Protein AF-0000000068198936 (afdb_homodimer)

Sequence (2042 aa):
MASSPSRKRSCDDSLEQAQIKRPRRLDATLGLTPETPPPLVLLDVPHLQHIWDDMSHGTLFELARLAIMHQIDLSRIPEGRLKPLIGSNSATVNNIWDVLGINPSRVLCATAAQVLDWEAAAHIQGDGSTLETSDEIDPPRAKSGRVAFTASLPMSAITTRGSTHPVEAPITLHLPKVGPSCLFTRVFGSHRFLRVKVVDRIKLRDRDCEALWEMALRPISLLGRVYLPLVEKNDTIWYYMEGLDRLGKHAETLHRGRRGSYGLGRIIPNSVALIGWWTPFSFNKEQPICKLATRLHLGVSDTSPGPLVEMIYVEDDIKRDGYVFTDGSGEVSGPLLRRFRAKCPQARNEASAYQIRISTAKGIVQVAESPDVHRPPQWMKVTRSMIKAKHGEGKLPRDGPLLLNGFRILDAAHFVVCIVQDASWRYPAQLSKQLIPILHHQGVPVEMLATFLEKDISETMLSLKLQPPPRAGESPAAVLGLAKAVQRHGNLIHRALMDDPYGRRPSHRMKSIESDEPWTLEDILPSEDEEGEGTVYSYANSVLYEVQQLYLAIIVGFNISSSNYFLQCWKRLLKRALRKSSIDFRISFSSSAYCMLVPDFSGQLPEGYISFTPPEIVYDGDNRAVDFTKGEVLIGRHPALLPTDIQKVRLANITSLKQKRGLIICSTQGSRPLADLLSGGDYDGDEAIIIWDRNVVNAFQNADTQLSFKPAEVDASFVKDSQTIQDLCHKIESMSEDQERATIAEHFLESLKMPLIHGIYNSYYLKAIDKFGFDSLDARILAHKSNMLLDAPKTSMRLLEEVKSADEKKYGILPRPYWKRRLDSYKKSGEHWDDGHLPTAQNNPLDILHDRGHAFAEEEHRRVYGHSDQLQIDTVQHKKLLQPWQKAEQWARGDPDRERELDVIRNVVNEYTAEFTKLPSMKTDYKAYQAKLFDLARRFATSPTESEVPQLMGITDDGVQKAKASLAYKQDCQYIRGGSTSGFPWKVASLILLSILAEGSSVKISFPRLARLTPHSSFVSMASSPSRKRSCDDSLEQAQIKRPRRLDATLGLTPETPPPLVLLDVPHLQHIWDDMSHGTLFELARLAIMHQIDLSRIPEGRLKPLIGSNSATVNNIWDVLGINPSRVLCATAAQVLDWEAAAHIQGDGSTLETSDEIDPPRAKSGRVAFTASLPMSAITTRGSTHPVEAPITLHLPKVGPSCLFTRVFGSHRFLRVKVVDRIKLRDRDCEALWEMALRPISLLGRVYLPLVEKNDTIWYYMEGLDRLGKHAETLHRGRRGSYGLGRIIPNSVALIGWWTPFSFNKEQPICKLATRLHLGVSDTSPGPLVEMIYVEDDIKRDGYVFTDGSGEVSGPLLRRFRAKCPQARNEASAYQIRISTAKGIVQVAESPDVHRPPQWMKVTRSMIKAKHGEGKLPRDGPLLLNGFRILDAAHFVVCIVQDASWRYPAQLSKQLIPILHHQGVPVEMLATFLEKDISETMLSLKLQPPPRAGESPAAVLGLAKAVQRHGNLIHRALMDDPYGRRPSHRMKSIESDEPWTLEDILPSEDEEGEGTVYSYANSVLYEVQQLYLAIIVGFNISSSNYFLQCWKRLLKRALRKSSIDFRISFSSSAYCMLVPDFSGQLPEGYISFTPPEIVYDGDNRAVDFTKGEVLIGRHPALLPTDIQKVRLANITSLKQKRGLIICSTQGSRPLADLLSGGDYDGDEAIIIWDRNVVNAFQNADTQLSFKPAEVDASFVKDSQTIQDLCHKIESMSEDQERATIAEHFLESLKMPLIHGIYNSYYLKAIDKFGFDSLDARILAHKSNMLLDAPKTSMRLLEEVKSADEKKYGILPRPYWKRRLDSYKKSGEHWDDGHLPTAQNNPLDILHDRGHAFAEEEHRRVYGHSDQLQIDTVQHKKLLQPWQKAEQWARGDPDRERELDVIRNVVNEYTAEFTKLPSMKTDYKAYQAKLFDLARRFATSPTESEVPQLMGITDDGVQKAKASLAYKQDCQYIRGGSTSGFPWKVASLILLSILAEGSSVKISFPRLARLTPHSSFVS

Organism: Serendipita indica (strain DSM 11827) (NCBI:txid1109443)

Foldseek 3Di:
DPDDPPDPPPPPDPPPPPPPDQPPPVCVVVVFPPVAPAAQEQDEDPVCLVLLLQAALQLQLQLSQVCSVVVPDCNPQDPVLSVQRGAQQLRRNQCSCVSRVHPDDDAADNLLSVLLLVLLLCLQQQPLCLLVQDLPCPPLDRRFQFKAWEKEFELVQQPPPPDPDNPRNRIRTDHIAGHFGFLVCSQPNNSFKYKYAYPPLQPDDLVSLVSVLSNLQHWYDRHHWIWGWAFDDPRITITGTFFFDRRHNHSCVVNVDHRPLQHAPRGHDDRVRVLCLLFNLVQFFQFALLQSLVLVCNRGDGFFWFHFAQAEAEAAFQDFQHDTQFAQEWEWEPVRLVRVCSSVVPQPFSFQKFFKDARSFTFMYGYDLDPPPVDDRTYIYDYPNRHSHDPDPADLSRPDQPCPPSRSSSSSSNRIITTQFGFAKFFPAWDFPQVLQLLVVQFAPLVVLLVLLLVQLLVLCVQQFADFQPDPPDQCQSLQSNLQSLCLLLVLLLLLLSLPSSRPNCRVCNVCHSNVQPPPPQQNQPGVQNPDDSCPQDPFQAGFDLSLLLSLCSVLRHRQLQAQSSVVSSVVSSVSSLCCCLQRVGGGDNQKMKGAEGEDPVQPAEAQEKEAAASDFRADPVRHTDDQQWDKKKKAFPPRQFSQLIDIGIYHHDPSCNVNHRYIYWHSDDRHTSQCSNLHGHRRGTMIMIGDHPSSSVRGDHDDSVLSDADPVLVVQKDADSHTSNNLCVVCVPPDPSVNSSSSSSSSSCVSSDHLCLVVLVQLLQLCCQPVNRSDPSNSSSSVNSSCSVCCSSGVMDGDPVVVVVSCVVRVVGDGDPSVVQVVVCVVVVHDRPPPPPPPDDDRSSSVSSVSSVVSSVVSCCVSVNPPPPSPNNNPDDPLLQVLQVVLCVVCPPPPLSVQLVVQLVVLLVVLVVVLVVADDCVVRVPSNVVVLSVSLNVSSCPDDCVSRVPQCDPHNLSSLSNSLSVNSVVQSVDQDPNHGPCSSNSRNSNSSSVSSNDDPDDDDDSSVVSVDGPDPVSHD/DPDDDDPPPDDPPPPPPPPPDQPP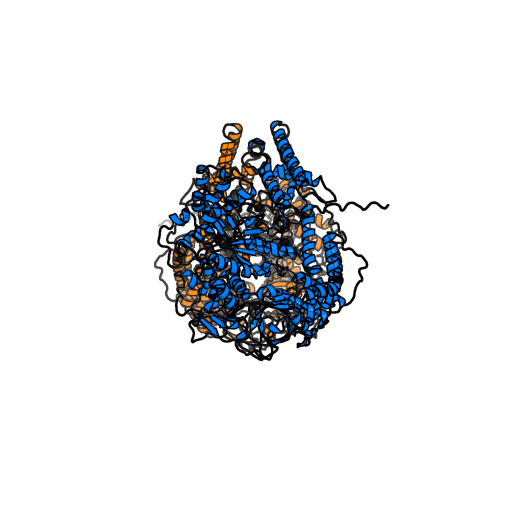PVCVVVVFPPVAPAAQEQDEDPVCLVLLLQAALQLQLQLSQVCSVVVPDCNPQDPVLSVQRGAQQLRRNQSSCVSRVHPDDDAADNLNSVLLLVLLLCLQQQPLCLLVQDLPCPPLPRRFQFKAWEKEFELVQQPPPPDPDNPRNRIRTAHIAGHFGFLVCSQPNNSFKYKYAYPPLQPDDLVSLVSVLSNLQHWYDRHHWIWGWAFDDPRITITGTFFFDRRHNHSCVVRVDDRPLQHAPRGHDDRVRVLCLLFNLVQFFQFALLQSLVLVCNRGDGFFWFHFALAEAEDAFQDFQHDTQFAQEWEWEPVRLVRVCSSVVPQPFSFQKFFKDARSFTFMYGYDLDPPPVDDRTYIYDYPNRHSHDPDPADLSGPDQPCPPSRSSSSSSNRIITTQFTFAKQAPAWDFPQVLQLLVVQFAPLVVLLVLLLVQLLVLCQQQFADFQPDPPDQCQSLQSNLQSLCQLLVLLLLLLSLPSSRDNCRVCHVCHSNVQPPPPAQNQPGVQNPDDSLPQDFFQAGFDLSLLLSLCSVLRHRQLQAQSSVVSSVVSSVSSLCCCLQRVGGGDNQKMKGAEGEDPVQPAEAQEKEAAASDFRADPVRHTDDQQWDKKKKAFPPRQFSQLIDIGIYHHDPSCNVNHRYIYWHSDDRHTSQCSNLHGH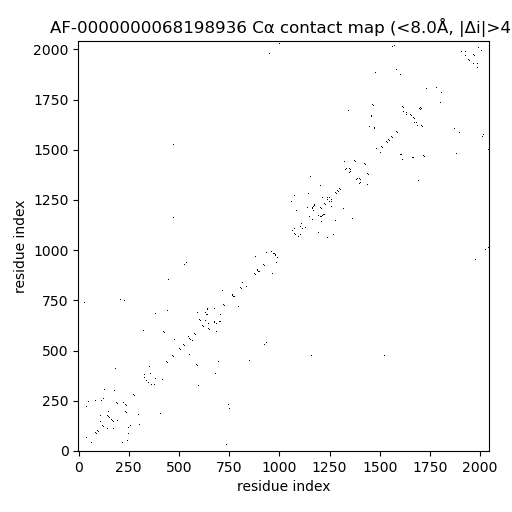RRGTMIMIGDHPSSSVRGDHDDSVLSDADPVLVVQKDADSHTSNNLCVVCVPPDPSVNSSVSSSSSSVVSSDHLCLVVLVQLLQLCCLVVNRSDPSNSSSSVNSSCSVCCSSGRMDGDPVVVVVSCVVRVVGDGDPSVVQVVVCVVVVHDRPPPPDPLSPPRSSSVSSVSSVVSSVVSCCVSVNPPPPSPNNNPDDPLLQVLQVVLCVVCPPPPLSVQLVVQLVVLLVVLVVVLVVADDCVVRVPSRVVVLSVSLNVSSCPDDCVSRVPQCDPHNLSSLSNSLSVNSVVQSVDDDPNHGPCSSNSRRSNSSSVSSNDDPDDDDDSSVVSVDGDDPVSHD

Structure (mmCIF, N/CA/C/O backbone):
data_AF-0000000068198936-model_v1
#
loop_
_entity.id
_entity.type
_entity.pdbx_description
1 polymer 'RNA-dependent RNA polymerase'
#
loop_
_atom_site.group_PDB
_atom_site.id
_atom_site.type_symbol
_atom_site.label_atom_id
_atom_site.label_alt_id
_atom_site.label_comp_id
_atom_site.label_asym_id
_atom_site.label_entity_id
_atom_site.label_seq_id
_atom_site.pdbx_PDB_ins_code
_atom_site.Cartn_x
_atom_site.Cartn_y
_atom_site.Cartn_z
_atom_site.occupancy
_atom_site.B_iso_or_equiv
_atom_site.auth_seq_id
_atom_site.auth_comp_id
_atom_site.auth_asym_id
_atom_site.auth_atom_id
_atom_site.pdbx_PDB_model_num
ATOM 1 N N . MET A 1 1 ? 19.922 58.406 77.375 1 17.86 1 MET A N 1
ATOM 2 C CA . MET A 1 1 ? 19.859 59.5 76.438 1 17.86 1 MET A CA 1
ATOM 3 C C . MET A 1 1 ? 20.219 59.031 75 1 17.86 1 MET A C 1
ATOM 5 O O . MET A 1 1 ? 21.406 58.812 74.75 1 17.86 1 MET A O 1
ATOM 9 N N . ALA A 1 2 ? 19.469 58.125 74.625 1 20.03 2 ALA A N 1
ATOM 10 C CA . ALA A 1 2 ? 18.953 56.938 73.875 1 20.03 2 ALA A CA 1
ATOM 11 C C . ALA A 1 2 ? 18.766 57.219 72.438 1 20.03 2 ALA A C 1
ATOM 13 O O . ALA A 1 2 ? 17.891 58 72 1 20.03 2 ALA A O 1
ATOM 14 N N . SER A 1 3 ? 20.062 57.406 71.812 1 20.42 3 SER A N 1
ATOM 15 C CA . SER A 1 3 ? 20.562 58.094 70.625 1 20.42 3 SER A CA 1
ATOM 16 C C . SER A 1 3 ? 19.828 57.625 69.375 1 20.42 3 SER A C 1
ATOM 18 O O . SER A 1 3 ? 19.5 56.469 69.188 1 20.42 3 SER A O 1
ATOM 20 N N . SER A 1 4 ? 19.109 58.531 68.75 1 22.73 4 SER A N 1
ATOM 21 C CA . SER A 1 4 ? 18.031 58.656 67.812 1 22.73 4 SER A CA 1
ATOM 22 C C . SER A 1 4 ? 18.469 58.156 66.438 1 22.73 4 SER A C 1
ATOM 24 O O . SER A 1 4 ? 19.484 58.625 65.875 1 22.73 4 SER A O 1
ATOM 26 N N . PRO A 1 5 ? 18.297 56.812 66.188 1 25.31 5 PRO A N 1
ATOM 27 C CA . PRO A 1 5 ? 18.938 56.031 65.125 1 25.31 5 PRO A CA 1
ATOM 28 C C . PRO A 1 5 ? 18.719 56.625 63.75 1 25.31 5 PRO A C 1
ATOM 30 O O . PRO A 1 5 ? 17.672 57.219 63.469 1 25.31 5 PRO A O 1
ATOM 33 N N . SER A 1 6 ? 19.781 57.219 63.219 1 21.86 6 SER A N 1
ATOM 34 C CA . SER A 1 6 ? 19.969 58.031 62 1 21.86 6 SER A CA 1
ATOM 35 C C . SER A 1 6 ? 19.359 57.344 60.781 1 21.86 6 SER A C 1
ATOM 37 O O . SER A 1 6 ? 19.547 56.156 60.594 1 21.86 6 SER A O 1
ATOM 39 N N . ARG A 1 7 ? 18.25 57.906 60.281 1 19.97 7 ARG A N 1
ATOM 40 C CA . ARG A 1 7 ? 17.25 57.594 59.25 1 19.97 7 ARG A CA 1
ATOM 41 C C . ARG A 1 7 ? 17.906 57.375 57.875 1 19.97 7 ARG A C 1
ATOM 43 O O . ARG A 1 7 ? 18.5 58.281 57.344 1 19.97 7 ARG A O 1
ATOM 50 N N . LYS A 1 8 ? 18.547 56.125 57.781 1 22.02 8 LYS A N 1
ATOM 51 C CA . LYS A 1 8 ? 19.234 55.656 56.594 1 22.02 8 LYS A CA 1
ATOM 52 C C . LYS A 1 8 ? 18.469 56.031 55.344 1 22.02 8 LYS A C 1
ATOM 54 O O . LYS A 1 8 ? 17.266 55.719 55.219 1 22.02 8 LYS A O 1
ATOM 59 N N . ARG A 1 9 ? 18.844 57.094 54.688 1 19.31 9 ARG A N 1
ATOM 60 C CA . ARG A 1 9 ? 18.406 57.844 53.469 1 19.31 9 ARG A CA 1
ATOM 61 C C . ARG A 1 9 ? 18.141 56.875 52.344 1 19.31 9 ARG A C 1
ATOM 63 O O . ARG A 1 9 ? 18.984 56.031 52 1 19.31 9 ARG A O 1
ATOM 70 N N . SER A 1 10 ? 16.844 56.562 52.094 1 19.89 10 SER A N 1
ATOM 71 C CA . SER A 1 10 ? 16.141 55.656 51.188 1 19.89 10 SER A CA 1
ATOM 72 C C . SER A 1 10 ? 16.469 55.938 49.719 1 19.89 10 SER A C 1
ATOM 74 O O . SER A 1 10 ? 16.266 57.062 49.25 1 19.89 10 SER A O 1
ATOM 76 N N . CYS A 1 11 ? 17.656 55.5 49.188 1 21.59 11 CYS A N 1
ATOM 77 C CA . CYS A 1 11 ? 18.281 55.719 47.906 1 21.59 11 CYS A CA 1
ATOM 78 C C . CYS A 1 11 ? 17.281 55.406 46.781 1 21.59 11 CYS A C 1
ATOM 80 O O . CYS A 1 11 ? 17.375 54.375 46.125 1 21.59 11 CYS A O 1
ATOM 82 N N . ASP A 1 12 ? 15.961 55.531 46.969 1 21.12 12 ASP A N 1
ATOM 83 C CA . ASP A 1 12 ? 14.82 55.344 46.062 1 21.12 12 ASP A CA 1
ATOM 84 C C . ASP A 1 12 ? 15.016 56.062 44.75 1 21.12 12 ASP A C 1
ATOM 86 O O . ASP A 1 12 ? 14.531 55.625 43.688 1 21.12 12 ASP A O 1
ATOM 90 N N . ASP A 1 13 ? 15.297 57.406 44.719 1 20.75 13 ASP A N 1
ATOM 91 C CA . ASP A 1 13 ? 14.75 58.375 43.75 1 20.75 13 ASP A CA 1
ATOM 92 C C . ASP A 1 13 ? 15.438 58.219 42.406 1 20.75 13 ASP A C 1
ATOM 94 O O . ASP A 1 13 ? 14.859 58.594 41.375 1 20.75 13 ASP A O 1
ATOM 98 N N . SER A 1 14 ? 16.734 58.219 42.312 1 21.39 14 SER A N 1
ATOM 99 C CA . SER A 1 14 ? 17.484 58.812 41.219 1 21.39 14 SER A CA 1
ATOM 100 C C . SER A 1 14 ? 17.484 57.906 40 1 21.39 14 SER A C 1
ATOM 102 O O . SER A 1 14 ? 18.219 58.156 39.031 1 21.39 14 SER A O 1
ATOM 104 N N . LEU A 1 15 ? 17.156 56.688 40.094 1 21.28 15 LEU A N 1
ATOM 105 C CA . LEU A 1 15 ? 17.391 55.906 38.875 1 21.28 15 LEU A CA 1
ATOM 106 C C . LEU A 1 15 ? 16.594 56.469 37.719 1 21.28 15 LEU A C 1
ATOM 108 O O . LEU A 1 15 ? 15.383 56.281 37.625 1 21.28 15 LEU A O 1
ATOM 112 N N . GLU A 1 16 ? 16.844 57.719 37.281 1 21.8 16 GLU A N 1
ATOM 113 C CA . GLU A 1 16 ? 16.375 58.531 36.156 1 21.8 16 GLU A CA 1
ATOM 114 C C . GLU A 1 16 ? 16.344 57.719 34.844 1 21.8 16 GLU A C 1
ATOM 116 O O . GLU A 1 16 ? 17.328 57.094 34.5 1 21.8 16 GLU A O 1
ATOM 121 N N . GLN A 1 17 ? 15.219 57.281 34.312 1 23.22 17 GLN A N 1
ATOM 122 C CA . GLN A 1 17 ? 14.695 56.562 33.188 1 23.22 17 GLN A CA 1
ATOM 123 C C . GLN A 1 17 ? 15.344 57 31.875 1 23.22 17 GLN A C 1
ATOM 125 O O . GLN A 1 17 ? 15.172 58.156 31.453 1 23.22 17 GLN A O 1
ATOM 130 N N . ALA A 1 18 ? 16.578 56.75 31.531 1 24.47 18 ALA A N 1
ATOM 131 C CA . ALA A 1 18 ? 17.391 57.094 30.375 1 24.47 18 ALA A CA 1
ATOM 132 C C . ALA A 1 18 ? 16.594 56.906 29.078 1 24.47 18 ALA A C 1
ATOM 134 O O . ALA A 1 18 ? 16.094 55.812 28.781 1 24.47 18 ALA A O 1
ATOM 135 N N . GLN A 1 19 ? 15.992 57.938 28.562 1 24.81 19 GLN A N 1
ATOM 136 C CA . GLN A 1 19 ? 15.312 58.219 27.297 1 24.81 19 GLN A CA 1
ATOM 137 C C . GLN A 1 19 ? 16.125 57.75 26.109 1 24.81 19 GLN A C 1
ATOM 139 O O . GLN A 1 19 ? 17.203 58.281 25.828 1 24.81 19 GLN A O 1
ATOM 144 N N . ILE A 1 20 ? 16.328 56.5 25.953 1 26.98 20 ILE A N 1
ATOM 145 C CA . ILE A 1 20 ? 16.984 55.938 24.781 1 26.98 20 ILE A CA 1
ATOM 146 C C . ILE A 1 20 ? 16.594 56.719 23.547 1 26.98 20 ILE A C 1
ATOM 148 O O . ILE A 1 20 ? 15.414 56.844 23.203 1 26.98 20 ILE A O 1
ATOM 152 N N . LYS A 1 21 ? 17.422 57.594 23.062 1 31 21 LYS A N 1
ATOM 153 C CA . LYS A 1 21 ? 17.406 58.531 21.938 1 31 21 LYS A CA 1
ATOM 154 C C . LYS A 1 21 ? 17.062 57.781 20.641 1 31 21 LYS A C 1
ATOM 156 O O . LYS A 1 21 ? 17.719 56.812 20.281 1 31 21 LYS A O 1
ATOM 161 N N . ARG A 1 22 ? 15.859 57.938 20.109 1 32.03 22 ARG A N 1
ATOM 162 C CA . ARG A 1 22 ? 15.094 57.5 18.938 1 32.03 22 ARG A CA 1
ATOM 163 C C . ARG A 1 22 ? 15.852 57.812 17.641 1 32.03 22 ARG A C 1
ATOM 165 O O . ARG A 1 22 ? 16.203 58.969 17.391 1 32.03 22 ARG A O 1
ATOM 172 N N . PRO A 1 23 ? 16.656 56.938 17.172 1 30.41 23 PRO A N 1
ATOM 173 C CA . PRO A 1 23 ? 17.328 57.5 15.984 1 30.41 23 PRO A CA 1
ATOM 174 C C . PRO A 1 23 ? 16.344 58.062 14.961 1 30.41 23 PRO A C 1
ATOM 176 O O . PRO A 1 23 ? 15.336 57.438 14.648 1 30.41 23 PRO A O 1
ATOM 179 N N . ARG A 1 24 ? 16.25 59.312 14.594 1 32.78 24 ARG A N 1
ATOM 180 C CA . ARG A 1 24 ? 15.398 60.188 13.805 1 32.78 24 ARG A CA 1
ATOM 181 C C . ARG A 1 24 ? 15.242 59.688 12.383 1 32.78 24 ARG A C 1
ATOM 183 O O . ARG A 1 24 ? 14.188 59.844 11.766 1 32.78 24 ARG A O 1
ATOM 190 N N . ARG A 1 25 ? 16.266 59.062 11.781 1 32.88 25 ARG A N 1
ATOM 191 C CA . ARG A 1 25 ? 16.281 58.844 10.336 1 32.88 25 ARG A CA 1
ATOM 192 C C . ARG A 1 25 ? 15.414 57.656 9.953 1 32.88 25 ARG A C 1
ATOM 194 O O . ARG A 1 25 ? 14.883 57.594 8.844 1 32.88 25 ARG A O 1
ATOM 201 N N . LEU A 1 26 ? 15.469 56.625 10.586 1 31.66 26 LEU A N 1
ATOM 202 C CA . LEU A 1 26 ? 14.617 55.5 10.219 1 31.66 26 LEU A CA 1
ATOM 203 C C . LEU A 1 26 ? 13.148 55.906 10.258 1 31.66 26 LEU A C 1
ATOM 205 O O . LEU A 1 26 ? 12.328 55.344 9.516 1 31.66 26 LEU A O 1
ATOM 209 N N . ASP A 1 27 ? 12.664 56.75 11.117 1 35.5 27 ASP A N 1
ATOM 210 C CA . ASP A 1 27 ? 11.281 57.219 11.18 1 35.5 27 ASP A CA 1
ATOM 211 C C . ASP A 1 27 ? 10.875 57.906 9.875 1 35.5 27 ASP A C 1
ATOM 213 O O . ASP A 1 27 ? 9.758 57.719 9.398 1 35.5 27 ASP A O 1
ATOM 217 N N . ALA A 1 28 ? 11.734 58.75 9.375 1 39.34 28 ALA A N 1
ATOM 218 C CA . ALA A 1 28 ? 11.445 59.531 8.172 1 39.34 28 ALA A CA 1
ATOM 219 C C . ALA A 1 28 ? 11.281 58.625 6.957 1 39.34 28 ALA A C 1
ATOM 221 O O . ALA A 1 28 ? 10.414 58.844 6.109 1 39.34 28 ALA A O 1
ATOM 222 N N . THR A 1 29 ? 12.172 57.75 6.805 1 37.47 29 THR A N 1
ATOM 223 C CA . THR A 1 29 ? 12.141 56.938 5.602 1 37.47 29 THR A CA 1
ATOM 224 C C . THR A 1 29 ? 10.969 55.969 5.648 1 37.47 29 THR A C 1
ATOM 226 O O . THR A 1 29 ? 10.484 55.5 4.605 1 37.47 29 THR A O 1
ATOM 229 N N . LEU A 1 30 ? 10.719 55.438 6.805 1 41.62 30 LEU A N 1
ATOM 230 C CA . LEU A 1 30 ? 9.664 54.406 6.824 1 41.62 30 LEU A CA 1
ATOM 231 C C . LEU A 1 30 ? 8.289 55.062 6.992 1 41.62 30 LEU A C 1
ATOM 233 O O . LEU A 1 30 ? 7.281 54.375 7.102 1 41.62 30 LEU A O 1
ATOM 237 N N . GLY A 1 31 ? 8.148 56.406 6.82 1 43.22 31 GLY A N 1
ATOM 238 C CA . GLY A 1 31 ? 6.898 57.156 6.922 1 43.22 31 GLY A CA 1
ATOM 239 C C . GLY A 1 31 ? 6.148 56.875 8.211 1 43.22 31 GLY A C 1
ATOM 240 O O . GLY A 1 31 ? 4.918 56.969 8.242 1 43.22 31 GLY A O 1
ATOM 241 N N . LEU A 1 32 ? 6.754 56.219 9.195 1 44.88 32 LEU A N 1
ATOM 242 C CA . LEU A 1 32 ? 6 55.906 10.406 1 44.88 32 LEU A CA 1
ATOM 243 C C . LEU A 1 32 ? 5.809 57.156 11.25 1 44.88 32 LEU A C 1
ATOM 245 O O . LEU A 1 32 ? 6.711 58 11.344 1 44.88 32 LEU A O 1
ATOM 249 N N . THR A 1 33 ? 4.707 57.688 11.484 1 47.44 33 THR A N 1
ATOM 250 C CA . THR A 1 33 ? 4.355 58.844 12.297 1 47.44 33 THR A CA 1
ATOM 251 C C . THR A 1 33 ? 4.734 58.625 13.758 1 47.44 33 THR A C 1
ATOM 253 O O . THR A 1 33 ? 4.875 57.469 14.195 1 47.44 33 THR A O 1
ATOM 256 N N . PRO A 1 34 ? 5.141 59.594 14.57 1 45.03 34 PRO A N 1
ATOM 257 C CA . PRO A 1 34 ? 5.559 59.594 15.977 1 45.03 34 PRO A CA 1
ATOM 258 C C . PRO A 1 34 ? 4.668 58.719 16.859 1 45.03 34 PRO A C 1
ATOM 260 O O . PRO A 1 34 ? 5.09 58.281 17.922 1 45.03 34 PRO A O 1
ATOM 263 N N . GLU A 1 35 ? 3.461 58.469 16.547 1 53.31 35 GLU A N 1
ATOM 264 C CA . GLU A 1 35 ? 2.531 57.781 17.422 1 53.31 35 GLU A CA 1
ATOM 265 C C . GLU A 1 35 ? 2.656 56.25 17.25 1 53.31 35 GLU A C 1
ATOM 267 O O . GLU A 1 35 ? 2.049 55.5 17.984 1 53.31 35 GLU A O 1
ATOM 272 N N . THR A 1 36 ? 3.504 55.781 16.359 1 60.88 36 THR A N 1
ATOM 273 C CA . THR A 1 36 ? 3.68 54.344 16.156 1 60.88 36 THR A CA 1
ATOM 274 C C . THR A 1 36 ? 4.82 53.812 17.031 1 60.88 36 THR A C 1
ATOM 276 O O . THR A 1 36 ? 5.859 54.469 17.156 1 60.88 36 THR A O 1
ATOM 279 N N . PRO A 1 37 ? 4.5 52.781 17.797 1 74.12 37 PRO A N 1
ATOM 280 C CA . PRO A 1 37 ? 5.59 52.188 18.578 1 74.12 37 PRO A CA 1
ATOM 281 C C . PRO A 1 37 ? 6.859 51.969 17.75 1 74.12 37 PRO A C 1
ATOM 283 O O . PRO A 1 37 ? 6.785 51.781 16.547 1 74.12 37 PRO A O 1
ATOM 286 N N . PRO A 1 38 ? 7.934 52.281 18.328 1 79.69 38 PRO A N 1
ATOM 287 C CA . PRO A 1 38 ? 9.195 52.125 17.609 1 79.69 38 PRO A CA 1
ATOM 288 C C . PRO A 1 38 ? 9.383 50.688 17.062 1 79.69 38 PRO A C 1
ATOM 290 O O . PRO A 1 38 ? 9.078 49.719 17.75 1 79.69 38 PRO A O 1
ATOM 293 N N . PRO A 1 39 ? 9.742 50.625 15.867 1 85.88 39 PRO A N 1
ATOM 294 C CA . PRO A 1 39 ? 9.891 49.312 15.234 1 85.88 39 PRO A CA 1
ATOM 295 C C . PRO A 1 39 ? 10.992 48.469 15.867 1 85.88 39 PRO A C 1
ATOM 297 O O . PRO A 1 39 ? 11.953 49.031 16.422 1 85.88 39 PRO A O 1
ATOM 300 N N . LEU A 1 40 ? 10.828 47.188 15.883 1 87.38 40 LEU A N 1
ATOM 301 C CA . LEU A 1 40 ? 11.875 46.25 16.219 1 87.38 40 LEU A CA 1
ATOM 302 C C . LEU A 1 40 ? 12.789 46 15.023 1 87.38 40 LEU A C 1
ATOM 304 O O . LEU A 1 40 ? 12.422 45.281 14.094 1 87.38 40 LEU A O 1
ATOM 308 N N . VAL A 1 41 ? 13.961 46.562 15.078 1 88.5 41 VAL A N 1
ATOM 309 C CA . VAL A 1 41 ? 14.906 46.438 13.969 1 88.5 41 VAL A CA 1
ATOM 310 C C . VAL A 1 41 ? 15.773 45.188 14.164 1 88.5 41 VAL A C 1
ATOM 312 O O . VAL A 1 41 ? 16.625 45.156 15.055 1 88.5 41 VAL A O 1
ATOM 315 N N . LEU A 1 42 ? 15.586 44.219 13.352 1 89.81 42 LEU A N 1
ATOM 316 C CA . LEU A 1 42 ? 16.375 43 13.461 1 89.81 42 LEU A CA 1
ATOM 317 C C . LEU A 1 42 ? 17.719 43.156 12.773 1 89.81 42 LEU A C 1
ATOM 319 O O . LEU A 1 42 ? 18.75 42.688 13.281 1 89.81 42 LEU A O 1
ATOM 323 N N . LEU A 1 43 ? 17.672 43.656 11.586 1 90.19 43 LEU A N 1
ATOM 324 C CA . LEU A 1 43 ? 18.875 43.938 10.805 1 90.19 43 LEU A CA 1
ATOM 325 C C . LEU A 1 43 ? 18.641 45.094 9.836 1 90.19 43 LEU A C 1
ATOM 327 O O . LEU A 1 43 ? 17.594 45.156 9.18 1 90.19 43 LEU A O 1
ATOM 331 N N . ASP A 1 44 ? 19.562 46.062 9.898 1 88.94 44 ASP A N 1
ATOM 332 C CA . ASP A 1 44 ? 19.406 47.188 9 1 88.94 44 ASP A CA 1
ATOM 333 C C . ASP A 1 44 ? 20.766 47.75 8.562 1 88.94 44 ASP A C 1
ATOM 335 O O . ASP A 1 44 ? 21.688 47.812 9.375 1 88.94 44 ASP A O 1
ATOM 339 N N . VAL A 1 45 ? 20.891 47.906 7.297 1 91.5 45 VAL A N 1
ATOM 340 C CA . VAL A 1 45 ? 22.031 48.562 6.68 1 91.5 45 VAL A CA 1
ATOM 341 C C . VAL A 1 45 ? 21.562 49.594 5.656 1 91.5 45 VAL A C 1
ATOM 343 O O . VAL A 1 45 ? 21.547 49.312 4.453 1 91.5 45 VAL A O 1
ATOM 346 N N . PRO A 1 46 ? 21.344 50.812 6.059 1 87.19 46 PRO A N 1
ATOM 347 C CA . PRO A 1 46 ? 20.641 51.781 5.238 1 87.19 46 PRO A CA 1
ATOM 348 C C . PRO A 1 46 ? 21.422 52.188 3.98 1 87.19 46 PRO A C 1
ATOM 350 O O . PRO A 1 46 ? 20.812 52.438 2.936 1 87.19 46 PRO A O 1
ATOM 353 N N . HIS A 1 47 ? 22.75 52.281 4.098 1 87.06 47 HIS A N 1
ATOM 354 C CA . HIS A 1 47 ? 23.516 52.75 2.941 1 87.06 47 HIS A CA 1
ATOM 355 C C . HIS A 1 47 ? 23.469 51.719 1.809 1 87.06 47 HIS A C 1
ATOM 357 O O . HIS A 1 47 ? 23.766 52.062 0.658 1 87.06 47 HIS A O 1
ATOM 363 N N . LEU A 1 48 ? 23.078 50.531 2.064 1 90.88 48 LEU A N 1
ATOM 364 C CA . LEU A 1 48 ? 23 49.5 1.053 1 90.88 48 LEU A CA 1
ATOM 365 C C . LEU A 1 48 ? 21.547 49.219 0.689 1 90.88 48 LEU A C 1
ATOM 367 O O . LEU A 1 48 ? 21.234 48.156 0.125 1 90.88 48 LEU A O 1
ATOM 371 N N . GLN A 1 49 ? 20.641 50.094 0.914 1 88.56 49 GLN A N 1
ATOM 372 C CA . GLN A 1 49 ? 19.219 49.875 0.724 1 88.56 49 GLN A CA 1
ATOM 373 C C . GLN A 1 49 ? 18.891 49.531 -0.732 1 88.56 49 GLN A C 1
ATOM 375 O O . GLN A 1 49 ? 18 48.719 -1.014 1 88.56 49 GLN A O 1
ATOM 380 N N . HIS A 1 50 ? 19.547 50.125 -1.647 1 86.44 50 HIS A N 1
ATOM 381 C CA . HIS A 1 50 ? 19.297 49.875 -3.064 1 86.44 50 HIS A CA 1
ATOM 382 C C . HIS A 1 50 ? 19.578 48.438 -3.441 1 86.44 50 HIS A C 1
ATOM 384 O O . HIS A 1 50 ? 18.938 47.875 -4.328 1 86.44 50 HIS A O 1
ATOM 390 N N . ILE A 1 51 ? 20.484 47.812 -2.771 1 89.88 51 ILE A N 1
ATOM 391 C CA . ILE A 1 51 ? 20.812 46.406 -3.025 1 89.88 51 ILE A CA 1
ATOM 392 C C . ILE A 1 51 ? 19.719 45.5 -2.457 1 89.88 51 ILE A C 1
ATOM 394 O O . ILE A 1 51 ? 19.344 44.531 -3.088 1 89.88 51 ILE A O 1
ATOM 398 N N . TRP A 1 52 ? 19.234 45.875 -1.289 1 90.94 52 TRP A N 1
ATOM 399 C CA . TRP A 1 52 ? 18.172 45.094 -0.668 1 90.94 52 TRP A CA 1
ATOM 400 C C . TRP A 1 52 ? 16.922 45.094 -1.525 1 90.94 52 TRP A C 1
ATOM 402 O O . TRP A 1 52 ? 16.234 44.062 -1.648 1 90.94 52 TRP A O 1
ATOM 412 N N . ASP A 1 53 ? 16.625 46.219 -2.121 1 86.12 53 ASP A N 1
ATOM 413 C CA . ASP A 1 53 ? 15.422 46.375 -2.932 1 86.12 53 ASP A CA 1
ATOM 414 C C . ASP A 1 53 ? 15.484 45.5 -4.188 1 86.12 53 ASP A C 1
ATOM 416 O O . ASP A 1 53 ? 14.461 45.062 -4.688 1 86.12 53 ASP A O 1
ATOM 420 N N . ASP A 1 54 ? 16.656 45.25 -4.582 1 88.25 54 ASP A N 1
ATOM 421 C CA . ASP A 1 54 ? 16.844 44.469 -5.812 1 88.25 54 ASP A CA 1
ATOM 422 C C . ASP A 1 54 ? 16.828 42.969 -5.531 1 88.25 54 ASP A C 1
ATOM 424 O O . ASP A 1 54 ? 16.688 42.156 -6.449 1 88.25 54 ASP A O 1
ATOM 428 N N . MET A 1 55 ? 16.906 42.594 -4.359 1 91.62 55 MET A N 1
ATOM 429 C CA . MET A 1 55 ? 17 41.188 -4.004 1 91.62 55 MET A CA 1
ATOM 430 C C . MET A 1 55 ? 15.609 40.562 -3.916 1 91.62 55 MET A C 1
ATOM 432 O O . MET A 1 55 ? 14.656 41.188 -3.473 1 91.62 55 MET A O 1
ATOM 436 N N . SER A 1 56 ? 15.562 39.312 -4.379 1 91.88 56 SER A N 1
ATOM 437 C CA . SER A 1 56 ? 14.336 38.562 -4.168 1 91.88 56 SER A CA 1
ATOM 438 C C . SER A 1 56 ? 14.117 38.25 -2.688 1 91.88 56 SER A C 1
ATOM 440 O O . SER A 1 56 ? 15.078 38.125 -1.928 1 91.88 56 SER A O 1
ATOM 442 N N . HIS A 1 57 ? 12.93 38.188 -2.303 1 90.75 57 HIS A N 1
ATOM 443 C CA . HIS A 1 57 ? 12.586 38.156 -0.888 1 90.75 57 HIS A CA 1
ATOM 444 C C . HIS A 1 57 ? 13.156 36.938 -0.197 1 90.75 57 HIS A C 1
ATOM 446 O O . HIS A 1 57 ? 13.617 37 0.943 1 90.75 57 HIS A O 1
ATOM 452 N N . GLY A 1 58 ? 13.008 35.75 -0.821 1 92 58 GLY A N 1
ATOM 453 C CA . GLY A 1 58 ? 13.547 34.562 -0.212 1 92 58 GLY A CA 1
ATOM 454 C C . GLY A 1 58 ? 15.039 34.656 0.073 1 92 58 GLY A C 1
ATOM 455 O O . GLY A 1 58 ? 15.492 34.281 1.157 1 92 58 GLY A O 1
ATOM 456 N N . THR A 1 59 ? 15.773 35.125 -0.869 1 92.69 59 THR A N 1
ATOM 457 C CA . THR A 1 59 ? 17.219 35.312 -0.721 1 92.69 59 THR A CA 1
ATOM 458 C C . THR A 1 59 ? 17.516 36.344 0.361 1 92.69 59 THR A C 1
ATOM 460 O O . THR A 1 59 ? 18.422 36.156 1.178 1 92.69 59 THR A O 1
ATOM 463 N N . LEU A 1 60 ? 16.797 37.406 0.355 1 93.06 60 LEU A N 1
ATOM 464 C CA . LEU A 1 60 ? 16.984 38.438 1.343 1 93.06 60 LEU A CA 1
ATOM 465 C C . LEU A 1 60 ? 16.75 37.938 2.754 1 93.06 60 LEU A C 1
ATOM 467 O O . LEU A 1 60 ? 17.531 38.219 3.666 1 93.06 60 LEU A O 1
ATOM 471 N N . PHE A 1 61 ? 15.617 37.281 2.924 1 93.5 61 PHE A N 1
ATOM 472 C CA . PHE A 1 61 ? 15.266 36.719 4.23 1 93.5 61 PHE A CA 1
ATOM 473 C C . PHE A 1 61 ? 16.344 35.781 4.723 1 93.5 61 PHE A C 1
ATOM 475 O O . PHE A 1 61 ? 16.734 35.812 5.891 1 93.5 61 PHE A O 1
ATOM 482 N N . GLU A 1 62 ? 16.844 34.906 3.84 1 93 62 GLU A N 1
ATOM 483 C CA . GLU A 1 62 ? 17.875 33.969 4.203 1 93 62 GLU A CA 1
ATOM 484 C C . GLU A 1 62 ? 19.188 34.656 4.531 1 93 62 GLU A C 1
ATOM 486 O O . GLU A 1 62 ? 19.922 34.219 5.422 1 93 62 GLU A O 1
ATOM 491 N N . LEU A 1 63 ? 19.5 35.656 3.781 1 93.19 63 LEU A N 1
ATOM 492 C CA . LEU A 1 63 ? 20.688 36.438 4.074 1 93.19 63 LEU A CA 1
ATOM 493 C C . LEU A 1 63 ? 20.609 37.031 5.473 1 93.19 63 LEU A C 1
ATOM 495 O O . LEU A 1 63 ? 21.562 36.969 6.238 1 93.19 63 LEU A O 1
ATOM 499 N N . ALA A 1 64 ? 19.469 37.625 5.781 1 93.44 64 ALA A N 1
ATOM 500 C CA . ALA A 1 64 ? 19.266 38.219 7.098 1 93.44 64 ALA A CA 1
ATOM 501 C C . ALA A 1 64 ? 19.344 37.156 8.203 1 93.44 64 ALA A C 1
ATOM 503 O O . ALA A 1 64 ? 19.984 37.375 9.227 1 93.44 64 ALA A O 1
ATOM 504 N N . ARG A 1 65 ? 18.656 36.094 7.996 1 92.06 65 ARG A N 1
ATOM 505 C CA . ARG A 1 65 ? 18.625 35 8.984 1 92.06 65 ARG A CA 1
ATOM 506 C C . ARG A 1 65 ? 20.047 34.5 9.297 1 92.06 65 ARG A C 1
ATOM 508 O O . ARG A 1 65 ? 20.422 34.406 10.461 1 92.06 65 ARG A O 1
ATOM 515 N N . LEU A 1 66 ? 20.828 34.281 8.25 1 88.69 66 LEU A N 1
ATOM 516 C CA . LEU A 1 66 ? 22.172 33.75 8.43 1 88.69 66 LEU A CA 1
ATOM 517 C C . LEU A 1 66 ? 23.125 34.812 9 1 88.69 66 LEU A C 1
ATOM 519 O O . LEU A 1 66 ? 24 34.5 9.805 1 88.69 66 LEU A O 1
ATOM 523 N N . ALA A 1 67 ? 22.984 36.031 8.578 1 90.88 67 ALA A N 1
ATOM 524 C CA . ALA A 1 67 ? 23.797 37.125 9.109 1 90.88 67 ALA A CA 1
ATOM 525 C C . ALA A 1 67 ? 23.562 37.312 10.602 1 90.88 67 ALA A C 1
ATOM 527 O O . ALA A 1 67 ? 24.516 37.531 11.359 1 90.88 67 ALA A O 1
ATOM 528 N N . ILE A 1 68 ? 22.312 37.219 10.992 1 88.06 68 ILE A N 1
ATOM 529 C CA . ILE A 1 68 ? 21.969 37.375 12.406 1 88.06 68 ILE A CA 1
ATOM 530 C C . ILE A 1 68 ? 22.469 36.156 13.188 1 88.06 68 ILE A C 1
ATOM 532 O O . ILE A 1 68 ? 23.062 36.312 14.266 1 88.06 68 ILE A O 1
ATOM 536 N N . MET A 1 69 ? 22.266 35.062 12.648 1 83.62 69 MET A N 1
ATOM 537 C CA . MET A 1 69 ? 22.641 33.812 13.32 1 83.62 69 MET A CA 1
ATOM 538 C C . MET A 1 69 ? 24.156 33.75 13.539 1 83.62 69 MET A C 1
ATOM 540 O O . MET A 1 69 ? 24.609 33.312 14.586 1 83.62 69 MET A O 1
ATOM 544 N N . HIS A 1 70 ? 24.938 34.25 12.516 1 81.62 70 HIS A N 1
ATOM 545 C CA . HIS A 1 70 ? 26.391 34.156 12.594 1 81.62 70 HIS A CA 1
ATOM 546 C C . HIS A 1 70 ? 26.984 35.5 13.031 1 81.62 70 HIS A C 1
ATOM 548 O O . HIS A 1 70 ? 28.203 35.688 13.016 1 81.62 70 HIS A O 1
ATOM 554 N N . GLN A 1 71 ? 26.172 36.469 13.406 1 83.56 71 GLN A N 1
ATOM 555 C CA . GLN A 1 71 ? 26.578 37.781 13.891 1 83.56 71 GLN A CA 1
ATOM 556 C C . GLN A 1 71 ? 27.547 38.469 12.93 1 83.56 71 GLN A C 1
ATOM 558 O O . GLN A 1 71 ? 28.625 38.938 13.336 1 83.56 71 GLN A O 1
ATOM 563 N N . ILE A 1 72 ? 27.156 38.406 11.711 1 90.25 72 ILE A N 1
ATOM 564 C CA . ILE A 1 72 ? 27.953 39.031 10.664 1 90.25 72 ILE A CA 1
ATOM 565 C C . ILE A 1 72 ? 27.453 40.438 10.422 1 90.25 72 ILE A C 1
ATOM 567 O O . ILE A 1 72 ? 26.25 40.656 10.242 1 90.25 72 ILE A O 1
ATOM 571 N N . ASP A 1 73 ? 28.391 41.375 10.43 1 90.06 73 ASP A N 1
ATOM 572 C CA . ASP A 1 73 ? 28.047 42.781 10.133 1 90.06 73 ASP A CA 1
ATOM 573 C C . ASP A 1 73 ? 28.031 43.031 8.625 1 90.06 73 ASP A C 1
ATOM 575 O O . ASP A 1 73 ? 29.078 43.156 7.992 1 90.06 73 ASP A O 1
ATOM 579 N N . LEU A 1 74 ? 26.875 43.156 8.094 1 92.44 74 LEU A N 1
ATOM 580 C CA . LEU A 1 74 ? 26.688 43.312 6.656 1 92.44 74 LEU A CA 1
ATOM 581 C C . LEU A 1 74 ? 27.219 44.656 6.164 1 92.44 74 LEU A C 1
ATOM 583 O O . LEU A 1 74 ? 27.469 44.812 4.969 1 92.44 74 LEU A O 1
ATOM 587 N N . SER A 1 75 ? 27.328 45.625 7.039 1 89.19 75 SER A N 1
ATOM 588 C CA . SER A 1 75 ? 27.812 46.938 6.656 1 89.19 75 SER A CA 1
ATOM 589 C C . SER A 1 75 ? 29.281 46.875 6.207 1 89.19 75 SER A C 1
ATOM 591 O O . SER A 1 75 ? 29.75 47.75 5.48 1 89.19 75 SER A O 1
ATOM 593 N N . ARG A 1 76 ? 29.891 45.812 6.586 1 89.62 76 ARG A N 1
ATOM 594 C CA . ARG A 1 76 ? 31.297 45.688 6.281 1 89.62 76 ARG A CA 1
ATOM 595 C C . ARG A 1 76 ? 31.516 44.938 4.969 1 89.62 76 ARG A C 1
ATOM 597 O O . ARG A 1 76 ? 32.625 44.844 4.469 1 89.62 76 ARG A O 1
ATOM 604 N N . ILE A 1 77 ? 30.5 44.469 4.465 1 91.56 77 ILE A N 1
ATOM 605 C CA . ILE A 1 77 ? 30.609 43.719 3.215 1 91.56 77 ILE A CA 1
ATOM 606 C C . ILE A 1 77 ? 30.531 44.688 2.031 1 91.56 77 ILE A C 1
ATOM 608 O O . ILE A 1 77 ? 29.578 45.438 1.924 1 91.56 77 ILE A O 1
ATOM 612 N N . PRO A 1 78 ? 31.594 44.656 1.134 1 89.5 78 PRO A N 1
ATOM 613 C CA . PRO A 1 78 ? 31.562 45.531 -0.035 1 89.5 78 PRO A CA 1
ATOM 614 C C . PRO A 1 78 ? 30.375 45.25 -0.958 1 89.5 78 PRO A C 1
ATOM 616 O O . PRO A 1 78 ? 29.969 44.094 -1.093 1 89.5 78 PRO A O 1
ATOM 619 N N . GLU A 1 79 ? 29.938 46.281 -1.576 1 88.88 79 GLU A N 1
ATOM 620 C CA . GLU A 1 79 ? 28.781 46.188 -2.457 1 88.88 79 GLU A CA 1
ATOM 621 C C . GLU A 1 79 ? 29.016 45.188 -3.584 1 88.88 79 GLU A C 1
ATOM 623 O O . GLU A 1 79 ? 28.094 44.469 -3.986 1 88.88 79 GLU A O 1
ATOM 628 N N . GLY A 1 80 ? 30.156 45.094 -4.105 1 88.06 80 GLY A N 1
ATOM 629 C CA . GLY A 1 80 ? 30.484 44.188 -5.188 1 88.06 80 GLY A CA 1
ATOM 630 C C . GLY A 1 80 ? 30.312 42.719 -4.812 1 88.06 80 GLY A C 1
ATOM 631 O O . GLY A 1 80 ? 29.953 41.906 -5.656 1 88.06 80 GLY A O 1
ATOM 632 N N . ARG A 1 81 ? 30.453 42.469 -3.586 1 91.75 81 ARG A N 1
ATOM 633 C CA . ARG A 1 81 ? 30.359 41.094 -3.107 1 91.75 81 ARG A CA 1
ATOM 634 C C . ARG A 1 81 ? 28.906 40.688 -2.93 1 91.75 81 ARG A C 1
ATOM 636 O O . ARG A 1 81 ? 28.594 39.5 -2.869 1 91.75 81 ARG A O 1
ATOM 643 N N . LEU A 1 82 ? 28.047 41.625 -2.926 1 93.44 82 LEU A N 1
ATOM 644 C CA . LEU A 1 82 ? 26.625 41.312 -2.717 1 93.44 82 LEU A CA 1
ATOM 645 C C . LEU A 1 82 ? 25.906 41.156 -4.047 1 93.44 82 LEU A C 1
ATOM 647 O O . LEU A 1 82 ? 24.781 40.625 -4.086 1 93.44 82 LEU A O 1
ATOM 651 N N . LYS A 1 83 ? 26.438 41.406 -5.148 1 89.94 83 LYS A N 1
ATOM 652 C CA . LYS A 1 83 ? 25.812 41.438 -6.469 1 89.94 83 LYS A CA 1
ATOM 653 C C . LYS A 1 83 ? 25.359 40.031 -6.891 1 89.94 83 LYS A C 1
ATOM 655 O O . LYS A 1 83 ? 24.344 39.906 -7.562 1 89.94 83 LYS A O 1
ATOM 660 N N . PRO A 1 84 ? 26.109 39.062 -6.438 1 91.5 84 PRO A N 1
ATOM 661 C CA . PRO A 1 84 ? 25.672 37.719 -6.82 1 91.5 84 PRO A CA 1
ATOM 662 C C . PRO A 1 84 ? 24.359 37.312 -6.16 1 91.5 84 PRO A C 1
ATOM 664 O O . PRO A 1 84 ? 23.766 36.312 -6.547 1 91.5 84 PRO A O 1
ATOM 667 N N . LEU A 1 85 ? 23.875 38.031 -5.27 1 93.38 85 LEU A N 1
ATOM 668 C CA . LEU A 1 85 ? 22.641 37.719 -4.562 1 93.38 85 LEU A CA 1
ATOM 669 C C . LEU A 1 85 ? 21.438 38.344 -5.23 1 93.38 85 LEU A C 1
ATOM 671 O O . LEU A 1 85 ? 20.297 38.188 -4.781 1 93.38 85 LEU A O 1
ATOM 675 N N . ILE A 1 86 ? 21.672 39.094 -6.305 1 91.12 86 ILE A N 1
ATOM 676 C CA . ILE A 1 86 ? 20.594 39.719 -7.051 1 91.12 86 ILE A CA 1
ATOM 677 C C . ILE A 1 86 ? 20.141 38.781 -8.188 1 91.12 86 ILE A C 1
ATOM 679 O O . ILE A 1 86 ? 20.938 38.438 -9.062 1 91.12 86 ILE A O 1
ATOM 683 N N . GLY A 1 87 ? 18.953 38.312 -8.141 1 88.94 87 GLY A N 1
ATOM 684 C CA . GLY A 1 87 ? 18.375 37.375 -9.078 1 88.94 87 GLY A CA 1
ATOM 685 C C . GLY A 1 87 ? 17.188 36.625 -8.508 1 88.94 87 GLY A C 1
ATOM 686 O O . GLY A 1 87 ? 16.547 37.094 -7.559 1 88.94 87 GLY A O 1
ATOM 687 N N . SER A 1 88 ? 16.859 35.562 -9.18 1 89 88 SER A N 1
ATOM 688 C CA . SER A 1 88 ? 15.781 34.719 -8.648 1 89 88 SER A CA 1
ATOM 689 C C . SER A 1 88 ? 16.219 34 -7.387 1 89 88 SER A C 1
ATOM 691 O O . SER A 1 88 ? 17.406 33.781 -7.156 1 89 88 SER A O 1
ATOM 693 N N . ASN A 1 89 ? 15.289 33.656 -6.477 1 89.5 89 ASN A N 1
ATOM 694 C CA . ASN A 1 89 ? 15.609 32.906 -5.262 1 89.5 89 ASN A CA 1
ATOM 695 C C . ASN A 1 89 ? 16.359 31.609 -5.578 1 89.5 89 ASN A C 1
ATOM 697 O O . ASN A 1 89 ? 17.344 31.281 -4.902 1 89.5 89 ASN A O 1
ATOM 701 N N . SER A 1 90 ? 15.914 30.859 -6.617 1 82.25 90 SER A N 1
ATOM 702 C CA . SER A 1 90 ? 16.484 29.562 -6.98 1 82.25 90 SER A CA 1
ATOM 703 C C . SER A 1 90 ? 17.938 29.703 -7.41 1 82.25 90 SER A C 1
ATOM 705 O O . SER A 1 90 ? 18.75 28.812 -7.152 1 82.25 90 SER A O 1
ATOM 707 N N . ALA A 1 91 ? 18.281 30.797 -7.961 1 84.69 91 ALA A N 1
ATOM 708 C CA . ALA A 1 91 ? 19.609 31 -8.508 1 84.69 91 ALA A CA 1
ATOM 709 C C . ALA A 1 91 ? 20.562 31.578 -7.465 1 84.69 91 ALA A C 1
ATOM 711 O O . ALA A 1 91 ? 21.781 31.391 -7.551 1 84.69 91 ALA A O 1
ATOM 712 N N . THR A 1 92 ? 20.047 32.25 -6.477 1 90.31 92 THR A N 1
ATOM 713 C CA . THR A 1 92 ? 20.906 33.094 -5.676 1 90.31 92 THR A CA 1
ATOM 714 C C . THR A 1 92 ? 21.031 32.562 -4.25 1 90.31 92 THR A C 1
ATOM 716 O O . THR A 1 92 ? 21.984 32.906 -3.535 1 90.31 92 THR A O 1
ATOM 719 N N . VAL A 1 93 ? 20.109 31.797 -3.773 1 88.31 93 VAL A N 1
ATOM 720 C CA . VAL A 1 93 ? 20.047 31.438 -2.363 1 88.31 93 VAL A CA 1
ATOM 721 C C . VAL A 1 93 ? 21.312 30.672 -1.965 1 88.31 93 VAL A C 1
ATOM 723 O O . VAL A 1 93 ? 21.812 30.844 -0.848 1 88.31 93 VAL A O 1
ATOM 726 N N . ASN A 1 94 ? 21.891 29.938 -2.854 1 81.19 94 ASN A N 1
ATOM 727 C CA . ASN A 1 94 ? 23.062 29.125 -2.535 1 81.19 94 ASN A CA 1
ATOM 728 C C . ASN A 1 94 ? 24.344 29.953 -2.547 1 81.19 94 ASN A C 1
ATOM 730 O O . ASN A 1 94 ? 25.391 29.5 -2.062 1 81.19 94 ASN A O 1
ATOM 734 N N . ASN A 1 95 ? 24.297 31.141 -3.027 1 87.88 95 ASN A N 1
ATOM 735 C CA . ASN A 1 95 ? 25.469 32 -3.074 1 87.88 95 ASN A CA 1
ATOM 736 C C . ASN A 1 95 ? 25.703 32.719 -1.734 1 87.88 95 ASN A C 1
ATOM 738 O O . ASN A 1 95 ? 26.734 33.344 -1.524 1 87.88 95 ASN A O 1
ATOM 742 N N . ILE A 1 96 ? 24.766 32.562 -0.828 1 90.75 96 ILE A N 1
ATOM 743 C CA . ILE A 1 96 ? 24.797 33.312 0.417 1 90.75 96 ILE A CA 1
ATOM 744 C C . ILE A 1 96 ? 26 32.875 1.254 1 90.75 96 ILE A C 1
ATOM 746 O O . ILE A 1 96 ? 26.641 33.688 1.901 1 90.75 96 ILE A O 1
ATOM 750 N N . TRP A 1 97 ? 26.375 31.672 1.152 1 84.62 97 TRP A N 1
ATOM 751 C CA . TRP A 1 97 ? 27.5 31.156 1.939 1 84.62 97 TRP A CA 1
ATOM 752 C C . TRP A 1 97 ? 28.812 31.828 1.521 1 84.62 97 TRP A C 1
ATOM 754 O O . TRP A 1 97 ? 29.609 32.219 2.369 1 84.62 97 TRP A O 1
ATOM 764 N N . ASP A 1 98 ? 28.953 31.859 0.294 1 84.81 98 ASP A N 1
ATOM 765 C CA . ASP A 1 98 ? 30.172 32.469 -0.254 1 84.81 98 ASP A CA 1
ATOM 766 C C . ASP A 1 98 ? 30.234 33.969 0.069 1 84.81 98 ASP A C 1
ATOM 768 O O . ASP A 1 98 ? 31.312 34.469 0.39 1 84.81 98 ASP A O 1
ATOM 772 N N . VAL A 1 99 ? 29.188 34.562 0.008 1 90.31 99 VAL A N 1
ATOM 773 C CA . VAL A 1 99 ? 29.125 36 0.234 1 90.31 99 VAL A CA 1
ATOM 774 C C . VAL A 1 99 ? 29.422 36.312 1.703 1 90.31 99 VAL A C 1
ATOM 776 O O . VAL A 1 99 ? 30.109 37.281 2.02 1 90.31 99 VAL A O 1
ATOM 779 N N . LEU A 1 100 ? 28.844 35.5 2.605 1 90.31 100 LEU A N 1
ATOM 780 C CA . LEU A 1 100 ? 29 35.719 4.039 1 90.31 100 LEU A CA 1
ATOM 781 C C . LEU A 1 100 ? 30.297 35.062 4.539 1 90.31 100 LEU A C 1
ATOM 783 O O . LEU A 1 100 ? 30.766 35.406 5.637 1 90.31 100 LEU A O 1
ATOM 787 N N . GLY A 1 101 ? 30.906 34.219 3.771 1 78.31 101 GLY A N 1
ATOM 788 C CA . GLY A 1 101 ? 32.125 33.531 4.18 1 78.31 101 GLY A CA 1
ATOM 789 C C . GLY A 1 101 ? 31.875 32.469 5.238 1 78.31 101 GLY A C 1
ATOM 790 O O . GLY A 1 101 ? 32.656 32.344 6.184 1 78.31 101 GLY A O 1
ATOM 791 N N . ILE A 1 102 ? 30.672 31.969 5.176 1 77.88 102 ILE A N 1
ATOM 792 C CA . ILE A 1 102 ? 30.328 30.938 6.156 1 77.88 102 ILE A CA 1
ATOM 793 C C . ILE A 1 102 ? 30.25 29.578 5.469 1 77.88 102 ILE A C 1
ATOM 795 O O . ILE A 1 102 ? 30.156 29.5 4.242 1 77.88 102 ILE A O 1
ATOM 799 N N . ASN A 1 103 ? 30.297 28.562 6.293 1 64.62 103 ASN A N 1
ATOM 800 C CA . ASN A 1 103 ? 30.141 27.203 5.773 1 64.62 103 ASN A CA 1
ATOM 801 C C . ASN A 1 103 ? 28.703 26.953 5.309 1 64.62 103 ASN A C 1
ATOM 803 O O . ASN A 1 103 ? 27.75 27.484 5.879 1 64.62 103 ASN A O 1
ATOM 807 N N . PRO A 1 104 ? 28.672 26.312 4.168 1 59.03 104 PRO A N 1
ATOM 808 C CA . PRO A 1 104 ? 27.328 26 3.664 1 59.03 104 PRO A CA 1
ATOM 809 C C . PRO A 1 104 ? 26.422 25.375 4.727 1 59.03 104 PRO A C 1
ATOM 811 O O . PRO A 1 104 ? 26.875 24.516 5.492 1 59.03 104 PRO A O 1
ATOM 814 N N . SER A 1 105 ? 25.281 26.094 4.992 1 59.84 105 SER A N 1
ATOM 815 C CA . SER A 1 105 ? 24.281 25.625 5.934 1 59.84 105 SER A CA 1
ATOM 816 C C . SER A 1 105 ? 22.906 25.484 5.262 1 59.84 105 SER A C 1
ATOM 818 O O . SER A 1 105 ? 22.766 25.766 4.07 1 59.84 105 SER A O 1
ATOM 820 N N . ARG A 1 106 ? 22 25.016 6.008 1 59.47 106 ARG A N 1
ATOM 821 C CA . ARG A 1 106 ? 20.641 24.844 5.473 1 59.47 106 ARG A CA 1
ATOM 822 C C . ARG A 1 106 ? 20.047 26.188 5.043 1 59.47 106 ARG A C 1
ATOM 824 O O . ARG A 1 106 ? 20.078 27.156 5.797 1 59.47 106 ARG A O 1
ATOM 831 N N . VAL A 1 107 ? 19.812 26.25 3.84 1 65.56 107 VAL A N 1
ATOM 832 C CA . VAL A 1 107 ? 19.109 27.406 3.301 1 65.56 107 VAL A CA 1
ATOM 833 C C . VAL A 1 107 ? 17.766 26.984 2.727 1 65.56 107 VAL A C 1
ATOM 835 O O . VAL A 1 107 ? 17.344 25.828 2.881 1 65.56 107 VAL A O 1
ATOM 838 N N . LEU A 1 108 ? 17.141 27.953 2.273 1 74 108 LEU A N 1
ATOM 839 C CA . LEU A 1 108 ? 15.867 27.75 1.606 1 74 108 LEU A CA 1
ATOM 840 C C . LEU A 1 108 ? 15.938 26.578 0.643 1 74 108 LEU A C 1
ATOM 842 O O . LEU A 1 108 ? 16.828 26.5 -0.199 1 74 108 LEU A O 1
ATOM 846 N N . CYS A 1 109 ? 15.008 25.609 0.898 1 62.72 109 CYS A N 1
ATOM 847 C CA . CYS A 1 109 ? 15.023 24.438 0.038 1 62.72 109 CYS A CA 1
ATOM 848 C C . CYS A 1 109 ? 14.656 24.797 -1.396 1 62.72 109 CYS A C 1
ATOM 850 O O . CYS A 1 109 ? 14.047 25.844 -1.64 1 62.72 109 CYS A O 1
ATOM 852 N N . ALA A 1 110 ? 15.062 24.062 -2.312 1 65.12 110 ALA A N 1
ATOM 853 C CA . ALA A 1 110 ? 14.867 24.312 -3.736 1 65.12 110 ALA A CA 1
ATOM 854 C C . ALA A 1 110 ? 13.383 24.484 -4.062 1 65.12 110 ALA A C 1
ATOM 856 O O . ALA A 1 110 ? 13.016 25.359 -4.859 1 65.12 110 ALA A O 1
ATOM 857 N N . THR A 1 111 ? 12.578 23.75 -3.387 1 67.44 111 THR A N 1
ATOM 858 C CA . THR A 1 111 ? 11.141 23.844 -3.646 1 67.44 111 THR A CA 1
ATOM 859 C C . THR A 1 111 ? 10.594 25.188 -3.193 1 67.44 111 THR A C 1
ATOM 861 O O . THR A 1 111 ? 9.805 25.812 -3.906 1 67.44 111 THR A O 1
ATOM 864 N N . ALA A 1 112 ? 11.008 25.578 -2.033 1 78.56 112 ALA A N 1
ATOM 865 C CA . ALA A 1 112 ? 10.555 26.875 -1.518 1 78.56 112 ALA A CA 1
ATOM 866 C C . ALA A 1 112 ? 11.008 28.016 -2.418 1 78.56 112 ALA A C 1
ATOM 868 O O . ALA A 1 112 ? 10.25 28.953 -2.678 1 78.56 112 ALA A O 1
ATOM 869 N N . ALA A 1 113 ? 12.227 27.859 -2.939 1 82.25 113 ALA A N 1
ATOM 870 C CA . ALA A 1 113 ? 12.766 28.906 -3.816 1 82.25 113 ALA A CA 1
ATOM 871 C C . ALA A 1 113 ? 11.984 28.969 -5.129 1 82.25 113 ALA A C 1
ATOM 873 O O . ALA A 1 113 ? 11.672 30.062 -5.613 1 82.25 113 ALA A O 1
ATOM 874 N N . GLN A 1 114 ? 11.648 27.891 -5.59 1 77.25 114 GLN A N 1
ATOM 875 C CA . GLN A 1 114 ? 10.914 27.844 -6.848 1 77.25 114 GLN A CA 1
ATOM 876 C C . GLN A 1 114 ? 9.5 28.375 -6.68 1 77.25 114 GLN A C 1
ATOM 878 O O . GLN A 1 114 ? 8.977 29.062 -7.562 1 77.25 114 GLN A O 1
ATOM 883 N N . VAL A 1 115 ? 8.906 28 -5.566 1 80.94 115 VAL A N 1
ATOM 884 C CA . VAL A 1 115 ? 7.555 28.469 -5.293 1 80.94 115 VAL A CA 1
ATOM 885 C C . VAL A 1 115 ? 7.551 30 -5.199 1 80.94 115 VAL A C 1
ATOM 887 O O . VAL A 1 115 ? 6.676 30.656 -5.766 1 80.94 115 VAL A O 1
ATOM 890 N N . LEU A 1 116 ? 8.5 30.5 -4.562 1 87.38 116 LEU A N 1
ATOM 891 C CA . LEU A 1 116 ? 8.578 31.953 -4.395 1 87.38 116 LEU A CA 1
ATOM 892 C C . LEU A 1 116 ? 8.812 32.625 -5.73 1 87.38 116 LEU A C 1
ATOM 894 O O . LEU A 1 116 ? 8.25 33.719 -5.992 1 87.38 116 LEU A O 1
ATOM 898 N N . ASP A 1 117 ? 9.656 32.031 -6.539 1 84.19 117 ASP A N 1
ATOM 899 C CA . ASP A 1 117 ? 9.914 32.594 -7.859 1 84.19 117 ASP A CA 1
ATOM 900 C C . ASP A 1 117 ? 8.656 32.562 -8.727 1 84.19 117 ASP A C 1
ATOM 902 O O . ASP A 1 117 ? 8.352 33.531 -9.438 1 84.19 117 ASP A O 1
ATOM 906 N N . TRP A 1 118 ? 8.023 31.5 -8.648 1 80.69 118 TRP A N 1
ATOM 907 C CA . TRP A 1 118 ? 6.793 31.375 -9.414 1 80.69 118 TRP A CA 1
ATOM 908 C C . TRP A 1 118 ? 5.738 32.375 -8.93 1 80.69 118 TRP A C 1
ATOM 910 O O . TRP A 1 118 ? 5.031 32.969 -9.734 1 80.69 118 TRP A O 1
ATOM 920 N N . GLU A 1 119 ? 5.535 32.438 -7.617 1 85.19 119 GLU A N 1
ATOM 921 C CA . GLU A 1 119 ? 4.57 33.375 -7.051 1 85.19 119 GLU A CA 1
ATOM 922 C C . GLU A 1 119 ? 4.836 34.812 -7.527 1 85.19 119 GLU A C 1
ATOM 924 O O . GLU A 1 119 ? 3.9 35.531 -7.859 1 85.19 119 GLU A O 1
ATOM 929 N N . ALA A 1 120 ? 6.078 35.156 -7.527 1 83.31 120 ALA A N 1
ATOM 930 C CA . ALA A 1 120 ? 6.449 36.469 -7.969 1 83.31 120 ALA A CA 1
ATOM 931 C C . ALA A 1 120 ? 6.07 36.688 -9.43 1 83.31 120 ALA A C 1
ATOM 933 O O . ALA A 1 120 ? 5.531 37.75 -9.789 1 83.31 120 ALA A O 1
ATOM 934 N N . ALA A 1 121 ? 6.312 35.688 -10.188 1 80.06 121 ALA A N 1
ATOM 935 C CA . ALA A 1 121 ? 5.977 35.781 -11.602 1 80.06 121 ALA A CA 1
ATOM 936 C C . ALA A 1 121 ? 4.465 35.844 -11.812 1 80.06 121 ALA A C 1
ATOM 938 O O . ALA A 1 121 ? 3.969 36.562 -12.656 1 80.06 121 ALA A O 1
ATOM 939 N N . ALA A 1 122 ? 3.773 35.031 -11.094 1 80.88 122 ALA A N 1
ATOM 940 C CA . ALA A 1 122 ? 2.32 34.938 -11.227 1 80.88 122 ALA A CA 1
ATOM 941 C C . ALA A 1 122 ? 1.653 36.25 -10.805 1 80.88 122 ALA A C 1
ATOM 943 O O . ALA A 1 122 ? 0.646 36.656 -11.383 1 80.88 122 ALA A O 1
ATOM 944 N N . HIS A 1 123 ? 2.146 36.875 -9.742 1 80.75 123 HIS A N 1
ATOM 945 C CA . HIS A 1 123 ? 1.59 38.125 -9.273 1 80.75 123 HIS A CA 1
ATOM 946 C C . HIS A 1 123 ? 1.803 39.25 -10.289 1 80.75 123 HIS A C 1
ATOM 948 O O . HIS A 1 123 ? 0.963 40.125 -10.43 1 80.75 123 HIS A O 1
ATOM 954 N N . ILE A 1 124 ? 2.844 39.156 -10.969 1 78.12 124 ILE A N 1
ATOM 955 C CA . ILE A 1 124 ? 3.123 40.156 -11.992 1 78.12 124 ILE A CA 1
ATOM 956 C C . ILE A 1 124 ? 2.256 39.875 -13.219 1 78.12 124 ILE A C 1
ATOM 958 O O . ILE A 1 124 ? 1.68 40.812 -13.789 1 78.12 124 ILE A O 1
ATOM 962 N N . GLN A 1 125 ? 2.189 38.625 -13.562 1 75.62 125 GLN A N 1
ATOM 963 C CA . GLN A 1 125 ? 1.343 38.281 -14.695 1 75.62 125 GLN A CA 1
ATOM 964 C C . GLN A 1 125 ? -0.12 38.594 -14.414 1 75.62 125 GLN A C 1
ATOM 966 O O . GLN A 1 125 ? -0.857 39 -15.312 1 75.62 125 GLN A O 1
ATOM 971 N N . GLY A 1 126 ? -0.501 38.375 -13.234 1 77.25 126 GLY A N 1
ATOM 972 C CA . GLY A 1 126 ? -1.831 38.75 -12.789 1 77.25 126 GLY A CA 1
ATOM 973 C C . GLY A 1 126 ? -2.938 37.969 -13.453 1 77.25 126 GLY A C 1
ATOM 974 O O . GLY A 1 126 ? -3.941 38.531 -13.891 1 77.25 126 GLY A O 1
ATOM 975 N N . ASP A 1 127 ? -2.846 36.719 -13.727 1 75.44 127 ASP A N 1
ATOM 976 C CA . ASP A 1 127 ? -3.857 35.875 -14.375 1 75.44 127 ASP A CA 1
ATOM 977 C C . ASP A 1 127 ? -4.703 35.156 -13.336 1 75.44 127 ASP A C 1
ATOM 979 O O . ASP A 1 127 ? -5.602 34.375 -13.695 1 75.44 127 ASP A O 1
ATOM 983 N N . GLY A 1 128 ? -4.445 35.375 -12.117 1 78.31 128 GLY A N 1
ATOM 984 C CA . GLY A 1 128 ? -5.242 34.75 -11.07 1 78.31 128 GLY A CA 1
ATOM 985 C C . GLY A 1 128 ? -4.82 33.344 -10.773 1 78.31 128 GLY A C 1
ATOM 986 O O . GLY A 1 128 ? -5.465 32.656 -9.977 1 78.31 128 GLY A O 1
ATOM 987 N N . SER A 1 129 ? -3.732 32.812 -11.312 1 79.31 129 SER A N 1
ATOM 988 C CA . SER A 1 129 ? -3.289 31.422 -11.164 1 79.31 129 SER A CA 1
ATOM 989 C C . SER A 1 129 ? -2.91 31.109 -9.719 1 79.31 129 SER A C 1
ATOM 991 O O . SER A 1 129 ? -2.932 29.953 -9.305 1 79.31 129 SER A O 1
ATOM 993 N N . THR A 1 130 ? -2.654 32.125 -8.961 1 86.38 130 THR A N 1
ATOM 994 C CA . THR A 1 130 ? -2.244 31.906 -7.578 1 86.38 130 THR A CA 1
ATOM 995 C C . THR A 1 130 ? -3.408 31.375 -6.746 1 86.38 130 THR A C 1
ATOM 997 O O . THR A 1 130 ? -3.201 30.797 -5.68 1 86.38 130 THR A O 1
ATOM 1000 N N . LEU A 1 131 ? -4.629 31.594 -7.238 1 86.44 131 LEU A N 1
ATOM 1001 C CA . LEU A 1 131 ? -5.805 31.094 -6.527 1 86.44 131 LEU A CA 1
ATOM 1002 C C . LEU A 1 131 ? -6.004 29.609 -6.785 1 86.44 131 LEU A C 1
ATOM 1004 O O . LEU A 1 131 ? -6.762 28.953 -6.066 1 86.44 131 LEU A O 1
ATOM 1008 N N . GLU A 1 132 ? -5.328 28.969 -7.691 1 77.44 132 GLU A N 1
ATOM 1009 C CA . GLU A 1 132 ? -5.289 27.547 -7.996 1 77.44 132 GLU A CA 1
ATOM 1010 C C . GLU A 1 132 ? -6.699 26.984 -8.188 1 77.44 132 GLU A C 1
ATOM 1012 O O . GLU A 1 132 ? -7.047 25.953 -7.594 1 77.44 132 GLU A O 1
ATOM 1017 N N . THR A 1 133 ? -7.57 27.594 -8.938 1 74.25 133 THR A N 1
ATOM 1018 C CA . THR A 1 133 ? -8.961 27.188 -9.109 1 74.25 133 THR A CA 1
ATOM 1019 C C . THR A 1 133 ? -9.109 26.219 -10.289 1 74.25 133 THR A C 1
ATOM 1021 O O . THR A 1 133 ? -10.172 25.641 -10.492 1 74.25 133 THR A O 1
ATOM 1024 N N . SER A 1 134 ? -8.055 26 -11.016 1 66.19 134 SER A N 1
ATOM 1025 C CA . SER A 1 134 ? -8.148 25.125 -12.188 1 66.19 134 SER A CA 1
ATOM 1026 C C . SER A 1 134 ? -8.219 23.656 -11.773 1 66.19 134 SER A C 1
ATOM 1028 O O . SER A 1 134 ? -7.582 23.25 -10.805 1 66.19 134 SER A O 1
ATOM 1030 N N . ASP A 1 135 ? -9.234 22.922 -12.445 1 59.31 135 ASP A N 1
ATOM 1031 C CA . ASP A 1 135 ? -9.43 21.5 -12.188 1 59.31 135 ASP A CA 1
ATOM 1032 C C . ASP A 1 135 ? -8.25 20.688 -12.711 1 59.31 135 ASP A C 1
ATOM 1034 O O . ASP A 1 135 ? -8.094 19.516 -12.352 1 59.31 135 ASP A O 1
ATOM 1038 N N . GLU A 1 136 ? -7.738 21.125 -13.867 1 50.16 136 GLU A N 1
ATOM 1039 C CA . GLU A 1 136 ? -6.672 20.359 -14.5 1 50.16 136 GLU A CA 1
ATOM 1040 C C . GLU A 1 136 ? -5.484 20.172 -13.555 1 50.16 136 GLU A C 1
ATOM 1042 O O . GLU A 1 136 ? -5.051 21.141 -12.906 1 50.16 136 GLU A O 1
ATOM 1047 N N . ILE A 1 137 ? -5.52 18.984 -13.102 1 45.56 137 ILE A N 1
ATOM 1048 C CA . ILE A 1 137 ? -4.355 18.625 -12.297 1 45.56 137 ILE A CA 1
ATOM 1049 C C . ILE A 1 137 ? -3.078 19.047 -13.016 1 45.56 137 ILE A C 1
ATOM 1051 O O . ILE A 1 137 ? -2.705 18.438 -14.023 1 45.56 137 ILE A O 1
ATOM 1055 N N . ASP A 1 138 ? -3.068 20.25 -13.516 1 41.41 138 ASP A N 1
ATOM 1056 C CA . ASP A 1 138 ? -1.813 20.547 -14.203 1 41.41 138 ASP A CA 1
ATOM 1057 C C . ASP A 1 138 ? -0.641 19.828 -13.539 1 41.41 138 ASP A C 1
ATOM 1059 O O . ASP A 1 138 ? -0.687 19.531 -12.344 1 41.41 138 ASP A O 1
ATOM 1063 N N . PRO A 1 139 ? 0.45 19.641 -14.344 1 44 139 PRO A N 1
ATOM 1064 C CA . PRO A 1 139 ? 1.65 19.172 -13.648 1 44 139 PRO A CA 1
ATOM 1065 C C . PRO A 1 139 ? 1.684 19.594 -12.18 1 44 139 PRO A C 1
ATOM 1067 O O . PRO A 1 139 ? 1.12 20.625 -11.82 1 44 139 PRO A O 1
ATOM 1070 N N . PRO A 1 140 ? 1.774 18.781 -11.352 1 42.31 140 PRO A N 1
ATOM 1071 C CA . PRO A 1 140 ? 1.856 19.172 -9.945 1 42.31 140 PRO A CA 1
ATOM 1072 C C . PRO A 1 140 ? 2.592 20.5 -9.742 1 42.31 140 PRO A C 1
ATOM 1074 O O . PRO A 1 140 ? 3.822 20.531 -9.805 1 42.31 140 PRO A O 1
ATOM 1077 N N . ARG A 1 141 ? 2.273 21.609 -10.5 1 43.38 141 ARG A N 1
ATOM 1078 C CA . ARG A 1 141 ? 2.877 22.938 -10.367 1 43.38 141 ARG A CA 1
ATOM 1079 C C . ARG A 1 141 ? 2.908 23.375 -8.906 1 43.38 141 ARG A C 1
ATOM 1081 O O . ARG A 1 141 ? 2.172 22.844 -8.078 1 43.38 141 ARG A O 1
ATOM 1088 N N . ALA A 1 142 ? 3.873 24.219 -8.688 1 49.31 142 ALA A N 1
ATOM 1089 C CA . ALA A 1 142 ? 4.137 24.969 -7.461 1 49.31 142 ALA A CA 1
ATOM 1090 C C . ALA A 1 142 ? 2.855 25.609 -6.926 1 49.31 142 ALA A C 1
ATOM 1092 O O . ALA A 1 142 ? 2.107 26.234 -7.676 1 49.31 142 ALA A O 1
ATOM 1093 N N . LYS A 1 143 ? 2.229 25.031 -5.777 1 66.44 143 LYS A N 1
ATOM 1094 C CA . LYS A 1 143 ? 1.059 25.562 -5.09 1 66.44 143 LYS A CA 1
ATOM 1095 C C . LYS A 1 143 ? 1.39 26.875 -4.387 1 66.44 143 LYS A C 1
ATOM 1097 O O . LYS A 1 143 ? 2.488 27.047 -3.854 1 66.44 143 LYS A O 1
ATOM 1102 N N . SER A 1 144 ? 0.616 27.875 -4.699 1 79.31 144 SER A N 1
ATOM 1103 C CA . SER A 1 144 ? 0.798 29.234 -4.215 1 79.31 144 SER A CA 1
ATOM 1104 C C . SER A 1 144 ? 0.594 29.312 -2.705 1 79.31 144 SER A C 1
ATOM 1106 O O . SER A 1 144 ? -0.129 28.5 -2.127 1 79.31 144 SER A O 1
ATOM 1108 N N . GLY A 1 145 ? 1.354 30.266 -2.115 1 87.5 145 GLY A N 1
ATOM 1109 C CA . GLY A 1 145 ? 1.142 30.609 -0.719 1 87.5 145 GLY A CA 1
ATOM 1110 C C . GLY A 1 145 ? 1.667 29.562 0.245 1 87.5 145 GLY A C 1
ATOM 1111 O O . GLY A 1 145 ? 1.285 29.547 1.417 1 87.5 145 GLY A O 1
ATOM 1112 N N . ARG A 1 146 ? 2.549 28.797 -0.158 1 84.88 146 ARG A N 1
ATOM 1113 C CA . ARG A 1 146 ? 2.9 27.625 0.634 1 84.88 146 ARG A CA 1
ATOM 1114 C C . ARG A 1 146 ? 4.191 27.859 1.41 1 84.88 146 ARG A C 1
ATOM 1116 O O . ARG A 1 146 ? 4.57 27.047 2.254 1 84.88 146 ARG A O 1
ATOM 1123 N N . VAL A 1 147 ? 4.91 28.953 1.145 1 88.75 147 VAL A N 1
ATOM 1124 C CA . VAL A 1 147 ? 6.156 29.203 1.863 1 88.75 147 VAL A CA 1
ATOM 1125 C C . VAL A 1 147 ? 5.879 30.016 3.125 1 88.75 147 VAL A C 1
ATOM 1127 O O . VAL A 1 147 ? 5.34 31.109 3.051 1 88.75 147 VAL A O 1
ATOM 1130 N N . ALA A 1 148 ? 6.137 29.406 4.281 1 89.62 148 ALA A N 1
ATOM 1131 C CA . ALA A 1 148 ? 5.898 30.078 5.559 1 89.62 148 ALA A CA 1
ATOM 1132 C C . ALA A 1 148 ? 7.176 30.719 6.09 1 89.62 148 ALA A C 1
ATOM 1134 O O . ALA A 1 148 ? 8.164 30.016 6.352 1 89.62 148 ALA A O 1
ATOM 1135 N N . PHE A 1 149 ? 7.211 32.031 6.109 1 93.25 149 PHE A N 1
ATOM 1136 C CA . PHE A 1 149 ? 8.266 32.75 6.809 1 93.25 149 PHE A CA 1
ATOM 1137 C C . PHE A 1 149 ? 7.949 32.875 8.297 1 93.25 149 PHE A C 1
ATOM 1139 O O . PHE A 1 149 ? 6.926 33.438 8.672 1 93.25 149 PHE A O 1
ATOM 1146 N N . THR A 1 150 ? 8.781 32.281 9.094 1 92.25 150 THR A N 1
ATOM 1147 C CA . THR A 1 150 ? 8.438 32.188 10.508 1 92.25 150 THR A CA 1
ATOM 1148 C C . THR A 1 150 ? 9.578 32.719 11.375 1 92.25 150 THR A C 1
ATOM 1150 O O . THR A 1 150 ? 10.727 32.781 10.93 1 92.25 150 THR A O 1
ATOM 1153 N N . ALA A 1 151 ? 9.211 33.188 12.523 1 91.88 151 ALA A N 1
ATOM 1154 C CA . ALA A 1 151 ? 10.117 33.625 13.586 1 91.88 151 ALA A CA 1
ATOM 1155 C C . ALA A 1 151 ? 9.562 33.281 14.961 1 91.88 151 ALA A C 1
ATOM 1157 O O . ALA A 1 151 ? 8.414 32.844 15.078 1 91.88 151 ALA A O 1
ATOM 1158 N N . SER A 1 152 ? 10.406 33.312 15.945 1 89.06 152 SER A N 1
ATOM 1159 C CA . SER A 1 152 ? 9.969 33 17.297 1 89.06 152 SER A CA 1
ATOM 1160 C C . SER A 1 152 ? 10.336 34.125 18.266 1 89.06 152 SER A C 1
ATOM 1162 O O . SER A 1 152 ? 11.359 34.781 18.078 1 89.06 152 SER A O 1
ATOM 1164 N N . LEU A 1 153 ? 9.438 34.344 19.141 1 85.25 153 LEU A N 1
ATOM 1165 C CA . LEU A 1 153 ? 9.633 35.281 20.234 1 85.25 153 LEU A CA 1
ATOM 1166 C C . LEU A 1 153 ? 9.758 34.531 21.562 1 85.25 153 LEU A C 1
ATOM 1168 O O . LEU A 1 153 ? 8.742 34.125 22.141 1 85.25 153 LEU A O 1
ATOM 1172 N N . PRO A 1 154 ? 11 34.312 22.016 1 75.62 154 PRO A N 1
ATOM 1173 C CA . PRO A 1 154 ? 11.18 33.594 23.266 1 75.62 154 PRO A CA 1
ATOM 1174 C C . PRO A 1 154 ? 10.688 34.375 24.484 1 75.62 154 PRO A C 1
ATOM 1176 O O . PRO A 1 154 ? 10.648 35.594 24.453 1 75.62 154 PRO A O 1
ATOM 1179 N N . MET A 1 155 ? 10.398 33.75 25.578 1 69.44 155 MET A N 1
ATOM 1180 C CA . MET A 1 155 ? 9.906 34.344 26.828 1 69.44 155 MET A CA 1
ATOM 1181 C C . MET A 1 155 ? 10.953 35.25 27.438 1 69.44 155 MET A C 1
ATOM 1183 O O . MET A 1 155 ? 10.617 36.25 28.078 1 69.44 155 MET A O 1
ATOM 1187 N N . SER A 1 156 ? 12.133 34.812 27.25 1 64.06 156 SER A N 1
ATOM 1188 C CA . SER A 1 156 ? 13.234 35.562 27.844 1 64.06 156 SER A CA 1
ATOM 1189 C C . SER A 1 156 ? 13.305 36.969 27.281 1 64.06 156 SER A C 1
ATOM 1191 O O . SER A 1 156 ? 13.828 37.875 27.938 1 64.06 156 SER A O 1
ATOM 1193 N N . ALA A 1 157 ? 12.719 37.031 26.125 1 62.12 157 ALA A N 1
ATOM 1194 C CA . ALA A 1 157 ? 12.734 38.344 25.516 1 62.12 157 ALA A CA 1
ATOM 1195 C C . ALA A 1 157 ? 11.711 39.281 26.188 1 62.12 157 ALA A C 1
ATOM 1197 O O . ALA A 1 157 ? 11.82 40.5 26.094 1 62.12 157 ALA A O 1
ATOM 1198 N N . ILE A 1 158 ? 10.727 38.562 26.828 1 61.97 158 ILE A N 1
ATOM 1199 C CA . ILE A 1 158 ? 9.609 39.344 27.391 1 61.97 158 ILE A CA 1
ATOM 1200 C C . ILE A 1 158 ? 9.859 39.562 28.875 1 61.97 158 ILE A C 1
ATOM 1202 O O . ILE A 1 158 ? 9.609 40.688 29.375 1 61.97 158 ILE A O 1
ATOM 1206 N N . THR A 1 159 ? 10.273 38.438 29.703 1 58.22 159 THR A N 1
ATOM 1207 C CA . THR A 1 159 ? 10.375 38.5 31.156 1 58.22 159 THR A CA 1
ATOM 1208 C C . THR A 1 159 ? 11.586 39.344 31.562 1 58.22 159 THR A C 1
ATOM 1210 O O . THR A 1 159 ? 12.703 39.094 31.109 1 58.22 159 THR A O 1
ATOM 1213 N N . THR A 1 160 ? 11.586 40.594 31.484 1 47.75 160 THR A N 1
ATOM 1214 C CA . THR A 1 160 ? 12.648 41.406 32.062 1 47.75 160 THR A CA 1
ATOM 1215 C C . THR A 1 160 ? 12.797 41.094 33.562 1 47.75 160 THR A C 1
ATOM 1217 O O . THR A 1 160 ? 12.297 41.844 34.406 1 47.75 160 THR A O 1
ATOM 1220 N N . ARG A 1 161 ? 12.531 40.062 34.156 1 39.38 161 ARG A N 1
ATOM 1221 C CA . ARG A 1 161 ? 12.945 40 35.531 1 39.38 161 ARG A CA 1
ATOM 1222 C C . ARG A 1 161 ? 14.445 40.25 35.688 1 39.38 161 ARG A C 1
ATOM 1224 O O . ARG A 1 161 ? 15.258 39.625 35 1 39.38 161 ARG A O 1
ATOM 1231 N N . GLY A 1 162 ? 15.148 41.312 36.375 1 37.34 162 GLY A N 1
ATOM 1232 C CA . GLY A 1 162 ? 16.281 42.031 36.938 1 37.34 162 GLY A CA 1
ATOM 1233 C C . GLY A 1 162 ? 17.156 42.656 35.875 1 37.34 162 GLY A C 1
ATOM 1234 O O . GLY A 1 162 ? 18.141 43.344 36.188 1 37.34 162 GLY A O 1
ATOM 1235 N N . SER A 1 163 ? 17.5 41.906 34.844 1 36.44 163 SER A N 1
ATOM 1236 C CA . SER A 1 163 ? 18.531 42.562 34.062 1 36.44 163 SER A CA 1
ATOM 1237 C C . SER A 1 163 ? 17.969 43.75 33.281 1 36.44 163 SER A C 1
ATOM 1239 O O . SER A 1 163 ? 16.812 43.719 32.844 1 36.44 163 SER A O 1
ATOM 1241 N N . THR A 1 164 ? 18.297 44.969 33.688 1 37.12 164 THR A N 1
ATOM 1242 C CA . THR A 1 164 ? 18.172 46.344 33.219 1 37.12 164 THR A CA 1
ATOM 1243 C C . THR A 1 164 ? 18.109 46.406 31.703 1 37.12 164 THR A C 1
ATOM 1245 O O . THR A 1 164 ? 17.828 47.469 31.125 1 37.12 164 THR A O 1
ATOM 1248 N N . HIS A 1 165 ? 18.891 45.594 30.953 1 36.16 165 HIS A N 1
ATOM 1249 C CA . HIS A 1 165 ? 19.094 45.875 29.531 1 36.16 165 HIS A CA 1
ATOM 1250 C C . HIS A 1 165 ? 18.094 45.094 28.672 1 36.16 165 HIS A C 1
ATOM 1252 O O . HIS A 1 165 ? 17.938 43.875 28.859 1 36.16 165 HIS A O 1
ATOM 1258 N N . PRO A 1 166 ? 17.031 45.75 28.203 1 39 166 PRO A N 1
ATOM 1259 C CA . PRO A 1 166 ? 16.203 45.094 27.188 1 39 166 PRO A CA 1
ATOM 1260 C C . PRO A 1 166 ? 17 44.156 26.281 1 39 166 PRO A C 1
ATOM 1262 O O . PRO A 1 166 ? 18.125 44.5 25.875 1 39 166 PRO A O 1
ATOM 1265 N N . VAL A 1 167 ? 16.953 42.969 26.375 1 42.56 167 VAL A N 1
ATOM 1266 C CA . VAL A 1 167 ? 17.656 42.094 25.469 1 42.56 167 VAL A CA 1
ATOM 1267 C C . VAL A 1 167 ? 17.453 42.562 24.031 1 42.56 167 VAL A C 1
ATOM 1269 O O . VAL A 1 167 ? 16.328 42.906 23.625 1 42.56 167 VAL A O 1
ATOM 1272 N N . GLU A 1 168 ? 18.438 43.094 23.266 1 44.62 168 GLU A N 1
ATOM 1273 C CA . GLU A 1 168 ? 18.547 43.625 21.891 1 44.62 168 GLU A CA 1
ATOM 1274 C C . GLU A 1 168 ? 17.688 42.812 20.922 1 44.62 168 GLU A C 1
ATOM 1276 O O . GLU A 1 168 ? 16.984 43.406 20.094 1 44.62 168 GLU A O 1
ATOM 1281 N N . ALA A 1 169 ? 18.094 41.719 20.344 1 52.09 169 ALA A N 1
ATOM 1282 C CA . ALA A 1 169 ? 17.453 41.062 19.219 1 52.09 169 ALA A CA 1
ATOM 1283 C C . ALA A 1 169 ? 16.578 39.906 19.688 1 52.09 169 ALA A C 1
ATOM 1285 O O . ALA A 1 169 ? 17.031 38.75 19.734 1 52.09 169 ALA A O 1
ATOM 1286 N N . PRO A 1 170 ? 15.203 40.219 20.031 1 68.44 170 PRO A N 1
ATOM 1287 C CA . PRO A 1 170 ? 14.352 39.281 20.781 1 68.44 170 PRO A CA 1
ATOM 1288 C C . PRO A 1 170 ? 13.672 38.25 19.875 1 68.44 170 PRO A C 1
ATOM 1290 O O . PRO A 1 170 ? 13.195 37.219 20.359 1 68.44 170 PRO A O 1
ATOM 1293 N N . ILE A 1 171 ? 13.711 38.5 18.594 1 84.44 171 ILE A N 1
ATOM 1294 C CA . ILE A 1 171 ? 13.008 37.625 17.688 1 84.44 171 ILE A CA 1
ATOM 1295 C C . ILE A 1 171 ? 14.016 36.75 16.906 1 84.44 171 ILE A C 1
ATOM 1297 O O . ILE A 1 171 ? 15.031 37.281 16.422 1 84.44 171 ILE A O 1
ATOM 1301 N N . THR A 1 172 ? 13.844 35.531 16.922 1 86.31 172 THR A N 1
ATOM 1302 C CA . THR A 1 172 ? 14.688 34.594 16.172 1 86.31 172 THR A CA 1
ATOM 1303 C C . THR A 1 172 ? 14.023 34.188 14.867 1 86.31 172 THR A C 1
ATOM 1305 O O . THR A 1 172 ? 12.906 33.656 14.875 1 86.31 172 THR A O 1
ATOM 1308 N N . LEU A 1 173 ? 14.75 34.469 13.734 1 90.44 173 LEU A N 1
ATOM 1309 C CA . LEU A 1 173 ? 14.234 34.062 12.43 1 90.44 173 LEU A CA 1
ATOM 1310 C C . LEU A 1 173 ? 14.492 32.594 12.172 1 90.44 173 LEU A C 1
ATOM 1312 O O . LEU A 1 173 ? 15.523 32.062 12.586 1 90.44 173 LEU A O 1
ATOM 1316 N N . HIS A 1 174 ? 13.523 31.969 11.484 1 87.75 174 HIS A N 1
ATOM 1317 C CA . HIS A 1 174 ? 13.648 30.547 11.18 1 87.75 174 HIS A CA 1
ATOM 1318 C C . HIS A 1 174 ? 13.727 30.312 9.68 1 87.75 174 HIS A C 1
ATOM 1320 O O . HIS A 1 174 ? 13.383 31.203 8.891 1 87.75 174 HIS A O 1
ATOM 1326 N N . LEU A 1 175 ? 14.289 29.125 9.352 1 84.44 175 LEU A N 1
ATOM 1327 C CA . LEU A 1 175 ? 14.305 28.719 7.957 1 84.44 175 LEU A CA 1
ATOM 1328 C C . LEU A 1 175 ? 12.891 28.609 7.406 1 84.44 175 LEU A C 1
ATOM 1330 O O . LEU A 1 175 ? 12.023 27.969 8.016 1 84.44 175 LEU A O 1
ATOM 1334 N N . PRO A 1 176 ? 12.617 29.375 6.293 1 86.19 176 PRO A N 1
ATOM 1335 C CA . PRO A 1 176 ? 11.281 29.234 5.711 1 86.19 176 PRO A CA 1
ATOM 1336 C C . PRO A 1 176 ? 10.945 27.812 5.301 1 86.19 176 PRO A C 1
ATOM 1338 O O . PRO A 1 176 ? 11.812 27.094 4.793 1 86.19 176 PRO A O 1
ATOM 1341 N N . LYS A 1 177 ? 9.742 27.375 5.555 1 77.31 177 LYS A N 1
ATOM 1342 C CA . LYS A 1 177 ? 9.305 26.016 5.266 1 77.31 177 LYS A CA 1
ATOM 1343 C C . LYS A 1 177 ? 8.109 26.016 4.316 1 77.31 177 LYS A C 1
ATOM 1345 O O . LYS A 1 177 ? 7.32 26.969 4.305 1 77.31 177 LYS A O 1
ATOM 1350 N N . VAL A 1 178 ? 8.125 24.984 3.479 1 75.25 178 VAL A N 1
ATOM 1351 C CA . VAL A 1 178 ? 6.949 24.797 2.639 1 75.25 178 VAL A CA 1
ATOM 1352 C C . VAL A 1 178 ? 5.859 24.078 3.428 1 75.25 178 VAL A C 1
ATOM 1354 O O . VAL A 1 178 ? 6.125 23.078 4.098 1 75.25 178 VAL A O 1
ATOM 1357 N N . GLY A 1 179 ? 4.766 24.625 3.559 1 72.06 179 GLY A N 1
ATOM 1358 C CA . GLY A 1 179 ? 3.639 24.078 4.293 1 72.06 179 GLY A CA 1
ATOM 1359 C C . GLY A 1 179 ? 2.299 24.391 3.658 1 72.06 179 GLY A C 1
ATOM 1360 O O . GLY A 1 179 ? 2.232 24.734 2.477 1 72.06 179 GLY A O 1
ATOM 1361 N N . PRO A 1 180 ? 1.25 24.266 4.438 1 75.31 180 PRO A N 1
ATOM 1362 C CA . PRO A 1 180 ? -0.078 24.594 3.914 1 75.31 180 PRO A CA 1
ATOM 1363 C C . PRO A 1 180 ? -0.233 26.078 3.59 1 75.31 180 PRO A C 1
ATOM 1365 O O . PRO A 1 180 ? 0.468 26.922 4.164 1 75.31 180 PRO A O 1
ATOM 1368 N N . SER A 1 181 ? -1.075 26.281 2.629 1 86.75 181 SER A N 1
ATOM 1369 C CA . SER A 1 181 ? -1.371 27.656 2.26 1 86.75 181 SER A CA 1
ATOM 1370 C C . SER A 1 181 ? -2.699 28.125 2.852 1 86.75 181 SER A C 1
ATOM 1372 O O . SER A 1 181 ? -3.461 27.312 3.383 1 86.75 181 SER A O 1
ATOM 1374 N N . CYS A 1 182 ? -2.9 29.391 2.859 1 92.19 182 CYS A N 1
ATOM 1375 C CA . CYS A 1 182 ? -4.176 30.016 3.223 1 92.19 182 CYS A CA 1
ATOM 1376 C C . CYS A 1 182 ? -4.609 31.016 2.172 1 92.19 182 CYS A C 1
ATOM 1378 O O . CYS A 1 182 ? -3.842 31.359 1.268 1 92.19 182 CYS A O 1
ATOM 1380 N N . LEU A 1 183 ? -5.816 31.391 2.236 1 93.5 183 LEU A N 1
ATOM 1381 C CA . LEU A 1 183 ? -6.352 32.281 1.203 1 93.5 183 LEU A CA 1
ATOM 1382 C C . LEU A 1 183 ? -5.539 33.562 1.106 1 93.5 183 LEU A C 1
ATOM 1384 O O . LEU A 1 183 ? -5.234 34.031 0.006 1 93.5 183 LEU A O 1
ATOM 1388 N N . PHE A 1 184 ? -5.164 34.156 2.191 1 94.38 184 PHE A N 1
ATOM 1389 C CA . PHE A 1 184 ? -4.438 35.406 2.182 1 94.38 184 PHE A CA 1
ATOM 1390 C C . PHE A 1 184 ? -3.074 35.25 1.524 1 94.38 184 PHE A C 1
ATOM 1392 O O . PHE A 1 184 ? -2.643 36.125 0.756 1 94.38 184 PHE A O 1
ATOM 1399 N N . THR A 1 185 ? -2.418 34.188 1.802 1 93.56 185 THR A N 1
ATOM 1400 C CA . THR A 1 185 ? -1.104 33.969 1.198 1 93.56 185 THR A CA 1
ATOM 1401 C C . THR A 1 185 ? -1.233 33.688 -0.291 1 93.56 185 THR A C 1
ATOM 1403 O O . THR A 1 185 ? -0.326 33.969 -1.071 1 93.56 185 THR A O 1
ATOM 1406 N N . ARG A 1 186 ? -2.293 33.156 -0.654 1 91.38 186 ARG A N 1
ATOM 1407 C CA . ARG A 1 186 ? -2.51 32.875 -2.072 1 91.38 186 ARG A CA 1
ATOM 1408 C C . ARG A 1 186 ? -2.834 34.156 -2.826 1 91.38 186 ARG A C 1
ATOM 1410 O O . ARG A 1 186 ? -2.48 34.312 -3.998 1 91.38 186 ARG A O 1
ATOM 1417 N N . VAL A 1 187 ? -3.498 35 -2.146 1 90.5 187 VAL A N 1
ATOM 1418 C CA . VAL A 1 187 ? -3.924 36.25 -2.77 1 90.5 187 VAL A CA 1
ATOM 1419 C C . VAL A 1 187 ? -2.764 37.25 -2.783 1 90.5 187 VAL A C 1
ATOM 1421 O O . VAL A 1 187 ? -2.496 37.906 -3.805 1 90.5 187 VAL A O 1
ATOM 1424 N N . PHE A 1 188 ? -2.045 37.375 -1.646 1 89.94 188 PHE A N 1
ATOM 1425 C CA . PHE A 1 188 ? -1.072 38.438 -1.486 1 89.94 188 PHE A CA 1
ATOM 1426 C C . PHE A 1 188 ? 0.347 37.906 -1.677 1 89.94 188 PHE A C 1
ATOM 1428 O O . PHE A 1 188 ? 1.272 38.688 -1.923 1 89.94 188 PHE A O 1
ATOM 1435 N N . GLY A 1 189 ? 0.505 36.656 -1.524 1 89.5 189 GLY A N 1
ATOM 1436 C CA . GLY A 1 189 ? 1.829 36.062 -1.628 1 89.5 189 GLY A CA 1
ATOM 1437 C C . GLY A 1 189 ? 2.393 35.625 -0.29 1 89.5 189 GLY A C 1
ATOM 1438 O O . GLY A 1 189 ? 2.15 36.281 0.734 1 89.5 189 GLY A O 1
ATOM 1439 N N . SER A 1 190 ? 3.236 34.656 -0.305 1 92 190 SER A N 1
ATOM 1440 C CA . SER A 1 190 ? 3.834 34.094 0.905 1 92 190 SER A CA 1
ATOM 1441 C C . SER A 1 190 ? 4.738 35.094 1.593 1 92 190 SER A C 1
ATOM 1443 O O . SER A 1 190 ? 4.754 35.188 2.822 1 92 190 SER A O 1
ATOM 1445 N N . HIS A 1 191 ? 5.488 35.906 0.816 1 90.62 191 HIS A N 1
ATOM 1446 C CA . HIS A 1 191 ? 6.523 36.781 1.339 1 90.62 191 HIS A CA 1
ATOM 1447 C C . HIS A 1 191 ? 5.914 37.969 2.092 1 90.62 191 HIS A C 1
ATOM 1449 O O . HIS A 1 191 ? 6.605 38.625 2.855 1 90.62 191 HIS A O 1
ATOM 1455 N N . ARG A 1 192 ? 4.703 38.125 1.981 1 92.25 192 ARG A N 1
ATOM 1456 C CA . ARG A 1 192 ? 4.062 39.312 2.578 1 92.25 192 ARG A CA 1
ATOM 1457 C C . ARG A 1 192 ? 3.76 39.062 4.055 1 92.25 192 ARG A C 1
ATOM 1459 O O . ARG A 1 192 ? 3.467 40 4.789 1 92.25 192 ARG A O 1
ATOM 1466 N N . PHE A 1 193 ? 3.877 37.938 4.422 1 94.5 193 PHE A N 1
ATOM 1467 C CA . PHE A 1 193 ? 3.486 37.625 5.793 1 94.5 193 PHE A CA 1
ATOM 1468 C C . PHE A 1 193 ? 4.652 37.031 6.566 1 94.5 193 PHE A C 1
ATOM 1470 O O . PHE A 1 193 ? 5.379 36.156 6.043 1 94.5 193 PHE A O 1
ATOM 1477 N N . LEU A 1 194 ? 4.848 37.531 7.703 1 95.69 194 LEU A N 1
ATOM 1478 C CA . LEU A 1 194 ? 5.777 36.969 8.68 1 95.69 194 LEU A CA 1
ATOM 1479 C C . LEU A 1 194 ? 5.031 36.438 9.898 1 95.69 194 LEU A C 1
ATOM 1481 O O . LEU A 1 194 ? 4.227 37.156 10.5 1 95.69 194 LEU A O 1
ATOM 1485 N N . ARG A 1 195 ? 5.254 35.25 10.219 1 95.31 195 ARG A N 1
ATOM 1486 C CA . ARG A 1 195 ? 4.586 34.594 11.344 1 95.31 195 ARG A CA 1
ATOM 1487 C C . ARG A 1 195 ? 5.531 34.469 12.531 1 95.31 195 ARG A C 1
ATOM 1489 O O . ARG A 1 195 ? 6.523 33.75 12.461 1 95.31 195 ARG A O 1
ATOM 1496 N N . VAL A 1 196 ? 5.195 35.125 13.594 1 94.25 196 VAL A N 1
ATOM 1497 C CA . VAL A 1 196 ? 6.039 35.094 14.781 1 94.25 196 VAL A CA 1
ATOM 1498 C C . VAL A 1 196 ? 5.359 34.281 15.875 1 94.25 196 VAL A C 1
ATOM 1500 O O . VAL A 1 196 ? 4.352 34.688 16.438 1 94.25 196 VAL A O 1
ATOM 1503 N N . LYS A 1 197 ? 5.918 33.188 16.188 1 90.19 197 LYS A N 1
ATOM 1504 C CA . LYS A 1 197 ? 5.363 32.312 17.203 1 90.19 197 LYS A CA 1
ATOM 1505 C C . LYS A 1 197 ? 5.84 32.719 18.594 1 90.19 197 LYS A C 1
ATOM 1507 O O . LYS A 1 197 ? 7.027 33 18.797 1 90.19 197 LYS A O 1
ATOM 1512 N N . VAL A 1 198 ? 4.891 32.844 19.484 1 87.06 198 VAL A N 1
ATOM 1513 C CA . VAL A 1 198 ? 5.219 33.125 20.891 1 87.06 198 VAL A CA 1
ATOM 1514 C C . VAL A 1 198 ? 5.508 31.797 21.609 1 87.06 198 VAL A C 1
ATOM 1516 O O . VAL A 1 198 ? 4.594 31.016 21.859 1 87.06 198 VAL A O 1
ATOM 1519 N N . VAL A 1 199 ? 6.738 31.625 21.906 1 78 199 VAL A N 1
ATOM 1520 C CA . VAL A 1 199 ? 7.156 30.359 22.5 1 78 199 VAL A CA 1
ATOM 1521 C C . VAL A 1 199 ? 6.785 30.344 23.984 1 78 199 VAL A C 1
ATOM 1523 O O . VAL A 1 199 ? 6.969 31.344 24.688 1 78 199 VAL A O 1
ATOM 1526 N N . ASP A 1 200 ? 6.277 29.266 24.547 1 71.25 200 ASP A N 1
ATOM 1527 C CA . ASP A 1 200 ? 5.953 28.984 25.953 1 71.25 200 ASP A CA 1
ATOM 1528 C C . ASP A 1 200 ? 5 30.031 26.516 1 71.25 200 ASP A C 1
ATOM 1530 O O . ASP A 1 200 ? 5.203 30.531 27.625 1 71.25 200 ASP A O 1
ATOM 1534 N N . ARG A 1 201 ? 4.109 30.375 25.75 1 75.12 201 ARG A N 1
ATOM 1535 C CA . ARG A 1 201 ? 3.109 31.344 26.188 1 75.12 201 ARG A CA 1
ATOM 1536 C C . ARG A 1 201 ? 2.422 30.891 27.469 1 75.12 201 ARG A C 1
ATOM 1538 O O . ARG A 1 201 ? 2.041 31.719 28.297 1 75.12 201 ARG A O 1
ATOM 1545 N N . ILE A 1 202 ? 2.326 29.609 27.609 1 65.75 202 ILE A N 1
ATOM 1546 C CA . ILE A 1 202 ? 1.609 29.031 28.75 1 65.75 202 ILE A CA 1
ATOM 1547 C C . ILE A 1 202 ? 2.316 29.406 30.047 1 65.75 202 ILE A C 1
ATOM 1549 O O . ILE A 1 202 ? 1.688 29.484 31.109 1 65.75 202 ILE A O 1
ATOM 1553 N N . LYS A 1 203 ? 3.553 29.734 29.984 1 65.94 203 LYS A N 1
ATOM 1554 C CA . LYS A 1 203 ? 4.336 30.016 31.188 1 65.94 203 LYS A CA 1
ATOM 1555 C C . LYS A 1 203 ? 4.293 31.484 31.547 1 65.94 203 LYS A C 1
ATOM 1557 O O . LYS A 1 203 ? 4.738 31.891 32.625 1 65.94 203 LYS A O 1
ATOM 1562 N N . LEU A 1 204 ? 3.633 32.25 30.734 1 68.94 204 LEU A N 1
ATOM 1563 C CA . LEU A 1 204 ? 3.637 33.688 30.953 1 68.94 204 LEU A CA 1
ATOM 1564 C C . LEU A 1 204 ? 2.611 34.062 32 1 68.94 204 LEU A C 1
ATOM 1566 O O . LEU A 1 204 ? 1.518 33.5 32.062 1 68.94 204 LEU A O 1
ATOM 1570 N N . ARG A 1 205 ? 3.016 34.906 32.969 1 69.94 205 ARG A N 1
ATOM 1571 C CA . ARG A 1 205 ? 2.156 35.438 34 1 69.94 205 ARG A CA 1
ATOM 1572 C C . ARG A 1 205 ? 1.498 36.75 33.562 1 69.94 205 ARG A C 1
ATOM 1574 O O . ARG A 1 205 ? 1.776 37.219 32.469 1 69.94 205 ARG A O 1
ATOM 1581 N N . ASP A 1 206 ? 0.593 37.281 34.281 1 69.81 206 ASP A N 1
ATOM 1582 C CA . ASP A 1 206 ? -0.213 38.438 33.906 1 69.81 206 ASP A CA 1
ATOM 1583 C C . ASP A 1 206 ? 0.671 39.625 33.5 1 69.81 206 ASP A C 1
ATOM 1585 O O . ASP A 1 206 ? 0.43 40.25 32.5 1 69.81 206 ASP A O 1
ATOM 1589 N N . ARG A 1 207 ? 1.671 39.938 34.281 1 69.94 207 ARG A N 1
ATOM 1590 C CA . ARG A 1 207 ? 2.537 41.062 34 1 69.94 207 ARG A CA 1
ATOM 1591 C C . ARG A 1 207 ? 3.295 40.875 32.688 1 69.94 207 ARG A C 1
ATOM 1593 O O . ARG A 1 207 ? 3.494 41.812 31.938 1 69.94 207 ARG A O 1
ATOM 1600 N N . ASP A 1 208 ? 3.621 39.688 32.469 1 79.44 208 ASP A N 1
ATOM 1601 C CA . ASP A 1 208 ? 4.375 39.344 31.25 1 79.44 208 ASP A CA 1
ATOM 1602 C C . ASP A 1 208 ? 3.502 39.469 30.016 1 79.44 208 ASP A C 1
ATOM 1604 O O . ASP A 1 208 ? 4 39.781 28.922 1 79.44 208 ASP A O 1
ATOM 1608 N N . CYS A 1 209 ? 2.238 39.375 30.219 1 83.06 209 CYS A N 1
ATOM 1609 C CA . CYS A 1 209 ? 1.334 39.406 29.078 1 83.06 209 CYS A CA 1
ATOM 1610 C C . CYS A 1 209 ? 1.179 40.812 28.531 1 83.06 209 CYS A C 1
ATOM 1612 O O . CYS A 1 209 ? 1.065 41 27.328 1 83.06 209 CYS A O 1
ATOM 1614 N N . GLU A 1 210 ? 1.182 41.75 29.328 1 82.88 210 GLU A N 1
ATOM 1615 C CA . GLU A 1 210 ? 1.109 43.125 28.891 1 82.88 210 GLU A CA 1
ATOM 1616 C C . GLU A 1 210 ? 2.359 43.531 28.094 1 82.88 210 GLU A C 1
ATOM 1618 O O . GLU A 1 210 ? 2.271 44.219 27.094 1 82.88 210 GLU A O 1
ATOM 1623 N N . ALA A 1 211 ? 3.463 43.094 28.656 1 83 211 ALA A N 1
ATOM 1624 C CA . ALA A 1 211 ? 4.719 43.375 27.953 1 83 211 ALA A CA 1
ATOM 1625 C C . ALA A 1 211 ? 4.742 42.688 26.594 1 83 211 ALA A C 1
ATOM 1627 O O . ALA A 1 211 ? 5.273 43.25 25.625 1 83 211 ALA A O 1
ATOM 1628 N N . LEU A 1 212 ? 4.281 41.562 26.594 1 87.62 212 LEU A N 1
ATOM 1629 C CA . LEU A 1 212 ? 4.195 40.812 25.328 1 87.62 212 LEU A CA 1
ATOM 1630 C C . LEU A 1 212 ? 3.316 41.562 24.328 1 87.62 212 LEU A C 1
ATOM 1632 O O . LEU A 1 212 ? 3.664 41.688 23.156 1 87.62 212 LEU A O 1
ATOM 1636 N N . TRP A 1 213 ? 2.17 42.062 24.828 1 88.12 213 TRP A N 1
ATOM 1637 C CA . TRP A 1 213 ? 1.235 42.812 23.984 1 88.12 213 TRP A CA 1
ATOM 1638 C C . TRP A 1 213 ? 1.886 44.062 23.422 1 88.12 213 TRP A C 1
ATOM 1640 O O . TRP A 1 213 ? 1.756 44.375 22.234 1 88.12 213 TRP A O 1
ATOM 1650 N N . GLU A 1 214 ? 2.654 44.75 24.188 1 85.94 214 GLU A N 1
ATOM 1651 C CA . GLU A 1 214 ? 3.334 45.969 23.75 1 85.94 214 GLU A CA 1
ATOM 1652 C C . GLU A 1 214 ? 4.406 45.656 22.703 1 85.94 214 GLU A C 1
ATOM 1654 O O . GLU A 1 214 ? 4.566 46.406 21.734 1 85.94 214 GLU A O 1
ATOM 1659 N N . MET A 1 215 ? 5.016 44.625 22.938 1 86.44 215 MET A N 1
ATOM 1660 C CA . MET A 1 215 ? 6.055 44.25 22 1 86.44 215 MET A CA 1
ATOM 1661 C C . MET A 1 215 ? 5.441 43.812 20.656 1 86.44 215 MET A C 1
ATOM 1663 O O . MET A 1 215 ? 5.992 44.125 19.609 1 86.44 215 MET A O 1
ATOM 1667 N N . ALA A 1 216 ? 4.379 43.125 20.766 1 90.62 216 ALA A N 1
ATOM 1668 C CA . ALA A 1 216 ? 3.717 42.625 19.562 1 90.62 216 ALA A CA 1
ATOM 1669 C C . ALA A 1 216 ? 3.199 43.75 18.688 1 90.62 216 ALA A C 1
ATOM 1671 O O . ALA A 1 216 ? 3.041 43.594 17.484 1 90.62 216 ALA A O 1
ATOM 1672 N N . LEU A 1 217 ? 2.959 44.906 19.266 1 91 217 LEU A N 1
ATOM 1673 C CA . LEU A 1 217 ? 2.418 46.062 18.531 1 91 217 LEU A CA 1
ATOM 1674 C C . LEU A 1 217 ? 3.51 46.75 17.734 1 91 217 LEU A C 1
ATOM 1676 O O . LEU A 1 217 ? 3.213 47.562 16.844 1 91 217 LEU A O 1
ATOM 1680 N N . ARG A 1 218 ? 4.691 46.406 17.953 1 88.5 218 ARG A N 1
ATOM 1681 C CA . ARG A 1 218 ? 5.797 47.062 17.266 1 88.5 218 ARG A CA 1
ATOM 1682 C C . ARG A 1 218 ? 6.023 46.438 15.891 1 88.5 218 ARG A C 1
ATOM 1684 O O . ARG A 1 218 ? 5.996 45.219 15.734 1 88.5 218 ARG A O 1
ATOM 1691 N N . PRO A 1 219 ? 6.191 47.312 14.844 1 89.94 219 PRO A N 1
ATOM 1692 C CA . PRO A 1 219 ? 6.566 46.75 13.531 1 89.94 219 PRO A CA 1
ATOM 1693 C C . PRO A 1 219 ? 7.934 46.094 13.547 1 89.94 219 PRO A C 1
ATOM 1695 O O . PRO A 1 219 ? 8.781 46.406 14.383 1 89.94 219 PRO A O 1
ATOM 1698 N N . ILE A 1 220 ? 8.148 45.188 12.648 1 91.25 220 ILE A N 1
ATOM 1699 C CA . ILE A 1 220 ? 9.422 44.469 12.5 1 91.25 220 ILE A CA 1
ATOM 1700 C C . ILE A 1 220 ? 10.109 44.906 11.211 1 91.25 220 ILE A C 1
ATOM 1702 O O . ILE A 1 220 ? 9.492 44.906 10.141 1 91.25 220 ILE A O 1
ATOM 1706 N N . SER A 1 221 ? 11.297 45.375 11.352 1 89.56 221 SER A N 1
ATOM 1707 C CA . SER A 1 221 ? 12.062 45.812 10.188 1 89.56 221 SER A CA 1
ATOM 1708 C C . SER A 1 221 ? 13.203 44.844 9.891 1 89.56 221 SER A C 1
ATOM 1710 O O . SER A 1 221 ? 13.961 44.469 10.789 1 89.56 221 SER A O 1
ATOM 1712 N N . LEU A 1 222 ? 13.289 44.406 8.703 1 91.44 222 LEU A N 1
ATOM 1713 C CA . LEU A 1 222 ? 14.305 43.469 8.242 1 91.44 222 LEU A CA 1
ATOM 1714 C C . LEU A 1 222 ? 14.891 43.906 6.906 1 91.44 222 LEU A C 1
ATOM 1716 O O . LEU A 1 222 ? 14.312 43.625 5.852 1 91.44 222 LEU A O 1
ATOM 1720 N N . LEU A 1 223 ? 16.078 44.5 6.863 1 90.88 223 LEU A N 1
ATOM 1721 C CA . LEU A 1 223 ? 16.812 44.938 5.684 1 90.88 223 LEU A CA 1
ATOM 1722 C C . LEU A 1 223 ? 15.906 45.75 4.77 1 90.88 223 LEU A C 1
ATOM 1724 O O . LEU A 1 223 ? 15.789 45.469 3.578 1 90.88 223 LEU A O 1
ATOM 1728 N N . GLY A 1 224 ? 15.188 46.656 5.324 1 84.75 224 GLY A N 1
ATOM 1729 C CA . GLY A 1 224 ? 14.367 47.594 4.566 1 84.75 224 GLY A CA 1
ATOM 1730 C C . GLY A 1 224 ? 12.93 47.125 4.406 1 84.75 224 GLY A C 1
ATOM 1731 O O . GLY A 1 224 ? 12.086 47.875 3.932 1 84.75 224 GLY A O 1
ATOM 1732 N N . ARG A 1 225 ? 12.641 45.938 4.711 1 89.38 225 ARG A N 1
ATOM 1733 C CA . ARG A 1 225 ? 11.266 45.438 4.688 1 89.38 225 ARG A CA 1
ATOM 1734 C C . ARG A 1 225 ? 10.602 45.594 6.055 1 89.38 225 ARG A C 1
ATOM 1736 O O . ARG A 1 225 ? 11.188 45.219 7.078 1 89.38 225 ARG A O 1
ATOM 1743 N N . VAL A 1 226 ? 9.438 46.156 6.07 1 87.94 226 VAL A N 1
ATOM 1744 C CA . VAL A 1 226 ? 8.758 46.469 7.332 1 87.94 226 VAL A CA 1
ATOM 1745 C C . VAL A 1 226 ? 7.469 45.656 7.418 1 87.94 226 VAL A C 1
ATOM 1747 O O . VAL A 1 226 ? 6.625 45.719 6.523 1 87.94 226 VAL A O 1
ATOM 1750 N N . TYR A 1 227 ? 7.398 44.906 8.453 1 92.56 227 TYR A N 1
ATOM 1751 C CA . TYR A 1 227 ? 6.219 44.094 8.734 1 92.56 227 TYR A CA 1
ATOM 1752 C C . TYR A 1 227 ? 5.406 44.719 9.875 1 92.56 227 TYR A C 1
ATOM 1754 O O . TYR A 1 227 ? 5.949 45 10.938 1 92.56 227 TYR A O 1
ATOM 1762 N N . LEU A 1 228 ? 4.184 44.875 9.656 1 92.56 228 LEU A N 1
ATOM 1763 C CA . LEU A 1 228 ? 3.279 45.438 10.656 1 92.56 228 LEU A CA 1
ATOM 1764 C C . LEU A 1 228 ? 2.379 44.375 11.242 1 92.56 228 LEU A C 1
ATOM 1766 O O . LEU A 1 228 ? 1.988 43.438 10.539 1 92.56 228 LEU A O 1
ATOM 1770 N N . PRO A 1 229 ? 2.076 44.5 12.547 1 93.69 229 PRO A N 1
ATOM 1771 C CA . PRO A 1 229 ? 1.21 43.5 13.156 1 93.69 229 PRO A CA 1
ATOM 1772 C C . PRO A 1 229 ? -0.2 43.5 12.57 1 93.69 229 PRO A C 1
ATOM 1774 O O . PRO A 1 229 ? -0.773 44.562 12.336 1 93.69 229 PRO A O 1
ATOM 1777 N N . LEU A 1 230 ? -0.725 42.344 12.336 1 94.19 230 LEU A N 1
ATOM 1778 C CA . LEU A 1 230 ? -2.047 42.188 11.734 1 94.19 230 LEU A CA 1
ATOM 1779 C C . LEU A 1 230 ? -3.012 41.531 12.703 1 94.19 230 LEU A C 1
ATOM 1781 O O . LEU A 1 230 ? -3.992 42.125 13.133 1 94.19 230 LEU A O 1
ATOM 1785 N N . VAL A 1 231 ? -2.672 40.25 13.039 1 93.38 231 VAL A N 1
ATOM 1786 C CA . VAL A 1 231 ? -3.586 39.531 13.898 1 93.38 231 VAL A CA 1
ATOM 1787 C C . VAL A 1 231 ? -2.83 38.375 14.594 1 93.38 231 VAL A C 1
ATOM 1789 O O . VAL A 1 231 ? -1.759 37.969 14.141 1 93.38 231 VAL A O 1
ATOM 1792 N N . GLU A 1 232 ? -3.35 38.031 15.719 1 91.94 232 GLU A N 1
ATOM 1793 C CA . GLU A 1 232 ? -2.801 36.875 16.438 1 91.94 232 GLU A CA 1
ATOM 1794 C C . GLU A 1 232 ? -3.723 35.656 16.344 1 91.94 232 GLU A C 1
ATOM 1796 O O . GLU A 1 232 ? -4.938 35.781 16.516 1 91.94 232 GLU A O 1
ATOM 1801 N N . LYS A 1 233 ? -3.166 34.5 15.945 1 87.75 233 LYS A N 1
ATOM 1802 C CA . LYS A 1 233 ? -3.893 33.25 15.906 1 87.75 233 LYS A CA 1
ATOM 1803 C C . LYS A 1 233 ? -3.039 32.094 16.453 1 87.75 233 LYS A C 1
ATOM 1805 O O . LYS A 1 233 ? -1.952 31.828 15.945 1 87.75 233 LYS A O 1
ATOM 1810 N N . ASN A 1 234 ? -3.51 31.406 17.453 1 81.62 234 ASN A N 1
ATOM 1811 C CA . ASN A 1 234 ? -2.85 30.234 18.031 1 81.62 234 ASN A CA 1
ATOM 1812 C C . ASN A 1 234 ? -1.422 30.562 18.453 1 81.62 234 ASN A C 1
ATOM 1814 O O . ASN A 1 234 ? -0.48 29.859 18.062 1 81.62 234 ASN A O 1
ATOM 1818 N N . ASP A 1 235 ? -1.231 31.641 19.109 1 83.69 235 ASP A N 1
ATOM 1819 C CA . ASP A 1 235 ? 0.037 32.062 19.688 1 83.69 235 ASP A CA 1
ATOM 1820 C C . ASP A 1 235 ? 1.03 32.469 18.594 1 83.69 235 ASP A C 1
ATOM 1822 O O . ASP A 1 235 ? 2.244 32.406 18.812 1 83.69 235 ASP A O 1
ATOM 1826 N N . THR A 1 236 ? 0.494 32.688 17.484 1 90.88 236 THR A N 1
ATOM 1827 C CA . THR A 1 236 ? 1.299 33.188 16.359 1 90.88 236 THR A CA 1
ATOM 1828 C C . THR A 1 236 ? 0.816 34.531 15.898 1 90.88 236 THR A C 1
ATOM 1830 O O . THR A 1 236 ? -0.36 34.719 15.57 1 90.88 236 THR A O 1
ATOM 1833 N N . ILE A 1 237 ? 1.697 35.438 15.938 1 94.44 237 ILE A N 1
ATOM 1834 C CA . ILE A 1 237 ? 1.37 36.781 15.484 1 94.44 237 ILE A CA 1
ATOM 1835 C C . ILE A 1 237 ? 1.688 36.906 13.992 1 94.44 237 ILE A C 1
ATOM 1837 O O . ILE A 1 237 ? 2.824 36.688 13.57 1 94.44 237 ILE A O 1
ATOM 1841 N N . TRP A 1 238 ? 0.707 37.281 13.25 1 96.06 238 TRP A N 1
ATOM 1842 C CA . TRP A 1 238 ? 0.875 37.5 11.82 1 96.06 238 TRP A CA 1
ATOM 1843 C C . TRP A 1 238 ? 1.232 38.969 11.539 1 96.06 238 TRP A C 1
ATOM 1845 O O . TRP A 1 238 ? 0.509 39.875 11.945 1 96.06 238 TRP A O 1
ATOM 1855 N N . TYR A 1 239 ? 2.361 39.156 10.953 1 95.75 239 TYR A N 1
ATOM 1856 C CA . TYR A 1 239 ? 2.775 40.469 10.492 1 95.75 239 TYR A CA 1
ATOM 1857 C C . TYR A 1 239 ? 2.6 40.594 8.984 1 95.75 239 TYR A C 1
ATOM 1859 O O . TYR A 1 239 ? 2.82 39.656 8.242 1 95.75 239 TYR A O 1
ATOM 1867 N N . TYR A 1 240 ? 2.15 41.719 8.555 1 94.62 240 TYR A N 1
ATOM 1868 C CA . TYR A 1 240 ? 1.847 41.969 7.152 1 94.62 240 TYR A CA 1
ATOM 1869 C C . TYR A 1 240 ? 2.738 43.094 6.605 1 94.62 240 TYR A C 1
ATOM 1871 O O . TYR A 1 240 ? 2.893 44.125 7.238 1 94.62 240 TYR A O 1
ATOM 1879 N N . MET A 1 241 ? 3.354 42.812 5.438 1 91.25 241 MET A N 1
ATOM 1880 C CA . MET A 1 241 ? 4.203 43.812 4.789 1 91.25 241 MET A CA 1
ATOM 1881 C C . MET A 1 241 ? 3.383 44.719 3.883 1 91.25 241 MET A C 1
ATOM 1883 O O . MET A 1 241 ? 2.773 44.25 2.918 1 91.25 241 MET A O 1
ATOM 1887 N N . GLU A 1 242 ? 3.406 45.938 4.234 1 82.06 242 GLU A N 1
ATOM 1888 C CA . GLU A 1 242 ? 2.68 46.938 3.436 1 82.06 242 GLU A CA 1
ATOM 1889 C C . GLU A 1 242 ? 3.621 47.688 2.514 1 82.06 242 GLU A C 1
ATOM 1891 O O . GLU A 1 242 ? 4.844 47.594 2.633 1 82.06 242 GLU A O 1
ATOM 1896 N N . GLY A 1 243 ? 2.99 48.375 1.595 1 71.19 243 GLY A N 1
ATOM 1897 C CA . GLY A 1 243 ? 3.744 49.312 0.784 1 71.19 243 GLY A CA 1
ATOM 1898 C C . GLY A 1 243 ? 4.031 48.812 -0.615 1 71.19 243 GLY A C 1
ATOM 1899 O O . GLY A 1 243 ? 3.166 48.219 -1.25 1 71.19 243 GLY A O 1
ATOM 1900 N N . LEU A 1 244 ? 5.25 49.062 -0.984 1 64.62 244 LEU A N 1
ATOM 1901 C CA . LEU A 1 244 ? 5.664 48.75 -2.35 1 64.62 244 LEU A CA 1
ATOM 1902 C C . LEU A 1 244 ? 5.938 47.281 -2.512 1 64.62 244 LEU A C 1
ATOM 1904 O O . LEU A 1 244 ? 6.527 46.656 -1.628 1 64.62 244 LEU A O 1
ATOM 1908 N N . ASP A 1 245 ? 5.344 46.781 -3.584 1 66.19 245 ASP A N 1
ATOM 1909 C CA . ASP A 1 245 ? 5.574 45.375 -3.895 1 66.19 245 ASP A CA 1
ATOM 1910 C C . ASP A 1 245 ? 7.051 45.125 -4.191 1 66.19 245 ASP A C 1
ATOM 1912 O O . ASP A 1 245 ? 7.59 45.625 -5.18 1 66.19 245 ASP A O 1
ATOM 1916 N N . ARG A 1 246 ? 7.758 44.625 -3.299 1 66.5 246 ARG A N 1
ATOM 1917 C CA . ARG A 1 246 ? 9.188 44.375 -3.451 1 66.5 246 ARG A CA 1
ATOM 1918 C C . ARG A 1 246 ? 9.453 42.906 -3.807 1 66.5 246 ARG A C 1
ATOM 1920 O O . ARG A 1 246 ? 9.711 42.094 -2.926 1 66.5 246 ARG A O 1
ATOM 1927 N N . LEU A 1 247 ? 9.344 42.594 -5.102 1 68.31 247 LEU A N 1
ATOM 1928 C CA . LEU A 1 247 ? 9.5 41.219 -5.586 1 68.31 247 LEU A CA 1
ATOM 1929 C C . LEU A 1 247 ? 10.914 41 -6.098 1 68.31 247 LEU A C 1
ATOM 1931 O O . LEU A 1 247 ? 11.266 39.875 -6.48 1 68.31 247 LEU A O 1
ATOM 1935 N N . GLY A 1 248 ? 11.789 42.031 -5.969 1 68 248 GLY A N 1
ATOM 1936 C CA . GLY A 1 248 ? 13.148 41.875 -6.469 1 68 248 GLY A CA 1
ATOM 1937 C C . GLY A 1 248 ? 13.289 42.25 -7.938 1 68 248 GLY A C 1
ATOM 1938 O O . GLY A 1 248 ? 12.312 42.219 -8.688 1 68 248 GLY A O 1
ATOM 1939 N N . LYS A 1 249 ? 14.43 42.625 -8.258 1 66.88 249 LYS A N 1
ATOM 1940 C CA . LYS A 1 249 ? 14.711 43.094 -9.609 1 66.88 249 LYS A CA 1
ATOM 1941 C C . LYS A 1 249 ? 14.453 41.969 -10.633 1 66.88 249 LYS A C 1
ATOM 1943 O O . LYS A 1 249 ? 13.938 42.25 -11.727 1 66.88 249 LYS A O 1
ATOM 1948 N N . HIS A 1 250 ? 14.758 40.844 -10.242 1 64.88 250 HIS A N 1
ATOM 1949 C CA . HIS A 1 250 ? 14.609 39.719 -11.164 1 64.88 250 HIS A CA 1
ATOM 1950 C C . HIS A 1 250 ? 13.148 39.531 -11.578 1 64.88 250 HIS A C 1
ATOM 1952 O O . HIS A 1 250 ? 12.852 39.438 -12.773 1 64.88 250 HIS A O 1
ATOM 1958 N N . ALA A 1 251 ? 12.328 39.438 -10.625 1 61.06 251 ALA A N 1
ATOM 1959 C CA . ALA A 1 251 ? 10.914 39.219 -10.922 1 61.06 251 ALA A CA 1
ATOM 1960 C C . ALA A 1 251 ? 10.344 40.375 -11.734 1 61.06 251 ALA A C 1
ATOM 1962 O O . ALA A 1 251 ? 9.555 40.188 -12.656 1 61.06 251 ALA A O 1
ATOM 1963 N N . GLU A 1 252 ? 10.883 41.531 -11.492 1 61.16 252 GLU A N 1
ATOM 1964 C CA . GLU A 1 252 ? 10.391 42.719 -12.156 1 61.16 252 GLU A CA 1
ATOM 1965 C C . GLU A 1 252 ? 10.867 42.812 -13.602 1 61.16 252 GLU A C 1
ATOM 1967 O O . GLU A 1 252 ? 10.172 43.344 -14.461 1 61.16 252 GLU A O 1
ATOM 1972 N N . THR A 1 253 ? 12.07 42.281 -13.719 1 55.44 253 THR A N 1
ATOM 1973 C CA . THR A 1 253 ? 12.633 42.344 -15.062 1 55.44 253 THR A CA 1
ATOM 1974 C C . THR A 1 253 ? 11.984 41.312 -15.969 1 55.44 253 THR A C 1
ATOM 1976 O O . THR A 1 253 ? 11.82 41.531 -17.172 1 55.44 253 THR A O 1
ATOM 1979 N N . LEU A 1 254 ? 11.812 40.188 -15.406 1 54.53 254 LEU A N 1
ATOM 1980 C CA . LEU A 1 254 ? 11.266 39.094 -16.219 1 54.53 254 LEU A CA 1
ATOM 1981 C C . LEU A 1 254 ? 9.891 39.438 -16.75 1 54.53 254 LEU A C 1
ATOM 1983 O O . LEU A 1 254 ? 9.523 39.031 -17.859 1 54.53 254 LEU A O 1
ATOM 1987 N N . HIS A 1 255 ? 9.109 40.25 -15.891 1 55.31 255 HIS A N 1
ATOM 1988 C CA . HIS A 1 255 ? 7.742 40.438 -16.375 1 55.31 255 HIS A CA 1
ATOM 1989 C C . HIS A 1 255 ? 7.434 41.906 -16.594 1 55.31 255 HIS A C 1
ATOM 1991 O O . HIS A 1 255 ? 6.941 42.594 -15.68 1 55.31 255 HIS A O 1
ATOM 1997 N N . ARG A 1 256 ? 8.273 42.656 -17.453 1 49.91 256 ARG A N 1
ATOM 1998 C CA . ARG A 1 256 ? 8.141 44.062 -17.844 1 49.91 256 ARG A CA 1
ATOM 1999 C C . ARG A 1 256 ? 6.707 44.375 -18.266 1 49.91 256 ARG A C 1
ATOM 2001 O O . ARG A 1 256 ? 6.387 45.531 -18.578 1 49.91 256 ARG A O 1
ATOM 2008 N N . GLY A 1 257 ? 5.879 43.5 -18.328 1 50 257 GLY A N 1
ATOM 2009 C CA . GLY A 1 257 ? 4.605 43.812 -18.953 1 50 257 GLY A CA 1
ATOM 2010 C C . GLY A 1 257 ? 3.537 44.25 -17.969 1 50 257 GLY A C 1
ATOM 2011 O O . GLY A 1 257 ? 3.811 44.375 -16.781 1 50 257 GLY A O 1
ATOM 2012 N N . ARG A 1 258 ? 2.461 44.688 -18.5 1 53.88 258 ARG A N 1
ATOM 2013 C CA . ARG A 1 258 ? 1.237 45.094 -17.812 1 53.88 258 ARG A CA 1
ATOM 2014 C C . ARG A 1 258 ? 0.733 44 -16.891 1 53.88 258 ARG A C 1
ATOM 2016 O O . ARG A 1 258 ? 0.69 42.844 -17.281 1 53.88 258 ARG A O 1
ATOM 2023 N N . ARG A 1 259 ? 0.856 44.25 -15.555 1 63.66 259 ARG A N 1
ATOM 2024 C CA . ARG A 1 259 ? 0.264 43.312 -14.602 1 63.66 259 ARG A CA 1
ATOM 2025 C C . ARG A 1 259 ? -1.148 42.938 -15.023 1 63.66 259 ARG A C 1
ATOM 2027 O O . ARG A 1 259 ? -1.914 43.781 -15.5 1 63.66 259 ARG A O 1
ATOM 2034 N N . GLY A 1 260 ? -1.367 41.688 -15.195 1 62.31 260 GLY A N 1
ATOM 2035 C CA . GLY A 1 260 ? -2.682 41.188 -15.57 1 62.31 260 GLY A CA 1
ATOM 2036 C C . GLY A 1 260 ? -3.787 41.688 -14.648 1 62.31 260 GLY A C 1
ATOM 2037 O O . GLY A 1 260 ? -3.52 42.312 -13.633 1 62.31 260 GLY A O 1
ATOM 2038 N N . SER A 1 261 ? -4.996 41.531 -15.023 1 62.66 261 SER A N 1
ATOM 2039 C CA . SER A 1 261 ? -6.191 42 -14.336 1 62.66 261 SER A CA 1
ATOM 2040 C C . SER A 1 261 ? -6.27 41.469 -12.914 1 62.66 261 SER A C 1
ATOM 2042 O O . SER A 1 261 ? -6.836 42.125 -12.031 1 62.66 261 SER A O 1
ATOM 2044 N N . TYR A 1 262 ? -5.59 40.344 -12.664 1 66.56 262 TYR A N 1
ATOM 2045 C CA . TYR A 1 262 ? -5.641 39.75 -11.336 1 66.56 262 TYR A CA 1
ATOM 2046 C C . TYR A 1 262 ? -4.406 40.094 -10.523 1 66.56 262 TYR A C 1
ATOM 2048 O O . TYR A 1 262 ? -4.219 39.625 -9.406 1 66.56 262 TYR A O 1
ATOM 2056 N N . GLY A 1 263 ? -3.576 40.844 -11.055 1 69.94 263 GLY A N 1
ATOM 2057 C CA . GLY A 1 263 ? -2.385 41.281 -10.336 1 69.94 263 GLY A CA 1
ATOM 2058 C C . GLY A 1 263 ? -2.656 42.375 -9.328 1 69.94 263 GLY A C 1
ATOM 2059 O O . GLY A 1 263 ? -3.58 43.188 -9.508 1 69.94 263 GLY A O 1
ATOM 2060 N N . LEU A 1 264 ? -1.866 42.25 -8.172 1 73.06 264 LEU A N 1
ATOM 2061 C CA . LEU A 1 264 ? -1.948 43.344 -7.199 1 73.06 264 LEU A CA 1
ATOM 2062 C C . LEU A 1 264 ? -1.105 44.531 -7.637 1 73.06 264 LEU A C 1
ATOM 2064 O O . LEU A 1 264 ? -0.142 44.375 -8.391 1 73.06 264 LEU A O 1
ATOM 2068 N N . GLY A 1 265 ? -1.665 45.688 -7.852 1 65.75 265 GLY A N 1
ATOM 2069 C CA . GLY A 1 265 ? -0.949 46.906 -8.25 1 65.75 265 GLY A CA 1
ATOM 2070 C C . GLY A 1 265 ? 0.427 47 -7.621 1 65.75 265 GLY A C 1
ATOM 2071 O O . GLY A 1 265 ? 0.872 46.094 -6.922 1 65.75 265 GLY A O 1
ATOM 2072 N N . ARG A 1 266 ? 1.247 47.875 -7.973 1 65.56 266 ARG A N 1
ATOM 2073 C CA . ARG A 1 266 ? 2.57 48.156 -7.422 1 65.56 266 ARG A CA 1
ATOM 2074 C C . ARG A 1 266 ? 2.482 48.5 -5.938 1 65.56 266 ARG A C 1
ATOM 2076 O O . ARG A 1 266 ? 3.4 48.219 -5.172 1 65.56 266 ARG A O 1
ATOM 2083 N N . ILE A 1 267 ? 1.42 49.156 -5.66 1 67.31 267 ILE A N 1
ATOM 2084 C CA . ILE A 1 267 ? 1.16 49.438 -4.254 1 67.31 267 ILE A CA 1
ATOM 2085 C C . ILE A 1 267 ? 0.083 48.5 -3.723 1 67.31 267 ILE A C 1
ATOM 2087 O O . ILE A 1 267 ? -1.044 48.5 -4.223 1 67.31 267 ILE A O 1
ATOM 2091 N N . ILE A 1 268 ? 0.45 47.812 -2.775 1 78.56 268 ILE A N 1
ATOM 2092 C CA . ILE A 1 268 ? -0.434 46.781 -2.23 1 78.56 268 ILE A CA 1
ATOM 2093 C C . ILE A 1 268 ? -1.357 47.406 -1.184 1 78.56 268 ILE A C 1
ATOM 2095 O O . ILE A 1 268 ? -1.007 48.406 -0.549 1 78.56 268 ILE A O 1
ATOM 2099 N N . PRO A 1 269 ? -2.512 46.812 -1.049 1 78.88 269 PRO A N 1
ATOM 2100 C CA . PRO A 1 269 ? -3.408 47.312 -0.001 1 78.88 269 PRO A CA 1
ATOM 2101 C C . PRO A 1 269 ? -2.783 47.25 1.391 1 78.88 269 PRO A C 1
ATOM 2103 O O . PRO A 1 269 ? -2.104 46.25 1.718 1 78.88 269 PRO A O 1
ATOM 2106 N N . ASN A 1 270 ? -2.986 48.312 2.115 1 84.25 270 ASN A N 1
ATOM 2107 C CA . ASN A 1 270 ? -2.492 48.312 3.486 1 84.25 270 ASN A CA 1
ATOM 2108 C C . ASN A 1 270 ? -3.363 47.438 4.383 1 84.25 270 ASN A C 1
ATOM 2110 O O . ASN A 1 270 ? -4.336 46.812 3.92 1 84.25 270 ASN A O 1
ATOM 2114 N N . SER A 1 271 ? -3.035 47.344 5.637 1 88.75 271 SER A N 1
ATOM 2115 C CA . SER A 1 271 ? -3.719 46.438 6.555 1 88.75 271 SER A CA 1
ATOM 2116 C C . SER A 1 271 ? -5.184 46.812 6.73 1 88.75 271 SER A C 1
ATOM 2118 O O . SER A 1 271 ? -6.055 45.969 6.816 1 88.75 271 SER A O 1
ATOM 2120 N N . VAL A 1 272 ? -5.484 48.062 6.797 1 85.5 272 VAL A N 1
ATOM 2121 C CA . VAL A 1 272 ? -6.852 48.531 6.977 1 85.5 272 VAL A CA 1
ATOM 2122 C C . VAL A 1 272 ? -7.688 48.188 5.75 1 85.5 272 VAL A C 1
ATOM 2124 O O . VAL A 1 272 ? -8.844 47.781 5.875 1 85.5 272 VAL A O 1
ATOM 2127 N N . ALA A 1 273 ? -7.039 48.406 4.617 1 84.12 273 ALA A N 1
ATOM 2128 C CA . ALA A 1 273 ? -7.719 48.062 3.375 1 84.12 273 ALA A CA 1
ATOM 2129 C C . ALA A 1 273 ? -7.961 46.562 3.295 1 84.12 273 ALA A C 1
ATOM 2131 O O . ALA A 1 273 ? -9 46.094 2.797 1 84.12 273 ALA A O 1
ATOM 2132 N N . LEU A 1 274 ? -7.016 45.812 3.666 1 89 274 LEU A N 1
ATOM 2133 C CA . LEU A 1 274 ? -7.168 44.344 3.691 1 89 274 LEU A CA 1
ATOM 2134 C C . LEU A 1 274 ? -8.32 43.938 4.602 1 89 274 LEU A C 1
ATOM 2136 O O . LEU A 1 274 ? -9.164 43.125 4.215 1 89 274 LEU A O 1
ATOM 2140 N N . ILE A 1 275 ? -8.391 44.531 5.781 1 90.62 275 ILE A N 1
ATOM 2141 C CA . ILE A 1 275 ? -9.43 44.219 6.75 1 90.62 275 ILE A CA 1
ATOM 2142 C C . ILE A 1 275 ? -10.789 44.625 6.207 1 90.62 275 ILE A C 1
ATOM 2144 O O . ILE A 1 275 ? -11.773 43.906 6.324 1 90.62 275 ILE A O 1
ATOM 2148 N N . GLY A 1 276 ? -10.82 45.812 5.641 1 85.75 276 GLY A N 1
ATOM 2149 C CA . GLY A 1 276 ? -12.055 46.312 5.066 1 85.75 276 GLY A CA 1
ATOM 2150 C C . GLY A 1 276 ? -12.547 45.5 3.889 1 85.75 276 GLY A C 1
ATOM 2151 O O . GLY A 1 276 ? -13.758 45.375 3.686 1 85.75 276 GLY A O 1
ATOM 2152 N N . TRP A 1 277 ? -11.617 45.062 3.119 1 85.69 277 TRP A N 1
ATOM 2153 C CA . TRP A 1 277 ? -11.969 44.156 2.01 1 85.69 277 TRP A CA 1
ATOM 2154 C C . TRP A 1 277 ? -12.578 42.875 2.52 1 85.69 277 TRP A C 1
ATOM 2156 O O . TRP A 1 277 ? -13.57 42.375 1.976 1 85.69 277 TRP A O 1
ATOM 2166 N N . TRP A 1 278 ? -12.016 42.344 3.504 1 90.25 278 TRP A N 1
ATOM 2167 C CA . TRP A 1 278 ? -12.43 41.062 4.023 1 90.25 278 TRP A CA 1
ATOM 2168 C C . TRP A 1 278 ? -13.711 41.188 4.832 1 90.25 278 TRP A C 1
ATOM 2170 O O . TRP A 1 278 ? -14.617 40.344 4.703 1 90.25 278 TRP A O 1
ATOM 2180 N N . THR A 1 279 ? -13.758 42.156 5.703 1 90.25 279 THR A N 1
ATOM 2181 C CA . THR A 1 279 ? -14.93 42.469 6.52 1 90.25 279 THR A CA 1
ATOM 2182 C C . THR A 1 279 ? -15.266 43.969 6.457 1 90.25 279 THR A C 1
ATOM 2184 O O . THR A 1 279 ? -14.82 44.75 7.301 1 90.25 279 THR A O 1
ATOM 2187 N N . PRO A 1 280 ? -16.125 44.281 5.543 1 87.62 280 PRO A N 1
ATOM 2188 C CA . PRO A 1 280 ? -16.469 45.688 5.414 1 87.62 280 PRO A CA 1
ATOM 2189 C C . PRO A 1 280 ? -17.141 46.25 6.668 1 87.62 280 PRO A C 1
ATOM 2191 O O . PRO A 1 280 ? -18.188 45.75 7.098 1 87.62 280 PRO A O 1
ATOM 2194 N N . PHE A 1 281 ? -16.594 47.344 7.203 1 87.69 281 PHE A N 1
ATOM 2195 C CA . PHE A 1 281 ? -17.047 47.906 8.461 1 87.69 281 PHE A CA 1
ATOM 2196 C C . PHE A 1 281 ? -18.484 48.406 8.336 1 87.69 281 PHE A C 1
ATOM 2198 O O . PHE A 1 281 ? -19.281 48.25 9.273 1 87.69 281 PHE A O 1
ATOM 2205 N N . SER A 1 282 ? -18.828 48.906 7.195 1 84.69 282 SER A N 1
ATOM 2206 C CA . SER A 1 282 ? -20.125 49.562 6.992 1 84.69 282 SER A CA 1
ATOM 2207 C C . SER A 1 282 ? -21.266 48.562 7.098 1 84.69 282 SER A C 1
ATOM 2209 O O . SER A 1 282 ? -22.375 48.906 7.52 1 84.69 282 SER A O 1
ATOM 2211 N N . PHE A 1 283 ? -20.984 47.375 6.77 1 87.62 283 PHE A N 1
ATOM 2212 C CA . PHE A 1 283 ? -22.047 46.375 6.738 1 87.62 283 PHE A CA 1
ATOM 2213 C C . PHE A 1 283 ? -22.047 45.531 8.016 1 87.62 283 PHE A C 1
ATOM 2215 O O . PHE A 1 283 ? -22.938 44.719 8.227 1 87.62 283 PHE A O 1
ATOM 2222 N N . ASN A 1 284 ? -21.125 45.75 8.93 1 91.19 284 ASN A N 1
ATOM 2223 C CA . ASN A 1 284 ? -20.984 44.938 10.125 1 91.19 284 ASN A CA 1
ATOM 22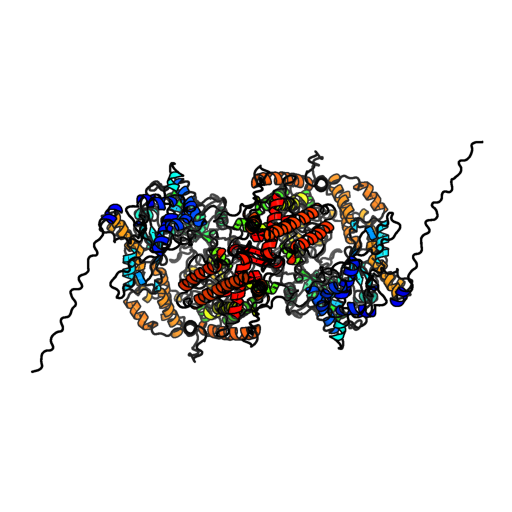24 C C . ASN A 1 284 ? -20.844 45.781 11.383 1 91.19 284 ASN A C 1
ATOM 2226 O O . ASN A 1 284 ? -20.141 45.406 12.32 1 91.19 284 ASN A O 1
ATOM 2230 N N . LYS A 1 285 ? -21.531 46.812 11.492 1 89.25 285 LYS A N 1
ATOM 2231 C CA . LYS A 1 285 ? -21.391 47.844 12.523 1 89.25 285 LYS A CA 1
ATOM 2232 C C . LYS A 1 285 ? -21.812 47.312 13.891 1 89.25 285 LYS A C 1
ATOM 2234 O O . LYS A 1 285 ? -21.234 47.688 14.914 1 89.25 285 LYS A O 1
ATOM 2239 N N . GLU A 1 286 ? -22.703 46.438 13.867 1 88.12 286 GLU A N 1
ATOM 2240 C CA . GLU A 1 286 ? -23.281 46 15.125 1 88.12 286 GLU A CA 1
ATOM 2241 C C . GLU A 1 286 ? -22.453 44.875 15.742 1 88.12 286 GLU A C 1
ATOM 2243 O O . GLU A 1 286 ? -22.609 44.562 16.922 1 88.12 286 GLU A O 1
ATOM 2248 N N . GLN A 1 287 ? -21.531 44.344 15.086 1 88.5 287 GLN A N 1
ATOM 2249 C CA . GLN A 1 287 ? -20.734 43.219 15.594 1 88.5 287 GLN A CA 1
ATOM 2250 C C . GLN A 1 287 ? -19.672 43.719 16.578 1 88.5 287 GLN A C 1
ATOM 2252 O O . GLN A 1 287 ? -19.172 44.844 16.453 1 88.5 287 GLN A O 1
ATOM 2257 N N . PRO A 1 288 ? -19.391 42.844 17.547 1 86.75 288 PRO A N 1
ATOM 2258 C CA . PRO A 1 288 ? -18.281 43.188 18.438 1 86.75 288 PRO A CA 1
ATOM 2259 C C . PRO A 1 288 ? -16.938 43.25 17.719 1 86.75 288 PRO A C 1
ATOM 2261 O O . PRO A 1 288 ? -16.734 42.531 16.75 1 86.75 288 PRO A O 1
ATOM 2264 N N . ILE A 1 289 ? -16.016 44.062 18.219 1 84.81 289 ILE A N 1
ATOM 2265 C CA . ILE A 1 289 ? -14.711 44.25 17.609 1 84.81 289 ILE A CA 1
ATOM 2266 C C . ILE A 1 289 ? -13.938 42.906 17.625 1 84.81 289 ILE A C 1
ATOM 2268 O O . ILE A 1 289 ? -13.172 42.625 16.688 1 84.81 289 ILE A O 1
ATOM 2272 N N . CYS A 1 290 ? -14.102 42.156 18.688 1 82.69 290 CYS A N 1
ATOM 2273 C CA . CYS A 1 290 ? -13.391 40.875 18.781 1 82.69 290 CYS A CA 1
ATOM 2274 C C . CYS A 1 290 ? -13.758 39.938 17.625 1 82.69 290 CYS A C 1
ATOM 2276 O O . CYS A 1 290 ? -12.938 39.156 17.188 1 82.69 290 CYS A O 1
ATOM 2278 N N . LYS A 1 291 ? -14.898 40.062 17.172 1 87.38 291 LYS A N 1
ATOM 2279 C CA . LYS A 1 291 ? -15.344 39.25 16.062 1 87.38 291 LYS A CA 1
ATOM 2280 C C . LYS A 1 291 ? -14.648 39.656 14.758 1 87.38 291 LYS A C 1
ATOM 2282 O O . LYS A 1 291 ? -14.477 38.844 13.852 1 87.38 291 LYS A O 1
ATOM 2287 N N . LEU A 1 292 ? -14.328 40.906 14.695 1 86.94 292 LEU A N 1
ATOM 2288 C CA . LEU A 1 292 ? -13.578 41.344 13.531 1 86.94 292 LEU A CA 1
ATOM 2289 C C . LEU A 1 292 ? -12.242 40.625 13.422 1 86.94 292 LEU A C 1
ATOM 2291 O O . LEU A 1 292 ? -11.82 40.25 12.328 1 86.94 292 LEU A O 1
ATOM 2295 N N . ALA A 1 293 ? -11.617 40.469 14.492 1 86.62 293 ALA A N 1
ATOM 2296 C CA . ALA A 1 293 ? -10.352 39.719 14.523 1 86.62 293 ALA A CA 1
ATOM 2297 C C . ALA A 1 293 ? -10.57 38.25 14.148 1 86.62 293 ALA A C 1
ATOM 2299 O O . ALA A 1 293 ? -9.773 37.688 13.414 1 86.62 293 ALA A O 1
ATOM 2300 N N . THR A 1 294 ? -11.594 37.75 14.656 1 89.31 294 THR A N 1
ATOM 2301 C CA . THR A 1 294 ? -11.883 36.344 14.391 1 89.31 294 THR A CA 1
ATOM 2302 C C . THR A 1 294 ? -12.195 36.125 12.914 1 89.31 294 THR A C 1
ATOM 2304 O O . THR A 1 294 ? -11.898 35.062 12.359 1 89.31 294 THR A O 1
ATOM 2307 N N . ARG A 1 295 ? -12.766 37.094 12.305 1 91.62 295 ARG A N 1
ATOM 2308 C CA . ARG A 1 295 ? -13.039 37 10.875 1 91.62 295 ARG A CA 1
ATOM 2309 C C . ARG A 1 295 ? -11.742 36.938 10.078 1 91.62 295 ARG A C 1
ATOM 2311 O O . ARG A 1 295 ? -11.688 36.312 9.023 1 91.62 295 ARG A O 1
ATOM 2318 N N . LEU A 1 296 ? -10.773 37.625 10.516 1 91.81 296 LEU A N 1
ATOM 2319 C CA . LEU A 1 296 ? -9.484 37.562 9.836 1 91.81 296 LEU A CA 1
ATOM 2320 C C . LEU A 1 296 ? -8.859 36.188 9.945 1 91.81 296 LEU A C 1
ATOM 2322 O O . LEU A 1 296 ? -8.102 35.781 9.07 1 91.81 296 LEU A O 1
ATOM 2326 N N . HIS A 1 297 ? -9.195 35.562 11.023 1 92.5 297 HIS A N 1
ATOM 2327 C CA . HIS A 1 297 ? -8.68 34.188 11.211 1 92.5 297 HIS A CA 1
ATOM 2328 C C . HIS A 1 297 ? -9.086 33.281 10.055 1 92.5 297 HIS A C 1
ATOM 2330 O O . HIS A 1 297 ? -8.344 32.375 9.688 1 92.5 297 HIS A O 1
ATOM 2336 N N . LEU A 1 298 ? -10.156 33.531 9.477 1 92.56 298 LEU A N 1
ATOM 2337 C CA . LEU A 1 298 ? -10.641 32.719 8.375 1 92.56 298 LEU A CA 1
ATOM 2338 C C . LEU A 1 298 ? -9.727 32.844 7.16 1 92.56 298 LEU A C 1
ATOM 2340 O O . LEU A 1 298 ? -9.57 31.891 6.395 1 92.56 298 LEU A O 1
ATOM 2344 N N . GLY A 1 299 ? -9.148 33.938 7.051 1 93 299 GLY A N 1
ATOM 2345 C CA . GLY A 1 299 ? -8.273 34.156 5.918 1 93 299 GLY A CA 1
ATOM 2346 C C . GLY A 1 299 ? -6.875 33.625 6.113 1 93 299 GLY A C 1
ATOM 2347 O O . GLY A 1 299 ? -6.203 33.25 5.148 1 93 299 GLY A O 1
ATOM 2348 N N . VAL A 1 300 ? -6.496 33.5 7.328 1 93.69 300 VAL A N 1
ATOM 2349 C CA . VAL A 1 300 ? -5.121 33.094 7.594 1 93.69 300 VAL A CA 1
ATOM 2350 C C . VAL A 1 300 ? -5.09 31.609 8.008 1 93.69 300 VAL A C 1
ATOM 2352 O O . VAL A 1 300 ? -4.023 31.062 8.273 1 93.69 300 VAL A O 1
ATOM 2355 N N . SER A 1 301 ? -6.219 30.969 8.008 1 90.75 301 SER A N 1
ATOM 2356 C CA . SER A 1 301 ? -6.277 29.562 8.359 1 90.75 301 SER A CA 1
ATOM 2357 C C . SER A 1 301 ? -5.809 28.688 7.203 1 90.75 301 SER A C 1
ATOM 2359 O O . SER A 1 301 ? -6.07 28.984 6.039 1 90.75 301 SER A O 1
ATOM 2361 N N . ASP A 1 302 ? -5.176 27.609 7.57 1 85.62 302 ASP A N 1
ATOM 2362 C CA . ASP A 1 302 ? -4.68 26.656 6.574 1 85.62 302 ASP A CA 1
ATOM 2363 C C . ASP A 1 302 ? -5.832 26 5.828 1 85.62 302 ASP A C 1
ATOM 2365 O O . ASP A 1 302 ? -6.754 25.453 6.449 1 85.62 302 ASP A O 1
ATOM 2369 N N . THR A 1 303 ? -5.855 26.109 4.535 1 88.25 303 THR A N 1
ATOM 2370 C CA . THR A 1 303 ? -6.871 25.484 3.688 1 88.25 303 THR A CA 1
ATOM 2371 C C . THR A 1 303 ? -6.266 25.016 2.369 1 88.25 303 THR A C 1
ATOM 2373 O O . THR A 1 303 ? -5.156 25.422 2.012 1 88.25 303 THR A O 1
ATOM 2376 N N . SER A 1 304 ? -6.914 24.141 1.691 1 83.62 304 SER A N 1
ATOM 2377 C CA . SER A 1 304 ? -6.582 23.766 0.323 1 83.62 304 SER A CA 1
ATOM 2378 C C . SER A 1 304 ? -7.484 24.469 -0.683 1 83.62 304 SER A C 1
ATOM 2380 O O . SER A 1 304 ? -8.68 24.641 -0.439 1 83.62 304 SER A O 1
ATOM 2382 N N . PRO A 1 305 ? -6.844 24.906 -1.752 1 86 305 PRO A N 1
ATOM 2383 C CA . PRO A 1 305 ? -7.668 25.594 -2.744 1 86 305 PRO A CA 1
ATOM 2384 C C . PRO A 1 305 ? -8.695 24.672 -3.404 1 86 305 PRO A C 1
ATOM 2386 O O . PRO A 1 305 ? -8.344 23.562 -3.838 1 86 305 PRO A O 1
ATOM 2389 N N . GLY A 1 306 ? -9.898 25.078 -3.396 1 87 306 GLY A N 1
ATOM 2390 C CA . GLY A 1 306 ? -10.984 24.391 -4.09 1 87 306 GLY A CA 1
ATOM 2391 C C . GLY A 1 306 ? -11.391 25.094 -5.375 1 87 306 GLY A C 1
ATOM 2392 O O . GLY A 1 306 ? -10.695 25.984 -5.855 1 87 306 GLY A O 1
ATOM 2393 N N . PRO A 1 307 ? -12.492 24.719 -5.961 1 86.94 307 PRO A N 1
ATOM 2394 C CA . PRO A 1 307 ? -12.961 25.312 -7.219 1 86.94 307 PRO A CA 1
ATOM 2395 C C . PRO A 1 307 ? -13.609 26.672 -7.02 1 86.94 307 PRO A C 1
ATOM 2397 O O . PRO A 1 307 ? -14 27.031 -5.898 1 86.94 307 PRO A O 1
ATOM 2400 N N . LEU A 1 308 ? -13.625 27.422 -8.102 1 86.19 308 LEU A N 1
ATOM 2401 C CA . LEU A 1 308 ? -14.406 28.641 -8.148 1 86.19 308 LEU A CA 1
ATOM 2402 C C . LEU A 1 308 ? -15.898 28.328 -8.281 1 86.19 308 LEU A C 1
ATOM 2404 O O . LEU A 1 308 ? -16.281 27.516 -9.117 1 86.19 308 LEU A O 1
ATOM 2408 N N . VAL A 1 309 ? -16.703 28.844 -7.387 1 87.44 309 VAL A N 1
ATOM 2409 C CA . VAL A 1 309 ? -18.141 28.594 -7.426 1 87.44 309 VAL A CA 1
ATOM 2410 C C . VAL A 1 309 ? -18.891 29.891 -7.734 1 87.44 309 VAL A C 1
ATOM 2412 O O . VAL A 1 309 ? -18.797 30.859 -6.973 1 87.44 309 VAL A O 1
ATOM 2415 N N . GLU A 1 310 ? -19.625 29.812 -8.75 1 78.5 310 GLU A N 1
ATOM 2416 C CA . GLU A 1 310 ? -20.312 31.031 -9.195 1 78.5 310 GLU A CA 1
ATOM 2417 C C . GLU A 1 310 ? -21.734 31.078 -8.664 1 78.5 310 GLU A C 1
ATOM 2419 O O . GLU A 1 310 ? -22.281 32.156 -8.422 1 78.5 310 GLU A O 1
ATOM 2424 N N . MET A 1 311 ? -22.344 29.906 -8.492 1 85.25 311 MET A N 1
ATOM 2425 C CA . MET A 1 311 ? -23.75 29.875 -8.07 1 85.25 311 MET A CA 1
ATOM 2426 C C . MET A 1 311 ? -23.875 29.469 -6.609 1 85.25 311 MET A C 1
ATOM 2428 O O . MET A 1 311 ? -23.938 28.281 -6.289 1 85.25 311 MET A O 1
ATOM 2432 N N . ILE A 1 312 ? -24.016 30.469 -5.734 1 88.94 312 ILE A N 1
ATOM 2433 C CA . ILE A 1 312 ? -24.172 30.25 -4.301 1 88.94 312 ILE A CA 1
ATOM 2434 C C . ILE A 1 312 ? -25.547 30.75 -3.852 1 88.94 312 ILE A C 1
ATOM 2436 O O . ILE A 1 312 ? -25.875 31.922 -4.055 1 88.94 312 ILE A O 1
ATOM 2440 N N . TYR A 1 313 ? -26.344 29.859 -3.328 1 88.19 313 TYR A N 1
ATOM 2441 C CA . TYR A 1 313 ? -27.672 30.219 -2.816 1 88.19 313 TYR A CA 1
ATOM 2442 C C . TYR A 1 313 ? -27.656 30.297 -1.296 1 88.19 313 TYR A C 1
ATOM 2444 O O . TYR A 1 313 ? -27.156 29.406 -0.62 1 88.19 313 TYR A O 1
ATOM 2452 N N . VAL A 1 314 ? -28.172 31.375 -0.754 1 90.44 314 VAL A N 1
ATOM 2453 C CA . VAL A 1 314 ? -28.266 31.531 0.692 1 90.44 314 VAL A CA 1
ATOM 2454 C C . VAL A 1 314 ? -29.672 31.141 1.158 1 90.44 314 VAL A C 1
ATOM 2456 O O . VAL A 1 314 ? -30.672 31.656 0.665 1 90.44 314 VAL A O 1
ATOM 2459 N N . GLU A 1 315 ? -29.719 30.219 2.066 1 90.81 315 GLU A N 1
ATOM 2460 C CA . GLU A 1 315 ? -30.984 29.75 2.598 1 90.81 315 GLU A CA 1
ATOM 2461 C C . GLU A 1 315 ? -31.094 30 4.102 1 90.81 315 GLU A C 1
ATOM 2463 O O . GLU A 1 315 ? -30.062 30.156 4.777 1 90.81 315 GLU A O 1
ATOM 2468 N N . ASP A 1 316 ? -32.312 30.062 4.574 1 93.44 316 ASP A N 1
ATOM 2469 C CA . ASP A 1 316 ? -32.531 30.234 6.008 1 93.44 316 ASP A CA 1
ATOM 2470 C C . ASP A 1 316 ? -32.281 28.938 6.766 1 93.44 316 ASP A C 1
ATOM 2472 O O . ASP A 1 316 ? -32.531 27.844 6.234 1 93.44 316 ASP A O 1
ATOM 2476 N N . ASP A 1 317 ? -31.922 29.062 7.941 1 95.75 317 ASP A N 1
ATOM 2477 C CA . ASP A 1 317 ? -31.719 27.906 8.812 1 95.75 317 ASP A CA 1
ATOM 2478 C C . ASP A 1 317 ? -33.062 27.344 9.289 1 95.75 317 ASP A C 1
ATOM 2480 O O . ASP A 1 317 ? -34.062 28.047 9.305 1 95.75 317 ASP A O 1
ATOM 2484 N N . ILE A 1 318 ? -33.031 26.078 9.594 1 95.62 318 ILE A N 1
ATOM 2485 C CA . ILE A 1 318 ? -34.156 25.453 10.266 1 95.62 318 ILE A CA 1
ATOM 2486 C C . ILE A 1 318 ? -34.125 25.766 11.758 1 95.62 318 ILE A C 1
ATOM 2488 O O . ILE A 1 318 ? -33.188 25.344 12.461 1 95.62 318 ILE A O 1
ATOM 2492 N N . LYS A 1 319 ? -35.062 26.562 12.219 1 94.44 319 LYS A N 1
ATOM 2493 C CA . LYS A 1 319 ? -35.125 26.984 13.609 1 94.44 319 LYS A CA 1
ATOM 2494 C C . LYS A 1 319 ? -36.344 26.453 14.32 1 94.44 319 LYS A C 1
ATOM 2496 O O . LYS A 1 319 ? -37.438 26.406 13.727 1 94.44 319 LYS A O 1
ATOM 2501 N N . ARG A 1 320 ? -36.062 25.922 15.555 1 91.69 320 ARG A N 1
ATOM 2502 C CA . ARG A 1 320 ? -37.156 25.469 16.406 1 91.69 320 ARG A CA 1
ATOM 2503 C C . ARG A 1 320 ? -36.844 25.734 17.875 1 91.69 320 ARG A C 1
ATOM 2505 O O . ARG A 1 320 ? -35.75 25.453 18.344 1 91.69 320 ARG A O 1
ATOM 2512 N N . ASP A 1 321 ? -37.844 26.328 18.672 1 90.25 321 ASP A N 1
ATOM 2513 C CA . ASP A 1 321 ? -37.781 26.5 20.125 1 90.25 321 ASP A CA 1
ATOM 2514 C C . ASP A 1 321 ? -36.5 27.234 20.531 1 90.25 321 ASP A C 1
ATOM 2516 O O . ASP A 1 321 ? -35.812 26.812 21.469 1 90.25 321 ASP A O 1
ATOM 2520 N N . GLY A 1 322 ? -36.062 28.062 19.625 1 89.25 322 GLY A N 1
ATOM 2521 C CA . GLY A 1 322 ? -34.938 28.891 19.969 1 89.25 322 GLY A CA 1
ATOM 2522 C C . GLY A 1 322 ? -33.594 28.281 19.547 1 89.25 322 GLY A C 1
ATOM 2523 O O . GLY A 1 322 ? -32.531 28.875 19.734 1 89.25 322 GLY A O 1
ATOM 2524 N N . TYR A 1 323 ? -33.656 27.109 18.969 1 93.69 323 TYR A N 1
ATOM 2525 C CA . TYR A 1 323 ? -32.438 26.438 18.531 1 93.69 323 TYR A CA 1
ATOM 2526 C C . TYR A 1 323 ? -32.344 26.422 17 1 93.69 323 TYR A C 1
ATOM 2528 O O . TYR A 1 323 ? -33.375 26.469 16.312 1 93.69 323 TYR A O 1
ATOM 2536 N N . VAL A 1 324 ? -31.203 26.422 16.516 1 95.69 324 VAL A N 1
ATOM 2537 C CA . VAL A 1 324 ? -30.938 26.297 15.094 1 95.69 324 VAL A CA 1
ATOM 2538 C C . VAL A 1 324 ? -30.5 24.875 14.766 1 95.69 324 VAL A C 1
ATOM 2540 O O . VAL A 1 324 ? -29.406 24.469 15.141 1 95.69 324 VAL A O 1
ATOM 2543 N N . PHE A 1 325 ? -31.25 24.172 13.945 1 96.38 325 PHE A N 1
ATOM 2544 C CA . PHE A 1 325 ? -31.047 22.75 13.703 1 96.38 325 PHE A CA 1
ATOM 2545 C C . PHE A 1 325 ? -30.062 22.547 12.555 1 96.38 325 PHE A C 1
ATOM 2547 O O . PHE A 1 325 ? -29.562 21.438 12.352 1 96.38 325 PHE A O 1
ATOM 2554 N N . THR A 1 326 ? -29.703 23.578 11.805 1 96.12 326 THR A N 1
ATOM 2555 C CA . THR A 1 326 ? -28.797 23.438 10.672 1 96.12 326 THR A CA 1
ATOM 2556 C C . THR A 1 326 ? -27.609 24.391 10.805 1 96.12 326 THR A C 1
ATOM 2558 O O . THR A 1 326 ? -27.031 24.812 9.805 1 96.12 326 THR A O 1
ATOM 2561 N N . ASP A 1 327 ? -27.266 24.688 11.953 1 94.62 327 ASP A N 1
ATOM 2562 C CA . ASP A 1 327 ? -26.203 25.656 12.242 1 94.62 327 ASP A CA 1
ATOM 2563 C C . ASP A 1 327 ? -24.875 25.203 11.641 1 94.62 327 ASP A C 1
ATOM 2565 O O . ASP A 1 327 ? -24.312 24.188 12.062 1 94.62 327 ASP A O 1
ATOM 2569 N N . GLY A 1 328 ? -24.438 25.969 10.68 1 95.25 328 GLY A N 1
ATOM 2570 C CA . GLY A 1 328 ? -23.109 25.766 10.141 1 95.25 328 GLY A CA 1
ATOM 2571 C C . GLY A 1 328 ? -23.078 24.766 9 1 95.25 328 GLY A C 1
ATOM 2572 O O . GLY A 1 328 ? -22 24.312 8.594 1 95.25 328 GLY A O 1
ATOM 2573 N N . SER A 1 329 ? -24.203 24.375 8.453 1 96.44 329 SER A N 1
ATOM 2574 C CA . SER A 1 329 ? -24.203 23.328 7.426 1 96.44 329 SER A CA 1
ATOM 2575 C C . SER A 1 329 ? -24.984 23.766 6.191 1 96.44 329 SER A C 1
ATOM 2577 O O . SER A 1 329 ? -25.953 24.516 6.301 1 96.44 329 SER A O 1
ATOM 2579 N N . GLY A 1 330 ? -24.438 23.406 5.055 1 95.69 330 GLY A N 1
ATOM 2580 C CA . GLY A 1 330 ? -25.094 23.625 3.773 1 95.69 330 GLY A CA 1
ATOM 2581 C C . GLY A 1 330 ? -25.047 22.406 2.865 1 95.69 330 GLY A C 1
ATOM 2582 O O . GLY A 1 330 ? -24.859 21.281 3.332 1 95.69 330 GLY A O 1
ATOM 2583 N N . GLU A 1 331 ? -25.391 22.625 1.542 1 94 331 GLU A N 1
ATOM 2584 C CA . GLU A 1 331 ? -25.438 21.516 0.584 1 94 331 GLU A CA 1
ATOM 2585 C C . GLU A 1 331 ? -24.719 21.891 -0.711 1 94 331 GLU A C 1
ATOM 2587 O O . GLU A 1 331 ? -24.562 23.062 -1.028 1 94 331 GLU A O 1
ATOM 2592 N N . VAL A 1 332 ? -24.266 20.891 -1.373 1 92.5 332 VAL A N 1
ATOM 2593 C CA . VAL A 1 332 ? -23.625 21.062 -2.674 1 92.5 332 VAL A CA 1
ATOM 2594 C C . VAL A 1 332 ? -24.188 20.047 -3.664 1 92.5 332 VAL A C 1
ATOM 2596 O O . VAL A 1 332 ? -24.625 18.969 -3.27 1 92.5 332 VAL A O 1
ATOM 2599 N N . SER A 1 333 ? -24.141 20.453 -4.895 1 87.94 333 SER A N 1
ATOM 2600 C CA . SER A 1 333 ? -24.594 19.547 -5.945 1 87.94 333 SER A CA 1
ATOM 2601 C C . SER A 1 333 ? -23.594 18.438 -6.199 1 87.94 333 SER A C 1
ATOM 2603 O O . SER A 1 333 ? -22.406 18.578 -5.867 1 87.94 333 SER A O 1
ATOM 2605 N N . GLY A 1 334 ? -24.047 17.359 -6.754 1 82.25 334 GLY A N 1
ATOM 2606 C CA . GLY A 1 334 ? -23.188 16.219 -7.082 1 82.25 334 GLY A CA 1
ATOM 2607 C C . GLY A 1 334 ? -22 16.594 -7.953 1 82.25 334 GLY A C 1
ATOM 2608 O O . GLY A 1 334 ? -20.859 16.297 -7.617 1 82.25 334 GLY A O 1
ATOM 2609 N N . PRO A 1 335 ? -22.25 17.297 -9.031 1 78.44 335 PRO A N 1
ATOM 2610 C CA . PRO A 1 335 ? -21.156 17.672 -9.922 1 78.44 335 PRO A CA 1
ATOM 2611 C C . PRO A 1 335 ? -20.109 18.547 -9.219 1 78.44 335 PRO A C 1
ATOM 2613 O O . PRO A 1 335 ? -18.906 18.406 -9.469 1 78.44 335 PRO A O 1
ATOM 2616 N N . LEU A 1 336 ? -20.594 19.484 -8.406 1 86.12 336 LEU A N 1
ATOM 2617 C CA . LEU A 1 336 ? -19.641 20.328 -7.691 1 86.12 336 LEU A CA 1
ATOM 2618 C C . LEU A 1 336 ? -18.844 19.5 -6.688 1 86.12 336 LEU A C 1
ATOM 2620 O O . LEU A 1 336 ? -17.656 19.766 -6.473 1 86.12 336 LEU A O 1
ATOM 2624 N N . LEU A 1 337 ? -19.453 18.594 -6.027 1 85.62 337 LEU A N 1
ATOM 2625 C CA . LEU A 1 337 ? -18.766 17.719 -5.09 1 85.62 337 LEU A CA 1
ATOM 2626 C C . LEU A 1 337 ? -17.641 16.953 -5.793 1 85.62 337 LEU A C 1
ATOM 2628 O O . LEU A 1 337 ? -16.594 16.703 -5.203 1 85.62 337 LEU A O 1
ATOM 2632 N N . ARG A 1 338 ? -17.891 16.562 -7.012 1 78.69 338 ARG A N 1
ATOM 2633 C CA . ARG A 1 338 ? -16.859 15.867 -7.793 1 78.69 338 ARG A CA 1
ATOM 2634 C C . ARG A 1 338 ? -15.633 16.75 -7.98 1 78.69 338 ARG A C 1
ATOM 2636 O O . ARG A 1 338 ? -14.5 16.25 -8.016 1 78.69 338 ARG A O 1
ATOM 2643 N N . ARG A 1 339 ? -15.859 17.984 -8.125 1 82.62 339 ARG A N 1
ATOM 2644 C CA . ARG A 1 339 ? -14.742 18.906 -8.266 1 82.62 339 ARG A CA 1
ATOM 2645 C C . ARG A 1 339 ? -13.961 19.031 -6.965 1 82.62 339 ARG A C 1
ATOM 2647 O O . ARG A 1 339 ? -12.734 19.172 -6.98 1 82.62 339 ARG A O 1
ATOM 2654 N N . PHE A 1 340 ? -14.727 19 -5.812 1 83.69 340 PHE A N 1
ATOM 2655 C CA . PHE A 1 340 ? -14.047 18.984 -4.523 1 83.69 340 PHE A CA 1
ATOM 2656 C C . PHE A 1 340 ? -13.125 17.766 -4.406 1 83.69 340 PHE A C 1
ATOM 2658 O O . PHE A 1 340 ? -11.977 17.906 -3.998 1 83.69 340 PHE A O 1
ATOM 2665 N N . ARG A 1 341 ? -13.633 16.641 -4.836 1 76.12 341 ARG A N 1
ATOM 2666 C CA . ARG A 1 341 ? -12.906 15.375 -4.738 1 76.12 341 ARG A CA 1
ATOM 2667 C C . ARG A 1 341 ? -11.648 15.398 -5.602 1 76.12 341 ARG A C 1
ATOM 2669 O O . ARG A 1 341 ? -10.625 14.836 -5.227 1 76.12 341 ARG A O 1
ATOM 2676 N N . ALA A 1 342 ? -11.766 15.961 -6.719 1 71.25 342 ALA A N 1
ATOM 2677 C CA . ALA A 1 342 ? -10.641 16.047 -7.645 1 71.25 342 ALA A CA 1
ATOM 2678 C C . ALA A 1 342 ? -9.5 16.875 -7.055 1 71.25 342 ALA A C 1
ATOM 2680 O O . ALA A 1 342 ? -8.328 16.625 -7.352 1 71.25 342 ALA A O 1
ATOM 2681 N N . LYS A 1 343 ? -9.875 17.812 -6.23 1 72.88 343 LYS A N 1
ATOM 2682 C CA . LYS A 1 343 ? -8.883 18.703 -5.621 1 72.88 343 LYS A CA 1
ATOM 2683 C C . LYS A 1 343 ? -8.234 18.047 -4.406 1 72.88 343 LYS A C 1
ATOM 2685 O O . LYS A 1 343 ? -7.176 18.484 -3.953 1 72.88 343 LYS A O 1
ATOM 2690 N N . CYS A 1 344 ? -8.938 16.938 -3.85 1 66.38 344 CYS A N 1
ATOM 2691 C CA . CYS A 1 344 ? -8.422 16.219 -2.686 1 66.38 344 CYS A CA 1
ATOM 2692 C C . CYS A 1 344 ? -8.164 14.758 -3.012 1 66.38 344 CYS A C 1
ATOM 2694 O O . CYS A 1 344 ? -8.883 13.875 -2.547 1 66.38 344 CYS A O 1
ATOM 2696 N N . PRO A 1 345 ? -7.137 14.312 -3.869 1 53.91 345 PRO A N 1
ATOM 2697 C CA . PRO A 1 345 ? -7.027 12.953 -4.387 1 53.91 345 PRO A CA 1
ATOM 2698 C C . PRO A 1 345 ? -6.793 11.922 -3.287 1 53.91 345 PRO A C 1
ATOM 2700 O O . PRO A 1 345 ? -6.953 10.719 -3.518 1 53.91 345 PRO A O 1
ATOM 2703 N N . GLN A 1 346 ? -6.367 12.281 -2.076 1 51.41 346 GLN A N 1
ATOM 2704 C CA . GLN A 1 346 ? -5.977 11.281 -1.09 1 51.41 346 GLN A CA 1
ATOM 2705 C C . GLN A 1 346 ? -7.199 10.586 -0.496 1 51.41 346 GLN A C 1
ATOM 2707 O O . GLN A 1 346 ? -7.066 9.641 0.287 1 51.41 346 GLN A O 1
ATOM 2712 N N . ALA A 1 347 ? -8.312 11.109 -0.807 1 49.31 347 ALA A N 1
ATOM 2713 C CA . ALA A 1 347 ? -9.43 10.531 -0.065 1 49.31 347 ALA A CA 1
ATOM 2714 C C . ALA A 1 347 ? -9.711 9.102 -0.524 1 49.31 347 ALA A C 1
ATOM 2716 O O . ALA A 1 347 ? -9.906 8.852 -1.716 1 49.31 347 ALA A O 1
ATOM 2717 N N . ARG A 1 348 ? -9.078 8.133 0.181 1 48.84 348 ARG A N 1
ATOM 2718 C CA . ARG A 1 348 ? -9.312 6.715 -0.075 1 48.84 348 ARG A CA 1
ATOM 2719 C C . ARG A 1 348 ? -10.75 6.461 -0.512 1 48.84 348 ARG A C 1
ATOM 2721 O O . ARG A 1 348 ? -10.992 5.699 -1.448 1 48.84 348 ARG A O 1
ATOM 2728 N N . ASN A 1 349 ? -11.703 7.023 0.434 1 53.97 349 ASN A N 1
ATOM 2729 C CA . ASN A 1 349 ? -13.133 6.852 0.225 1 53.97 349 ASN A CA 1
ATOM 2730 C C . ASN A 1 349 ? -13.797 8.156 -0.226 1 53.97 349 ASN A C 1
ATOM 2732 O O . ASN A 1 349 ? -13.312 9.242 0.094 1 53.97 349 ASN A O 1
ATOM 2736 N N . GLU A 1 350 ? -14.523 8.125 -1.302 1 65.25 350 GLU A N 1
ATOM 2737 C CA . GLU A 1 350 ? -15.242 9.289 -1.822 1 65.25 350 GLU A CA 1
ATOM 2738 C C . GLU A 1 350 ? -16.031 9.992 -0.72 1 65.25 350 GLU A C 1
ATOM 2740 O O . GLU A 1 350 ? -17.031 9.469 -0.231 1 65.25 350 GLU A O 1
ATOM 2745 N N . ALA A 1 351 ? -15.508 11.148 -0.158 1 78.81 351 ALA A N 1
ATOM 2746 C CA . ALA A 1 351 ? -16.141 11.945 0.889 1 78.81 351 ALA A CA 1
ATOM 2747 C C . ALA A 1 351 ? -17.484 12.516 0.41 1 78.81 351 ALA A C 1
ATOM 2749 O O . ALA A 1 351 ? -17.609 12.93 -0.744 1 78.81 351 ALA A O 1
ATOM 2750 N N . SER A 1 352 ? -18.469 12.359 1.255 1 87.5 352 SER A N 1
ATOM 2751 C CA . SER A 1 352 ? -19.797 12.852 0.939 1 87.5 352 SER A CA 1
ATOM 2752 C C . SER A 1 352 ? -20 14.281 1.424 1 87.5 352 SER A C 1
ATOM 2754 O O . SER A 1 352 ? -21.047 14.891 1.178 1 87.5 352 SER A O 1
ATOM 2756 N N . ALA A 1 353 ? -19.031 14.844 2.102 1 92.06 353 ALA A N 1
ATOM 2757 C CA . ALA A 1 353 ? -19.094 16.203 2.639 1 92.06 353 ALA A CA 1
ATOM 2758 C C . ALA A 1 353 ? -17.703 16.781 2.818 1 92.06 353 ALA A C 1
ATOM 2760 O O . ALA A 1 353 ? -16.719 16.047 2.865 1 92.06 353 ALA A O 1
ATOM 2761 N N . TYR A 1 354 ? -17.672 18.172 2.898 1 92.19 354 TYR A N 1
ATOM 2762 C CA . TYR A 1 354 ? -16.422 18.891 3.09 1 92.19 354 TYR A CA 1
ATOM 2763 C C . TYR A 1 354 ? -16.609 20.078 4.016 1 92.19 354 TYR A C 1
ATOM 2765 O O . TYR A 1 354 ? -17.641 20.766 3.943 1 92.19 354 TYR A O 1
ATOM 2773 N N . GLN A 1 355 ? -15.727 20.234 4.93 1 93.12 355 GLN A N 1
ATOM 2774 C CA . GLN A 1 355 ? -15.656 21.516 5.648 1 93.12 355 GLN A CA 1
ATOM 2775 C C . GLN A 1 355 ? -14.977 22.578 4.805 1 93.12 355 GLN A C 1
ATOM 2777 O O . GLN A 1 355 ? -13.867 22.375 4.301 1 93.12 355 GLN A O 1
ATOM 2782 N N . ILE A 1 356 ? -15.68 23.688 4.656 1 94.69 356 ILE A N 1
ATOM 2783 C CA . ILE A 1 356 ? -15.18 24.656 3.688 1 94.69 356 ILE A CA 1
ATOM 2784 C C . ILE A 1 356 ? -15.227 26.062 4.293 1 94.69 356 ILE A C 1
ATOM 2786 O O . ILE A 1 356 ? -15.812 26.266 5.355 1 94.69 356 ILE A O 1
ATOM 2790 N N . ARG A 1 357 ? -14.539 26.922 3.654 1 94.5 357 ARG A N 1
ATOM 2791 C CA . ARG A 1 357 ? -14.656 28.359 3.791 1 94.5 357 ARG A CA 1
ATOM 2792 C C . ARG A 1 357 ? -14.852 29.031 2.434 1 94.5 357 ARG A C 1
ATOM 2794 O O . ARG A 1 357 ? -14.258 28.609 1.438 1 94.5 357 ARG A O 1
ATOM 2801 N N . ILE A 1 358 ? -15.727 29.859 2.41 1 92.69 358 ILE A N 1
ATOM 2802 C CA . ILE A 1 358 ? -15.93 30.672 1.22 1 92.69 358 ILE A CA 1
ATOM 2803 C C . ILE A 1 358 ? -16.234 32.125 1.63 1 92.69 358 ILE A C 1
ATOM 2805 O O . ILE A 1 358 ? -17.266 32.375 2.273 1 92.69 358 ILE A O 1
ATOM 2809 N N . SER A 1 359 ? -15.336 32.875 1.272 1 89.19 359 SER A N 1
ATOM 2810 C CA . SER A 1 359 ? -15.375 34.219 1.854 1 89.19 359 SER A CA 1
ATOM 2811 C C . SER A 1 359 ? -15.352 34.156 3.377 1 89.19 359 SER A C 1
ATOM 2813 O O . SER A 1 359 ? -14.516 33.469 3.965 1 89.19 359 SER A O 1
ATOM 2815 N N . THR A 1 360 ? -16.344 34.781 4.047 1 89.75 360 THR A N 1
ATOM 2816 C CA . THR A 1 360 ? -16.344 34.75 5.504 1 89.75 360 THR A CA 1
ATOM 2817 C C . THR A 1 360 ? -17.312 33.688 6.016 1 89.75 360 THR A C 1
ATOM 2819 O O . THR A 1 360 ? -17.531 33.562 7.223 1 89.75 360 THR A O 1
ATOM 2822 N N . ALA A 1 361 ? -17.875 33 5.066 1 92.69 361 ALA A N 1
ATOM 2823 C CA . ALA A 1 361 ? -18.734 31.891 5.473 1 92.69 361 ALA A CA 1
ATOM 2824 C C . ALA A 1 361 ? -17.906 30.641 5.801 1 92.69 361 ALA A C 1
ATOM 2826 O O . ALA A 1 361 ? -16.875 30.391 5.164 1 92.69 361 ALA A O 1
ATOM 2827 N N . LYS A 1 362 ? -18.328 29.953 6.793 1 95.12 362 LYS A N 1
ATOM 2828 C CA . LYS A 1 362 ? -17.641 28.719 7.184 1 95.12 362 LYS A CA 1
ATOM 2829 C C . LYS A 1 362 ? -18.625 27.641 7.594 1 95.12 362 LYS A C 1
ATOM 2831 O O . LYS A 1 362 ? -19.75 27.953 8.016 1 95.12 362 LYS A O 1
ATOM 2836 N N . GLY A 1 363 ? -18.234 26.422 7.375 1 96 363 GLY A N 1
ATOM 2837 C CA . GLY A 1 363 ? -19.078 25.297 7.777 1 96 363 GLY A CA 1
ATOM 2838 C C . GLY A 1 363 ? -18.859 24.062 6.918 1 96 363 GLY A C 1
ATOM 2839 O O . GLY A 1 363 ? -17.781 23.875 6.336 1 96 363 GLY A O 1
ATOM 2840 N N . ILE A 1 364 ? -19.859 23.156 6.926 1 96.12 364 ILE A N 1
ATOM 2841 C CA . ILE A 1 364 ? -19.797 21.922 6.156 1 96.12 364 ILE A CA 1
ATOM 2842 C C . ILE A 1 364 ? -20.828 21.953 5.031 1 96.12 364 ILE A C 1
ATOM 2844 O O . ILE A 1 364 ? -21.953 22.438 5.223 1 96.12 364 ILE A O 1
ATOM 2848 N N . VAL A 1 365 ? -20.406 21.5 3.93 1 95.94 365 VAL A N 1
ATOM 2849 C CA . VAL A 1 365 ? -21.359 21.281 2.838 1 95.94 365 VAL A CA 1
ATOM 2850 C C . VAL A 1 365 ? -21.453 19.797 2.506 1 95.94 365 VAL A C 1
ATOM 2852 O O . VAL A 1 365 ? -20.422 19.141 2.309 1 95.94 365 VAL A O 1
ATOM 2855 N N . GLN A 1 366 ? -22.625 19.297 2.541 1 94.81 366 GLN A N 1
ATOM 2856 C CA . GLN A 1 366 ? -22.875 17.891 2.24 1 94.81 366 GLN A CA 1
ATOM 2857 C C . GLN A 1 366 ? -23.547 17.719 0.884 1 94.81 366 GLN A C 1
ATOM 2859 O O . GLN A 1 366 ? -24.203 18.641 0.397 1 94.81 366 GLN A O 1
ATOM 2864 N N . VAL A 1 367 ? -23.453 16.594 0.268 1 90.25 367 VAL A N 1
ATOM 2865 C CA . VAL A 1 367 ? -24.031 16.344 -1.044 1 90.25 367 VAL A CA 1
ATOM 2866 C C . VAL A 1 367 ? -25.562 16.375 -0.942 1 90.25 367 VAL A C 1
ATOM 2868 O O . VAL A 1 367 ? -26.125 15.859 0.024 1 90.25 367 VAL A O 1
ATOM 2871 N N . ALA A 1 368 ? -26.141 17 -1.912 1 88.62 368 ALA A N 1
ATOM 2872 C CA . ALA A 1 368 ? -27.594 17.062 -1.957 1 88.62 368 ALA A CA 1
ATOM 2873 C C . ALA A 1 368 ? -28.188 15.719 -2.381 1 88.62 368 ALA A C 1
ATOM 2875 O O . ALA A 1 368 ? -27.578 14.984 -3.158 1 88.62 368 ALA A O 1
ATOM 2876 N N . GLU A 1 369 ? -29.312 15.266 -1.817 1 76.44 369 GLU A N 1
ATOM 2877 C CA . GLU A 1 369 ? -29.969 13.984 -2.1 1 76.44 369 GLU A CA 1
ATOM 2878 C C . GLU A 1 369 ? -30.484 13.938 -3.531 1 76.44 369 GLU A C 1
ATOM 2880 O O . GLU A 1 369 ? -30.422 12.891 -4.188 1 76.44 369 GLU A O 1
ATOM 2885 N N . SER A 1 370 ? -31.156 14.984 -3.953 1 66.25 370 SER A N 1
ATOM 2886 C CA . SER A 1 370 ? -31.766 15 -5.281 1 66.25 370 SER A CA 1
ATOM 2887 C C . SER A 1 370 ? -31.219 16.125 -6.133 1 66.25 370 SER A C 1
ATOM 2889 O O . SER A 1 370 ? -30.875 17.203 -5.617 1 66.25 370 SER A O 1
ATOM 2891 N N . PRO A 1 371 ? -30.875 15.602 -7.445 1 61.38 371 PRO A N 1
ATOM 2892 C CA . PRO A 1 371 ? -30.5 16.719 -8.32 1 61.38 371 PRO A CA 1
ATOM 2893 C C . PRO A 1 371 ? -31.594 17.766 -8.438 1 61.38 371 PRO A C 1
ATOM 2895 O O . PRO A 1 371 ? -32.781 17.438 -8.398 1 61.38 371 PRO A O 1
ATOM 2898 N N . ASP A 1 372 ? -31.25 18.922 -8.102 1 56.16 372 ASP A N 1
ATOM 2899 C CA . ASP A 1 372 ? -32.188 20.016 -8.297 1 56.16 372 ASP A CA 1
ATOM 2900 C C . ASP A 1 372 ? -32.344 20.359 -9.781 1 56.16 372 ASP A C 1
ATOM 2902 O O . ASP A 1 372 ? -31.438 20.906 -10.391 1 56.16 372 ASP A O 1
ATOM 2906 N N . VAL A 1 373 ? -33.375 19.812 -10.406 1 54.47 373 VAL A N 1
ATOM 2907 C CA . VAL A 1 373 ? -33.625 19.953 -11.836 1 54.47 373 VAL A CA 1
ATOM 2908 C C . VAL A 1 373 ? -33.688 21.422 -12.211 1 54.47 373 VAL A C 1
ATOM 2910 O O . VAL A 1 373 ? -33.438 21.781 -13.367 1 54.47 373 VAL A O 1
ATOM 2913 N N . HIS A 1 374 ? -33.938 22.297 -11.281 1 58.75 374 HIS A N 1
ATOM 2914 C CA . HIS A 1 374 ? -34.125 23.719 -11.602 1 58.75 374 HIS A CA 1
ATOM 2915 C C . HIS A 1 374 ? -32.812 24.484 -11.469 1 58.75 374 HIS A C 1
ATOM 2917 O O . HIS A 1 374 ? -32.75 25.688 -11.758 1 58.75 374 HIS A O 1
ATOM 2923 N N . ARG A 1 375 ? -31.812 23.844 -11.07 1 65.25 375 ARG A N 1
ATOM 2924 C CA . ARG A 1 375 ? -30.531 24.516 -10.859 1 65.25 375 ARG A CA 1
ATOM 2925 C C . ARG A 1 375 ? -29.484 24 -11.828 1 65.25 375 ARG A C 1
ATOM 2927 O O . ARG A 1 375 ? -29.594 22.891 -12.344 1 65.25 375 ARG A O 1
ATOM 2934 N N . PRO A 1 376 ? -28.641 25.062 -12.109 1 72.5 376 PRO A N 1
ATOM 2935 C CA . PRO A 1 376 ? -27.516 24.578 -12.898 1 72.5 376 PRO A CA 1
ATOM 2936 C C . PRO A 1 376 ? -26.781 23.406 -12.234 1 72.5 376 PRO A C 1
ATOM 2938 O O . PRO A 1 376 ? -26.922 23.203 -11.023 1 72.5 376 PRO A O 1
ATOM 2941 N N . PRO A 1 377 ? -26.141 22.781 -12.93 1 76.31 377 PRO A N 1
ATOM 2942 C CA . PRO A 1 377 ? -25.547 21.531 -12.461 1 76.31 377 PRO A CA 1
ATOM 2943 C C . PRO A 1 377 ? -24.578 21.734 -11.297 1 76.31 377 PRO A C 1
ATOM 2945 O O . PRO A 1 377 ? -24.453 20.875 -10.43 1 76.31 377 PRO A O 1
ATOM 2948 N N . GLN A 1 378 ? -24.031 22.984 -11.25 1 85 378 GLN A N 1
ATOM 2949 C CA . GLN A 1 378 ? -23.094 23.219 -10.164 1 85 378 GLN A CA 1
ATOM 2950 C C . GLN A 1 378 ? -23.578 24.344 -9.25 1 85 378 GLN A C 1
ATOM 2952 O O . GLN A 1 378 ? -23.641 25.5 -9.664 1 85 378 GLN A O 1
ATOM 2957 N N . TRP A 1 379 ? -23.938 23.984 -8.156 1 87.75 379 TRP A N 1
ATOM 2958 C CA . TRP A 1 379 ? -24.422 24.984 -7.207 1 87.75 379 TRP A CA 1
ATOM 2959 C C . TRP A 1 379 ? -24.047 24.609 -5.777 1 87.75 379 TRP A C 1
ATOM 2961 O O . TRP A 1 379 ? -23.734 23.453 -5.5 1 87.75 379 TRP A O 1
ATOM 2971 N N . MET A 1 380 ? -24.047 25.578 -4.938 1 91.94 380 MET A N 1
ATOM 2972 C CA . MET A 1 380 ? -23.828 25.422 -3.502 1 91.94 380 MET A CA 1
ATOM 2973 C C . MET A 1 380 ? -24.875 26.188 -2.697 1 91.94 380 MET A C 1
ATOM 2975 O O . MET A 1 380 ? -25.266 27.297 -3.078 1 91.94 380 MET A O 1
ATOM 2979 N N . LYS A 1 381 ? -25.359 25.562 -1.715 1 92.06 381 LYS A N 1
ATOM 2980 C CA . LYS A 1 381 ? -26.297 26.188 -0.779 1 92.06 381 LYS A CA 1
ATOM 2981 C C . LYS A 1 381 ? -25.625 26.453 0.566 1 92.06 381 LYS A C 1
ATOM 2983 O O . LYS A 1 381 ? -25.031 25.547 1.162 1 92.06 381 LYS A O 1
ATOM 2988 N N . VAL A 1 382 ? -25.641 27.688 0.999 1 93.44 382 VAL A N 1
ATOM 2989 C CA . VAL A 1 382 ? -25.125 28.062 2.314 1 93.44 382 VAL A CA 1
ATOM 2990 C C . VAL A 1 382 ? -26.281 28.594 3.176 1 93.44 382 VAL A C 1
ATOM 2992 O O . VAL A 1 382 ? -27.172 29.297 2.678 1 93.44 382 VAL A O 1
ATOM 2995 N N . THR A 1 383 ? -26.281 28.203 4.414 1 95.06 383 THR A N 1
ATOM 2996 C CA . THR A 1 383 ? -27.297 28.719 5.336 1 95.06 383 THR A CA 1
ATOM 2997 C C . THR A 1 383 ? -26.844 30.031 5.969 1 95.06 383 THR A C 1
ATOM 2999 O O . THR A 1 383 ? -25.656 30.359 5.953 1 95.06 383 THR A O 1
ATOM 3002 N N . ARG A 1 384 ? -27.734 30.766 6.516 1 92.69 384 ARG A N 1
ATOM 3003 C CA . ARG A 1 384 ? -27.438 32.094 7.078 1 92.69 384 ARG A CA 1
ATOM 3004 C C . ARG A 1 384 ? -26.469 31.969 8.25 1 92.69 384 ARG A C 1
ATOM 3006 O O . ARG A 1 384 ? -25.672 32.875 8.5 1 92.69 384 ARG A O 1
ATOM 3013 N N . SER A 1 385 ? -26.594 30.938 9.008 1 93.94 385 SER A N 1
ATOM 3014 C CA . SER A 1 385 ? -25.719 30.766 10.156 1 93.94 385 SER A CA 1
ATOM 3015 C C . SER A 1 385 ? -24.266 30.578 9.727 1 93.94 385 SER A C 1
ATOM 3017 O O . SER A 1 385 ? -23.344 30.797 10.516 1 93.94 385 SER A O 1
ATOM 3019 N N . MET A 1 386 ? -24.031 30.188 8.484 1 95.06 386 MET A N 1
ATOM 3020 C CA . MET A 1 386 ? -22.672 29.984 7.984 1 95.06 386 MET A CA 1
ATOM 3021 C C . MET A 1 386 ? -22 31.328 7.684 1 95.06 386 MET A C 1
ATOM 3023 O O . MET A 1 386 ? -20.781 31.422 7.711 1 95.06 386 MET A O 1
ATOM 3027 N N . ILE A 1 387 ? -22.781 32.312 7.375 1 92.88 387 ILE A N 1
ATOM 3028 C CA . ILE A 1 387 ? -22.25 33.594 6.973 1 92.88 387 ILE A CA 1
ATOM 3029 C C . ILE A 1 387 ? -21.859 34.406 8.211 1 92.88 387 ILE A C 1
ATOM 3031 O O . ILE A 1 387 ? -22.703 34.719 9.055 1 92.88 387 ILE A O 1
ATOM 3035 N N . LYS A 1 388 ? -20.688 34.781 8.328 1 91.56 388 LYS A N 1
ATOM 3036 C CA . LYS A 1 388 ? -20.188 35.438 9.539 1 91.56 388 LYS A CA 1
ATOM 3037 C C . LYS A 1 388 ? -20.078 36.938 9.359 1 91.56 388 LYS A C 1
ATOM 3039 O O . LYS A 1 388 ? -20.125 37.688 10.336 1 91.56 388 LYS A O 1
ATOM 3044 N N . ALA A 1 389 ? -19.812 37.406 8.18 1 90.38 389 ALA A N 1
ATOM 3045 C CA . ALA A 1 389 ? -19.781 38.844 7.891 1 90.38 389 ALA A CA 1
ATOM 3046 C C . ALA A 1 389 ? -20.578 39.156 6.633 1 90.38 389 ALA A C 1
ATOM 3048 O O . ALA A 1 389 ? -20.625 38.375 5.691 1 90.38 389 ALA A O 1
ATOM 3049 N N . LYS A 1 390 ? -21.125 40.312 6.707 1 85.88 390 LYS A N 1
ATOM 3050 C CA . LYS A 1 390 ? -21.938 40.781 5.57 1 85.88 390 LYS A CA 1
ATOM 3051 C C . LYS A 1 390 ? -21.094 41.562 4.582 1 85.88 390 LYS A C 1
ATOM 3053 O O . LYS A 1 390 ? -20.219 42.344 4.988 1 85.88 390 LYS A O 1
ATOM 3058 N N . HIS A 1 391 ? -21.094 41.344 3.318 1 78.19 391 HIS A N 1
ATOM 3059 C CA . HIS A 1 391 ? -20.344 42.062 2.285 1 78.19 391 HIS A CA 1
ATOM 3060 C C . HIS A 1 391 ? -21.281 42.875 1.383 1 78.19 391 HIS A C 1
ATOM 3062 O O . HIS A 1 391 ? -20.875 43.312 0.307 1 78.19 391 HIS A O 1
ATOM 3068 N N . GLY A 1 392 ? -22.594 43.469 1.84 1 60.47 392 GLY A N 1
ATOM 3069 C CA . GLY A 1 392 ? -23.547 44.25 1.071 1 60.47 392 GLY A CA 1
ATOM 3070 C C . GLY A 1 392 ? -24.75 43.438 0.624 1 60.47 392 GLY A C 1
ATOM 3071 O O . GLY A 1 392 ? -24.828 42.219 0.865 1 60.47 392 GLY A O 1
ATOM 3072 N N . GLU A 1 393 ? -25.984 44.188 0.493 1 48.84 393 GLU A N 1
ATOM 3073 C CA . GLU A 1 393 ? -27.266 43.594 0.14 1 48.84 393 GLU A CA 1
ATOM 3074 C C . GLU A 1 393 ? -27.109 42.469 -0.89 1 48.84 393 GLU A C 1
ATOM 3076 O O . GLU A 1 393 ? -28.031 41.688 -1.124 1 48.84 393 GLU A O 1
ATOM 3081 N N . GLY A 1 394 ? -26.25 42.719 -1.876 1 41.47 394 GLY A N 1
ATOM 3082 C CA . GLY A 1 394 ? -26.297 41.719 -2.924 1 41.47 394 GLY A CA 1
ATOM 3083 C C . GLY A 1 394 ? -25.797 40.375 -2.473 1 41.47 394 GLY A C 1
ATOM 3084 O O . GLY A 1 394 ? -25.25 40.219 -1.374 1 41.47 394 GLY A O 1
ATOM 3085 N N . LYS A 1 395 ? -26.109 39.312 -3.238 1 40.97 395 LYS A N 1
ATOM 3086 C CA . LYS A 1 395 ? -25.891 37.844 -3.223 1 40.97 395 LYS A CA 1
ATOM 3087 C C . LYS A 1 395 ? -24.484 37.531 -2.717 1 40.97 395 LYS A C 1
ATOM 3089 O O . LYS A 1 395 ? -23.531 38.219 -3.031 1 40.97 395 LYS A O 1
ATOM 3094 N N . LEU A 1 396 ? -24.188 37.125 -1.413 1 40.47 396 LEU A N 1
ATOM 3095 C CA . LEU A 1 396 ? -23.016 36.281 -1.558 1 40.47 396 LEU A CA 1
ATOM 3096 C C . LEU A 1 396 ? -22.812 35.875 -3.014 1 40.47 396 LEU A C 1
ATOM 3098 O O . LEU A 1 396 ? -23.766 35.562 -3.719 1 40.47 396 LEU A O 1
ATOM 3102 N N . PRO A 1 397 ? -22.578 35.156 -3.941 1 36.81 397 PRO A N 1
ATOM 3103 C CA . PRO A 1 397 ? -21.969 35.469 -5.246 1 36.81 397 PRO A CA 1
ATOM 3104 C C . PRO A 1 397 ? -22.391 36.812 -5.793 1 36.81 397 PRO A C 1
ATOM 3106 O O . PRO A 1 397 ? -23.578 37.156 -5.84 1 36.81 397 PRO A O 1
ATOM 3109 N N . ARG A 1 398 ? -21.828 37.906 -5.367 1 34.94 398 ARG A N 1
ATOM 3110 C CA . ARG A 1 398 ? -22.078 39.25 -5.891 1 34.94 398 ARG A CA 1
ATOM 3111 C C . ARG A 1 398 ? -22.5 39.188 -7.352 1 34.94 398 ARG A C 1
ATOM 3113 O O . ARG A 1 398 ? -21.984 38.375 -8.125 1 34.94 398 ARG A O 1
ATOM 3120 N N . ASP A 1 399 ? -23.703 39.438 -7.652 1 31.53 399 ASP A N 1
ATOM 3121 C CA . ASP A 1 399 ? -24.25 39.844 -8.938 1 31.53 399 ASP A CA 1
ATOM 3122 C C . ASP A 1 399 ? -23.328 40.844 -9.625 1 31.53 399 ASP A C 1
ATOM 3124 O O . ASP A 1 399 ? -23.719 41.5 -10.602 1 31.53 399 ASP A O 1
ATOM 3128 N N . GLY A 1 400 ? -22.109 40.875 -9.57 1 31.03 400 GLY A N 1
ATOM 3129 C CA . GLY A 1 400 ? -21.016 41.469 -10.328 1 31.03 400 GLY A CA 1
ATOM 3130 C C . GLY A 1 400 ? -19.75 41.656 -9.492 1 31.03 400 GLY A C 1
ATOM 3131 O O . GLY A 1 400 ? -19.797 41.531 -8.266 1 31.03 400 GLY A O 1
ATOM 3132 N N . PRO A 1 401 ? -18.672 41.5 -10.055 1 33.41 401 PRO A N 1
ATOM 3133 C CA . PRO A 1 401 ? -17.344 41.719 -9.453 1 33.41 401 PRO A CA 1
ATOM 3134 C C . PRO A 1 401 ? -17.297 42.938 -8.547 1 33.41 401 PRO A C 1
ATOM 3136 O O . PRO A 1 401 ? -17.641 44.031 -8.969 1 33.41 401 PRO A O 1
ATOM 3139 N N . LEU A 1 402 ? -17.812 42.938 -7.434 1 32.78 402 LEU A N 1
ATOM 3140 C CA . LEU A 1 402 ? -17.453 44.156 -6.703 1 32.78 402 LEU A CA 1
ATOM 3141 C C . LEU A 1 402 ? -16.016 44.562 -7 1 32.78 402 LEU A C 1
ATOM 3143 O O . LEU A 1 402 ? -15.094 43.781 -6.762 1 32.78 402 LEU A O 1
ATOM 3147 N N . LEU A 1 403 ? -15.781 45.062 -8.031 1 34.66 403 LEU A N 1
ATOM 3148 C CA . LEU A 1 403 ? -14.508 45.719 -8.266 1 34.66 403 LEU A CA 1
ATOM 3149 C C . LEU A 1 403 ? -14.055 46.469 -7.016 1 34.66 403 LEU A C 1
ATOM 3151 O O . LEU A 1 403 ? -14.57 47.531 -6.707 1 34.66 403 LEU A O 1
ATOM 3155 N N . LEU A 1 404 ? -14.172 45.875 -5.879 1 35.75 404 LEU A N 1
ATOM 3156 C CA . LEU A 1 404 ? -13.539 46.844 -4.98 1 35.75 404 LEU A CA 1
ATOM 3157 C C . LEU A 1 404 ? -12.469 47.656 -5.711 1 35.75 404 LEU A C 1
ATOM 3159 O O . LEU A 1 404 ? -12.266 47.469 -6.914 1 35.75 404 LEU A O 1
ATOM 3163 N N . ASN A 1 405 ? -11.125 47.938 -4.859 1 41.59 405 ASN A N 1
ATOM 3164 C CA . ASN A 1 405 ? -10.07 48.875 -5.18 1 41.59 405 ASN A CA 1
ATOM 3165 C C . ASN A 1 405 ? -9.375 48.531 -6.492 1 41.59 405 ASN A C 1
ATOM 3167 O O . ASN A 1 405 ? -8.18 48.75 -6.648 1 41.59 405 ASN A O 1
ATOM 3171 N N . GLY A 1 406 ? -10.133 47.938 -7.484 1 51.72 406 GLY A N 1
ATOM 3172 C CA . GLY A 1 406 ? -9.539 47.781 -8.805 1 51.72 406 GLY A CA 1
ATOM 3173 C C . GLY A 1 406 ? -8.805 46.469 -8.977 1 51.72 406 GLY A C 1
ATOM 3174 O O . GLY A 1 406 ? -8.203 46.219 -10.023 1 51.72 406 GLY A O 1
ATOM 3175 N N . PHE A 1 407 ? -8.836 45.594 -7.828 1 63.22 407 PHE A N 1
ATOM 3176 C CA . PHE A 1 407 ? -8.07 44.344 -8.023 1 63.22 407 PHE A CA 1
ATOM 3177 C C . PHE A 1 407 ? -9.008 43.156 -8.234 1 63.22 407 PHE A C 1
ATOM 3179 O O . PHE A 1 407 ? -9.672 42.719 -7.297 1 63.22 407 PHE A O 1
ATOM 3186 N N . ARG A 1 408 ? -9.078 42.531 -9.352 1 72.81 408 ARG A N 1
ATOM 3187 C CA . ARG A 1 408 ? -9.953 41.406 -9.719 1 72.81 408 ARG A CA 1
ATOM 3188 C C . ARG A 1 408 ? -9.672 40.188 -8.867 1 72.81 408 ARG A C 1
ATOM 3190 O O . ARG A 1 408 ? -10.57 39.375 -8.602 1 72.81 408 ARG A O 1
ATOM 3197 N N . ILE A 1 409 ? -8.477 40.094 -8.406 1 81.31 409 ILE A N 1
ATOM 3198 C CA . ILE A 1 409 ? -8.109 38.906 -7.617 1 81.31 409 ILE A CA 1
ATOM 3199 C C . ILE A 1 409 ? -8.812 38.938 -6.266 1 81.31 409 ILE A C 1
ATOM 3201 O O . ILE A 1 409 ? -9.18 37.906 -5.715 1 81.31 409 ILE A O 1
ATOM 3205 N N . LEU A 1 410 ? -9.023 40.125 -5.762 1 82.31 410 LEU A N 1
ATOM 3206 C CA . LEU A 1 410 ? -9.695 40.281 -4.473 1 82.31 410 LEU A CA 1
ATOM 3207 C C . LEU A 1 410 ? -11.172 39.906 -4.578 1 82.31 410 LEU A C 1
ATOM 3209 O O . LEU A 1 410 ? -11.727 39.312 -3.658 1 82.31 410 LEU A O 1
ATOM 3213 N N . ASP A 1 411 ? -11.711 40.125 -5.656 1 80.25 411 ASP A N 1
ATOM 3214 C CA . ASP A 1 411 ? -13.102 39.75 -5.891 1 80.25 411 ASP A CA 1
ATOM 3215 C C . ASP A 1 411 ? -13.219 38.219 -6.09 1 80.25 411 ASP A C 1
ATOM 3217 O O . ASP A 1 411 ? -14.109 37.594 -5.531 1 80.25 411 ASP A O 1
ATOM 3221 N N . ALA A 1 412 ? -12.375 37.75 -6.906 1 83.44 412 ALA A N 1
ATOM 3222 C CA . ALA A 1 412 ? -12.383 36.312 -7.203 1 83.44 412 ALA A CA 1
ATOM 3223 C C . ALA A 1 412 ? -12.141 35.5 -5.941 1 83.44 412 ALA A C 1
ATOM 3225 O O . ALA A 1 412 ? -12.688 34.375 -5.793 1 83.44 412 ALA A O 1
ATOM 3226 N N . ALA A 1 413 ? -11.328 36 -5.074 1 88.75 413 ALA A N 1
ATOM 3227 C CA . ALA A 1 413 ? -10.953 35.312 -3.854 1 88.75 413 ALA A CA 1
ATOM 3228 C C . ALA A 1 413 ? -12.18 35 -2.994 1 88.75 413 ALA A C 1
ATOM 3230 O O . ALA A 1 413 ? -12.219 34 -2.293 1 88.75 413 ALA A O 1
ATOM 3231 N N . HIS A 1 414 ? -13.18 35.844 -3.078 1 87.94 414 HIS A N 1
ATOM 3232 C CA . HIS A 1 414 ? -14.391 35.656 -2.283 1 87.94 414 HIS A CA 1
ATOM 3233 C C . HIS A 1 414 ? -15.227 34.5 -2.801 1 87.94 414 HIS A C 1
ATOM 3235 O O . HIS A 1 414 ? -16.125 34.031 -2.111 1 87.94 414 HIS A O 1
ATOM 3241 N N . PHE A 1 415 ? -14.859 34 -3.992 1 87 415 PHE A N 1
ATOM 3242 C CA . PHE A 1 415 ? -15.664 32.938 -4.598 1 87 415 PHE A CA 1
ATOM 3243 C C . PHE A 1 415 ? -14.867 31.641 -4.723 1 87 415 PHE A C 1
ATOM 3245 O O . PHE A 1 415 ? -15.336 30.688 -5.34 1 87 415 PHE A O 1
ATOM 3252 N N . VAL A 1 416 ? -13.75 31.703 -4.211 1 90.06 416 VAL A N 1
ATOM 3253 C CA . VAL A 1 416 ? -12.945 30.484 -4.188 1 90.06 416 VAL A CA 1
ATOM 3254 C C . VAL A 1 416 ? -13.289 29.672 -2.939 1 90.06 416 VAL A C 1
ATOM 3256 O O . VAL A 1 416 ? -13.273 30.188 -1.824 1 90.06 416 VAL A O 1
ATOM 3259 N N . VAL A 1 417 ? -13.641 28.438 -3.158 1 92.25 417 VAL A N 1
ATOM 3260 C CA . VAL A 1 417 ? -13.883 27.547 -2.029 1 92.25 417 VAL A CA 1
ATOM 3261 C C . VAL A 1 417 ? -12.555 27.109 -1.409 1 92.25 417 VAL A C 1
ATOM 3263 O O . VAL A 1 417 ? -11.656 26.641 -2.111 1 92.25 417 VAL A O 1
ATOM 3266 N N . CYS A 1 418 ? -12.422 27.391 -0.161 1 92.5 418 CYS A N 1
ATOM 3267 C CA . CYS A 1 418 ? -11.266 26.922 0.599 1 92.5 418 CYS A CA 1
ATOM 3268 C C . CYS A 1 418 ? -11.617 25.672 1.397 1 92.5 418 CYS A C 1
ATOM 3270 O O . CYS A 1 418 ? -12.422 25.734 2.328 1 92.5 418 CYS A O 1
ATOM 3272 N N . ILE A 1 419 ? -10.992 24.578 1.048 1 89.75 419 ILE A N 1
ATOM 3273 C CA . ILE A 1 419 ? -11.305 23.312 1.687 1 89.75 419 ILE A CA 1
ATOM 3274 C C . ILE A 1 419 ? -10.453 23.141 2.943 1 89.75 419 ILE A C 1
ATOM 3276 O O . ILE A 1 419 ? -9.219 23.219 2.881 1 89.75 419 ILE A O 1
ATOM 3280 N N . VAL A 1 420 ? -11.117 22.984 4.027 1 89.56 420 VAL A N 1
ATOM 3281 C CA . VAL A 1 420 ? -10.43 22.797 5.297 1 89.56 420 VAL A CA 1
ATOM 3282 C C . VAL A 1 420 ? -10.141 21.328 5.527 1 89.56 420 VAL A C 1
ATOM 3284 O O . VAL A 1 420 ? -9.023 20.938 5.871 1 89.56 420 VAL A O 1
ATOM 3287 N N . GLN A 1 421 ? -11.18 20.469 5.352 1 84.88 421 GLN A N 1
ATOM 3288 C CA . GLN A 1 421 ? -11.031 19.031 5.531 1 84.88 421 GLN A CA 1
ATOM 3289 C C . GLN A 1 421 ? -12.156 18.266 4.844 1 84.88 421 GLN A C 1
ATOM 3291 O O . GLN A 1 421 ? -13.25 18.797 4.652 1 84.88 421 GLN A O 1
ATOM 3296 N N . ASP A 1 422 ? -11.852 17.047 4.465 1 84.31 422 ASP A N 1
ATOM 3297 C CA . ASP A 1 422 ? -12.883 16.156 3.926 1 84.31 422 ASP A CA 1
ATOM 3298 C C . ASP A 1 422 ? -13.547 15.352 5.035 1 84.31 422 ASP A C 1
ATOM 3300 O O . ASP A 1 422 ? -12.961 15.156 6.105 1 84.31 422 ASP A O 1
ATOM 3304 N N . ALA A 1 423 ? -14.742 14.984 4.848 1 84.06 423 ALA A N 1
ATOM 3305 C CA . ALA A 1 423 ? -15.484 14.227 5.852 1 84.06 423 ALA A CA 1
ATOM 3306 C C . ALA A 1 423 ? -15.117 12.75 5.816 1 84.06 423 ALA A C 1
ATOM 3308 O O . ALA A 1 423 ? -15.984 11.883 5.684 1 84.06 423 ALA A O 1
ATOM 3309 N N . SER A 1 424 ? -13.875 12.422 5.891 1 76.69 424 SER A N 1
ATOM 3310 C CA . SER A 1 424 ? -13.453 11.023 5.984 1 76.69 424 SER A CA 1
ATOM 3311 C C . SER A 1 424 ? -13.586 10.5 7.41 1 76.69 424 SER A C 1
ATOM 3313 O O . SER A 1 424 ? -13.289 11.227 8.367 1 76.69 424 SER A O 1
ATOM 3315 N N . TRP A 1 425 ? -14.164 9.336 7.602 1 82.69 425 TRP A N 1
ATOM 3316 C CA . TRP A 1 425 ? -14.312 8.797 8.945 1 82.69 425 TRP A CA 1
ATOM 3317 C C . TRP A 1 425 ? -13.008 8.18 9.43 1 82.69 425 TRP A C 1
ATOM 3319 O O . TRP A 1 425 ? -12.141 7.824 8.625 1 82.69 425 TRP A O 1
ATOM 3329 N N . ARG A 1 426 ? -12.766 8.156 10.578 1 83.06 426 ARG A N 1
ATOM 3330 C CA . ARG A 1 426 ? -11.617 7.527 11.219 1 83.06 426 ARG A CA 1
ATOM 3331 C C . ARG A 1 426 ? -12.031 6.258 11.961 1 83.06 426 ARG A C 1
ATOM 3333 O O . ARG A 1 426 ? -12.742 6.324 12.961 1 83.06 426 ARG A O 1
ATOM 3340 N N . TYR A 1 427 ? -11.672 5.203 11.43 1 81.5 427 TYR A N 1
ATOM 3341 C CA . TYR A 1 427 ? -12.031 3.889 11.945 1 81.5 427 TYR A CA 1
ATOM 3342 C C . TYR A 1 427 ? -10.797 3.02 12.141 1 81.5 427 TYR A C 1
ATOM 3344 O O . TYR A 1 427 ? -9.969 2.895 11.234 1 81.5 427 TYR A O 1
ATOM 3352 N N . PRO A 1 428 ? -10.438 2.428 13.367 1 82.81 428 PRO A N 1
ATOM 3353 C CA . PRO A 1 428 ? -11.266 2.518 14.57 1 82.81 428 PRO A CA 1
ATOM 3354 C C . PRO A 1 428 ? -11 3.789 15.375 1 82.81 428 PRO A C 1
ATOM 3356 O O . PRO A 1 428 ? -9.945 4.41 15.227 1 82.81 428 PRO A O 1
ATOM 3359 N N . ALA A 1 429 ? -11.984 4.211 16.109 1 88.25 429 ALA A N 1
ATOM 3360 C CA . ALA A 1 429 ? -11.812 5.367 16.984 1 88.25 429 ALA A CA 1
ATOM 3361 C C . ALA A 1 429 ? -11.094 4.977 18.266 1 88.25 429 ALA A C 1
ATOM 3363 O O . ALA A 1 429 ? -10.844 3.795 18.516 1 88.25 429 ALA A O 1
ATOM 3364 N N . GLN A 1 430 ? -10.688 5.949 19.078 1 86.38 430 GLN A N 1
ATOM 3365 C CA . GLN A 1 430 ? -10.031 5.75 20.375 1 86.38 430 GLN A CA 1
ATOM 3366 C C . GLN A 1 430 ? -10.859 6.355 21.5 1 86.38 430 GLN A C 1
ATOM 3368 O O . GLN A 1 430 ? -11.422 7.441 21.359 1 86.38 430 GLN A O 1
ATOM 3373 N N . LEU A 1 431 ? -10.953 5.633 22.5 1 87.88 431 LEU A N 1
ATOM 3374 C CA . LEU A 1 431 ? -11.531 6.199 23.719 1 87.88 431 LEU A CA 1
ATOM 3375 C C . LEU A 1 431 ? -10.594 7.227 24.328 1 87.88 431 LEU A C 1
ATOM 3377 O O . LEU A 1 431 ? -9.391 7.211 24.062 1 87.88 431 LEU A O 1
ATOM 3381 N N . SER A 1 432 ? -11.141 8.117 25.062 1 87.81 432 SER A N 1
ATOM 3382 C CA . SER A 1 432 ? -10.336 9.18 25.672 1 87.81 432 SER A CA 1
ATOM 3383 C C . SER A 1 432 ? -10.625 9.32 27.156 1 87.81 432 SER A C 1
ATOM 3385 O O . SER A 1 432 ? -11.602 8.758 27.656 1 87.81 432 SER A O 1
ATOM 3387 N N . LYS A 1 433 ? -9.844 10.109 27.828 1 88.12 433 LYS A N 1
ATOM 3388 C CA . LYS A 1 433 ? -9.992 10.367 29.266 1 88.12 433 LYS A CA 1
ATOM 3389 C C . LYS A 1 433 ? -11.273 11.133 29.562 1 88.12 433 LYS A C 1
ATOM 3391 O O . LYS A 1 433 ? -11.766 11.117 30.688 1 88.12 433 LYS A O 1
ATOM 3396 N N . GLN A 1 434 ? -11.82 11.711 28.484 1 90.75 434 GLN A N 1
ATOM 3397 C CA . GLN A 1 434 ? -13.047 12.469 28.703 1 90.75 434 GLN A CA 1
ATOM 3398 C C . GLN A 1 434 ? -14.281 11.586 28.516 1 90.75 434 GLN A C 1
ATOM 3400 O O . GLN A 1 434 ? -15.297 11.781 29.172 1 90.75 434 GLN A O 1
ATOM 3405 N N . LEU A 1 435 ? -14.211 10.609 27.719 1 92.81 435 LEU A N 1
ATOM 3406 C CA . LEU A 1 435 ? -15.359 9.766 27.391 1 92.81 435 LEU A CA 1
ATOM 3407 C C . LEU A 1 435 ? -15.531 8.664 28.438 1 92.81 435 LEU A C 1
ATOM 3409 O O . LEU A 1 435 ? -16.656 8.289 28.766 1 92.81 435 LEU A O 1
ATOM 3413 N N . ILE A 1 436 ? -14.461 8.195 29 1 93.38 436 ILE A N 1
ATOM 3414 C CA . ILE A 1 436 ? -14.453 7.02 29.875 1 93.38 436 ILE A CA 1
ATOM 3415 C C . ILE A 1 436 ? -15.258 7.309 31.141 1 93.38 436 ILE A C 1
ATOM 3417 O O . ILE A 1 436 ? -16.125 6.527 31.531 1 93.38 436 ILE A O 1
ATOM 3421 N N . PRO A 1 437 ? -15.047 8.453 31.828 1 92.69 437 PRO A N 1
ATOM 3422 C CA . PRO A 1 437 ? -15.836 8.734 33.031 1 92.69 437 PRO A CA 1
ATOM 3423 C C . PRO A 1 437 ? -17.328 8.828 32.75 1 92.69 437 PRO A C 1
ATOM 3425 O O . PRO A 1 437 ? -18.141 8.422 33.562 1 92.69 437 PRO A O 1
ATOM 3428 N N . ILE A 1 438 ? -17.688 9.352 31.609 1 94.75 438 ILE A N 1
ATOM 3429 C CA . ILE A 1 438 ? -19.094 9.492 31.25 1 94.75 438 ILE A CA 1
ATOM 3430 C C . ILE A 1 438 ? -19.703 8.109 31.031 1 94.75 438 ILE A C 1
ATOM 3432 O O . ILE A 1 438 ? -20.797 7.816 31.531 1 94.75 438 ILE A O 1
ATOM 3436 N N . LEU A 1 439 ? -19.062 7.258 30.312 1 95.69 439 LEU A N 1
ATOM 3437 C CA . LEU A 1 439 ? -19.531 5.906 30.047 1 95.69 439 LEU A CA 1
ATOM 3438 C C . LEU A 1 439 ? -19.75 5.141 31.344 1 95.69 439 LEU A C 1
ATOM 3440 O O . LEU A 1 439 ? -20.797 4.504 31.531 1 95.69 439 LEU A O 1
ATOM 3444 N N . HIS A 1 440 ? -18.812 5.254 32.219 1 94.06 440 HIS A N 1
ATOM 3445 C CA . HIS A 1 440 ? -18.891 4.555 33.5 1 94.06 440 HIS A CA 1
ATOM 3446 C C . HIS A 1 440 ? -20.031 5.109 34.344 1 94.06 440 HIS A C 1
ATOM 3448 O O . HIS A 1 440 ? -20.812 4.344 34.906 1 94.06 440 HIS A O 1
ATOM 3454 N N . HIS A 1 441 ? -20.094 6.418 34.438 1 93.88 441 HIS A N 1
ATOM 3455 C CA . HIS A 1 441 ? -21.109 7.062 35.25 1 93.88 441 HIS A CA 1
ATOM 3456 C C . HIS A 1 441 ? -22.516 6.727 34.75 1 93.88 441 HIS A C 1
ATOM 3458 O O . HIS A 1 441 ? -23.438 6.602 35.562 1 93.88 441 HIS A O 1
ATOM 3464 N N . GLN A 1 442 ? -22.641 6.535 33.469 1 95.69 442 GLN A N 1
ATOM 3465 C CA . GLN A 1 442 ? -23.938 6.297 32.875 1 95.69 442 GLN A CA 1
ATOM 3466 C C . GLN A 1 442 ? -24.25 4.805 32.812 1 95.69 442 GLN A C 1
ATOM 3468 O O . GLN A 1 442 ? -25.172 4.391 32.094 1 95.69 442 GLN A O 1
ATOM 3473 N N . GLY A 1 443 ? -23.406 4.008 33.344 1 94.62 443 GLY A N 1
ATOM 3474 C CA . GLY A 1 443 ? -23.844 2.641 33.562 1 94.62 443 GLY A CA 1
ATOM 3475 C C . GLY A 1 443 ? -22.891 1.608 33 1 94.62 443 GLY A C 1
ATOM 3476 O O . GLY A 1 443 ? -23 0.416 33.312 1 94.62 443 GLY A O 1
ATOM 3477 N N . VAL A 1 444 ? -21.922 1.895 32.219 1 95.5 444 VAL A N 1
ATOM 3478 C CA . VAL A 1 444 ? -20.984 0.931 31.641 1 95.5 444 VAL A CA 1
ATOM 3479 C C . VAL A 1 444 ? -20 0.467 32.719 1 95.5 444 VAL A C 1
ATOM 3481 O O . VAL A 1 444 ? -19.266 1.28 33.281 1 95.5 444 VAL A O 1
ATOM 3484 N N . PRO A 1 445 ? -19.953 -0.752 32.906 1 94.56 445 PRO A N 1
ATOM 3485 C CA . PRO A 1 445 ? -19.016 -1.244 33.938 1 94.56 445 PRO A CA 1
ATOM 3486 C C . PRO A 1 445 ? -17.547 -0.996 33.562 1 94.56 445 PRO A C 1
ATOM 3488 O O . PRO A 1 445 ? -17.188 -1.122 32.375 1 94.56 445 PRO A O 1
ATOM 3491 N N . VAL A 1 446 ? -16.766 -0.656 34.5 1 91.81 446 VAL A N 1
ATOM 3492 C CA . VAL A 1 446 ? -15.359 -0.361 34.281 1 91.81 446 VAL A CA 1
ATOM 3493 C C . VAL A 1 446 ? -14.641 -1.606 33.781 1 91.81 446 VAL A C 1
ATOM 3495 O O . VAL A 1 446 ? -13.688 -1.505 33 1 91.81 446 VAL A O 1
ATOM 3498 N N . GLU A 1 447 ? -15.133 -2.793 34.125 1 91.12 447 GLU A N 1
ATOM 3499 C CA . GLU A 1 447 ? -14.539 -4.055 33.688 1 91.12 447 GLU A CA 1
ATOM 3500 C C . GLU A 1 447 ? -14.602 -4.195 32.156 1 91.12 447 GLU A C 1
ATOM 3502 O O . GLU A 1 447 ? -13.688 -4.754 31.547 1 91.12 447 GLU A O 1
ATOM 3507 N N . MET A 1 448 ? -15.617 -3.721 31.656 1 90.94 448 MET A N 1
ATOM 3508 C CA . MET A 1 448 ? -15.758 -3.766 30.203 1 90.94 448 MET A CA 1
ATOM 3509 C C . MET A 1 448 ? -14.727 -2.869 29.531 1 90.94 448 MET A C 1
ATOM 3511 O O . MET A 1 448 ? -14.141 -3.242 28.516 1 90.94 448 MET A O 1
ATOM 3515 N N . LEU A 1 449 ? -14.57 -1.75 30.062 1 91.5 449 LEU A N 1
ATOM 3516 C CA . LEU A 1 449 ? -13.578 -0.813 29.531 1 91.5 449 LEU A CA 1
ATOM 3517 C C . LEU A 1 449 ? -12.164 -1.35 29.719 1 91.5 449 LEU A C 1
ATOM 3519 O O . LEU A 1 449 ? -11.305 -1.154 28.859 1 91.5 449 LEU A O 1
ATOM 3523 N N . ALA A 1 450 ? -11.961 -2.047 30.828 1 91.38 450 ALA A N 1
ATOM 3524 C CA . ALA A 1 450 ? -10.664 -2.664 31.109 1 91.38 450 ALA A CA 1
ATOM 3525 C C . ALA A 1 450 ? -10.336 -3.742 30.094 1 91.38 450 ALA A C 1
ATOM 3527 O O . ALA A 1 450 ? -9.172 -3.916 29.719 1 91.38 450 ALA A O 1
ATOM 3528 N N . THR A 1 451 ? -11.305 -4.43 29.656 1 89.69 451 THR A N 1
ATOM 3529 C CA . THR A 1 451 ? -11.102 -5.48 28.656 1 89.69 451 THR A CA 1
ATOM 3530 C C . THR A 1 451 ? -10.609 -4.887 27.344 1 89.69 451 THR A C 1
ATOM 3532 O O . THR A 1 451 ? -9.773 -5.484 26.656 1 89.69 451 THR A O 1
ATOM 3535 N N . PHE A 1 452 ? -11.172 -3.773 27 1 88.94 452 PHE A N 1
ATOM 3536 C CA . PHE A 1 452 ? -10.719 -3.104 25.781 1 88.94 452 PHE A CA 1
ATOM 3537 C C . PHE A 1 452 ? -9.273 -2.66 25.922 1 88.94 452 PHE A C 1
ATOM 3539 O O . PHE A 1 452 ? -8.492 -2.766 24.969 1 88.94 452 PHE A O 1
ATOM 3546 N N . LEU A 1 453 ? -8.93 -2.15 27.078 1 91.44 453 LEU A N 1
ATOM 3547 C CA . LEU A 1 453 ? -7.566 -1.712 27.344 1 91.44 453 LEU A CA 1
ATOM 3548 C C . LEU A 1 453 ? -6.594 -2.881 27.266 1 91.44 453 LEU A C 1
ATOM 3550 O O . LEU A 1 453 ? -5.531 -2.768 26.641 1 91.44 453 LEU A O 1
ATOM 3554 N N . GLU A 1 454 ? -6.914 -3.969 27.875 1 91 454 GLU A N 1
ATOM 3555 C CA . GLU A 1 454 ? -6.066 -5.156 27.875 1 91 454 GLU A CA 1
ATOM 3556 C C . GLU A 1 454 ? -5.871 -5.703 26.469 1 91 454 GLU A C 1
ATOM 3558 O O . GLU A 1 454 ? -4.77 -6.125 26.109 1 91 454 GLU A O 1
ATOM 3563 N N . LYS A 1 455 ? -6.898 -5.734 25.734 1 86.5 455 LYS A N 1
ATOM 3564 C CA . LYS A 1 455 ? -6.797 -6.184 24.344 1 86.5 455 LYS A CA 1
ATOM 3565 C C . LYS A 1 455 ? -5.859 -5.285 23.547 1 86.5 455 LYS A C 1
ATOM 3567 O O . LYS A 1 455 ? -5.066 -5.77 22.734 1 86.5 455 LYS A O 1
ATOM 3572 N N . ASP A 1 456 ? -6.012 -4.012 23.703 1 88.31 456 ASP A N 1
ATOM 3573 C CA . ASP A 1 456 ? -5.16 -3.049 23.016 1 88.31 456 ASP A CA 1
ATOM 3574 C C . ASP A 1 456 ? -3.691 -3.26 23.375 1 88.31 456 ASP A C 1
ATOM 3576 O O . ASP A 1 456 ? -2.822 -3.209 22.5 1 88.31 456 ASP A O 1
ATOM 3580 N N . ILE A 1 457 ? -3.438 -3.471 24.656 1 89.81 457 ILE A N 1
ATOM 3581 C CA . ILE A 1 457 ? -2.08 -3.699 25.141 1 89.81 457 ILE A CA 1
ATOM 3582 C C . ILE A 1 457 ? -1.527 -4.988 24.531 1 89.81 457 ILE A C 1
ATOM 3584 O O . ILE A 1 457 ? -0.388 -5.023 24.062 1 89.81 457 ILE A O 1
ATOM 3588 N N . SER A 1 458 ? -2.295 -6.043 24.531 1 87.81 458 SER A N 1
ATOM 3589 C CA . SER A 1 458 ? -1.876 -7.332 23.984 1 87.81 458 SER A CA 1
ATOM 3590 C C . SER A 1 458 ? -1.563 -7.227 22.5 1 87.81 458 SER A C 1
ATOM 3592 O O . SER A 1 458 ? -0.568 -7.781 22.031 1 87.81 458 SER A O 1
ATOM 3594 N N . GLU A 1 459 ? -2.396 -6.586 21.766 1 83.88 459 GLU A N 1
ATOM 3595 C CA . GLU A 1 459 ? -2.184 -6.414 20.344 1 83.88 459 GLU A CA 1
ATOM 3596 C C . GLU A 1 459 ? -0.909 -5.621 20.062 1 83.88 459 GLU A C 1
ATOM 3598 O O . GLU A 1 459 ? -0.175 -5.926 19.125 1 83.88 459 GLU A O 1
ATOM 3603 N N . THR A 1 460 ? -0.707 -4.57 20.812 1 87.06 460 THR A N 1
ATOM 3604 C CA . THR A 1 460 ? 0.497 -3.764 20.656 1 87.06 460 THR A CA 1
ATOM 3605 C C . THR A 1 460 ? 1.747 -4.598 20.922 1 87.06 460 THR A C 1
ATOM 3607 O O . THR A 1 460 ? 2.713 -4.543 20.156 1 87.06 460 THR A O 1
ATOM 3610 N N . MET A 1 461 ? 1.728 -5.352 21.984 1 86.38 461 MET A N 1
ATOM 3611 C CA . MET A 1 461 ? 2.869 -6.18 22.359 1 86.38 461 MET A CA 1
ATOM 3612 C C . MET A 1 461 ? 3.143 -7.25 21.312 1 86.38 461 MET A C 1
ATOM 3614 O O . MET A 1 461 ? 4.297 -7.508 20.969 1 86.38 461 MET A O 1
ATOM 3618 N N . LEU A 1 462 ? 2.154 -7.824 20.797 1 83.38 462 LEU A N 1
ATOM 3619 C CA . LEU A 1 462 ? 2.305 -8.875 19.781 1 83.38 462 LEU A CA 1
ATOM 3620 C C . LEU A 1 462 ? 2.818 -8.297 18.469 1 83.38 462 LEU A C 1
ATOM 3622 O O . LEU A 1 462 ? 3.619 -8.93 17.781 1 83.38 462 LEU A O 1
ATOM 3626 N N . SER A 1 463 ? 2.344 -7.199 18.078 1 85.19 463 SER A N 1
ATOM 3627 C CA . SER A 1 463 ? 2.76 -6.59 16.828 1 85.19 463 SER A CA 1
ATOM 3628 C C . SER A 1 463 ? 4.238 -6.215 16.844 1 85.19 463 SER A C 1
ATOM 3630 O O . SER A 1 463 ? 4.91 -6.242 15.82 1 85.19 463 SER A O 1
ATOM 3632 N N . LEU A 1 464 ? 4.754 -5.859 18.078 1 88.44 464 LEU A N 1
ATOM 3633 C CA . LEU A 1 464 ? 6.137 -5.406 18.188 1 88.44 464 LEU A CA 1
ATOM 3634 C C . LEU A 1 464 ? 7.035 -6.516 18.719 1 88.44 464 LEU A C 1
ATOM 3636 O O . LEU A 1 464 ? 8.18 -6.262 19.109 1 88.44 464 LEU A O 1
ATOM 3640 N N . LYS A 1 465 ? 6.598 -7.688 18.75 1 85.56 465 LYS A N 1
ATOM 3641 C CA . LYS A 1 465 ? 7.391 -8.812 19.25 1 85.56 465 LYS A CA 1
ATOM 3642 C C . LYS A 1 465 ? 8.609 -9.055 18.359 1 85.56 465 LYS A C 1
ATOM 3644 O O . LYS A 1 465 ? 8.5 -9.086 17.141 1 85.56 465 LYS A O 1
ATOM 3649 N N . LEU A 1 466 ? 9.711 -9.125 19.031 1 82.19 466 LEU A N 1
ATOM 3650 C CA . LEU A 1 466 ? 10.938 -9.383 18.297 1 82.19 466 LEU A CA 1
ATOM 3651 C C . LEU A 1 466 ? 10.992 -10.828 17.812 1 82.19 466 LEU A C 1
ATOM 3653 O O . LEU A 1 466 ? 10.586 -11.742 18.531 1 82.19 466 LEU A O 1
ATOM 3657 N N . GLN A 1 467 ? 11.133 -10.867 16.5 1 65.31 467 GLN A N 1
ATOM 3658 C CA . GLN A 1 467 ? 11.289 -12.188 15.906 1 65.31 467 GLN A CA 1
ATOM 3659 C C . GLN A 1 467 ? 12.742 -12.453 15.531 1 65.31 467 GLN A C 1
ATOM 3661 O O . GLN A 1 467 ? 13.461 -11.547 15.117 1 65.31 467 GLN A O 1
ATOM 3666 N N . PRO A 1 468 ? 13.258 -13.516 15.984 1 58.09 468 PRO A N 1
ATOM 3667 C CA . PRO A 1 468 ? 14.609 -13.781 15.469 1 58.09 468 PRO A CA 1
ATOM 3668 C C . PRO A 1 468 ? 14.664 -13.773 13.945 1 58.09 468 PRO A C 1
ATOM 3670 O O . PRO A 1 468 ? 13.656 -14.016 13.281 1 58.09 468 PRO A O 1
ATOM 3673 N N . PRO A 1 469 ? 15.734 -12.992 13.445 1 55.25 469 PRO A N 1
ATOM 3674 C CA . PRO A 1 469 ? 15.844 -13.062 11.992 1 55.25 469 PRO A CA 1
ATOM 3675 C C . PRO A 1 469 ? 15.492 -14.438 11.43 1 55.25 469 PRO A C 1
ATOM 3677 O O . PRO A 1 469 ? 15.805 -15.453 12.055 1 55.25 469 PRO A O 1
ATOM 3680 N N . PRO A 1 470 ? 14.555 -14.266 10.531 1 50.12 470 PRO A N 1
ATOM 3681 C CA . PRO A 1 470 ? 14.188 -15.57 9.992 1 50.12 470 PRO A CA 1
ATOM 3682 C C . PRO A 1 470 ? 15.398 -16.422 9.609 1 50.12 470 PRO A C 1
ATOM 3684 O O . PRO A 1 470 ? 16.391 -15.891 9.125 1 50.12 470 PRO A O 1
ATOM 3687 N N . ARG A 1 471 ? 15.461 -17.484 10.383 1 46.69 471 ARG A N 1
ATOM 3688 C CA . ARG A 1 471 ? 16.484 -18.422 9.953 1 46.69 471 ARG A CA 1
ATOM 3689 C C . ARG A 1 471 ? 16.406 -18.656 8.445 1 46.69 471 ARG A C 1
ATOM 3691 O O . ARG A 1 471 ? 15.383 -18.391 7.82 1 46.69 471 ARG A O 1
ATOM 3698 N N . ALA A 1 472 ? 17.594 -18.797 7.957 1 40.88 472 ALA A N 1
ATOM 3699 C CA . ALA A 1 472 ? 17.625 -19.109 6.531 1 40.88 472 ALA A CA 1
ATOM 3700 C C . ALA A 1 472 ? 16.438 -19.984 6.141 1 40.88 472 ALA A C 1
ATOM 3702 O O . ALA A 1 472 ? 16.188 -21.016 6.77 1 40.88 472 ALA A O 1
ATOM 3703 N N . GLY A 1 473 ? 15.289 -19.672 5.375 1 41.03 473 GLY A N 1
ATOM 3704 C CA . GLY A 1 473 ? 14.148 -20.453 4.941 1 41.03 473 GLY A CA 1
ATOM 3705 C C . GLY A 1 473 ? 12.836 -19.969 5.523 1 41.03 473 GLY A C 1
ATOM 3706 O O . GLY A 1 473 ? 11.766 -20.469 5.148 1 41.03 473 GLY A O 1
ATOM 3707 N N . GLU A 1 474 ? 13.031 -19.141 6.684 1 50.31 474 GLU A N 1
ATOM 3708 C CA . GLU A 1 474 ? 11.805 -18.672 7.316 1 50.31 474 GLU A CA 1
ATOM 3709 C C . GLU A 1 474 ? 11.211 -17.484 6.566 1 50.31 474 GLU A C 1
ATOM 3711 O O . GLU A 1 474 ? 11.945 -16.734 5.922 1 50.31 474 GLU A O 1
ATOM 3716 N N . SER A 1 475 ? 9.891 -17.594 6.539 1 55.59 475 SER A N 1
ATOM 3717 C CA . SER A 1 475 ? 9.18 -16.484 5.922 1 55.59 475 SER A CA 1
ATOM 3718 C C . SER A 1 475 ? 9.555 -15.156 6.562 1 55.59 475 SER A C 1
ATOM 3720 O O . SER A 1 475 ? 9.641 -15.055 7.785 1 55.59 475 SER A O 1
ATOM 3722 N N . PRO A 1 476 ? 10.062 -14.312 5.641 1 65.62 476 PRO A N 1
ATOM 3723 C CA . PRO A 1 476 ? 10.367 -12.992 6.195 1 65.62 476 PRO A CA 1
ATOM 3724 C C . PRO A 1 476 ? 9.117 -12.242 6.652 1 65.62 476 PRO A C 1
ATOM 3726 O O . PRO A 1 476 ? 9.195 -11.062 6.992 1 65.62 476 PRO A O 1
ATOM 3729 N N . ALA A 1 477 ? 7.965 -13.008 6.699 1 69.06 477 ALA A N 1
ATOM 3730 C CA . ALA A 1 477 ? 6.703 -12.328 6.98 1 69.06 477 ALA A CA 1
ATOM 3731 C C . ALA A 1 477 ? 6.719 -11.68 8.367 1 69.06 477 ALA A C 1
ATOM 3733 O O . ALA A 1 477 ? 6.242 -10.562 8.539 1 69.06 477 ALA A O 1
ATOM 3734 N N . ALA A 1 478 ? 7.348 -12.438 9.297 1 71.81 478 ALA A N 1
ATOM 3735 C CA . ALA A 1 478 ? 7.375 -11.906 10.656 1 71.81 478 ALA A CA 1
ATOM 3736 C C . ALA A 1 478 ? 8.234 -10.656 10.742 1 71.81 478 ALA A C 1
ATOM 3738 O O . ALA A 1 478 ? 7.871 -9.688 11.406 1 71.81 478 ALA A O 1
ATOM 3739 N N . VAL A 1 479 ? 9.305 -10.797 10.016 1 79.81 479 VAL A N 1
ATOM 3740 C CA . VAL A 1 479 ? 10.227 -9.664 10.039 1 79.81 479 VAL A CA 1
ATOM 3741 C C . VAL A 1 479 ? 9.594 -8.469 9.336 1 79.81 479 VAL A C 1
ATOM 3743 O O . VAL A 1 479 ? 9.703 -7.332 9.812 1 79.81 479 VAL A O 1
ATOM 3746 N N . LEU A 1 480 ? 8.945 -8.719 8.273 1 83.62 480 LEU A N 1
ATOM 3747 C CA . LEU A 1 480 ? 8.297 -7.633 7.543 1 83.62 480 LEU A CA 1
ATOM 3748 C C . LEU A 1 480 ? 7.09 -7.105 8.305 1 83.62 480 LEU A C 1
ATOM 3750 O O . LEU A 1 480 ? 6.766 -5.918 8.227 1 83.62 480 LEU A O 1
ATOM 3754 N N . GLY A 1 481 ? 6.41 -8.023 9.047 1 84.44 481 GLY A N 1
ATOM 3755 C CA . GLY A 1 481 ? 5.344 -7.578 9.93 1 84.44 481 GLY A CA 1
ATOM 3756 C C . GLY A 1 481 ? 5.828 -6.648 11.023 1 84.44 481 GLY A C 1
ATOM 3757 O O . GLY A 1 481 ? 5.172 -5.652 11.336 1 84.44 481 GLY A O 1
ATOM 3758 N N . LEU A 1 482 ? 6.973 -6.973 11.578 1 88.25 482 LEU A N 1
ATOM 3759 C CA . LEU A 1 482 ? 7.578 -6.117 12.594 1 88.25 482 LEU A CA 1
ATOM 3760 C C . LEU A 1 482 ? 7.961 -4.762 12.008 1 88.25 482 LEU A C 1
ATOM 3762 O O . LEU A 1 482 ? 7.773 -3.729 12.656 1 88.25 482 LEU A O 1
ATOM 3766 N N . ALA A 1 483 ? 8.5 -4.797 10.797 1 90.44 483 ALA A N 1
ATOM 3767 C CA . ALA A 1 483 ? 8.859 -3.543 10.141 1 90.44 483 ALA A CA 1
ATOM 3768 C C . ALA A 1 483 ? 7.645 -2.641 9.969 1 90.44 483 ALA A C 1
ATOM 3770 O O . ALA A 1 483 ? 7.715 -1.437 10.227 1 90.44 483 ALA A O 1
ATOM 3771 N N . LYS A 1 484 ? 6.582 -3.193 9.547 1 89.38 484 LYS A N 1
ATOM 3772 C CA . LYS A 1 484 ? 5.348 -2.428 9.375 1 89.38 484 LYS A CA 1
ATOM 3773 C C . LYS A 1 484 ? 4.844 -1.883 10.703 1 89.38 484 LYS A C 1
ATOM 3775 O O . LYS A 1 484 ? 4.348 -0.756 10.773 1 89.38 484 LYS A O 1
ATOM 3780 N N . ALA A 1 485 ? 4.918 -2.689 11.805 1 89.75 485 ALA A N 1
ATOM 3781 C CA . ALA A 1 485 ? 4.512 -2.256 13.141 1 89.75 485 ALA A CA 1
ATOM 3782 C C . ALA A 1 485 ? 5.367 -1.087 13.617 1 89.75 485 ALA A C 1
ATOM 3784 O O . ALA A 1 485 ? 4.852 -0.14 14.219 1 89.75 485 ALA A O 1
ATOM 3785 N N . VAL A 1 486 ? 6.613 -1.193 13.352 1 92.25 486 VAL A N 1
ATOM 3786 C CA . VAL A 1 486 ? 7.531 -0.13 13.75 1 92.25 486 VAL A CA 1
ATOM 3787 C C . VAL A 1 486 ? 7.195 1.15 12.984 1 92.25 486 VAL A C 1
ATOM 3789 O O . VAL A 1 486 ? 7.223 2.244 13.555 1 92.25 486 VAL A O 1
ATOM 3792 N N . GLN A 1 487 ? 6.906 1.024 11.734 1 89.38 487 GLN A N 1
ATOM 3793 C CA . GLN A 1 487 ? 6.508 2.174 10.93 1 89.38 487 GLN A CA 1
ATOM 3794 C C . GLN A 1 487 ? 5.246 2.824 11.484 1 89.38 487 GLN A C 1
ATOM 3796 O O . GLN A 1 487 ? 5.145 4.051 11.539 1 89.38 487 GLN A O 1
ATOM 3801 N N . ARG A 1 488 ? 4.383 2.045 11.922 1 85.25 488 ARG A N 1
ATOM 3802 C CA . ARG A 1 488 ? 3.1 2.531 12.422 1 85.25 488 ARG A CA 1
ATOM 3803 C C . ARG A 1 488 ? 3.264 3.201 13.781 1 85.25 488 ARG A C 1
ATOM 3805 O O . ARG A 1 488 ? 2.84 4.344 13.969 1 85.25 488 ARG A O 1
ATOM 3812 N N . HIS A 1 489 ? 3.914 2.477 14.695 1 85.19 489 HIS A N 1
ATOM 3813 C CA . HIS A 1 489 ? 4.047 2.971 16.062 1 85.19 489 HIS A CA 1
ATOM 3814 C C . HIS A 1 489 ? 5.047 4.117 16.141 1 85.19 489 HIS A C 1
ATOM 3816 O O . HIS A 1 489 ? 4.992 4.934 17.062 1 85.19 489 HIS A O 1
ATOM 3822 N N . GLY A 1 490 ? 5.938 4.141 15.086 1 84.06 490 GLY A N 1
ATOM 3823 C CA . GLY A 1 490 ? 6.898 5.227 15.016 1 84.06 490 GLY A CA 1
ATOM 3824 C C . GLY A 1 490 ? 6.422 6.402 14.188 1 84.06 490 GLY A C 1
ATOM 3825 O O . GLY A 1 490 ? 7.094 7.43 14.109 1 84.06 490 GLY A O 1
ATOM 3826 N N . ASN A 1 491 ? 5.238 6.266 13.5 1 80.5 491 ASN A N 1
ATOM 3827 C CA . ASN A 1 491 ? 4.66 7.293 12.641 1 80.5 491 ASN A CA 1
ATOM 3828 C C . ASN A 1 491 ? 5.633 7.715 11.547 1 80.5 491 ASN A C 1
ATOM 3830 O O . ASN A 1 491 ? 5.812 8.906 11.297 1 80.5 491 ASN A O 1
ATOM 3834 N N . LEU A 1 492 ? 6.277 6.809 11.039 1 85.62 492 LEU A N 1
ATOM 3835 C CA . LEU A 1 492 ? 7.348 7.094 10.094 1 85.62 492 LEU A CA 1
ATOM 3836 C C . LEU A 1 492 ? 6.781 7.637 8.781 1 85.62 492 LEU A C 1
ATOM 3838 O O . LEU A 1 492 ? 7.387 8.508 8.148 1 85.62 492 LEU A O 1
ATOM 3842 N N . ILE A 1 493 ? 5.695 7.105 8.234 1 78.88 493 ILE A N 1
ATOM 3843 C CA . ILE A 1 493 ? 5.105 7.559 6.984 1 78.88 493 ILE A CA 1
ATOM 3844 C C . ILE A 1 493 ? 4.641 9.008 7.125 1 78.88 493 ILE A C 1
ATOM 3846 O O . ILE A 1 493 ? 4.84 9.82 6.219 1 78.88 493 ILE A O 1
ATOM 3850 N N . HIS A 1 494 ? 4.07 9.305 8.281 1 69.75 494 HIS A N 1
ATOM 3851 C CA . HIS A 1 494 ? 3.648 10.672 8.547 1 69.75 494 HIS A CA 1
ATOM 3852 C C . HIS A 1 494 ? 4.84 11.625 8.539 1 69.75 494 HIS A C 1
ATOM 3854 O O . HIS A 1 494 ? 4.754 12.734 8.008 1 69.75 494 HIS A O 1
ATOM 3860 N N . ARG A 1 495 ? 5.875 11.18 9.078 1 71.69 495 ARG A N 1
ATOM 3861 C CA . ARG A 1 495 ? 7.09 11.984 9.109 1 71.69 495 ARG A CA 1
ATOM 3862 C C . ARG A 1 495 ? 7.633 12.219 7.707 1 71.69 495 ARG A C 1
ATOM 3864 O O . ARG A 1 495 ? 8.094 13.312 7.383 1 71.69 495 ARG A O 1
ATOM 3871 N N . ALA A 1 496 ? 7.531 11.195 6.934 1 75.69 496 ALA A N 1
ATOM 3872 C CA . ALA A 1 496 ? 7.992 11.312 5.555 1 75.69 496 ALA A CA 1
ATOM 3873 C C . ALA A 1 496 ? 7.109 12.266 4.754 1 75.69 496 ALA A C 1
ATOM 3875 O O . ALA A 1 496 ? 7.594 12.992 3.887 1 75.69 496 ALA A O 1
ATOM 3876 N N . LEU A 1 497 ? 5.855 12.273 5.023 1 66.25 497 LEU A N 1
ATOM 3877 C CA . LEU A 1 497 ? 4.91 13.156 4.344 1 66.25 497 LEU A CA 1
ATOM 3878 C C . LEU A 1 497 ? 5.172 14.617 4.707 1 66.25 497 LEU A C 1
ATOM 3880 O O . LEU A 1 497 ? 5.074 15.5 3.852 1 66.25 497 LEU A O 1
ATOM 3884 N N . MET A 1 498 ? 5.461 14.758 6.016 1 58.44 498 MET A N 1
ATOM 3885 C CA . MET A 1 498 ? 5.73 16.109 6.488 1 58.44 498 MET A CA 1
ATOM 3886 C C . MET A 1 498 ? 7 16.672 5.848 1 58.44 498 MET A C 1
ATOM 3888 O O . MET A 1 498 ? 7.121 17.875 5.656 1 58.44 498 MET A O 1
ATOM 3892 N N . ASP A 1 499 ? 7.852 15.625 5.488 1 56.53 499 ASP A N 1
ATOM 3893 C CA . ASP A 1 499 ? 9.117 16.031 4.887 1 56.53 499 ASP A CA 1
ATOM 3894 C C . ASP A 1 499 ? 8.969 16.266 3.383 1 56.53 499 ASP A C 1
ATOM 3896 O O . ASP A 1 499 ? 9.859 16.828 2.74 1 56.53 499 ASP A O 1
ATOM 3900 N N . ASP A 1 500 ? 7.793 15.719 2.938 1 54.31 500 ASP A N 1
ATOM 3901 C CA . ASP A 1 500 ? 7.551 15.883 1.507 1 54.31 500 ASP A CA 1
ATOM 3902 C C . ASP A 1 500 ? 7.152 17.312 1.182 1 54.31 500 ASP A C 1
ATOM 3904 O O . ASP A 1 500 ? 6.137 17.812 1.677 1 54.31 500 ASP A O 1
ATOM 3908 N N . PRO A 1 501 ? 8.234 18.078 0.722 1 46.19 501 PRO A N 1
ATOM 3909 C CA . PRO A 1 501 ? 7.914 19.469 0.428 1 46.19 501 PRO A CA 1
ATOM 3910 C C . PRO A 1 501 ? 6.613 19.625 -0.355 1 46.19 501 PRO A C 1
ATOM 3912 O O . PRO A 1 501 ? 6 20.703 -0.334 1 46.19 501 PRO A O 1
ATOM 3915 N N . TYR A 1 502 ? 6.367 18.484 -1.2 1 45.81 502 TYR A N 1
ATOM 3916 C CA . TYR A 1 502 ? 5.172 18.547 -2.035 1 45.81 502 TYR A CA 1
ATOM 3917 C C . TYR A 1 502 ? 4 17.828 -1.364 1 45.81 502 TYR A C 1
ATOM 3919 O O . TYR A 1 502 ? 2.908 17.75 -1.933 1 45.81 502 TYR A O 1
ATOM 3927 N N . GLY A 1 503 ? 4.516 17.125 -0.323 1 44.78 503 GLY A N 1
ATOM 3928 C CA . GLY A 1 503 ? 3.578 16.141 0.188 1 44.78 503 GLY A CA 1
ATOM 3929 C C . GLY A 1 503 ? 2.275 16.75 0.672 1 44.78 503 GLY A C 1
ATOM 3930 O O . GLY A 1 503 ? 2.234 17.922 1.04 1 44.78 503 GLY A O 1
ATOM 3931 N N . ARG A 1 504 ? 1.175 16.438 0.014 1 44.19 504 ARG A N 1
ATOM 3932 C CA . ARG A 1 504 ? -0.205 16.672 0.426 1 44.19 504 ARG A CA 1
ATOM 3933 C C . ARG A 1 504 ? -0.352 16.562 1.939 1 44.19 504 ARG A C 1
ATOM 3935 O O . ARG A 1 504 ? 0.127 15.594 2.545 1 44.19 504 ARG A O 1
ATOM 3942 N N . ARG A 1 505 ? -0.147 17.672 2.617 1 42.75 505 ARG A N 1
ATOM 3943 C CA . ARG A 1 505 ? -0.467 17.5 4.031 1 42.75 505 ARG A CA 1
ATOM 3944 C C . ARG A 1 505 ? -1.591 16.484 4.215 1 42.75 505 ARG A C 1
ATOM 3946 O O . ARG A 1 505 ? -2.555 16.469 3.447 1 42.75 505 ARG A O 1
ATOM 3953 N N . PRO A 1 506 ? -1.262 15.32 4.727 1 40.53 506 PRO A N 1
ATOM 3954 C CA . PRO A 1 506 ? -2.457 14.531 5.039 1 40.53 506 PRO A CA 1
ATOM 3955 C C . PRO A 1 506 ? -3.641 15.391 5.465 1 40.53 506 PRO A C 1
ATOM 3957 O O . PRO A 1 506 ? -3.455 16.406 6.148 1 40.53 506 PRO A O 1
ATOM 3960 N N . SER A 1 507 ? -4.551 15.711 4.52 1 37.22 507 SER A N 1
ATOM 3961 C CA . SER A 1 507 ? -5.715 16.375 5.094 1 37.22 507 SER A CA 1
ATOM 3962 C C . SER A 1 507 ? -5.773 16.188 6.605 1 37.22 507 SER A C 1
ATOM 3964 O O . SER A 1 507 ? -5.148 15.281 7.148 1 37.22 507 SER A O 1
ATOM 3966 N N . HIS A 1 508 ? -6.105 17.234 7.27 1 35.5 508 HIS A N 1
ATOM 3967 C CA . HIS A 1 508 ? -6.277 17.109 8.711 1 35.5 508 HIS A CA 1
ATOM 3968 C C . HIS A 1 508 ? -6.523 15.664 9.117 1 35.5 508 HIS A C 1
ATOM 3970 O O . HIS A 1 508 ? -6.207 15.266 10.234 1 35.5 508 HIS A O 1
ATOM 3976 N N . ARG A 1 509 ? -7.137 14.961 8.117 1 34.59 509 ARG A N 1
ATOM 3977 C CA . ARG A 1 509 ? -7.582 13.602 8.406 1 34.59 509 ARG A CA 1
ATOM 3978 C C . ARG A 1 509 ? -6.418 12.617 8.359 1 34.59 509 ARG A C 1
ATOM 3980 O O . ARG A 1 509 ? -6.496 11.531 8.922 1 34.59 509 ARG A O 1
ATOM 3987 N N . MET A 1 510 ? -5.656 12.781 7.281 1 34.69 510 MET A N 1
ATOM 3988 C CA . MET A 1 510 ? -4.543 11.844 7.137 1 34.69 510 MET A CA 1
ATOM 3989 C C . MET A 1 510 ? -3.678 11.836 8.391 1 34.69 510 MET A C 1
ATOM 3991 O O . MET A 1 510 ? -2.881 10.914 8.594 1 34.69 510 MET A O 1
ATOM 3995 N N . LYS A 1 511 ? -3.734 12.984 8.914 1 34.78 511 LYS A N 1
ATOM 3996 C CA . LYS A 1 511 ? -3.174 12.992 10.266 1 34.78 511 LYS A CA 1
ATOM 3997 C C . LYS A 1 511 ? -3.676 11.805 11.078 1 34.78 511 LYS A C 1
ATOM 3999 O O . LYS A 1 511 ? -2.943 11.258 11.906 1 34.78 511 LYS A O 1
ATOM 4004 N N . SER A 1 512 ? -5.094 11.516 10.906 1 31.8 512 SER A N 1
ATOM 4005 C CA . SER A 1 512 ? -5.75 10.477 11.695 1 31.8 512 SER A CA 1
ATOM 4006 C C . SER A 1 512 ? -5.473 9.094 11.117 1 31.8 512 SER A C 1
ATOM 4008 O O . SER A 1 512 ? -5.707 8.078 11.781 1 31.8 512 SER A O 1
ATOM 4010 N N . ILE A 1 513 ? -5.613 8.852 9.836 1 29.55 513 ILE A N 1
ATOM 4011 C CA . ILE A 1 513 ? -5.73 7.477 9.359 1 29.55 513 ILE A CA 1
ATOM 4012 C C . ILE A 1 513 ? -4.543 6.656 9.859 1 29.55 513 ILE A C 1
ATOM 4014 O O . ILE A 1 513 ? -4.711 5.523 10.32 1 29.55 513 ILE A O 1
ATOM 4018 N N . GLU A 1 514 ? -3.424 6.77 9.188 1 29.31 514 GLU A N 1
ATOM 4019 C CA . GLU A 1 514 ? -2.475 5.77 9.672 1 29.31 514 GLU A CA 1
ATOM 4020 C C . GLU A 1 514 ? -2.266 5.887 11.18 1 29.31 514 GLU A C 1
ATOM 4022 O O . GLU A 1 514 ? -1.813 4.938 11.82 1 29.31 514 GLU A O 1
ATOM 4027 N N . SER A 1 515 ? -1.815 7.129 11.727 1 28.23 515 SER A N 1
ATOM 4028 C CA . SER A 1 515 ? -1.882 7.098 13.188 1 28.23 515 SER A CA 1
ATOM 4029 C C . SER A 1 515 ? -3.326 7.043 13.672 1 28.23 515 SER A C 1
ATOM 4031 O O . SER A 1 515 ? -4.125 7.934 13.367 1 28.23 515 SER A O 1
ATOM 4033 N N . ASP A 1 516 ? -4.242 6.113 13.664 1 26.97 516 ASP A N 1
ATOM 4034 C CA . ASP A 1 516 ? -5.398 5.965 14.547 1 26.97 516 ASP A CA 1
ATOM 4035 C C . ASP A 1 516 ? -5.41 7.047 15.625 1 26.97 516 ASP A C 1
ATOM 4037 O O . ASP A 1 516 ? -6.414 7.223 16.328 1 26.97 516 ASP A O 1
ATOM 4041 N N . GLU A 1 517 ? -4.434 7.039 16.641 1 26.23 517 GLU A N 1
ATOM 4042 C CA . GLU A 1 517 ? -4.566 7.836 17.859 1 26.23 517 GLU A CA 1
ATOM 4043 C C . GLU A 1 517 ? -4.676 9.32 17.547 1 26.23 517 GLU A C 1
ATOM 4045 O O . GLU A 1 517 ? -3.945 9.836 16.688 1 26.23 517 GLU A O 1
ATOM 4050 N N . PRO A 1 518 ? -5.902 9.867 17.625 1 27.16 518 PRO A N 1
ATOM 4051 C CA . PRO A 1 518 ? -5.992 11.328 17.766 1 27.16 518 PRO A CA 1
ATOM 4052 C C . PRO A 1 518 ? -4.695 11.953 18.266 1 27.16 518 PRO A C 1
ATOM 4054 O O . PRO A 1 518 ? -4.324 11.758 19.438 1 27.16 518 PRO A O 1
ATOM 4057 N N . TRP A 1 519 ? -3.621 11.867 17.734 1 26.33 519 TRP A N 1
ATOM 4058 C CA . TRP A 1 519 ? -2.443 12.523 18.297 1 26.33 519 TRP A CA 1
ATOM 4059 C C . TRP A 1 519 ? -2.74 13.984 18.625 1 26.33 519 TRP A C 1
ATOM 4061 O O . TRP A 1 519 ? -3.281 14.719 17.781 1 26.33 519 TRP A O 1
ATOM 4071 N N . THR A 1 520 ? -3.393 14.406 19.656 1 25.09 520 THR A N 1
ATOM 4072 C CA . THR A 1 520 ? -3.137 15.773 20.094 1 25.09 520 THR A CA 1
ATOM 4073 C C . THR A 1 520 ? -1.81 16.281 19.531 1 25.09 520 THR A C 1
ATOM 4075 O O . THR A 1 520 ? -0.878 15.5 19.328 1 25.09 520 THR A O 1
ATOM 4078 N N . LEU A 1 521 ? -1.728 17.406 18.766 1 25.86 521 LEU A N 1
ATOM 4079 C CA . LEU A 1 521 ? -0.53 18.141 18.359 1 25.86 521 LEU A CA 1
ATOM 4080 C C . LEU A 1 521 ? 0.645 17.797 19.281 1 25.86 521 LEU A C 1
ATOM 4082 O O . LEU A 1 521 ? 1.801 18.031 18.922 1 25.86 521 LEU A O 1
ATOM 4086 N N . GLU A 1 522 ? 0.458 17.672 20.578 1 25.45 522 GLU A N 1
ATOM 4087 C CA . GLU A 1 522 ? 1.479 17.484 21.609 1 25.45 522 GLU A CA 1
ATOM 4088 C C . GLU A 1 522 ? 2.238 16.172 21.406 1 25.45 522 GLU A C 1
ATOM 4090 O O . GLU A 1 522 ? 3.424 16.078 21.719 1 25.45 522 GLU A O 1
ATOM 4095 N N . ASP A 1 523 ? 1.521 14.953 21.281 1 25.42 523 ASP A N 1
ATOM 4096 C CA . ASP A 1 523 ? 2.188 13.672 21.484 1 25.42 523 ASP A CA 1
ATOM 4097 C C . ASP A 1 523 ? 2.902 13.211 20.219 1 25.42 523 ASP A C 1
ATOM 4099 O O . ASP A 1 523 ? 3.674 12.25 20.25 1 25.42 523 ASP A O 1
ATOM 4103 N N . ILE A 1 524 ? 2.357 13.141 19.062 1 28.84 524 ILE A N 1
ATOM 4104 C CA . ILE A 1 524 ? 3.002 12.648 17.859 1 28.84 524 ILE A CA 1
ATOM 4105 C C . ILE A 1 524 ? 4.133 13.594 17.453 1 28.84 524 ILE A C 1
ATOM 4107 O O . ILE A 1 524 ? 5.008 13.227 16.672 1 28.84 524 ILE A O 1
ATOM 4111 N N . LEU A 1 525 ? 3.791 14.914 17.281 1 28.14 525 LEU A N 1
ATOM 4112 C CA . LEU A 1 525 ? 4.949 15.789 17.156 1 28.14 525 LEU A CA 1
ATOM 4113 C C . LEU A 1 525 ? 5.918 15.586 18.312 1 28.14 525 LEU A C 1
ATOM 4115 O O . LEU A 1 525 ? 5.496 15.312 19.438 1 28.14 525 LEU A O 1
ATOM 4119 N N . PRO A 1 526 ? 7.18 15.156 18.281 1 28.02 526 PRO A N 1
ATOM 4120 C CA . PRO A 1 526 ? 7.949 15.477 19.484 1 28.02 526 PRO A CA 1
ATOM 4121 C C . PRO A 1 526 ? 7.309 16.594 20.312 1 28.02 526 PRO A C 1
ATOM 4123 O O . PRO A 1 526 ? 6.527 17.375 19.797 1 28.02 526 PRO A O 1
ATOM 4126 N N . SER A 1 527 ? 7.062 16.609 21.656 1 26.47 527 SER A N 1
ATOM 4127 C CA . SER A 1 527 ? 6.738 17.828 22.391 1 26.47 527 SER A CA 1
ATOM 4128 C C . SER A 1 527 ? 6.871 19.062 21.516 1 26.47 527 SER A C 1
ATOM 4130 O O . SER A 1 527 ? 7.605 19.062 20.516 1 26.47 527 SER A O 1
ATOM 4132 N N . GLU A 1 528 ? 6.008 20.25 21.625 1 28.66 528 GLU A N 1
ATOM 4133 C CA . GLU A 1 528 ? 6.199 21.609 21.125 1 28.66 528 GLU A CA 1
ATOM 4134 C C . GLU A 1 528 ? 7.637 21.828 20.672 1 28.66 528 GLU A C 1
ATOM 4136 O O . GLU A 1 528 ? 7.91 22.719 19.859 1 28.66 528 GLU A O 1
ATOM 4141 N N . ASP A 1 529 ? 8.625 21.469 21.484 1 27.59 529 ASP A N 1
ATOM 4142 C CA . ASP A 1 529 ? 10.039 21.766 21.281 1 27.59 529 ASP A CA 1
ATOM 4143 C C . ASP A 1 529 ? 10.578 21.031 20.062 1 27.59 529 ASP A C 1
ATOM 4145 O O . ASP A 1 529 ? 11.727 21.219 19.656 1 27.59 529 ASP A O 1
ATOM 4149 N N . GLU A 1 530 ? 10.102 19.891 19.797 1 29.45 530 GLU A N 1
ATOM 4150 C CA . GLU A 1 530 ? 10.766 19.219 18.688 1 29.45 530 GLU A CA 1
ATOM 4151 C C . GLU A 1 530 ? 10.188 19.656 17.344 1 29.45 530 GLU A C 1
ATOM 4153 O O . GLU A 1 530 ? 10.336 18.953 16.344 1 29.45 530 GLU A O 1
ATOM 4158 N N . GLU A 1 531 ? 9.156 20.375 17.156 1 30.8 531 GLU A N 1
ATOM 4159 C CA . GLU A 1 531 ? 8.703 21.016 15.93 1 30.8 531 GLU A CA 1
ATOM 4160 C C . GLU A 1 531 ? 9.875 21.469 15.07 1 30.8 531 GLU A C 1
ATOM 4162 O O . GLU A 1 531 ? 9.758 22.406 14.289 1 30.8 531 GLU A O 1
ATOM 4167 N N . GLY A 1 532 ? 11.102 21.391 15.703 1 29.05 532 GLY A N 1
ATOM 4168 C CA . GLY A 1 532 ? 12.125 21.938 14.836 1 29.05 532 GLY A CA 1
ATOM 4169 C C . GLY A 1 532 ? 11.914 21.594 13.375 1 29.05 532 GLY A C 1
ATOM 4170 O O . GLY A 1 532 ? 10.961 20.891 13.023 1 29.05 532 GLY A O 1
ATOM 4171 N N . GLU A 1 533 ? 12.984 21.766 12.773 1 30.14 533 GLU A N 1
ATOM 4172 C CA . GLU A 1 533 ? 13.453 21.812 11.391 1 30.14 533 GLU A CA 1
ATOM 4173 C C . GLU A 1 533 ? 12.977 20.578 10.617 1 30.14 533 GLU A C 1
ATOM 4175 O O . GLU A 1 533 ? 12.742 19.516 11.203 1 30.14 533 GLU A O 1
ATOM 4180 N N . GLY A 1 534 ? 12.242 20.703 9.625 1 33.59 534 GLY A N 1
ATOM 4181 C CA . GLY A 1 534 ? 12.156 19.656 8.609 1 33.59 534 GLY A CA 1
ATOM 4182 C C . GLY A 1 534 ? 13.156 18.531 8.828 1 33.59 534 GLY A C 1
ATOM 4183 O O . GLY A 1 534 ? 14.367 18.766 8.859 1 33.59 534 GLY A O 1
ATOM 4184 N N . THR A 1 535 ? 12.922 17.703 9.812 1 36.03 535 THR A N 1
ATOM 4185 C CA . THR A 1 535 ? 13.797 16.594 10.18 1 36.03 535 THR A CA 1
ATOM 4186 C C . THR A 1 535 ? 14.539 16.078 8.945 1 36.03 535 THR A C 1
ATOM 4188 O O . THR A 1 535 ? 13.938 15.43 8.086 1 36.03 535 THR A O 1
ATOM 4191 N N . VAL A 1 536 ? 15.172 16.922 8.281 1 40.47 536 VAL A N 1
ATOM 4192 C CA . VAL A 1 536 ? 16.109 16.375 7.312 1 40.47 536 VAL A CA 1
ATOM 4193 C C . VAL A 1 536 ? 16.875 15.195 7.934 1 40.47 536 VAL A C 1
ATOM 4195 O O . VAL A 1 536 ? 17.688 15.383 8.836 1 40.47 536 VAL A O 1
ATOM 4198 N N . TYR A 1 537 ? 16.203 14.086 8.273 1 42.97 537 TYR A N 1
ATOM 4199 C CA . TYR A 1 537 ? 16.719 12.883 8.922 1 42.97 537 TYR A CA 1
ATOM 4200 C C . TYR A 1 537 ? 18.078 12.5 8.367 1 42.97 537 TYR A C 1
ATOM 4202 O O . TYR A 1 537 ? 18.969 12.078 9.117 1 42.97 537 TYR A O 1
ATOM 4210 N N . SER A 1 538 ? 18.188 12.25 7.152 1 49.22 538 SER A N 1
ATOM 4211 C CA . SER A 1 538 ? 19.453 11.594 6.805 1 49.22 538 SER A CA 1
ATOM 4212 C C . SER A 1 538 ? 20.516 12.609 6.43 1 49.22 538 SER A C 1
ATOM 4214 O O . SER A 1 538 ? 20.25 13.555 5.691 1 49.22 538 SER A O 1
ATOM 4216 N N . TYR A 1 539 ? 21.391 13.172 7.523 1 54.75 539 TYR A N 1
ATOM 4217 C CA . TYR A 1 539 ? 22.547 13.984 7.129 1 54.75 539 TYR A CA 1
ATOM 4218 C C . TYR A 1 539 ? 23.812 13.148 7.066 1 54.75 539 TYR A C 1
ATOM 4220 O O . TYR A 1 539 ? 24.094 12.375 7.984 1 54.75 539 TYR A O 1
ATOM 4228 N N . ALA A 1 540 ? 24.359 13.281 6.133 1 66.62 540 ALA A N 1
ATOM 4229 C CA . ALA A 1 540 ? 25.641 12.648 5.848 1 66.62 540 ALA A CA 1
ATOM 4230 C C . ALA A 1 540 ? 25.5 11.125 5.797 1 66.62 540 ALA A C 1
ATOM 4232 O O . ALA A 1 540 ? 24.797 10.594 4.941 1 66.62 540 ALA A O 1
ATOM 4233 N N . ASN A 1 541 ? 26.016 10.445 6.781 1 82 541 ASN A N 1
ATOM 4234 C CA . ASN A 1 541 ? 26.047 8.992 6.742 1 82 541 ASN A CA 1
ATOM 4235 C C . ASN A 1 541 ? 25.234 8.383 7.887 1 82 541 ASN A C 1
ATOM 4237 O O . ASN A 1 541 ? 25.531 7.277 8.344 1 82 541 ASN A O 1
ATOM 4241 N N . SER A 1 542 ? 24.141 9.297 8.398 1 84.56 542 SER A N 1
ATOM 4242 C CA . SER A 1 542 ? 23.375 8.742 9.5 1 84.56 542 SER A CA 1
ATOM 4243 C C . SER A 1 542 ? 21.938 9.281 9.5 1 84.56 542 SER A C 1
ATOM 4245 O O . SER A 1 542 ? 21.672 10.352 8.953 1 84.56 542 SER A O 1
ATOM 4247 N N . VAL A 1 543 ? 21.062 8.477 10.023 1 82.81 543 VAL A N 1
ATOM 4248 C CA . VAL A 1 543 ? 19.703 8.875 10.344 1 82.81 543 VAL A CA 1
ATOM 4249 C C . VAL A 1 543 ? 19.578 9.164 11.844 1 82.81 543 VAL A C 1
ATOM 4251 O O . VAL A 1 543 ? 20.031 8.367 12.672 1 82.81 543 VAL A O 1
ATOM 4254 N N . LEU A 1 544 ? 19.062 10.25 12.164 1 74.12 544 LEU A N 1
ATOM 4255 C CA . LEU A 1 544 ? 19.141 10.695 13.547 1 74.12 544 LEU A CA 1
ATOM 4256 C C . LEU A 1 544 ? 17.969 10.141 14.359 1 74.12 544 LEU A C 1
ATOM 4258 O O . LEU A 1 544 ? 18.109 9.898 15.562 1 74.12 544 LEU A O 1
ATOM 4262 N N . TYR A 1 545 ? 16.828 9.93 13.75 1 79.81 545 TYR A N 1
ATOM 4263 C CA . TYR A 1 545 ? 15.664 9.414 14.469 1 79.81 545 TYR A CA 1
ATOM 4264 C C . TYR A 1 545 ? 15.82 7.918 14.75 1 79.81 545 TYR A C 1
ATOM 4266 O O . TYR A 1 545 ? 15.914 7.117 13.812 1 79.81 545 TYR A O 1
ATOM 4274 N N . GLU A 1 546 ? 15.852 7.535 15.984 1 85.56 546 GLU A N 1
ATOM 4275 C CA . GLU A 1 546 ? 16.172 6.18 16.422 1 85.56 546 GLU A CA 1
ATOM 4276 C C . GLU A 1 546 ? 15.195 5.164 15.852 1 85.56 546 GLU A C 1
ATOM 4278 O O . GLU A 1 546 ? 15.586 4.043 15.516 1 85.56 546 GLU A O 1
ATOM 4283 N N . VAL A 1 547 ? 13.906 5.547 15.797 1 89 547 VAL A N 1
ATOM 4284 C CA . VAL A 1 547 ? 12.914 4.59 15.32 1 89 547 VAL A CA 1
ATOM 4285 C C . VAL A 1 547 ? 13.133 4.324 13.828 1 89 547 VAL A C 1
ATOM 4287 O O . VAL A 1 547 ? 12.891 3.215 13.344 1 89 547 VAL A O 1
ATOM 4290 N N . GLN A 1 548 ? 13.602 5.32 13.148 1 89.25 548 GLN A N 1
ATOM 4291 C CA . GLN A 1 548 ? 13.938 5.133 11.734 1 89.25 548 GLN A CA 1
ATOM 4292 C C . GLN A 1 548 ? 15.133 4.195 11.578 1 89.25 548 GLN A C 1
ATOM 4294 O O . GLN A 1 548 ? 15.172 3.387 10.648 1 89.25 548 GLN A O 1
ATOM 4299 N N . GLN A 1 549 ? 16.125 4.41 12.438 1 91 549 GLN A N 1
ATOM 4300 C CA . GLN A 1 549 ? 17.281 3.51 12.422 1 91 549 GLN A CA 1
ATOM 4301 C C . GLN A 1 549 ? 16.844 2.066 12.664 1 91 549 GLN A C 1
ATOM 4303 O O . GLN A 1 549 ? 17.344 1.146 12.008 1 91 549 GLN A O 1
ATOM 4308 N N . LEU A 1 550 ? 15.93 1.961 13.633 1 92.31 550 LEU A N 1
ATOM 4309 C CA . LEU A 1 550 ? 15.414 0.636 13.961 1 92.31 550 LEU A CA 1
ATOM 4310 C C . LEU A 1 550 ? 14.703 0.019 12.758 1 92.31 550 LEU A C 1
ATOM 4312 O O . LEU A 1 550 ? 14.906 -1.158 12.453 1 92.31 550 LEU A O 1
ATOM 4316 N N . TYR A 1 551 ? 13.797 0.79 12.062 1 92.88 551 TYR A N 1
ATOM 4317 C CA . TYR A 1 551 ? 13.094 0.332 10.875 1 92.88 551 TYR A CA 1
ATOM 4318 C C . TYR A 1 551 ? 14.07 -0.125 9.797 1 92.88 551 TYR A C 1
ATOM 4320 O O . TYR A 1 551 ? 13.906 -1.201 9.219 1 92.88 551 TYR A O 1
ATOM 4328 N N . LEU A 1 552 ? 15.133 0.669 9.562 1 92.5 552 LEU A N 1
ATOM 4329 C CA . LEU A 1 552 ? 16.125 0.35 8.547 1 92.5 552 LEU A CA 1
ATOM 4330 C C . LEU A 1 552 ? 16.875 -0.926 8.906 1 92.5 552 LEU A C 1
ATOM 4332 O O . LEU A 1 552 ? 17.172 -1.749 8.039 1 92.5 552 LEU A O 1
ATOM 4336 N N . ALA A 1 553 ? 17.234 -1.029 10.188 1 92.12 553 ALA A N 1
ATOM 4337 C CA . ALA A 1 553 ? 17.953 -2.219 10.641 1 92.12 553 ALA A CA 1
ATOM 4338 C C . ALA A 1 553 ? 17.141 -3.482 10.367 1 92.12 553 ALA A C 1
ATOM 4340 O O . ALA A 1 553 ? 17.703 -4.504 9.945 1 92.12 553 ALA A O 1
ATOM 4341 N N . ILE A 1 554 ? 15.844 -3.418 10.547 1 90.25 554 ILE A N 1
ATOM 4342 C CA . ILE A 1 554 ? 14.977 -4.57 10.328 1 90.25 554 ILE A CA 1
ATOM 4343 C C . ILE A 1 554 ? 14.906 -4.887 8.836 1 90.25 554 ILE A C 1
ATOM 4345 O O . ILE A 1 554 ? 15.031 -6.043 8.43 1 90.25 554 ILE A O 1
ATOM 4349 N N . ILE A 1 555 ? 14.781 -3.881 8 1 89.12 555 ILE A N 1
ATOM 4350 C CA . ILE A 1 555 ? 14.633 -4.055 6.562 1 89.12 555 ILE A CA 1
ATOM 4351 C C . ILE A 1 555 ? 15.914 -4.637 5.977 1 89.12 555 ILE A C 1
ATOM 4353 O O . ILE A 1 555 ? 15.875 -5.438 5.039 1 89.12 555 ILE A O 1
ATOM 4357 N N . VAL A 1 556 ? 17.078 -4.188 6.559 1 89.06 556 VAL A N 1
ATOM 4358 C CA . VAL A 1 556 ? 18.359 -4.668 6.066 1 89.06 556 VAL A CA 1
ATOM 4359 C C . VAL A 1 556 ? 18.594 -6.098 6.543 1 89.06 556 VAL A C 1
ATOM 4361 O O . VAL A 1 556 ? 19.422 -6.824 5.977 1 89.06 556 VAL A O 1
ATOM 4364 N N . GLY A 1 557 ? 17.906 -6.559 7.531 1 81.44 557 GLY A N 1
ATOM 4365 C CA . GLY A 1 557 ? 18 -7.934 7.992 1 81.44 557 GLY A CA 1
ATOM 4366 C C . GLY A 1 557 ? 18.828 -8.086 9.25 1 81.44 557 GLY A C 1
ATOM 4367 O O . GLY A 1 557 ? 19.312 -9.18 9.555 1 81.44 557 GLY A O 1
ATOM 4368 N N . PHE A 1 558 ? 18.984 -6.953 9.977 1 84.81 558 PHE A N 1
ATOM 4369 C CA . PHE A 1 558 ? 19.75 -6.988 11.219 1 84.81 558 PHE A CA 1
ATOM 4370 C C . PHE A 1 558 ? 18.938 -7.66 12.328 1 84.81 558 PHE A C 1
ATOM 4372 O O . PHE A 1 558 ? 17.734 -7.445 12.438 1 84.81 558 PHE A O 1
ATOM 4379 N N . ASN A 1 559 ? 19.547 -8.5 13.008 1 82.31 559 ASN A N 1
ATOM 4380 C CA . ASN A 1 559 ? 18.922 -9.086 14.188 1 82.31 559 ASN A CA 1
ATOM 4381 C C . ASN A 1 559 ? 18.922 -8.109 15.359 1 82.31 559 ASN A C 1
ATOM 4383 O O . ASN A 1 559 ? 19.938 -7.926 16.016 1 82.31 559 ASN A O 1
ATOM 4387 N N . ILE A 1 560 ? 17.859 -7.602 15.727 1 85.94 560 ILE A N 1
ATOM 4388 C CA . ILE A 1 560 ? 17.719 -6.535 16.703 1 85.94 560 ILE A CA 1
ATOM 4389 C C . ILE A 1 560 ? 18.109 -7.059 18.094 1 85.94 560 ILE A C 1
ATOM 4391 O O . ILE A 1 560 ? 18.703 -6.328 18.891 1 85.94 560 ILE A O 1
ATOM 4395 N N . SER A 1 561 ? 17.875 -8.328 18.328 1 78.5 561 SER A N 1
ATOM 4396 C CA . SER A 1 561 ? 18.141 -8.906 19.641 1 78.5 561 SER A CA 1
ATOM 4397 C C . SER A 1 561 ? 19.641 -9.047 19.891 1 78.5 561 SER A C 1
ATOM 4399 O O . SER A 1 561 ? 20.078 -9.148 21.031 1 78.5 561 SER A O 1
ATOM 4401 N N . SER A 1 562 ? 20.438 -8.938 18.797 1 78.81 562 SER A N 1
ATOM 4402 C CA . SER A 1 562 ? 21.875 -9.125 18.922 1 78.81 562 SER A CA 1
ATOM 4403 C C . SER A 1 562 ? 22.594 -7.789 19.078 1 78.81 562 SER A C 1
ATOM 4405 O O . SER A 1 562 ? 23.812 -7.754 19.297 1 78.81 562 SER A O 1
ATOM 4407 N N . SER A 1 563 ? 21.906 -6.727 19.016 1 83.44 563 SER A N 1
ATOM 4408 C CA . SER A 1 563 ? 22.484 -5.395 19.156 1 83.44 563 SER A CA 1
ATOM 4409 C C . SER A 1 563 ? 21.953 -4.688 20.391 1 83.44 563 SER A C 1
ATOM 4411 O O . SER A 1 563 ? 20.75 -4.492 20.531 1 83.44 563 SER A O 1
ATOM 4413 N N . ASN A 1 564 ? 22.875 -4.34 21.281 1 82.62 564 ASN A N 1
ATOM 4414 C CA . ASN A 1 564 ? 22.469 -3.611 22.484 1 82.62 564 ASN A CA 1
ATOM 4415 C C . ASN A 1 564 ? 21.797 -2.291 22.141 1 82.62 564 ASN A C 1
ATOM 4417 O O . ASN A 1 564 ? 20.781 -1.932 22.75 1 82.62 564 ASN A O 1
ATOM 4421 N N . TYR A 1 565 ? 22.328 -1.631 21.188 1 86.75 565 TYR A N 1
ATOM 4422 C CA . TYR A 1 565 ? 21.797 -0.332 20.812 1 86.75 565 TYR A CA 1
ATOM 4423 C C . TYR A 1 565 ? 20.359 -0.467 20.297 1 86.75 565 TYR A C 1
ATOM 4425 O O . TYR A 1 565 ? 19.469 0.242 20.75 1 86.75 565 TYR A O 1
ATOM 4433 N N . PHE A 1 566 ? 20.125 -1.341 19.375 1 89.5 566 PHE A N 1
ATOM 4434 C CA . PHE A 1 566 ? 18.812 -1.448 18.75 1 89.5 566 PHE A CA 1
ATOM 4435 C C . PHE A 1 566 ? 17.812 -2.094 19.688 1 89.5 566 PHE A C 1
ATOM 4437 O O . PHE A 1 566 ? 16.609 -1.831 19.609 1 89.5 566 PHE A O 1
ATOM 4444 N N . LEU A 1 567 ? 18.297 -2.912 20.562 1 86.06 567 LEU A N 1
ATOM 4445 C CA . LEU A 1 567 ? 17.406 -3.461 21.578 1 86.06 567 LEU A CA 1
ATOM 4446 C C . LEU A 1 567 ? 16.875 -2.357 22.484 1 86.06 567 LEU A C 1
ATOM 4448 O O . LEU A 1 567 ? 15.695 -2.373 22.859 1 86.06 567 LEU A O 1
ATOM 4452 N N . GLN A 1 568 ? 17.719 -1.438 22.797 1 84.44 568 GLN A N 1
ATOM 4453 C CA . GLN A 1 568 ? 17.297 -0.312 23.609 1 84.44 568 GLN A CA 1
ATOM 4454 C C . GLN A 1 568 ? 16.297 0.568 22.859 1 84.44 568 GLN A C 1
ATOM 4456 O O . GLN A 1 568 ? 15.328 1.057 23.438 1 84.44 568 GLN A O 1
ATOM 4461 N N . CYS A 1 569 ? 16.625 0.832 21.594 1 88.06 569 CYS A N 1
ATOM 4462 C CA . CYS A 1 569 ? 15.688 1.591 20.766 1 88.06 569 CYS A CA 1
ATOM 4463 C C . CYS A 1 569 ? 14.32 0.919 20.719 1 88.06 569 CYS A C 1
ATOM 4465 O O . CYS A 1 569 ? 13.289 1.589 20.844 1 88.06 569 CYS A O 1
ATOM 4467 N N . TRP A 1 570 ? 14.328 -0.397 20.562 1 89.12 570 TRP A N 1
ATOM 4468 C CA . TRP A 1 570 ? 13.102 -1.182 20.5 1 89.12 570 TRP A CA 1
ATOM 4469 C C . TRP A 1 570 ? 12.344 -1.107 21.812 1 89.12 570 TRP A C 1
ATOM 4471 O O . TRP A 1 570 ? 11.117 -0.942 21.828 1 89.12 570 TRP A O 1
ATOM 4481 N N . LYS A 1 571 ? 13.039 -1.208 22.938 1 84.31 571 LYS A N 1
ATOM 4482 C CA . LYS A 1 571 ? 12.414 -1.126 24.25 1 84.31 571 LYS A CA 1
ATOM 4483 C C . LYS A 1 571 ? 11.742 0.229 24.453 1 84.31 571 LYS A C 1
ATOM 4485 O O . LYS A 1 571 ? 10.641 0.306 25 1 84.31 571 LYS A O 1
ATOM 4490 N N . ARG A 1 572 ? 12.398 1.263 24.031 1 84 572 ARG A N 1
ATOM 4491 C CA . ARG A 1 572 ? 11.836 2.604 24.172 1 84 572 ARG A CA 1
ATOM 4492 C C . ARG A 1 572 ? 10.586 2.758 23.312 1 84 572 ARG A C 1
ATOM 4494 O O . ARG A 1 572 ? 9.609 3.381 23.734 1 84 572 ARG A O 1
ATOM 4501 N N . LEU A 1 573 ? 10.625 2.221 22.094 1 87.44 573 LEU A N 1
ATOM 4502 C CA . LEU A 1 573 ? 9.445 2.27 21.234 1 87.44 573 LEU A CA 1
ATOM 4503 C C . LEU A 1 573 ? 8.289 1.501 21.859 1 87.44 573 LEU A C 1
ATOM 4505 O O . LEU A 1 573 ? 7.145 1.961 21.828 1 87.44 573 LEU A O 1
ATOM 4509 N N . LEU A 1 574 ? 8.609 0.313 22.406 1 86.06 574 LEU A N 1
ATOM 4510 C CA . LEU A 1 574 ? 7.582 -0.508 23.031 1 86.06 574 LEU A CA 1
ATOM 4511 C C . LEU A 1 574 ? 6.961 0.219 24.219 1 86.06 574 LEU A C 1
ATOM 4513 O O . LEU A 1 574 ? 5.738 0.236 24.375 1 86.06 574 LEU A O 1
ATOM 4517 N N . LYS A 1 575 ? 7.762 0.824 24.984 1 80.88 575 LYS A N 1
ATOM 4518 C CA . LYS A 1 575 ? 7.289 1.58 26.141 1 80.88 575 LYS A CA 1
ATOM 4519 C C . LYS A 1 575 ? 6.402 2.746 25.703 1 80.88 575 LYS A C 1
ATOM 4521 O O . LYS A 1 575 ? 5.363 3.002 26.312 1 80.88 575 LYS A O 1
ATOM 4526 N N . ARG A 1 576 ? 6.84 3.398 24.703 1 81.25 576 ARG A N 1
ATOM 4527 C CA . ARG A 1 576 ? 6.062 4.52 24.188 1 81.25 576 ARG A CA 1
ATOM 4528 C C . ARG A 1 576 ? 4.711 4.055 23.656 1 81.25 576 ARG A C 1
ATOM 4530 O O . ARG A 1 576 ? 3.689 4.703 23.891 1 81.25 576 ARG A O 1
ATOM 4537 N N . ALA A 1 577 ? 4.695 3.004 22.953 1 83.25 577 ALA A N 1
ATOM 4538 C CA . ALA A 1 577 ? 3.465 2.463 22.375 1 83.25 577 ALA A CA 1
ATOM 4539 C C . ALA A 1 577 ? 2.498 2.025 23.469 1 83.25 577 ALA A C 1
ATOM 4541 O O . ALA A 1 577 ? 1.285 2.223 23.359 1 83.25 577 ALA A O 1
ATOM 4542 N N . LEU A 1 578 ? 3.041 1.535 24.578 1 82.44 578 LEU A N 1
ATOM 4543 C CA . LEU A 1 578 ? 2.207 1.056 25.672 1 82.44 578 LEU A CA 1
ATOM 4544 C C . LEU A 1 578 ? 1.707 2.217 26.516 1 82.44 578 LEU A C 1
ATOM 4546 O O . LEU A 1 578 ? 0.616 2.15 27.094 1 82.44 578 LEU A O 1
ATOM 4550 N N . ARG A 1 579 ? 2.471 3.262 26.578 1 76.19 579 ARG A N 1
ATOM 4551 C CA . ARG A 1 579 ? 2.074 4.449 27.328 1 76.19 579 ARG A CA 1
ATOM 4552 C C . ARG A 1 579 ? 0.856 5.113 26.688 1 76.19 579 ARG A C 1
ATOM 4554 O O . ARG A 1 579 ? 0.016 5.68 27.391 1 76.19 579 ARG A O 1
ATOM 4561 N N . LYS A 1 580 ? 0.791 5.023 25.484 1 75.88 580 LYS A N 1
ATOM 4562 C CA . LYS A 1 580 ? -0.352 5.617 24.812 1 75.88 580 LYS A CA 1
ATOM 4563 C C . LYS A 1 580 ? -1.663 5 25.281 1 75.88 580 LYS A C 1
ATOM 4565 O O . LYS A 1 580 ? -2.654 5.707 25.469 1 75.88 580 LYS A O 1
ATOM 4570 N N . SER A 1 581 ? -1.656 3.785 25.5 1 76.19 581 SER A N 1
ATOM 4571 C CA . SER A 1 581 ? -2.857 3.08 25.938 1 76.19 581 SER A CA 1
ATOM 4572 C C . SER A 1 581 ? -3.029 3.166 27.438 1 76.19 581 SER A C 1
ATOM 4574 O O . SER A 1 581 ? -4.117 3.484 27.938 1 76.19 581 SER A O 1
ATOM 4576 N N . SER A 1 582 ? -1.968 2.988 28.188 1 71.75 582 SER A N 1
ATOM 4577 C CA . SER A 1 582 ? -2.092 2.805 29.625 1 71.75 582 SER A CA 1
ATOM 4578 C C . SER A 1 582 ? -2.07 4.141 30.359 1 71.75 582 SER A C 1
ATOM 4580 O O . SER A 1 582 ? -2.6 4.262 31.469 1 71.75 582 SER A O 1
ATOM 4582 N N . ILE A 1 583 ? -1.515 5.172 29.703 1 68 583 ILE A N 1
ATOM 4583 C CA . ILE A 1 583 ? -1.381 6.438 30.406 1 68 583 ILE A CA 1
ATOM 4584 C C . ILE A 1 583 ? -2.287 7.488 29.766 1 68 583 ILE A C 1
ATOM 4586 O O . ILE A 1 583 ? -3.053 8.164 30.469 1 68 583 ILE A O 1
ATOM 4590 N N . ASP A 1 584 ? -2.324 7.453 28.516 1 73.94 584 ASP A N 1
ATOM 4591 C CA . ASP A 1 584 ? -3.105 8.484 27.844 1 73.94 584 ASP A CA 1
ATOM 4592 C C . ASP A 1 584 ? -4.531 8 27.562 1 73.94 584 ASP A C 1
ATOM 4594 O O . ASP A 1 584 ? -5.398 8.797 27.203 1 73.94 584 ASP A O 1
ATOM 4598 N N . PHE A 1 585 ? -4.793 6.789 27.922 1 80.88 585 PHE A N 1
ATOM 4599 C CA . PHE A 1 585 ? -6.098 6.145 27.781 1 80.88 585 PHE A CA 1
ATOM 4600 C C . PHE A 1 585 ? -6.621 6.266 26.359 1 80.88 585 PHE A C 1
ATOM 4602 O O . PHE A 1 585 ? -7.816 6.48 26.156 1 80.88 585 PHE A O 1
ATOM 4609 N N . ARG A 1 586 ? -5.742 6.309 25.484 1 82.5 586 ARG A N 1
ATOM 4610 C CA . ARG A 1 586 ? -6.141 6.211 24.078 1 82.5 586 ARG A CA 1
ATOM 4611 C C . ARG A 1 586 ? -6.328 4.758 23.656 1 82.5 586 ARG A C 1
ATOM 4613 O O . ARG A 1 586 ? -5.457 4.176 23.016 1 82.5 586 ARG A O 1
ATOM 4620 N N . ILE A 1 587 ? -7.449 4.297 24.016 1 86.25 587 ILE A N 1
ATOM 4621 C CA . ILE A 1 587 ? -7.723 2.875 23.844 1 86.25 587 ILE A CA 1
ATOM 4622 C C . ILE A 1 587 ? -8.43 2.652 22.5 1 86.25 587 ILE A C 1
ATOM 4624 O O . ILE A 1 587 ? -9.5 3.209 22.25 1 86.25 587 ILE A O 1
ATOM 4628 N N . SER A 1 588 ? -7.789 1.87 21.672 1 81.44 588 SER A N 1
ATOM 4629 C CA . SER A 1 588 ? -8.422 1.529 20.406 1 81.44 588 SER A CA 1
ATOM 4630 C C . SER A 1 588 ? -9.734 0.794 20.625 1 81.44 588 SER A C 1
ATOM 4632 O O . SER A 1 588 ? -9.789 -0.184 21.375 1 81.44 588 SER A O 1
ATOM 4634 N N . PHE A 1 589 ? -10.742 1.366 20.062 1 84.75 589 PHE A N 1
ATOM 4635 C CA . PHE A 1 589 ? -12.094 0.816 20.172 1 84.75 589 PHE A CA 1
ATOM 4636 C C . PHE A 1 589 ? -12.617 0.387 18.797 1 84.75 589 PHE A C 1
ATOM 4638 O O . PHE A 1 589 ? -13.242 1.18 18.094 1 84.75 589 PHE A O 1
ATOM 4645 N N . SER A 1 590 ? -12.508 -0.914 18.406 1 81.5 590 SER A N 1
ATOM 4646 C CA . SER A 1 590 ? -12.75 -1.44 17.062 1 81.5 590 SER A CA 1
ATOM 4647 C C . SER A 1 590 ? -14.219 -1.278 16.672 1 81.5 590 SER A C 1
ATOM 4649 O O . SER A 1 590 ? -14.547 -1.254 15.477 1 81.5 590 SER A O 1
ATOM 4651 N N . SER A 1 591 ? -15.117 -1.156 17.625 1 89.75 591 SER A N 1
ATOM 4652 C CA . SER A 1 591 ? -16.531 -0.987 17.344 1 89.75 591 SER A CA 1
ATOM 4653 C C . SER A 1 591 ? -16.953 0.475 17.453 1 89.75 591 SER A C 1
ATOM 4655 O O . SER A 1 591 ? -17.953 0.792 18.109 1 89.75 591 SER A O 1
ATOM 4657 N N . SER A 1 592 ? -16.156 1.3 16.891 1 91.62 592 SER A N 1
ATOM 4658 C CA . SER A 1 592 ? -16.422 2.732 16.938 1 91.62 592 SER A CA 1
ATOM 4659 C C . SER A 1 592 ? -15.719 3.469 15.805 1 91.62 592 SER A C 1
ATOM 4661 O O . SER A 1 592 ? -14.828 2.916 15.164 1 91.62 592 SER A O 1
ATOM 4663 N N . ALA A 1 593 ? -16.141 4.695 15.539 1 92.06 593 ALA A N 1
ATOM 4664 C CA . ALA A 1 593 ? -15.531 5.555 14.523 1 92.06 593 ALA A CA 1
ATOM 4665 C C . ALA A 1 593 ? -15.789 7.027 14.82 1 92.06 593 ALA A C 1
ATOM 4667 O O . ALA A 1 593 ? -16.75 7.367 15.508 1 92.06 593 ALA A O 1
ATOM 4668 N N . TYR A 1 594 ? -14.922 7.867 14.43 1 92.31 594 TYR A N 1
ATOM 4669 C CA . TYR A 1 594 ? -15.172 9.305 14.43 1 92.31 594 TYR A CA 1
ATOM 4670 C C . TYR A 1 594 ? -15.703 9.766 13.078 1 92.31 594 TYR A C 1
ATOM 4672 O O . TYR A 1 594 ? -15.156 9.406 12.039 1 92.31 594 TYR A O 1
ATOM 4680 N N . CYS A 1 595 ? -16.766 10.461 13.102 1 93.56 595 CYS A N 1
ATOM 4681 C CA . CYS A 1 595 ? -17.406 10.984 11.898 1 93.56 595 CYS A CA 1
ATOM 4682 C C . CYS A 1 595 ? -17.891 12.406 12.117 1 93.56 595 CYS A C 1
ATOM 4684 O O . CYS A 1 595 ? -18.141 12.82 13.25 1 93.56 595 CYS A O 1
ATOM 4686 N N . MET A 1 596 ? -18.047 13.141 11.047 1 94.56 596 MET A N 1
ATOM 4687 C CA . MET A 1 596 ? -18.594 14.492 11.141 1 94.56 596 MET A CA 1
ATOM 4688 C C . MET A 1 596 ? -20.109 14.445 11.328 1 94.56 596 MET A C 1
ATOM 4690 O O . MET A 1 596 ? -20.781 13.562 10.797 1 94.56 596 MET A O 1
ATOM 4694 N N . LEU A 1 597 ? -20.594 15.398 12.094 1 96.5 597 LEU A N 1
ATOM 4695 C CA . LEU A 1 597 ? -22.031 15.562 12.289 1 96.5 597 LEU A CA 1
ATOM 4696 C C . LEU A 1 597 ? -22.625 16.438 11.195 1 96.5 597 LEU A C 1
ATOM 4698 O O . LEU A 1 597 ? -22.062 17.484 10.859 1 96.5 597 LEU A O 1
ATOM 4702 N N . VAL A 1 598 ? -23.734 16 10.633 1 96.88 598 VAL A N 1
ATOM 4703 C CA . VAL A 1 598 ? -24.453 16.828 9.656 1 96.88 598 VAL A CA 1
ATOM 4704 C C . VAL A 1 598 ? -25.953 16.734 9.906 1 96.88 598 VAL A C 1
ATOM 4706 O O . VAL A 1 598 ? -26.438 15.727 10.438 1 96.88 598 VAL A O 1
ATOM 4709 N N . PRO A 1 599 ? -26.703 17.797 9.617 1 97.12 599 PRO A N 1
ATOM 4710 C CA . PRO A 1 599 ? -28.156 17.766 9.797 1 97.12 599 PRO A CA 1
ATOM 4711 C C . PRO A 1 599 ? -28.891 17.125 8.617 1 97.12 599 PRO A C 1
ATOM 4713 O O . PRO A 1 599 ? -28.391 17.156 7.492 1 97.12 599 PRO A O 1
ATOM 4716 N N . ASP A 1 600 ? -30.031 16.562 8.883 1 96.12 600 ASP A N 1
ATOM 4717 C CA . ASP A 1 600 ? -30.922 16.031 7.848 1 96.12 600 ASP A CA 1
ATOM 4718 C C . ASP A 1 600 ? -31.75 17.141 7.219 1 96.12 600 ASP A C 1
ATOM 4720 O O . ASP A 1 600 ? -32.781 17.531 7.758 1 96.12 600 ASP A O 1
ATOM 4724 N N . PHE A 1 601 ? -31.438 17.578 6.082 1 93.38 601 PHE A N 1
ATOM 4725 C CA . PHE A 1 601 ? -32.156 18.656 5.41 1 93.38 601 PHE A CA 1
ATOM 4726 C C . PHE A 1 601 ? -33.5 18.156 4.852 1 93.38 601 PHE A C 1
ATOM 4728 O O . PHE A 1 601 ? -34.375 18.938 4.586 1 93.38 601 PHE A O 1
ATOM 4735 N N . SER A 1 602 ? -33.594 16.797 4.672 1 90.69 602 SER A N 1
ATOM 4736 C CA . SER A 1 602 ? -34.812 16.234 4.121 1 90.69 602 SER A CA 1
ATOM 4737 C C . SER A 1 602 ? -35.938 16.234 5.156 1 90.69 602 SER A C 1
ATOM 4739 O O . SER A 1 602 ? -37.125 16.188 4.801 1 90.69 602 SER A O 1
ATOM 4741 N N . GLY A 1 603 ? -35.562 16.188 6.43 1 92.12 603 GLY A N 1
ATOM 4742 C CA . GLY A 1 603 ? -36.531 16.219 7.508 1 92.12 603 GLY A CA 1
ATOM 4743 C C . GLY A 1 603 ? -37.188 14.867 7.738 1 92.12 603 GLY A C 1
ATOM 4744 O O . GLY A 1 603 ? -38.25 14.789 8.391 1 92.12 603 GLY A O 1
ATOM 4745 N N . GLN A 1 604 ? -36.594 13.805 7.262 1 93.38 604 GLN A N 1
ATOM 4746 C CA . GLN A 1 604 ? -37.219 12.484 7.344 1 93.38 604 GLN A CA 1
ATOM 4747 C C . GLN A 1 604 ? -36.844 11.789 8.648 1 93.38 604 GLN A C 1
ATOM 4749 O O . GLN A 1 604 ? -37.531 10.852 9.078 1 93.38 604 GLN A O 1
ATOM 4754 N N . LEU A 1 605 ? -35.812 12.188 9.281 1 95.69 605 LEU A N 1
ATOM 4755 C CA . LEU A 1 605 ? -35.344 11.539 10.5 1 95.69 605 LEU A CA 1
ATOM 4756 C C . LEU A 1 605 ? -36.156 12.031 11.711 1 95.69 605 LEU A C 1
ATOM 4758 O O . LEU A 1 605 ? -36.219 13.234 11.969 1 95.69 605 LEU A O 1
ATOM 4762 N N . PRO A 1 606 ? -36.781 11.109 12.445 1 95 606 PRO A N 1
ATOM 4763 C CA . PRO A 1 606 ? -37.469 11.531 13.656 1 95 606 PRO A CA 1
ATOM 4764 C C . PRO A 1 606 ? -36.5 11.961 14.773 1 95 606 PRO A C 1
ATOM 4766 O O . PRO A 1 606 ? -35.312 11.656 14.719 1 95 606 PRO A O 1
ATOM 4769 N N . GLU A 1 607 ? -37.094 12.68 15.734 1 94 607 GLU A N 1
ATOM 4770 C CA . GLU A 1 607 ? -36.281 13.062 16.906 1 94 607 GLU A CA 1
ATOM 4771 C C . GLU A 1 607 ? -35.719 11.836 17.625 1 94 607 GLU A C 1
ATOM 4773 O O . GLU A 1 607 ? -36.438 10.836 17.781 1 94 607 GLU A O 1
ATOM 4778 N N . GLY A 1 608 ? -34.5 11.883 17.969 1 94.31 608 GLY A N 1
ATOM 4779 C CA . GLY A 1 608 ? -33.844 10.781 18.688 1 94.31 608 GLY A CA 1
ATOM 4780 C C . GLY A 1 608 ? -33.25 9.75 17.766 1 94.31 608 GLY A C 1
ATOM 4781 O O . GLY A 1 608 ? -32.594 8.797 18.219 1 94.31 608 GLY A O 1
ATOM 4782 N N . TYR A 1 609 ? -33.438 9.984 16.469 1 96.44 609 TYR A N 1
ATOM 4783 C CA . TYR A 1 609 ? -32.906 9.055 15.484 1 96.44 609 TYR A CA 1
ATOM 4784 C C . TYR A 1 609 ? -31.75 9.688 14.711 1 96.44 609 TYR A C 1
ATOM 4786 O O . TYR A 1 609 ? -31.688 10.906 14.578 1 96.44 609 TYR A O 1
ATOM 4794 N N . ILE A 1 610 ? -30.828 8.844 14.273 1 97.56 610 ILE A N 1
ATOM 4795 C CA . ILE A 1 610 ? -29.766 9.242 13.352 1 97.56 610 ILE A CA 1
ATOM 4796 C C . ILE A 1 610 ? -29.703 8.25 12.195 1 97.56 610 ILE A C 1
ATOM 4798 O O . ILE A 1 610 ? -30.281 7.164 12.258 1 97.56 610 ILE A O 1
ATOM 4802 N N . SER A 1 611 ? -29.141 8.688 11.117 1 96.06 611 SER A N 1
ATOM 4803 C CA . SER A 1 611 ? -28.781 7.793 10.016 1 96.06 611 SER A CA 1
ATOM 4804 C C . SER A 1 611 ? -27.266 7.703 9.844 1 96.06 611 SER A C 1
ATOM 4806 O O . SER A 1 611 ? -26.562 8.719 9.922 1 96.06 611 SER A O 1
ATOM 4808 N N . PHE A 1 612 ? -26.797 6.434 9.719 1 94.62 612 PHE A N 1
ATOM 4809 C CA . PHE A 1 612 ? -25.359 6.219 9.57 1 94.62 612 PHE A CA 1
ATOM 4810 C C . PHE A 1 612 ? -25.078 5.074 8.602 1 94.62 612 PHE A C 1
ATOM 4812 O O . PHE A 1 612 ? -25.625 3.98 8.75 1 94.62 612 PHE A O 1
ATOM 4819 N N . THR A 1 613 ? -24.219 5.387 7.613 1 89.62 613 THR A N 1
ATOM 4820 C CA . THR A 1 613 ? -23.734 4.379 6.676 1 89.62 613 THR A CA 1
ATOM 4821 C C . THR A 1 613 ? -22.203 4.41 6.602 1 89.62 613 THR A C 1
ATOM 4823 O O . THR A 1 613 ? -21.625 5.395 6.137 1 89.62 613 THR A O 1
ATOM 4826 N N . PRO A 1 614 ? -21.578 3.342 7.09 1 87.31 614 PRO A N 1
ATOM 4827 C CA . PRO A 1 614 ? -20.125 3.336 7.027 1 87.31 614 PRO A CA 1
ATOM 4828 C C . PRO A 1 614 ? -19.594 3.273 5.598 1 87.31 614 PRO A C 1
ATOM 4830 O O . PRO A 1 614 ? -20.234 2.709 4.715 1 87.31 614 PRO A O 1
ATOM 4833 N N . PRO A 1 615 ? -18.422 3.895 5.359 1 80.38 615 PRO A N 1
ATOM 4834 C CA . PRO A 1 615 ? -17.828 3.861 4.016 1 80.38 615 PRO A CA 1
ATOM 4835 C C . PRO A 1 615 ? -17.266 2.488 3.652 1 80.38 615 PRO A C 1
ATOM 4837 O O . PRO A 1 615 ? -17 2.217 2.479 1 80.38 615 PRO A O 1
ATOM 4840 N N . GLU A 1 616 ? -17.016 1.596 4.641 1 76 616 GLU A N 1
ATOM 4841 C CA . GLU A 1 616 ? -16.547 0.23 4.438 1 76 616 GLU A CA 1
ATOM 4842 C C . GLU A 1 616 ? -17.312 -0.758 5.305 1 76 616 GLU A C 1
ATOM 4844 O O . GLU A 1 616 ? -18.031 -0.356 6.223 1 76 616 GLU A O 1
ATOM 4849 N N . ILE A 1 617 ? -17.156 -1.982 4.957 1 73.5 617 ILE A N 1
ATOM 4850 C CA . ILE A 1 617 ? -17.844 -3.006 5.734 1 73.5 617 ILE A CA 1
ATOM 4851 C C . ILE A 1 617 ? -17.141 -3.193 7.078 1 73.5 617 ILE A C 1
ATOM 4853 O O . ILE A 1 617 ? -15.914 -3.326 7.129 1 73.5 617 ILE A O 1
ATOM 4857 N N . VAL A 1 618 ? -17.875 -3.016 8.078 1 80.25 618 VAL A N 1
ATOM 4858 C CA . VAL A 1 618 ? -17.344 -3.17 9.43 1 80.25 618 VAL A CA 1
ATOM 4859 C C . VAL A 1 618 ? -17.828 -4.484 10.031 1 80.25 618 VAL A C 1
ATOM 4861 O O . VAL A 1 618 ? -18.984 -4.879 9.836 1 80.25 618 VAL A O 1
ATOM 4864 N N . TYR A 1 619 ? -17 -5.203 10.695 1 68.12 619 TYR A N 1
ATOM 4865 C CA . TYR A 1 619 ? -17.328 -6.508 11.266 1 68.12 619 TYR A CA 1
ATOM 4866 C C . TYR A 1 619 ? -17.359 -6.445 12.781 1 68.12 619 TYR A C 1
ATOM 4868 O O . TYR A 1 619 ? -16.656 -5.637 13.398 1 68.12 619 TYR A O 1
ATOM 4876 N N . ASP A 1 620 ? -18.25 -7.148 13.375 1 69.5 620 ASP A N 1
ATOM 4877 C CA . ASP A 1 620 ? -18.328 -7.238 14.828 1 69.5 620 ASP A CA 1
ATOM 4878 C C . ASP A 1 620 ? -17.328 -8.25 15.375 1 69.5 620 ASP A C 1
ATOM 4880 O O . ASP A 1 620 ? -16.453 -8.719 14.641 1 69.5 620 ASP A O 1
ATOM 4884 N N . GLY A 1 621 ? -17.266 -8.375 16.75 1 58.94 621 GLY A N 1
ATOM 4885 C CA . GLY A 1 621 ? -16.328 -9.273 17.406 1 58.94 621 GLY A CA 1
ATOM 4886 C C . GLY A 1 621 ? -16.406 -10.695 16.891 1 58.94 621 GLY A C 1
ATOM 4887 O O . GLY A 1 621 ? -15.453 -11.469 17.016 1 58.94 621 GLY A O 1
ATOM 4888 N N . ASP A 1 622 ? -17.609 -11.047 16.219 1 55.97 622 ASP A N 1
ATOM 4889 C CA . ASP A 1 622 ? -17.812 -12.391 15.688 1 55.97 622 ASP A CA 1
ATOM 4890 C C . ASP A 1 622 ? -17.531 -12.43 14.18 1 55.97 622 ASP A C 1
ATOM 4892 O O . ASP A 1 622 ? -17.984 -13.344 13.492 1 55.97 622 ASP A O 1
ATOM 4896 N N . ASN A 1 623 ? -16.953 -11.289 13.711 1 54.91 623 ASN A N 1
ATOM 4897 C CA . ASN A 1 623 ? -16.578 -11.141 12.305 1 54.91 623 ASN A CA 1
ATOM 4898 C C . ASN A 1 623 ? -17.797 -11.133 11.391 1 54.91 623 ASN A C 1
ATOM 4900 O O . ASN A 1 623 ? -17.75 -11.68 10.289 1 54.91 623 ASN A O 1
ATOM 4904 N N . ARG A 1 624 ? -18.969 -10.891 11.836 1 65.19 624 ARG A N 1
ATOM 4905 C CA . ARG A 1 624 ? -20.172 -10.633 11.055 1 65.19 624 ARG A CA 1
ATOM 4906 C C . ARG A 1 624 ? -20.297 -9.148 10.703 1 65.19 624 ARG A C 1
ATOM 4908 O O . ARG A 1 624 ? -19.938 -8.289 11.516 1 65.19 624 ARG A O 1
ATOM 4915 N N . ALA A 1 625 ? -20.641 -8.922 9.414 1 71 625 ALA A N 1
ATOM 4916 C CA . ALA A 1 625 ? -20.844 -7.543 9 1 71 625 ALA A CA 1
ATOM 4917 C C . ALA A 1 625 ? -21.906 -6.867 9.859 1 71 625 ALA A C 1
ATOM 4919 O O . ALA A 1 625 ? -22.984 -7.438 10.109 1 71 625 ALA A O 1
ATOM 4920 N N . VAL A 1 626 ? -21.688 -5.707 10.406 1 81.62 626 VAL A N 1
ATOM 4921 C CA . VAL A 1 626 ? -22.609 -4.953 11.266 1 81.62 626 VAL A CA 1
ATOM 4922 C C . VAL A 1 626 ? -23.688 -4.289 10.414 1 81.62 626 VAL A C 1
ATOM 4924 O O . VAL A 1 626 ? -23.391 -3.752 9.344 1 81.62 626 VAL A O 1
ATOM 4927 N N . ASP A 1 627 ? -24.891 -4.395 10.859 1 80.81 627 ASP A N 1
ATOM 4928 C CA . ASP A 1 627 ? -26.016 -3.762 10.188 1 80.81 627 ASP A CA 1
ATOM 4929 C C . ASP A 1 627 ? -26.375 -2.432 10.852 1 80.81 627 ASP A C 1
ATOM 4931 O O . ASP A 1 627 ? -26.75 -2.398 12.023 1 80.81 627 ASP A O 1
ATOM 4935 N N . PHE A 1 628 ? -26.359 -1.354 10.133 1 88.38 628 PHE A N 1
ATOM 4936 C CA . PHE A 1 628 ? -26.609 -0.033 10.695 1 88.38 628 PHE A CA 1
ATOM 4937 C C . PHE A 1 628 ? -28 0.469 10.297 1 88.38 628 PHE A C 1
ATOM 4939 O O . PHE A 1 628 ? -28.25 1.674 10.312 1 88.38 628 PHE A O 1
ATOM 4946 N N . THR A 1 629 ? -28.875 -0.396 9.875 1 86.38 629 THR A N 1
ATOM 4947 C CA . THR A 1 629 ? -30.219 0.013 9.461 1 86.38 629 THR A CA 1
ATOM 4948 C C . THR A 1 629 ? -31.172 0.058 10.648 1 86.38 629 THR A C 1
ATOM 4950 O O . THR A 1 629 ? -32.25 0.664 10.578 1 86.38 629 THR A O 1
ATOM 4953 N N . LYS A 1 630 ? -30.781 -0.563 11.758 1 89.06 630 LYS A N 1
ATOM 4954 C CA . LYS A 1 630 ? -31.609 -0.589 12.961 1 89.06 630 LYS A CA 1
ATOM 4955 C C . LYS A 1 630 ? -30.75 -0.754 14.211 1 89.06 630 LYS A C 1
ATOM 4957 O O . LYS A 1 630 ? -29.547 -1.041 14.117 1 89.06 630 LYS A O 1
ATOM 4962 N N . GLY A 1 631 ? -31.391 -0.437 15.352 1 92.75 631 GLY A N 1
ATOM 4963 C CA . GLY A 1 631 ? -30.672 -0.604 16.609 1 92.75 631 GLY A CA 1
ATOM 4964 C C . GLY A 1 631 ? -30.281 0.712 17.266 1 92.75 631 GLY A C 1
ATOM 4965 O O . GLY A 1 631 ? -30.797 1.769 16.891 1 92.75 631 GLY A O 1
ATOM 4966 N N . GLU A 1 632 ? -29.484 0.578 18.328 1 96.19 632 GLU A N 1
ATOM 4967 C CA . GLU A 1 632 ? -29.047 1.747 19.078 1 96.19 632 GLU A CA 1
ATOM 4968 C C . GLU A 1 632 ? -27.531 1.903 19.031 1 96.19 632 GLU A C 1
ATOM 4970 O O . GLU A 1 632 ? -26.812 0.916 18.891 1 96.19 632 GLU A O 1
ATOM 4975 N N . VAL A 1 633 ? -27.156 3.092 19.047 1 96.94 633 VAL A N 1
ATOM 4976 C CA . VAL A 1 633 ? -25.734 3.416 19.078 1 96.94 633 VAL A CA 1
ATOM 4977 C C . VAL A 1 633 ? -25.484 4.582 20.031 1 96.94 633 VAL A C 1
ATOM 4979 O O . VAL A 1 633 ? -26.438 5.242 20.469 1 96.94 633 VAL A O 1
ATOM 4982 N N . LEU A 1 634 ? -24.312 4.805 20.422 1 97.75 634 LEU A N 1
ATOM 4983 C CA . LEU A 1 634 ? -23.922 5.953 21.234 1 97.75 634 LEU A CA 1
ATOM 4984 C C . LEU A 1 634 ? -23.188 6.992 20.391 1 97.75 634 LEU A C 1
ATOM 4986 O O . LEU A 1 634 ? -22.391 6.641 19.516 1 97.75 634 LEU A O 1
ATOM 4990 N N . ILE A 1 635 ? -23.484 8.211 20.609 1 97.88 635 ILE A N 1
ATOM 4991 C CA . ILE A 1 635 ? -22.812 9.328 19.969 1 97.88 635 ILE A CA 1
ATOM 4992 C C . ILE A 1 635 ? -22.188 10.242 21.031 1 97.88 635 ILE A C 1
ATOM 4994 O O . ILE A 1 635 ? -22.859 10.641 21.984 1 97.88 635 ILE A O 1
ATOM 4998 N N . GLY A 1 636 ? -20.906 10.539 20.906 1 96.5 636 GLY A N 1
ATOM 4999 C CA . GLY A 1 636 ? -20.219 11.438 21.828 1 96.5 636 GLY A CA 1
ATOM 5000 C C . GLY A 1 636 ? -19.375 12.469 21.109 1 96.5 636 GLY A C 1
ATOM 5001 O O . GLY A 1 636 ? -18.891 12.234 20 1 96.5 636 GLY A O 1
ATOM 5002 N N . ARG A 1 637 ? -19.203 13.555 21.719 1 94.56 637 ARG A N 1
ATOM 5003 C CA . ARG A 1 637 ? -18.406 14.625 21.109 1 94.56 637 ARG A CA 1
ATOM 5004 C C . ARG A 1 637 ? -17.453 15.234 22.125 1 94.56 637 ARG A C 1
ATOM 5006 O O . ARG A 1 637 ? -17.812 15.422 23.297 1 94.56 637 ARG A O 1
ATOM 5013 N N . HIS A 1 638 ? -16.266 15.562 21.734 1 89.5 638 HIS A N 1
ATOM 5014 C CA . HIS A 1 638 ? -15.305 16.297 22.547 1 89.5 638 HIS A CA 1
ATOM 5015 C C . HIS A 1 638 ? -15.516 17.797 22.422 1 89.5 638 HIS A C 1
ATOM 5017 O O . HIS A 1 638 ? -15.891 18.297 21.359 1 89.5 638 HIS A O 1
ATOM 5023 N N . PRO A 1 639 ? -15.227 18.547 23.312 1 89.56 639 PRO A N 1
ATOM 5024 C CA . PRO A 1 639 ? -14.883 18.141 24.672 1 89.56 639 PRO A CA 1
ATOM 5025 C C . PRO A 1 639 ? -16.047 17.469 25.406 1 89.56 639 PRO A C 1
ATOM 5027 O O . PRO A 1 639 ? -17.188 17.922 25.281 1 89.56 639 PRO A O 1
ATOM 5030 N N . ALA A 1 640 ? -15.852 16.422 26.031 1 93.19 640 ALA A N 1
ATOM 5031 C CA . ALA A 1 640 ? -16.859 15.664 26.75 1 93.19 640 ALA A CA 1
ATOM 5032 C C . ALA A 1 640 ? -16.641 15.758 28.266 1 93.19 640 ALA A C 1
ATOM 5034 O O . ALA A 1 640 ? -15.891 14.969 28.828 1 93.19 640 ALA A O 1
ATOM 5035 N N . LEU A 1 641 ? -17.422 16.703 28.906 1 93.38 641 LEU A N 1
ATOM 5036 C CA . LEU A 1 641 ? -17.188 16.953 30.328 1 93.38 641 LEU A CA 1
ATOM 5037 C C . LEU A 1 641 ? -18.484 16.781 31.125 1 93.38 641 LEU A C 1
ATOM 5039 O O . LEU A 1 641 ? -18.438 16.578 32.344 1 93.38 641 LEU A O 1
ATOM 5043 N N . LEU A 1 642 ? -19.609 16.812 30.422 1 94.44 642 LEU A N 1
ATOM 5044 C CA . LEU A 1 642 ? -20.906 16.672 31.078 1 94.44 642 LEU A CA 1
ATOM 5045 C C . LEU A 1 642 ? -21.5 15.297 30.844 1 94.44 642 LEU A C 1
ATOM 5047 O O . LEU A 1 642 ? -21.203 14.641 29.844 1 94.44 642 LEU A O 1
ATOM 5051 N N . PRO A 1 643 ? -22.328 14.828 31.734 1 93.75 643 PRO A N 1
ATOM 5052 C CA . PRO A 1 643 ? -22.953 13.516 31.562 1 93.75 643 PRO A CA 1
ATOM 5053 C C . PRO A 1 643 ? -23.766 13.406 30.266 1 93.75 643 PRO A C 1
ATOM 5055 O O . PRO A 1 643 ? -23.953 12.305 29.75 1 93.75 643 PRO A O 1
ATOM 5058 N N . THR A 1 644 ? -24.156 14.539 29.734 1 94.38 644 THR A N 1
ATOM 5059 C CA . THR A 1 644 ? -25.016 14.539 28.547 1 94.38 644 THR A CA 1
ATOM 5060 C C . THR A 1 644 ? -24.172 14.531 27.281 1 94.38 644 THR A C 1
ATOM 5062 O O . THR A 1 644 ? -24.703 14.422 26.172 1 94.38 644 THR A O 1
ATOM 5065 N N . ASP A 1 645 ? -22.891 14.578 27.422 1 95.81 645 ASP A N 1
ATOM 5066 C CA . ASP A 1 645 ? -22.016 14.727 26.25 1 95.81 645 ASP A CA 1
ATOM 5067 C C . ASP A 1 645 ? -21.922 13.422 25.469 1 95.81 645 ASP A C 1
ATOM 5069 O O . ASP A 1 645 ? -21.25 13.359 24.438 1 95.81 645 ASP A O 1
ATOM 5073 N N . ILE A 1 646 ? -22.5 12.367 25.938 1 97.06 646 ILE A N 1
ATOM 5074 C CA . ILE A 1 646 ? -22.766 11.141 25.188 1 97.06 646 ILE A CA 1
ATOM 5075 C C . ILE A 1 646 ? -24.266 10.844 25.203 1 97.06 646 ILE A C 1
ATOM 5077 O O . ILE A 1 646 ? -24.938 11.008 26.234 1 97.06 646 ILE A O 1
ATOM 5081 N N . GLN A 1 647 ? -24.781 10.469 24.078 1 97.44 647 GLN A N 1
ATOM 5082 C CA . GLN A 1 647 ? -26.203 10.195 23.953 1 97.44 647 GLN A CA 1
ATOM 5083 C C . GLN A 1 647 ? -26.453 8.836 23.297 1 97.44 647 GLN A C 1
ATOM 5085 O O . GLN A 1 647 ? -25.75 8.461 22.359 1 97.44 647 GLN A O 1
ATOM 5090 N N . LYS A 1 648 ? -27.328 8.133 23.875 1 97.75 648 LYS A N 1
ATOM 5091 C CA . LYS A 1 648 ? -27.859 6.938 23.219 1 97.75 648 LYS A CA 1
ATOM 5092 C C . LYS A 1 648 ? -28.984 7.293 22.25 1 97.75 648 LYS A C 1
ATOM 5094 O O . LYS A 1 648 ? -29.969 7.918 22.656 1 97.75 648 LYS A O 1
ATOM 5099 N N . VAL A 1 649 ? -28.797 6.922 20.984 1 97.5 649 VAL A N 1
ATOM 5100 C CA . VAL A 1 649 ? -29.766 7.262 19.953 1 97.5 649 VAL A CA 1
ATOM 5101 C C . VAL A 1 649 ? -30.125 6.012 19.141 1 97.5 649 VAL A C 1
ATOM 5103 O O . VAL A 1 649 ? -29.469 4.973 19.281 1 97.5 649 VAL A O 1
ATOM 5106 N N . ARG A 1 650 ? -31.172 6.152 18.344 1 97.06 650 ARG A N 1
ATOM 5107 C CA . ARG A 1 650 ? -31.625 5.035 17.531 1 97.06 650 ARG A CA 1
ATOM 5108 C C . ARG A 1 650 ? -31.266 5.246 16.062 1 97.06 650 ARG A C 1
ATOM 5110 O O . ARG A 1 650 ? -31.203 6.383 15.594 1 97.06 650 ARG A O 1
ATOM 5117 N N . LEU A 1 651 ? -31.016 4.152 15.383 1 96.19 651 LEU A N 1
ATOM 5118 C CA . LEU A 1 651 ? -30.703 4.176 13.961 1 96.19 651 LEU A CA 1
ATOM 5119 C C . LEU A 1 651 ? -31.969 4.039 13.125 1 96.19 651 LEU A C 1
ATOM 5121 O O . LEU A 1 651 ? -32.875 3.287 13.492 1 96.19 651 LEU A O 1
ATOM 5125 N N . ALA A 1 652 ? -32.031 4.84 12.062 1 94.5 652 ALA A N 1
ATOM 5126 C CA . ALA A 1 652 ? -33.125 4.746 11.117 1 94.5 652 ALA A CA 1
ATOM 5127 C C . ALA A 1 652 ? -32.656 4.316 9.734 1 94.5 652 ALA A C 1
ATOM 5129 O O . ALA A 1 652 ? -31.531 4.648 9.336 1 94.5 652 ALA A O 1
ATOM 5130 N N . ASN A 1 653 ? -33.5 3.562 9.078 1 88.81 653 ASN A N 1
ATOM 5131 C CA . ASN A 1 653 ? -33.188 3.117 7.723 1 88.81 653 ASN A CA 1
ATOM 5132 C C . ASN A 1 653 ? -33.875 3.99 6.684 1 88.81 653 ASN A C 1
ATOM 5134 O O . ASN A 1 653 ? -35 3.682 6.25 1 88.81 653 ASN A O 1
ATOM 5138 N N . ILE A 1 654 ? -33.156 5.02 6.328 1 88.12 654 ILE A N 1
ATOM 5139 C CA . ILE A 1 654 ? -33.688 5.91 5.297 1 88.12 654 ILE A CA 1
ATOM 5140 C C . ILE A 1 654 ? -32.844 5.785 4.027 1 88.12 654 ILE A C 1
ATOM 5142 O O . ILE A 1 654 ? -31.672 6.18 4.008 1 88.12 654 ILE A O 1
ATOM 5146 N N . THR A 1 655 ? -33.375 5.398 2.924 1 80 655 THR A N 1
ATOM 5147 C CA . THR A 1 655 ? -32.688 5.039 1.685 1 80 655 THR A CA 1
ATOM 5148 C C . THR A 1 655 ? -32 6.262 1.072 1 80 655 THR A C 1
ATOM 5150 O O . THR A 1 655 ? -30.891 6.164 0.564 1 80 655 THR A O 1
ATOM 5153 N N . SER A 1 656 ? -32.656 7.406 1.117 1 80.19 656 SER A N 1
ATOM 5154 C CA . SER A 1 656 ? -32.156 8.602 0.471 1 80.19 656 SER A CA 1
ATOM 5155 C C . SER A 1 656 ? -30.891 9.102 1.174 1 80.19 656 SER A C 1
ATOM 5157 O O . SER A 1 656 ? -30.078 9.812 0.577 1 80.19 656 SER A O 1
ATOM 5159 N N . LEU A 1 657 ? -30.703 8.727 2.479 1 90.06 657 LEU A N 1
ATOM 5160 C CA . LEU A 1 657 ? -29.578 9.219 3.268 1 90.06 657 LEU A CA 1
ATOM 5161 C C . LEU A 1 657 ? -28.391 8.258 3.188 1 90.06 657 LEU A C 1
ATOM 5163 O O . LEU A 1 657 ? -27.281 8.609 3.562 1 90.06 657 LEU A O 1
ATOM 5167 N N . LYS A 1 658 ? -28.609 7.168 2.582 1 82.75 658 LYS A N 1
ATOM 5168 C CA . LYS A 1 658 ? -27.578 6.117 2.568 1 82.75 658 LYS A CA 1
ATOM 5169 C C . LYS A 1 658 ? -26.422 6.492 1.654 1 82.75 658 LYS A C 1
ATOM 5171 O O . LYS A 1 658 ? -25.328 5.934 1.772 1 82.75 658 LYS A O 1
ATOM 5176 N N . GLN A 1 659 ? -26.594 7.422 0.794 1 77.75 659 GLN A N 1
ATOM 5177 C CA . GLN A 1 659 ? -25.516 7.848 -0.097 1 77.75 659 GLN A CA 1
ATOM 5178 C C . GLN A 1 659 ? -24.469 8.672 0.654 1 77.75 659 GLN A C 1
ATOM 5180 O O . GLN A 1 659 ? -23.328 8.781 0.208 1 77.75 659 GLN A O 1
ATOM 5185 N N . LYS A 1 660 ? -24.922 9.242 1.739 1 89.5 660 LYS A N 1
ATOM 5186 C CA . LYS A 1 660 ? -24.016 10.031 2.561 1 89.5 660 LYS A CA 1
ATOM 5187 C C . LYS A 1 660 ? -23.234 9.141 3.521 1 89.5 660 LYS A C 1
ATOM 5189 O O . LYS A 1 660 ? -23.531 9.094 4.715 1 89.5 660 LYS A O 1
ATOM 5194 N N . ARG A 1 661 ? -22.219 8.641 2.996 1 85.19 661 ARG A N 1
ATOM 5195 C CA . ARG A 1 661 ? -21.469 7.656 3.764 1 85.19 661 ARG A CA 1
ATOM 5196 C C . ARG A 1 661 ? -20.422 8.336 4.645 1 85.19 661 ARG A C 1
ATOM 5198 O O . ARG A 1 661 ? -19.828 9.352 4.25 1 85.19 661 ARG A O 1
ATOM 5205 N N . GLY A 1 662 ? -20.141 7.766 5.832 1 88.75 662 GLY A N 1
ATOM 5206 C CA . GLY A 1 662 ? -19.125 8.258 6.738 1 88.75 662 GLY A CA 1
ATOM 5207 C C . GLY A 1 662 ? -19.547 9.484 7.516 1 88.75 662 GLY A C 1
ATOM 5208 O O . GLY A 1 662 ? -18.703 10.219 8.047 1 88.75 662 GLY A O 1
ATOM 5209 N N . LEU A 1 663 ? -20.859 9.789 7.48 1 94.56 663 LEU A N 1
ATOM 5210 C CA . LEU A 1 663 ? -21.406 10.938 8.188 1 94.56 663 LEU A CA 1
ATOM 5211 C C . LEU A 1 663 ? -22.453 10.492 9.211 1 94.56 663 LEU A C 1
ATOM 5213 O O . LEU A 1 663 ? -23.156 9.508 8.992 1 94.56 663 LEU A O 1
ATOM 5217 N N . ILE A 1 664 ? -22.453 11.164 10.312 1 97 664 ILE A N 1
ATOM 5218 C CA . ILE A 1 664 ? -23.562 11.016 11.258 1 97 664 ILE A CA 1
ATOM 5219 C C . ILE A 1 664 ? -24.641 12.047 10.953 1 97 664 ILE A C 1
ATOM 5221 O O . ILE A 1 664 ? -24.484 13.234 11.266 1 97 664 ILE A O 1
ATOM 5225 N N . ILE A 1 665 ? -25.75 11.594 10.414 1 97.38 665 ILE A N 1
ATOM 5226 C CA . ILE A 1 665 ? -26.828 12.492 10.016 1 97.38 665 ILE A CA 1
ATOM 5227 C C . ILE A 1 665 ? -27.828 12.625 11.164 1 97.38 665 ILE A C 1
ATOM 5229 O O . ILE A 1 665 ? -28.422 11.633 11.594 1 97.38 665 ILE A O 1
ATOM 5233 N N . CYS A 1 666 ? -28.078 13.82 11.625 1 97.62 666 CYS A N 1
ATOM 5234 C CA . CYS A 1 666 ? -28.906 14.086 12.789 1 97.62 666 CYS A CA 1
ATOM 5235 C C . CYS A 1 666 ? -30.266 14.633 12.375 1 97.62 666 CYS A C 1
ATOM 5237 O O . CYS A 1 666 ? -30.375 15.32 11.359 1 97.62 666 CYS A O 1
ATOM 5239 N N . SER A 1 667 ? -31.203 14.375 13.18 1 96.81 667 SER A N 1
ATOM 5240 C CA . SER A 1 667 ? -32.562 14.82 12.938 1 96.81 667 SER A CA 1
ATOM 5241 C C . SER A 1 667 ? -32.688 16.328 13.055 1 96.81 667 SER A C 1
ATOM 5243 O O . SER A 1 667 ? -32 16.953 13.875 1 96.81 667 SER A O 1
ATOM 5245 N N . THR A 1 668 ? -33.531 16.922 12.234 1 96.31 668 THR A N 1
ATOM 5246 C CA . THR A 1 668 ? -33.844 18.328 12.344 1 96.31 668 THR A CA 1
ATOM 5247 C C . THR A 1 668 ? -35.25 18.531 12.914 1 96.31 668 THR A C 1
ATOM 5249 O O . THR A 1 668 ? -35.875 19.562 12.711 1 96.31 668 THR A O 1
ATOM 5252 N N . GLN A 1 669 ? -35.656 17.422 13.547 1 94 669 GLN A N 1
ATOM 5253 C CA . GLN A 1 669 ? -36.938 17.469 14.227 1 94 669 GLN A CA 1
ATOM 5254 C C . GLN A 1 669 ? -36.781 17.438 15.742 1 94 669 GLN A C 1
ATOM 5256 O O . GLN A 1 669 ? -35.688 17.109 16.234 1 94 669 GLN A O 1
ATOM 5261 N N . GLY A 1 670 ? -37.875 17.938 16.484 1 91.38 670 GLY A N 1
ATOM 5262 C CA . GLY A 1 670 ? -37.812 17.891 17.938 1 91.38 670 GLY A CA 1
ATOM 5263 C C . GLY A 1 670 ? -37.562 19.25 18.562 1 91.38 670 GLY A C 1
ATOM 5264 O O . GLY A 1 670 ? -37.75 20.281 17.906 1 91.38 670 GLY A O 1
ATOM 5265 N N . SER A 1 671 ? -37.125 19.203 19.812 1 89.12 671 SER A N 1
ATOM 5266 C CA . SER A 1 671 ? -37.062 20.438 20.578 1 89.12 671 SER A CA 1
ATOM 5267 C C . SER A 1 671 ? -35.625 20.953 20.656 1 89.12 671 SER A C 1
ATOM 5269 O O . SER A 1 671 ? -35.375 22.156 20.859 1 89.12 671 SER A O 1
ATOM 5271 N N . ARG A 1 672 ? -34.688 20.062 20.484 1 92.81 672 ARG A N 1
ATOM 5272 C CA . ARG A 1 672 ? -33.281 20.438 20.625 1 92.81 672 ARG A CA 1
ATOM 5273 C C . ARG A 1 672 ? -32.375 19.625 19.703 1 92.81 672 ARG A C 1
ATOM 5275 O O . ARG A 1 672 ? -32.531 18.406 19.594 1 92.81 672 ARG A O 1
ATOM 5282 N N . PRO A 1 673 ? -31.5 20.312 18.984 1 94.75 673 PRO A N 1
ATOM 5283 C CA . PRO A 1 673 ? -30.594 19.547 18.125 1 94.75 673 PRO A CA 1
ATOM 5284 C C . PRO A 1 673 ? -29.672 18.625 18.906 1 94.75 673 PRO A C 1
ATOM 5286 O O . PRO A 1 673 ? -29.188 18.984 19.984 1 94.75 673 PRO A O 1
ATOM 5289 N N . LEU A 1 674 ? -29.391 17.5 18.359 1 95.12 674 LEU A N 1
ATOM 5290 C CA . LEU A 1 674 ? -28.5 16.531 18.984 1 95.12 674 LEU A CA 1
ATOM 5291 C C . LEU A 1 674 ? -27.125 17.125 19.219 1 95.12 674 LEU A C 1
ATOM 5293 O O . LEU A 1 674 ? -26.5 16.891 20.266 1 95.12 674 LEU A O 1
ATOM 5297 N N . ALA A 1 675 ? -26.578 17.875 18.219 1 94.94 675 ALA A N 1
ATOM 5298 C CA . ALA A 1 675 ? -25.25 18.469 18.344 1 94.94 675 ALA A CA 1
ATOM 5299 C C . ALA A 1 675 ? -25.172 19.391 19.562 1 94.94 675 ALA A C 1
ATOM 5301 O O . ALA A 1 675 ? -24.156 19.422 20.25 1 94.94 675 ALA A O 1
ATOM 5302 N N . ASP A 1 676 ? -26.188 20.125 19.828 1 93.31 676 ASP A N 1
ATOM 5303 C CA . ASP A 1 676 ? -26.234 21.031 20.969 1 93.31 676 ASP A CA 1
ATOM 5304 C C . ASP A 1 676 ? -26.219 20.25 22.281 1 93.31 676 ASP A C 1
ATOM 5306 O O . ASP A 1 676 ? -25.609 20.703 23.25 1 93.31 676 ASP A O 1
ATOM 5310 N N . LEU A 1 677 ? -26.922 19.172 22.266 1 92.69 677 LEU A N 1
ATOM 5311 C CA . LEU A 1 677 ? -26.938 18.312 23.453 1 92.69 677 LEU A CA 1
ATOM 5312 C C . LEU A 1 677 ? -25.547 17.766 23.734 1 92.69 677 LEU A C 1
ATOM 5314 O O . LEU A 1 677 ? -25.219 17.453 24.891 1 92.69 677 LEU A O 1
ATOM 5318 N N . LEU A 1 678 ? -24.828 17.594 22.672 1 94.19 678 LEU A N 1
ATOM 5319 C CA . LEU A 1 678 ? -23.469 17.094 22.781 1 94.19 678 LEU A CA 1
ATOM 5320 C C . LEU A 1 678 ? -22.484 18.234 23 1 94.19 678 LEU A C 1
ATOM 5322 O O . LEU A 1 678 ? -21.812 18.656 22.062 1 94.19 678 LEU A O 1
ATOM 5326 N N . SER A 1 679 ? -22.312 18.672 24.188 1 88.75 679 SER A N 1
ATOM 5327 C CA . SER A 1 679 ? -21.312 19.656 24.594 1 88.75 679 SER A CA 1
ATOM 5328 C C . SER A 1 679 ? -21.516 20.984 23.875 1 88.75 679 SER A C 1
ATOM 5330 O O . SER A 1 679 ? -20.547 21.672 23.547 1 88.75 679 SER A O 1
ATOM 5332 N N . GLY A 1 680 ? -22.734 21.25 23.422 1 88.19 680 GLY A N 1
ATOM 5333 C CA . GLY A 1 680 ? -23.016 22.531 22.766 1 88.19 680 GLY A CA 1
ATOM 5334 C C . GLY A 1 680 ? -22.453 22.609 21.359 1 88.19 680 GLY A C 1
ATOM 5335 O O . GLY A 1 680 ? -22.109 23.688 20.875 1 88.19 680 GLY A O 1
ATOM 5336 N N . GLY A 1 681 ? -22.359 21.5 20.734 1 90.62 681 GLY A N 1
ATOM 5337 C CA . GLY A 1 681 ? -21.781 21.453 19.391 1 90.62 681 GLY A CA 1
ATOM 5338 C C . GLY A 1 681 ? -22.719 21.969 18.312 1 90.62 681 GLY A C 1
ATOM 5339 O O . GLY A 1 681 ? -23.812 22.438 18.625 1 90.62 681 GLY A O 1
ATOM 5340 N N . ASP A 1 682 ? -22.156 22.062 17.094 1 92.88 682 ASP A N 1
ATOM 5341 C CA . ASP A 1 682 ? -22.906 22.438 15.906 1 92.88 682 ASP A CA 1
ATOM 5342 C C . ASP A 1 682 ? -22.469 21.625 14.695 1 92.88 682 ASP A C 1
ATOM 5344 O O . ASP A 1 682 ? -21.906 20.531 14.844 1 92.88 682 ASP A O 1
ATOM 5348 N N . TYR A 1 683 ? -22.938 22.031 13.516 1 95.56 683 TYR A N 1
ATOM 5349 C CA . TYR A 1 683 ? -22.672 21.25 12.32 1 95.56 683 TYR A CA 1
ATOM 5350 C C . TYR A 1 683 ? -21.672 21.953 11.414 1 95.56 683 TYR A C 1
ATOM 5352 O O . TYR A 1 683 ? -21.859 22.016 10.195 1 95.56 683 TYR A O 1
ATOM 5360 N N . ASP A 1 684 ? -20.672 22.547 11.977 1 93.38 684 ASP A N 1
ATOM 5361 C CA . ASP A 1 684 ? -19.688 23.297 11.18 1 93.38 684 ASP A CA 1
ATOM 5362 C C . ASP A 1 684 ? -18.375 22.516 11.055 1 93.38 684 ASP A C 1
ATOM 5364 O O . ASP A 1 684 ? -17.312 23.125 10.859 1 93.38 684 ASP A O 1
ATOM 5368 N N . GLY A 1 685 ? -18.422 21.297 11.273 1 91.75 685 GLY A N 1
ATOM 5369 C CA . GLY A 1 685 ? -17.219 20.469 11.148 1 91.75 685 GLY A CA 1
ATOM 5370 C C . GLY A 1 685 ? -16.938 19.641 12.383 1 91.75 685 GLY A C 1
ATOM 5371 O O . GLY A 1 685 ? -15.93 18.938 12.445 1 91.75 685 GLY A O 1
ATOM 5372 N N . ASP A 1 686 ? -17.781 19.625 13.281 1 92.12 686 ASP A N 1
ATOM 5373 C CA . ASP A 1 686 ? -17.609 18.859 14.516 1 92.12 686 ASP A CA 1
ATOM 5374 C C . ASP A 1 686 ? -17.609 17.359 14.227 1 92.12 686 ASP A C 1
ATOM 5376 O O . ASP A 1 686 ? -18.406 16.875 13.422 1 92.12 686 ASP A O 1
ATOM 5380 N N . GLU A 1 687 ? -16.719 16.75 14.852 1 92.75 687 GLU A N 1
ATOM 5381 C CA . GLU A 1 687 ? -16.656 15.305 14.766 1 92.75 687 GLU A CA 1
ATOM 5382 C C . GLU A 1 687 ? -17.172 14.648 16.047 1 92.75 687 GLU A C 1
ATOM 5384 O O . GLU A 1 687 ? -17 15.203 17.141 1 92.75 687 GLU A O 1
ATOM 5389 N N . ALA A 1 688 ? -17.828 13.602 15.875 1 95.62 688 ALA A N 1
ATOM 5390 C CA . ALA A 1 688 ? -18.328 12.828 17.016 1 95.62 688 ALA A CA 1
ATOM 5391 C C . ALA A 1 688 ? -17.922 11.359 16.891 1 95.62 688 ALA A C 1
ATOM 5393 O O . ALA A 1 688 ? -17.688 10.859 15.789 1 95.62 688 ALA A O 1
ATOM 5394 N N . ILE A 1 689 ? -17.797 10.75 18.016 1 94.94 689 ILE A N 1
ATOM 5395 C CA . ILE A 1 689 ? -17.547 9.312 18.047 1 94.94 689 ILE A CA 1
ATOM 5396 C C . ILE A 1 689 ? -18.875 8.555 17.984 1 94.94 689 ILE A C 1
ATOM 5398 O O . ILE A 1 689 ? -19.859 8.953 18.609 1 94.94 689 ILE A O 1
ATOM 5402 N N . ILE A 1 690 ? -18.984 7.602 17.156 1 96 690 ILE A N 1
ATOM 5403 C CA . ILE A 1 690 ? -20.109 6.668 17.125 1 96 690 ILE A CA 1
ATOM 5404 C C . ILE A 1 690 ? -19.656 5.305 17.641 1 96 690 ILE A C 1
ATOM 5406 O O . ILE A 1 690 ? -18.656 4.758 17.188 1 96 690 ILE A O 1
ATOM 5410 N N . ILE A 1 691 ? -20.328 4.773 18.641 1 95 691 ILE A N 1
ATOM 5411 C CA . ILE A 1 691 ? -20.016 3.488 19.266 1 95 691 ILE A CA 1
ATOM 5412 C C . ILE A 1 691 ? -21.172 2.508 19.016 1 95 691 ILE A C 1
ATOM 5414 O O . ILE A 1 691 ? -22.312 2.803 19.344 1 95 691 ILE A O 1
ATOM 5418 N N . TRP A 1 692 ? -20.891 1.296 18.484 1 93.81 692 TRP A N 1
ATOM 5419 C CA . TRP A 1 692 ? -21.953 0.344 18.203 1 93.81 692 TRP A CA 1
ATOM 5420 C C . TRP A 1 692 ? -21.703 -0.991 18.891 1 93.81 692 TRP A C 1
ATOM 5422 O O . TRP A 1 692 ? -22.344 -1.995 18.578 1 93.81 692 TRP A O 1
ATOM 5432 N N . ASP A 1 693 ? -20.719 -1.028 19.828 1 90.56 693 ASP A N 1
ATOM 5433 C CA . ASP A 1 693 ? -20.531 -2.24 20.609 1 90.56 693 ASP A CA 1
ATOM 5434 C C . ASP A 1 693 ? -21.797 -2.58 21.406 1 90.56 693 ASP A C 1
ATOM 5436 O O . ASP A 1 693 ? -22.25 -1.799 22.25 1 90.56 693 ASP A O 1
ATOM 5440 N N . ARG A 1 694 ? -22.328 -3.695 21.219 1 88.44 694 ARG A N 1
ATOM 5441 C CA . ARG A 1 694 ? -23.625 -4.062 21.75 1 88.44 694 ARG A CA 1
ATOM 5442 C C . ARG A 1 694 ? -23.625 -4.035 23.281 1 88.44 694 ARG A C 1
ATOM 5444 O O . ARG A 1 694 ? -24.578 -3.582 23.906 1 88.44 694 ARG A O 1
ATOM 5451 N N . ASN A 1 695 ? -22.594 -4.484 23.875 1 89.5 695 ASN A N 1
ATOM 5452 C CA . ASN A 1 695 ? -22.516 -4.547 25.328 1 89.5 695 ASN A CA 1
ATOM 5453 C C . ASN A 1 695 ? -22.438 -3.152 25.953 1 89.5 695 ASN A C 1
ATOM 5455 O O . ASN A 1 695 ? -23.109 -2.873 26.953 1 89.5 695 ASN A O 1
ATOM 5459 N N . VAL A 1 696 ? -21.656 -2.293 25.359 1 93.38 696 VAL A N 1
ATOM 5460 C CA . VAL A 1 696 ? -21.516 -0.931 25.859 1 93.38 696 VAL A CA 1
ATOM 5461 C C . VAL A 1 696 ? -22.812 -0.166 25.672 1 93.38 696 VAL A C 1
ATOM 5463 O O . VAL A 1 696 ? -23.281 0.531 26.578 1 93.38 696 VAL A O 1
ATOM 5466 N N . VAL A 1 697 ? -23.453 -0.342 24.531 1 94.94 697 VAL A N 1
ATOM 5467 C CA . VAL A 1 697 ? -24.688 0.368 24.203 1 94.94 697 VAL A CA 1
ATOM 5468 C C . VAL A 1 697 ? -25.812 -0.078 25.125 1 94.94 697 VAL A C 1
ATOM 5470 O O . VAL A 1 697 ? -26.578 0.749 25.625 1 94.94 697 VAL A O 1
ATOM 5473 N N . ASN A 1 698 ? -25.891 -1.367 25.375 1 94.56 698 ASN A N 1
ATOM 5474 C CA . ASN A 1 698 ? -26.953 -1.898 26.234 1 94.56 698 ASN A CA 1
ATOM 5475 C C . ASN A 1 698 ? -26.797 -1.445 27.672 1 94.56 698 ASN A C 1
ATOM 5477 O O . ASN A 1 698 ? -27.781 -1.213 28.375 1 94.56 698 ASN A O 1
ATOM 5481 N N . ALA A 1 699 ? -25.609 -1.272 28.109 1 96.25 699 ALA A N 1
ATOM 5482 C CA . ALA A 1 699 ? -25.344 -0.897 29.5 1 96.25 699 ALA A CA 1
ATOM 5483 C C . ALA A 1 699 ? -25.531 0.601 29.719 1 96.25 699 ALA A C 1
ATOM 5485 O O . ALA A 1 699 ? -25.875 1.04 30.812 1 96.25 699 ALA A O 1
ATOM 5486 N N . PHE A 1 700 ? -25.422 1.391 28.766 1 97.38 700 PHE A N 1
ATOM 5487 C CA . PHE A 1 700 ? -25.422 2.846 28.859 1 97.38 700 PHE A CA 1
ATOM 5488 C C . PHE A 1 700 ? -26.844 3.379 28.938 1 97.38 700 PHE A C 1
ATOM 5490 O O . PHE A 1 700 ? -27.75 2.881 28.266 1 97.38 700 PHE A O 1
ATOM 5497 N N . GLN A 1 701 ? -27 4.414 29.797 1 97.06 701 GLN A N 1
ATOM 5498 C CA . GLN A 1 701 ? -28.281 5.121 29.906 1 97.06 701 GLN A CA 1
ATOM 5499 C C . GLN A 1 701 ? -28.078 6.629 29.781 1 97.06 701 GLN A C 1
ATOM 5501 O O . GLN A 1 701 ? -27.141 7.188 30.344 1 97.06 701 GLN A O 1
ATOM 5506 N N . ASN A 1 702 ? -28.969 7.242 29.031 1 96.62 702 ASN A N 1
ATOM 5507 C CA . ASN A 1 702 ? -28.859 8.688 28.844 1 96.62 702 ASN A CA 1
ATOM 5508 C C . ASN A 1 702 ? -29.078 9.43 30.172 1 96.62 702 ASN A C 1
ATOM 5510 O O . ASN A 1 702 ? -29.922 9.039 30.969 1 96.62 702 ASN A O 1
ATOM 5514 N N . ALA A 1 703 ? -28.312 10.461 30.359 1 95.06 703 ALA A N 1
ATOM 5515 C CA . ALA A 1 703 ? -28.5 11.336 31.516 1 95.06 703 ALA A CA 1
ATOM 5516 C C . ALA A 1 703 ? -29.688 12.281 31.281 1 95.06 703 ALA A C 1
ATOM 5518 O O . ALA A 1 703 ? -30.141 12.445 30.156 1 95.06 703 ALA A O 1
ATOM 5519 N N . ASP A 1 704 ? -30.109 12.875 32.438 1 92.56 704 ASP A N 1
ATOM 5520 C CA . ASP A 1 704 ? -31.141 13.914 32.344 1 92.56 704 ASP A CA 1
ATOM 5521 C C . ASP A 1 704 ? -30.625 15.117 31.531 1 92.56 704 ASP A C 1
ATOM 5523 O O . ASP A 1 704 ? -29.562 15.664 31.844 1 92.56 704 ASP A O 1
ATOM 5527 N N . THR A 1 705 ? -31.359 15.516 30.516 1 91.38 705 THR A N 1
ATOM 5528 C CA . THR A 1 705 ? -30.953 16.578 29.594 1 91.38 705 THR A CA 1
ATOM 5529 C C . THR A 1 705 ? -30.797 17.906 30.344 1 91.38 705 THR A C 1
ATOM 5531 O O . THR A 1 705 ? -30.109 18.812 29.875 1 91.38 705 THR A O 1
ATOM 5534 N N . GLN A 1 706 ? -31.359 18.031 31.5 1 89.06 706 GLN A N 1
ATOM 5535 C CA . GLN A 1 706 ? -31.281 19.25 32.312 1 89.06 706 GLN A CA 1
ATOM 5536 C C . GLN A 1 706 ? -29.859 19.516 32.781 1 89.06 706 GLN A C 1
ATOM 5538 O O . GLN A 1 706 ? -29.484 20.656 33.031 1 89.06 706 GLN A O 1
ATOM 5543 N N . LEU A 1 707 ? -29.172 18.5 32.875 1 91.31 707 LEU A N 1
ATOM 5544 C CA . LEU A 1 707 ? -27.797 18.594 33.344 1 91.31 707 LEU A CA 1
ATOM 5545 C C . LEU A 1 707 ? -26.922 19.312 32.344 1 91.31 707 LEU A C 1
ATOM 5547 O O . LEU A 1 707 ? -25.812 19.75 32.656 1 91.31 707 LEU A O 1
ATOM 5551 N N . SER A 1 708 ? -27.406 19.516 31.109 1 90.81 708 SER A N 1
ATOM 5552 C CA . SER A 1 708 ? -26.641 20.188 30.078 1 90.81 708 SER A CA 1
ATOM 5553 C C . SER A 1 708 ? -26.734 21.703 30.203 1 90.81 708 SER A C 1
ATOM 5555 O O . SER A 1 708 ? -25.922 22.438 29.625 1 90.81 708 SER A O 1
ATOM 5557 N N . PHE A 1 709 ? -27.688 22.203 30.938 1 90.5 709 PHE A N 1
ATOM 5558 C CA . PHE A 1 709 ? -27.891 23.641 31.047 1 90.5 709 PHE A CA 1
ATOM 5559 C C . PHE A 1 709 ? -26.859 24.266 31.969 1 90.5 709 PHE A C 1
ATOM 5561 O O . PHE A 1 709 ? -26.5 23.688 33 1 90.5 709 PHE A O 1
ATOM 5568 N N . LYS A 1 710 ? -26.453 25.391 31.594 1 91.38 710 LYS A N 1
ATOM 5569 C CA . LYS A 1 710 ? -25.438 26.141 32.344 1 91.38 710 LYS A CA 1
ATOM 5570 C C . LYS A 1 710 ? -26.016 26.703 33.625 1 91.38 710 LYS A C 1
ATOM 5572 O O . LYS A 1 710 ? -27.031 27.391 33.625 1 91.38 710 LYS A O 1
ATOM 5577 N N . PRO A 1 711 ? -25.312 26.469 34.719 1 91.38 711 PRO A N 1
ATOM 5578 C CA . PRO A 1 711 ? -25.734 27.094 35.969 1 91.38 711 PRO A CA 1
ATOM 5579 C C . PRO A 1 711 ? -25.578 28.609 35.969 1 91.38 711 PRO A C 1
ATOM 5581 O O . PRO A 1 711 ? -24.672 29.141 35.312 1 91.38 711 PRO A O 1
ATOM 5584 N N . ALA A 1 712 ? -26.344 29.344 36.656 1 88.81 712 ALA A N 1
ATOM 5585 C CA . ALA A 1 712 ? -26.375 30.797 36.656 1 88.81 712 ALA A CA 1
ATOM 5586 C C . ALA A 1 712 ? -25.047 31.375 37.156 1 88.81 712 ALA A C 1
ATOM 5588 O O . ALA A 1 712 ? -24.625 32.438 36.719 1 88.81 712 ALA A O 1
ATOM 5589 N N . GLU A 1 713 ? -24.438 30.641 37.969 1 88.88 713 GLU A N 1
ATOM 5590 C CA . GLU A 1 713 ? -23.172 31.062 38.531 1 88.88 713 GLU A CA 1
ATOM 5591 C C . GLU A 1 713 ? -22.094 31.25 37.469 1 88.88 713 GLU A C 1
ATOM 5593 O O . GLU A 1 713 ? -21.188 32.062 37.625 1 88.88 713 GLU A O 1
ATOM 5598 N N . VAL A 1 714 ? -22.188 30.547 36.469 1 92.62 714 VAL A N 1
ATOM 5599 C CA . VAL A 1 714 ? -21.172 30.578 35.438 1 92.62 714 VAL A CA 1
ATOM 5600 C C . VAL A 1 714 ? -21.234 31.906 34.688 1 92.62 714 VAL A C 1
ATOM 5602 O O . VAL A 1 714 ? -20.203 32.531 34.438 1 92.62 714 VAL A O 1
ATOM 5605 N N . ASP A 1 715 ? -22.375 32.375 34.375 1 88.62 715 ASP A N 1
ATOM 5606 C CA . ASP A 1 715 ? -22.516 33.625 33.625 1 88.62 715 ASP A CA 1
ATOM 5607 C C . ASP A 1 715 ? -22.016 34.812 34.438 1 88.62 715 ASP A C 1
ATOM 5609 O O . ASP A 1 715 ? -21.469 35.75 33.906 1 88.62 715 ASP A O 1
ATOM 5613 N N . ALA A 1 716 ? -22.203 34.656 35.688 1 89.81 716 ALA A N 1
ATOM 5614 C CA . ALA A 1 716 ? -21.797 35.719 36.594 1 89.81 716 ALA A CA 1
ATOM 5615 C C . ALA A 1 716 ? -20.266 35.781 36.719 1 89.81 716 ALA A C 1
ATOM 5617 O O . ALA A 1 716 ? -19.719 36.781 37.156 1 89.81 716 ALA A O 1
ATOM 5618 N N . SER A 1 717 ? -19.703 34.781 36.312 1 92.31 717 SER A N 1
ATOM 5619 C CA . SER A 1 717 ? -18.25 34.656 36.5 1 92.31 717 SER A CA 1
ATOM 5620 C C . SER A 1 717 ? -17.5 35.344 35.375 1 92.31 717 SER A C 1
ATOM 5622 O O . SER A 1 717 ? -16.281 35.5 35.438 1 92.31 717 SER A O 1
ATOM 5624 N N . PHE A 1 718 ? -18.141 35.781 34.281 1 90.56 718 PHE A N 1
ATOM 5625 C CA . PHE A 1 718 ? -17.469 36.312 33.125 1 90.56 718 PHE A CA 1
ATOM 5626 C C . PHE A 1 718 ? -17.969 37.719 32.812 1 90.56 718 PHE A C 1
ATOM 5628 O O . PHE A 1 718 ? -19.094 38.094 33.188 1 90.56 718 PHE A O 1
ATOM 5635 N N . VAL A 1 719 ? -17.078 38.5 32.281 1 87.25 719 VAL A N 1
ATOM 5636 C CA . VAL A 1 719 ? -17.422 39.844 31.797 1 87.25 719 VAL A CA 1
ATOM 5637 C C . VAL A 1 719 ? -17.188 39.938 30.297 1 87.25 719 VAL A C 1
ATOM 5639 O O . VAL A 1 719 ? -16.219 39.406 29.781 1 87.25 719 VAL A O 1
ATOM 5642 N N . LYS A 1 720 ? -18.109 40.5 29.594 1 83.12 720 LYS A N 1
ATOM 5643 C CA . LYS A 1 720 ? -18.016 40.656 28.141 1 83.12 720 LYS A CA 1
ATOM 5644 C C . LYS A 1 720 ? -17.688 42.094 27.75 1 83.12 720 LYS A C 1
ATOM 5646 O O . LYS A 1 720 ? -18.219 43.031 28.328 1 83.12 720 LYS A O 1
ATOM 5651 N N . ASP A 1 721 ? -16.688 42.219 26.875 1 77.25 721 ASP A N 1
ATOM 5652 C CA . ASP A 1 721 ? -16.391 43.5 26.281 1 77.25 721 ASP A CA 1
ATOM 5653 C C . ASP A 1 721 ? -17.438 43.906 25.25 1 77.25 721 ASP A C 1
ATOM 5655 O O . ASP A 1 721 ? -17.688 43.156 24.297 1 77.25 721 ASP A O 1
ATOM 5659 N N . SER A 1 722 ? -18.109 45.062 25.375 1 74.62 722 SER A N 1
ATOM 5660 C CA . SER A 1 722 ? -19.297 45.438 24.594 1 74.62 722 SER A CA 1
ATOM 5661 C C . SER A 1 722 ? -18.938 46.406 23.484 1 74.62 722 SER A C 1
ATOM 5663 O O . SER A 1 722 ? -19.812 46.906 22.766 1 74.62 722 SER A O 1
ATOM 5665 N N . GLN A 1 723 ? -17.672 46.594 23.203 1 85.69 723 GLN A N 1
ATOM 5666 C CA . GLN A 1 723 ? -17.344 47.531 22.141 1 85.69 723 GLN A CA 1
ATOM 5667 C C . GLN A 1 723 ? -17.656 46.969 20.766 1 85.69 723 GLN A C 1
ATOM 5669 O O . GLN A 1 723 ? -17.312 45.812 20.484 1 85.69 723 GLN A O 1
ATOM 5674 N N . THR A 1 724 ? -18.359 47.781 19.969 1 89.81 724 THR A N 1
ATOM 5675 C CA . THR A 1 724 ? -18.781 47.312 18.641 1 89.81 724 THR A CA 1
ATOM 5676 C C . THR A 1 724 ? -17.891 47.938 17.562 1 89.81 724 THR A C 1
ATOM 5678 O O . THR A 1 724 ? -17.078 48.812 17.844 1 89.81 724 THR A O 1
ATOM 5681 N N . ILE A 1 725 ? -18.047 47.5 16.359 1 90.69 725 ILE A N 1
ATOM 5682 C CA . ILE A 1 725 ? -17.312 48 15.211 1 90.69 725 ILE A CA 1
ATOM 5683 C C . ILE A 1 725 ? -17.688 49.469 14.977 1 90.69 725 ILE A C 1
ATOM 5685 O O . ILE A 1 725 ? -16.828 50.281 14.578 1 90.69 725 ILE A O 1
ATOM 5689 N N . GLN A 1 726 ? -18.891 49.781 15.266 1 91.12 726 GLN A N 1
ATOM 5690 C CA . GLN A 1 726 ? -19.328 51.156 15.148 1 91.12 726 GLN A CA 1
ATOM 5691 C C . GLN A 1 726 ? -18.531 52.062 16.094 1 91.12 726 GLN A C 1
ATOM 5693 O O . GLN A 1 726 ? -18.109 53.156 15.711 1 91.12 726 GLN A O 1
ATOM 5698 N N . ASP A 1 727 ? -18.344 51.562 17.25 1 90.38 727 ASP A N 1
ATOM 5699 C CA . ASP A 1 727 ? -17.547 52.312 18.219 1 90.38 727 ASP A CA 1
ATOM 5700 C C . ASP A 1 727 ? -16.109 52.5 17.719 1 90.38 727 ASP A C 1
ATOM 5702 O O . ASP A 1 727 ? -15.523 53.594 17.906 1 90.38 727 ASP A O 1
ATOM 5706 N N . LEU A 1 728 ? -15.633 51.531 17.172 1 89.56 728 LEU A N 1
ATOM 5707 C CA . LEU A 1 728 ? -14.289 51.594 16.609 1 89.56 728 LEU A CA 1
ATOM 5708 C C . LEU A 1 728 ? -14.227 52.625 15.477 1 89.56 728 LEU A C 1
ATOM 5710 O O . LEU A 1 728 ? -13.289 53.406 15.398 1 89.56 728 LEU A O 1
ATOM 5714 N N . CYS A 1 729 ? -15.195 52.562 14.602 1 90.31 729 CYS A N 1
ATOM 5715 C CA . CYS A 1 729 ? -15.234 53.5 13.477 1 90.31 729 CYS A CA 1
ATOM 5716 C C . CYS A 1 729 ? -15.281 54.938 13.961 1 90.31 729 CYS A C 1
ATOM 5718 O O . CYS A 1 729 ? -14.609 55.812 13.398 1 90.31 729 CYS A O 1
ATOM 5720 N N . HIS A 1 730 ? -16.016 55.125 15.016 1 90.5 730 HIS A N 1
ATOM 5721 C CA . HIS A 1 730 ? -16.094 56.469 15.586 1 90.5 730 HIS A CA 1
ATOM 5722 C C . HIS A 1 730 ? -14.758 56.906 16.172 1 90.5 730 HIS A C 1
ATOM 5724 O O . HIS A 1 730 ? -14.367 58.062 16.047 1 90.5 730 HIS A O 1
ATOM 5730 N N . LYS A 1 731 ? -14.18 55.969 16.719 1 88.06 731 LYS A N 1
ATOM 5731 C CA . LYS A 1 731 ? -12.891 56.25 17.359 1 88.06 731 LYS A CA 1
ATOM 5732 C C . LYS A 1 731 ? -11.828 56.562 16.312 1 88.06 731 LYS A C 1
ATOM 5734 O O . LYS A 1 731 ? -10.961 57.438 16.531 1 88.06 731 LYS A O 1
ATOM 5739 N N . ILE A 1 732 ? -11.859 55.938 15.18 1 87.12 732 ILE A N 1
ATOM 5740 C CA . ILE A 1 732 ? -10.758 56.031 14.227 1 87.12 732 ILE A CA 1
ATOM 5741 C C . ILE A 1 732 ? -11.078 57.094 13.18 1 87.12 732 ILE A C 1
ATOM 5743 O O . ILE A 1 732 ? -10.211 57.5 12.391 1 87.12 732 ILE A O 1
ATOM 5747 N N . GLU A 1 733 ? -12.266 57.625 13.008 1 83.75 733 GLU A N 1
ATOM 5748 C CA . GLU A 1 733 ? -12.703 58.562 11.969 1 83.75 733 GLU A CA 1
ATOM 5749 C C . GLU A 1 733 ? -11.797 59.781 11.906 1 83.75 733 GLU A C 1
ATOM 5751 O O . GLU A 1 733 ? -11.484 60.281 10.82 1 83.75 733 GLU A O 1
ATOM 5756 N N . SER A 1 734 ? -11.32 60.25 12.984 1 85.75 734 SER A N 1
ATOM 5757 C CA . SER A 1 734 ? -10.547 61.469 13.008 1 85.75 734 SER A CA 1
ATOM 5758 C C . SER A 1 734 ? -9.055 61.219 13.094 1 85.75 734 SER A C 1
ATOM 5760 O O . SER A 1 734 ? -8.242 62.125 13.172 1 85.75 734 SER A O 1
ATOM 5762 N N . MET A 1 735 ? -8.734 59.938 12.867 1 86.5 735 MET A N 1
ATOM 5763 C CA . MET A 1 735 ? -7.332 59.562 13.062 1 86.5 735 MET A CA 1
ATOM 5764 C C . MET A 1 735 ? -6.605 59.469 11.719 1 86.5 735 MET A C 1
ATOM 5766 O O . MET A 1 735 ? -7.242 59.375 10.672 1 86.5 735 MET A O 1
ATOM 5770 N N . SER A 1 736 ? -5.305 59.656 11.859 1 83.31 736 SER A N 1
ATOM 5771 C CA . SER A 1 736 ? -4.469 59.406 10.688 1 83.31 736 SER A CA 1
ATOM 5772 C C . SER A 1 736 ? -4.438 57.938 10.336 1 83.31 736 SER A C 1
ATOM 5774 O O . SER A 1 736 ? -4.789 57.094 11.164 1 83.31 736 SER A O 1
ATOM 5776 N N . GLU A 1 737 ? -4.07 57.625 9.18 1 80.12 737 GLU A N 1
ATOM 5777 C CA . GLU A 1 737 ? -4.004 56.25 8.711 1 80.12 737 GLU A CA 1
ATOM 5778 C C . GLU A 1 737 ? -3.135 55.406 9.633 1 80.12 737 GLU A C 1
ATOM 5780 O O . GLU A 1 737 ? -3.465 54.25 9.906 1 80.12 737 GLU A O 1
ATOM 5785 N N . ASP A 1 738 ? -2.066 55.906 10.008 1 81.12 738 ASP A N 1
ATOM 5786 C CA . ASP A 1 738 ? -1.148 55.156 10.875 1 81.12 738 ASP A CA 1
ATOM 5787 C C . ASP A 1 738 ? -1.772 54.906 12.25 1 81.12 738 ASP A C 1
ATOM 5789 O O . ASP A 1 738 ? -1.603 53.844 12.828 1 81.12 738 ASP A O 1
ATOM 5793 N N . GLN A 1 739 ? -2.432 55.969 12.688 1 85.12 739 GLN A N 1
ATOM 5794 C CA . GLN A 1 739 ? -3.092 55.812 13.984 1 85.12 739 GLN A CA 1
ATOM 5795 C C . GLN A 1 739 ? -4.25 54.844 13.914 1 85.12 739 GLN A C 1
ATOM 5797 O O . GLN A 1 739 ? -4.496 54.094 14.867 1 85.12 739 GLN A O 1
ATOM 5802 N N . GLU A 1 740 ? -4.879 54.969 12.805 1 87.31 740 GLU A N 1
ATOM 5803 C CA . GLU A 1 740 ? -5.961 54.031 12.586 1 87.31 740 GLU A CA 1
ATOM 5804 C C . GLU A 1 740 ? -5.445 52.594 12.641 1 87.31 740 GLU A C 1
ATOM 5806 O O . GLU A 1 740 ? -6.031 51.75 13.305 1 87.31 740 GLU A O 1
ATOM 5811 N N . ARG A 1 741 ? -4.41 52.375 12.008 1 87.5 741 ARG A N 1
ATOM 5812 C CA . ARG A 1 741 ? -3.799 51.031 11.953 1 87.5 741 ARG A CA 1
ATOM 5813 C C . ARG A 1 741 ? -3.379 50.562 13.336 1 87.5 741 ARG A C 1
ATOM 5815 O O . ARG A 1 741 ? -3.592 49.406 13.695 1 87.5 741 ARG A O 1
ATOM 5822 N N . ALA A 1 742 ? -2.781 51.375 14.008 1 86.75 742 ALA A N 1
ATOM 5823 C CA . ALA A 1 742 ? -2.287 51.062 15.344 1 86.75 742 ALA A CA 1
ATOM 5824 C C . ALA A 1 742 ? -3.439 50.719 16.281 1 86.75 742 ALA A C 1
ATOM 5826 O O . ALA A 1 742 ? -3.34 49.781 17.094 1 86.75 742 ALA A O 1
ATOM 5827 N N . THR A 1 743 ? -4.457 51.5 16.188 1 88.38 743 THR A N 1
ATOM 5828 C CA . THR A 1 743 ? -5.617 51.312 17.047 1 88.38 743 THR A CA 1
ATOM 5829 C C . THR A 1 743 ? -6.273 49.938 16.75 1 88.38 743 THR A C 1
ATOM 5831 O O . THR A 1 743 ? -6.656 49.219 17.672 1 88.38 743 THR A O 1
ATOM 5834 N N . ILE A 1 744 ? -6.398 49.688 15.516 1 90.19 744 ILE A N 1
ATOM 5835 C CA . ILE A 1 744 ? -6.992 48.406 15.117 1 90.19 744 ILE A CA 1
ATOM 5836 C C . ILE A 1 744 ? -6.113 47.25 15.602 1 90.19 744 ILE A C 1
ATOM 5838 O O . ILE A 1 744 ? -6.609 46.281 16.141 1 90.19 744 ILE A O 1
ATOM 5842 N N . ALA A 1 745 ? -4.832 47.375 15.43 1 90.69 745 ALA A N 1
ATOM 5843 C CA . ALA A 1 745 ? -3.889 46.312 15.844 1 90.69 745 ALA A CA 1
ATOM 5844 C C . ALA A 1 745 ? -3.959 46.094 17.344 1 90.69 745 ALA A C 1
ATOM 5846 O O . ALA A 1 745 ? -3.803 44.969 17.812 1 90.69 745 ALA A O 1
ATOM 5847 N N . GLU A 1 746 ? -4.176 47.125 18.062 1 89.81 746 GLU A N 1
ATOM 5848 C CA . GLU A 1 746 ? -4.293 47 19.516 1 89.81 746 GLU A CA 1
ATOM 5849 C C . GLU A 1 746 ? -5.438 46.062 19.906 1 89.81 746 GLU A C 1
ATOM 5851 O O . GLU A 1 746 ? -5.297 45.25 20.812 1 89.81 746 GLU A O 1
ATOM 5856 N N . HIS A 1 747 ? -6.438 46.281 19.203 1 86.75 747 HIS A N 1
ATOM 5857 C CA . HIS A 1 747 ? -7.605 45.469 19.516 1 86.75 747 HIS A CA 1
ATOM 5858 C C . HIS A 1 747 ? -7.426 44.031 19.016 1 86.75 747 HIS A C 1
ATOM 5860 O O . HIS A 1 747 ? -7.895 43.062 19.641 1 86.75 747 HIS A O 1
ATOM 5866 N N . PHE A 1 748 ? -6.812 43.875 17.859 1 90.5 748 PHE A N 1
ATOM 5867 C CA . PHE A 1 748 ? -6.672 42.594 17.234 1 90.5 748 PHE A CA 1
ATOM 5868 C C . PHE A 1 748 ? -5.66 41.719 18 1 90.5 748 PHE A C 1
ATOM 5870 O O . PHE A 1 748 ? -5.668 40.5 17.875 1 90.5 748 PHE A O 1
ATOM 5877 N N . LEU A 1 749 ? -4.801 42.312 18.812 1 90.62 749 LEU A N 1
ATOM 5878 C CA . LEU A 1 749 ? -3.764 41.562 19.531 1 90.62 749 LEU A CA 1
ATOM 5879 C C . LEU A 1 749 ? -4.062 41.531 21.031 1 90.62 749 LEU A C 1
ATOM 5881 O O . LEU A 1 749 ? -3.209 41.156 21.828 1 90.62 749 LEU A O 1
ATOM 5885 N N . GLU A 1 750 ? -5.215 41.906 21.391 1 83.44 750 GLU A N 1
ATOM 5886 C CA . GLU A 1 750 ? -5.598 41.969 22.797 1 83.44 750 GLU A CA 1
ATOM 5887 C C . GLU A 1 750 ? -5.562 40.594 23.438 1 83.44 750 GLU A C 1
ATOM 5889 O O . GLU A 1 750 ? -5.375 40.469 24.656 1 83.44 750 GLU A O 1
ATOM 5894 N N . SER A 1 751 ? -5.777 39.594 22.672 1 81.62 751 SER A N 1
ATOM 5895 C CA . SER A 1 751 ? -5.742 38.219 23.188 1 81.62 751 SER A CA 1
ATOM 5896 C C . SER A 1 751 ? -4.398 37.938 23.844 1 81.62 751 SER A C 1
ATOM 5898 O O . SER A 1 751 ? -4.312 37.062 24.734 1 81.62 751 SER A O 1
ATOM 5900 N N . LEU A 1 752 ? -3.381 38.625 23.469 1 84.94 752 LEU A N 1
ATOM 5901 C CA . LEU A 1 752 ? -2.035 38.406 23.984 1 84.94 752 LEU A CA 1
ATOM 5902 C C . LEU A 1 752 ? -1.906 38.938 25.406 1 84.94 752 LEU A C 1
ATOM 5904 O O . LEU A 1 752 ? -0.984 38.562 26.125 1 84.94 752 LEU A O 1
ATOM 5908 N N . LYS A 1 753 ? -2.854 39.719 25.797 1 79.38 753 LYS A N 1
ATOM 5909 C CA . LYS A 1 753 ? -2.848 40.281 27.141 1 79.38 753 LYS A CA 1
ATOM 5910 C C . LYS A 1 753 ? -3.379 39.281 28.156 1 79.38 753 LYS A C 1
ATOM 5912 O O . LYS A 1 753 ? -3.143 39.406 29.359 1 79.38 753 LYS A O 1
ATOM 5917 N N . MET A 1 754 ? -4.027 38.312 27.609 1 75.56 754 MET A N 1
ATOM 5918 C CA . MET A 1 754 ? -4.684 37.375 28.5 1 75.56 754 MET A CA 1
ATOM 5919 C C . MET A 1 754 ? -3.834 36.125 28.672 1 75.56 754 MET A C 1
ATOM 5921 O O . MET A 1 754 ? -3.34 35.562 27.688 1 75.56 754 MET A O 1
ATOM 5925 N N . PRO A 1 755 ? -3.637 35.719 29.938 1 74.44 755 PRO A N 1
ATOM 5926 C CA . PRO A 1 755 ? -2.939 34.469 30.141 1 74.44 755 PRO A CA 1
ATOM 5927 C C . PRO A 1 755 ? -3.775 33.25 29.734 1 74.44 755 PRO A C 1
ATOM 5929 O O . PRO A 1 755 ? -5.008 33.312 29.719 1 74.44 755 PRO A O 1
ATOM 5932 N N . LEU A 1 756 ? -3.096 32.188 29.359 1 75.75 756 LEU A N 1
ATOM 5933 C CA . LEU A 1 756 ? -3.775 30.953 28.984 1 75.75 756 LEU A CA 1
ATOM 5934 C C . LEU A 1 756 ? -4.168 30.156 30.219 1 75.75 756 LEU A C 1
ATOM 5936 O O . LEU A 1 756 ? -3.34 29.438 30.797 1 75.75 756 LEU A O 1
ATOM 5940 N N . ILE A 1 757 ? -5.391 30.297 30.656 1 78.81 757 ILE A N 1
ATOM 5941 C CA . ILE A 1 757 ? -5.789 29.719 31.938 1 78.81 757 ILE A CA 1
ATOM 5942 C C . ILE A 1 757 ? -6.684 28.5 31.703 1 78.81 757 ILE A C 1
ATOM 5944 O O . ILE A 1 757 ? -7.086 27.828 32.656 1 78.81 757 ILE A O 1
ATOM 5948 N N . HIS A 1 758 ? -7.051 28.203 30.453 1 80.44 758 HIS A N 1
ATOM 5949 C CA . HIS A 1 758 ? -7.902 27.062 30.141 1 80.44 758 HIS A CA 1
ATOM 5950 C C . HIS A 1 758 ? -7.32 25.766 30.719 1 80.44 758 HIS A C 1
ATOM 5952 O O . HIS A 1 758 ? -8.055 24.938 31.25 1 80.44 758 HIS A O 1
ATOM 5958 N N . GLY A 1 759 ? -6.051 25.531 30.641 1 79.88 759 GLY A N 1
ATOM 5959 C CA . GLY A 1 759 ? -5.402 24.344 31.188 1 79.88 759 GLY A CA 1
ATOM 5960 C C . GLY A 1 759 ? -5.578 24.203 32.688 1 79.88 759 GLY A C 1
ATOM 5961 O O . GLY A 1 759 ? -5.766 23.094 33.188 1 79.88 759 GLY A O 1
ATOM 5962 N N . ILE A 1 760 ? -5.57 25.312 33.312 1 84.88 760 ILE A N 1
ATOM 5963 C CA . ILE A 1 760 ? -5.727 25.312 34.75 1 84.88 760 ILE A CA 1
ATOM 5964 C C . ILE A 1 760 ? -7.145 24.875 35.125 1 84.88 760 ILE A C 1
ATOM 5966 O O . ILE A 1 760 ? -7.34 24.078 36.031 1 84.88 760 ILE A O 1
ATOM 5970 N N . TYR A 1 761 ? -8.047 25.406 34.438 1 89.25 761 TYR A N 1
ATOM 5971 C CA . TYR A 1 761 ? -9.43 25.078 34.75 1 89.25 761 TYR A CA 1
ATOM 5972 C C . TYR A 1 761 ? -9.766 23.641 34.375 1 89.25 761 TYR A C 1
ATOM 5974 O O . TYR A 1 761 ? -10.609 23 35.031 1 89.25 761 TYR A O 1
ATOM 5982 N N . ASN A 1 762 ? -9.102 23.141 33.375 1 87.88 762 ASN A N 1
ATOM 5983 C CA . ASN A 1 762 ? -9.234 21.719 33.094 1 87.88 762 ASN A CA 1
ATOM 5984 C C . ASN A 1 762 ? -8.695 20.859 34.219 1 87.88 762 ASN A C 1
ATOM 5986 O O . ASN A 1 762 ? -9.266 19.828 34.562 1 87.88 762 ASN A O 1
ATOM 5990 N N . SER A 1 763 ? -7.645 21.297 34.812 1 87.75 763 SER A N 1
ATOM 5991 C CA . SER A 1 763 ? -7.09 20.609 35.969 1 87.75 763 SER A CA 1
ATOM 5992 C C . SER A 1 763 ? -8.039 20.688 37.156 1 87.75 763 SER A C 1
ATOM 5994 O O . SER A 1 763 ? -8.211 19.703 37.906 1 87.75 763 SER A O 1
ATOM 5996 N N . TYR A 1 764 ? -8.656 21.891 37.344 1 93.06 764 TYR A N 1
ATOM 5997 C CA . TYR A 1 764 ? -9.633 22.047 38.438 1 93.06 764 TYR A CA 1
ATOM 5998 C C . TYR A 1 764 ? -10.805 21.094 38.25 1 93.06 764 TYR A C 1
ATOM 6000 O O . TYR A 1 764 ? -11.297 20.5 39.219 1 93.06 764 TYR A O 1
ATOM 6008 N N . TYR A 1 765 ? -11.195 20.984 37.062 1 92.38 765 TYR A N 1
ATOM 6009 C CA . TYR A 1 765 ? -12.297 20.078 36.75 1 92.38 765 TYR A CA 1
ATOM 6010 C C . TYR A 1 765 ? -11.953 18.641 37.094 1 92.38 765 TYR A C 1
ATOM 6012 O O . TYR A 1 765 ? -12.742 17.969 37.781 1 92.38 765 TYR A O 1
ATOM 6020 N N . LEU A 1 766 ? -10.773 18.172 36.75 1 89.38 766 LEU A N 1
ATOM 6021 C CA . LEU A 1 766 ? -10.352 16.797 37.031 1 89.38 766 LEU A CA 1
ATOM 6022 C C . LEU A 1 766 ? -10.266 16.562 38.531 1 89.38 766 LEU A C 1
ATOM 6024 O O . LEU A 1 766 ? -10.633 15.484 39 1 89.38 766 LEU A O 1
ATOM 6028 N N . LYS A 1 767 ? -9.812 17.547 39.188 1 90.12 767 LYS A N 1
ATOM 6029 C CA . LYS A 1 767 ? -9.727 17.453 40.625 1 90.12 767 LYS A CA 1
ATOM 6030 C C . LYS A 1 767 ? -11.109 17.391 41.281 1 90.12 767 LYS A C 1
ATOM 6032 O O . LYS A 1 767 ? -11.344 16.641 42.219 1 90.12 767 LYS A O 1
ATOM 6037 N N . ALA A 1 768 ? -11.953 18.188 40.719 1 91.75 768 ALA A N 1
ATOM 6038 C CA . ALA A 1 768 ? -13.305 18.266 41.281 1 91.75 768 ALA A CA 1
ATOM 6039 C C . ALA A 1 768 ? -14.055 16.953 41.062 1 91.75 768 ALA A C 1
ATOM 6041 O O . ALA A 1 768 ? -14.789 16.5 41.938 1 91.75 768 ALA A O 1
ATOM 6042 N N . ILE A 1 769 ? -13.898 16.359 39.875 1 90.62 769 ILE A N 1
ATOM 6043 C CA . ILE A 1 769 ? -14.586 15.102 39.594 1 90.62 769 ILE A CA 1
ATOM 6044 C C . ILE A 1 769 ? -14.062 14.008 40.531 1 90.62 769 ILE A C 1
ATOM 6046 O O . ILE A 1 769 ? -14.812 13.117 40.938 1 90.62 769 ILE A O 1
ATOM 6050 N N . ASP A 1 770 ? -12.852 14.016 40.781 1 88.44 770 ASP A N 1
ATOM 6051 C CA . ASP A 1 770 ? -12.242 13.023 41.656 1 88.44 770 ASP A CA 1
ATOM 6052 C C . ASP A 1 770 ? -12.695 13.203 43.094 1 88.44 770 ASP A C 1
ATOM 6054 O O . ASP A 1 770 ? -12.961 12.227 43.812 1 88.44 770 ASP A O 1
ATOM 6058 N N . LYS A 1 771 ? -12.805 14.398 43.594 1 88.44 771 LYS A N 1
ATOM 6059 C CA . LYS A 1 771 ? -13.102 14.703 44.969 1 88.44 771 LYS A CA 1
ATOM 6060 C C . LYS A 1 771 ? -14.602 14.672 45.25 1 88.44 771 LYS A C 1
ATOM 6062 O O . LYS A 1 771 ? -15.055 14.117 46.25 1 88.44 771 LYS A O 1
ATOM 6067 N N . PHE A 1 772 ? -15.383 15.359 44.344 1 90.25 772 PHE A N 1
ATOM 6068 C CA . PHE A 1 772 ? -16.797 15.602 44.656 1 90.25 772 PHE A CA 1
ATOM 6069 C C . PHE A 1 772 ? -17.688 14.68 43.812 1 90.25 772 PHE A C 1
ATOM 6071 O O . PHE A 1 772 ? -18.875 14.562 44.094 1 90.25 772 PHE A O 1
ATOM 6078 N N . GLY A 1 773 ? -17.125 14.008 42.844 1 87.06 773 GLY A N 1
ATOM 6079 C CA . GLY A 1 773 ? -17.922 13.148 41.969 1 87.06 773 GLY A CA 1
ATOM 6080 C C . GLY A 1 773 ? -18.188 13.758 40.594 1 87.06 773 GLY A C 1
ATOM 6081 O O . GLY A 1 773 ? -18.219 14.977 40.469 1 87.06 773 GLY A O 1
ATOM 6082 N N . PHE A 1 774 ? -18.531 12.969 39.688 1 87.44 774 PHE A N 1
ATOM 6083 C CA . PHE A 1 774 ? -18.672 13.375 38.281 1 87.44 774 PHE A CA 1
ATOM 6084 C C . PHE A 1 774 ? -19.891 14.258 38.094 1 87.44 774 PHE A C 1
ATOM 6086 O O . PHE A 1 774 ? -19.859 15.203 37.312 1 87.44 774 PHE A O 1
ATOM 6093 N N . ASP A 1 775 ? -20.969 14.023 38.688 1 82.88 775 ASP A N 1
ATOM 6094 C CA . ASP A 1 775 ? -22.203 14.773 38.469 1 82.88 775 ASP A CA 1
ATOM 6095 C C . ASP A 1 775 ? -22.391 15.859 39.531 1 82.88 775 ASP A C 1
ATOM 6097 O O . ASP A 1 775 ? -23.5 16.391 39.688 1 82.88 775 ASP A O 1
ATOM 6101 N N . SER A 1 776 ? -21.344 16.203 40.219 1 90.06 776 SER A N 1
ATOM 6102 C CA . SER A 1 776 ? -21.422 17.234 41.25 1 90.06 776 SER A CA 1
ATOM 6103 C C . SER A 1 776 ? -21.641 18.609 40.656 1 90.06 776 SER A C 1
ATOM 6105 O O . SER A 1 776 ? -21.297 18.828 39.469 1 90.06 776 SER A O 1
ATOM 6107 N N . LEU A 1 777 ? -22.203 19.453 41.406 1 91.56 777 LEU A N 1
ATOM 6108 C CA . LEU A 1 777 ? -22.438 20.812 40.938 1 91.56 777 LEU A CA 1
ATOM 6109 C C . LEU A 1 777 ? -21.109 21.516 40.625 1 91.56 777 LEU A C 1
ATOM 6111 O O . LEU A 1 777 ? -21 22.25 39.656 1 91.56 777 LEU A O 1
ATOM 6115 N N . ASP A 1 778 ? -20.125 21.281 41.469 1 92.94 778 ASP A N 1
ATOM 6116 C CA . ASP A 1 778 ? -18.812 21.891 41.25 1 92.94 778 ASP A CA 1
ATOM 6117 C C . ASP A 1 778 ? -18.219 21.438 39.906 1 92.94 778 ASP A C 1
ATOM 6119 O O . ASP A 1 778 ? -17.672 22.266 39.156 1 92.94 778 ASP A O 1
ATOM 6123 N N . ALA A 1 779 ? -18.359 20.172 39.688 1 92.25 779 ALA A N 1
ATOM 6124 C CA . ALA A 1 779 ? -17.844 19.625 38.438 1 92.25 779 ALA A CA 1
ATOM 6125 C C . ALA A 1 779 ? -18.562 20.25 37.25 1 92.25 779 ALA A C 1
ATOM 6127 O O . ALA A 1 779 ? -17.938 20.578 36.219 1 92.25 779 ALA A O 1
ATOM 6128 N N . ARG A 1 780 ? -19.797 20.406 37.344 1 93.81 780 ARG A N 1
ATOM 6129 C CA . ARG A 1 780 ? -20.594 20.969 36.25 1 93.81 780 ARG A CA 1
ATOM 6130 C C . ARG A 1 780 ? -20.234 22.438 36.031 1 93.81 780 ARG A C 1
ATOM 6132 O O . ARG A 1 780 ? -20.125 22.875 34.875 1 93.81 780 ARG A O 1
ATOM 6139 N N . ILE A 1 781 ? -20.109 23.172 37.062 1 94.81 781 ILE A N 1
ATOM 6140 C CA . ILE A 1 781 ? -19.734 24.578 36.969 1 94.81 781 ILE A CA 1
ATOM 6141 C C . ILE A 1 781 ? -18.359 24.703 36.312 1 94.81 781 ILE A C 1
ATOM 6143 O O . ILE A 1 781 ? -18.188 25.516 35.375 1 94.81 781 ILE A O 1
ATOM 6147 N N . LEU A 1 782 ? -17.469 23.906 36.719 1 94.31 782 LEU A N 1
ATOM 6148 C CA . LEU A 1 782 ? -16.109 23.953 36.156 1 94.31 782 LEU A CA 1
ATOM 6149 C C . LEU A 1 782 ? -16.109 23.516 34.719 1 94.31 782 LEU A C 1
ATOM 6151 O O . LEU A 1 782 ? -15.328 24.016 33.906 1 94.31 782 LEU A O 1
ATOM 6155 N N . ALA A 1 783 ? -16.953 22.516 34.406 1 93.31 783 ALA A N 1
ATOM 6156 C CA . ALA A 1 783 ? -17.062 22.062 33 1 93.31 783 ALA A CA 1
ATOM 6157 C C . ALA A 1 783 ? -17.5 23.219 32.094 1 93.31 783 ALA A C 1
ATOM 6159 O O . ALA A 1 783 ? -16.906 23.438 31.047 1 93.31 783 ALA A O 1
ATOM 6160 N N . HIS A 1 784 ? -18.484 23.922 32.531 1 93.12 784 HIS A N 1
ATOM 6161 C CA . HIS A 1 784 ? -18.984 25.047 31.75 1 93.12 784 HIS A CA 1
ATOM 6162 C C . HIS A 1 784 ? -17.953 26.172 31.688 1 93.12 784 HIS A C 1
ATOM 6164 O O . HIS A 1 784 ? -17.797 26.828 30.641 1 93.12 784 HIS A O 1
ATOM 6170 N N . LYS A 1 785 ? -17.297 26.469 32.781 1 92.38 785 LYS A N 1
ATOM 6171 C CA . LYS A 1 785 ? -16.25 27.484 32.781 1 92.38 785 LYS A CA 1
ATOM 6172 C C . LYS A 1 785 ? -15.125 27.125 31.828 1 92.38 785 LYS A C 1
ATOM 6174 O O . LYS A 1 785 ? -14.633 27.984 31.094 1 92.38 785 LYS A O 1
ATOM 6179 N N . SER A 1 786 ? -14.758 25.891 31.922 1 89.38 786 SER A N 1
ATOM 6180 C CA . SER A 1 786 ? -13.695 25.406 31.047 1 89.38 786 SER A CA 1
ATOM 6181 C C . SER A 1 786 ? -14.086 25.562 29.578 1 89.38 786 SER A C 1
ATOM 6183 O O . SER A 1 786 ? -13.273 26 28.766 1 89.38 786 SER A O 1
ATOM 6185 N N . ASN A 1 787 ? -15.242 25.172 29.188 1 87.5 787 ASN A N 1
ATOM 6186 C CA . ASN A 1 787 ? -15.711 25.281 27.812 1 87.5 787 ASN A CA 1
ATOM 6187 C C . ASN A 1 787 ? -15.773 26.75 27.359 1 87.5 787 ASN A C 1
ATOM 6189 O O . ASN A 1 787 ? -15.43 27.062 26.219 1 87.5 787 ASN A O 1
ATOM 6193 N N . MET A 1 788 ? -16.188 27.578 28.219 1 87.44 788 MET A N 1
ATOM 6194 C CA . MET A 1 788 ? -16.281 29 27.906 1 87.44 788 MET A CA 1
ATOM 6195 C C . MET A 1 788 ? -14.898 29.625 27.734 1 87.44 788 MET A C 1
ATOM 6197 O O . MET A 1 788 ? -14.703 30.5 26.906 1 87.44 788 MET A O 1
ATOM 6201 N N . LEU A 1 789 ? -14 29.188 28.547 1 84.5 789 LEU A N 1
ATOM 6202 C CA . LEU A 1 789 ? -12.633 29.688 28.453 1 84.5 789 LEU A CA 1
ATOM 6203 C C . LEU A 1 789 ? -11.969 29.25 27.156 1 84.5 789 LEU A C 1
ATOM 6205 O O . LEU A 1 789 ? -11.125 29.953 26.609 1 84.5 789 LEU A O 1
ATOM 6209 N N . LEU A 1 790 ? -12.328 28.125 26.734 1 80.5 790 LEU A N 1
ATOM 6210 C CA . LEU A 1 790 ? -11.812 27.656 25.453 1 80.5 790 LEU A CA 1
ATOM 6211 C C . LEU A 1 790 ? -12.273 28.562 24.312 1 80.5 790 LEU A C 1
ATOM 6213 O O . LEU A 1 790 ? -11.531 28.797 23.344 1 80.5 790 LEU A O 1
ATOM 6217 N N . ASP A 1 791 ? -13.406 29.156 24.422 1 76.31 791 ASP A N 1
ATOM 6218 C CA . ASP A 1 791 ? -13.977 30 23.375 1 76.31 791 ASP A CA 1
ATOM 6219 C C . ASP A 1 791 ? -13.75 31.484 23.656 1 76.31 791 ASP A C 1
ATOM 6221 O O . ASP A 1 791 ? -14.07 32.344 22.844 1 76.31 791 ASP A O 1
ATOM 6225 N N . ALA A 1 792 ? -13.25 31.797 24.781 1 76.62 792 ALA A N 1
ATOM 6226 C CA . ALA A 1 792 ? -13.141 33.188 25.281 1 76.62 792 ALA A CA 1
ATOM 6227 C C . ALA A 1 792 ? -12.375 34.062 24.297 1 76.62 792 ALA A C 1
ATOM 6229 O O . ALA A 1 792 ? -12.773 35.188 24.031 1 76.62 792 ALA A O 1
ATOM 6230 N N . PRO A 1 793 ? -11.336 33.5 23.75 1 69.75 793 PRO A N 1
ATOM 6231 C CA . PRO A 1 793 ? -10.617 34.406 22.828 1 69.75 793 PRO A CA 1
ATOM 6232 C C . PRO A 1 793 ? -11.477 34.844 21.656 1 69.75 793 PRO A C 1
ATOM 6234 O O . PRO A 1 793 ? -11.266 35.906 21.094 1 69.75 793 PRO A O 1
ATOM 6237 N N . LYS A 1 794 ? -12.492 34.125 21.344 1 73.31 794 LYS A N 1
ATOM 6238 C CA . LYS A 1 794 ? -13.352 34.406 20.203 1 73.31 794 LYS A CA 1
ATOM 6239 C C . LYS A 1 794 ? -14.539 35.281 20.609 1 73.31 794 LYS A C 1
ATOM 6241 O O . LYS A 1 794 ? -15.141 35.938 19.766 1 73.31 794 LYS A O 1
ATOM 6246 N N . THR A 1 795 ? -14.93 35.281 21.859 1 72.44 795 THR A N 1
ATOM 6247 C CA . THR A 1 795 ? -16.172 35.906 22.281 1 72.44 795 THR A CA 1
ATOM 6248 C C . THR A 1 795 ? -15.883 37.125 23.156 1 72.44 795 THR A C 1
ATOM 6250 O O . THR A 1 795 ? -16.812 37.75 23.656 1 72.44 795 THR A O 1
ATOM 6253 N N . SER A 1 796 ? -14.719 37.5 23.344 1 73.44 796 SER A N 1
ATOM 6254 C CA . SER A 1 796 ? -14.32 38.625 24.172 1 73.44 796 SER A CA 1
ATOM 6255 C C . SER A 1 796 ? -14.781 38.438 25.609 1 73.44 796 SER A C 1
ATOM 6257 O O . SER A 1 796 ? -15.211 39.406 26.266 1 73.44 796 SER A O 1
ATOM 6259 N N . MET A 1 797 ? -14.898 37.219 26 1 81.25 797 MET A N 1
ATOM 6260 C CA . MET A 1 797 ? -15.258 36.938 27.391 1 81.25 797 MET A CA 1
ATOM 6261 C C . MET A 1 797 ? -14.008 36.781 28.25 1 81.25 797 MET A C 1
ATOM 6263 O O . MET A 1 797 ? -13 36.25 27.812 1 81.25 797 MET A O 1
ATOM 6267 N N . ARG A 1 798 ? -14.117 37.375 29.406 1 83.06 798 ARG A N 1
ATOM 6268 C CA . ARG A 1 798 ? -13 37.281 30.344 1 83.06 798 ARG A CA 1
ATOM 6269 C C . ARG A 1 798 ? -13.484 36.844 31.734 1 83.06 798 ARG A C 1
ATOM 6271 O O . ARG A 1 798 ? -14.539 37.281 32.188 1 83.06 798 ARG A O 1
ATOM 6278 N N . LEU A 1 799 ? -12.695 36.031 32.281 1 89.12 799 LEU A N 1
ATOM 6279 C CA . LEU A 1 799 ? -13 35.562 33.625 1 89.12 799 LEU A CA 1
ATOM 6280 C C . LEU A 1 799 ? -12.672 36.656 34.656 1 89.12 799 LEU A C 1
ATOM 6282 O O . LEU A 1 799 ? -11.617 37.281 34.562 1 89.12 799 LEU A O 1
ATOM 6286 N N . LEU A 1 800 ? -13.594 36.875 35.562 1 89.81 800 LEU A N 1
ATOM 6287 C CA . LEU A 1 800 ? -13.375 37.875 36.625 1 89.81 800 LEU A CA 1
ATOM 6288 C C . LEU A 1 800 ? -12.234 37.469 37.531 1 89.81 800 LEU A C 1
ATOM 6290 O O . LEU A 1 800 ? -12.117 36.281 37.875 1 89.81 800 LEU A O 1
ATOM 6294 N N . GLU A 1 801 ? -11.422 38.406 37.906 1 87.12 801 GLU A N 1
ATOM 6295 C CA . GLU A 1 801 ? -10.258 38.125 38.75 1 87.12 801 GLU A CA 1
ATOM 6296 C C . GLU A 1 801 ? -10.672 37.594 40.094 1 87.12 801 GLU A C 1
ATOM 6298 O O . GLU A 1 801 ? -9.938 36.844 40.719 1 87.12 801 GLU A O 1
ATOM 6303 N N . GLU A 1 802 ? -11.711 38.125 40.594 1 91.31 802 GLU A N 1
ATOM 6304 C CA . GLU A 1 802 ? -12.195 37.688 41.875 1 91.31 802 GLU A CA 1
ATOM 6305 C C . GLU A 1 802 ? -12.609 36.219 41.844 1 91.31 802 GLU A C 1
ATOM 6307 O O . GLU A 1 802 ? -12.367 35.469 42.781 1 91.31 802 GLU A O 1
ATOM 6312 N N . VAL A 1 803 ? -13.25 35.875 40.75 1 93.06 803 VAL A N 1
ATOM 6313 C CA . VAL A 1 803 ? -13.68 34.469 40.562 1 93.06 803 VAL A CA 1
ATOM 6314 C C . VAL A 1 803 ? -12.461 33.594 40.406 1 93.06 803 VAL A C 1
ATOM 6316 O O . VAL A 1 803 ? -12.422 32.469 40.969 1 93.06 803 VAL A O 1
ATOM 6319 N N . LYS A 1 804 ? -11.539 34 39.688 1 90.75 804 LYS A N 1
ATOM 6320 C CA . LYS A 1 804 ? -10.312 33.219 39.5 1 90.75 804 LYS A CA 1
ATOM 6321 C C . LYS A 1 804 ? -9.633 32.938 40.812 1 90.75 804 LYS A C 1
ATOM 6323 O O . LYS A 1 804 ? -9.203 31.797 41.062 1 90.75 804 LYS A O 1
ATOM 6328 N N . SER A 1 805 ? -9.562 33.969 41.656 1 91 805 SER A N 1
ATOM 6329 C CA . SER A 1 805 ? -8.938 33.812 42.969 1 91 805 SER A CA 1
ATOM 6330 C C . SER A 1 805 ? -9.742 32.875 43.844 1 91 805 SER A C 1
ATOM 6332 O O . SER A 1 805 ? -9.172 32.062 44.594 1 91 805 SER A O 1
ATOM 6334 N N . ALA A 1 806 ? -10.969 33.031 43.781 1 93.62 806 ALA A N 1
ATOM 6335 C CA . ALA A 1 806 ? -11.836 32.156 44.562 1 93.62 806 ALA A CA 1
ATOM 6336 C C . ALA A 1 806 ? -11.727 30.719 44.125 1 93.62 806 ALA A C 1
ATOM 6338 O O . ALA A 1 806 ? -11.688 29.812 44.969 1 93.62 806 ALA A O 1
ATOM 6339 N N . ASP A 1 807 ? -11.734 30.469 42.844 1 93.88 807 ASP A N 1
ATOM 6340 C CA . ASP A 1 807 ? -11.609 29.125 42.281 1 93.88 807 ASP A CA 1
ATOM 6341 C C . ASP A 1 807 ? -10.258 28.516 42.656 1 93.88 807 ASP A C 1
ATOM 6343 O O . ASP A 1 807 ? -10.172 27.312 42.906 1 93.88 807 ASP A O 1
ATOM 6347 N N . GLU A 1 808 ? -9.227 29.266 42.594 1 92.44 808 GLU A N 1
ATOM 6348 C CA . GLU A 1 808 ? -7.898 28.781 42.969 1 92.44 808 GLU A CA 1
ATOM 6349 C C . GLU A 1 808 ? -7.855 28.312 44.406 1 92.44 808 GLU A C 1
ATOM 6351 O O . GLU A 1 808 ? -7.238 27.297 44.719 1 92.44 808 GLU A O 1
ATOM 6356 N N . LYS A 1 809 ? -8.508 29.062 45.281 1 93.06 809 LYS A N 1
ATOM 6357 C CA . LYS A 1 809 ? -8.539 28.703 46.688 1 93.06 809 LYS A CA 1
ATOM 6358 C C . LYS A 1 809 ? -9.367 27.438 46.938 1 93.06 809 LYS A C 1
ATOM 6360 O O . LYS A 1 809 ? -9.031 26.625 47.812 1 93.06 809 LYS A O 1
ATOM 6365 N N . LYS A 1 810 ? -10.352 27.344 46.188 1 93.44 810 LYS A N 1
ATOM 6366 C CA . LYS A 1 810 ? -11.273 26.234 46.406 1 93.44 810 LYS A CA 1
ATOM 6367 C C . LYS A 1 810 ? -10.773 24.953 45.719 1 93.44 810 LYS A C 1
ATOM 6369 O O . LYS A 1 810 ? -10.828 23.875 46.312 1 93.44 810 LYS A O 1
ATOM 6374 N N . TYR A 1 811 ? -10.383 25.062 44.531 1 93.31 811 TYR A N 1
ATOM 6375 C CA . TYR A 1 811 ? -10.078 23.875 43.719 1 93.31 811 TYR A CA 1
ATOM 6376 C C . TYR A 1 811 ? -8.578 23.672 43.594 1 93.31 811 TYR A C 1
ATOM 6378 O O . TYR A 1 811 ? -8.109 22.562 43.344 1 93.31 811 TYR A O 1
ATOM 6386 N N . GLY A 1 812 ? -7.777 24.719 43.625 1 90 812 GLY A N 1
ATOM 6387 C CA . GLY A 1 812 ? -6.328 24.656 43.469 1 90 812 GLY A CA 1
ATOM 6388 C C . GLY A 1 812 ? -5.668 23.797 44.531 1 90 812 GLY A C 1
ATOM 6389 O O . GLY A 1 812 ? -4.637 23.172 44.281 1 90 812 GLY A O 1
ATOM 6390 N N . ILE A 1 813 ? -6.258 23.734 45.656 1 88.31 813 ILE A N 1
ATOM 6391 C CA . ILE A 1 813 ? -5.656 23.047 46.812 1 88.31 813 ILE A CA 1
ATOM 6392 C C . ILE A 1 813 ? -5.992 21.562 46.75 1 88.31 813 ILE A C 1
ATOM 6394 O O . ILE A 1 813 ? -5.371 20.75 47.438 1 88.31 813 ILE A O 1
ATOM 6398 N N . LEU A 1 814 ? -6.957 21.188 45.969 1 89.81 814 LEU A N 1
ATOM 6399 C CA . LEU A 1 814 ? -7.348 19.781 45.875 1 89.81 814 LEU A CA 1
ATOM 6400 C C . LEU A 1 814 ? -6.242 18.953 45.25 1 89.81 814 LEU A C 1
ATOM 6402 O O . LEU A 1 814 ? -5.527 19.438 44.375 1 89.81 814 LEU A O 1
ATOM 6406 N N . PRO A 1 815 ? -6.066 17.734 45.656 1 85.81 815 PRO A N 1
ATOM 6407 C CA . PRO A 1 815 ? -5.062 16.875 45.062 1 85.81 815 PRO A CA 1
ATOM 6408 C C . PRO A 1 815 ? -5.461 16.406 43.656 1 85.81 815 PRO A C 1
ATOM 6410 O O . PRO A 1 815 ? -6.645 16.219 43.375 1 85.81 815 PRO A O 1
ATOM 6413 N N . ARG A 1 816 ? -4.461 16.25 42.875 1 85.88 816 ARG A N 1
ATOM 6414 C CA . ARG A 1 816 ? -4.695 15.664 41.562 1 85.88 816 ARG A CA 1
ATOM 6415 C C . ARG A 1 816 ? -5.102 14.203 41.688 1 85.88 816 ARG A C 1
ATOM 6417 O O . ARG A 1 816 ? -4.742 13.531 42.656 1 85.88 816 ARG A O 1
ATOM 6424 N N . PRO A 1 817 ? -5.926 13.719 40.688 1 84.81 817 PRO A N 1
ATOM 6425 C CA . PRO A 1 817 ? -6.277 12.297 40.688 1 84.81 817 PRO A CA 1
ATOM 6426 C C . PRO A 1 817 ? -5.055 11.383 40.75 1 84.81 817 PRO A C 1
ATOM 6428 O O . PRO A 1 817 ? -3.975 11.773 40.281 1 84.81 817 PRO A O 1
ATOM 6431 N N . TYR A 1 818 ? -5.27 10.195 41.156 1 80.62 818 TYR A N 1
ATOM 6432 C CA . TYR A 1 818 ? -4.203 9.234 41.406 1 80.62 818 TYR A CA 1
ATOM 6433 C C . TYR A 1 818 ? -3.436 8.938 40.125 1 80.62 818 TYR A C 1
ATOM 6435 O O . TYR A 1 818 ? -2.203 8.906 40.125 1 80.62 818 TYR A O 1
ATOM 6443 N N . TRP A 1 819 ? -4.086 8.664 39.031 1 80.12 819 TRP A N 1
ATOM 6444 C CA . TRP A 1 819 ? -3.449 8.297 37.781 1 80.12 819 TRP A CA 1
ATOM 6445 C C . TRP A 1 819 ? -2.523 9.406 37.281 1 80.12 819 TRP A C 1
ATOM 6447 O O . TRP A 1 819 ? -1.46 9.133 36.719 1 80.12 819 TRP A O 1
ATOM 6457 N N . LYS A 1 820 ? -2.861 10.641 37.438 1 80.38 820 LYS A N 1
ATOM 6458 C CA . LYS A 1 820 ? -2.047 11.781 37 1 80.38 820 LYS A CA 1
ATOM 6459 C C . LYS A 1 820 ? -0.823 11.938 37.906 1 80.38 820 LYS A C 1
ATOM 6461 O O . LYS A 1 820 ? 0.252 12.312 37.438 1 80.38 820 LYS A O 1
ATOM 6466 N N . ARG A 1 821 ? -0.985 11.758 39.188 1 77 821 ARG A N 1
ATOM 6467 C CA . ARG A 1 821 ? 0.133 11.844 40.125 1 77 821 ARG A CA 1
ATOM 6468 C C . ARG A 1 821 ? 1.188 10.789 39.812 1 77 821 ARG A C 1
ATOM 6470 O O . ARG A 1 821 ? 2.389 11.062 39.875 1 77 821 ARG A O 1
ATOM 6477 N N . ARG A 1 822 ? 0.73 9.68 39.5 1 72 822 ARG A N 1
ATOM 6478 C CA . ARG A 1 822 ? 1.642 8.602 39.125 1 72 822 ARG A CA 1
ATOM 6479 C C . ARG A 1 822 ? 2.404 8.945 37.844 1 72 822 ARG A C 1
ATOM 6481 O O . ARG A 1 822 ? 3.59 8.633 37.719 1 72 822 ARG A O 1
ATOM 6488 N N . LEU A 1 823 ? 1.712 9.516 36.969 1 70.31 823 LEU A N 1
ATOM 6489 C CA . LEU A 1 823 ? 2.332 9.93 35.719 1 70.31 823 LEU A CA 1
ATOM 6490 C C . LEU A 1 823 ? 3.414 10.977 35.969 1 70.31 823 LEU A C 1
ATOM 6492 O O . LEU A 1 823 ? 4.484 10.922 35.375 1 70.31 823 LEU A O 1
ATOM 6496 N N . ASP A 1 824 ? 3.068 11.898 36.812 1 67.62 824 ASP A N 1
ATOM 6497 C CA . ASP A 1 824 ? 4.023 12.961 37.125 1 67.62 824 ASP A CA 1
ATOM 6498 C C . ASP A 1 824 ? 5.27 12.383 37.812 1 67.62 824 ASP A C 1
ATOM 6500 O O . ASP A 1 824 ? 6.387 12.836 37.531 1 67.62 824 ASP A O 1
ATOM 6504 N N . SER A 1 825 ? 5.008 11.445 38.594 1 63.84 825 SER A N 1
ATOM 6505 C CA . SER A 1 825 ? 6.121 10.789 39.281 1 63.84 825 SER A CA 1
ATOM 6506 C C . SER A 1 825 ? 6.996 10.023 38.312 1 63.84 825 SER A C 1
ATOM 6508 O O . SER A 1 825 ? 8.227 10.031 38.406 1 63.84 825 SER A O 1
ATOM 6510 N N . TYR A 1 826 ? 6.312 9.391 37.469 1 61.88 826 TYR A N 1
ATOM 6511 C CA . TYR A 1 826 ? 7.023 8.648 36.406 1 61.88 826 TYR A CA 1
ATOM 6512 C C . TYR A 1 826 ? 7.863 9.586 35.562 1 61.88 826 TYR A C 1
ATOM 6514 O O . TYR A 1 826 ? 9.008 9.273 35.219 1 61.88 826 TYR A O 1
ATOM 6522 N N . LYS A 1 827 ? 7.301 10.656 35.094 1 58.03 827 LYS A N 1
ATOM 6523 C CA . LYS A 1 827 ? 8 11.617 34.25 1 58.03 827 LYS A CA 1
ATOM 6524 C C . LYS A 1 827 ? 9.211 12.211 34.969 1 58.03 827 LYS A C 1
ATOM 6526 O O . LYS A 1 827 ? 10.242 12.461 34.344 1 58.03 827 LYS A O 1
ATOM 6531 N N . LYS A 1 828 ? 9.031 12.477 36.25 1 56.34 828 LYS A N 1
ATOM 6532 C CA . LYS A 1 828 ? 10.109 13.055 37.031 1 56.34 828 LYS A CA 1
ATOM 6533 C C . LYS A 1 828 ? 11.219 12.039 37.281 1 56.34 828 LYS A C 1
ATOM 6535 O O . LYS A 1 828 ? 12.398 12.367 37.219 1 56.34 828 LYS A O 1
ATOM 6540 N N . SER A 1 829 ? 10.727 10.797 37.625 1 53.59 829 SER A N 1
ATOM 6541 C CA . SER A 1 829 ? 11.734 9.812 38 1 53.59 829 SER A CA 1
ATOM 6542 C C . SER A 1 829 ? 12.242 9.039 36.781 1 53.59 829 SER A C 1
ATOM 6544 O O . SER A 1 829 ? 13.297 8.406 36.844 1 53.59 829 SER A O 1
ATOM 6546 N N . GLY A 1 830 ? 11.703 9.414 35.5 1 50.09 830 GLY A N 1
ATOM 6547 C CA . GLY A 1 830 ? 12.086 8.742 34.25 1 50.09 830 GLY A CA 1
ATOM 6548 C C . GLY A 1 830 ? 11.766 7.262 34.25 1 50.09 830 GLY A C 1
ATOM 6549 O O . GLY A 1 830 ? 11.805 6.613 33.219 1 50.09 830 GLY A O 1
ATOM 6550 N N . GLU A 1 831 ? 11.992 6.336 35.375 1 49.75 831 GLU A N 1
ATOM 6551 C CA . GLU A 1 831 ? 11.969 4.875 35.312 1 49.75 831 GLU A CA 1
ATOM 6552 C C . GLU A 1 831 ? 10.906 4.309 36.25 1 49.75 831 GLU A C 1
ATOM 6554 O O . GLU A 1 831 ? 10.375 3.221 36 1 49.75 831 GLU A O 1
ATOM 6559 N N . HIS A 1 832 ? 10.945 4.684 37.594 1 44.97 832 HIS A N 1
ATOM 6560 C CA . HIS A 1 832 ? 10.312 3.92 38.656 1 44.97 832 HIS A CA 1
ATOM 6561 C C . HIS A 1 832 ? 8.945 4.504 39.031 1 44.97 832 HIS A C 1
ATOM 6563 O O . HIS A 1 832 ? 8.797 5.719 39.125 1 44.97 832 HIS A O 1
ATOM 6569 N N . TRP A 1 833 ? 7.941 3.732 38.688 1 45.12 833 TRP A N 1
ATOM 6570 C CA . TRP A 1 833 ? 6.605 4.055 39.188 1 45.12 833 TRP A CA 1
ATOM 6571 C C . TRP A 1 833 ? 6.605 4.211 40.719 1 45.12 833 TRP A C 1
ATOM 6573 O O . TRP A 1 833 ? 7.188 3.391 41.406 1 45.12 833 TRP A O 1
ATOM 6583 N N . ASP A 1 834 ? 6.777 5.238 41.375 1 41.84 834 ASP A N 1
ATOM 6584 C CA . ASP A 1 834 ? 6.625 5.324 42.812 1 41.84 834 ASP A CA 1
ATOM 6585 C C . ASP A 1 834 ? 5.441 4.484 43.281 1 41.84 834 ASP A C 1
ATOM 6587 O O . ASP A 1 834 ? 4.297 4.738 42.906 1 41.84 834 ASP A O 1
ATOM 6591 N N . ASP A 1 835 ? 5.672 3.236 43.656 1 40.31 835 ASP A N 1
ATOM 6592 C CA . ASP A 1 835 ? 4.727 2.305 44.25 1 40.31 835 ASP A CA 1
ATOM 6593 C C . ASP A 1 835 ? 4.113 2.891 45.531 1 40.31 835 ASP A C 1
ATOM 6595 O O . ASP A 1 835 ? 3.566 2.158 46.344 1 40.31 835 ASP A O 1
ATOM 6599 N N . GLY A 1 836 ? 4.586 4.031 46.156 1 39.09 836 GLY A N 1
ATOM 6600 C CA . GLY A 1 836 ? 4.012 4.277 47.469 1 39.09 836 GLY A CA 1
ATOM 6601 C C . GLY A 1 836 ? 2.502 4.121 47.5 1 39.09 836 GLY A C 1
ATOM 6602 O O . GLY A 1 836 ? 1.858 4.062 46.438 1 39.09 836 GLY A O 1
ATOM 6603 N N . HIS A 1 837 ? 2.014 3.633 48.812 1 39 837 HIS A N 1
ATOM 6604 C CA . HIS A 1 837 ? 0.661 3.332 49.25 1 39 837 HIS A CA 1
ATOM 6605 C C . HIS A 1 837 ? -0.319 4.418 48.812 1 39 837 HIS A C 1
ATOM 6607 O O . HIS A 1 837 ? -0.54 5.387 49.562 1 39 837 HIS A O 1
ATOM 6613 N N . LEU A 1 838 ? -0.07 4.91 47.719 1 43.34 838 LEU A N 1
ATOM 6614 C CA . LEU A 1 838 ? -1.028 5.977 47.469 1 43.34 838 LEU A CA 1
ATOM 6615 C C . LEU A 1 838 ? -2.459 5.484 47.656 1 43.34 838 LEU A C 1
ATOM 6617 O O . LEU A 1 838 ? -2.748 4.305 47.469 1 43.34 838 LEU A O 1
ATOM 6621 N N . PRO A 1 839 ? -3.176 6.168 48.406 1 40.47 839 PRO A N 1
ATOM 6622 C CA . PRO A 1 839 ? -4.52 5.691 48.719 1 40.47 839 PRO A CA 1
ATOM 6623 C C . PRO A 1 839 ? -5.242 5.09 47.531 1 40.47 839 PRO A C 1
ATOM 6625 O O . PRO A 1 839 ? -5.16 5.629 46.406 1 40.47 839 PRO A O 1
ATOM 6628 N N . THR A 1 840 ? -4.957 3.779 47.219 1 42.44 840 THR A N 1
ATOM 6629 C CA . THR A 1 840 ? -5.879 3.029 46.375 1 42.44 840 THR A CA 1
ATOM 6630 C C . THR A 1 840 ? -7.25 3.699 46.344 1 42.44 840 THR A C 1
ATOM 6632 O O . THR A 1 840 ? -8.031 3.562 47.281 1 42.44 840 THR A O 1
ATOM 6635 N N . ALA A 1 841 ? -7.195 4.887 46.219 1 40.94 841 ALA A N 1
ATOM 6636 C CA . ALA A 1 841 ? -8.461 5.609 46.344 1 40.94 841 ALA A CA 1
ATOM 6637 C C . ALA A 1 841 ? -9.594 4.863 45.625 1 40.94 841 ALA A C 1
ATOM 6639 O O . ALA A 1 841 ? -9.344 4.027 44.781 1 40.94 841 ALA A O 1
ATOM 6640 N N . GLN A 1 842 ? -10.859 5.516 45.812 1 49.81 842 GLN A N 1
ATOM 6641 C CA . GLN A 1 842 ? -12.297 5.387 45.562 1 49.81 842 GLN A CA 1
ATOM 6642 C C . GLN A 1 842 ? -12.594 5.145 44.094 1 49.81 842 GLN A C 1
ATOM 6644 O O . GLN A 1 842 ? -11.695 5.184 43.25 1 49.81 842 GLN A O 1
ATOM 6649 N N . ASN A 1 843 ? -13.914 5.441 43.531 1 64.44 843 ASN A N 1
ATOM 6650 C CA . ASN A 1 843 ? -14.906 5.18 42.469 1 64.44 843 ASN A CA 1
ATOM 6651 C C . ASN A 1 843 ? -14.547 5.855 41.156 1 64.44 843 ASN A C 1
ATOM 6653 O O . ASN A 1 843 ? -15.398 6.039 40.312 1 64.44 843 ASN A O 1
ATOM 6657 N N . ASN A 1 844 ? -13.125 6.234 40.906 1 83.25 844 ASN A N 1
ATOM 6658 C CA . ASN A 1 844 ? -12.781 6.855 39.656 1 83.25 844 ASN A CA 1
ATOM 6659 C C . ASN A 1 844 ? -12.367 5.816 38.625 1 83.25 844 ASN A C 1
ATOM 6661 O O . ASN A 1 844 ? -11.375 5.109 38.812 1 83.25 844 ASN A O 1
ATOM 6665 N N . PRO A 1 845 ? -13.023 5.738 37.5 1 89.62 845 PRO A N 1
ATOM 6666 C CA . PRO A 1 845 ? -12.734 4.707 36.5 1 89.62 845 PRO A CA 1
ATOM 6667 C C . PRO A 1 845 ? -11.352 4.859 35.875 1 89.62 845 PRO A C 1
ATOM 6669 O O . PRO A 1 845 ? -10.734 3.865 35.469 1 89.62 845 PRO A O 1
ATOM 6672 N N . LEU A 1 846 ? -10.766 6.059 35.781 1 89.12 846 LEU A N 1
ATOM 6673 C CA . LEU A 1 846 ? -9.453 6.277 35.188 1 89.12 846 LEU A CA 1
ATOM 6674 C C . LEU A 1 846 ? -8.352 5.703 36.062 1 89.12 846 LEU A C 1
ATOM 6676 O O . LEU A 1 846 ? -7.363 5.16 35.562 1 89.12 846 LEU A O 1
ATOM 6680 N N . ASP A 1 847 ? -8.508 5.812 37.375 1 87.06 847 ASP A N 1
ATOM 6681 C CA . ASP A 1 847 ? -7.547 5.238 38.312 1 87.06 847 ASP A CA 1
ATOM 6682 C C . ASP A 1 847 ? -7.551 3.713 38.25 1 87.06 847 ASP A C 1
ATOM 6684 O O . ASP A 1 847 ? -6.496 3.08 38.281 1 87.06 847 ASP A O 1
ATOM 6688 N N . ILE A 1 848 ? -8.734 3.188 38.156 1 87.44 848 ILE A N 1
ATOM 6689 C CA . ILE A 1 848 ? -8.883 1.738 38.094 1 87.44 848 ILE A CA 1
ATOM 6690 C C . ILE A 1 848 ? -8.242 1.229 36.781 1 87.44 848 ILE A C 1
ATOM 6692 O O . ILE A 1 848 ? -7.504 0.24 36.812 1 87.44 848 ILE A O 1
ATOM 6696 N N . LEU A 1 849 ? -8.531 1.876 35.688 1 89.62 849 LEU A N 1
ATOM 6697 C CA . LEU A 1 849 ? -8 1.462 34.406 1 89.62 849 LEU A CA 1
ATOM 6698 C C . LEU A 1 849 ? -6.48 1.606 34.375 1 89.62 849 LEU A C 1
ATOM 6700 O O . LEU A 1 849 ? -5.789 0.79 33.75 1 89.62 849 LEU A O 1
ATOM 6704 N N . HIS A 1 850 ? -6.008 2.697 34.938 1 85.88 850 HIS A N 1
ATOM 6705 C CA . HIS A 1 850 ? -4.562 2.904 35 1 85.88 850 HIS A CA 1
ATOM 6706 C C . HIS A 1 850 ? -3.869 1.748 35.719 1 85.88 850 HIS A C 1
ATOM 6708 O O . HIS A 1 850 ? -2.879 1.211 35.219 1 85.88 850 HIS A O 1
ATOM 6714 N N . ASP A 1 851 ? -4.348 1.321 36.844 1 83.75 851 ASP A N 1
ATOM 6715 C CA . ASP A 1 851 ? -3.768 0.238 37.625 1 83.75 851 ASP A CA 1
ATOM 6716 C C . ASP A 1 851 ? -3.877 -1.096 36.875 1 83.75 851 ASP A C 1
ATOM 6718 O O . ASP A 1 851 ? -2.92 -1.871 36.844 1 83.75 851 ASP A O 1
ATOM 6722 N N . ARG A 1 852 ? -4.965 -1.285 36.406 1 86.44 852 ARG A N 1
ATOM 6723 C CA . ARG A 1 852 ? -5.199 -2.535 35.688 1 86.44 852 ARG A CA 1
ATOM 6724 C C . ARG A 1 852 ? -4.344 -2.609 34.438 1 86.44 852 ARG A C 1
ATOM 6726 O O . ARG A 1 852 ? -3.834 -3.674 34.094 1 86.44 852 ARG A O 1
ATOM 6733 N N . GLY A 1 853 ? -4.32 -1.515 33.719 1 86.75 853 GLY A N 1
ATOM 6734 C CA . GLY A 1 853 ? -3.506 -1.474 32.5 1 86.75 853 GLY A CA 1
ATOM 6735 C C . GLY A 1 853 ? -2.037 -1.742 32.781 1 86.75 853 GLY A C 1
ATOM 6736 O O . GLY A 1 853 ? -1.392 -2.482 32.031 1 86.75 853 GLY A O 1
ATOM 6737 N N . HIS A 1 854 ? -1.491 -1.217 33.812 1 82.38 854 HIS A N 1
ATOM 6738 C CA . HIS A 1 854 ? -0.089 -1.41 34.156 1 82.38 854 HIS A CA 1
ATOM 6739 C C . HIS A 1 854 ? 0.176 -2.848 34.594 1 82.38 854 HIS A C 1
ATOM 6741 O O . HIS A 1 854 ? 1.19 -3.438 34.219 1 82.38 854 HIS A O 1
ATOM 6747 N N . ALA A 1 855 ? -0.671 -3.34 35.406 1 83.81 855 ALA A N 1
ATOM 6748 C CA . ALA A 1 855 ? -0.533 -4.723 35.844 1 83.81 855 ALA A CA 1
ATOM 6749 C C . ALA A 1 855 ? -0.59 -5.695 34.688 1 83.81 855 ALA A C 1
ATOM 6751 O O . ALA A 1 855 ? 0.205 -6.637 34.594 1 83.81 855 ALA A O 1
ATOM 6752 N N . PHE A 1 856 ? -1.443 -5.438 33.844 1 88.19 856 PHE A N 1
ATOM 6753 C CA . PHE A 1 856 ? -1.607 -6.324 32.688 1 88.19 856 PHE A CA 1
ATOM 6754 C C . PHE A 1 856 ? -0.419 -6.211 31.75 1 88.19 856 PHE A C 1
ATOM 6756 O O . PHE A 1 856 ? 0.014 -7.203 31.172 1 88.19 856 PHE A O 1
ATOM 6763 N N . ALA A 1 857 ? -0.01 -5.02 31.484 1 84.44 857 ALA A N 1
ATOM 6764 C CA . ALA A 1 857 ? 1.146 -4.812 30.609 1 84.44 857 ALA A CA 1
ATOM 6765 C C . ALA A 1 857 ? 2.359 -5.586 31.125 1 84.44 857 ALA A C 1
ATOM 6767 O O . ALA A 1 857 ? 3.117 -6.156 30.328 1 84.44 857 ALA A O 1
ATOM 6768 N N . GLU A 1 858 ? 2.572 -5.625 32.406 1 79.75 858 GLU A N 1
ATOM 6769 C CA . GLU A 1 858 ? 3.678 -6.359 33 1 79.75 858 GLU A CA 1
ATOM 6770 C C . GLU A 1 858 ? 3.502 -7.867 32.812 1 79.75 858 GLU A C 1
ATOM 6772 O O . GLU A 1 858 ? 4.461 -8.578 32.5 1 79.75 858 GLU A O 1
ATOM 6777 N N . GLU A 1 859 ? 2.363 -8.258 33.031 1 83.12 859 GLU A N 1
ATOM 6778 C CA . GLU A 1 859 ? 2.062 -9.68 32.844 1 83.12 859 GLU A CA 1
ATOM 6779 C C . GLU A 1 859 ? 2.252 -10.109 31.406 1 83.12 859 GLU A C 1
ATOM 6781 O O . GLU A 1 859 ? 2.824 -11.164 31.141 1 83.12 859 GLU A O 1
ATOM 6786 N N . GLU A 1 860 ? 1.716 -9.328 30.547 1 81.31 860 GLU A N 1
ATOM 6787 C CA . GLU A 1 860 ? 1.81 -9.633 29.109 1 81.31 860 GLU A CA 1
ATOM 6788 C C . GLU A 1 860 ? 3.258 -9.602 28.641 1 81.31 860 GLU A C 1
ATOM 6790 O O . GLU A 1 860 ? 3.646 -10.375 27.766 1 81.31 860 GLU A O 1
ATOM 6795 N N . HIS A 1 861 ? 3.977 -8.68 29.141 1 77.69 861 HIS A N 1
ATOM 6796 C CA . HIS A 1 861 ? 5.398 -8.609 28.828 1 77.69 861 HIS A CA 1
ATOM 6797 C C . HIS A 1 861 ? 6.125 -9.883 29.234 1 77.69 861 HIS A C 1
ATOM 6799 O O . HIS A 1 861 ? 6.949 -10.398 28.469 1 77.69 861 HIS A O 1
ATOM 6805 N N . ARG A 1 862 ? 5.805 -10.43 30.359 1 75.75 862 ARG A N 1
ATOM 6806 C CA . ARG A 1 862 ? 6.383 -11.68 30.844 1 75.75 862 ARG A CA 1
ATOM 6807 C C . ARG A 1 862 ? 5.969 -12.852 29.969 1 75.75 862 ARG A C 1
ATOM 6809 O O . ARG A 1 862 ? 6.762 -13.766 29.734 1 75.75 862 ARG A O 1
ATOM 6816 N N . ARG A 1 863 ? 4.844 -12.797 29.594 1 76.69 863 ARG A N 1
ATOM 6817 C CA . ARG A 1 863 ? 4.305 -13.875 28.781 1 76.69 863 ARG A CA 1
ATOM 6818 C C . ARG A 1 863 ? 4.984 -13.914 27.406 1 76.69 863 ARG A C 1
ATOM 6820 O O . ARG A 1 863 ? 5.348 -14.984 26.922 1 76.69 863 ARG A O 1
ATOM 6827 N N . VAL A 1 864 ? 5.098 -12.812 26.812 1 71 864 VAL A N 1
ATOM 6828 C CA . VAL A 1 864 ? 5.613 -12.719 25.453 1 71 864 VAL A CA 1
ATOM 6829 C C . VAL A 1 864 ? 7.133 -12.867 25.469 1 71 864 VAL A C 1
ATOM 6831 O O . VAL A 1 864 ? 7.707 -13.516 24.578 1 71 864 VAL A O 1
ATOM 6834 N N . TYR A 1 865 ? 7.844 -12.281 26.422 1 67.38 865 TYR A N 1
ATOM 6835 C CA . TYR A 1 865 ? 9.297 -12.227 26.375 1 67.38 865 TYR A CA 1
ATOM 6836 C C . TYR A 1 865 ? 9.914 -13.062 27.484 1 67.38 865 TYR A C 1
ATOM 6838 O O . TYR A 1 865 ? 11.133 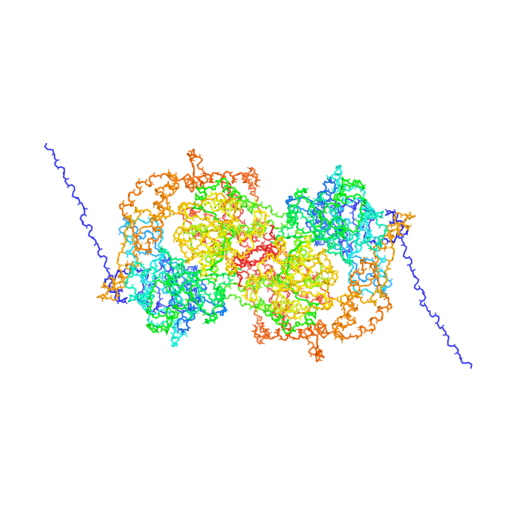-13.234 27.547 1 67.38 865 TYR A O 1
ATOM 6846 N N . GLY A 1 866 ? 9.07 -13.945 28.125 1 60.28 866 GLY A N 1
ATOM 6847 C CA . GLY A 1 866 ? 9.562 -14.711 29.25 1 60.28 866 GLY A CA 1
ATOM 6848 C C . GLY A 1 866 ? 9.977 -13.852 30.422 1 60.28 866 GLY A C 1
ATOM 6849 O O . GLY A 1 866 ? 9.742 -12.641 30.422 1 60.28 866 GLY A O 1
ATOM 6850 N N . HIS A 1 867 ? 10.125 -14.484 31.562 1 50.97 867 HIS A N 1
ATOM 6851 C CA . HIS A 1 867 ? 10.492 -13.82 32.812 1 50.97 867 HIS A CA 1
ATOM 6852 C C . HIS A 1 867 ? 11.75 -12.977 32.625 1 50.97 867 HIS A C 1
ATOM 6854 O O . HIS A 1 867 ? 12.133 -12.227 33.531 1 50.97 867 HIS A O 1
ATOM 6860 N N . SER A 1 868 ? 12.531 -13.352 31.734 1 43.09 868 SER A N 1
ATOM 6861 C CA . SER A 1 868 ? 13.82 -12.656 31.688 1 43.09 868 SER A CA 1
ATOM 6862 C C . SER A 1 868 ? 13.664 -11.234 31.172 1 43.09 868 SER A C 1
ATOM 6864 O O . SER A 1 868 ? 13.188 -11.023 30.047 1 43.09 868 SER A O 1
ATOM 6866 N N . ASP A 1 869 ? 13.227 -10.469 31.984 1 45.62 869 ASP A N 1
ATOM 6867 C CA . ASP A 1 869 ? 13.516 -9.078 31.656 1 45.62 869 ASP A CA 1
ATOM 6868 C C . ASP A 1 869 ? 14.664 -8.969 30.656 1 45.62 869 ASP A C 1
ATOM 6870 O O . ASP A 1 869 ? 14.961 -7.879 30.156 1 45.62 869 ASP A O 1
ATOM 6874 N N . GLN A 1 870 ? 15.68 -9.938 30.75 1 45.84 870 GLN A N 1
ATOM 6875 C CA . GLN A 1 870 ? 17.016 -9.828 30.172 1 45.84 870 GLN A CA 1
ATOM 6876 C C . GLN A 1 870 ? 17.016 -10.305 28.719 1 45.84 870 GLN A C 1
ATOM 6878 O O . GLN A 1 870 ? 17.188 -11.5 28.453 1 45.84 870 GLN A O 1
ATOM 6883 N N . LEU A 1 871 ? 15.992 -10.023 27.953 1 49.78 871 LEU A N 1
ATOM 6884 C CA . LEU A 1 871 ? 16.484 -10.195 26.594 1 49.78 871 LEU A CA 1
ATOM 6885 C C . LEU A 1 871 ? 18.016 -10.047 26.547 1 49.78 871 LEU A C 1
ATOM 6887 O O . LEU A 1 871 ? 18.531 -8.961 26.797 1 49.78 871 LEU A O 1
ATOM 6891 N N . GLN A 1 872 ? 18.688 -11.023 27.266 1 47 872 GLN A N 1
ATOM 6892 C CA . GLN A 1 872 ? 20.141 -11.047 27.359 1 47 872 GLN A CA 1
ATOM 6893 C C . GLN A 1 872 ? 20.781 -10.477 26.094 1 47 872 GLN A C 1
ATOM 6895 O O . GLN A 1 872 ? 20.469 -10.922 24.984 1 47 872 GLN A O 1
ATOM 6900 N N . ILE A 1 873 ? 21.094 -9.266 26.234 1 50.03 873 ILE A N 1
ATOM 6901 C CA . ILE A 1 873 ? 21.953 -8.5 25.344 1 50.03 873 ILE A CA 1
ATOM 6902 C C . ILE A 1 873 ? 23.203 -9.312 25 1 50.03 873 ILE A C 1
ATOM 6904 O O . ILE A 1 873 ? 24.109 -9.438 25.844 1 50.03 873 ILE A O 1
ATOM 6908 N N . ASP A 1 874 ? 23.062 -10.516 24.641 1 48.94 874 ASP A N 1
ATOM 6909 C CA . ASP A 1 874 ? 24.375 -10.969 24.219 1 48.94 874 ASP A CA 1
ATOM 6910 C C . ASP A 1 874 ? 24.984 -10.008 23.203 1 48.94 874 ASP A C 1
ATOM 6912 O O . ASP A 1 874 ? 24.5 -9.906 22.078 1 48.94 874 ASP A O 1
ATOM 6916 N N . THR A 1 875 ? 25.453 -8.883 23.859 1 55.34 875 THR A N 1
ATOM 6917 C CA . THR A 1 875 ? 26.172 -7.953 23 1 55.34 875 THR A CA 1
ATOM 6918 C C . THR A 1 875 ? 27.219 -8.688 22.156 1 55.34 875 THR A C 1
ATOM 6920 O O . THR A 1 875 ? 28.312 -8.984 22.641 1 55.34 875 THR A O 1
ATOM 6923 N N . VAL A 1 876 ? 26.688 -9.578 21.266 1 63.25 876 VAL A N 1
ATOM 6924 C CA . VAL A 1 876 ? 27.609 -10.266 20.359 1 63.25 876 VAL A CA 1
ATOM 6925 C C . VAL A 1 876 ? 28.078 -9.312 19.266 1 63.25 876 VAL A C 1
ATOM 6927 O O . VAL A 1 876 ? 27.281 -8.547 18.719 1 63.25 876 VAL A O 1
ATOM 6930 N N . GLN A 1 877 ? 29.453 -8.938 19.516 1 78.5 877 GLN A N 1
ATOM 6931 C CA . GLN A 1 877 ? 30.047 -8.195 18.406 1 78.5 877 GLN A CA 1
ATOM 6932 C C . GLN A 1 877 ? 29.734 -8.859 17.062 1 78.5 877 GLN A C 1
ATOM 6934 O O . GLN A 1 877 ? 29.922 -10.07 16.906 1 78.5 877 GLN A O 1
ATOM 6939 N N . HIS A 1 878 ? 29.078 -8.125 16.297 1 84.94 878 HIS A N 1
ATOM 6940 C CA . HIS A 1 878 ? 28.734 -8.641 14.969 1 84.94 878 HIS A CA 1
ATOM 6941 C C . HIS A 1 878 ? 29.969 -8.758 14.086 1 84.94 878 HIS A C 1
ATOM 6943 O O . HIS A 1 878 ? 30.609 -7.754 13.758 1 84.94 878 HIS A O 1
ATOM 6949 N N . LYS A 1 879 ? 30.312 -9.797 13.68 1 86.19 879 LYS A N 1
ATOM 6950 C CA . LYS A 1 879 ? 31.547 -10.086 12.945 1 86.19 879 LYS A CA 1
ATOM 6951 C C . LYS A 1 879 ? 31.609 -9.289 11.648 1 86.19 879 LYS A C 1
ATOM 6953 O O . LYS A 1 879 ? 32.688 -8.789 11.273 1 86.19 879 LYS A O 1
ATOM 6958 N N . LYS A 1 880 ? 30.547 -9.109 10.992 1 89.06 880 LYS A N 1
ATOM 6959 C CA . LYS A 1 880 ? 30.531 -8.406 9.711 1 89.06 880 LYS A CA 1
ATOM 6960 C C . LYS A 1 880 ? 30.844 -6.922 9.898 1 89.06 880 LYS A C 1
ATOM 6962 O O . LYS A 1 880 ? 31.453 -6.297 9.016 1 89.06 880 LYS A O 1
ATOM 6967 N N . LEU A 1 881 ? 30.469 -6.344 11.016 1 93.06 881 LEU A N 1
ATOM 6968 C CA . LEU A 1 881 ? 30.672 -4.922 11.266 1 93.06 881 LEU A CA 1
ATOM 6969 C C . LEU A 1 881 ? 32.125 -4.648 11.664 1 93.06 881 LEU A C 1
ATOM 6971 O O . LEU A 1 881 ? 32.594 -3.518 11.555 1 93.06 881 LEU A O 1
ATOM 6975 N N . LEU A 1 882 ? 32.844 -5.742 12.086 1 94.06 882 LEU A N 1
ATOM 6976 C CA . LEU A 1 882 ? 34.219 -5.594 12.5 1 94.06 882 LEU A CA 1
ATOM 6977 C C . LEU A 1 882 ? 35.156 -5.828 11.32 1 94.06 882 LEU A C 1
ATOM 6979 O O . LEU A 1 882 ? 36.344 -5.426 11.367 1 94.06 882 LEU A O 1
ATOM 6983 N N . GLN A 1 883 ? 34.625 -6.352 10.273 1 92.44 883 GLN A N 1
ATOM 6984 C CA . GLN A 1 883 ? 35.469 -6.852 9.172 1 92.44 883 GLN A CA 1
ATOM 6985 C C . GLN A 1 883 ? 36.188 -5.715 8.461 1 92.44 883 GLN A C 1
ATOM 6987 O O . GLN A 1 883 ? 37.344 -5.824 8.133 1 92.44 883 GLN A O 1
ATOM 6992 N N . PRO A 1 884 ? 35.531 -4.551 8.219 1 94.25 884 PRO A N 1
ATOM 6993 C CA . PRO A 1 884 ? 36.25 -3.5 7.473 1 94.25 884 PRO A CA 1
ATOM 6994 C C . PRO A 1 884 ? 37.469 -2.994 8.203 1 94.25 884 PRO A C 1
ATOM 6996 O O . PRO A 1 884 ? 38.5 -2.74 7.57 1 94.25 884 PRO A O 1
ATOM 6999 N N . TRP A 1 885 ? 37.438 -2.898 9.461 1 95.5 885 TRP A N 1
ATOM 7000 C CA . TRP A 1 885 ? 38.594 -2.438 10.219 1 95.5 885 TRP A CA 1
ATOM 7001 C C . TRP A 1 885 ? 39.656 -3.52 10.281 1 95.5 885 TRP A C 1
ATOM 7003 O O . TRP A 1 885 ? 40.875 -3.227 10.188 1 95.5 885 TRP A O 1
ATOM 7013 N N . GLN A 1 886 ? 39.281 -4.738 10.406 1 94.56 886 GLN A N 1
ATOM 7014 C CA . GLN A 1 886 ? 40.219 -5.852 10.398 1 94.56 886 GLN A CA 1
ATOM 7015 C C . GLN A 1 886 ? 40.969 -5.934 9.07 1 94.56 886 GLN A C 1
ATOM 7017 O O . GLN A 1 886 ? 42.156 -6.16 9.047 1 94.56 886 GLN A O 1
ATOM 7022 N N . LYS A 1 887 ? 40.25 -5.711 8.07 1 93.12 887 LYS A N 1
ATOM 7023 C CA . LYS A 1 887 ? 40.844 -5.711 6.746 1 93.12 887 LYS A CA 1
ATOM 7024 C C . LYS A 1 887 ? 41.812 -4.523 6.578 1 93.12 887 LYS A C 1
ATOM 7026 O O . LYS A 1 887 ? 42.812 -4.629 5.906 1 93.12 887 LYS A O 1
ATOM 7031 N N . ALA A 1 888 ? 41.406 -3.416 7.176 1 94.75 888 ALA A N 1
ATOM 7032 C CA . ALA A 1 888 ? 42.281 -2.236 7.125 1 94.75 888 ALA A CA 1
ATOM 7033 C C . ALA A 1 888 ? 43.594 -2.482 7.863 1 94.75 888 ALA A C 1
ATOM 7035 O O . ALA A 1 888 ? 44.656 -2.07 7.402 1 94.75 888 ALA A O 1
ATOM 7036 N N . GLU A 1 889 ? 43.5 -3.16 8.953 1 95.06 889 GLU A N 1
ATOM 7037 C CA . GLU A 1 889 ? 44.688 -3.498 9.719 1 95.06 889 GLU A CA 1
ATOM 7038 C C . GLU A 1 889 ? 45.594 -4.465 8.945 1 95.06 889 GLU A C 1
ATOM 7040 O O . GLU A 1 889 ? 46.812 -4.316 8.945 1 95.06 889 GLU A O 1
ATOM 7045 N N . GLN A 1 890 ? 44.938 -5.402 8.281 1 92.12 890 GLN A N 1
ATOM 7046 C CA . GLN A 1 890 ? 45.688 -6.355 7.473 1 92.12 890 GLN A CA 1
ATOM 7047 C C . GLN A 1 890 ? 46.344 -5.664 6.273 1 92.12 890 GLN A C 1
ATOM 7049 O O . GLN A 1 890 ? 47.469 -5.973 5.914 1 92.12 890 GLN A O 1
ATOM 7054 N N . TRP A 1 891 ? 45.594 -4.766 5.738 1 90.5 891 TRP A N 1
ATOM 7055 C CA . TRP A 1 891 ? 46.062 -4 4.578 1 90.5 891 TRP A CA 1
ATOM 7056 C C . TRP A 1 891 ? 47.281 -3.143 4.934 1 90.5 891 TRP A C 1
ATOM 7058 O O . TRP A 1 891 ? 48.188 -2.982 4.121 1 90.5 891 TRP A O 1
ATOM 7068 N N . ALA A 1 892 ? 47.344 -2.658 6.133 1 92.62 892 ALA A N 1
ATOM 7069 C CA . ALA A 1 892 ? 48.375 -1.729 6.535 1 92.62 892 ALA A CA 1
ATOM 7070 C C . ALA A 1 892 ? 49.594 -2.479 7.082 1 92.62 892 ALA A C 1
ATOM 7072 O O . ALA A 1 892 ? 50.688 -1.91 7.191 1 92.62 892 ALA A O 1
ATOM 7073 N N . ARG A 1 893 ? 49.469 -3.713 7.289 1 90.88 893 ARG A N 1
ATOM 7074 C CA . ARG A 1 893 ? 50.531 -4.473 7.93 1 90.88 893 ARG A CA 1
ATOM 7075 C C . ARG A 1 893 ? 51.812 -4.43 7.098 1 90.88 893 ARG A C 1
ATOM 7077 O O . ARG A 1 893 ? 51.781 -4.742 5.906 1 90.88 893 ARG A O 1
ATOM 7084 N N . GLY A 1 894 ? 52.938 -4.082 7.66 1 87.38 894 GLY A N 1
ATOM 7085 C CA . GLY A 1 894 ? 54.25 -4.125 7.035 1 87.38 894 GLY A CA 1
ATOM 7086 C C . GLY A 1 894 ? 54.594 -2.861 6.27 1 87.38 894 GLY A C 1
ATOM 7087 O O . GLY A 1 894 ? 55.688 -2.711 5.77 1 87.38 894 GLY A O 1
ATOM 7088 N N . ASP A 1 895 ? 53.688 -1.851 6.055 1 91.12 895 ASP A N 1
ATOM 7089 C CA . ASP A 1 895 ? 53.906 -0.599 5.34 1 91.12 895 ASP A CA 1
ATOM 7090 C C . ASP A 1 895 ? 53.719 0.604 6.262 1 91.12 895 ASP A C 1
ATOM 7092 O O . ASP A 1 895 ? 52.594 0.928 6.637 1 91.12 895 ASP A O 1
ATOM 7096 N N . PRO A 1 896 ? 54.75 1.207 6.578 1 92.44 896 PRO A N 1
ATOM 7097 C CA . PRO A 1 896 ? 54.688 2.307 7.543 1 92.44 896 PRO A CA 1
ATOM 7098 C C . PRO A 1 896 ? 53.75 3.434 7.086 1 92.44 896 PRO A C 1
ATOM 7100 O O . PRO A 1 896 ? 53.094 4.078 7.918 1 92.44 896 PRO A O 1
ATOM 7103 N N . ASP A 1 897 ? 53.688 3.711 5.766 1 90.25 897 ASP A N 1
ATOM 7104 C CA . ASP A 1 897 ? 52.812 4.77 5.27 1 90.25 897 ASP A CA 1
ATOM 7105 C C . ASP A 1 897 ? 51.344 4.41 5.48 1 90.25 897 ASP A C 1
ATOM 7107 O O . ASP A 1 897 ? 50.531 5.266 5.848 1 90.25 897 ASP A O 1
ATOM 7111 N N . ARG A 1 898 ? 51.062 3.152 5.285 1 92.19 898 ARG A N 1
ATOM 7112 C CA . ARG A 1 898 ? 49.688 2.682 5.484 1 92.19 898 ARG A CA 1
ATOM 7113 C C . ARG A 1 898 ? 49.344 2.668 6.965 1 92.19 898 ARG A C 1
ATOM 7115 O O . ARG A 1 898 ? 48.188 2.941 7.332 1 92.19 898 ARG A O 1
ATOM 7122 N N . GLU A 1 899 ? 50.281 2.438 7.746 1 94.88 899 GLU A N 1
ATOM 7123 C CA . GLU A 1 899 ? 50.031 2.443 9.188 1 94.88 899 GLU A CA 1
ATOM 7124 C C . GLU A 1 899 ? 49.781 3.857 9.695 1 94.88 899 GLU A C 1
ATOM 7126 O O . GLU A 1 899 ? 48.969 4.055 10.617 1 94.88 899 GLU A O 1
ATOM 7131 N N . ARG A 1 900 ? 50.5 4.75 9.094 1 94.62 900 ARG A N 1
ATOM 7132 C CA . ARG A 1 900 ? 50.25 6.145 9.461 1 94.62 900 ARG A CA 1
ATOM 7133 C C . ARG A 1 900 ? 48.844 6.57 9.117 1 94.62 900 ARG A C 1
ATOM 7135 O O . ARG A 1 900 ? 48.219 7.336 9.859 1 94.62 900 ARG A O 1
ATOM 7142 N N . GLU A 1 901 ? 48.344 6.148 7.977 1 94.62 901 GLU A N 1
ATOM 7143 C CA . GLU A 1 901 ? 47 6.48 7.582 1 94.62 901 GLU A CA 1
ATOM 7144 C C . GLU A 1 901 ? 45.969 5.871 8.539 1 94.62 901 GLU A C 1
ATOM 7146 O O . GLU A 1 901 ? 44.938 6.484 8.836 1 94.62 901 GLU A O 1
ATOM 7151 N N . LEU A 1 902 ? 46.219 4.707 9.062 1 95.88 902 LEU A N 1
ATOM 7152 C CA . LEU A 1 902 ? 45.312 4.078 10.023 1 95.88 902 LEU A CA 1
ATOM 7153 C C . LEU A 1 902 ? 45.312 4.852 11.344 1 95.88 902 LEU A C 1
ATOM 7155 O O . LEU A 1 902 ? 44.312 4.91 12.023 1 95.88 902 LEU A O 1
ATOM 7159 N N . ASP A 1 903 ? 46.531 5.402 11.594 1 95.94 903 ASP A N 1
ATOM 7160 C CA . ASP A 1 903 ? 46.594 6.215 12.797 1 95.94 903 ASP A CA 1
ATOM 7161 C C . ASP A 1 903 ? 45.75 7.477 12.672 1 95.94 903 ASP A C 1
ATOM 7163 O O . ASP A 1 903 ? 45.156 7.945 13.656 1 95.94 903 ASP A O 1
ATOM 7167 N N . VAL A 1 904 ? 45.719 7.977 11.469 1 96.56 904 VAL A N 1
ATOM 7168 C CA . VAL A 1 904 ? 44.875 9.133 11.227 1 96.56 904 VAL A CA 1
ATOM 7169 C C . VAL A 1 904 ? 43.406 8.758 11.477 1 96.56 904 VAL A C 1
ATOM 7171 O O . VAL A 1 904 ? 42.656 9.523 12.094 1 96.56 904 VAL A O 1
ATOM 7174 N N . ILE A 1 905 ? 42.969 7.594 11.008 1 96.69 905 ILE A N 1
ATOM 7175 C CA . ILE A 1 905 ? 41.594 7.121 11.195 1 96.69 905 ILE A CA 1
ATOM 7176 C C . ILE A 1 905 ? 41.312 6.934 12.68 1 96.69 905 ILE A C 1
ATOM 7178 O O . ILE A 1 905 ? 40.25 7.324 13.164 1 96.69 905 ILE A O 1
ATOM 7182 N N . ARG A 1 906 ? 42.25 6.359 13.406 1 97.12 906 ARG A N 1
ATOM 7183 C CA . ARG A 1 906 ? 42.125 6.16 14.844 1 97.12 906 ARG A CA 1
ATOM 7184 C C . ARG A 1 906 ? 41.938 7.488 15.57 1 97.12 906 ARG A C 1
ATOM 7186 O O . ARG A 1 906 ? 41.094 7.609 16.469 1 97.12 906 ARG A O 1
ATOM 7193 N N . ASN A 1 907 ? 42.688 8.445 15.109 1 96.56 907 ASN A N 1
ATOM 7194 C CA . ASN A 1 907 ? 42.625 9.75 15.742 1 96.56 907 ASN A CA 1
ATOM 7195 C C . ASN A 1 907 ? 41.281 10.43 15.492 1 96.56 907 ASN A C 1
ATOM 7197 O O . ASN A 1 907 ? 40.719 11.07 16.391 1 96.56 907 ASN A O 1
ATOM 7201 N N . VAL A 1 908 ? 40.844 10.336 14.289 1 96.5 908 VAL A N 1
ATOM 7202 C CA . VAL A 1 908 ? 39.562 10.922 13.938 1 96.5 908 VAL A CA 1
ATOM 7203 C C . VAL A 1 908 ? 38.469 10.305 14.789 1 96.5 908 VAL A C 1
ATOM 7205 O O . VAL A 1 908 ? 37.625 11.016 15.367 1 96.5 908 VAL A O 1
ATOM 7208 N N . VAL A 1 909 ? 38.406 8.969 14.891 1 97.19 909 VAL A N 1
ATOM 7209 C CA . VAL A 1 909 ? 37.344 8.266 15.625 1 97.19 909 VAL A CA 1
ATOM 7210 C C . VAL A 1 909 ? 37.438 8.625 17.109 1 97.19 909 VAL A C 1
ATOM 7212 O O . VAL A 1 909 ? 36.406 8.875 17.75 1 97.19 909 VAL A O 1
ATOM 7215 N N . ASN A 1 910 ? 38.656 8.734 17.609 1 95.94 910 ASN A N 1
ATOM 7216 C CA . ASN A 1 910 ? 38.844 9.062 19.016 1 95.94 910 ASN A CA 1
ATOM 7217 C C . ASN A 1 910 ? 38.438 10.5 19.312 1 95.94 910 ASN A C 1
ATOM 7219 O O . ASN A 1 910 ? 37.781 10.758 20.328 1 95.94 910 ASN A O 1
ATOM 7223 N N . GLU A 1 911 ? 38.812 11.344 18.422 1 95.88 911 GLU A N 1
ATOM 7224 C CA . GLU A 1 911 ? 38.469 12.75 18.609 1 95.88 911 GLU A CA 1
ATOM 7225 C C . GLU A 1 911 ? 36.969 12.961 18.625 1 95.88 911 GLU A C 1
ATOM 7227 O O . GLU A 1 911 ? 36.438 13.633 19.5 1 95.88 911 GLU A O 1
ATOM 7232 N N . TYR A 1 912 ? 36.344 12.43 17.672 1 95.06 912 TYR A N 1
ATOM 7233 C CA . TYR A 1 912 ? 34.906 12.656 17.547 1 95.06 912 TYR A CA 1
ATOM 7234 C C . TYR A 1 912 ? 34.125 11.898 18.609 1 95.06 912 TYR A C 1
ATOM 7236 O O . TYR A 1 912 ? 33.062 12.336 19.031 1 95.06 912 TYR A O 1
ATOM 7244 N N . THR A 1 913 ? 34.625 10.703 19.062 1 94.31 913 THR A N 1
ATOM 7245 C CA . THR A 1 913 ? 34 9.992 20.172 1 94.31 913 THR A CA 1
ATOM 7246 C C . THR A 1 913 ? 34.094 10.82 21.453 1 94.31 913 THR A C 1
ATOM 7248 O O . THR A 1 913 ? 33.125 10.867 22.234 1 94.31 913 THR A O 1
ATOM 7251 N N . ALA A 1 914 ? 35.219 11.492 21.609 1 93.38 914 ALA A N 1
ATOM 7252 C CA . ALA A 1 914 ? 35.406 12.352 22.781 1 93.38 914 ALA A CA 1
ATOM 7253 C C . ALA A 1 914 ? 34.438 13.539 22.75 1 93.38 914 ALA A C 1
ATOM 7255 O O . ALA A 1 914 ? 33.875 13.938 23.781 1 93.38 914 ALA A O 1
ATOM 7256 N N . GLU A 1 915 ? 34.281 14.062 21.625 1 93.44 915 GLU A N 1
ATOM 7257 C CA . GLU A 1 915 ? 33.344 15.188 21.484 1 93.44 915 GLU A CA 1
ATOM 7258 C C . GLU A 1 915 ? 31.906 14.75 21.734 1 93.44 915 GLU A C 1
ATOM 7260 O O . GLU A 1 915 ? 31.109 15.516 22.281 1 93.44 915 GLU A O 1
ATOM 7265 N N . PHE A 1 916 ? 31.578 13.609 21.281 1 91.69 916 PHE A N 1
ATOM 7266 C CA . PHE A 1 916 ? 30.234 13.055 21.469 1 91.69 916 PHE A CA 1
ATOM 7267 C C . PHE A 1 916 ? 29.891 12.93 22.938 1 91.69 916 PHE A C 1
ATOM 7269 O O . PHE A 1 916 ? 28.75 13.188 23.344 1 91.69 916 PHE A O 1
ATOM 7276 N N . THR A 1 917 ? 30.812 12.531 23.734 1 87 917 THR A N 1
ATOM 7277 C CA . THR A 1 917 ? 30.578 12.328 25.156 1 87 917 THR A CA 1
ATOM 7278 C C . THR A 1 917 ? 30.375 13.664 25.859 1 87 917 THR A C 1
ATOM 7280 O O . THR A 1 917 ? 29.812 13.711 26.953 1 87 917 THR A O 1
ATOM 7283 N N . LYS A 1 918 ? 30.703 14.789 25.188 1 86.88 918 LYS A N 1
ATOM 7284 C CA . LYS A 1 918 ? 30.594 16.109 25.797 1 86.88 918 LYS A CA 1
ATOM 7285 C C . LYS A 1 918 ? 29.312 16.828 25.344 1 86.88 918 LYS A C 1
ATOM 7287 O O . LYS A 1 918 ? 29.062 17.953 25.734 1 86.88 918 LYS A O 1
ATOM 7292 N N . LEU A 1 919 ? 28.609 16.203 24.516 1 86.25 919 LEU A N 1
ATOM 7293 C CA . LEU A 1 919 ? 27.359 16.812 24.078 1 86.25 919 LEU A CA 1
ATOM 7294 C C . LEU A 1 919 ? 26.422 17.062 25.25 1 86.25 919 LEU A C 1
ATOM 7296 O O . LEU A 1 919 ? 26.469 16.328 26.25 1 86.25 919 LEU A O 1
ATOM 7300 N N . PRO A 1 920 ? 25.578 18.125 25.109 1 77.25 920 PRO A N 1
ATOM 7301 C CA . PRO A 1 920 ? 24.609 18.375 26.188 1 77.25 920 PRO A CA 1
ATOM 7302 C C . PRO A 1 920 ? 23.578 17.25 26.328 1 77.25 920 PRO A C 1
ATOM 7304 O O . PRO A 1 920 ? 23.375 16.484 25.391 1 77.25 920 PRO A O 1
ATOM 7307 N N . SER A 1 921 ? 23.094 17.125 27.5 1 69.88 921 SER A N 1
ATOM 7308 C CA . SER A 1 921 ? 22.094 16.094 27.734 1 69.88 921 SER A CA 1
ATOM 7309 C C . SER A 1 921 ? 20.828 16.344 26.938 1 69.88 921 SER A C 1
ATOM 7311 O O . SER A 1 921 ? 20.375 17.484 26.828 1 69.88 921 SER A O 1
ATOM 7313 N N . MET A 1 922 ? 20.328 15.352 26.281 1 65.75 922 MET A N 1
ATOM 7314 C CA . MET A 1 922 ? 19.078 15.398 25.516 1 65.75 922 MET A CA 1
ATOM 7315 C C . MET A 1 922 ? 17.922 15.859 26.375 1 65.75 922 MET A C 1
ATOM 7317 O O . MET A 1 922 ? 16.984 16.484 25.891 1 65.75 922 MET A O 1
ATOM 7321 N N . LYS A 1 923 ? 18.031 15.602 27.656 1 60.41 923 LYS A N 1
ATOM 7322 C CA . LYS A 1 923 ? 16.953 15.891 28.594 1 60.41 923 LYS A CA 1
ATOM 7323 C C . LYS A 1 923 ? 16.844 17.391 28.875 1 60.41 923 LYS A C 1
ATOM 7325 O O . LYS A 1 923 ? 15.742 17.906 29.062 1 60.41 923 LYS A O 1
ATOM 7330 N N . THR A 1 924 ? 18 18.062 28.766 1 57.72 924 THR A N 1
ATOM 7331 C CA . THR A 1 924 ? 18.016 19.469 29.141 1 57.72 924 THR A CA 1
ATOM 7332 C C . THR A 1 924 ? 17.641 20.344 27.953 1 57.72 924 THR A C 1
ATOM 7334 O O . THR A 1 924 ? 16.859 21.297 28.094 1 57.72 924 THR A O 1
ATOM 7337 N N . ASP A 1 925 ? 18.266 20.016 26.875 1 61 925 ASP A N 1
ATOM 7338 C CA . ASP A 1 925 ? 18.016 20.797 25.656 1 61 925 ASP A CA 1
ATOM 7339 C C . ASP A 1 925 ? 18.078 19.906 24.422 1 61 925 ASP A C 1
ATOM 7341 O O . ASP A 1 925 ? 19.141 19.75 23.828 1 61 925 ASP A O 1
ATOM 7345 N N . TYR A 1 926 ? 17.047 19.406 24.031 1 63.44 926 TYR A N 1
ATOM 7346 C CA . TYR A 1 926 ? 16.969 18.453 22.922 1 63.44 926 TYR A CA 1
ATOM 7347 C C . TYR A 1 926 ? 17.359 19.109 21.609 1 63.44 926 TYR A C 1
ATOM 7349 O O . TYR A 1 926 ? 18.062 18.5 20.797 1 63.44 926 TYR A O 1
ATOM 7357 N N . LYS A 1 927 ? 17 20.344 21.469 1 60.16 927 LYS A N 1
ATOM 7358 C CA . LYS A 1 927 ? 17.281 21.047 20.219 1 60.16 927 LYS A CA 1
ATOM 7359 C C . LYS A 1 927 ? 18.781 21.297 20.047 1 60.16 927 LYS A C 1
ATOM 7361 O O . LYS A 1 927 ? 19.328 21.094 18.969 1 60.16 927 LYS A O 1
ATOM 7366 N N . ALA A 1 928 ? 19.297 21.75 21.203 1 65.31 928 ALA A N 1
ATOM 7367 C CA . ALA A 1 928 ? 20.734 21.984 21.172 1 65.31 928 ALA A CA 1
ATOM 7368 C C . ALA A 1 928 ? 21.5 20.672 20.938 1 65.31 928 ALA A C 1
ATOM 7370 O O . ALA A 1 928 ? 22.484 20.656 20.203 1 65.31 928 ALA A O 1
ATOM 7371 N N . TYR A 1 929 ? 21.031 19.641 21.531 1 75.88 929 TYR A N 1
ATOM 7372 C CA . TYR A 1 929 ? 21.641 18.328 21.344 1 75.88 929 TYR A CA 1
ATOM 7373 C C . TYR A 1 929 ? 21.578 17.891 19.891 1 75.88 929 TYR A C 1
ATOM 7375 O O . TYR A 1 929 ? 22.578 17.453 19.328 1 75.88 929 TYR A O 1
ATOM 7383 N N . GLN A 1 930 ? 20.469 18.094 19.266 1 70.81 930 GLN A N 1
ATOM 7384 C CA . GLN A 1 930 ? 20.281 17.656 17.891 1 70.81 930 GLN A CA 1
ATOM 7385 C C . GLN A 1 930 ? 21.141 18.453 16.938 1 70.81 930 GLN A C 1
ATOM 7387 O O . GLN A 1 930 ? 21.734 17.891 15.992 1 70.81 930 GLN A O 1
ATOM 7392 N N . ALA A 1 931 ? 21.188 19.703 17.203 1 66.88 931 ALA A N 1
ATOM 7393 C CA . ALA A 1 931 ? 22 20.562 16.344 1 66.88 931 ALA A CA 1
ATOM 7394 C C . ALA A 1 931 ? 23.484 20.188 16.422 1 66.88 931 ALA A C 1
ATOM 7396 O O . ALA A 1 931 ? 24.172 20.125 15.398 1 66.88 931 ALA A O 1
ATOM 7397 N N . LYS A 1 932 ? 23.891 19.984 17.625 1 77.88 932 LYS A N 1
ATOM 7398 C CA . LYS A 1 932 ? 25.297 19.625 17.828 1 77.88 932 LYS A CA 1
ATOM 7399 C C . LYS A 1 932 ? 25.594 18.25 17.266 1 77.88 932 LYS A C 1
ATOM 7401 O O . LYS A 1 932 ? 26.672 18 16.719 1 77.88 932 LYS A O 1
ATOM 7406 N N . LEU A 1 933 ? 24.672 17.375 17.469 1 82.5 933 LEU A N 1
ATOM 7407 C CA . LEU A 1 933 ? 24.828 16.016 16.938 1 82.5 933 LEU A CA 1
ATOM 7408 C C . LEU A 1 933 ? 24.875 16.047 15.414 1 82.5 933 LEU A C 1
ATOM 7410 O O . LEU A 1 933 ? 25.656 15.312 14.797 1 82.5 933 LEU A O 1
ATOM 7414 N N . PHE A 1 934 ? 24.109 16.875 14.867 1 75.5 934 PHE A N 1
ATOM 7415 C CA . PHE A 1 934 ? 24.094 17.031 13.414 1 75.5 934 PHE A CA 1
ATOM 7416 C C . PHE A 1 934 ? 25.438 17.531 12.898 1 75.5 934 PHE A C 1
ATOM 7418 O O . PHE A 1 934 ? 25.953 17.016 11.898 1 75.5 934 PHE A O 1
ATOM 7425 N N . ASP A 1 935 ? 25.859 18.453 13.578 1 78.25 935 ASP A N 1
ATOM 7426 C CA . ASP A 1 935 ? 27.156 19.016 13.188 1 78.25 935 ASP A CA 1
ATOM 7427 C C . ASP A 1 935 ? 28.266 17.984 13.352 1 78.25 935 ASP A C 1
ATOM 7429 O O . ASP A 1 935 ? 29.141 17.859 12.484 1 78.25 935 ASP A O 1
ATOM 7433 N N . LEU A 1 936 ? 28.172 17.344 14.422 1 87.31 936 LEU A N 1
ATOM 7434 C CA . LEU A 1 936 ? 29.156 16.312 14.688 1 87.31 936 LEU A CA 1
ATOM 7435 C C . LEU A 1 936 ? 29.125 15.234 13.609 1 87.31 936 LEU A C 1
ATOM 7437 O O . LEU A 1 936 ? 30.156 14.805 13.117 1 87.31 936 LEU A O 1
ATOM 7441 N N . ALA A 1 937 ? 27.969 14.734 13.227 1 86.62 937 ALA A N 1
ATOM 7442 C CA . ALA A 1 937 ? 27.797 13.688 12.227 1 86.62 937 ALA A CA 1
ATOM 7443 C C . ALA A 1 937 ? 28.297 14.156 10.859 1 86.62 937 ALA A C 1
ATOM 7445 O O . ALA A 1 937 ? 28.906 13.383 10.117 1 86.62 937 ALA A O 1
ATOM 7446 N N . ARG A 1 938 ? 28.047 15.352 10.547 1 82.81 938 ARG A N 1
ATOM 7447 C CA . ARG A 1 938 ? 28.5 15.914 9.273 1 82.81 938 ARG A CA 1
ATOM 7448 C C . ARG A 1 938 ? 30.016 15.977 9.203 1 82.81 938 ARG A C 1
ATOM 7450 O O . ARG A 1 938 ? 30.609 15.594 8.195 1 82.81 938 ARG A O 1
ATOM 7457 N N . ARG A 1 939 ? 30.641 16.484 10.258 1 87.5 939 ARG A N 1
ATOM 7458 C CA . ARG A 1 939 ? 32.094 16.609 10.305 1 87.5 939 ARG A CA 1
ATOM 7459 C C . ARG A 1 939 ? 32.75 15.227 10.305 1 87.5 939 ARG A C 1
ATOM 7461 O O . ARG A 1 939 ? 33.812 15.031 9.703 1 87.5 939 ARG A O 1
ATOM 7468 N N . PHE A 1 940 ? 32.156 14.336 11.016 1 92.56 940 PHE A N 1
ATOM 7469 C CA . PHE A 1 940 ? 32.688 12.969 11.031 1 92.56 940 PHE A CA 1
ATOM 7470 C C . PHE A 1 940 ? 32.656 12.367 9.633 1 92.56 940 PHE A C 1
ATOM 7472 O O . PHE A 1 940 ? 33.594 11.648 9.258 1 92.56 940 PHE A O 1
ATOM 7479 N N . ALA A 1 941 ? 31.594 12.664 8.859 1 89.19 941 ALA A N 1
ATOM 7480 C CA . ALA A 1 941 ? 31.438 12.109 7.516 1 89.19 941 ALA A CA 1
ATOM 7481 C C . ALA A 1 941 ? 32.469 12.68 6.562 1 89.19 941 ALA A C 1
ATOM 7483 O O . ALA A 1 941 ? 32.906 12 5.625 1 89.19 941 ALA A O 1
ATOM 7484 N N . THR A 1 942 ? 32.969 13.867 6.828 1 87.56 942 THR A N 1
ATOM 7485 C CA . THR A 1 942 ? 33.844 14.531 5.891 1 87.56 942 THR A CA 1
ATOM 7486 C C . THR A 1 942 ? 35.281 14.445 6.371 1 87.56 942 THR A C 1
ATOM 7488 O O . THR A 1 942 ? 36.219 14.906 5.684 1 87.56 942 THR A O 1
ATOM 7491 N N . SER A 1 943 ? 35.438 13.883 7.555 1 90.5 943 SER A N 1
ATOM 7492 C CA . SER A 1 943 ? 36.781 13.703 8.086 1 90.5 943 SER A CA 1
ATOM 7493 C C . SER A 1 943 ? 37.219 12.25 7.98 1 90.5 943 SER A C 1
ATOM 7495 O O . SER A 1 943 ? 36.438 11.336 8.188 1 90.5 943 SER A O 1
ATOM 7497 N N . PRO A 1 944 ? 38.5 11.922 7.68 1 91.81 944 PRO A N 1
ATOM 7498 C CA . PRO A 1 944 ? 39.625 12.773 7.281 1 91.81 944 PRO A CA 1
ATOM 7499 C C . PRO A 1 944 ? 39.562 13.211 5.82 1 91.81 944 PRO A C 1
ATOM 7501 O O . PRO A 1 944 ? 38.719 12.688 5.062 1 91.81 944 PRO A O 1
ATOM 7504 N N . THR A 1 945 ? 40.344 14.117 5.504 1 88.56 945 THR A N 1
ATOM 7505 C CA . THR A 1 945 ? 40.375 14.609 4.133 1 88.56 945 THR A CA 1
ATOM 7506 C C . THR A 1 945 ? 41.156 13.68 3.236 1 88.56 945 THR A C 1
ATOM 7508 O O . THR A 1 945 ? 41.906 12.812 3.727 1 88.56 945 THR A O 1
ATOM 7511 N N . GLU A 1 946 ? 41 13.852 2.018 1 86.44 946 GLU A N 1
ATOM 7512 C CA . GLU A 1 946 ? 41.688 13.023 1.029 1 86.44 946 GLU A CA 1
ATOM 7513 C C . GLU A 1 946 ? 43.219 13.172 1.147 1 86.44 946 GLU A C 1
ATOM 7515 O O . GLU A 1 946 ? 43.938 12.203 0.949 1 86.44 946 GLU A O 1
ATOM 7520 N N . SER A 1 947 ? 43.719 14.258 1.545 1 87.5 947 SER A N 1
ATOM 7521 C CA . SER A 1 947 ? 45.156 14.523 1.65 1 87.5 947 SER A CA 1
ATOM 7522 C C . SER A 1 947 ? 45.75 13.789 2.844 1 87.5 947 SER A C 1
ATOM 7524 O O . SER A 1 947 ? 46.938 13.445 2.828 1 87.5 947 SER A O 1
ATOM 7526 N N . GLU A 1 948 ? 44.938 13.484 3.842 1 91.31 948 GLU A N 1
ATOM 7527 C CA . GLU A 1 948 ? 45.406 12.852 5.066 1 91.31 948 GLU A CA 1
ATOM 7528 C C . GLU A 1 948 ? 45.531 11.336 4.898 1 91.31 948 GLU A C 1
ATOM 7530 O O . GLU A 1 948 ? 46.375 10.695 5.543 1 91.31 948 GLU A O 1
ATOM 7535 N N . VAL A 1 949 ? 44.656 10.773 4.059 1 92.38 949 VAL A N 1
ATOM 7536 C CA . VAL A 1 949 ? 44.656 9.328 3.857 1 92.38 949 VAL A CA 1
ATOM 7537 C C . VAL A 1 949 ? 44.531 9.016 2.367 1 92.38 949 VAL A C 1
ATOM 7539 O O . VAL A 1 949 ? 43.625 8.312 1.94 1 92.38 949 VAL A O 1
ATOM 7542 N N . PRO A 1 950 ? 45.531 9.383 1.569 1 85.94 950 PRO A N 1
ATOM 7543 C CA . PRO A 1 950 ? 45.438 9.25 0.113 1 85.94 950 PRO A CA 1
ATOM 7544 C C . PRO A 1 950 ? 45.406 7.793 -0.347 1 85.94 950 PRO A C 1
ATOM 7546 O O . PRO A 1 950 ? 44.719 7.469 -1.323 1 85.94 950 PRO A O 1
ATOM 7549 N N . GLN A 1 951 ? 46.094 6.895 0.292 1 85.62 951 GLN A N 1
ATOM 7550 C CA . GLN A 1 951 ? 46.156 5.504 -0.14 1 85.62 951 GLN A CA 1
ATOM 7551 C C . GLN A 1 951 ? 44.844 4.781 0.189 1 85.62 951 GLN A C 1
ATOM 7553 O O . GLN A 1 951 ? 44.344 3.977 -0.608 1 85.62 951 GLN A O 1
ATOM 7558 N N . LEU A 1 952 ? 44.312 5.098 1.352 1 88.31 952 LEU A N 1
ATOM 7559 C CA . LEU A 1 952 ? 43.094 4.445 1.78 1 88.31 952 LEU A CA 1
ATOM 7560 C C . LEU A 1 952 ? 41.875 4.98 1.001 1 88.31 952 LEU A C 1
ATOM 7562 O O . LEU A 1 952 ? 40.906 4.254 0.768 1 88.31 952 LEU A O 1
ATOM 7566 N N . MET A 1 953 ? 41.875 6.184 0.645 1 86.38 953 MET A N 1
ATOM 7567 C CA . MET A 1 953 ? 40.812 6.824 -0.093 1 86.38 953 MET A CA 1
ATOM 7568 C C . MET A 1 953 ? 40.656 6.203 -1.477 1 86.38 953 MET A C 1
ATOM 7570 O O . MET A 1 953 ? 39.531 5.945 -1.92 1 86.38 953 MET A O 1
ATOM 7574 N N . GLY A 1 954 ? 41.75 5.941 -2.16 1 81 954 GLY A N 1
ATOM 7575 C CA . GLY A 1 954 ? 41.719 5.383 -3.502 1 81 954 GLY A CA 1
ATOM 7576 C C . GLY A 1 954 ? 40.875 6.211 -4.461 1 81 954 GLY A C 1
ATOM 7577 O O . GLY A 1 954 ? 41.062 7.422 -4.582 1 81 954 GLY A O 1
ATOM 7578 N N . ILE A 1 955 ? 39.812 5.582 -5.09 1 84.12 955 ILE A N 1
ATOM 7579 C CA . ILE A 1 955 ? 39 6.266 -6.094 1 84.12 955 ILE A CA 1
ATOM 7580 C C . ILE A 1 955 ? 37.688 6.699 -5.48 1 84.12 955 ILE A C 1
ATOM 7582 O O . ILE A 1 955 ? 37 7.566 -6.023 1 84.12 955 ILE A O 1
ATOM 7586 N N . THR A 1 956 ? 37.281 6.02 -4.422 1 84.38 956 THR A N 1
ATOM 7587 C CA . THR A 1 956 ? 36.094 6.367 -3.686 1 84.38 956 THR A CA 1
ATOM 7588 C C . THR A 1 956 ? 36.375 6.43 -2.186 1 84.38 956 THR A C 1
ATOM 7590 O O . THR A 1 956 ? 37.344 5.871 -1.709 1 84.38 956 THR A O 1
ATOM 7593 N N . ASP A 1 957 ? 35.531 7.066 -1.454 1 86.5 957 ASP A N 1
ATOM 7594 C CA . ASP A 1 957 ? 35.719 7.211 -0.017 1 86.5 957 ASP A CA 1
ATOM 7595 C C . ASP A 1 957 ? 35.062 6.074 0.753 1 86.5 957 ASP A C 1
ATOM 7597 O O . ASP A 1 957 ? 34.906 6.148 1.976 1 86.5 957 ASP A O 1
ATOM 7601 N N . ASP A 1 958 ? 34.625 5.051 0.043 1 88.75 958 ASP A N 1
ATOM 7602 C CA . ASP A 1 958 ? 33.906 3.951 0.671 1 88.75 958 ASP A CA 1
ATOM 7603 C C . ASP A 1 958 ? 34.75 3.24 1.708 1 88.75 958 ASP A C 1
ATOM 7605 O O . ASP A 1 958 ? 34.281 2.902 2.795 1 88.75 958 ASP A O 1
ATOM 7609 N N . GLY A 1 959 ? 36.062 3 1.34 1 89.81 959 GLY A N 1
ATOM 7610 C CA . GLY A 1 959 ? 36.938 2.318 2.258 1 89.81 959 GLY A CA 1
ATOM 7611 C C . GLY A 1 959 ? 37.188 3.08 3.551 1 89.81 959 GLY A C 1
ATOM 7612 O O . GLY A 1 959 ? 37.188 2.488 4.633 1 89.81 959 GLY A O 1
ATOM 7613 N N . VAL A 1 960 ? 37.344 4.375 3.441 1 92.81 960 VAL A N 1
ATOM 7614 C CA . VAL A 1 960 ? 37.594 5.227 4.598 1 92.81 960 VAL A CA 1
ATOM 7615 C C . VAL A 1 960 ? 36.344 5.246 5.5 1 92.81 960 VAL A C 1
ATOM 7617 O O . VAL A 1 960 ? 36.469 5.105 6.719 1 92.81 960 VAL A O 1
ATOM 7620 N N . GLN A 1 961 ? 35.156 5.422 4.887 1 92.88 961 GLN A N 1
ATOM 7621 C CA . GLN A 1 961 ? 33.906 5.504 5.645 1 92.88 961 GLN A CA 1
ATOM 7622 C C . GLN A 1 961 ? 33.656 4.199 6.387 1 92.88 961 GLN A C 1
ATOM 7624 O O . GLN A 1 961 ? 33.25 4.215 7.559 1 92.88 961 GLN A O 1
ATOM 7629 N N . LYS A 1 962 ? 33.875 3.07 5.727 1 94.19 962 LYS A N 1
ATOM 7630 C CA . LYS A 1 962 ? 33.625 1.769 6.34 1 94.19 962 LYS A CA 1
ATOM 7631 C C . LYS A 1 962 ? 34.625 1.483 7.457 1 94.19 962 LYS A C 1
ATOM 7633 O O . LYS A 1 962 ? 34.25 0.936 8.5 1 94.19 962 LYS A O 1
ATOM 7638 N N . ALA A 1 963 ? 35.875 1.874 7.246 1 95.94 963 ALA A N 1
ATOM 7639 C CA . ALA A 1 963 ? 36.906 1.668 8.266 1 95.94 963 ALA A CA 1
ATOM 7640 C C . ALA A 1 963 ? 36.594 2.508 9.508 1 95.94 963 ALA A C 1
ATOM 7642 O O . ALA A 1 963 ? 36.719 2.018 10.633 1 95.94 963 ALA A O 1
ATOM 7643 N N . LYS A 1 964 ? 36.25 3.754 9.281 1 95.94 964 LYS A N 1
ATOM 7644 C CA . LYS A 1 964 ? 35.938 4.648 10.383 1 95.94 964 LYS A CA 1
ATOM 7645 C C . LYS A 1 964 ? 34.75 4.125 11.188 1 95.94 964 LYS A C 1
ATOM 7647 O O . LYS A 1 964 ? 34.812 4.066 12.414 1 95.94 964 LYS A O 1
ATOM 7652 N N . ALA A 1 965 ? 33.688 3.795 10.469 1 96.06 965 ALA A N 1
ATOM 7653 C CA . ALA A 1 965 ? 32.469 3.314 11.109 1 96.06 965 ALA A CA 1
ATOM 7654 C C . ALA A 1 965 ? 32.719 2.014 11.867 1 96.06 965 ALA A C 1
ATOM 7656 O O . ALA A 1 965 ? 32.219 1.827 12.977 1 96.06 965 ALA A O 1
ATOM 7657 N N . SER A 1 966 ? 33.469 1.104 11.258 1 96.25 966 SER A N 1
ATOM 7658 C CA . SER A 1 966 ? 33.812 -0.186 11.852 1 96.25 966 SER A CA 1
ATOM 7659 C C . SER A 1 966 ? 34.625 -0.013 13.125 1 96.25 966 SER A C 1
ATOM 7661 O O . SER A 1 966 ? 34.406 -0.706 14.117 1 96.25 966 SER A O 1
ATOM 7663 N N . LEU A 1 967 ? 35.625 0.885 13.109 1 97 967 LEU A N 1
ATOM 7664 C CA . LEU A 1 967 ? 36.438 1.147 14.289 1 97 967 LEU A CA 1
ATOM 7665 C C . LEU A 1 967 ? 35.594 1.748 15.406 1 97 967 LEU A C 1
ATOM 7667 O O . LEU A 1 967 ? 35.75 1.362 16.562 1 97 967 LEU A O 1
ATOM 7671 N N . ALA A 1 968 ? 34.781 2.719 15.016 1 96 968 ALA A N 1
ATOM 7672 C CA . ALA A 1 968 ? 33.875 3.318 16.016 1 96 968 ALA A CA 1
ATOM 7673 C C . ALA A 1 968 ? 33 2.26 16.672 1 96 968 ALA A C 1
ATOM 7675 O O . ALA A 1 968 ? 32.781 2.295 17.891 1 96 968 ALA A O 1
ATOM 7676 N N . TYR A 1 969 ? 32.469 1.365 15.875 1 94.56 969 TYR A N 1
ATOM 7677 C CA . TYR A 1 969 ? 31.656 0.278 16.375 1 94.56 969 TYR A CA 1
ATOM 7678 C C . TYR A 1 969 ? 32.438 -0.619 17.328 1 94.56 969 TYR A C 1
ATOM 7680 O O . TYR A 1 969 ? 31.953 -0.964 18.406 1 94.56 969 TYR A O 1
ATOM 7688 N N . LYS A 1 970 ? 33.625 -1.014 16.891 1 93.31 970 LYS A N 1
ATOM 7689 C CA . LYS A 1 970 ? 34.5 -1.857 17.703 1 93.31 970 LYS A CA 1
ATOM 7690 C C . LYS A 1 970 ? 34.75 -1.22 19.062 1 93.31 970 LYS A C 1
ATOM 7692 O O . LYS A 1 970 ? 34.625 -1.879 20.094 1 93.31 970 LYS A O 1
ATOM 7697 N N . GLN A 1 971 ? 35.062 0.065 19.078 1 92.62 971 GLN A N 1
ATOM 7698 C CA . GLN A 1 971 ? 35.375 0.787 20.312 1 92.62 971 GLN A CA 1
ATOM 7699 C C . GLN A 1 971 ? 34.156 0.926 21.188 1 92.62 971 GLN A C 1
ATOM 7701 O O . GLN A 1 971 ? 34.25 0.847 22.406 1 92.62 971 GLN A O 1
ATOM 7706 N N . ASP A 1 972 ? 33.031 1.166 20.547 1 91.44 972 ASP A N 1
ATOM 7707 C CA . ASP A 1 972 ? 31.797 1.329 21.297 1 91.44 972 ASP A CA 1
ATOM 7708 C C . ASP A 1 972 ? 31.406 0.031 22 1 91.44 972 ASP A C 1
ATOM 7710 O O . ASP A 1 972 ? 30.859 0.058 23.109 1 91.44 972 ASP A O 1
ATOM 7714 N N . CYS A 1 973 ? 31.641 -1.113 21.328 1 86.56 973 CYS A N 1
ATOM 7715 C CA . CYS A 1 973 ? 31.297 -2.412 21.891 1 86.56 973 CYS A CA 1
ATOM 7716 C C . CYS A 1 973 ? 32.188 -2.723 23.094 1 86.56 973 CYS A C 1
ATOM 7718 O O . CYS A 1 973 ? 31.797 -3.504 23.969 1 86.56 973 CYS A O 1
ATOM 7720 N N . GLN A 1 974 ? 33.312 -2.127 23.094 1 81.94 974 GLN A N 1
ATOM 7721 C CA . GLN A 1 974 ? 34.25 -2.387 24.172 1 81.94 974 GLN A CA 1
ATOM 7722 C C . GLN A 1 974 ? 33.969 -1.507 25.391 1 81.94 974 GLN A C 1
ATOM 7724 O O . GLN A 1 974 ? 34.344 -1.843 26.5 1 81.94 974 GLN A O 1
ATOM 7729 N N . TYR A 1 975 ? 33.281 -0.422 25.094 1 77.19 975 TYR A N 1
ATOM 7730 C CA . TYR A 1 975 ? 33 0.507 26.188 1 77.19 975 TYR A CA 1
ATOM 7731 C C . TYR A 1 975 ? 31.562 0.39 26.641 1 77.19 975 TYR A C 1
ATOM 7733 O O . TYR A 1 975 ? 30.688 1.138 26.172 1 77.19 975 TYR A O 1
ATOM 7741 N N . ILE A 1 976 ? 31.203 -0.55 27.359 1 70.38 976 ILE A N 1
ATOM 7742 C CA . ILE A 1 976 ? 29.844 -0.724 27.844 1 70.38 976 ILE A CA 1
ATOM 7743 C C . ILE A 1 976 ? 29.719 -0.1 29.234 1 70.38 976 ILE A C 1
ATOM 7745 O O . ILE A 1 976 ? 30.484 -0.427 30.141 1 70.38 976 ILE A O 1
ATOM 7749 N N . ARG A 1 977 ? 29.078 0.972 29.312 1 63.75 977 ARG A N 1
ATOM 7750 C CA . ARG A 1 977 ? 28.766 1.582 30.594 1 63.75 977 ARG A CA 1
ATOM 7751 C C . ARG A 1 977 ? 27.328 1.28 31.016 1 63.75 977 ARG A C 1
ATOM 7753 O O . ARG A 1 977 ? 26.375 1.612 30.297 1 63.75 977 ARG A O 1
ATOM 7760 N N . GLY A 1 978 ? 27.062 0.801 32.219 1 60.62 978 GLY A N 1
ATOM 7761 C CA . GLY A 1 978 ? 25.734 0.529 32.75 1 60.62 978 GLY A CA 1
ATOM 7762 C C . GLY A 1 978 ? 24.938 -0.422 31.875 1 60.62 978 GLY A C 1
ATOM 7763 O O . GLY A 1 978 ? 23.719 -0.27 31.75 1 60.62 978 GLY A O 1
ATOM 7764 N N . GLY A 1 979 ? 25.656 -1.283 31.047 1 62.12 979 GLY A N 1
ATOM 7765 C CA . GLY A 1 979 ? 24.969 -2.309 30.266 1 62.12 979 GLY A CA 1
ATOM 7766 C C . GLY A 1 979 ? 24.609 -1.853 28.875 1 62.12 979 GLY A C 1
ATOM 7767 O O . GLY A 1 979 ? 24.094 -2.635 28.078 1 62.12 979 GLY A O 1
ATOM 7768 N N . SER A 1 980 ? 24.875 -0.504 28.578 1 72 980 SER A N 1
ATOM 7769 C CA . SER A 1 980 ? 24.484 -0.017 27.25 1 72 980 SER A CA 1
ATOM 7770 C C . SER A 1 980 ? 25.672 0.628 26.531 1 72 980 SER A C 1
ATOM 7772 O O . SER A 1 980 ? 26.578 1.161 27.188 1 72 980 SER A O 1
ATOM 7774 N N . THR A 1 981 ? 25.781 0.479 25.344 1 79.5 981 THR A N 1
ATOM 7775 C CA . THR A 1 981 ? 26.75 1.18 24.516 1 79.5 981 THR A CA 1
ATOM 7776 C C . THR A 1 981 ? 26.391 2.652 24.375 1 79.5 981 THR A C 1
ATOM 7778 O O . THR A 1 981 ? 25.266 3.053 24.719 1 79.5 981 THR A O 1
ATOM 7781 N N . SER A 1 982 ? 27.328 3.492 24.094 1 83.19 982 SER A N 1
ATOM 7782 C CA . SER A 1 982 ? 27.078 4.918 23.922 1 83.19 982 SER A CA 1
ATOM 7783 C C . SER A 1 982 ? 26.188 5.176 22.703 1 83.19 982 SER A C 1
ATOM 7785 O O . SER A 1 982 ? 25.453 6.16 22.656 1 83.19 982 SER A O 1
ATOM 7787 N N . GLY A 1 983 ? 26.281 4.277 21.781 1 88.38 983 GLY A N 1
ATOM 7788 C CA . GLY A 1 983 ? 25.5 4.43 20.562 1 88.38 983 GLY A CA 1
ATOM 7789 C C . GLY A 1 983 ? 26.125 5.391 19.562 1 88.38 983 GLY A C 1
ATOM 7790 O O . GLY A 1 983 ? 25.547 5.664 18.516 1 88.38 983 GLY A O 1
ATOM 7791 N N . PHE A 1 984 ? 27.469 5.82 19.812 1 91.88 984 PHE A N 1
ATOM 7792 C CA . PHE A 1 984 ? 28.172 6.816 19 1 91.88 984 PHE A CA 1
ATOM 7793 C C . PHE A 1 984 ? 28.203 6.391 17.531 1 91.88 984 PHE A C 1
ATOM 7795 O O . PHE A 1 984 ? 27.828 7.164 16.656 1 91.88 984 PHE A O 1
ATOM 7802 N N . PRO A 1 985 ? 28.594 5.172 17.203 1 93.62 985 PRO A N 1
ATOM 7803 C CA . PRO A 1 985 ? 28.703 4.793 15.789 1 93.62 985 PRO A CA 1
ATOM 7804 C C . PRO A 1 985 ? 27.375 4.875 15.055 1 93.62 985 PRO A C 1
ATOM 7806 O O . PRO A 1 985 ? 27.344 5.227 13.867 1 93.62 985 PRO A O 1
ATOM 7809 N N . TRP A 1 986 ? 26.297 4.562 15.75 1 92.06 986 TRP A N 1
ATOM 7810 C CA . TRP A 1 986 ? 24.969 4.539 15.133 1 92.06 986 TRP A CA 1
ATOM 7811 C C . TRP A 1 986 ? 24.422 5.953 14.969 1 92.06 986 TRP A C 1
ATOM 7813 O O . TRP A 1 986 ? 23.578 6.199 14.109 1 92.06 986 TRP A O 1
ATOM 7823 N N . LYS A 1 987 ? 24.875 6.902 15.75 1 90.25 987 LYS A N 1
ATOM 7824 C CA . LYS A 1 987 ? 24.422 8.289 15.664 1 90.25 987 LYS A CA 1
ATOM 7825 C C . LYS A 1 987 ? 25.156 9.039 14.555 1 90.25 987 LYS A C 1
ATOM 7827 O O . LYS A 1 987 ? 24.641 10.008 14 1 90.25 987 LYS A O 1
ATOM 7832 N N . VAL A 1 988 ? 26.375 8.547 14.195 1 91.81 988 VAL A N 1
ATOM 7833 C CA . VAL A 1 988 ? 27.172 9.328 13.25 1 91.81 988 VAL A CA 1
ATOM 7834 C C . VAL A 1 988 ? 27.328 8.562 11.938 1 91.81 988 VAL A C 1
ATOM 7836 O O . VAL A 1 988 ? 27.609 9.148 10.898 1 91.81 988 VAL A O 1
ATOM 7839 N N . ALA A 1 989 ? 27.094 7.219 11.93 1 94.25 989 ALA A N 1
ATOM 7840 C CA . ALA A 1 989 ? 27.391 6.434 10.734 1 94.25 989 ALA A CA 1
ATOM 7841 C C . ALA A 1 989 ? 26.406 5.266 10.594 1 94.25 989 ALA A C 1
ATOM 7843 O O . ALA A 1 989 ? 26.797 4.176 10.172 1 94.25 989 ALA A O 1
ATOM 7844 N N . SER A 1 990 ? 25.188 5.406 10.961 1 93.25 990 SER A N 1
ATOM 7845 C CA . SER A 1 990 ? 24.219 4.312 10.945 1 93.25 990 SER A CA 1
ATOM 7846 C C . SER A 1 990 ? 24.031 3.766 9.531 1 93.25 990 SER A C 1
ATOM 7848 O O . SER A 1 990 ? 23.938 2.553 9.336 1 93.25 990 SER A O 1
ATOM 7850 N N . LEU A 1 991 ? 24 4.586 8.523 1 93.19 991 LEU A N 1
ATOM 7851 C CA . LEU A 1 991 ? 23.75 4.148 7.152 1 93.19 991 LEU A CA 1
ATOM 7852 C C . LEU A 1 991 ? 24.922 3.312 6.633 1 93.19 991 LEU A C 1
ATOM 7854 O O . LEU A 1 991 ? 24.719 2.338 5.902 1 93.19 991 LEU A O 1
ATOM 7858 N N . ILE A 1 992 ? 26.172 3.717 7.004 1 93.5 992 ILE A N 1
ATOM 7859 C CA . ILE A 1 992 ? 27.359 2.98 6.586 1 93.5 992 ILE A CA 1
ATOM 7860 C C . ILE A 1 992 ? 27.375 1.612 7.266 1 93.5 992 ILE A C 1
ATOM 7862 O O . ILE A 1 992 ? 27.641 0.594 6.617 1 93.5 992 ILE A O 1
ATOM 7866 N N . LEU A 1 993 ? 27.109 1.58 8.57 1 94.38 993 LEU A N 1
ATOM 7867 C CA . LEU A 1 993 ? 27.109 0.334 9.328 1 94.38 993 LEU A CA 1
ATOM 7868 C C . LEU A 1 993 ? 26.062 -0.631 8.797 1 94.38 993 LEU A C 1
ATOM 7870 O O . LEU A 1 993 ? 26.328 -1.824 8.641 1 94.38 993 LEU A O 1
ATOM 7874 N N . LEU A 1 994 ? 24.891 -0.118 8.516 1 93.12 994 LEU A N 1
ATOM 7875 C CA . LEU A 1 994 ? 23.828 -0.96 7.992 1 93.12 994 LEU A CA 1
ATOM 7876 C C . LEU A 1 994 ? 24.156 -1.451 6.586 1 93.12 994 LEU A C 1
ATOM 7878 O O . LEU A 1 994 ? 23.766 -2.559 6.207 1 93.12 994 LEU A O 1
ATOM 7882 N N . SER A 1 995 ? 24.828 -0.613 5.805 1 92.44 995 SER A N 1
ATOM 7883 C CA . SER A 1 995 ? 25.25 -1.02 4.465 1 92.44 995 SER A CA 1
ATOM 7884 C C . SER A 1 995 ? 26.25 -2.174 4.527 1 92.44 995 SER A C 1
ATOM 7886 O O . SER A 1 995 ? 26.266 -3.027 3.639 1 92.44 995 SER A O 1
ATOM 7888 N N . ILE A 1 996 ? 27.094 -2.172 5.551 1 92.75 996 ILE A N 1
ATOM 7889 C CA . ILE A 1 996 ? 28.078 -3.238 5.727 1 92.75 996 ILE A CA 1
ATOM 7890 C C . ILE A 1 996 ? 27.359 -4.566 5.949 1 92.75 996 ILE A C 1
ATOM 7892 O O . ILE A 1 996 ? 27.812 -5.617 5.492 1 92.75 996 ILE A O 1
ATOM 7896 N N . LEU A 1 997 ? 26.172 -4.496 6.531 1 89.44 997 LEU A N 1
ATOM 7897 C CA . LEU A 1 997 ? 25.422 -5.699 6.871 1 89.44 997 LEU A CA 1
ATOM 7898 C C . LEU A 1 997 ? 24.703 -6.258 5.645 1 89.44 997 LEU A C 1
ATOM 7900 O O . LEU A 1 997 ? 24.312 -7.426 5.629 1 89.44 997 LEU A O 1
ATOM 7904 N N . ALA A 1 998 ? 24.453 -5.391 4.637 1 83.25 998 ALA A N 1
ATOM 7905 C CA . ALA A 1 998 ? 23.688 -5.82 3.471 1 83.25 998 ALA A CA 1
ATOM 7906 C C . ALA A 1 998 ? 24.484 -6.785 2.605 1 83.25 998 ALA A C 1
ATOM 7908 O O . ALA A 1 998 ? 25.609 -6.477 2.191 1 83.25 998 ALA A O 1
ATOM 7909 N N . GLU A 1 999 ? 24.203 -8.078 2.68 1 65.88 999 GLU A N 1
ATOM 7910 C CA . GLU A 1 999 ? 24.953 -9.125 1.992 1 65.88 999 GLU A CA 1
ATOM 7911 C C . GLU A 1 999 ? 24.406 -9.359 0.586 1 65.88 999 GLU A C 1
ATOM 7913 O O . GLU A 1 999 ? 23.25 -9.07 0.31 1 65.88 999 GLU A O 1
ATOM 7918 N N . GLY A 1 1000 ? 25.234 -9.75 -0.379 1 65.94 1000 GLY A N 1
ATOM 7919 C CA . GLY A 1 1000 ? 24.781 -10.305 -1.651 1 65.94 1000 GLY A CA 1
ATOM 7920 C C . GLY A 1 1000 ? 24.5 -9.242 -2.695 1 65.94 1000 GLY A C 1
ATOM 7921 O O . GLY A 1 1000 ? 25.25 -8.273 -2.832 1 65.94 1000 GLY A O 1
ATOM 7922 N N . SER A 1 1001 ? 23.5 -9.43 -3.545 1 79.44 1001 SER A N 1
ATOM 7923 C CA . SER A 1 1001 ? 23 -8.539 -4.586 1 79.44 1001 SER A CA 1
ATOM 7924 C C . SER A 1 1001 ? 22.219 -7.367 -3.984 1 79.44 1001 SER A C 1
ATOM 7926 O O . SER A 1 1001 ? 21.016 -7.473 -3.744 1 79.44 1001 SER A O 1
ATOM 7928 N N . SER A 1 1002 ? 23.078 -6.242 -3.674 1 89.5 1002 SER A N 1
ATOM 7929 C CA . SER A 1 1002 ? 22.484 -5.117 -2.961 1 89.5 1002 SER A CA 1
ATOM 7930 C C . SER A 1 1002 ? 22.547 -3.836 -3.785 1 89.5 1002 SER A C 1
ATOM 7932 O O . SER A 1 1002 ? 23.344 -3.744 -4.73 1 89.5 1002 SER A O 1
ATOM 7934 N N . VAL A 1 1003 ? 21.703 -2.938 -3.547 1 91.19 1003 VAL A N 1
ATOM 7935 C CA . VAL A 1 1003 ? 21.672 -1.639 -4.211 1 91.19 1003 VAL A CA 1
ATOM 7936 C C . VAL A 1 1003 ? 21.547 -0.528 -3.168 1 91.19 1003 VAL A C 1
ATOM 7938 O O . VAL A 1 1003 ? 20.938 -0.718 -2.115 1 91.19 1003 VAL A O 1
ATOM 7941 N N . LYS A 1 1004 ? 22.266 0.5 -3.434 1 91.75 1004 LYS A N 1
ATOM 7942 C CA . LYS A 1 1004 ? 22.156 1.666 -2.562 1 91.75 1004 LYS A CA 1
ATOM 7943 C C . LYS A 1 1004 ? 20.922 2.504 -2.906 1 91.75 1004 LYS A C 1
ATOM 7945 O O . LYS A 1 1004 ? 20.625 2.725 -4.082 1 91.75 1004 LYS A O 1
ATOM 7950 N N . ILE A 1 1005 ? 20.203 2.895 -1.905 1 90.44 1005 ILE A N 1
ATOM 7951 C CA . ILE A 1 1005 ? 19.031 3.76 -2.068 1 90.44 1005 ILE A CA 1
ATOM 7952 C C . ILE A 1 1005 ? 19.109 4.914 -1.071 1 90.44 1005 ILE A C 1
ATOM 7954 O O . ILE A 1 1005 ? 19.484 4.723 0.085 1 90.44 1005 ILE A O 1
ATOM 7958 N N . SER A 1 1006 ? 18.781 6.102 -1.598 1 86.75 1006 SER A N 1
ATOM 7959 C CA . SER A 1 1006 ? 18.766 7.254 -0.706 1 86.75 1006 SER A CA 1
ATOM 7960 C C . SER A 1 1006 ? 17.672 7.117 0.346 1 86.75 1006 SER A C 1
ATOM 7962 O O . SER A 1 1006 ? 16.578 6.598 0.059 1 86.75 1006 SER A O 1
ATOM 7964 N N . PHE A 1 1007 ? 17.891 7.59 1.539 1 83.06 1007 PHE A N 1
ATOM 7965 C CA . PHE A 1 1007 ? 16.984 7.406 2.668 1 83.06 1007 PHE A CA 1
ATOM 7966 C C . PHE A 1 1007 ? 15.648 8.078 2.4 1 83.06 1007 PHE A C 1
ATOM 7968 O O . PHE A 1 1007 ? 14.594 7.488 2.662 1 83.06 1007 PHE A O 1
ATOM 7975 N N . PRO A 1 1008 ? 15.531 9.32 1.873 1 77.06 1008 PRO A N 1
ATOM 7976 C CA . PRO A 1 1008 ? 14.227 9.945 1.634 1 77.06 1008 PRO A CA 1
ATOM 7977 C C . PRO A 1 1008 ? 13.336 9.117 0.718 1 77.06 1008 PRO A C 1
ATOM 7979 O O . PRO A 1 1008 ? 12.109 9.125 0.87 1 77.06 1008 PRO A O 1
ATOM 7982 N N . ARG A 1 1009 ? 13.969 8.375 -0.181 1 82.94 1009 ARG A N 1
ATOM 7983 C CA . ARG A 1 1009 ? 13.203 7.531 -1.093 1 82.94 1009 ARG A CA 1
ATOM 7984 C C . ARG A 1 1009 ? 12.781 6.234 -0.414 1 82.94 1009 ARG A C 1
ATOM 7986 O O . ARG A 1 1009 ? 11.672 5.742 -0.634 1 82.94 1009 ARG A O 1
ATOM 7993 N N . LEU A 1 1010 ? 13.688 5.762 0.357 1 87.25 1010 LEU A N 1
ATOM 7994 C CA . LEU A 1 1010 ? 13.398 4.52 1.064 1 87.25 1010 LEU A CA 1
ATOM 7995 C C . LEU A 1 1010 ? 12.312 4.727 2.111 1 87.25 1010 LEU A C 1
ATOM 7997 O O . LEU A 1 1010 ? 11.516 3.824 2.371 1 87.25 1010 LEU A O 1
ATOM 8001 N N . ALA A 1 1011 ? 12.281 5.914 2.695 1 83.62 1011 ALA A N 1
ATOM 8002 C CA . ALA A 1 1011 ? 11.32 6.238 3.754 1 83.62 1011 ALA A CA 1
ATOM 8003 C C . ALA A 1 1011 ? 9.891 6.234 3.223 1 83.62 1011 ALA A C 1
ATOM 8005 O O . ALA A 1 1011 ? 8.938 6.172 3.998 1 83.62 1011 ALA A O 1
ATOM 8006 N N . ARG A 1 1012 ? 9.75 6.223 1.909 1 86.56 1012 ARG A N 1
ATOM 8007 C CA . ARG A 1 1012 ? 8.43 6.289 1.305 1 86.56 1012 ARG A CA 1
ATOM 8008 C C . ARG A 1 1012 ? 7.938 4.902 0.901 1 86.56 1012 ARG A C 1
ATOM 8010 O O . ARG A 1 1012 ? 6.824 4.754 0.395 1 86.56 1012 ARG A O 1
ATOM 8017 N N . LEU A 1 1013 ? 8.758 3.896 1.146 1 89.88 1013 LEU A N 1
ATOM 8018 C CA . LEU A 1 1013 ? 8.398 2.521 0.816 1 89.88 1013 LEU A CA 1
ATOM 8019 C C . LEU A 1 1013 ? 7.906 1.776 2.051 1 89.88 1013 LEU A C 1
ATOM 8021 O O . LEU A 1 1013 ? 8.258 2.131 3.178 1 89.88 1013 LEU A O 1
ATOM 8025 N N . THR A 1 1014 ? 7.051 0.801 1.896 1 90.75 1014 THR A N 1
ATOM 8026 C CA . THR A 1 1014 ? 6.5 -0.047 2.947 1 90.75 1014 THR A CA 1
ATOM 8027 C C . THR A 1 1014 ? 6.438 -1.502 2.49 1 90.75 1014 THR A C 1
ATOM 8029 O O . THR A 1 1014 ? 6.395 -1.78 1.291 1 90.75 1014 THR A O 1
ATOM 8032 N N . PRO A 1 1015 ? 6.598 -2.451 3.438 1 88.19 1015 PRO A N 1
ATOM 8033 C CA . PRO A 1 1015 ? 6.398 -3.846 3.033 1 88.19 1015 PRO A CA 1
ATOM 8034 C C . PRO A 1 1015 ? 5.023 -4.094 2.42 1 88.19 1015 PRO A C 1
ATOM 8036 O O . PRO A 1 1015 ? 4.016 -3.59 2.926 1 88.19 1015 PRO A O 1
ATOM 8039 N N . HIS A 1 1016 ? 5.016 -4.742 1.288 1 84.06 1016 HIS A N 1
ATOM 8040 C CA . HIS A 1 1016 ? 3.744 -5.062 0.648 1 84.06 1016 HIS A CA 1
ATOM 8041 C C . HIS A 1 1016 ? 2.904 -5.984 1.525 1 84.06 1016 HIS A C 1
ATOM 8043 O O . HIS A 1 1016 ? 3.438 -6.887 2.176 1 84.06 1016 HIS A O 1
ATOM 8049 N N . SER A 1 1017 ? 1.653 -5.832 1.562 1 75.56 1017 SER A N 1
ATOM 8050 C CA . SER A 1 1017 ? 0.725 -6.516 2.455 1 75.56 1017 SER A CA 1
ATOM 8051 C C . SER A 1 1017 ? 0.752 -8.023 2.23 1 75.56 1017 SER A C 1
ATOM 8053 O O . SER A 1 1017 ? 0.488 -8.797 3.15 1 75.56 1017 SER A O 1
ATOM 8055 N N . SER A 1 1018 ? 1.126 -8.453 1.029 1 69.25 1018 SER A N 1
ATOM 8056 C CA . SER A 1 1018 ? 1.122 -9.875 0.699 1 69.25 1018 SER A CA 1
ATOM 8057 C C . SER A 1 1018 ? 2.211 -10.625 1.462 1 69.25 1018 SER A C 1
ATOM 8059 O O . SER A 1 1018 ? 2.182 -11.852 1.549 1 69.25 1018 SER A O 1
ATOM 8061 N N . PHE A 1 1019 ? 3.154 -9.812 2.023 1 73.38 1019 PHE A N 1
ATOM 8062 C CA . PHE A 1 1019 ? 4.277 -10.453 2.695 1 73.38 1019 PHE A CA 1
ATOM 8063 C C . PHE A 1 1019 ? 4.129 -10.367 4.211 1 73.38 1019 PHE A C 1
ATOM 8065 O O . PHE A 1 1019 ? 5.016 -10.789 4.953 1 73.38 1019 PHE A O 1
ATOM 8072 N N . VAL A 1 1020 ? 3.047 -9.703 4.664 1 70.69 1020 VAL A N 1
ATOM 8073 C CA . VAL A 1 1020 ? 2.875 -9.469 6.094 1 70.69 1020 VAL A CA 1
ATOM 8074 C C . VAL A 1 1020 ? 1.777 -10.375 6.641 1 70.69 1020 VAL A C 1
ATOM 8076 O O . VAL A 1 1020 ? 0.771 -10.617 5.969 1 70.69 1020 VAL A O 1
ATOM 8079 N N . SER A 1 1021 ? 2.018 -11.352 7.574 1 59.12 1021 SER A N 1
ATOM 8080 C CA . SER A 1 1021 ? 1.031 -12.203 8.234 1 59.12 1021 SER A CA 1
ATOM 8081 C C . SER A 1 1021 ? 0.07 -11.383 9.086 1 59.12 1021 SER A C 1
ATOM 8083 O O . SER A 1 1021 ? 0.438 -10.32 9.594 1 59.12 1021 SER A O 1
ATOM 8085 N N . MET B 1 1 ? 14.109 -59.562 -78.875 1 16.78 1 MET B N 1
ATOM 8086 C CA . MET B 1 1 ? 14.344 -60.406 -77.688 1 16.78 1 MET B CA 1
ATOM 8087 C C . MET B 1 1 ? 14.984 -59.594 -76.562 1 16.78 1 MET B C 1
ATOM 8089 O O . MET B 1 1 ? 16.188 -59.281 -76.625 1 16.78 1 MET B O 1
ATOM 8093 N N . ALA B 1 2 ? 14.141 -58.562 -76.188 1 22.23 2 ALA B N 1
ATOM 8094 C CA . ALA B 1 2 ? 13.844 -57.25 -75.562 1 22.23 2 ALA B CA 1
ATOM 8095 C C . ALA B 1 2 ? 14.133 -57.281 -74.062 1 22.23 2 ALA B C 1
ATOM 8097 O O . ALA B 1 2 ? 13.445 -57.969 -73.312 1 22.23 2 ALA B O 1
ATOM 8098 N N . SER B 1 3 ? 15.477 -57.25 -73.625 1 20.34 3 SER B N 1
ATOM 8099 C CA . SER B 1 3 ? 16.375 -57.812 -72.625 1 20.34 3 SER B CA 1
ATOM 8100 C C . SER B 1 3 ? 16.078 -57.219 -71.25 1 20.34 3 SER B C 1
ATOM 8102 O O . SER B 1 3 ? 15.891 -56 -71.125 1 20.34 3 SER B O 1
ATOM 8104 N N . SER B 1 4 ? 15.438 -57.938 -70.312 1 23.56 4 SER B N 1
ATOM 8105 C CA . SER B 1 4 ? 14.688 -57.781 -69.062 1 23.56 4 SER B CA 1
ATOM 8106 C C . SER B 1 4 ? 15.578 -57.25 -67.938 1 23.56 4 SER B C 1
ATOM 8108 O O . SER B 1 4 ? 16.688 -57.75 -67.75 1 23.56 4 SER B O 1
ATOM 8110 N N . PRO B 1 5 ? 15.438 -55.969 -67.562 1 26.98 5 PRO B N 1
ATOM 8111 C CA . PRO B 1 5 ? 16.344 -55.094 -66.812 1 26.98 5 PRO B CA 1
ATOM 8112 C C . PRO B 1 5 ? 16.703 -55.656 -65.438 1 26.98 5 PRO B C 1
ATOM 8114 O O . PRO B 1 5 ? 15.867 -56.25 -64.75 1 26.98 5 PRO B O 1
ATOM 8117 N N . SER B 1 6 ? 17.922 -56.125 -65.188 1 22.52 6 SER B N 1
ATOM 8118 C CA . SER B 1 6 ? 18.531 -56.906 -64.125 1 22.52 6 SER B CA 1
ATOM 8119 C C . SER B 1 6 ? 18.438 -56.156 -62.781 1 22.52 6 SER B C 1
ATOM 8121 O O . SER B 1 6 ? 18.734 -54.969 -62.719 1 22.52 6 SER B O 1
ATOM 8123 N N . ARG B 1 7 ? 17.609 -56.562 -61.75 1 22.17 7 ARG B N 1
ATOM 8124 C CA . ARG B 1 7 ? 17.047 -56.188 -60.438 1 22.17 7 ARG B CA 1
ATOM 8125 C C . ARG B 1 7 ? 18.141 -56.031 -59.406 1 22.17 7 ARG B C 1
ATOM 8127 O O . ARG B 1 7 ? 18.703 -57 -58.906 1 22.17 7 ARG B O 1
ATOM 8134 N N . LYS B 1 8 ? 19.062 -55.062 -59.625 1 21.56 8 LYS B N 1
ATOM 8135 C CA . LYS B 1 8 ? 20.281 -54.969 -58.812 1 21.56 8 LYS B CA 1
ATOM 8136 C C . LYS B 1 8 ? 19.953 -54.969 -57.312 1 21.56 8 LYS B C 1
ATOM 8138 O O . LYS B 1 8 ? 19.156 -54.156 -56.875 1 21.56 8 LYS B O 1
ATOM 8143 N N . ARG B 1 9 ? 20.344 -56.031 -56.562 1 23.09 9 ARG B N 1
ATOM 8144 C CA . ARG B 1 9 ? 20.172 -56.656 -55.25 1 23.09 9 ARG B CA 1
ATOM 8145 C C . ARG B 1 9 ? 20.734 -55.75 -54.156 1 23.09 9 ARG B C 1
ATOM 8147 O O . ARG B 1 9 ? 21.406 -56.219 -53.25 1 23.09 9 ARG B O 1
ATOM 8154 N N . SER B 1 10 ? 20.812 -54.438 -54.344 1 20.48 10 SER B N 1
ATOM 8155 C CA . SER B 1 10 ? 21.859 -53.781 -53.562 1 20.48 10 SER B CA 1
ATOM 8156 C C . SER B 1 10 ? 21.734 -54.125 -52.094 1 20.48 10 SER B C 1
ATOM 8158 O O . SER B 1 10 ? 20.672 -54.531 -51.625 1 20.48 10 SER B O 1
ATOM 8160 N N . CYS B 1 11 ? 22.812 -53.656 -51.156 1 20.55 11 CYS B N 1
ATOM 8161 C CA . CYS B 1 11 ? 23.594 -53.938 -49.969 1 20.55 11 CYS B CA 1
ATOM 8162 C C . CYS B 1 11 ? 22.781 -53.656 -48.719 1 20.55 11 CYS B C 1
ATOM 8164 O O . CYS B 1 11 ? 23.25 -53.844 -47.594 1 20.55 11 CYS B O 1
ATOM 8166 N N . ASP B 1 12 ? 21.812 -52.75 -48.75 1 19.59 12 ASP B N 1
ATOM 8167 C CA . ASP B 1 12 ? 21.438 -51.969 -47.594 1 19.59 12 ASP B CA 1
ATOM 8168 C C . ASP B 1 12 ? 20.797 -52.875 -46.5 1 19.59 12 ASP B C 1
ATOM 8170 O O . ASP B 1 12 ? 20.156 -52.375 -45.594 1 19.59 12 ASP B O 1
ATOM 8174 N N . ASP B 1 13 ? 20.797 -54.125 -46.531 1 19.64 13 ASP B N 1
ATOM 8175 C CA . ASP B 1 13 ? 20.141 -55.094 -45.688 1 19.64 13 ASP B CA 1
ATOM 8176 C C . ASP B 1 13 ? 20.656 -55.031 -44.281 1 19.64 13 ASP B C 1
ATOM 8178 O O . ASP B 1 13 ? 20.047 -55.594 -43.344 1 19.64 13 ASP B O 1
ATOM 8182 N N . SER B 1 14 ? 21.969 -54.844 -44.031 1 21.02 14 SER B N 1
ATOM 8183 C CA . SER B 1 14 ? 22.641 -55.406 -42.875 1 21.02 14 SER B CA 1
ATOM 8184 C C . SER B 1 14 ? 22.312 -54.625 -41.594 1 21.02 14 SER B C 1
ATOM 8186 O O . SER B 1 14 ? 22.938 -54.812 -40.562 1 21.02 14 SER B O 1
ATOM 8188 N N . LEU B 1 15 ? 21.797 -53.438 -41.625 1 21.14 15 LEU B N 1
ATOM 8189 C CA . LEU B 1 15 ? 21.719 -52.688 -40.375 1 21.14 15 LEU B CA 1
ATOM 8190 C C . LEU B 1 15 ? 20.938 -53.469 -39.312 1 21.14 15 LEU B C 1
ATOM 8192 O O . LEU B 1 15 ? 19.703 -53.469 -39.344 1 21.14 15 LEU B O 1
ATOM 8196 N N . GLU B 1 16 ? 21.328 -54.656 -38.969 1 21.52 16 GLU B N 1
ATOM 8197 C CA . GLU B 1 16 ? 20.891 -55.625 -37.969 1 21.52 16 GLU B CA 1
ATOM 8198 C C . GLU B 1 16 ? 20.656 -55 -36.625 1 21.52 16 GLU B C 1
ATOM 8200 O O . GLU B 1 16 ? 21.484 -54.219 -36.125 1 21.52 16 GLU B O 1
ATOM 8205 N N . GLN B 1 17 ? 19.5 -54.906 -36.062 1 23.33 17 GLN B N 1
ATOM 8206 C CA . GLN B 1 17 ? 18.828 -54.438 -34.844 1 23.33 17 GLN B CA 1
ATOM 8207 C C . GLN B 1 17 ? 19.578 -54.875 -33.594 1 23.33 17 GLN B C 1
ATOM 8209 O O . GLN B 1 17 ? 19.625 -56.062 -33.281 1 23.33 17 GLN B O 1
ATOM 8214 N N . ALA B 1 18 ? 20.797 -54.469 -33.281 1 24.31 18 ALA B N 1
ATOM 8215 C CA . ALA B 1 18 ? 21.656 -54.812 -32.156 1 24.31 18 ALA B CA 1
ATOM 8216 C C . ALA B 1 18 ? 20.859 -54.844 -30.844 1 24.31 18 ALA B C 1
ATOM 8218 O O . ALA B 1 18 ? 20.25 -53.844 -30.469 1 24.31 18 ALA B O 1
ATOM 8219 N N . GLN B 1 19 ? 20.422 -55.938 -30.406 1 24.91 19 GLN B N 1
ATOM 8220 C CA . GLN B 1 19 ? 19.844 -56.406 -29.141 1 24.91 19 GLN B CA 1
ATOM 8221 C C . GLN B 1 19 ? 20.672 -55.906 -27.953 1 24.91 19 GLN B C 1
ATOM 8223 O O . GLN B 1 19 ? 21.812 -56.312 -27.766 1 24.91 19 GLN B O 1
ATOM 8228 N N . ILE B 1 20 ? 20.703 -54.656 -27.703 1 27.12 20 ILE B N 1
ATOM 8229 C CA . ILE B 1 20 ? 21.406 -54.094 -26.562 1 27.12 20 ILE B CA 1
ATOM 8230 C C . ILE B 1 20 ? 21.266 -55 -25.359 1 27.12 20 ILE B C 1
ATOM 8232 O O . ILE B 1 20 ? 20.141 -55.281 -24.922 1 27.12 20 ILE B O 1
ATOM 8236 N N . LYS B 1 21 ? 22.219 -55.812 -25.016 1 29.67 21 LYS B N 1
ATOM 8237 C CA . LYS B 1 21 ? 22.438 -56.781 -23.938 1 29.67 21 LYS B CA 1
ATOM 8238 C C . LYS B 1 21 ? 22.109 -56.156 -22.578 1 29.67 21 LYS B C 1
ATOM 8240 O O . LYS B 1 21 ? 22.641 -55.125 -22.234 1 29.67 21 LYS B O 1
ATOM 8245 N N . ARG B 1 22 ? 20.984 -56.469 -21.922 1 31.94 22 ARG B N 1
ATOM 8246 C CA . ARG B 1 22 ? 20.266 -56.188 -20.672 1 31.94 22 ARG B CA 1
ATOM 8247 C C . ARG B 1 22 ? 21.172 -56.469 -19.469 1 31.94 22 ARG B C 1
ATOM 8249 O O . ARG B 1 22 ? 21.688 -57.562 -19.312 1 31.94 22 ARG B O 1
ATOM 8256 N N . PRO B 1 23 ? 21.938 -55.531 -19 1 30.94 23 PRO B N 1
ATOM 8257 C CA . PRO B 1 23 ? 22.797 -56.031 -17.922 1 30.94 23 PRO B CA 1
ATOM 8258 C C . PRO B 1 23 ? 22 -56.781 -16.844 1 30.94 23 PRO B C 1
ATOM 8260 O O . PRO B 1 23 ? 20.969 -56.312 -16.391 1 30.94 23 PRO B O 1
ATOM 8263 N N . ARG B 1 24 ? 22.078 -58.062 -16.531 1 33.28 24 ARG B N 1
ATOM 8264 C CA . ARG B 1 24 ? 21.453 -59.062 -15.68 1 33.28 24 ARG B CA 1
ATOM 8265 C C . ARG B 1 24 ? 21.406 -58.594 -14.227 1 33.28 24 ARG B C 1
ATOM 8267 O O . ARG B 1 24 ? 20.469 -58.938 -13.492 1 33.28 24 ARG B O 1
ATOM 8274 N N . ARG B 1 25 ? 22.406 -57.875 -13.727 1 33.59 25 ARG B N 1
ATOM 8275 C CA . ARG B 1 25 ? 22.562 -57.688 -12.281 1 33.59 25 ARG B CA 1
ATOM 8276 C C . ARG B 1 25 ? 21.578 -56.656 -11.758 1 33.59 25 ARG B C 1
ATOM 8278 O O . ARG B 1 25 ? 21.172 -56.719 -10.594 1 33.59 25 ARG B O 1
ATOM 8285 N N . LEU B 1 26 ? 21.375 -55.625 -12.344 1 32.31 26 LEU B N 1
ATOM 8286 C CA . LEU B 1 26 ? 20.438 -54.656 -11.828 1 32.31 26 LEU B CA 1
ATOM 8287 C C . LEU B 1 26 ? 19.047 -55.25 -11.688 1 32.31 26 LEU B C 1
ATOM 8289 O O . LEU B 1 26 ? 18.281 -54.844 -10.797 1 32.31 26 LEU B O 1
ATOM 8293 N N . ASP B 1 27 ? 18.578 -56.156 -12.516 1 35.97 27 ASP B N 1
ATOM 8294 C CA . ASP B 1 27 ? 17.266 -56.812 -12.414 1 35.97 27 ASP B CA 1
ATOM 8295 C C . ASP B 1 27 ? 17.141 -57.562 -11.102 1 35.97 27 ASP B C 1
ATOM 8297 O O . ASP B 1 27 ? 16.094 -57.562 -10.461 1 35.97 27 ASP B O 1
ATOM 8301 N N . ALA B 1 28 ? 18.172 -58.312 -10.766 1 39.84 28 ALA B N 1
ATOM 8302 C CA . ALA B 1 28 ? 18.141 -59.156 -9.57 1 39.84 28 ALA B CA 1
ATOM 8303 C C . ALA B 1 28 ? 18.031 -58.312 -8.305 1 39.84 28 ALA B C 1
ATOM 8305 O O . ALA B 1 28 ? 17.328 -58.688 -7.367 1 39.84 28 ALA B O 1
ATOM 8306 N N . THR B 1 29 ? 18.828 -57.344 -8.227 1 37.91 29 THR B N 1
ATOM 8307 C CA . THR B 1 29 ? 18.844 -56.562 -6.992 1 37.91 29 THR B CA 1
ATOM 8308 C C . THR B 1 29 ? 17.562 -55.75 -6.832 1 37.91 29 THR B C 1
ATOM 8310 O O . THR B 1 29 ? 17.188 -55.406 -5.715 1 37.91 29 THR B O 1
ATOM 8313 N N . LEU B 1 30 ? 17.062 -55.25 -7.918 1 42.19 30 LEU B N 1
ATOM 8314 C CA . LEU B 1 30 ? 15.891 -54.406 -7.746 1 42.19 30 LEU B CA 1
ATOM 8315 C C . LEU B 1 30 ? 14.609 -55.25 -7.742 1 42.19 30 LEU B C 1
ATOM 8317 O O . LEU B 1 30 ? 13.508 -54.688 -7.668 1 42.19 30 LEU B O 1
ATOM 8321 N N . GLY B 1 31 ? 14.688 -56.594 -7.605 1 43.66 31 GLY B N 1
ATOM 8322 C CA . GLY B 1 31 ? 13.539 -57.5 -7.547 1 43.66 31 GLY B CA 1
ATOM 8323 C C . GLY B 1 31 ? 12.578 -57.281 -8.703 1 43.66 31 GLY B C 1
ATOM 8324 O O . GLY B 1 31 ? 11.375 -57.531 -8.562 1 43.66 31 GLY B O 1
ATOM 8325 N N . LEU B 1 32 ? 12.922 -56.531 -9.734 1 45.34 32 LEU B N 1
ATOM 8326 C CA . LEU B 1 32 ? 11.969 -56.312 -10.82 1 45.34 32 LEU B CA 1
ATOM 8327 C C . LEU B 1 32 ? 11.812 -57.562 -11.664 1 45.34 32 LEU B C 1
ATOM 8329 O O . LEU B 1 32 ? 12.789 -58.281 -11.906 1 45.34 32 LEU B O 1
ATOM 8333 N N . THR B 1 33 ? 10.766 -58.25 -11.75 1 47.75 33 THR B N 1
ATOM 8334 C CA . THR B 1 33 ? 10.453 -59.438 -12.539 1 47.75 33 THR B CA 1
ATOM 8335 C C . THR B 1 33 ? 10.602 -59.156 -14.031 1 47.75 33 THR B C 1
ATOM 8337 O O . THR B 1 33 ? 10.547 -58 -14.453 1 47.75 33 THR B O 1
ATOM 8340 N N . PRO B 1 34 ? 11 -60.062 -14.914 1 45.34 34 PRO B N 1
ATOM 8341 C CA . PRO B 1 34 ? 11.211 -60 -16.359 1 45.34 34 PRO B CA 1
ATOM 8342 C C . PRO B 1 34 ? 10.094 -59.25 -17.078 1 45.34 34 PRO B C 1
ATOM 8344 O O . PRO B 1 34 ? 10.297 -58.75 -18.203 1 45.34 34 PRO B O 1
ATOM 8347 N N . GLU B 1 35 ? 8.914 -59.188 -16.594 1 53.25 35 GLU B N 1
ATOM 8348 C CA . GLU B 1 35 ? 7.785 -58.594 -17.312 1 53.25 35 GLU B CA 1
ATOM 8349 C C . GLU B 1 35 ? 7.734 -57.094 -17.109 1 53.25 35 GLU B C 1
ATOM 8351 O O . GLU B 1 35 ? 6.934 -56.406 -17.734 1 53.25 35 GLU B O 1
ATOM 8356 N N . THR B 1 36 ? 8.617 -56.531 -16.312 1 60.62 36 THR B N 1
ATOM 8357 C CA . THR B 1 36 ? 8.641 -55.094 -16.094 1 60.62 36 THR B CA 1
ATOM 8358 C C . THR B 1 36 ? 9.57 -54.406 -17.109 1 60.62 36 THR B C 1
ATOM 8360 O O . THR B 1 36 ? 10.656 -54.906 -17.391 1 60.62 36 THR B O 1
ATOM 8363 N N . PRO B 1 37 ? 9.008 -53.438 -17.797 1 73.88 37 PRO B N 1
ATOM 8364 C CA . PRO B 1 37 ? 9.898 -52.688 -18.703 1 73.88 37 PRO B CA 1
ATOM 8365 C C . PRO B 1 37 ? 11.227 -52.344 -18.062 1 73.88 37 PRO B C 1
ATOM 8367 O O . PRO B 1 37 ? 11.297 -52.125 -16.844 1 73.88 37 PRO B O 1
ATOM 8370 N N . PRO B 1 38 ? 12.25 -52.5 -18.766 1 79.69 38 PRO B N 1
ATOM 8371 C CA . PRO B 1 38 ? 13.57 -52.188 -18.219 1 79.69 38 PRO B CA 1
ATOM 8372 C C . PRO B 1 38 ? 13.641 -50.75 -17.656 1 79.69 38 PRO B C 1
ATOM 8374 O O . PRO B 1 38 ? 13.133 -49.812 -18.281 1 79.69 38 PRO B O 1
ATOM 8377 N N . PRO B 1 39 ? 14.141 -50.656 -16.516 1 85.62 39 PRO B N 1
ATOM 8378 C CA . PRO B 1 39 ? 14.211 -49.344 -15.883 1 85.62 39 PRO B CA 1
ATOM 8379 C C . PRO B 1 39 ? 15.102 -48.375 -16.641 1 85.62 39 PRO B C 1
ATOM 8381 O O . PRO B 1 39 ? 16.031 -48.781 -17.328 1 85.62 39 PRO B O 1
ATOM 8384 N N . LEU B 1 40 ? 14.758 -47.125 -16.594 1 87.38 40 LEU B N 1
ATOM 8385 C CA . LEU B 1 40 ? 15.617 -46.031 -17.047 1 87.38 40 LEU B CA 1
ATOM 8386 C C . LEU B 1 40 ? 16.641 -45.656 -15.984 1 87.38 40 LEU B C 1
ATOM 8388 O O . LEU B 1 40 ? 16.312 -45 -15 1 87.38 40 LEU B O 1
ATOM 8392 N N . VAL B 1 41 ? 17.875 -46.094 -16.188 1 88.62 41 VAL B N 1
ATOM 8393 C CA . VAL B 1 41 ? 18.938 -45.844 -15.211 1 88.62 41 VAL B CA 1
ATOM 8394 C C . VAL B 1 41 ? 19.594 -44.5 -15.5 1 88.62 41 VAL B C 1
ATOM 8396 O O . VAL B 1 41 ? 20.328 -44.344 -16.484 1 88.62 41 VAL B O 1
ATOM 8399 N N . LEU B 1 42 ? 19.391 -43.531 -14.648 1 89.81 42 LEU B N 1
ATOM 8400 C CA . LEU B 1 42 ? 20 -42.219 -14.836 1 89.81 42 LEU B CA 1
ATOM 8401 C C . LEU B 1 42 ? 21.438 -42.219 -14.336 1 89.81 42 LEU B C 1
ATOM 8403 O O . LEU B 1 42 ? 22.312 -41.625 -14.977 1 89.81 42 LEU B O 1
ATOM 8407 N N . LEU B 1 43 ? 21.609 -42.75 -13.18 1 90.25 43 LEU B N 1
ATOM 8408 C CA . LEU B 1 43 ? 22.938 -42.844 -12.578 1 90.25 43 LEU B CA 1
ATOM 8409 C C . LEU B 1 43 ? 23 -44.031 -11.617 1 90.25 43 LEU B C 1
ATOM 8411 O O . LEU B 1 43 ? 22.078 -44.25 -10.82 1 90.25 43 LEU B O 1
ATOM 8415 N N . ASP B 1 44 ? 24 -44.875 -11.828 1 88.81 44 ASP B N 1
ATOM 8416 C CA . ASP B 1 44 ? 24.125 -46.031 -10.953 1 88.81 44 ASP B CA 1
ATOM 8417 C C . ASP B 1 44 ? 25.594 -46.375 -10.719 1 88.81 44 ASP B C 1
ATOM 8419 O O . ASP B 1 44 ? 26.406 -46.344 -11.648 1 88.81 44 ASP B O 1
ATOM 8423 N N . VAL B 1 45 ? 25.906 -46.531 -9.477 1 91.5 45 VAL B N 1
ATOM 8424 C CA . VAL B 1 45 ? 27.219 -47.031 -9.039 1 91.5 45 VAL B CA 1
ATOM 8425 C C . VAL B 1 45 ? 27.016 -48.125 -7.988 1 91.5 45 VAL B C 1
ATOM 8427 O O . VAL B 1 45 ? 27.156 -47.875 -6.789 1 91.5 45 VAL B O 1
ATOM 8430 N N . PRO B 1 46 ? 26.906 -49.375 -8.398 1 87.31 46 PRO B N 1
ATOM 8431 C CA . PRO B 1 46 ? 26.453 -50.438 -7.516 1 87.31 46 PRO B CA 1
ATOM 8432 C C . PRO B 1 46 ? 27.438 -50.719 -6.383 1 87.31 46 PRO B C 1
ATOM 8434 O O . PRO B 1 46 ? 27.031 -51.062 -5.273 1 87.31 46 PRO B O 1
ATOM 8437 N N . HIS B 1 47 ? 28.766 -50.625 -6.68 1 87 47 HIS B N 1
ATOM 8438 C CA . HIS B 1 47 ? 29.734 -51 -5.652 1 87 47 HIS B CA 1
ATOM 8439 C C . HIS B 1 47 ? 29.719 -50 -4.496 1 87 47 HIS B C 1
ATOM 8441 O O . HIS B 1 47 ? 30.219 -50.312 -3.406 1 87 47 HIS B O 1
ATOM 8447 N N . LEU B 1 48 ? 29.125 -48.906 -4.668 1 90.94 48 LEU B N 1
ATOM 8448 C CA . LEU B 1 48 ? 29.047 -47.875 -3.627 1 90.94 48 LEU B CA 1
ATOM 8449 C C . LEU B 1 48 ? 27.641 -47.781 -3.061 1 90.94 48 LEU B C 1
ATOM 8451 O O . LEU B 1 48 ? 27.281 -46.781 -2.434 1 90.94 48 LEU B O 1
ATOM 8455 N N . GLN B 1 49 ? 26.844 -48.75 -3.189 1 88.81 49 GLN B N 1
ATOM 8456 C CA . GLN B 1 49 ? 25.438 -48.75 -2.799 1 88.81 49 GLN B CA 1
ATOM 8457 C C . GLN B 1 49 ? 25.281 -48.469 -1.305 1 88.81 49 GLN B C 1
ATOM 8459 O O . GLN B 1 49 ? 24.344 -47.781 -0.883 1 88.81 49 GLN B O 1
ATOM 8464 N N . HIS B 1 50 ? 26.125 -48.969 -0.49 1 86.5 50 HIS B N 1
ATOM 8465 C CA . HIS B 1 50 ? 26.047 -48.781 0.954 1 86.5 50 HIS B CA 1
ATOM 8466 C C . HIS B 1 50 ? 26.203 -47.312 1.326 1 86.5 50 HIS B C 1
ATOM 8468 O O . HIS B 1 50 ? 25.625 -46.844 2.316 1 86.5 50 HIS B O 1
ATOM 8474 N N . ILE B 1 51 ? 26.906 -46.531 0.549 1 89.94 51 ILE B N 1
ATOM 8475 C CA . ILE B 1 51 ? 27.078 -45.125 0.79 1 89.94 51 ILE B CA 1
ATOM 8476 C C . ILE B 1 51 ? 25.812 -44.375 0.401 1 89.94 51 ILE B C 1
ATOM 8478 O O . ILE B 1 51 ? 25.391 -43.438 1.106 1 89.94 51 ILE B O 1
ATOM 8482 N N . TRP B 1 52 ? 25.219 -44.812 -0.693 1 91 52 TRP B N 1
ATOM 8483 C CA . TRP B 1 52 ? 24 -44.188 -1.145 1 91 52 TRP B CA 1
ATOM 8484 C C . TRP B 1 52 ? 22.875 -44.344 -0.124 1 91 52 TRP B C 1
ATOM 8486 O O . TRP B 1 52 ? 22.094 -43.438 0.127 1 91 52 TRP B O 1
ATOM 8496 N N . ASP B 1 53 ? 22.812 -45.5 0.475 1 86.31 53 ASP B N 1
ATOM 8497 C CA . ASP B 1 53 ? 21.766 -45.812 1.437 1 86.31 53 ASP B CA 1
ATOM 8498 C C . ASP B 1 53 ? 21.891 -44.969 2.689 1 86.31 53 ASP B C 1
ATOM 8500 O O . ASP B 1 53 ? 20.891 -44.656 3.342 1 86.31 53 ASP B O 1
ATOM 8504 N N . ASP B 1 54 ? 23.062 -44.531 2.939 1 88.25 54 ASP B N 1
ATOM 8505 C CA . ASP B 1 54 ? 23.297 -43.75 4.148 1 88.25 54 ASP B CA 1
ATOM 8506 C C . ASP B 1 54 ? 23.062 -42.281 3.906 1 88.25 54 ASP B C 1
ATOM 8508 O O . ASP B 1 54 ? 22.953 -41.5 4.852 1 88.25 54 ASP B O 1
ATOM 8512 N N . MET B 1 55 ? 22.938 -41.875 2.736 1 91.62 55 MET B N 1
ATOM 8513 C CA . MET B 1 55 ? 22.797 -40.469 2.398 1 91.62 55 MET B CA 1
ATOM 8514 C C . MET B 1 55 ? 21.344 -40 2.516 1 91.62 55 MET B C 1
ATOM 8516 O O . MET B 1 55 ? 20.422 -40.781 2.195 1 91.62 55 MET B O 1
ATOM 8520 N N . SER B 1 56 ? 21.203 -38.812 3.012 1 91.94 56 SER B N 1
ATOM 8521 C CA . SER B 1 56 ? 19.859 -38.219 2.986 1 91.94 56 SER B CA 1
ATOM 8522 C C . SER B 1 56 ? 19.406 -37.938 1.557 1 91.94 56 SER B C 1
ATOM 8524 O O . SER B 1 56 ? 20.219 -37.656 0.676 1 91.94 56 SER B O 1
ATOM 8526 N N . HIS B 1 57 ? 18.172 -38 1.353 1 90.75 57 HIS B N 1
ATOM 8527 C CA . HIS B 1 57 ? 17.625 -38.031 -0.001 1 90.75 57 HIS B CA 1
ATOM 8528 C C . HIS B 1 57 ? 17.938 -36.719 -0.735 1 90.75 57 HIS B C 1
ATOM 8530 O O . HIS B 1 57 ? 18.25 -36.75 -1.929 1 90.75 57 HIS B O 1
ATOM 8536 N N . GLY B 1 58 ? 17.734 -35.594 -0.076 1 92.12 58 GLY B N 1
ATOM 8537 C CA . GLY B 1 58 ? 18.016 -34.312 -0.724 1 92.12 58 GLY B CA 1
ATOM 8538 C C . GLY B 1 58 ? 19.453 -34.219 -1.208 1 92.12 58 GLY B C 1
ATOM 8539 O O . GLY B 1 58 ? 19.703 -33.781 -2.338 1 92.12 58 GLY B O 1
ATOM 8540 N N . THR B 1 59 ? 20.375 -34.594 -0.375 1 92.81 59 THR B N 1
ATOM 8541 C CA . THR B 1 59 ? 21.781 -34.594 -0.721 1 92.81 59 THR B CA 1
ATOM 8542 C C . THR B 1 59 ? 22.078 -35.562 -1.857 1 92.81 59 THR B C 1
ATOM 8544 O O . THR B 1 59 ? 22.812 -35.25 -2.787 1 92.81 59 THR B O 1
ATOM 8547 N N . LEU B 1 60 ? 21.5 -36.719 -1.775 1 93.19 60 LEU B N 1
ATOM 8548 C CA . LEU B 1 60 ? 21.672 -37.719 -2.803 1 93.19 60 LEU B CA 1
ATOM 8549 C C . LEU B 1 60 ? 21.188 -37.219 -4.156 1 93.19 60 LEU B C 1
ATOM 8551 O O . LEU B 1 60 ? 21.859 -37.406 -5.172 1 93.19 60 LEU B O 1
ATOM 8555 N N . PHE B 1 61 ? 19.969 -36.719 -4.168 1 93.75 61 PHE B N 1
ATOM 8556 C CA . PHE B 1 61 ? 19.375 -36.219 -5.398 1 93.75 61 PHE B CA 1
ATOM 8557 C C . PHE B 1 61 ? 20.25 -35.125 -6.012 1 93.75 61 PHE B C 1
ATOM 8559 O O . PHE B 1 61 ? 20.484 -35.125 -7.223 1 93.75 61 PHE B O 1
ATOM 8566 N N . GLU B 1 62 ? 20.75 -34.219 -5.18 1 93.06 62 GLU B N 1
ATOM 8567 C CA . GLU B 1 62 ? 21.594 -33.125 -5.66 1 93.06 62 GLU B CA 1
ATOM 8568 C C . GLU B 1 62 ? 22.938 -33.656 -6.172 1 93.06 62 GLU B C 1
ATOM 8570 O O . GLU B 1 62 ? 23.469 -33.125 -7.152 1 93.06 62 GLU B O 1
ATOM 8575 N N . LEU B 1 63 ? 23.453 -34.594 -5.496 1 93.19 63 LEU B N 1
ATOM 8576 C CA . LEU B 1 63 ? 24.672 -35.219 -5.965 1 93.19 63 LEU B CA 1
ATOM 8577 C C . LEU B 1 63 ? 24.484 -35.812 -7.355 1 93.19 63 LEU B C 1
ATOM 8579 O O . LEU B 1 63 ? 25.312 -35.625 -8.242 1 93.19 63 LEU B O 1
ATOM 8583 N N . ALA B 1 64 ? 23.391 -36.562 -7.516 1 93.44 64 ALA B N 1
ATOM 8584 C CA . ALA B 1 64 ? 23.094 -37.156 -8.805 1 93.44 64 ALA B CA 1
ATOM 8585 C C . ALA B 1 64 ? 22.875 -36.125 -9.883 1 93.44 64 ALA B C 1
ATOM 8587 O O . ALA B 1 64 ? 23.391 -36.25 -10.992 1 93.44 64 ALA B O 1
ATOM 8588 N N . ARG B 1 65 ? 22.094 -35.125 -9.57 1 92.31 65 ARG B N 1
ATOM 8589 C CA . ARG B 1 65 ? 21.781 -34.062 -10.523 1 92.31 65 ARG B CA 1
ATOM 8590 C C . ARG B 1 65 ? 23.062 -33.375 -11.008 1 92.31 65 ARG B C 1
ATOM 8592 O O . ARG B 1 65 ? 23.266 -33.219 -12.219 1 92.31 65 ARG B O 1
ATOM 8599 N N . LEU B 1 66 ? 23.969 -33.062 -10.07 1 88.88 66 LEU B N 1
ATOM 8600 C CA . LEU B 1 66 ? 25.203 -32.344 -10.422 1 88.88 66 LEU B CA 1
ATOM 8601 C C . LEU B 1 66 ? 26.172 -33.281 -11.133 1 88.88 66 LEU B C 1
ATOM 8603 O O . LEU B 1 66 ? 26.891 -32.844 -12.047 1 88.88 66 LEU B O 1
ATOM 8607 N N . ALA B 1 67 ? 26.25 -34.5 -10.734 1 91.19 67 ALA B N 1
ATOM 8608 C CA . ALA B 1 67 ? 27.125 -35.469 -11.398 1 91.19 67 ALA B CA 1
ATOM 8609 C C . ALA B 1 67 ? 26.719 -35.688 -12.852 1 91.19 67 ALA B C 1
ATOM 8611 O O . ALA B 1 67 ? 27.562 -35.781 -13.734 1 91.19 67 ALA B O 1
ATOM 8612 N N . ILE B 1 68 ? 25.406 -35.781 -13.062 1 88.06 68 ILE B N 1
ATOM 8613 C CA . ILE B 1 68 ? 24.891 -35.969 -14.414 1 88.06 68 ILE B CA 1
ATOM 8614 C C . ILE B 1 68 ? 25.141 -34.688 -15.234 1 88.06 68 ILE B C 1
ATOM 8616 O O . ILE B 1 68 ? 25.578 -34.75 -16.375 1 88.06 68 ILE B O 1
ATOM 8620 N N . MET B 1 69 ? 24.844 -33.594 -14.648 1 84.12 69 MET B N 1
ATOM 8621 C CA . MET B 1 69 ? 24.969 -32.312 -15.336 1 84.12 69 MET B CA 1
ATOM 8622 C C . MET B 1 69 ? 26.422 -32.062 -15.758 1 84.12 69 MET B C 1
ATOM 8624 O O . MET B 1 69 ? 26.672 -31.547 -16.844 1 84.12 69 MET B O 1
ATOM 8628 N N . HIS B 1 70 ? 27.391 -32.438 -14.852 1 81.88 70 HIS B N 1
ATOM 8629 C CA . HIS B 1 70 ? 28.797 -32.188 -15.125 1 81.88 70 HIS B CA 1
ATOM 8630 C C . HIS B 1 70 ? 29.5 -33.438 -15.672 1 81.88 70 HIS B C 1
ATOM 8632 O O . HIS B 1 70 ? 30.719 -33.438 -15.82 1 81.88 70 HIS B O 1
ATOM 8638 N N . GLN B 1 71 ? 28.781 -34.5 -15.961 1 83.62 71 GLN B N 1
ATOM 8639 C CA . GLN B 1 71 ? 29.281 -35.75 -16.531 1 83.62 71 GLN B CA 1
ATOM 8640 C C . GLN B 1 71 ? 30.453 -36.281 -15.727 1 83.62 71 GLN B C 1
ATOM 8642 O O . GLN B 1 71 ? 31.5 -36.594 -16.281 1 83.62 71 GLN B O 1
ATOM 8647 N N . ILE B 1 72 ? 30.219 -36.281 -14.461 1 90.38 72 ILE B N 1
ATOM 8648 C CA . ILE B 1 72 ? 31.234 -36.812 -13.555 1 90.38 72 ILE B CA 1
ATOM 8649 C C . ILE B 1 72 ? 30.953 -38.281 -13.273 1 90.38 72 ILE B C 1
ATOM 8651 O O . ILE B 1 72 ? 29.844 -38.656 -12.938 1 90.38 72 ILE B O 1
ATOM 8655 N N . ASP B 1 73 ? 32 -39.094 -13.422 1 90.12 73 ASP B N 1
ATOM 8656 C CA . ASP B 1 73 ? 31.906 -40.531 -13.117 1 90.12 73 ASP B CA 1
ATOM 8657 C C . ASP B 1 73 ? 32.125 -40.781 -11.625 1 90.12 73 ASP B C 1
ATOM 8659 O O . ASP B 1 73 ? 33.25 -40.781 -11.148 1 90.12 73 ASP B O 1
ATOM 8663 N N . LEU B 1 74 ? 31.062 -41.062 -10.961 1 92.38 74 LEU B N 1
ATOM 8664 C CA . LEU B 1 74 ? 31.094 -41.219 -9.516 1 92.38 74 LEU B CA 1
ATOM 8665 C C . LEU B 1 74 ? 31.859 -42.5 -9.133 1 92.38 74 LEU B C 1
ATOM 8667 O O . LEU B 1 74 ? 32.281 -42.656 -7.988 1 92.38 74 LEU B O 1
ATOM 8671 N N . SER B 1 75 ? 31.984 -43.438 -10.047 1 89.19 75 SER B N 1
ATOM 8672 C CA . SER B 1 75 ? 32.688 -44.656 -9.766 1 89.19 75 SER B CA 1
ATOM 8673 C C . SER B 1 75 ? 34.188 -44.406 -9.516 1 89.19 75 SER B C 1
ATOM 8675 O O . SER B 1 75 ? 34.844 -45.219 -8.883 1 89.19 75 SER B O 1
ATOM 8677 N N . ARG B 1 76 ? 34.562 -43.312 -9.93 1 89.5 76 ARG B N 1
ATOM 8678 C CA . ARG B 1 76 ? 36 -42.969 -9.812 1 89.5 76 ARG B CA 1
ATOM 8679 C C . ARG B 1 76 ? 36.281 -42.219 -8.523 1 89.5 76 ARG B C 1
ATOM 8681 O O . ARG B 1 76 ? 37.438 -41.969 -8.172 1 89.5 76 ARG B O 1
ATOM 8688 N N . ILE B 1 77 ? 35.312 -41.875 -7.875 1 91.56 77 ILE B N 1
ATOM 8689 C CA . ILE B 1 77 ? 35.5 -41.125 -6.633 1 91.56 77 ILE B CA 1
ATOM 8690 C C . ILE B 1 77 ? 35.688 -42.094 -5.477 1 91.56 77 ILE B C 1
ATOM 8692 O O . ILE B 1 77 ? 34.875 -43 -5.254 1 91.56 77 ILE B O 1
ATOM 8696 N N . PRO B 1 78 ? 36.844 -41.969 -4.719 1 89.56 78 PRO B N 1
ATOM 8697 C CA . PRO B 1 78 ? 37.094 -42.844 -3.578 1 89.56 78 PRO B CA 1
ATOM 8698 C C . PRO B 1 78 ? 36 -42.719 -2.496 1 89.56 78 PRO B C 1
ATOM 8700 O O . PRO B 1 78 ? 35.5 -41.625 -2.275 1 89.56 78 PRO B O 1
ATOM 8703 N N . GLU B 1 79 ? 35.812 -43.812 -1.863 1 88.75 79 GLU B N 1
ATOM 8704 C CA . GLU B 1 79 ? 34.781 -43.875 -0.833 1 88.75 79 GLU B CA 1
ATOM 8705 C C . GLU B 1 79 ? 35.031 -42.875 0.276 1 88.75 79 GLU B C 1
ATOM 8707 O O . GLU B 1 79 ? 34.094 -42.281 0.816 1 88.75 79 GLU B O 1
ATOM 8712 N N . GLY B 1 80 ? 36.219 -42.625 0.658 1 88.06 80 GLY B N 1
ATOM 8713 C CA . GLY B 1 80 ? 36.562 -41.656 1.705 1 88.06 80 GLY B CA 1
ATOM 8714 C C . GLY B 1 80 ? 36.156 -40.25 1.393 1 88.06 80 GLY B C 1
ATOM 8715 O O . GLY B 1 80 ? 35.812 -39.469 2.297 1 88.06 80 GLY B O 1
ATOM 8716 N N . ARG B 1 81 ? 36.062 -39.938 0.151 1 91.75 81 ARG B N 1
ATOM 8717 C CA . ARG B 1 81 ? 35.75 -38.594 -0.278 1 91.75 81 ARG B CA 1
ATOM 8718 C C . ARG B 1 81 ? 34.219 -38.344 -0.247 1 91.75 81 ARG B C 1
ATOM 8720 O O . ARG B 1 81 ? 33.75 -37.219 -0.239 1 91.75 81 ARG B O 1
ATOM 8727 N N . LEU B 1 82 ? 33.531 -39.438 -0.154 1 93.5 82 LEU B N 1
ATOM 8728 C CA . LEU B 1 82 ? 32.062 -39.344 -0.164 1 93.5 82 LEU B CA 1
ATOM 8729 C C . LEU B 1 82 ? 31.516 -39.25 1.257 1 93.5 82 LEU B C 1
ATOM 8731 O O . LEU B 1 82 ? 30.344 -38.906 1.461 1 93.5 82 LEU B O 1
ATOM 8735 N N . LYS B 1 83 ? 32.25 -39.438 2.271 1 89.94 83 LYS B N 1
ATOM 8736 C CA . LYS B 1 83 ? 31.812 -39.562 3.662 1 89.94 83 LYS B CA 1
ATOM 8737 C C . LYS B 1 83 ? 31.234 -38.25 4.176 1 89.94 83 LYS B C 1
ATOM 8739 O O . LYS B 1 83 ? 30.312 -38.219 4.992 1 89.94 83 LYS B O 1
ATOM 8744 N N . PRO B 1 84 ? 31.781 -37.156 3.648 1 91.5 84 PRO B N 1
ATOM 8745 C CA . PRO B 1 84 ? 31.234 -35.906 4.117 1 91.5 84 PRO B CA 1
ATOM 8746 C C . PRO B 1 84 ? 29.797 -35.656 3.65 1 91.5 84 PRO B C 1
ATOM 8748 O O . PRO B 1 84 ? 29.125 -34.75 4.137 1 91.5 84 PRO B O 1
ATOM 8751 N N . LEU B 1 85 ? 29.297 -36.469 2.809 1 93.5 85 LEU B N 1
ATOM 8752 C CA . LEU B 1 85 ? 27.938 -36.281 2.281 1 93.5 85 LEU B CA 1
ATOM 8753 C C . LEU B 1 85 ? 26.938 -37.094 3.094 1 93.5 85 LEU B C 1
ATOM 8755 O O . LEU B 1 85 ? 25.734 -37.062 2.801 1 93.5 85 LEU B O 1
ATOM 8759 N N . ILE B 1 86 ? 27.422 -37.781 4.125 1 91.12 86 ILE B N 1
ATOM 8760 C CA . ILE B 1 86 ? 26.547 -38.562 4.996 1 91.12 86 ILE B CA 1
ATOM 8761 C C . ILE B 1 86 ? 26.141 -37.719 6.203 1 91.12 86 ILE B C 1
ATOM 8763 O O . ILE B 1 86 ? 27 -37.281 6.98 1 91.12 86 ILE B O 1
ATOM 8767 N N . GLY B 1 87 ? 24.922 -37.375 6.328 1 88.88 87 GLY B N 1
ATOM 8768 C CA . GLY B 1 87 ? 24.344 -36.531 7.355 1 88.88 87 GLY B CA 1
ATOM 8769 C C . GLY B 1 87 ? 23 -35.938 6.965 1 88.88 87 GLY B C 1
ATOM 8770 O O . GLY B 1 87 ? 22.312 -36.469 6.105 1 88.88 87 GLY B O 1
ATOM 8771 N N . SER B 1 88 ? 22.625 -34.906 7.699 1 88.94 88 SER B N 1
ATOM 8772 C CA . SER B 1 88 ? 21.375 -34.219 7.336 1 88.94 88 SER B CA 1
ATOM 8773 C C . SER B 1 88 ? 21.547 -33.438 6.043 1 88.94 88 SER B C 1
ATOM 8775 O O . SER B 1 88 ? 22.656 -33.094 5.656 1 88.94 88 SER B O 1
ATOM 8777 N N . ASN B 1 89 ? 20.469 -33.219 5.273 1 89.62 89 ASN B N 1
ATOM 8778 C CA . ASN B 1 89 ? 20.516 -32.438 4.043 1 89.62 89 ASN B CA 1
ATOM 8779 C C . ASN B 1 89 ? 21.141 -31.062 4.281 1 89.62 89 ASN B C 1
ATOM 8781 O O . ASN B 1 89 ? 21.969 -30.609 3.496 1 89.62 89 ASN B O 1
ATOM 8785 N N . SER B 1 90 ? 20.734 -30.375 5.395 1 82.31 90 SER B N 1
ATOM 8786 C CA . SER B 1 90 ? 21.188 -29.016 5.703 1 82.31 90 SER B CA 1
ATOM 8787 C C . SER B 1 90 ? 22.688 -28.969 5.93 1 82.31 90 SER B C 1
ATOM 8789 O O . SER B 1 90 ? 23.344 -27.984 5.582 1 82.31 90 SER B O 1
ATOM 8791 N N . ALA B 1 91 ? 23.234 -30.016 6.418 1 84.62 91 ALA B N 1
ATOM 8792 C CA . ALA B 1 91 ? 24.656 -30.047 6.777 1 84.62 91 ALA B CA 1
ATOM 8793 C C . ALA B 1 91 ? 25.516 -30.484 5.602 1 84.62 91 ALA B C 1
ATOM 8795 O O . ALA B 1 91 ? 26.703 -30.156 5.527 1 84.62 91 ALA B O 1
ATOM 8796 N N . THR B 1 92 ? 24.953 -31.219 4.672 1 90.38 92 THR B N 1
ATOM 8797 C CA . THR B 1 92 ? 25.812 -31.938 3.738 1 90.38 92 THR B CA 1
ATOM 8798 C C . THR B 1 92 ? 25.672 -31.375 2.326 1 90.38 92 THR B C 1
ATOM 8800 O O . THR B 1 92 ? 26.547 -31.578 1.48 1 90.38 92 THR B O 1
ATOM 8803 N N . VAL B 1 93 ? 24.594 -30.75 1.994 1 88.38 93 VAL B N 1
ATOM 8804 C CA . VAL B 1 93 ? 24.281 -30.375 0.616 1 88.38 93 VAL B CA 1
ATOM 8805 C C . VAL B 1 93 ? 25.375 -29.469 0.065 1 88.38 93 VAL B C 1
ATOM 8807 O O . VAL B 1 93 ? 25.734 -29.562 -1.109 1 88.38 93 VAL B O 1
ATOM 8810 N N . ASN B 1 94 ? 25.969 -28.641 0.889 1 81.31 94 ASN B N 1
ATOM 8811 C CA . ASN B 1 94 ? 26.969 -27.688 0.431 1 81.31 94 ASN B CA 1
ATOM 8812 C C . ASN B 1 94 ? 28.344 -28.344 0.253 1 81.31 94 ASN B C 1
ATOM 8814 O O . ASN B 1 94 ? 29.234 -27.766 -0.353 1 81.31 94 ASN B O 1
ATOM 8818 N N . ASN B 1 95 ? 28.516 -29.531 0.701 1 88.06 95 ASN B N 1
ATOM 8819 C CA . ASN B 1 95 ? 29.766 -30.25 0.569 1 88.06 95 ASN B CA 1
ATOM 8820 C C . ASN B 1 95 ? 29.906 -30.906 -0.805 1 88.06 95 ASN B C 1
ATOM 8822 O O . ASN B 1 95 ? 30.984 -31.391 -1.168 1 88.06 95 ASN B O 1
ATOM 8826 N N . ILE B 1 96 ? 28.844 -30.875 -1.568 1 90.94 96 ILE B N 1
ATOM 8827 C CA . ILE B 1 96 ? 28.812 -31.609 -2.822 1 90.94 96 ILE B CA 1
ATOM 8828 C C . ILE B 1 96 ? 29.812 -31.016 -3.805 1 90.94 96 ILE B C 1
ATOM 8830 O O . ILE B 1 96 ? 30.469 -31.75 -4.551 1 90.94 96 ILE B O 1
ATOM 8834 N N . TRP B 1 97 ? 30.047 -29.781 -3.732 1 85 97 TRP B N 1
ATOM 8835 C CA . TRP B 1 97 ? 30.969 -29.125 -4.648 1 85 97 TRP B CA 1
ATOM 8836 C C . TRP B 1 97 ? 32.406 -29.609 -4.426 1 85 97 TRP B C 1
ATOM 8838 O O . TRP B 1 97 ? 33.125 -29.891 -5.383 1 85 97 TRP B O 1
ATOM 8848 N N . ASP B 1 98 ? 32.719 -29.625 -3.225 1 85 98 ASP B N 1
ATOM 8849 C CA . ASP B 1 98 ? 34.062 -30.062 -2.859 1 85 98 ASP B CA 1
ATOM 8850 C C . ASP B 1 98 ? 34.281 -31.531 -3.223 1 85 98 ASP B C 1
ATOM 8852 O O . ASP B 1 98 ? 35.344 -31.906 -3.699 1 85 98 ASP B O 1
ATOM 8856 N N . VAL B 1 99 ? 33.312 -32.281 -3.035 1 90.38 99 VAL B N 1
ATOM 8857 C CA . VAL B 1 99 ? 33.438 -33.719 -3.287 1 90.38 99 VAL B CA 1
ATOM 8858 C C . VAL B 1 99 ? 33.531 -33.969 -4.789 1 90.38 99 VAL B C 1
ATOM 8860 O O . VAL B 1 99 ? 34.312 -34.844 -5.219 1 90.38 99 VAL B O 1
ATOM 8863 N N . LEU B 1 100 ? 32.719 -33.25 -5.594 1 90.38 100 LEU B N 1
ATOM 8864 C CA . LEU B 1 100 ? 32.719 -33.438 -7.039 1 90.38 100 LEU B CA 1
ATOM 8865 C C . LEU B 1 100 ? 33.844 -32.625 -7.695 1 90.38 100 LEU B C 1
ATOM 8867 O O . LEU B 1 100 ? 34.188 -32.875 -8.852 1 90.38 100 LEU B O 1
ATOM 8871 N N . GLY B 1 101 ? 34.438 -31.703 -6.988 1 79.06 101 GLY B N 1
ATOM 8872 C CA . GLY B 1 101 ? 35.5 -30.859 -7.543 1 79.06 101 GLY B CA 1
ATOM 8873 C C . GLY B 1 101 ? 34.969 -29.828 -8.531 1 79.06 101 GLY B C 1
ATOM 8874 O O . GLY B 1 101 ? 35.594 -29.594 -9.57 1 79.06 101 GLY B O 1
ATOM 8875 N N . ILE B 1 102 ? 33.75 -29.484 -8.305 1 78.44 102 ILE B N 1
ATOM 8876 C CA . ILE B 1 102 ? 33.156 -28.5 -9.203 1 78.44 102 ILE B CA 1
ATOM 8877 C C . ILE B 1 102 ? 33 -27.172 -8.484 1 78.44 102 ILE B C 1
ATOM 8879 O O . ILE B 1 102 ? 33.062 -27.109 -7.254 1 78.44 102 ILE B O 1
ATOM 8883 N N . ASN B 1 103 ? 32.781 -26.141 -9.281 1 65.56 103 ASN B N 1
ATOM 8884 C CA . ASN B 1 103 ? 32.531 -24.828 -8.711 1 65.56 103 ASN B CA 1
ATOM 8885 C C . ASN B 1 103 ? 31.141 -24.75 -8.047 1 65.56 103 ASN B C 1
ATOM 8887 O O . ASN B 1 103 ? 30.203 -25.406 -8.5 1 65.56 103 ASN B O 1
ATOM 8891 N N . PRO B 1 104 ? 31.188 -24.125 -6.895 1 59.59 104 PRO B N 1
ATOM 8892 C CA . PRO B 1 104 ? 29.891 -24 -6.203 1 59.59 104 PRO B CA 1
ATOM 8893 C C . PRO B 1 104 ? 28.781 -23.484 -7.121 1 59.59 104 PRO B C 1
ATOM 8895 O O . PRO B 1 104 ? 29 -22.578 -7.922 1 59.59 104 PRO B O 1
ATOM 8898 N N . SER B 1 105 ? 27.719 -24.359 -7.234 1 60.69 105 SER B N 1
ATOM 8899 C CA . SER B 1 105 ? 26.531 -24.016 -8.016 1 60.69 105 SER B CA 1
ATOM 8900 C C . SER B 1 105 ? 25.281 -24.062 -7.164 1 60.69 105 SER B C 1
ATOM 8902 O O . SER B 1 105 ? 25.344 -24.359 -5.965 1 60.69 105 SER B O 1
ATOM 8904 N N . ARG B 1 106 ? 24.219 -23.75 -7.785 1 59.97 106 ARG B N 1
ATOM 8905 C CA . ARG B 1 106 ? 22.953 -23.75 -7.062 1 59.97 106 ARG B CA 1
ATOM 8906 C C . ARG B 1 106 ? 22.594 -25.156 -6.59 1 59.97 106 ARG B C 1
ATOM 8908 O O . ARG B 1 106 ? 22.641 -26.109 -7.367 1 59.97 106 ARG B O 1
ATOM 8915 N N . VAL B 1 107 ? 22.531 -25.25 -5.379 1 66.31 107 VAL B N 1
ATOM 8916 C CA . VAL B 1 107 ? 22.062 -26.5 -4.777 1 66.31 107 VAL B CA 1
ATOM 8917 C C . VAL B 1 107 ? 20.766 -26.25 -4.016 1 66.31 107 VAL B C 1
ATOM 8919 O O . VAL B 1 107 ? 20.188 -25.156 -4.094 1 66.31 107 VAL B O 1
ATOM 8922 N N . LEU B 1 108 ? 20.344 -27.312 -3.504 1 74.75 108 LEU B N 1
ATOM 8923 C CA . LEU B 1 108 ? 19.156 -27.281 -2.66 1 74.75 108 LEU B CA 1
ATOM 8924 C C . LEU B 1 108 ? 19.219 -26.109 -1.691 1 74.75 108 LEU B C 1
ATOM 8926 O O . LEU B 1 108 ? 20.203 -25.922 -0.982 1 74.75 108 LEU B O 1
ATOM 8930 N N . CYS B 1 109 ? 18.141 -25.266 -1.808 1 63.41 109 CYS B N 1
ATOM 8931 C CA . CYS B 1 109 ? 18.125 -24.094 -0.934 1 63.41 109 CYS B CA 1
ATOM 8932 C C . CYS B 1 109 ? 18.016 -24.5 0.528 1 63.41 109 CYS B C 1
ATOM 8934 O O . CYS B 1 109 ? 17.609 -25.625 0.831 1 63.41 109 CYS B O 1
ATOM 8936 N N . ALA B 1 110 ? 18.438 -23.719 1.403 1 65.44 110 ALA B N 1
ATOM 8937 C CA . ALA B 1 110 ? 18.484 -24.016 2.836 1 65.44 110 ALA B CA 1
ATOM 8938 C C . ALA B 1 110 ? 17.094 -24.375 3.359 1 65.44 110 ALA B C 1
ATOM 8940 O O . ALA B 1 110 ? 16.953 -25.297 4.168 1 65.44 110 ALA B O 1
ATOM 8941 N N . THR B 1 111 ? 16.109 -23.75 2.803 1 67.31 111 THR B N 1
ATOM 8942 C CA . THR B 1 111 ? 14.75 -24.031 3.254 1 67.31 111 THR B CA 1
ATOM 8943 C C . THR B 1 111 ? 14.32 -25.438 2.85 1 67.31 111 THR B C 1
ATOM 8945 O O . THR B 1 111 ? 13.727 -26.156 3.65 1 67.31 111 THR B O 1
ATOM 8948 N N . ALA B 1 112 ? 14.617 -25.75 1.649 1 78.62 112 ALA B N 1
ATOM 8949 C CA . ALA B 1 112 ? 14.266 -27.094 1.171 1 78.62 112 ALA B CA 1
ATOM 8950 C C . ALA B 1 112 ? 14.984 -28.172 1.978 1 78.62 112 ALA B C 1
ATOM 8952 O O . ALA B 1 112 ? 14.391 -29.188 2.322 1 78.62 112 ALA B O 1
ATOM 8953 N N . ALA B 1 113 ? 16.25 -27.875 2.32 1 82.31 113 ALA B N 1
ATOM 8954 C CA . ALA B 1 113 ? 17.031 -28.828 3.092 1 82.31 113 ALA B CA 1
ATOM 8955 C C . ALA B 1 113 ? 16.453 -29 4.496 1 82.31 113 ALA B C 1
ATOM 8957 O O . ALA B 1 113 ? 16.344 -30.125 4.996 1 82.31 113 ALA B O 1
ATOM 8958 N N . GLN B 1 114 ? 16.047 -27.984 5.023 1 77.31 114 GLN B N 1
ATOM 8959 C CA . GLN B 1 114 ? 15.484 -28.031 6.371 1 77.31 114 GLN B CA 1
ATOM 8960 C C . GLN B 1 114 ? 14.141 -28.734 6.383 1 77.31 114 GLN B C 1
ATOM 8962 O O . GLN B 1 114 ? 13.836 -29.5 7.312 1 77.31 114 GLN B O 1
ATOM 8967 N N . VAL B 1 115 ? 13.367 -28.438 5.355 1 81.06 115 VAL B N 1
ATOM 8968 C CA . VAL B 1 115 ? 12.062 -29.094 5.258 1 81.06 115 VAL B CA 1
ATOM 8969 C C . VAL B 1 115 ? 12.234 -30.594 5.129 1 81.06 115 VAL B C 1
ATOM 8971 O O . VAL B 1 115 ? 11.547 -31.375 5.797 1 81.06 115 VAL B O 1
ATOM 8974 N N . LEU B 1 116 ? 13.141 -30.969 4.371 1 87.38 116 LEU B N 1
ATOM 8975 C CA . LEU B 1 116 ? 13.383 -32.406 4.16 1 87.38 116 LEU B CA 1
ATOM 8976 C C . LEU B 1 116 ? 13.883 -33.062 5.441 1 87.38 116 LEU B C 1
ATOM 8978 O O . LEU B 1 116 ? 13.508 -34.188 5.754 1 87.38 116 LEU B O 1
ATOM 8982 N N . ASP B 1 117 ? 14.75 -32.344 6.137 1 84.38 117 ASP B N 1
ATOM 8983 C CA . ASP B 1 117 ? 15.258 -32.875 7.398 1 84.38 117 ASP B CA 1
ATOM 8984 C C . ASP B 1 117 ? 14.141 -33 8.43 1 84.38 117 ASP B C 1
ATOM 8986 O O . ASP B 1 117 ? 14.062 -34 9.141 1 84.38 117 ASP B O 1
ATOM 8990 N N . TRP B 1 118 ? 13.367 -32.031 8.453 1 80.69 118 TRP B N 1
ATOM 8991 C CA . TRP B 1 118 ? 12.242 -32.062 9.383 1 80.69 118 TRP B CA 1
ATOM 8992 C C . TRP B 1 118 ? 11.273 -33.188 9.023 1 80.69 118 TRP B C 1
ATOM 8994 O O . TRP B 1 118 ? 10.766 -33.875 9.906 1 80.69 118 TRP B O 1
ATOM 9004 N N . GLU B 1 119 ? 10.922 -33.312 7.75 1 85.31 119 GLU B N 1
ATOM 9005 C CA . GLU B 1 119 ? 10.016 -34.344 7.301 1 85.31 119 GLU B CA 1
ATOM 9006 C C . GLU B 1 119 ? 10.523 -35.75 7.703 1 85.31 119 GLU B C 1
ATOM 9008 O O . GLU B 1 119 ? 9.742 -36.594 8.148 1 85.31 119 GLU B O 1
ATOM 9013 N N . ALA B 1 120 ? 11.781 -35.906 7.527 1 83.31 120 ALA B N 1
ATOM 9014 C CA . ALA B 1 120 ? 12.375 -37.188 7.887 1 83.31 120 ALA B CA 1
ATOM 9015 C C . ALA B 1 120 ? 12.234 -37.438 9.383 1 83.31 120 ALA B C 1
ATOM 9017 O O . ALA B 1 120 ? 11.875 -38.562 9.789 1 83.31 120 ALA B O 1
ATOM 9018 N N . ALA B 1 121 ? 12.445 -36.438 10.125 1 80.12 121 ALA B N 1
ATOM 9019 C CA . ALA B 1 121 ? 12.32 -36.562 11.57 1 80.12 121 ALA B CA 1
ATOM 9020 C C . ALA B 1 121 ? 10.867 -36.812 11.984 1 80.12 121 ALA B C 1
ATOM 9022 O O . ALA B 1 121 ? 10.594 -37.625 12.859 1 80.12 121 ALA B O 1
ATOM 9023 N N . ALA B 1 122 ? 9.992 -36.094 11.375 1 81.06 122 ALA B N 1
ATOM 9024 C CA . ALA B 1 122 ? 8.57 -36.188 11.711 1 81.06 122 ALA B CA 1
ATOM 9025 C C . ALA B 1 122 ? 8.023 -37.562 11.352 1 81.06 122 ALA B C 1
ATOM 9027 O O . ALA B 1 122 ? 7.176 -38.125 12.062 1 81.06 122 ALA B O 1
ATOM 9028 N N . HIS B 1 123 ? 8.438 -38.125 10.227 1 80.62 123 HIS B N 1
ATOM 9029 C CA . HIS B 1 123 ? 7.992 -39.438 9.805 1 80.62 123 HIS B CA 1
ATOM 9030 C C . HIS B 1 123 ? 8.484 -40.531 10.766 1 80.62 123 HIS B C 1
ATOM 9032 O O . HIS B 1 123 ? 7.789 -41.531 10.992 1 80.62 123 HIS B O 1
ATOM 9038 N N . ILE B 1 124 ? 9.594 -40.312 11.273 1 78.38 124 ILE B N 1
ATOM 9039 C CA . ILE B 1 124 ? 10.141 -41.25 12.234 1 78.38 124 ILE B CA 1
ATOM 9040 C C . ILE B 1 124 ? 9.422 -41.125 13.57 1 78.38 124 ILE B C 1
ATOM 9042 O O . ILE B 1 124 ? 9.047 -42.125 14.195 1 78.38 124 ILE B O 1
ATOM 9046 N N . GLN B 1 125 ? 9.234 -39.875 13.969 1 76.06 125 GLN B N 1
ATOM 9047 C CA . GLN B 1 125 ? 8.508 -39.625 15.211 1 76.06 125 GLN B CA 1
ATOM 9048 C C . GLN B 1 125 ? 7.074 -40.156 15.125 1 76.06 125 GLN B C 1
ATOM 9050 O O . GLN B 1 125 ? 6.527 -40.656 16.109 1 76.06 125 GLN B O 1
ATOM 9055 N N . GLY B 1 126 ? 6.5 -40 13.992 1 77.88 126 GLY B N 1
ATOM 9056 C CA . GLY B 1 126 ? 5.184 -40.531 13.727 1 77.88 126 GLY B CA 1
ATOM 9057 C C . GLY B 1 126 ? 4.086 -39.906 14.555 1 77.88 126 GLY B C 1
ATOM 9058 O O . GLY B 1 126 ? 3.236 -40.594 15.109 1 77.88 126 GLY B O 1
ATOM 9059 N N . ASP B 1 127 ? 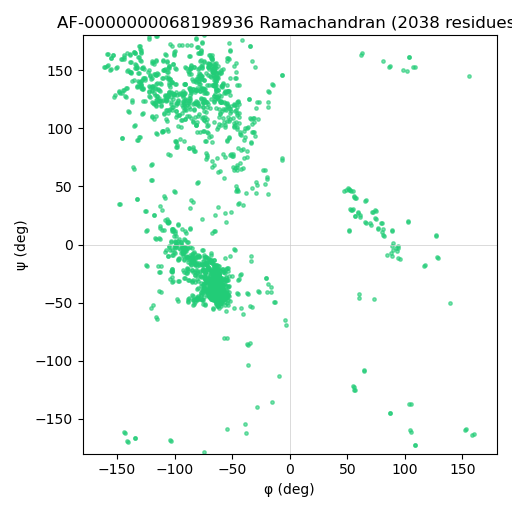4.07 -38.656 14.852 1 76.19 127 ASP B N 1
ATOM 9060 C CA . ASP B 1 127 ? 3.057 -37.969 15.641 1 76.19 127 ASP B CA 1
ATOM 9061 C C . ASP B 1 127 ? 1.99 -37.344 14.75 1 76.19 127 ASP B C 1
ATOM 9063 O O . ASP B 1 127 ? 1.062 -36.688 15.234 1 76.19 127 ASP B O 1
ATOM 9067 N N . GLY B 1 128 ? 2.105 -37.531 13.5 1 78.62 128 GLY B N 1
ATOM 9068 C CA . GLY B 1 128 ? 1.1 -37 12.586 1 78.62 128 GLY B CA 1
ATOM 9069 C C . GLY B 1 128 ? 1.288 -35.531 12.266 1 78.62 128 GLY B C 1
ATOM 9070 O O . GLY B 1 128 ? 0.457 -34.938 11.578 1 78.62 128 GLY B O 1
ATOM 9071 N N . SER B 1 129 ? 2.365 -34.844 12.656 1 79.69 129 SER B N 1
ATOM 9072 C CA . SER B 1 129 ? 2.602 -33.438 12.484 1 79.69 129 SER B CA 1
ATOM 9073 C C . SER B 1 129 ? 2.734 -33.062 11.008 1 79.69 129 SER B C 1
ATOM 9075 O O . SER B 1 129 ? 2.51 -31.906 10.625 1 79.69 129 SER B O 1
ATOM 9077 N N . THR B 1 130 ? 3.014 -34.031 10.195 1 86.69 130 THR B N 1
ATOM 9078 C CA . THR B 1 130 ? 3.195 -33.781 8.773 1 86.69 130 THR B CA 1
ATOM 9079 C C . THR B 1 130 ? 1.867 -33.375 8.125 1 86.69 130 THR B C 1
ATOM 9081 O O . THR B 1 130 ? 1.847 -32.781 7.047 1 86.69 130 THR B O 1
ATOM 9084 N N . LEU B 1 131 ? 0.753 -33.75 8.781 1 86.69 131 LEU B N 1
ATOM 9085 C CA . LEU B 1 131 ? -0.562 -33.406 8.25 1 86.69 131 LEU B CA 1
ATOM 9086 C C . LEU B 1 131 ? -0.914 -31.969 8.562 1 86.69 131 LEU B C 1
ATOM 9088 O O . LEU B 1 131 ? -1.846 -31.406 7.977 1 86.69 131 LEU B O 1
ATOM 9092 N N . GLU B 1 132 ? -0.197 -31.234 9.375 1 77.75 132 GLU B N 1
ATOM 9093 C CA . GLU B 1 132 ? -0.302 -29.828 9.703 1 77.75 132 GLU B CA 1
ATOM 9094 C C . GLU B 1 132 ? -1.73 -29.453 10.094 1 77.75 132 GLU B C 1
ATOM 9096 O O . GLU B 1 132 ? -2.281 -28.469 9.594 1 77.75 132 GLU B O 1
ATOM 9101 N N . THR B 1 133 ? -2.416 -30.172 10.969 1 74.69 133 THR B N 1
ATOM 9102 C CA . THR B 1 133 ? -3.811 -29.953 11.336 1 74.69 133 THR B CA 1
ATOM 9103 C C . THR B 1 133 ? -3.912 -29.016 12.539 1 74.69 133 THR B C 1
ATOM 9105 O O . THR B 1 133 ? -5.008 -28.578 12.898 1 74.69 133 THR B O 1
ATOM 9108 N N . SER B 1 134 ? -2.803 -28.641 13.125 1 66.69 134 SER B N 1
ATOM 9109 C CA . SER B 1 134 ? -2.844 -27.797 14.312 1 66.69 134 SER B CA 1
ATOM 9110 C C . SER B 1 134 ? -3.168 -26.344 13.938 1 66.69 134 SER B C 1
ATOM 9112 O O . SER B 1 134 ? -2.74 -25.859 12.891 1 66.69 134 SER B O 1
ATOM 9114 N N . ASP B 1 135 ? -4.168 -25.75 14.758 1 59.69 135 ASP B N 1
ATOM 9115 C CA . ASP B 1 135 ? -4.59 -24.375 14.555 1 59.69 135 ASP B CA 1
ATOM 9116 C C . ASP B 1 135 ? -3.467 -23.391 14.914 1 59.69 135 ASP B C 1
ATOM 9118 O O . ASP B 1 135 ? -3.516 -22.219 14.547 1 59.69 135 ASP B O 1
ATOM 9122 N N . GLU B 1 136 ? -2.74 -23.766 15.992 1 50.44 136 GLU B N 1
ATOM 9123 C CA . GLU B 1 136 ? -1.704 -22.844 16.469 1 50.44 136 GLU B CA 1
ATOM 9124 C C . GLU B 1 136 ? -0.702 -22.531 15.359 1 50.44 136 GLU B C 1
ATOM 9126 O O . GLU B 1 136 ? -0.257 -23.422 14.641 1 50.44 136 GLU B O 1
ATOM 9131 N N . ILE B 1 137 ? -0.956 -21.344 14.953 1 45.88 137 ILE B N 1
ATOM 9132 C CA . ILE B 1 137 ? 0.019 -20.844 13.984 1 45.88 137 ILE B CA 1
ATOM 9133 C C . ILE B 1 137 ? 1.433 -21.125 14.484 1 45.88 137 ILE B C 1
ATOM 9135 O O . ILE B 1 137 ? 1.883 -20.516 15.461 1 45.88 137 ILE B O 1
ATOM 9139 N N . ASP B 1 138 ? 1.713 -22.344 14.875 1 41.31 138 ASP B N 1
ATOM 9140 C CA . ASP B 1 138 ? 3.086 -22.516 15.336 1 41.31 138 ASP B CA 1
ATOM 9141 C C . ASP B 1 138 ? 4.035 -21.562 14.617 1 41.31 138 ASP B C 1
ATOM 9143 O O . ASP B 1 138 ? 3.75 -21.109 13.5 1 41.31 138 ASP B O 1
ATOM 9147 N N . PRO B 1 139 ? 5.117 -21.219 15.289 1 43.28 139 PRO B N 1
ATOM 9148 C CA . PRO B 1 139 ? 6.117 -20.562 14.453 1 43.28 139 PRO B CA 1
ATOM 9149 C C . PRO B 1 139 ? 6.051 -21 12.992 1 43.28 139 PRO B C 1
ATOM 9151 O O . PRO B 1 139 ? 5.637 -22.125 12.703 1 43.28 139 PRO B O 1
ATOM 9154 N N . PRO B 1 140 ? 5.891 -20.188 12.156 1 42.53 140 PRO B N 1
ATOM 9155 C CA . PRO B 1 140 ? 5.867 -20.562 10.742 1 42.53 140 PRO B CA 1
ATOM 9156 C C . PRO B 1 140 ? 6.723 -21.797 10.445 1 42.53 140 PRO B C 1
ATOM 9158 O O . PRO B 1 140 ? 7.945 -21.688 10.328 1 42.53 140 PRO B O 1
ATOM 9161 N N . ARG B 1 141 ? 6.672 -22.906 11.266 1 42.91 141 ARG B N 1
ATOM 9162 C CA . ARG B 1 141 ? 7.426 -24.141 11.023 1 42.91 141 ARG B CA 1
ATOM 9163 C C . ARG B 1 141 ? 7.289 -24.578 9.57 1 42.91 141 ARG B C 1
ATOM 9165 O O . ARG B 1 141 ? 6.363 -24.172 8.867 1 42.91 141 ARG B O 1
ATOM 9172 N N . ALA B 1 142 ? 8.305 -25.344 9.203 1 49.41 142 ALA B N 1
ATOM 9173 C CA . ALA B 1 142 ? 8.516 -26.062 7.957 1 49.41 142 ALA B CA 1
ATOM 9174 C C . ALA B 1 142 ? 7.277 -26.859 7.57 1 49.41 142 ALA B C 1
ATOM 9176 O O . ALA B 1 142 ? 6.762 -27.641 8.375 1 49.41 142 ALA B O 1
ATOM 9177 N N . LYS B 1 143 ? 6.406 -26.359 6.551 1 65.94 143 LYS B N 1
ATOM 9178 C CA . LYS B 1 143 ? 5.246 -27.047 5.988 1 65.94 143 LYS B CA 1
ATOM 9179 C C . LYS B 1 143 ? 5.664 -28.312 5.242 1 65.94 143 LYS B C 1
ATOM 9181 O O . LYS B 1 143 ? 6.703 -28.328 4.574 1 65.94 143 LYS B O 1
ATOM 9186 N N . SER B 1 144 ? 5.074 -29.391 5.621 1 79.44 144 SER B N 1
ATOM 9187 C CA . SER B 1 144 ? 5.367 -30.719 5.094 1 79.44 144 SER B CA 1
ATOM 9188 C C . SER B 1 144 ? 4.973 -30.828 3.625 1 79.44 144 SER B C 1
ATOM 9190 O O . SER B 1 144 ? 4.074 -30.125 3.162 1 79.44 144 SER B O 1
ATOM 9192 N N . GLY B 1 145 ? 5.766 -31.672 2.922 1 87.62 145 GLY B N 1
ATOM 9193 C CA . GLY B 1 145 ? 5.414 -32.031 1.562 1 87.62 145 GLY B CA 1
ATOM 9194 C C . GLY B 1 145 ? 5.664 -30.938 0.554 1 87.62 145 GLY B C 1
ATOM 9195 O O . GLY B 1 145 ? 5.129 -30.969 -0.557 1 87.62 145 GLY B O 1
ATOM 9196 N N . ARG B 1 146 ? 6.48 -30.062 0.85 1 84.75 146 ARG B N 1
ATOM 9197 C CA . ARG B 1 146 ? 6.562 -28.844 0.037 1 84.75 146 ARG B CA 1
ATOM 9198 C C . ARG B 1 146 ? 7.754 -28.906 -0.911 1 84.75 146 ARG B C 1
ATOM 9200 O O . ARG B 1 146 ? 7.902 -28.047 -1.786 1 84.75 146 ARG B O 1
ATOM 9207 N N . VAL B 1 147 ? 8.641 -29.906 -0.767 1 88.81 147 VAL B N 1
ATOM 9208 C CA . VAL B 1 147 ? 9.797 -29.969 -1.653 1 88.81 147 VAL B CA 1
ATOM 9209 C C . VAL B 1 147 ? 9.453 -30.812 -2.883 1 88.81 147 VAL B C 1
ATOM 9211 O O . VAL B 1 147 ? 9.086 -31.984 -2.762 1 88.81 147 VAL B O 1
ATOM 9214 N N . ALA B 1 148 ? 9.469 -30.172 -4.047 1 89.56 148 ALA B N 1
ATOM 9215 C CA . ALA B 1 148 ? 9.141 -30.859 -5.293 1 89.56 148 ALA B CA 1
ATOM 9216 C C . ALA B 1 148 ? 10.406 -31.328 -6.012 1 89.56 148 ALA B C 1
ATOM 9218 O O . ALA B 1 148 ? 11.242 -30.516 -6.395 1 89.56 148 ALA B O 1
ATOM 9219 N N . PHE B 1 149 ? 10.609 -32.625 -6.07 1 93.44 149 PHE B N 1
ATOM 9220 C CA . PHE B 1 149 ? 11.641 -33.219 -6.922 1 93.44 149 PHE B CA 1
ATOM 9221 C C . PHE B 1 149 ? 11.133 -33.375 -8.352 1 93.44 149 PHE B C 1
ATOM 9223 O O . PHE B 1 149 ? 10.156 -34.062 -8.602 1 93.44 149 PHE B O 1
ATOM 9230 N N . THR B 1 150 ? 11.766 -32.656 -9.242 1 92.38 150 THR B N 1
ATOM 9231 C CA . THR B 1 150 ? 11.219 -32.594 -10.594 1 92.38 150 THR B CA 1
ATOM 9232 C C . THR B 1 150 ? 12.289 -32.969 -11.625 1 92.38 150 THR B C 1
ATOM 9234 O O . THR B 1 150 ? 13.484 -32.906 -11.336 1 92.38 150 THR B O 1
ATOM 9237 N N . ALA B 1 151 ? 11.836 -33.5 -12.711 1 92.12 151 ALA B N 1
ATOM 9238 C CA . ALA B 1 151 ? 12.633 -33.812 -13.898 1 92.12 151 ALA B CA 1
ATOM 9239 C C . ALA B 1 151 ? 11.852 -33.5 -15.18 1 92.12 151 ALA B C 1
ATOM 9241 O O . ALA B 1 151 ? 10.656 -33.219 -15.125 1 92.12 151 ALA B O 1
ATOM 9242 N N . SER B 1 152 ? 12.547 -33.438 -16.281 1 89.19 152 SER B N 1
ATOM 9243 C CA . SER B 1 152 ? 11.883 -33.188 -17.562 1 89.19 152 SER B CA 1
ATOM 9244 C C . SER B 1 152 ? 12.258 -34.25 -18.578 1 89.19 152 SER B C 1
ATOM 9246 O O . SER B 1 152 ? 13.375 -34.781 -18.562 1 89.19 152 SER B O 1
ATOM 9248 N N . LEU B 1 153 ? 11.289 -34.562 -19.328 1 85.31 153 LEU B N 1
ATOM 9249 C CA . LEU B 1 153 ? 11.445 -35.469 -20.469 1 85.31 153 LEU B CA 1
ATOM 9250 C C . LEU B 1 153 ? 11.273 -34.719 -21.781 1 85.31 153 LEU B C 1
ATOM 9252 O O . LEU B 1 153 ? 10.156 -34.406 -22.188 1 85.31 153 LEU B O 1
ATOM 9256 N N . PRO B 1 154 ? 12.406 -34.312 -22.406 1 75.88 154 PRO B N 1
ATOM 9257 C CA . PRO B 1 154 ? 12.305 -33.562 -23.656 1 75.88 154 PRO B CA 1
ATOM 9258 C C . PRO B 1 154 ? 11.758 -34.406 -24.797 1 75.88 154 PRO B C 1
ATOM 9260 O O . PRO B 1 154 ? 11.891 -35.625 -24.797 1 75.88 154 PRO B O 1
ATOM 9263 N N . MET B 1 155 ? 11.242 -33.812 -25.828 1 70.06 155 MET B N 1
ATOM 9264 C CA . MET B 1 155 ? 10.664 -34.469 -27 1 70.06 155 MET B CA 1
ATOM 9265 C C . MET B 1 155 ? 11.727 -35.219 -27.766 1 70.06 155 MET B C 1
ATOM 9267 O O . MET B 1 155 ? 11.438 -36.25 -28.391 1 70.06 155 MET B O 1
ATOM 9271 N N . SER B 1 156 ? 12.859 -34.594 -27.734 1 64.62 156 SER B N 1
ATOM 9272 C CA . SER B 1 156 ? 13.953 -35.188 -28.5 1 64.62 156 SER B CA 1
ATOM 9273 C C . SER B 1 156 ? 14.281 -36.594 -28 1 64.62 156 SER B C 1
ATOM 9275 O O . SER B 1 156 ? 14.828 -37.406 -28.734 1 64.62 156 SER B O 1
ATOM 9277 N N . ALA B 1 157 ? 13.875 -36.75 -26.766 1 62.53 157 ALA B N 1
ATOM 9278 C CA . ALA B 1 157 ? 14.141 -38.062 -26.188 1 62.53 157 ALA B CA 1
ATOM 9279 C C . ALA B 1 157 ? 13.172 -39.094 -26.734 1 62.53 157 ALA B C 1
ATOM 9281 O O . ALA B 1 157 ? 13.445 -40.312 -26.703 1 62.53 157 ALA B O 1
ATOM 9282 N N . ILE B 1 158 ? 12.023 -38.531 -27.234 1 62.19 158 ILE B N 1
ATOM 9283 C CA . ILE B 1 158 ? 10.945 -39.406 -27.656 1 62.19 158 ILE B CA 1
ATOM 9284 C C . ILE B 1 158 ? 11.008 -39.625 -29.172 1 62.19 158 ILE B C 1
ATOM 9286 O O . ILE B 1 158 ? 10.828 -40.719 -29.656 1 62.19 158 ILE B O 1
ATOM 9290 N N . THR B 1 159 ? 11.156 -38.375 -29.984 1 58.62 159 THR B N 1
ATOM 9291 C CA . THR B 1 159 ? 11.055 -38.438 -31.438 1 58.62 159 THR B CA 1
ATOM 9292 C C . THR B 1 159 ? 12.281 -39.094 -32.062 1 58.62 159 THR B C 1
ATOM 9294 O O . THR B 1 159 ? 13.414 -38.75 -31.734 1 58.62 159 THR B O 1
ATOM 9297 N N . THR B 1 160 ? 12.43 -40.344 -32.062 1 48.16 160 THR B N 1
ATOM 9298 C CA . THR B 1 160 ? 13.477 -41 -32.812 1 48.16 160 THR B CA 1
ATOM 9299 C C . THR B 1 160 ? 13.414 -40.625 -34.281 1 48.16 160 THR B C 1
ATOM 9301 O O . THR B 1 160 ? 13.008 -41.406 -35.125 1 48.16 160 THR B O 1
ATOM 9304 N N . ARG B 1 161 ? 12.828 -39.625 -34.812 1 43.72 161 ARG B N 1
ATOM 9305 C CA . ARG B 1 161 ? 12.883 -39.531 -36.281 1 43.72 161 ARG B CA 1
ATOM 9306 C C . ARG B 1 161 ? 14.32 -39.531 -36.781 1 43.72 161 ARG B C 1
ATOM 9308 O O . ARG B 1 161 ? 15.188 -38.844 -36.219 1 43.72 161 ARG B O 1
ATOM 9315 N N . GLY B 1 162 ? 15.328 -40.062 -37.281 1 37.38 162 GLY B N 1
ATOM 9316 C CA . GLY B 1 162 ? 16.5 -40.5 -38 1 37.38 162 GLY B CA 1
ATOM 9317 C C . GLY B 1 162 ? 17.578 -41.094 -37.125 1 37.38 162 GLY B C 1
ATOM 9318 O O . GLY B 1 162 ? 18.594 -41.594 -37.594 1 37.38 162 GLY B O 1
ATOM 9319 N N . SER B 1 163 ? 17.922 -40.375 -36.094 1 36.62 163 SER B N 1
ATOM 9320 C CA . SER B 1 163 ? 19.141 -40.938 -35.5 1 36.62 163 SER B CA 1
ATOM 9321 C C . SER B 1 163 ? 18.859 -42.219 -34.75 1 36.62 163 SER B C 1
ATOM 9323 O O . SER B 1 163 ? 17.781 -42.375 -34.156 1 36.62 163 SER B O 1
ATOM 9325 N N . THR B 1 164 ? 19.312 -43.375 -35.281 1 37.25 164 THR B N 1
ATOM 9326 C CA . THR B 1 164 ? 19.453 -44.781 -34.875 1 37.25 164 THR B CA 1
ATOM 9327 C C . THR B 1 164 ? 19.578 -44.906 -33.375 1 37.25 164 THR B C 1
ATOM 9329 O O . THR B 1 164 ? 19.516 -46 -32.844 1 37.25 164 THR B O 1
ATOM 9332 N N . HIS B 1 165 ? 20.328 -44.031 -32.656 1 36.22 165 HIS B N 1
ATOM 9333 C CA . HIS B 1 165 ? 20.734 -44.344 -31.297 1 36.22 165 HIS B CA 1
ATOM 9334 C C . HIS B 1 165 ? 19.781 -43.688 -30.281 1 36.22 165 HIS B C 1
ATOM 9336 O O . HIS B 1 165 ? 19.469 -42.5 -30.375 1 36.22 165 HIS B O 1
ATOM 9342 N N . PRO B 1 166 ? 18.859 -44.5 -29.719 1 39.34 166 PRO B N 1
ATOM 9343 C CA . PRO B 1 166 ? 18.094 -43.969 -28.578 1 39.34 166 PRO B CA 1
ATOM 9344 C C . PRO B 1 166 ? 18.906 -43 -27.719 1 39.34 166 PRO B C 1
ATOM 9346 O O . PRO B 1 166 ? 20.094 -43.219 -27.484 1 39.34 166 PRO B O 1
ATOM 9349 N N . VAL B 1 167 ? 18.734 -41.844 -27.781 1 42.47 167 VAL B N 1
ATOM 9350 C CA . VAL B 1 167 ? 19.469 -40.906 -26.938 1 42.47 167 VAL B CA 1
ATOM 9351 C C . VAL B 1 167 ? 19.516 -41.438 -25.5 1 42.47 167 VAL B C 1
ATOM 9353 O O . VAL B 1 167 ? 18.5 -41.906 -24.969 1 42.47 167 VAL B O 1
ATOM 9356 N N . GLU B 1 168 ? 20.656 -41.906 -24.891 1 44.47 168 GLU B N 1
ATOM 9357 C CA . GLU B 1 168 ? 21.016 -42.438 -23.578 1 44.47 168 GLU B CA 1
ATOM 9358 C C . GLU B 1 168 ? 20.219 -41.781 -22.469 1 44.47 168 GLU B C 1
ATOM 9360 O O . GLU B 1 168 ? 19.719 -42.438 -21.562 1 44.47 168 GLU B O 1
ATOM 9365 N N . ALA B 1 169 ? 20.562 -40.656 -21.922 1 52.09 169 ALA B N 1
ATOM 9366 C CA . ALA B 1 169 ? 20.016 -40.094 -20.688 1 52.09 169 ALA B CA 1
ATOM 9367 C C . ALA B 1 169 ? 18.922 -39.062 -20.969 1 52.09 169 ALA B C 1
ATOM 9369 O O . ALA B 1 169 ? 19.219 -37.875 -21.047 1 52.09 169 ALA B O 1
ATOM 9370 N N . PRO B 1 170 ? 17.578 -39.562 -21.156 1 68.94 170 PRO B N 1
ATOM 9371 C CA . PRO B 1 170 ? 16.516 -38.75 -21.75 1 68.94 170 PRO B CA 1
ATOM 9372 C C . PRO B 1 170 ? 15.836 -37.844 -20.734 1 68.94 170 PRO B C 1
ATOM 9374 O O . PRO B 1 170 ? 15.18 -36.844 -21.125 1 68.94 170 PRO B O 1
ATOM 9377 N N . ILE B 1 171 ? 16.094 -38.125 -19.469 1 84.88 171 ILE B N 1
ATOM 9378 C CA . ILE B 1 171 ? 15.414 -37.344 -18.438 1 84.88 171 ILE B CA 1
ATOM 9379 C C . ILE B 1 171 ? 16.391 -36.375 -17.797 1 84.88 171 ILE B C 1
ATOM 9381 O O . ILE B 1 171 ? 17.516 -36.75 -17.469 1 84.88 171 ILE B O 1
ATOM 9385 N N . THR B 1 172 ? 16.078 -35.156 -17.75 1 86.88 172 THR B N 1
ATOM 9386 C CA . THR B 1 172 ? 16.891 -34.125 -17.109 1 86.88 172 THR B CA 1
ATOM 9387 C C . THR B 1 172 ? 16.359 -33.812 -15.711 1 86.88 172 THR B C 1
ATOM 9389 O O . THR B 1 172 ? 15.195 -33.438 -15.555 1 86.88 172 THR B O 1
ATOM 9392 N N . LEU B 1 173 ? 17.266 -34.031 -14.688 1 90.62 173 LEU B N 1
ATOM 9393 C CA . LEU B 1 173 ? 16.891 -33.719 -13.32 1 90.62 173 LEU B CA 1
ATOM 9394 C C . LEU B 1 173 ? 16.984 -32.219 -13.07 1 90.62 173 LEU B C 1
ATOM 9396 O O . LEU B 1 173 ? 17.875 -31.547 -13.602 1 90.62 173 LEU B O 1
ATOM 9400 N N . HIS B 1 174 ? 16.047 -31.719 -12.25 1 88 174 HIS B N 1
ATOM 9401 C CA . HIS B 1 174 ? 16.031 -30.297 -11.938 1 88 174 HIS B CA 1
ATOM 9402 C C . HIS B 1 174 ? 16.281 -30.047 -10.453 1 88 174 HIS B C 1
ATOM 9404 O O . HIS B 1 174 ? 16.172 -30.969 -9.641 1 88 174 HIS B O 1
ATOM 9410 N N . LEU B 1 175 ? 16.734 -28.812 -10.172 1 84.69 175 LEU B N 1
ATOM 9411 C CA . LEU B 1 175 ? 16.891 -28.406 -8.781 1 84.69 175 LEU B CA 1
ATOM 9412 C C . LEU B 1 175 ? 15.562 -28.484 -8.039 1 84.69 175 LEU B C 1
ATOM 9414 O O . LEU B 1 175 ? 14.547 -27.953 -8.508 1 84.69 175 LEU B O 1
ATOM 9418 N N . PRO B 1 176 ? 15.539 -29.281 -6.922 1 86.25 176 PRO B N 1
ATOM 9419 C CA . PRO B 1 176 ? 14.297 -29.328 -6.16 1 86.25 176 PRO B CA 1
ATOM 9420 C C . PRO B 1 176 ? 13.844 -27.953 -5.676 1 86.25 176 PRO B C 1
ATOM 9422 O O . PRO B 1 176 ? 14.672 -27.125 -5.281 1 86.25 176 PRO B O 1
ATOM 9425 N N . LYS B 1 177 ? 12.578 -27.688 -5.762 1 77.44 177 LYS B N 1
ATOM 9426 C CA . LYS B 1 177 ? 12.016 -26.406 -5.383 1 77.44 177 LYS B CA 1
ATOM 9427 C C . LYS B 1 177 ? 10.969 -26.562 -4.285 1 77.44 177 LYS B C 1
ATOM 9429 O O . LYS B 1 177 ? 10.312 -27.594 -4.188 1 77.44 177 LYS B O 1
ATOM 9434 N N . VAL B 1 178 ? 10.961 -25.516 -3.42 1 75.25 178 VAL B N 1
ATOM 9435 C CA . VAL B 1 178 ? 9.891 -25.5 -2.428 1 75.25 178 VAL B CA 1
ATOM 9436 C C . VAL B 1 178 ? 8.617 -24.922 -3.053 1 75.25 178 VAL B C 1
ATOM 9438 O O . VAL B 1 178 ? 8.656 -23.891 -3.73 1 75.25 178 VAL B O 1
ATOM 9441 N N . GLY B 1 179 ? 7.602 -25.625 -3.061 1 72.12 179 GLY B N 1
ATOM 9442 C CA . GLY B 1 179 ? 6.324 -25.234 -3.631 1 72.12 179 GLY B CA 1
ATOM 9443 C C . GLY B 1 179 ? 5.133 -25.734 -2.828 1 72.12 179 GLY B C 1
ATOM 9444 O O . GLY B 1 179 ? 5.27 -26.078 -1.651 1 72.12 179 GLY B O 1
ATOM 9445 N N . PRO B 1 180 ? 3.992 -25.734 -3.463 1 75.75 180 PRO B N 1
ATOM 9446 C CA . PRO B 1 180 ? 2.801 -26.234 -2.775 1 75.75 180 PRO B CA 1
ATOM 9447 C C . PRO B 1 180 ? 2.885 -27.719 -2.459 1 75.75 180 PRO B C 1
ATOM 9449 O O . PRO B 1 180 ? 3.602 -28.469 -3.139 1 75.75 180 PRO B O 1
ATOM 9452 N N . SER B 1 181 ? 2.223 -28.031 -1.385 1 86.81 181 SER B N 1
ATOM 9453 C CA . SER B 1 181 ? 2.16 -29.438 -1.005 1 86.81 181 SER B CA 1
ATOM 9454 C C . SER B 1 181 ? 0.831 -30.062 -1.415 1 86.81 181 SER B C 1
ATOM 9456 O O . SER B 1 181 ? -0.09 -29.344 -1.831 1 86.81 181 SER B O 1
ATOM 9458 N N . CYS B 1 182 ? 0.802 -31.359 -1.438 1 92.31 182 CYS B N 1
ATOM 9459 C CA . CYS B 1 182 ? -0.421 -32.125 -1.633 1 92.31 182 CYS B CA 1
ATOM 9460 C C . CYS B 1 182 ? -0.573 -33.188 -0.55 1 92.31 182 CYS B C 1
ATOM 9462 O O . CYS B 1 182 ? 0.348 -33.406 0.235 1 92.31 182 CYS B O 1
ATOM 9464 N N . LEU B 1 183 ? -1.721 -33.719 -0.449 1 93.62 183 LEU B N 1
ATOM 9465 C CA . LEU B 1 183 ? -1.993 -34.656 0.63 1 93.62 183 LEU B CA 1
ATOM 9466 C C . LEU B 1 183 ? -1.017 -35.812 0.589 1 93.62 183 LEU B C 1
ATOM 9468 O O . LEU B 1 183 ? -0.502 -36.25 1.628 1 93.62 183 LEU B O 1
ATOM 9472 N N . PHE B 1 184 ? -0.717 -36.344 -0.548 1 94.62 184 PHE B N 1
ATOM 9473 C CA . PHE B 1 184 ? 0.159 -37.5 -0.664 1 94.62 184 PHE B CA 1
ATOM 9474 C C . PHE B 1 184 ? 1.569 -37.188 -0.196 1 94.62 184 PHE B C 1
ATOM 9476 O O . PHE B 1 184 ? 2.209 -37.969 0.49 1 94.62 184 PHE B O 1
ATOM 9483 N N . THR B 1 185 ? 2.037 -36.031 -0.532 1 93.69 185 THR B N 1
ATOM 9484 C CA . THR B 1 185 ? 3.383 -35.656 -0.109 1 93.69 185 THR B CA 1
ATOM 9485 C C . THR B 1 185 ? 3.42 -35.375 1.391 1 93.69 185 THR B C 1
ATOM 9487 O O . THR B 1 185 ? 4.457 -35.531 2.033 1 93.69 185 THR B O 1
ATOM 9490 N N . ARG B 1 186 ? 2.365 -34.969 1.901 1 91.44 186 ARG B N 1
ATOM 9491 C CA . ARG B 1 186 ? 2.314 -34.75 3.342 1 91.44 186 ARG B CA 1
ATOM 9492 C C . ARG B 1 186 ? 2.262 -36.062 4.105 1 91.44 186 ARG B C 1
ATOM 9494 O O . ARG B 1 186 ? 2.785 -36.188 5.215 1 91.44 186 ARG B O 1
ATOM 9501 N N . VAL B 1 187 ? 1.632 -37 3.502 1 90.62 187 VAL B N 1
ATOM 9502 C CA . VAL B 1 187 ? 1.46 -38.312 4.148 1 90.62 187 VAL B CA 1
ATOM 9503 C C . VAL B 1 187 ? 2.729 -39.125 3.982 1 90.62 187 VAL B C 1
ATOM 9505 O O . VAL B 1 187 ? 3.219 -39.719 4.945 1 90.62 187 VAL B O 1
ATOM 9508 N N . PHE B 1 188 ? 3.279 -39.156 2.762 1 90.06 188 PHE B N 1
ATOM 9509 C CA . PHE B 1 188 ? 4.352 -40.094 2.447 1 90.06 188 PHE B CA 1
ATOM 9510 C C . PHE B 1 188 ? 5.703 -39.375 2.457 1 90.06 188 PHE B C 1
ATOM 9512 O O . PHE B 1 188 ? 6.746 -40.031 2.559 1 90.06 188 PHE B O 1
ATOM 9519 N N . GLY B 1 189 ? 5.672 -38.094 2.303 1 89.69 189 GLY B N 1
ATOM 9520 C CA . GLY B 1 189 ? 6.914 -37.344 2.238 1 89.69 189 GLY B CA 1
ATOM 9521 C C . GLY B 1 189 ? 7.223 -36.812 0.847 1 89.69 189 GLY B C 1
ATOM 9522 O O . GLY B 1 189 ? 6.922 -37.5 -0.149 1 89.69 189 GLY B O 1
ATOM 9523 N N . SER B 1 190 ? 7.934 -35.75 0.765 1 92.06 190 SER B N 1
ATOM 9524 C CA . SER B 1 190 ? 8.281 -35.125 -0.502 1 92.06 190 SER B CA 1
ATOM 9525 C C . SER B 1 190 ? 9.203 -36 -1.332 1 92.06 190 SER B C 1
ATOM 9527 O O . SER B 1 190 ? 9.055 -36.094 -2.553 1 92.06 190 SER B O 1
ATOM 9529 N N . HIS B 1 191 ? 10.141 -36.688 -0.673 1 90.69 191 HIS B N 1
ATOM 9530 C CA . HIS B 1 191 ? 11.195 -37.438 -1.358 1 90.69 191 HIS B CA 1
ATOM 9531 C C . HIS B 1 191 ? 10.648 -38.688 -2.039 1 90.69 191 HIS B C 1
ATOM 9533 O O . HIS B 1 191 ? 11.305 -39.281 -2.9 1 90.69 191 HIS B O 1
ATOM 9539 N N . ARG B 1 192 ? 9.484 -39.031 -1.76 1 92.31 192 ARG B N 1
ATOM 9540 C CA . ARG B 1 192 ? 8.922 -40.25 -2.289 1 92.31 192 ARG B CA 1
ATOM 9541 C C . ARG B 1 192 ? 8.398 -40.062 -3.705 1 92.31 192 ARG B C 1
ATOM 9543 O O . ARG B 1 192 ? 8.125 -41.031 -4.414 1 92.31 192 ARG B O 1
ATOM 9550 N N . PHE B 1 193 ? 8.32 -38.938 -4.082 1 94.81 193 PHE B N 1
ATOM 9551 C CA . PHE B 1 193 ? 7.707 -38.656 -5.379 1 94.81 193 PHE B CA 1
ATOM 9552 C C . PHE B 1 193 ? 8.672 -37.906 -6.289 1 94.81 193 PHE B C 1
ATOM 9554 O O . PHE B 1 193 ? 9.344 -36.969 -5.852 1 94.81 193 PHE B O 1
ATOM 9561 N N . LEU B 1 194 ? 8.773 -38.375 -7.445 1 95.75 194 LEU B N 1
ATOM 9562 C CA . LEU B 1 194 ? 9.477 -37.719 -8.523 1 95.75 194 LEU B CA 1
ATOM 9563 C C . LEU B 1 194 ? 8.508 -37.281 -9.625 1 95.75 194 LEU B C 1
ATOM 9565 O O . LEU B 1 194 ? 7.738 -38.094 -10.133 1 95.75 194 LEU B O 1
ATOM 9569 N N . ARG B 1 195 ? 8.523 -36.062 -9.938 1 95.62 195 ARG B N 1
ATOM 9570 C CA . ARG B 1 195 ? 7.633 -35.5 -10.953 1 95.62 195 ARG B CA 1
ATOM 9571 C C . ARG B 1 195 ? 8.383 -35.25 -12.25 1 95.62 195 ARG B C 1
ATOM 9573 O O . ARG B 1 195 ? 9.281 -34.406 -12.297 1 95.62 195 ARG B O 1
ATOM 9580 N N . VAL B 1 196 ? 7.984 -35.938 -13.273 1 94.38 196 VAL B N 1
ATOM 9581 C CA . VAL B 1 196 ? 8.648 -35.781 -14.57 1 94.38 196 VAL B CA 1
ATOM 9582 C C . VAL B 1 196 ? 7.719 -35.062 -15.539 1 94.38 196 VAL B C 1
ATOM 9584 O O . VAL B 1 196 ? 6.711 -35.625 -15.984 1 94.38 196 VAL B O 1
ATOM 9587 N N . LYS B 1 197 ? 8.094 -33.906 -15.898 1 90.38 197 LYS B N 1
ATOM 9588 C CA . LYS B 1 197 ? 7.293 -33.125 -16.828 1 90.38 197 LYS B CA 1
ATOM 9589 C C . LYS B 1 197 ? 7.617 -33.438 -18.266 1 90.38 197 LYS B C 1
ATOM 9591 O O . LYS B 1 197 ? 8.789 -33.562 -18.641 1 90.38 197 LYS B O 1
ATOM 9596 N N . VAL B 1 198 ? 6.582 -33.719 -19.016 1 87.12 198 VAL B N 1
ATOM 9597 C CA . VAL B 1 198 ? 6.738 -33.906 -20.453 1 87.12 198 VAL B CA 1
ATOM 9598 C C . VAL B 1 198 ? 6.754 -32.562 -21.172 1 87.12 198 VAL B C 1
ATOM 9600 O O . VAL B 1 198 ? 5.723 -31.906 -21.281 1 87.12 198 VAL B O 1
ATOM 9603 N N . VAL B 1 199 ? 7.902 -32.25 -21.641 1 78.31 199 VAL B N 1
ATOM 9604 C CA . VAL B 1 199 ? 8.07 -30.922 -22.25 1 78.31 199 VAL B CA 1
ATOM 9605 C C . VAL B 1 199 ? 7.492 -30.953 -23.672 1 78.31 199 VAL B C 1
ATOM 9607 O O . VAL B 1 199 ? 7.691 -31.906 -24.406 1 78.31 199 VAL B O 1
ATOM 9610 N N . ASP B 1 200 ? 6.77 -29.938 -24.141 1 71.69 200 ASP B N 1
ATOM 9611 C CA . ASP B 1 200 ? 6.219 -29.703 -25.469 1 71.69 200 ASP B CA 1
ATOM 9612 C C . ASP B 1 200 ? 5.34 -30.875 -25.906 1 71.69 200 ASP B C 1
ATOM 9614 O O . ASP B 1 200 ? 5.449 -31.328 -27.047 1 71.69 200 ASP B O 1
ATOM 9618 N N . ARG B 1 201 ? 4.617 -31.312 -25.031 1 75.31 201 ARG B N 1
ATOM 9619 C CA . ARG B 1 201 ? 3.701 -32.406 -25.344 1 75.31 201 ARG B CA 1
ATOM 9620 C C . ARG B 1 201 ? 2.793 -32.062 -26.516 1 75.31 201 ARG B C 1
ATOM 9622 O O . ARG B 1 201 ? 2.41 -32.938 -27.297 1 75.31 201 ARG B O 1
ATOM 9629 N N . ILE B 1 202 ? 2.512 -30.797 -26.625 1 66.12 202 ILE B N 1
ATOM 9630 C CA . ILE B 1 202 ? 1.578 -30.328 -27.641 1 66.12 202 ILE B CA 1
ATOM 9631 C C . ILE B 1 202 ? 2.145 -30.594 -29.031 1 66.12 202 ILE B C 1
ATOM 9633 O O . ILE B 1 202 ? 1.393 -30.75 -30 1 66.12 202 ILE B O 1
ATOM 9637 N N . LYS B 1 203 ? 3.402 -30.75 -29.141 1 66.75 203 LYS B N 1
ATOM 9638 C CA . LYS B 1 203 ? 4.043 -30.906 -30.453 1 66.75 203 LYS B CA 1
ATOM 9639 C C . LYS B 1 203 ? 4.145 -32.375 -30.828 1 66.75 203 LYS B C 1
ATOM 9641 O O . LYS B 1 203 ? 4.496 -32.719 -31.969 1 66.75 203 LYS B O 1
ATOM 9646 N N . LEU B 1 204 ? 3.705 -33.219 -29.953 1 69.94 204 LEU B N 1
ATOM 9647 C CA . LEU B 1 204 ? 3.871 -34.656 -30.203 1 69.94 204 LEU B CA 1
ATOM 9648 C C . LEU B 1 204 ? 2.77 -35.156 -31.125 1 69.94 204 LEU B C 1
ATOM 9650 O O . LEU B 1 204 ? 1.613 -34.75 -31.016 1 69.94 204 LEU B O 1
ATOM 9654 N N . ARG B 1 205 ? 3.174 -35.906 -32.188 1 70.88 205 ARG B N 1
ATOM 9655 C CA . ARG B 1 205 ? 2.258 -36.562 -33.094 1 70.88 205 ARG B CA 1
ATOM 9656 C C . ARG B 1 205 ? 1.845 -37.938 -32.562 1 70.88 205 ARG B C 1
ATOM 9658 O O . ARG B 1 205 ? 2.326 -38.375 -31.531 1 70.88 205 ARG B O 1
ATOM 9665 N N . ASP B 1 206 ? 0.896 -38.625 -33.156 1 70.19 206 ASP B N 1
ATOM 9666 C CA . ASP B 1 206 ? 0.307 -39.875 -32.719 1 70.19 206 ASP B CA 1
ATOM 9667 C C . ASP B 1 206 ? 1.386 -40.906 -32.438 1 70.19 206 ASP B C 1
ATOM 9669 O O . ASP B 1 206 ? 1.373 -41.594 -31.406 1 70.19 206 ASP B O 1
ATOM 9673 N N . ARG B 1 207 ? 2.314 -41.062 -33.375 1 70.19 207 ARG B N 1
ATOM 9674 C CA . ARG B 1 207 ? 3.355 -42.094 -33.219 1 70.19 207 ARG B CA 1
ATOM 9675 C C . ARG B 1 207 ? 4.25 -41.781 -32.031 1 70.19 207 ARG B C 1
ATOM 9677 O O . ARG B 1 207 ? 4.672 -42.688 -31.312 1 70.19 207 ARG B O 1
ATOM 9684 N N . ASP B 1 208 ? 4.441 -40.562 -31.828 1 79.5 208 ASP B N 1
ATOM 9685 C CA . ASP B 1 208 ? 5.301 -40.125 -30.734 1 79.5 208 ASP B CA 1
ATOM 9686 C C . ASP B 1 208 ? 4.629 -40.344 -29.375 1 79.5 208 ASP B C 1
ATOM 9688 O O . ASP B 1 208 ? 5.305 -40.594 -28.375 1 79.5 208 ASP B O 1
ATOM 9692 N N . CYS B 1 209 ? 3.342 -40.438 -29.438 1 82.94 209 CYS B N 1
ATOM 9693 C CA . CYS B 1 209 ? 2.613 -40.594 -28.172 1 82.94 209 CYS B CA 1
ATOM 9694 C C . CYS B 1 209 ? 2.721 -42 -27.656 1 82.94 209 CYS B C 1
ATOM 9696 O O . CYS B 1 209 ? 2.801 -42.219 -26.438 1 82.94 209 CYS B O 1
ATOM 9698 N N . GLU B 1 210 ? 2.732 -42.938 -28.469 1 82.94 210 GLU B N 1
ATOM 9699 C CA . GLU B 1 210 ? 2.904 -44.312 -28.047 1 82.94 210 GLU B CA 1
ATOM 9700 C C . GLU B 1 210 ? 4.289 -44.562 -27.453 1 82.94 210 GLU B C 1
ATOM 9702 O O . GLU B 1 210 ? 4.438 -45.281 -26.469 1 82.94 210 GLU B O 1
ATOM 9707 N N . ALA B 1 211 ? 5.246 -43.969 -28.141 1 83.19 211 ALA B N 1
ATOM 9708 C CA . ALA B 1 211 ? 6.613 -44.062 -27.625 1 83.19 211 ALA B CA 1
ATOM 9709 C C . ALA B 1 211 ? 6.738 -43.406 -26.266 1 83.19 211 ALA B C 1
ATOM 9711 O O . ALA B 1 211 ? 7.461 -43.906 -25.391 1 83.19 211 ALA B O 1
ATOM 9712 N N . LEU B 1 212 ? 6.133 -42.344 -26.172 1 87.75 212 LEU B N 1
ATOM 9713 C CA . LEU B 1 212 ? 6.125 -41.656 -24.891 1 87.75 212 LEU B CA 1
ATOM 9714 C C . LEU B 1 212 ? 5.5 -42.5 -23.797 1 87.75 212 LEU B C 1
ATOM 9716 O O . LEU B 1 212 ? 6.023 -42.562 -22.688 1 87.75 212 LEU B O 1
ATOM 9720 N N . TRP B 1 213 ? 4.371 -43.156 -24.141 1 88.12 213 TRP B N 1
ATOM 9721 C CA . TRP B 1 213 ? 3.664 -44 -23.203 1 88.12 213 TRP B CA 1
ATOM 9722 C C . TRP B 1 213 ? 4.543 -45.156 -22.766 1 88.12 213 TRP B C 1
ATOM 9724 O O . TRP B 1 213 ? 4.621 -45.5 -21.578 1 88.12 213 TRP B O 1
ATOM 9734 N N . GLU B 1 214 ? 5.281 -45.719 -23.641 1 85.94 214 GLU B N 1
ATOM 9735 C CA . GLU B 1 214 ? 6.168 -46.844 -23.328 1 85.94 214 GLU B CA 1
ATOM 9736 C C . GLU B 1 214 ? 7.324 -46.406 -22.438 1 85.94 214 GLU B C 1
ATOM 9738 O O . GLU B 1 214 ? 7.711 -47.125 -21.516 1 85.94 214 GLU B O 1
ATOM 9743 N N . MET B 1 215 ? 7.762 -45.344 -22.734 1 86.69 215 MET B N 1
ATOM 9744 C CA . MET B 1 215 ? 8.859 -44.812 -21.922 1 86.69 215 MET B CA 1
ATOM 9745 C C . MET B 1 215 ? 8.391 -44.469 -20.516 1 86.69 215 MET B C 1
ATOM 9747 O O . MET B 1 215 ? 9.109 -44.719 -19.547 1 86.69 215 MET B O 1
ATOM 9751 N N . ALA B 1 216 ? 7.238 -43.938 -20.453 1 90.69 216 ALA B N 1
ATOM 9752 C CA . ALA B 1 216 ? 6.688 -43.5 -19.156 1 90.69 216 ALA B CA 1
ATOM 9753 C C . ALA B 1 216 ? 6.445 -44.719 -18.25 1 90.69 216 ALA B C 1
ATOM 9755 O O . ALA B 1 216 ? 6.434 -44.562 -17.031 1 90.69 216 ALA B O 1
ATOM 9756 N N . LEU B 1 217 ? 6.285 -45.875 -18.828 1 91.06 217 LEU B N 1
ATOM 9757 C CA . LEU B 1 217 ? 6 -47.094 -18.047 1 91.06 217 LEU B CA 1
ATOM 9758 C C . LEU B 1 217 ? 7.273 -47.656 -17.422 1 91.06 217 LEU B C 1
ATOM 9760 O O . LEU B 1 217 ? 7.207 -48.5 -16.516 1 91.06 217 LEU B O 1
ATOM 9764 N N . ARG B 1 218 ? 8.359 -47.125 -17.797 1 88.5 218 ARG B N 1
ATOM 9765 C CA . ARG B 1 218 ? 9.625 -47.625 -17.281 1 88.5 218 ARG B CA 1
ATOM 9766 C C . ARG B 1 218 ? 9.953 -47 -15.93 1 88.5 218 ARG B C 1
ATOM 9768 O O . ARG B 1 218 ? 9.781 -45.812 -15.742 1 88.5 218 ARG B O 1
ATOM 9775 N N . PRO B 1 219 ? 10.375 -47.844 -14.93 1 90.12 219 PRO B N 1
ATOM 9776 C CA . PRO B 1 219 ? 10.852 -47.281 -13.672 1 90.12 219 PRO B CA 1
ATOM 9777 C C . PRO B 1 219 ? 12.102 -46.406 -13.852 1 90.12 219 PRO B C 1
ATOM 9779 O O . PRO B 1 219 ? 12.859 -46.625 -14.805 1 90.12 219 PRO B O 1
ATOM 9782 N N . ILE B 1 220 ? 12.328 -45.469 -12.984 1 91.38 220 ILE B N 1
ATOM 9783 C CA . ILE B 1 220 ? 13.508 -44.625 -13 1 91.38 220 ILE B CA 1
ATOM 9784 C C . ILE B 1 220 ? 14.414 -44.969 -11.82 1 91.38 220 ILE B C 1
ATOM 9786 O O . ILE B 1 220 ? 13.953 -45.031 -10.672 1 91.38 220 ILE B O 1
ATOM 9790 N N . SER B 1 221 ? 15.609 -45.281 -12.117 1 89.62 221 SER B N 1
ATOM 9791 C CA . SER B 1 221 ? 16.578 -45.625 -11.078 1 89.62 221 SER B CA 1
ATOM 9792 C C . SER B 1 221 ? 17.625 -44.5 -10.914 1 89.62 221 SER B C 1
ATOM 9794 O O . SER B 1 221 ? 18.188 -44.031 -11.898 1 89.62 221 SER B O 1
ATOM 9796 N N . LEU B 1 222 ? 17.812 -44.062 -9.734 1 91.44 222 LEU B N 1
ATOM 9797 C CA . LEU B 1 222 ? 18.75 -43 -9.391 1 91.44 222 LEU B CA 1
ATOM 9798 C C . LEU B 1 222 ? 19.562 -43.375 -8.164 1 91.44 222 LEU B C 1
ATOM 9800 O O . LEU B 1 222 ? 19.109 -43.188 -7.031 1 91.44 222 LEU B O 1
ATOM 9804 N N . LEU B 1 223 ? 20.812 -43.781 -8.297 1 90.88 223 LEU B N 1
ATOM 9805 C CA . LEU B 1 223 ? 21.75 -44.156 -7.238 1 90.88 223 LEU B CA 1
ATOM 9806 C C . LEU B 1 223 ? 21.094 -45.094 -6.23 1 90.88 223 LEU B C 1
ATOM 9808 O O . LEU B 1 223 ? 21.094 -44.812 -5.027 1 90.88 223 LEU B O 1
ATOM 9812 N N . GLY B 1 224 ? 20.422 -46.062 -6.691 1 84.88 224 GLY B N 1
ATOM 9813 C CA . GLY B 1 224 ? 19.844 -47.094 -5.855 1 84.88 224 GLY B CA 1
ATOM 9814 C C . GLY B 1 224 ? 18.391 -46.844 -5.492 1 84.88 224 GLY B C 1
ATOM 9815 O O . GLY B 1 224 ? 17.719 -47.688 -4.918 1 84.88 224 GLY B O 1
ATOM 9816 N N . ARG B 1 225 ? 17.906 -45.656 -5.73 1 89.56 225 ARG B N 1
ATOM 9817 C CA . ARG B 1 225 ? 16.5 -45.375 -5.512 1 89.56 225 ARG B CA 1
ATOM 9818 C C . ARG B 1 225 ? 15.68 -45.594 -6.773 1 89.56 225 ARG B C 1
ATOM 9820 O O . ARG B 1 225 ? 16.062 -45.156 -7.859 1 89.56 225 ARG B O 1
ATOM 9827 N N . VAL B 1 226 ? 14.617 -46.344 -6.648 1 88.12 226 VAL B N 1
ATOM 9828 C CA . VAL B 1 226 ? 13.82 -46.719 -7.809 1 88.12 226 VAL B CA 1
ATOM 9829 C C . VAL B 1 226 ? 12.43 -46.062 -7.703 1 88.12 226 VAL B C 1
ATOM 9831 O O . VAL B 1 226 ? 11.727 -46.25 -6.707 1 88.12 226 VAL B O 1
ATOM 9834 N N . TYR B 1 227 ? 12.125 -45.344 -8.703 1 92.62 227 TYR B N 1
ATOM 9835 C CA . TYR B 1 227 ? 10.82 -44.688 -8.805 1 92.62 227 TYR B CA 1
ATOM 9836 C C . TYR B 1 227 ? 9.945 -45.406 -9.836 1 92.62 227 TYR B C 1
ATOM 9838 O O . TYR B 1 227 ? 10.367 -45.625 -10.977 1 92.62 227 TYR B O 1
ATOM 9846 N N . LEU B 1 228 ? 8.797 -45.75 -9.461 1 92.5 228 LEU B N 1
ATOM 9847 C CA . LEU B 1 228 ? 7.848 -46.406 -10.336 1 92.5 228 LEU B CA 1
ATOM 9848 C C . LEU B 1 228 ? 6.738 -45.469 -10.773 1 92.5 228 LEU B C 1
ATOM 9850 O O . LEU B 1 228 ? 6.328 -44.594 -10 1 92.5 228 LEU B O 1
ATOM 9854 N N . PRO B 1 229 ? 6.281 -45.625 -12.031 1 93.69 229 PRO B N 1
ATOM 9855 C CA . PRO B 1 229 ? 5.219 -44.719 -12.492 1 93.69 229 PRO B CA 1
ATOM 9856 C C . PRO B 1 229 ? 3.912 -44.938 -11.727 1 93.69 229 PRO B C 1
ATOM 9858 O O . PRO B 1 229 ? 3.521 -46.062 -11.43 1 93.69 229 PRO B O 1
ATOM 9861 N N . LEU B 1 230 ? 3.289 -43.875 -11.383 1 94.19 230 LEU B N 1
ATOM 9862 C CA . LEU B 1 230 ? 2.055 -43.906 -10.609 1 94.19 230 LEU B CA 1
ATOM 9863 C C . LEU B 1 230 ? 0.887 -43.344 -11.422 1 94.19 230 LEU B C 1
ATOM 9865 O O . LEU B 1 230 ? -0.057 -44.062 -11.727 1 94.19 230 LEU B O 1
ATOM 9869 N N . VAL B 1 231 ? 1.004 -42.062 -11.781 1 93.5 231 VAL B N 1
ATOM 9870 C CA . VAL B 1 231 ? -0.108 -41.438 -12.492 1 93.5 231 VAL B CA 1
ATOM 9871 C C . VAL B 1 231 ? 0.39 -40.219 -13.266 1 93.5 231 VAL B C 1
ATOM 9873 O O . VAL B 1 231 ? 1.455 -39.656 -12.961 1 93.5 231 VAL B O 1
ATOM 9876 N N . GLU B 1 232 ? -0.314 -39.906 -14.281 1 92.06 232 GLU B N 1
ATOM 9877 C CA . GLU B 1 232 ? -0.024 -38.719 -15.047 1 92.06 232 GLU B CA 1
ATOM 9878 C C . GLU B 1 232 ? -1.072 -37.625 -14.789 1 92.06 232 GLU B C 1
ATOM 9880 O O . GLU B 1 232 ? -2.273 -37.906 -14.797 1 92.06 232 GLU B O 1
ATOM 9885 N N . LYS B 1 233 ? -0.632 -36.438 -14.469 1 88.06 233 LYS B N 1
ATOM 9886 C CA . LYS B 1 233 ? -1.506 -35.25 -14.297 1 88.06 233 LYS B CA 1
ATOM 9887 C C . LYS B 1 233 ? -0.895 -34.031 -14.93 1 88.06 233 LYS B C 1
ATOM 9889 O O . LYS B 1 233 ? 0.204 -33.594 -14.562 1 88.06 233 LYS B O 1
ATOM 9894 N N . ASN B 1 234 ? -1.576 -33.375 -15.812 1 81.75 234 ASN B N 1
ATOM 9895 C CA . ASN B 1 234 ? -1.162 -32.125 -16.453 1 81.75 234 ASN B CA 1
ATOM 9896 C C . ASN B 1 234 ? 0.223 -32.25 -17.078 1 81.75 234 ASN B C 1
ATOM 9898 O O . ASN B 1 234 ? 1.109 -31.438 -16.812 1 81.75 234 ASN B O 1
ATOM 9902 N N . ASP B 1 235 ? 0.455 -33.312 -17.781 1 83.94 235 ASP B N 1
ATOM 9903 C CA . ASP B 1 235 ? 1.678 -33.562 -18.531 1 83.94 235 ASP B CA 1
ATOM 9904 C C . ASP B 1 235 ? 2.855 -33.812 -17.594 1 83.94 235 ASP B C 1
ATOM 9906 O O . ASP B 1 235 ? 4.012 -33.625 -17.969 1 83.94 235 ASP B O 1
ATOM 9910 N N . THR B 1 236 ? 2.523 -34.125 -16.438 1 91.12 236 THR B N 1
ATOM 9911 C CA . THR B 1 236 ? 3.533 -34.5 -15.453 1 91.12 236 THR B CA 1
ATOM 9912 C C . THR B 1 236 ? 3.305 -35.938 -14.945 1 91.12 236 THR B C 1
ATOM 9914 O O . THR B 1 236 ? 2.219 -36.25 -14.461 1 91.12 236 THR B O 1
ATOM 9917 N N . ILE B 1 237 ? 4.27 -36.688 -15.117 1 94.5 237 ILE B N 1
ATOM 9918 C CA . ILE B 1 237 ? 4.188 -38.062 -14.656 1 94.5 237 ILE B CA 1
ATOM 9919 C C . ILE B 1 237 ? 4.723 -38.156 -13.227 1 94.5 237 ILE B C 1
ATOM 9921 O O . ILE B 1 237 ? 5.863 -37.781 -12.961 1 94.5 237 ILE B O 1
ATOM 9925 N N . TRP B 1 238 ? 3.908 -38.656 -12.375 1 96.06 238 TRP B N 1
ATOM 9926 C CA . TRP B 1 238 ? 4.301 -38.875 -10.984 1 96.06 238 TRP B CA 1
ATOM 9927 C C . TRP B 1 238 ? 4.875 -40.25 -10.781 1 96.06 238 TRP B C 1
ATOM 9929 O O . TRP B 1 238 ? 4.227 -41.25 -11.102 1 96.06 238 TRP B O 1
ATOM 9939 N N . TYR B 1 239 ? 6.094 -40.312 -10.367 1 95.81 239 TYR B N 1
ATOM 9940 C CA . TYR B 1 239 ? 6.734 -41.562 -9.992 1 95.81 239 TYR B CA 1
ATOM 9941 C C . TYR B 1 239 ? 6.785 -41.719 -8.477 1 95.81 239 TYR B C 1
ATOM 9943 O O . TYR B 1 239 ? 6.969 -40.75 -7.75 1 95.81 239 TYR B O 1
ATOM 9951 N N . TYR B 1 240 ? 6.551 -42.875 -7.996 1 94.69 240 TYR B N 1
ATOM 9952 C CA . TYR B 1 240 ? 6.48 -43.188 -6.574 1 94.69 240 TYR B CA 1
ATOM 9953 C C . TYR B 1 240 ? 7.578 -44.188 -6.18 1 94.69 240 TYR B C 1
ATOM 9955 O O . TYR B 1 240 ? 7.777 -45.188 -6.848 1 94.69 240 TYR B O 1
ATOM 9963 N N . MET B 1 241 ? 8.312 -43.812 -5.125 1 91.38 241 MET B N 1
ATOM 9964 C CA . MET B 1 241 ? 9.367 -44.688 -4.617 1 91.38 241 MET B CA 1
ATOM 9965 C C . MET B 1 241 ? 8.805 -45.688 -3.625 1 91.38 241 MET B C 1
ATOM 9967 O O . MET B 1 241 ? 8.273 -45.312 -2.578 1 91.38 241 MET B O 1
ATOM 9971 N N . GLU B 1 242 ? 8.914 -46.906 -4.016 1 82.25 242 GLU B N 1
ATOM 9972 C CA . GLU B 1 242 ? 8.438 -48 -3.145 1 82.25 242 GLU B CA 1
ATOM 9973 C C . GLU B 1 242 ? 9.594 -48.656 -2.398 1 82.25 242 GLU B C 1
ATOM 9975 O O . GLU B 1 242 ? 10.766 -48.375 -2.691 1 82.25 242 GLU B O 1
ATOM 9980 N N . GLY B 1 243 ? 9.203 -49.406 -1.428 1 71.94 243 GLY B N 1
ATOM 9981 C CA . GLY B 1 243 ? 10.188 -50.25 -0.764 1 71.94 243 GLY B CA 1
ATOM 9982 C C . GLY B 1 243 ? 10.594 -49.75 0.601 1 71.94 243 GLY B C 1
ATOM 9983 O O . GLY B 1 243 ? 9.758 -49.25 1.367 1 71.94 243 GLY B O 1
ATOM 9984 N N . LEU B 1 244 ? 11.883 -49.844 0.799 1 65.69 244 LEU B N 1
ATOM 9985 C CA . LEU B 1 244 ? 12.438 -49.5 2.104 1 65.69 244 LEU B CA 1
ATOM 9986 C C . LEU B 1 244 ? 12.539 -47.969 2.268 1 65.69 244 LEU B C 1
ATOM 9988 O O . LEU B 1 244 ? 12.914 -47.281 1.33 1 65.69 244 LEU B O 1
ATOM 9992 N N . ASP B 1 245 ? 12.031 -47.594 3.436 1 66.44 245 ASP B N 1
ATOM 9993 C CA . ASP B 1 245 ? 12.109 -46.188 3.752 1 66.44 245 ASP B CA 1
ATOM 9994 C C . ASP B 1 245 ? 13.562 -45.719 3.857 1 66.44 245 ASP B C 1
ATOM 9996 O O . ASP B 1 245 ? 14.289 -46.125 4.766 1 66.44 245 ASP B O 1
ATOM 10000 N N . ARG B 1 246 ? 14.094 -45.125 2.865 1 67.19 246 ARG B N 1
ATOM 10001 C CA . ARG B 1 246 ? 15.484 -44.688 2.838 1 67.19 246 ARG B CA 1
ATOM 10002 C C . ARG B 1 246 ? 15.594 -43.188 3.184 1 67.19 246 ARG B C 1
ATOM 10004 O O . ARG B 1 246 ? 15.602 -42.344 2.291 1 67.19 246 ARG B O 1
ATOM 10011 N N . LEU B 1 247 ? 15.609 -42.906 4.504 1 68.25 247 LEU B N 1
ATOM 10012 C CA . LEU B 1 247 ? 15.648 -41.5 4.984 1 68.25 247 LEU B CA 1
ATOM 10013 C C . LEU B 1 247 ? 17.078 -41.094 5.301 1 68.25 247 LEU B C 1
ATOM 10015 O O . LEU B 1 247 ? 17.312 -39.938 5.645 1 68.25 247 LEU B O 1
ATOM 10019 N N . GLY B 1 248 ? 18.062 -41.969 5.031 1 68.94 248 GLY B N 1
ATOM 10020 C CA . GLY B 1 248 ? 19.438 -41.656 5.344 1 68.94 248 GLY B CA 1
ATOM 10021 C C . GLY B 1 248 ? 19.828 -42 6.77 1 68.94 248 GLY B C 1
ATOM 10022 O O . GLY B 1 248 ? 18.969 -42.125 7.641 1 68.94 248 GLY B O 1
ATOM 10023 N N . LYS B 1 249 ? 21.047 -42.25 6.938 1 68.31 249 LYS B N 1
ATOM 10024 C CA . LYS B 1 249 ? 21.562 -42.656 8.234 1 68.31 249 LYS B CA 1
ATOM 10025 C C . LYS B 1 249 ? 21.312 -41.625 9.305 1 68.31 249 LYS B C 1
ATOM 10027 O O . LYS B 1 249 ? 20.984 -41.969 10.445 1 68.31 249 LYS B O 1
ATOM 10032 N N . HIS B 1 250 ? 21.406 -40.438 8.898 1 66 250 HIS B N 1
ATOM 10033 C CA . HIS B 1 250 ? 21.234 -39.344 9.852 1 66 250 HIS B CA 1
ATOM 10034 C C . HIS B 1 250 ? 19.844 -39.375 10.477 1 66 250 HIS B C 1
ATOM 10036 O O . HIS B 1 250 ? 19.703 -39.312 11.695 1 66 250 HIS B O 1
ATOM 10042 N N . ALA B 1 251 ? 18.891 -39.375 9.641 1 61.66 251 ALA B N 1
ATOM 10043 C CA . ALA B 1 251 ? 17.516 -39.344 10.133 1 61.66 251 ALA B CA 1
ATOM 10044 C C . ALA B 1 251 ? 17.219 -40.594 10.977 1 61.66 251 ALA B C 1
ATOM 10046 O O . ALA B 1 251 ? 16.531 -40.5 12 1 61.66 251 ALA B O 1
ATOM 10047 N N . GLU B 1 252 ? 17.844 -41.656 10.625 1 61.28 252 GLU B N 1
ATOM 10048 C CA . GLU B 1 252 ? 17.609 -42.938 11.305 1 61.28 252 GLU B CA 1
ATOM 10049 C C . GLU B 1 252 ? 18.281 -42.938 12.68 1 61.28 252 GLU B C 1
ATOM 10051 O O . GLU B 1 252 ? 17.797 -43.594 13.602 1 61.28 252 GLU B O 1
ATOM 10056 N N . THR B 1 253 ? 19.438 -42.281 12.664 1 56.22 253 THR B N 1
ATOM 10057 C CA . THR B 1 253 ? 20.188 -42.281 13.914 1 56.22 253 THR B CA 1
ATOM 10058 C C . THR B 1 253 ? 19.547 -41.344 14.93 1 56.22 253 THR B C 1
ATOM 10060 O O . THR B 1 253 ? 19.562 -41.625 16.141 1 56.22 253 THR B O 1
ATOM 10063 N N . LEU B 1 254 ? 19.141 -40.25 14.422 1 54.19 254 LEU B N 1
ATOM 10064 C CA . LEU B 1 254 ? 18.578 -39.25 15.328 1 54.19 254 LEU B CA 1
ATOM 10065 C C . LEU B 1 254 ? 17.328 -39.812 16.031 1 54.19 254 LEU B C 1
ATOM 10067 O O . LEU B 1 254 ? 17.062 -39.469 17.172 1 54.19 254 LEU B O 1
ATOM 10071 N N . HIS B 1 255 ? 16.562 -40.688 15.219 1 55.38 255 HIS B N 1
ATOM 10072 C CA . HIS B 1 255 ? 15.297 -41.062 15.852 1 55.38 255 HIS B CA 1
ATOM 10073 C C . HIS B 1 255 ? 15.188 -42.562 16.062 1 55.38 255 HIS B C 1
ATOM 10075 O O . HIS B 1 255 ? 14.656 -43.281 15.203 1 55.38 255 HIS B O 1
ATOM 10081 N N . ARG B 1 256 ? 16.234 -43.219 16.797 1 50.41 256 ARG B N 1
ATOM 10082 C CA . ARG B 1 256 ? 16.328 -44.625 17.156 1 50.41 256 ARG B CA 1
ATOM 10083 C C . ARG B 1 256 ? 15.023 -45.125 17.766 1 50.41 256 ARG B C 1
ATOM 10085 O O . ARG B 1 256 ? 14.898 -46.312 18.109 1 50.41 256 ARG B O 1
ATOM 10092 N N . GLY B 1 257 ? 14.094 -44.344 17.953 1 50.31 257 GLY B N 1
ATOM 10093 C CA . GLY B 1 257 ? 12.984 -44.844 18.766 1 50.31 257 GLY B CA 1
ATOM 10094 C C . GLY B 1 257 ? 11.844 -45.375 17.938 1 50.31 257 GLY B C 1
ATOM 10095 O O . GLY B 1 257 ? 11.945 -45.5 16.719 1 50.31 257 GLY B O 1
ATOM 10096 N N . ARG B 1 258 ? 10.93 -45.969 18.609 1 54.62 258 ARG B N 1
ATOM 10097 C CA . ARG B 1 258 ? 9.672 -46.531 18.109 1 54.62 258 ARG B CA 1
ATOM 10098 C C . ARG B 1 258 ? 8.906 -45.5 17.297 1 54.62 258 ARG B C 1
ATOM 10100 O O . ARG B 1 258 ? 8.773 -44.344 17.703 1 54.62 258 ARG B O 1
ATOM 10107 N N . ARG B 1 259 ? 8.867 -45.688 15.953 1 64.5 259 ARG B N 1
ATOM 10108 C CA . ARG B 1 259 ? 8.031 -44.844 15.109 1 64.5 259 ARG B CA 1
ATOM 10109 C C . ARG B 1 259 ? 6.652 -44.656 15.734 1 64.5 259 ARG B C 1
ATOM 10111 O O . ARG B 1 259 ? 6.074 -45.562 16.281 1 64.5 259 ARG B O 1
ATOM 10118 N N . GLY B 1 260 ? 6.324 -43.438 15.984 1 63.47 260 GLY B N 1
ATOM 10119 C CA . GLY B 1 260 ? 5.02 -43.125 16.547 1 63.47 260 GLY B CA 1
ATOM 10120 C C . GLY B 1 260 ? 3.869 -43.75 15.766 1 63.47 260 GLY B C 1
ATOM 10121 O O . GLY B 1 260 ? 4.078 -44.344 14.703 1 63.47 260 GLY B O 1
ATOM 10122 N N . SER B 1 261 ? 2.709 -43.75 16.297 1 64.25 261 SER B N 1
ATOM 10123 C CA . SER B 1 261 ? 1.508 -44.375 15.766 1 64.25 261 SER B CA 1
ATOM 10124 C C . SER B 1 261 ? 1.173 -43.844 14.375 1 64.25 261 SER B C 1
ATOM 10126 O O . SER B 1 261 ? 0.596 -44.562 13.555 1 64.25 261 SER B O 1
ATOM 10128 N N . TYR B 1 262 ? 1.668 -42.625 14.07 1 68.12 262 TYR B N 1
ATOM 10129 C CA . TYR B 1 262 ? 1.367 -42 12.781 1 68.12 262 TYR B CA 1
ATOM 10130 C C . TYR B 1 262 ? 2.52 -42.219 11.805 1 68.12 262 TYR B C 1
ATOM 10132 O O . TYR B 1 262 ? 2.494 -41.688 10.688 1 68.12 262 TYR B O 1
ATOM 10140 N N . GLY B 1 263 ? 3.504 -42.875 12.188 1 71.19 263 GLY B N 1
ATOM 10141 C CA . GLY B 1 263 ? 4.629 -43.125 11.305 1 71.19 263 GLY B CA 1
ATOM 10142 C C . GLY B 1 263 ? 4.363 -44.25 10.32 1 71.19 263 GLY B C 1
ATOM 10143 O O . GLY B 1 263 ? 3.566 -45.156 10.602 1 71.19 263 GLY B O 1
ATOM 10144 N N . LEU B 1 264 ? 4.98 -44 9.07 1 73.38 264 LEU B N 1
ATOM 10145 C CA . LEU B 1 264 ? 4.898 -45.094 8.086 1 73.38 264 LEU B CA 1
ATOM 10146 C C . LEU B 1 264 ? 5.934 -46.156 8.375 1 73.38 264 LEU B C 1
ATOM 10148 O O . LEU B 1 264 ? 6.965 -45.906 9 1 73.38 264 LEU B O 1
ATOM 10152 N N . GLY B 1 265 ? 5.566 -47.406 8.633 1 66.75 265 GLY B N 1
ATOM 10153 C CA . GLY B 1 265 ? 6.469 -48.531 8.906 1 66.75 265 GLY B CA 1
ATOM 10154 C C . GLY B 1 265 ? 7.758 -48.438 8.109 1 66.75 265 GLY B C 1
ATOM 10155 O O . GLY B 1 265 ? 7.996 -47.469 7.395 1 66.75 265 GLY B O 1
ATOM 10156 N N . ARG B 1 266 ? 8.758 -49.219 8.312 1 66.56 266 ARG B N 1
ATOM 10157 C CA . ARG B 1 266 ? 10.023 -49.312 7.59 1 66.56 266 ARG B CA 1
ATOM 10158 C C . ARG B 1 266 ? 9.789 -49.656 6.121 1 66.56 266 ARG B C 1
ATOM 10160 O O . ARG B 1 266 ? 10.562 -49.25 5.254 1 66.56 266 ARG B O 1
ATOM 10167 N N . ILE B 1 267 ? 8.789 -50.438 5.961 1 70.06 267 ILE B N 1
ATOM 10168 C CA . ILE B 1 267 ? 8.383 -50.719 4.594 1 70.06 267 ILE B CA 1
ATOM 10169 C C . ILE B 1 267 ? 7.133 -49.906 4.238 1 70.06 267 ILE B C 1
ATOM 10171 O O . ILE B 1 267 ? 6.094 -50.062 4.887 1 70.06 267 ILE B O 1
ATOM 10175 N N . ILE B 1 268 ? 7.281 -49.188 3.258 1 79.31 268 ILE B N 1
ATOM 10176 C CA . ILE B 1 268 ? 6.211 -48.281 2.859 1 79.31 268 ILE B CA 1
ATOM 10177 C C . ILE B 1 268 ? 5.227 -49 1.948 1 79.31 268 ILE B C 1
ATOM 10179 O O . ILE B 1 268 ? 5.605 -49.938 1.247 1 79.31 268 ILE B O 1
ATOM 10183 N N . PRO B 1 269 ? 3.992 -48.562 2.002 1 80 269 PRO B N 1
ATOM 10184 C CA . PRO B 1 269 ? 3.023 -49.188 1.082 1 80 269 PRO B CA 1
ATOM 10185 C C . PRO B 1 269 ? 3.428 -49.031 -0.383 1 80 269 PRO B C 1
ATOM 10187 O O . PRO B 1 269 ? 3.924 -47.969 -0.782 1 80 269 PRO B O 1
ATOM 10190 N N . ASN B 1 270 ? 3.266 -50.125 -1.105 1 84.75 270 ASN B N 1
ATOM 10191 C CA . ASN B 1 270 ? 3.555 -50.031 -2.533 1 84.75 270 ASN B CA 1
ATOM 10192 C C . ASN B 1 270 ? 2.463 -49.281 -3.281 1 84.75 270 ASN B C 1
ATOM 10194 O O . ASN B 1 270 ? 1.496 -48.812 -2.674 1 84.75 270 ASN B O 1
ATOM 10198 N N . SER B 1 271 ? 2.596 -49.156 -4.566 1 89 271 SER B N 1
ATOM 10199 C CA . SER B 1 271 ? 1.683 -48.344 -5.359 1 89 271 SER B CA 1
ATOM 10200 C C . SER B 1 271 ? 0.27 -48.906 -5.344 1 89 271 SER B C 1
ATOM 10202 O O . SER B 1 271 ? -0.709 -48.156 -5.281 1 89 271 SER B O 1
ATOM 10204 N N . VAL B 1 272 ? 0.125 -50.188 -5.391 1 85.75 272 VAL B N 1
ATOM 10205 C CA . VAL B 1 272 ? -1.182 -50.812 -5.387 1 85.75 272 VAL B CA 1
ATOM 10206 C C . VAL B 1 272 ? -1.878 -50.594 -4.051 1 85.75 272 VAL B C 1
ATOM 10208 O O . VAL B 1 272 ? -3.08 -50.312 -4.008 1 85.75 272 VAL B O 1
ATOM 10211 N N . ALA B 1 273 ? -1.051 -50.719 -3.016 1 84.44 273 ALA B N 1
ATOM 10212 C CA . ALA B 1 273 ? -1.591 -50.438 -1.685 1 84.44 273 ALA B CA 1
ATOM 10213 C C . ALA B 1 273 ? -2.016 -49 -1.543 1 84.44 273 ALA B C 1
ATOM 10215 O O . ALA B 1 273 ? -3.027 -48.688 -0.905 1 84.44 273 ALA B O 1
ATOM 10216 N N . LEU B 1 274 ? -1.226 -48.125 -2.02 1 89.31 274 LEU B N 1
ATOM 10217 C CA . LEU B 1 274 ? -1.565 -46.719 -1.995 1 89.31 274 LEU B CA 1
ATOM 10218 C C . LEU B 1 274 ? -2.875 -46.438 -2.732 1 89.31 274 LEU B C 1
ATOM 10220 O O . LEU B 1 274 ? -3.756 -45.75 -2.219 1 89.31 274 LEU B O 1
ATOM 10224 N N . ILE B 1 275 ? -3.041 -47.031 -3.895 1 90.88 275 ILE B N 1
ATOM 10225 C CA . ILE B 1 275 ? -4.238 -46.875 -4.707 1 90.88 275 ILE B CA 1
ATOM 10226 C C . ILE B 1 275 ? -5.445 -47.469 -3.99 1 90.88 275 ILE B C 1
ATOM 10228 O O . ILE B 1 275 ? -6.52 -46.875 -3.953 1 90.88 275 ILE B O 1
ATOM 10232 N N . GLY B 1 276 ? -5.238 -48.625 -3.453 1 86.12 276 GLY B N 1
ATOM 10233 C CA . GLY B 1 276 ? -6.305 -49.312 -2.73 1 86.12 276 GLY B CA 1
ATOM 10234 C C . GLY B 1 276 ? -6.734 -48.562 -1.478 1 86.12 276 GLY B C 1
ATOM 10235 O O . GLY B 1 276 ? -7.91 -48.594 -1.109 1 86.12 276 GLY B O 1
ATOM 10236 N N . TRP B 1 277 ? -5.777 -48 -0.831 1 86.25 277 TRP B N 1
ATOM 10237 C CA . TRP B 1 277 ? -6.078 -47.156 0.335 1 86.25 277 TRP B CA 1
ATOM 10238 C C . TRP B 1 277 ? -6.914 -45.969 -0.057 1 86.25 277 TRP B C 1
ATOM 10240 O O . TRP B 1 277 ? -7.879 -45.594 0.632 1 86.25 277 TRP B O 1
ATOM 10250 N N . TRP B 1 278 ? -6.57 -45.375 -1.107 1 90.56 278 TRP B N 1
ATOM 10251 C CA . TRP B 1 278 ? -7.219 -44.125 -1.54 1 90.56 278 TRP B CA 1
ATOM 10252 C C . TRP B 1 278 ? -8.578 -44.438 -2.164 1 90.56 278 TRP B C 1
ATOM 10254 O O . TRP B 1 278 ? -9.562 -43.719 -1.881 1 90.56 278 TRP B O 1
ATOM 10264 N N . THR B 1 279 ? -8.609 -45.406 -3.039 1 90.62 279 THR B N 1
ATOM 10265 C CA . THR B 1 279 ? -9.828 -45.875 -3.695 1 90.62 279 THR B CA 1
ATOM 10266 C C . THR B 1 279 ? -9.961 -47.375 -3.613 1 90.62 279 THR B C 1
ATOM 10268 O O . THR B 1 279 ? -9.531 -48.094 -4.523 1 90.62 279 THR B O 1
ATOM 10271 N N . PRO B 1 280 ? -10.641 -47.812 -2.598 1 88.06 280 PRO B N 1
ATOM 10272 C CA . PRO B 1 280 ? -10.781 -49.25 -2.451 1 88.06 280 PRO B CA 1
ATOM 10273 C C . PRO B 1 280 ? -11.531 -49.906 -3.613 1 88.06 280 PRO B C 1
ATOM 10275 O O . PRO B 1 280 ? -12.68 -49.531 -3.883 1 88.06 280 PRO B O 1
ATOM 10278 N N . PHE B 1 281 ? -10.938 -50.906 -4.242 1 87.94 281 PHE B N 1
ATOM 10279 C CA . PHE B 1 281 ? -11.484 -51.531 -5.438 1 87.94 281 PHE B CA 1
ATOM 10280 C C . PHE B 1 281 ? -12.812 -52.188 -5.129 1 87.94 281 PHE B C 1
ATOM 10282 O O . PHE B 1 281 ? -13.742 -52.156 -5.938 1 87.94 281 PHE B O 1
ATOM 10289 N N . SER B 1 282 ? -12.922 -52.75 -3.967 1 85.12 282 SER B N 1
ATOM 10290 C CA . SER B 1 282 ? -14.078 -53.562 -3.6 1 85.12 282 SER B CA 1
ATOM 10291 C C . SER B 1 282 ? -15.344 -52.719 -3.521 1 85.12 282 SER B C 1
ATOM 10293 O O . SER B 1 282 ? -16.438 -53.219 -3.791 1 85.12 282 SER B O 1
ATOM 10295 N N . PHE B 1 283 ? -15.172 -51.5 -3.211 1 87.88 283 PHE B N 1
ATOM 10296 C CA . PHE B 1 283 ? -16.344 -50.656 -3.018 1 87.88 283 PHE B CA 1
ATOM 10297 C C . PHE B 1 283 ? -16.625 -49.812 -4.266 1 87.88 283 PHE B C 1
ATOM 10299 O O . PHE B 1 283 ? -17.625 -49.125 -4.332 1 87.88 283 PHE B O 1
ATOM 10306 N N . ASN B 1 284 ? -15.828 -49.906 -5.305 1 91.44 284 ASN B N 1
ATOM 10307 C CA . ASN B 1 284 ? -15.953 -49.062 -6.496 1 91.44 284 ASN B CA 1
ATOM 10308 C C . ASN B 1 284 ? -15.883 -49.906 -7.773 1 91.44 284 ASN B C 1
ATOM 10310 O O . ASN B 1 284 ? -15.359 -49.438 -8.789 1 91.44 284 ASN B O 1
ATOM 10314 N N . LYS B 1 285 ? -16.438 -51 -7.812 1 89.5 285 LYS B N 1
ATOM 10315 C CA . LYS B 1 285 ? -16.297 -52 -8.867 1 89.5 285 LYS B CA 1
ATOM 10316 C C . LYS B 1 285 ? -16.969 -51.531 -10.156 1 89.5 285 LYS B C 1
ATOM 10318 O O . LYS B 1 285 ? -16.5 -51.844 -11.258 1 89.5 285 LYS B O 1
ATOM 10323 N N . GLU B 1 286 ? -17.953 -50.781 -10 1 88.38 286 GLU B N 1
ATOM 10324 C CA . GLU B 1 286 ? -18.766 -50.406 -11.156 1 88.38 286 GLU B CA 1
ATOM 10325 C C . GLU B 1 286 ? -18.172 -49.188 -11.859 1 88.38 286 GLU B C 1
ATOM 10327 O O . GLU B 1 286 ? -18.516 -48.875 -13 1 88.38 286 GLU B O 1
ATOM 10332 N N . GLN B 1 287 ? -17.25 -48.531 -11.32 1 88.69 287 GLN B N 1
ATOM 10333 C CA . GLN B 1 287 ? -16.672 -47.344 -11.914 1 88.69 287 GLN B CA 1
ATOM 10334 C C . GLN B 1 287 ? -15.695 -47.688 -13.031 1 88.69 287 GLN B C 1
ATOM 10336 O O . GLN B 1 287 ? -15.047 -48.719 -12.992 1 88.69 287 GLN B O 1
ATOM 10341 N N . PRO B 1 288 ? -15.68 -46.781 -14.016 1 86.88 288 PRO B N 1
ATOM 10342 C CA . PRO B 1 288 ? -14.672 -47 -15.055 1 86.88 288 PRO B CA 1
ATOM 10343 C C . PRO B 1 288 ? -13.242 -46.844 -14.531 1 86.88 288 PRO B C 1
ATOM 10345 O O . PRO B 1 288 ? -13 -46.094 -13.578 1 86.88 288 PRO B O 1
ATOM 10348 N N . ILE B 1 289 ? -12.305 -47.531 -15.164 1 85 289 ILE B N 1
ATOM 10349 C CA . ILE B 1 289 ? -10.906 -47.562 -14.734 1 85 289 ILE B CA 1
ATOM 10350 C C . ILE B 1 289 ? -10.328 -46.156 -14.828 1 85 289 ILE B C 1
ATOM 10352 O O . ILE B 1 289 ? -9.492 -45.75 -14.016 1 85 289 ILE B O 1
ATOM 10356 N N . CYS B 1 290 ? -10.742 -45.406 -15.852 1 82.88 290 CYS B N 1
ATOM 10357 C CA . CYS B 1 290 ? -10.219 -44.031 -16.016 1 82.88 290 CYS B CA 1
ATOM 10358 C C . CYS B 1 290 ? -10.539 -43.188 -14.805 1 82.88 290 CYS B C 1
ATOM 10360 O O . CYS B 1 290 ? -9.781 -42.281 -14.469 1 82.88 290 CYS B O 1
ATOM 10362 N N . LYS B 1 291 ? -11.594 -43.469 -14.203 1 87.44 291 LYS B N 1
ATOM 10363 C CA . LYS B 1 291 ? -11.984 -42.688 -13.023 1 87.44 291 LYS B CA 1
ATOM 10364 C C . LYS B 1 291 ? -11.078 -43 -11.836 1 87.44 291 LYS B C 1
ATOM 10366 O O . LYS B 1 291 ? -10.891 -42.188 -10.953 1 87.44 291 LYS B O 1
ATOM 10371 N N . LEU B 1 292 ? -10.594 -44.188 -11.836 1 87.12 292 LEU B N 1
ATOM 10372 C CA . LEU B 1 292 ? -9.641 -44.562 -10.797 1 87.12 292 LEU B CA 1
ATOM 10373 C C . LEU B 1 292 ? -8.398 -43.656 -10.859 1 87.12 292 LEU B C 1
ATOM 10375 O O . LEU B 1 292 ? -7.891 -43.219 -9.828 1 87.12 292 LEU B O 1
ATOM 10379 N N . ALA B 1 293 ? -7.945 -43.438 -12 1 86.88 293 ALA B N 1
ATOM 10380 C CA . ALA B 1 293 ? -6.809 -42.531 -12.188 1 86.88 293 ALA B CA 1
ATOM 10381 C C . ALA B 1 293 ? -7.156 -41.094 -11.758 1 86.88 293 ALA B C 1
ATOM 10383 O O . ALA B 1 293 ? -6.344 -40.438 -11.117 1 86.88 293 ALA B O 1
ATOM 10384 N N . THR B 1 294 ? -8.305 -40.719 -12.102 1 89.38 294 THR B N 1
ATOM 10385 C CA . THR B 1 294 ? -8.727 -39.375 -11.773 1 89.38 294 THR B CA 1
ATOM 10386 C C . THR B 1 294 ? -8.859 -39.188 -10.258 1 89.38 294 THR B C 1
ATOM 10388 O O . THR B 1 294 ? -8.633 -38.094 -9.727 1 89.38 294 THR B O 1
ATOM 10391 N N . ARG B 1 295 ? -9.203 -40.25 -9.602 1 91.81 295 ARG B N 1
ATOM 10392 C CA . ARG B 1 295 ? -9.289 -40.188 -8.148 1 91.81 295 ARG B CA 1
ATOM 10393 C C . ARG B 1 295 ? -7.918 -39.969 -7.523 1 91.81 295 ARG B C 1
ATOM 10395 O O . ARG B 1 295 ? -7.801 -39.312 -6.477 1 91.81 295 ARG B O 1
ATOM 10402 N N . LEU B 1 296 ? -6.941 -40.5 -8.109 1 91.94 296 LEU B N 1
ATOM 10403 C CA . LEU B 1 296 ? -5.586 -40.312 -7.605 1 91.94 296 LEU B CA 1
ATOM 10404 C C . LEU B 1 296 ? -5.16 -38.844 -7.773 1 91.94 296 LEU B C 1
ATOM 10406 O O . LEU B 1 296 ? -4.352 -38.344 -6.996 1 91.94 296 LEU B O 1
ATOM 10410 N N . HIS B 1 297 ? -5.734 -38.25 -8.781 1 92.56 297 HIS B N 1
ATOM 10411 C CA . HIS B 1 297 ? -5.422 -36.844 -9.008 1 92.56 297 HIS B CA 1
ATOM 10412 C C . HIS B 1 297 ? -5.781 -36 -7.797 1 92.56 297 HIS B C 1
ATOM 10414 O O . HIS B 1 297 ? -5.121 -35 -7.516 1 92.56 297 HIS B O 1
ATOM 10420 N N . LEU B 1 298 ? -6.723 -36.406 -7.078 1 92.69 298 LEU B N 1
ATOM 10421 C CA . LEU B 1 298 ? -7.156 -35.656 -5.902 1 92.69 298 LEU B CA 1
ATOM 10422 C C . LEU B 1 298 ? -6.07 -35.656 -4.828 1 92.69 298 LEU B C 1
ATOM 10424 O O . LEU B 1 298 ? -5.938 -34.688 -4.074 1 92.69 298 LEU B O 1
ATOM 10428 N N . GLY B 1 299 ? -5.352 -36.656 -4.812 1 93.25 299 GLY B N 1
ATOM 10429 C CA . GLY B 1 299 ? -4.305 -36.781 -3.811 1 93.25 299 GLY B CA 1
ATOM 10430 C C . GLY B 1 299 ? -3.031 -36.031 -4.188 1 93.25 299 GLY B C 1
ATOM 10431 O O . GLY B 1 299 ? -2.281 -35.594 -3.311 1 93.25 299 GLY B O 1
ATOM 10432 N N . VAL B 1 300 ? -2.846 -35.875 -5.441 1 93.69 300 VAL B N 1
ATOM 10433 C CA . VAL B 1 300 ? -1.583 -35.281 -5.879 1 93.69 300 VAL B CA 1
ATOM 10434 C C . VAL B 1 300 ? -1.8 -33.812 -6.273 1 93.69 300 VAL B C 1
ATOM 10436 O O . VAL B 1 300 ? -0.862 -33.125 -6.691 1 93.69 300 VAL B O 1
ATOM 10439 N N . SER B 1 301 ? -2.988 -33.344 -6.102 1 90.88 301 SER B N 1
ATOM 10440 C CA . SER B 1 301 ? -3.277 -31.938 -6.41 1 90.88 301 SER B CA 1
ATOM 10441 C C . SER B 1 301 ? -2.762 -31.016 -5.312 1 90.88 301 SER B C 1
ATOM 10443 O O . SER B 1 301 ? -2.814 -31.344 -4.129 1 90.88 301 SER B O 1
ATOM 10445 N N . ASP B 1 302 ? -2.328 -29.875 -5.738 1 86 302 ASP B N 1
ATOM 10446 C CA . ASP B 1 302 ? -1.823 -28.875 -4.805 1 86 302 ASP B CA 1
ATOM 10447 C C . ASP B 1 302 ? -2.936 -28.359 -3.896 1 86 302 ASP B C 1
ATOM 10449 O O . ASP B 1 302 ? -3.99 -27.938 -4.375 1 86 302 ASP B O 1
ATOM 10453 N N . THR B 1 303 ? -2.771 -28.469 -2.609 1 88.44 303 THR B N 1
ATOM 10454 C CA . THR B 1 303 ? -3.734 -28 -1.621 1 88.44 303 THR B CA 1
ATOM 10455 C C . THR B 1 303 ? -3.02 -27.453 -0.389 1 88.44 303 THR B C 1
ATOM 10457 O O . THR B 1 303 ? -1.828 -27.703 -0.195 1 88.44 303 THR B O 1
ATOM 10460 N N . SER B 1 304 ? -3.668 -26.656 0.37 1 83.75 304 SER B N 1
ATOM 10461 C CA . SER B 1 304 ? -3.203 -26.234 1.687 1 83.75 304 SER B CA 1
ATOM 10462 C C . SER B 1 304 ? -3.859 -27.047 2.793 1 83.75 304 SER B C 1
ATOM 10464 O O . SER B 1 304 ? -5.047 -27.375 2.713 1 83.75 304 SER B O 1
ATOM 10466 N N . PRO B 1 305 ? -3.029 -27.406 3.766 1 86 305 PRO B N 1
ATOM 10467 C CA . PRO B 1 305 ? -3.613 -28.203 4.848 1 86 305 PRO B CA 1
ATOM 10468 C C . PRO B 1 305 ? -4.645 -27.422 5.66 1 86 305 PRO B C 1
ATOM 10470 O O . PRO B 1 305 ? -4.391 -26.281 6.062 1 86 305 PRO B O 1
ATOM 10473 N N . GLY B 1 306 ? -5.777 -27.984 5.809 1 87.19 306 GLY B N 1
ATOM 10474 C CA . GLY B 1 306 ? -6.84 -27.453 6.652 1 87.19 306 GLY B CA 1
ATOM 10475 C C . GLY B 1 306 ? -6.973 -28.188 7.973 1 87.19 306 GLY B C 1
ATOM 10476 O O . GLY B 1 306 ? -6.105 -28.984 8.336 1 87.19 306 GLY B O 1
ATOM 10477 N N . PRO B 1 307 ? -8.016 -27.953 8.711 1 87.12 307 PRO B N 1
ATOM 10478 C CA . PRO B 1 307 ? -8.219 -28.609 10 1 87.12 307 PRO B CA 1
ATOM 10479 C C . PRO B 1 307 ? -8.711 -30.047 9.867 1 87.12 307 PRO B C 1
ATOM 10481 O O . PRO B 1 307 ? -9.203 -30.438 8.805 1 87.12 307 PRO B O 1
ATOM 10484 N N . LEU B 1 308 ? -8.477 -30.781 10.93 1 86.69 308 LEU B N 1
ATOM 10485 C CA . LEU B 1 308 ? -9.086 -32.094 11.055 1 86.69 308 LEU B CA 1
ATOM 10486 C C . LEU B 1 308 ? -10.562 -31.984 11.406 1 86.69 308 LEU B C 1
ATOM 10488 O O . LEU B 1 308 ? -10.938 -31.234 12.305 1 86.69 308 LEU B O 1
ATOM 10492 N N . VAL B 1 309 ? -11.414 -32.594 10.617 1 87.81 309 VAL B N 1
ATOM 10493 C CA . VAL B 1 309 ? -12.852 -32.531 10.852 1 87.81 309 VAL B CA 1
ATOM 10494 C C . VAL B 1 309 ? -13.367 -33.906 11.234 1 87.81 309 VAL B C 1
ATOM 10496 O O . VAL B 1 309 ? -13.266 -34.875 10.453 1 87.81 309 VAL B O 1
ATOM 10499 N N . GLU B 1 310 ? -13.969 -33.938 12.352 1 78.88 310 GLU B N 1
ATOM 10500 C CA . GLU B 1 310 ? -14.422 -35.219 12.875 1 78.88 310 GLU B CA 1
ATOM 10501 C C . GLU B 1 310 ? -15.891 -35.469 12.539 1 78.88 310 GLU B C 1
ATOM 10503 O O . GLU B 1 310 ? -16.312 -36.594 12.352 1 78.88 310 GLU B O 1
ATOM 10508 N N . MET B 1 311 ? -16.672 -34.375 12.461 1 85.38 311 MET B N 1
ATOM 10509 C CA . MET B 1 311 ? -18.109 -34.531 12.242 1 85.38 311 MET B CA 1
ATOM 10510 C C . MET B 1 311 ? -18.469 -34.125 10.812 1 85.38 311 MET B C 1
ATOM 10512 O O . MET B 1 311 ? -18.719 -32.969 10.523 1 85.38 311 MET B O 1
ATOM 10516 N N . ILE B 1 312 ? -18.609 -35.156 9.961 1 89.19 312 ILE B N 1
ATOM 10517 C CA . ILE B 1 312 ? -19 -34.938 8.57 1 89.19 312 ILE B CA 1
ATOM 10518 C C . ILE B 1 312 ? -20.344 -35.625 8.305 1 89.19 312 ILE B C 1
ATOM 10520 O O . ILE B 1 312 ? -20.484 -36.844 8.539 1 89.19 312 ILE B O 1
ATOM 10524 N N . TYR B 1 313 ? -21.312 -34.844 7.902 1 88.38 313 TYR B N 1
ATOM 10525 C CA . TYR B 1 313 ? -22.625 -35.375 7.566 1 88.38 313 TYR B CA 1
ATOM 10526 C C . TYR B 1 313 ? -22.812 -35.438 6.059 1 88.38 313 TYR B C 1
ATOM 10528 O O . TYR B 1 313 ? -22.531 -34.5 5.332 1 88.38 313 TYR B O 1
ATOM 10536 N N . VAL B 1 314 ? -23.266 -36.562 5.578 1 90.56 314 VAL B N 1
ATOM 10537 C CA . VAL B 1 314 ? -23.547 -36.75 4.156 1 90.56 314 VAL B CA 1
ATOM 10538 C C . VAL B 1 314 ? -25.031 -36.531 3.895 1 90.56 314 VAL B C 1
ATOM 10540 O O . VAL B 1 314 ? -25.875 -37.188 4.512 1 90.56 314 VAL B O 1
ATOM 10543 N N . GLU B 1 315 ? -25.297 -35.625 3.018 1 90.88 315 GLU B N 1
ATOM 10544 C CA . GLU B 1 315 ? -26.688 -35.344 2.676 1 90.88 315 GLU B CA 1
ATOM 10545 C C . GLU B 1 315 ? -26.969 -35.594 1.196 1 90.88 315 GLU B C 1
ATOM 10547 O O . GLU B 1 315 ? -26.031 -35.625 0.385 1 90.88 315 GLU B O 1
ATOM 10552 N N . ASP B 1 316 ? -28.234 -35.812 0.895 1 93.5 316 ASP B N 1
ATOM 10553 C CA . ASP B 1 316 ? -28.625 -36.031 -0.496 1 93.5 316 ASP B CA 1
ATOM 10554 C C . ASP B 1 316 ? -28.641 -34.688 -1.258 1 93.5 316 ASP B C 1
ATOM 10556 O O . ASP B 1 316 ? -28.922 -33.656 -0.678 1 93.5 316 ASP B O 1
ATOM 10560 N N . ASP B 1 317 ? -28.422 -34.781 -2.473 1 95.81 317 ASP B N 1
ATOM 10561 C CA . ASP B 1 317 ? -28.5 -33.594 -3.34 1 95.81 317 ASP B CA 1
ATOM 10562 C C . ASP B 1 317 ? -29.953 -33.219 -3.617 1 95.81 317 ASP B C 1
ATOM 10564 O O . ASP B 1 317 ? -30.844 -34.031 -3.502 1 95.81 317 ASP B O 1
ATOM 10568 N N . ILE B 1 318 ? -30.141 -31.953 -3.896 1 95.62 318 ILE B N 1
ATOM 10569 C CA . ILE B 1 318 ? -31.422 -31.484 -4.395 1 95.62 318 ILE B CA 1
ATOM 10570 C C . ILE B 1 318 ? -31.547 -31.797 -5.887 1 95.62 318 ILE B C 1
ATOM 10572 O O . ILE B 1 318 ? -30.797 -31.25 -6.699 1 95.62 318 ILE B O 1
ATOM 10576 N N . LYS B 1 319 ? -32.438 -32.688 -6.207 1 94.5 319 LYS B N 1
ATOM 10577 C CA . LYS B 1 319 ? -32.625 -33.125 -7.594 1 94.5 319 LYS B CA 1
ATOM 10578 C C . LYS B 1 319 ? -34 -32.75 -8.109 1 94.5 319 LYS B C 1
ATOM 10580 O O . LYS B 1 319 ? -35 -32.844 -7.371 1 94.5 319 LYS B O 1
ATOM 10585 N N . ARG B 1 320 ? -33.969 -32.188 -9.367 1 91.69 320 ARG B N 1
ATOM 10586 C CA . ARG B 1 320 ? -35.219 -31.891 -10.055 1 91.69 320 ARG B CA 1
ATOM 10587 C C . ARG B 1 320 ? -35.094 -32.125 -11.555 1 91.69 320 ARG B C 1
ATOM 10589 O O . ARG B 1 320 ? -34.125 -31.703 -12.172 1 91.69 320 ARG B O 1
ATOM 10596 N N . ASP B 1 321 ? -36.094 -32.844 -12.219 1 90.25 321 ASP B N 1
ATOM 10597 C CA . ASP B 1 321 ? -36.219 -33 -13.664 1 90.25 321 ASP B CA 1
ATOM 10598 C C . ASP B 1 321 ? -34.906 -33.562 -14.258 1 90.25 321 ASP B C 1
ATOM 10600 O O . ASP B 1 321 ? -34.438 -33.062 -15.266 1 90.25 321 ASP B O 1
ATOM 10604 N N . GLY B 1 322 ? -34.281 -34.312 -13.438 1 89.38 322 GLY B N 1
ATOM 10605 C CA . GLY B 1 322 ? -33.094 -34.969 -13.953 1 89.38 322 GLY B CA 1
ATOM 10606 C C . GLY B 1 322 ? -31.797 -34.219 -13.703 1 89.38 322 GLY B C 1
ATOM 10607 O O . GLY B 1 322 ? -30.719 -34.656 -14.055 1 89.38 322 GLY B O 1
ATOM 10608 N N . TYR B 1 323 ? -31.938 -33.062 -13.109 1 93.75 323 TYR B N 1
ATOM 10609 C CA . TYR B 1 323 ? -30.766 -32.25 -12.828 1 93.75 323 TYR B CA 1
ATOM 10610 C C . TYR B 1 323 ? -30.453 -32.219 -11.336 1 93.75 323 TYR B C 1
ATOM 10612 O O . TYR B 1 323 ? -31.359 -32.375 -10.508 1 93.75 323 TYR B O 1
ATOM 10620 N N . VAL B 1 324 ? -29.266 -32.062 -11.016 1 95.62 324 VAL B N 1
ATOM 10621 C CA . VAL B 1 324 ? -28.828 -31.906 -9.633 1 95.62 324 VAL B CA 1
ATOM 10622 C C . VAL B 1 324 ? -28.531 -30.438 -9.344 1 95.62 324 VAL B C 1
ATOM 10624 O O . VAL B 1 324 ? -27.562 -29.875 -9.883 1 95.62 324 VAL B O 1
ATOM 10627 N N . PHE B 1 325 ? -29.25 -29.844 -8.414 1 96.38 325 PHE B N 1
ATOM 10628 C CA . PHE B 1 325 ? -29.188 -28.406 -8.18 1 96.38 325 PHE B CA 1
ATOM 10629 C C . PHE B 1 325 ? -28.094 -28.062 -7.176 1 96.38 325 PHE B C 1
ATOM 10631 O O . PHE B 1 325 ? -27.719 -26.906 -7.027 1 96.38 325 PHE B O 1
ATOM 10638 N N . THR B 1 326 ? -27.516 -29.047 -6.504 1 96.19 326 THR B N 1
ATOM 10639 C CA . THR B 1 326 ? -26.484 -28.797 -5.5 1 96.19 326 THR B CA 1
ATOM 10640 C C . THR B 1 326 ? -25.219 -29.578 -5.812 1 96.19 326 THR B C 1
ATOM 10642 O O . THR B 1 326 ? -24.469 -29.922 -4.906 1 96.19 326 THR B O 1
ATOM 10645 N N . ASP B 1 327 ? -24.984 -29.828 -7.012 1 94.62 327 ASP B N 1
ATOM 10646 C CA . ASP B 1 327 ? -23.875 -30.641 -7.461 1 94.62 327 ASP B CA 1
ATOM 10647 C C . ASP B 1 327 ? -22.531 -30.031 -7.043 1 94.62 327 ASP B C 1
ATOM 10649 O O . ASP B 1 327 ? -22.172 -28.953 -7.512 1 94.62 327 ASP B O 1
ATOM 10653 N N . GLY B 1 328 ? -21.875 -30.734 -6.148 1 95.31 328 GLY B N 1
ATOM 10654 C CA . GLY B 1 328 ? -20.516 -30.359 -5.797 1 95.31 328 GLY B CA 1
ATOM 10655 C C . GLY B 1 328 ? -20.453 -29.359 -4.656 1 95.31 328 GLY B C 1
ATOM 10656 O O . GLY B 1 328 ? -19.406 -28.766 -4.395 1 95.31 328 GLY B O 1
ATOM 10657 N N . SER B 1 329 ? -21.547 -29.109 -3.947 1 96.56 329 SER B N 1
ATOM 10658 C CA . SER B 1 329 ? -21.531 -28.078 -2.912 1 96.56 329 SER B CA 1
ATOM 10659 C C . SER B 1 329 ? -22.062 -28.609 -1.592 1 96.56 329 SER B C 1
ATOM 10661 O O . SER B 1 329 ? -22.953 -29.484 -1.581 1 96.56 329 SER B O 1
ATOM 10663 N N . GLY B 1 330 ? -21.438 -28.188 -0.524 1 95.81 330 GLY B N 1
ATOM 10664 C CA . GLY B 1 330 ? -21.875 -28.5 0.829 1 95.81 330 GLY B CA 1
ATOM 10665 C C . GLY B 1 330 ? -21.859 -27.281 1.744 1 95.81 330 GLY B C 1
ATOM 10666 O O . GLY B 1 330 ? -21.891 -26.141 1.274 1 95.81 330 GLY B O 1
ATOM 10667 N N . GLU B 1 331 ? -21.969 -27.531 3.088 1 94.12 331 GLU B N 1
ATOM 10668 C CA . GLU B 1 331 ? -22.031 -26.438 4.062 1 94.12 331 GLU B CA 1
ATOM 10669 C C . GLU B 1 331 ? -21.094 -26.719 5.238 1 94.12 331 GLU B C 1
ATOM 10671 O O . GLU B 1 331 ? -20.75 -27.859 5.512 1 94.12 331 GLU B O 1
ATOM 10676 N N . VAL B 1 332 ? -20.703 -25.672 5.852 1 92.5 332 VAL B N 1
ATOM 10677 C CA . VAL B 1 332 ? -19.875 -25.75 7.047 1 92.5 332 VAL B CA 1
ATOM 10678 C C . VAL B 1 332 ? -20.406 -24.812 8.125 1 92.5 332 VAL B C 1
ATOM 10680 O O . VAL B 1 332 ? -21.031 -23.797 7.812 1 92.5 332 VAL B O 1
ATOM 10683 N N . SER B 1 333 ? -20.141 -25.203 9.344 1 88.12 333 SER B N 1
ATOM 10684 C CA . SER B 1 333 ? -20.562 -24.375 10.461 1 88.12 333 SER B CA 1
ATOM 10685 C C . SER B 1 333 ? -19.672 -23.141 10.594 1 88.12 333 SER B C 1
ATOM 10687 O O . SER B 1 333 ? -18.547 -23.125 10.094 1 88.12 333 SER B O 1
ATOM 10689 N N . GLY B 1 334 ? -20.188 -22.141 11.211 1 82.38 334 GLY B N 1
ATOM 10690 C CA . GLY B 1 334 ? -19.453 -20.906 11.438 1 82.38 334 GLY B CA 1
ATOM 10691 C C . GLY B 1 334 ? -18.109 -21.125 12.133 1 82.38 334 GLY B C 1
ATOM 10692 O O . GLY B 1 334 ? -17.078 -20.672 11.648 1 82.38 334 GLY B O 1
ATOM 10693 N N . PRO B 1 335 ? -18.125 -21.828 13.234 1 78.69 335 PRO B N 1
ATOM 10694 C CA . PRO B 1 335 ? -16.875 -22.078 13.953 1 78.69 335 PRO B CA 1
ATOM 10695 C C . PRO B 1 335 ? -15.836 -22.812 13.102 1 78.69 335 PRO B C 1
ATOM 10697 O O . PRO B 1 335 ? -14.641 -22.5 13.18 1 78.69 335 PRO B O 1
ATOM 10700 N N . LEU B 1 336 ? -16.297 -23.781 12.336 1 86.31 336 LEU B N 1
ATOM 10701 C CA . LEU B 1 336 ? -15.352 -24.5 11.484 1 86.31 336 LEU B CA 1
ATOM 10702 C C . LEU B 1 336 ? -14.805 -23.594 10.391 1 86.31 336 LEU B C 1
ATOM 10704 O O . LEU B 1 336 ? -13.633 -23.703 10.016 1 86.31 336 LEU B O 1
ATOM 10708 N N . LEU B 1 337 ? -15.633 -22.75 9.844 1 85.69 337 LEU B N 1
ATOM 10709 C CA . LEU B 1 337 ? -15.195 -21.797 8.836 1 85.69 337 LEU B CA 1
ATOM 10710 C C . LEU B 1 337 ? -14.094 -20.891 9.391 1 85.69 337 LEU B C 1
ATOM 10712 O O . LEU B 1 337 ? -13.18 -20.5 8.664 1 85.69 337 LEU B O 1
ATOM 10716 N N . ARG B 1 338 ? -14.219 -20.547 10.641 1 78.94 338 ARG B N 1
ATOM 10717 C CA . ARG B 1 338 ? -13.195 -19.719 11.281 1 78.94 338 ARG B CA 1
ATOM 10718 C C . ARG B 1 338 ? -11.844 -20.438 11.289 1 78.94 338 ARG B C 1
ATOM 10720 O O . ARG B 1 338 ? -10.797 -19.797 11.164 1 78.94 338 ARG B O 1
ATOM 10727 N N . ARG B 1 339 ? -11.891 -21.672 11.43 1 82.75 339 ARG B N 1
ATOM 10728 C CA . ARG B 1 339 ? -10.656 -22.453 11.398 1 82.75 339 ARG B CA 1
ATOM 10729 C C . ARG B 1 339 ? -10.047 -22.469 10 1 82.75 339 ARG B C 1
ATOM 10731 O O . ARG B 1 339 ? -8.828 -22.453 9.852 1 82.75 339 ARG B O 1
ATOM 10738 N N . PHE B 1 340 ? -10.969 -22.547 8.969 1 83.81 340 PHE B N 1
ATOM 10739 C CA . PHE B 1 340 ? -10.477 -22.453 7.598 1 83.81 340 PHE B CA 1
ATOM 10740 C C . PHE B 1 340 ? -9.742 -21.141 7.375 1 83.81 340 PHE B C 1
ATOM 10742 O O . PHE B 1 340 ? -8.648 -21.109 6.809 1 83.81 340 PHE B O 1
ATOM 10749 N N . ARG B 1 341 ? -10.336 -20.062 7.891 1 76.44 341 ARG B N 1
ATOM 10750 C CA . ARG B 1 341 ? -9.797 -18.703 7.719 1 76.44 341 ARG B CA 1
ATOM 10751 C C . ARG B 1 341 ? -8.445 -18.578 8.398 1 76.44 341 ARG B C 1
ATOM 10753 O O . ARG B 1 341 ? -7.551 -17.891 7.891 1 76.44 341 ARG B O 1
ATOM 10760 N N . ALA B 1 342 ? -8.336 -19.141 9.523 1 71.25 342 ALA B N 1
ATOM 10761 C CA . ALA B 1 342 ? -7.09 -19.062 10.281 1 71.25 342 ALA B CA 1
ATOM 10762 C C . ALA B 1 342 ? -5.945 -19.734 9.531 1 71.25 342 ALA B C 1
ATOM 10764 O O . ALA B 1 342 ? -4.785 -19.344 9.672 1 71.25 342 ALA B O 1
ATOM 10765 N N . LYS B 1 343 ? -6.305 -20.734 8.758 1 72.94 343 LYS B N 1
ATOM 10766 C CA . LYS B 1 343 ? -5.305 -21.484 8.008 1 72.94 343 LYS B CA 1
ATOM 10767 C C . LYS B 1 343 ? -4.914 -20.766 6.723 1 72.94 343 LYS B C 1
ATOM 10769 O O . LYS B 1 343 ? -3.879 -21.047 6.125 1 72.94 343 LYS B O 1
ATOM 10774 N N . CYS B 1 344 ? -5.828 -19.734 6.297 1 66.81 344 CYS B N 1
ATOM 10775 C CA . CYS B 1 344 ? -5.57 -18.969 5.082 1 66.81 344 CYS B CA 1
ATOM 10776 C C . CYS B 1 344 ? -5.461 -17.484 5.391 1 66.81 344 CYS B C 1
ATOM 10778 O O . CYS B 1 344 ? -6.355 -16.703 5.047 1 66.81 344 CYS B O 1
ATOM 10780 N N . PRO B 1 345 ? -4.41 -16.906 6.121 1 53.94 345 PRO B N 1
ATOM 10781 C CA . PRO B 1 345 ? -4.406 -15.539 6.637 1 53.94 345 PRO B CA 1
ATOM 10782 C C . PRO B 1 345 ? -4.453 -14.492 5.527 1 53.94 345 PRO B C 1
ATOM 10784 O O . PRO B 1 345 ? -4.742 -13.32 5.793 1 53.94 345 PRO B O 1
ATOM 10787 N N . GLN B 1 346 ? -4.145 -14.797 4.273 1 51.53 346 GLN B N 1
ATOM 10788 C CA . GLN B 1 346 ? -4.02 -13.766 3.254 1 51.53 346 GLN B CA 1
ATOM 10789 C C . GLN B 1 346 ? -5.391 -13.242 2.832 1 51.53 346 GLN B C 1
ATOM 10791 O O . GLN B 1 346 ? -5.488 -12.289 2.055 1 51.53 346 GLN B O 1
ATOM 10796 N N . ALA B 1 347 ? -6.383 -13.93 3.271 1 49.25 347 ALA B N 1
ATOM 10797 C CA . ALA B 1 347 ? -7.656 -13.508 2.693 1 49.25 347 ALA B CA 1
ATOM 10798 C C . ALA B 1 347 ? -8.047 -12.117 3.193 1 49.25 347 ALA B C 1
ATOM 10800 O O . ALA B 1 347 ? -8.109 -11.883 4.402 1 49.25 347 ALA B O 1
ATOM 10801 N N . ARG B 1 348 ? -7.66 -11.086 2.406 1 49.03 348 ARG B N 1
ATOM 10802 C CA . ARG B 1 348 ? -8.023 -9.703 2.695 1 49.03 348 ARG B CA 1
ATOM 10803 C C . ARG B 1 348 ? -9.414 -9.625 3.33 1 49.03 348 ARG B C 1
ATOM 10805 O O . ARG B 1 348 ? -9.617 -8.875 4.285 1 49.03 348 ARG B O 1
ATOM 10812 N N . ASN B 1 349 ? -10.406 -10.32 2.529 1 53.91 349 ASN B N 1
ATOM 10813 C CA . ASN B 1 349 ? -11.812 -10.32 2.934 1 53.91 349 ASN B CA 1
ATOM 10814 C C . ASN B 1 349 ? -12.242 -11.68 3.471 1 53.91 349 ASN B C 1
ATOM 10816 O O . ASN B 1 349 ? -11.688 -12.711 3.08 1 53.91 349 ASN B O 1
ATOM 10820 N N . GLU B 1 350 ? -12.789 -11.734 4.648 1 64.88 350 GLU B N 1
ATOM 10821 C CA . GLU B 1 350 ? -13.289 -12.961 5.258 1 64.88 350 GLU B CA 1
ATOM 10822 C C . GLU B 1 350 ? -14.117 -13.773 4.27 1 64.88 350 GLU B C 1
ATOM 10824 O O . GLU B 1 350 ? -15.242 -13.383 3.936 1 64.88 350 GLU B O 1
ATOM 10829 N N . ALA B 1 351 ? -13.539 -14.852 3.617 1 78.31 351 ALA B N 1
ATOM 10830 C CA . ALA B 1 351 ? -14.203 -15.727 2.658 1 78.31 351 ALA B CA 1
ATOM 10831 C C . ALA B 1 351 ? -15.367 -16.469 3.309 1 78.31 351 ALA B C 1
ATOM 10833 O O . ALA B 1 351 ? -15.273 -16.891 4.461 1 78.31 351 ALA B O 1
ATOM 10834 N N . SER B 1 352 ? -16.469 -16.453 2.609 1 87.5 352 SER B N 1
ATOM 10835 C CA . SER B 1 352 ? -17.672 -17.109 3.098 1 87.5 352 SER B CA 1
ATOM 10836 C C . SER B 1 352 ? -17.75 -18.547 2.617 1 87.5 352 SER B C 1
ATOM 10838 O O . SER B 1 352 ? -18.672 -19.297 2.988 1 87.5 352 SER B O 1
ATOM 10840 N N . ALA B 1 353 ? -16.828 -18.969 1.807 1 92.06 353 ALA B N 1
ATOM 10841 C CA . ALA B 1 353 ? -16.797 -20.328 1.258 1 92.06 353 ALA B CA 1
ATOM 10842 C C . ALA B 1 353 ? -15.367 -20.734 0.878 1 92.06 353 ALA B C 1
ATOM 10844 O O . ALA B 1 353 ? -14.5 -19.875 0.715 1 92.06 353 ALA B O 1
ATOM 10845 N N . TYR B 1 354 ? -15.164 -22.109 0.76 1 92.25 354 TYR B N 1
ATOM 10846 C CA . TYR B 1 354 ? -13.867 -22.672 0.387 1 92.25 354 TYR B CA 1
ATOM 10847 C C . TYR B 1 354 ? -14.039 -23.875 -0.525 1 92.25 354 TYR B C 1
ATOM 10849 O O . TYR B 1 354 ? -14.938 -24.688 -0.323 1 92.25 354 TYR B O 1
ATOM 10857 N N . GLN B 1 355 ? -13.266 -23.906 -1.553 1 93.12 355 GLN B N 1
ATOM 10858 C CA . GLN B 1 355 ? -13.125 -25.156 -2.303 1 93.12 355 GLN B CA 1
ATOM 10859 C C . GLN B 1 355 ? -12.203 -26.141 -1.581 1 93.12 355 GLN B C 1
ATOM 10861 O O . GLN B 1 355 ? -11.078 -25.781 -1.226 1 93.12 355 GLN B O 1
ATOM 10866 N N . ILE B 1 356 ? -12.742 -27.328 -1.364 1 94.81 356 ILE B N 1
ATOM 10867 C CA . ILE B 1 356 ? -11.992 -28.219 -0.492 1 94.81 356 ILE B CA 1
ATOM 10868 C C . ILE B 1 356 ? -11.945 -29.625 -1.107 1 94.81 356 ILE B C 1
ATOM 10870 O O . ILE B 1 356 ? -12.648 -29.906 -2.08 1 94.81 356 ILE B O 1
ATOM 10874 N N . ARG B 1 357 ? -11.07 -30.375 -0.578 1 94.62 357 ARG B N 1
ATOM 10875 C CA . ARG B 1 357 ? -11.023 -31.828 -0.723 1 94.62 357 ARG B CA 1
ATOM 10876 C C . ARG B 1 357 ? -10.945 -32.5 0.639 1 94.62 357 ARG B C 1
ATOM 10878 O O . ARG B 1 357 ? -10.273 -32.031 1.55 1 94.62 357 ARG B O 1
ATOM 10885 N N . ILE B 1 358 ? -11.68 -33.438 0.766 1 92.94 358 ILE B N 1
ATOM 10886 C CA . ILE B 1 358 ? -11.609 -34.281 1.958 1 92.94 358 ILE B CA 1
ATOM 10887 C C . ILE B 1 358 ? -11.789 -35.75 1.567 1 92.94 358 ILE B C 1
ATOM 10889 O O . ILE B 1 358 ? -12.844 -36.156 1.061 1 92.94 358 ILE B O 1
ATOM 10893 N N . SER B 1 359 ? -10.742 -36.438 1.785 1 89.38 359 SER B N 1
ATOM 10894 C CA . SER B 1 359 ? -10.688 -37.75 1.193 1 89.38 359 SER B CA 1
ATOM 10895 C C . SER B 1 359 ? -10.891 -37.688 -0.317 1 89.38 359 SER B C 1
ATOM 10897 O O . SER B 1 359 ? -10.234 -36.906 -1.006 1 89.38 359 SER B O 1
ATOM 10899 N N . THR B 1 360 ? -11.883 -38.438 -0.859 1 90.06 360 THR B N 1
ATOM 10900 C CA . THR B 1 360 ? -12.102 -38.406 -2.301 1 90.06 360 THR B CA 1
ATOM 10901 C C . THR B 1 360 ? -13.25 -37.469 -2.658 1 90.06 360 THR B C 1
ATOM 10903 O O . THR B 1 360 ? -13.648 -37.375 -3.82 1 90.06 360 THR B O 1
ATOM 10906 N N . ALA B 1 361 ? -13.773 -36.844 -1.633 1 92.88 361 ALA B N 1
ATOM 10907 C CA . ALA B 1 361 ? -14.805 -35.844 -1.899 1 92.88 361 ALA B CA 1
ATOM 10908 C C . ALA B 1 361 ? -14.195 -34.531 -2.316 1 92.88 361 ALA B C 1
ATOM 10910 O O . ALA B 1 361 ? -13.133 -34.156 -1.827 1 92.88 361 ALA B O 1
ATOM 10911 N N . LYS B 1 362 ? -14.828 -33.875 -3.229 1 95.25 362 LYS B N 1
ATOM 10912 C CA . LYS B 1 362 ? -14.359 -32.594 -3.689 1 95.25 362 LYS B CA 1
ATOM 10913 C C . LYS B 1 362 ? -15.539 -31.641 -3.939 1 95.25 362 LYS B C 1
ATOM 10915 O O . LYS B 1 362 ? -16.656 -32.094 -4.207 1 95.25 362 LYS B O 1
ATOM 10920 N N . GLY B 1 363 ? -15.297 -30.375 -3.75 1 96.06 363 GLY B N 1
ATOM 10921 C CA . GLY B 1 363 ? -16.312 -29.359 -4.012 1 96.06 363 GLY B CA 1
ATOM 10922 C C . GLY B 1 363 ? -16.141 -28.109 -3.174 1 96.06 363 GLY B C 1
ATOM 10923 O O . GLY B 1 363 ? -15.023 -27.781 -2.752 1 96.06 363 GLY B O 1
ATOM 10924 N N . ILE B 1 364 ? -17.25 -27.344 -3.023 1 96.25 364 ILE B N 1
ATOM 10925 C CA . ILE B 1 364 ? -17.234 -26.109 -2.248 1 96.25 364 ILE B CA 1
ATOM 10926 C C . ILE B 1 364 ? -18.078 -26.281 -0.992 1 96.25 364 ILE B C 1
ATOM 10928 O O . ILE B 1 364 ? -19.141 -26.906 -1.033 1 96.25 364 ILE B O 1
ATOM 10932 N N . VAL B 1 365 ? -17.578 -25.766 0.063 1 95.94 365 VAL B N 1
ATOM 10933 C CA . VAL B 1 365 ? -18.375 -25.688 1.277 1 95.94 365 VAL B CA 1
ATOM 10934 C C . VAL B 1 365 ? -18.609 -24.219 1.644 1 95.94 365 VAL B C 1
ATOM 10936 O O . VAL B 1 365 ? -17.672 -23.422 1.709 1 95.94 365 VAL B O 1
ATOM 10939 N N . GLN B 1 366 ? -19.844 -23.859 1.78 1 94.88 366 GLN B N 1
ATOM 10940 C CA . GLN B 1 366 ? -20.234 -22.5 2.135 1 94.88 366 GLN B CA 1
ATOM 10941 C C . GLN B 1 366 ? -20.719 -22.422 3.576 1 94.88 366 GLN B C 1
ATOM 10943 O O . GLN B 1 366 ? -21.188 -23.422 4.133 1 94.88 366 GLN B O 1
ATOM 10948 N N . VAL B 1 367 ? -20.672 -21.312 4.184 1 90.25 367 VAL B N 1
ATOM 10949 C CA . VAL B 1 367 ? -21.094 -21.125 5.57 1 90.25 367 VAL B CA 1
ATOM 10950 C C . VAL B 1 367 ? -22.609 -21.359 5.68 1 90.25 367 VAL B C 1
ATOM 10952 O O . VAL B 1 367 ? -23.375 -20.922 4.816 1 90.25 367 VAL B O 1
ATOM 10955 N N . ALA B 1 368 ? -22.969 -22.047 6.715 1 88.62 368 ALA B N 1
ATOM 10956 C CA . ALA B 1 368 ? -24.375 -22.297 6.961 1 88.62 368 ALA B CA 1
ATOM 10957 C C . ALA B 1 368 ? -25.078 -21.047 7.484 1 88.62 368 ALA B C 1
ATOM 10959 O O . ALA B 1 368 ? -24.469 -20.234 8.188 1 88.62 368 ALA B O 1
ATOM 10960 N N . GLU B 1 369 ? -26.312 -20.734 7.105 1 76.25 369 GLU B N 1
ATOM 10961 C CA . GLU B 1 369 ? -27.062 -19.547 7.496 1 76.25 369 GLU B CA 1
ATOM 10962 C C . GLU B 1 369 ? -27.391 -19.578 8.984 1 76.25 369 GLU B C 1
ATOM 10964 O O . GLU B 1 369 ? -27.375 -18.531 9.648 1 76.25 369 GLU B O 1
ATOM 10969 N N . SER B 1 370 ? -27.875 -20.703 9.484 1 65.81 370 SER B N 1
ATOM 10970 C CA . SER B 1 370 ? -28.297 -20.781 10.883 1 65.81 370 SER B CA 1
ATOM 10971 C C . SER B 1 370 ? -27.484 -21.828 11.641 1 65.81 370 SER B C 1
ATOM 10973 O O . SER B 1 370 ? -27.062 -22.844 11.062 1 65.81 370 SER B O 1
ATOM 10975 N N . PRO B 1 371 ? -27.016 -21.25 12.883 1 60.88 371 PRO B N 1
ATOM 10976 C CA . PRO B 1 371 ? -26.375 -22.297 13.68 1 60.88 371 PRO B CA 1
ATOM 10977 C C . PRO B 1 371 ? -27.297 -23.484 13.945 1 60.88 371 PRO B C 1
ATOM 10979 O O . PRO B 1 371 ? -28.5 -23.328 14.078 1 60.88 371 PRO B O 1
ATOM 10982 N N . ASP B 1 372 ? -26.875 -24.594 13.531 1 55.44 372 ASP B N 1
ATOM 10983 C CA . ASP B 1 372 ? -27.641 -25.797 13.844 1 55.44 372 ASP B CA 1
ATOM 10984 C C . ASP B 1 372 ? -27.531 -26.156 15.328 1 55.44 372 ASP B C 1
ATOM 10986 O O . ASP B 1 372 ? -26.484 -26.578 15.789 1 55.44 372 ASP B O 1
ATOM 10990 N N . VAL B 1 373 ? -28.531 -25.719 16.109 1 53.91 373 VAL B N 1
ATOM 10991 C CA . VAL B 1 373 ? -28.562 -25.891 17.562 1 53.91 373 VAL B CA 1
ATOM 10992 C C . VAL B 1 373 ? -28.359 -27.359 17.922 1 53.91 373 VAL B C 1
ATOM 10994 O O . VAL B 1 373 ? -27.906 -27.688 19.016 1 53.91 373 VAL B O 1
ATOM 10997 N N . HIS B 1 374 ? -28.641 -28.281 17.016 1 58.81 374 HIS B N 1
ATOM 10998 C CA . HIS B 1 374 ? -28.594 -29.703 17.344 1 58.81 374 HIS B CA 1
ATOM 10999 C C . HIS B 1 374 ? -27.234 -30.297 17.016 1 58.81 374 HIS B C 1
ATOM 11001 O O . HIS B 1 374 ? -26.984 -31.484 17.281 1 58.81 374 HIS B O 1
ATOM 11007 N N . ARG B 1 375 ? -26.391 -29.547 16.484 1 65.25 375 ARG B N 1
ATOM 11008 C CA . ARG B 1 375 ? -25.078 -30.047 16.078 1 65.25 375 ARG B CA 1
ATOM 11009 C C . ARG B 1 375 ? -23.969 -29.406 16.891 1 65.25 375 ARG B C 1
ATOM 11011 O O . ARG B 1 375 ? -24.156 -28.312 17.438 1 65.25 375 ARG B O 1
ATOM 11018 N N . PRO B 1 376 ? -22.984 -30.344 17.031 1 72.94 376 PRO B N 1
ATOM 11019 C CA . PRO B 1 376 ? -21.812 -29.719 17.672 1 72.94 376 PRO B CA 1
ATOM 11020 C C . PRO B 1 376 ? -21.344 -28.469 16.938 1 72.94 376 PRO B C 1
ATOM 11022 O O . PRO B 1 376 ? -21.672 -28.281 15.758 1 72.94 376 PRO B O 1
ATOM 11025 N N . PRO B 1 377 ? -20.703 -27.766 17.531 1 76.44 377 PRO B N 1
ATOM 11026 C CA . PRO B 1 377 ? -20.344 -26.453 17.016 1 76.44 377 PRO B CA 1
ATOM 11027 C C . PRO B 1 377 ? -19.531 -26.531 15.719 1 76.44 377 PRO B C 1
ATOM 11029 O O . PRO B 1 377 ? -19.625 -25.656 14.859 1 76.44 377 PRO B O 1
ATOM 11032 N N . GLN B 1 378 ? -18.828 -27.719 15.57 1 85.12 378 GLN B N 1
ATOM 11033 C CA . GLN B 1 378 ? -18.031 -27.828 14.352 1 85.12 378 GLN B CA 1
ATOM 11034 C C . GLN B 1 378 ? -18.484 -29.016 13.5 1 85.12 378 GLN B C 1
ATOM 11036 O O . GLN B 1 378 ? -18.359 -30.172 13.906 1 85.12 378 GLN B O 1
ATOM 11041 N N . TRP B 1 379 ? -19.031 -28.688 12.469 1 88.06 379 TRP B N 1
ATOM 11042 C CA . TRP B 1 379 ? -19.516 -29.75 11.586 1 88.06 379 TRP B CA 1
ATOM 11043 C C . TRP B 1 379 ? -19.391 -29.328 10.125 1 88.06 379 TRP B C 1
ATOM 11045 O O . TRP B 1 379 ? -19.266 -28.141 9.82 1 88.06 379 TRP B O 1
ATOM 11055 N N . MET B 1 380 ? -19.391 -30.312 9.266 1 92.19 380 MET B N 1
ATOM 11056 C CA . MET B 1 380 ? -19.375 -30.125 7.816 1 92.19 380 MET B CA 1
ATOM 11057 C C . MET B 1 380 ? -20.422 -31.016 7.152 1 92.19 380 MET B C 1
ATOM 11059 O O . MET B 1 380 ? -20.625 -32.156 7.566 1 92.19 380 MET B O 1
ATOM 11063 N N . LYS B 1 381 ? -21.125 -30.453 6.25 1 92 381 LYS B N 1
ATOM 11064 C CA . LYS B 1 381 ? -22.078 -31.203 5.441 1 92 381 LYS B CA 1
ATOM 11065 C C . LYS B 1 381 ? -21.578 -31.375 4.012 1 92 381 LYS B C 1
ATOM 11067 O O . LYS B 1 381 ? -21.203 -30.391 3.355 1 92 381 LYS B O 1
ATOM 11072 N N . VAL B 1 382 ? -21.5 -32.594 3.559 1 93.56 382 VAL B N 1
ATOM 11073 C CA . VAL B 1 382 ? -21.141 -32.906 2.18 1 93.56 382 VAL B CA 1
ATOM 11074 C C . VAL B 1 382 ? -22.312 -33.594 1.473 1 93.56 382 VAL B C 1
ATOM 11076 O O . VAL B 1 382 ? -23.031 -34.375 2.072 1 93.56 382 VAL B O 1
ATOM 11079 N N . THR B 1 383 ? -22.531 -33.188 0.25 1 95.19 383 THR B N 1
ATOM 11080 C CA . THR B 1 383 ? -23.578 -33.844 -0.535 1 95.19 383 THR B CA 1
ATOM 11081 C C . THR B 1 383 ? -23.062 -35.062 -1.243 1 95.19 383 THR B C 1
ATOM 11083 O O . THR B 1 383 ? -21.844 -35.25 -1.395 1 95.19 383 THR B O 1
ATOM 11086 N N . ARG B 1 384 ? -23.922 -35.938 -1.68 1 92.88 384 ARG B N 1
ATOM 11087 C CA . ARG B 1 384 ? -23.547 -37.188 -2.301 1 92.88 384 ARG B CA 1
ATOM 11088 C C . ARG B 1 384 ? -22.766 -36.969 -3.592 1 92.88 384 ARG B C 1
ATOM 11090 O O . ARG B 1 384 ? -21.891 -37.75 -3.951 1 92.88 384 ARG B O 1
ATOM 11097 N N . SER B 1 385 ? -23.125 -35.938 -4.293 1 94.06 385 SER B N 1
ATOM 11098 C CA . SER B 1 385 ? -22.453 -35.656 -5.551 1 94.06 385 SER B CA 1
ATOM 11099 C C . SER B 1 385 ? -20.984 -35.281 -5.32 1 94.06 385 SER B C 1
ATOM 11101 O O . SER B 1 385 ? -20.172 -35.375 -6.234 1 94.06 385 SER B O 1
ATOM 11103 N N . MET B 1 386 ? -20.625 -34.875 -4.133 1 95.19 386 MET B N 1
ATOM 11104 C CA . MET B 1 386 ? -19.25 -34.5 -3.818 1 95.19 386 MET B CA 1
ATOM 11105 C C . MET B 1 386 ? -18.375 -35.719 -3.641 1 95.19 386 MET B C 1
ATOM 11107 O O . MET B 1 386 ? -17.156 -35.656 -3.836 1 95.19 386 MET B O 1
ATOM 11111 N N . ILE B 1 387 ? -18.969 -36.781 -3.24 1 93.06 387 ILE B N 1
ATOM 11112 C CA . ILE B 1 387 ? -18.234 -38 -2.938 1 93.06 387 ILE B CA 1
ATOM 11113 C C . ILE B 1 387 ? -17.906 -38.75 -4.23 1 93.06 387 ILE B C 1
ATOM 11115 O O . ILE B 1 387 ? -18.812 -39.156 -4.965 1 93.06 387 ILE B O 1
ATOM 11119 N N . LYS B 1 388 ? -16.719 -39 -4.527 1 91.75 388 LYS B N 1
ATOM 11120 C CA . LYS B 1 388 ? -16.312 -39.594 -5.809 1 91.75 388 LYS B CA 1
ATOM 11121 C C . LYS B 1 388 ? -15.992 -41.062 -5.672 1 91.75 388 LYS B C 1
ATOM 11123 O O . LYS B 1 388 ? -16.109 -41.812 -6.641 1 91.75 388 LYS B O 1
ATOM 11128 N N . ALA B 1 389 ? -15.492 -41.469 -4.555 1 90.81 389 ALA B N 1
ATOM 11129 C CA . ALA B 1 389 ? -15.234 -42.906 -4.301 1 90.81 389 ALA B CA 1
ATOM 11130 C C . ALA B 1 389 ? -15.812 -43.312 -2.951 1 90.81 389 ALA B C 1
ATOM 11132 O O . ALA B 1 389 ? -15.812 -42.531 -1.996 1 90.81 389 ALA B O 1
ATOM 11133 N N . LYS B 1 390 ? -16.203 -44.531 -2.979 1 86.38 390 LYS B N 1
ATOM 11134 C CA . LYS B 1 390 ? -16.781 -45.094 -1.751 1 86.38 390 LYS B CA 1
ATOM 11135 C C . LYS B 1 390 ? -15.703 -45.781 -0.91 1 86.38 390 LYS B C 1
ATOM 11137 O O . LYS B 1 390 ? -14.82 -46.438 -1.449 1 86.38 390 LYS B O 1
ATOM 11142 N N . HIS B 1 391 ? -15.555 -45.594 0.337 1 78.44 391 HIS B N 1
ATOM 11143 C CA . HIS B 1 391 ? -14.586 -46.188 1.237 1 78.44 391 HIS B CA 1
ATOM 11144 C C . HIS B 1 391 ? -15.273 -47.125 2.24 1 78.44 391 HIS B C 1
ATOM 11146 O O . HIS B 1 391 ? -14.672 -47.5 3.25 1 78.44 391 HIS B O 1
ATOM 11152 N N . GLY B 1 392 ? -16.484 -47.938 1.902 1 60.56 392 GLY B N 1
ATOM 11153 C CA . GLY B 1 392 ? -17.203 -48.875 2.77 1 60.56 392 GLY B CA 1
ATOM 11154 C C . GLY B 1 392 ? -18.438 -48.281 3.406 1 60.56 392 GLY B C 1
ATOM 11155 O O . GLY B 1 392 ? -18.719 -47.094 3.229 1 60.56 392 GLY B O 1
ATOM 11156 N N . GLU B 1 393 ? -19.453 -49.219 3.652 1 48.75 393 GLU B N 1
ATOM 11157 C CA . GLU B 1 393 ? -20.734 -48.844 4.223 1 48.75 393 GLU B CA 1
ATOM 11158 C C . GLU B 1 393 ? -20.562 -47.75 5.258 1 48.75 393 GLU B C 1
ATOM 11160 O O . GLU B 1 393 ? -21.547 -47.094 5.66 1 48.75 393 GLU B O 1
ATOM 11165 N N . GLY B 1 394 ? -19.5 -47.938 6.082 1 41.38 394 GLY B N 1
ATOM 11166 C CA . GLY B 1 394 ? -19.5 -46.938 7.152 1 41.38 394 GLY B CA 1
ATOM 11167 C C . GLY B 1 394 ? -19.234 -45.531 6.672 1 41.38 394 GLY B C 1
ATOM 11168 O O . GLY B 1 394 ? -18.828 -45.344 5.527 1 41.38 394 GLY B O 1
ATOM 11169 N N . LYS B 1 395 ? -19.609 -44.531 7.5 1 39.59 395 LYS B N 1
ATOM 11170 C CA . LYS B 1 395 ? -19.641 -43.094 7.488 1 39.59 395 LYS B CA 1
ATOM 11171 C C . LYS B 1 395 ? -18.359 -42.5 6.891 1 39.59 395 LYS B C 1
ATOM 11173 O O . LYS B 1 395 ? -17.266 -43 7.176 1 39.59 395 LYS B O 1
ATOM 11178 N N . LEU B 1 396 ? -18.062 -42.094 5.594 1 38.69 396 LEU B N 1
ATOM 11179 C CA . LEU B 1 396 ? -17.156 -40.969 5.734 1 38.69 396 LEU B CA 1
ATOM 11180 C C . LEU B 1 396 ? -17.062 -40.531 7.191 1 38.69 396 LEU B C 1
ATOM 11182 O O . LEU B 1 396 ? -15.977 -40.188 7.668 1 38.69 396 LEU B O 1
ATOM 11186 N N . PRO B 1 397 ? -17.328 -39.625 7.945 1 36.44 397 PRO B N 1
ATOM 11187 C CA . PRO B 1 397 ? -16.781 -39.688 9.305 1 36.44 397 PRO B CA 1
ATOM 11188 C C . PRO B 1 397 ? -16.938 -41.031 9.953 1 36.44 397 PRO B C 1
ATOM 11190 O O . PRO B 1 397 ? -18.062 -41.562 10.047 1 36.44 397 PRO B O 1
ATOM 11193 N N . ARG B 1 398 ? -16.266 -42.062 9.523 1 34.25 398 ARG B N 1
ATOM 11194 C CA . ARG B 1 398 ? -16.281 -43.344 10.242 1 34.25 398 ARG B CA 1
ATOM 11195 C C . ARG B 1 398 ? -16.484 -43.125 11.734 1 34.25 398 ARG B C 1
ATOM 11197 O O . ARG B 1 398 ? -16 -42.125 12.289 1 34.25 398 ARG B O 1
ATOM 11204 N N . ASP B 1 399 ? -17.547 -43.625 12.242 1 30 399 ASP B N 1
ATOM 11205 C CA . ASP B 1 399 ? -17.484 -44.062 13.625 1 30 399 ASP B CA 1
ATOM 11206 C C . ASP B 1 399 ? -16.25 -44.906 13.883 1 30 399 ASP B C 1
ATOM 11208 O O . ASP B 1 399 ? -16.109 -46 13.32 1 30 399 ASP B O 1
ATOM 11212 N N . GLY B 1 400 ? -15.305 -44.438 14.438 1 31.42 400 GLY B N 1
ATOM 11213 C CA . GLY B 1 400 ? -14.008 -44.781 15 1 31.42 400 GLY B CA 1
ATOM 11214 C C . GLY B 1 400 ? -12.906 -44.875 13.961 1 31.42 400 GLY B C 1
ATOM 11215 O O . GLY B 1 400 ? -13.188 -44.875 12.758 1 31.42 400 GLY B O 1
ATOM 11216 N N . PRO B 1 401 ? -11.742 -44.75 14.312 1 34 401 PRO B N 1
ATOM 11217 C CA . PRO B 1 401 ? -10.5 -44.812 13.531 1 34 401 PRO B CA 1
ATOM 11218 C C . PRO B 1 401 ? -10.438 -46.031 12.633 1 34 401 PRO B C 1
ATOM 11220 O O . PRO B 1 401 ? -10.594 -47.156 13.109 1 34 401 PRO B O 1
ATOM 11223 N N . LEU B 1 402 ? -11.062 -46.156 11.578 1 33.44 402 LEU B N 1
ATOM 11224 C CA . LEU B 1 402 ? -10.773 -47.312 10.766 1 33.44 402 LEU B CA 1
ATOM 11225 C C . LEU B 1 402 ? -9.273 -47.594 10.703 1 33.44 402 LEU B C 1
ATOM 11227 O O . LEU B 1 402 ? -8.508 -46.719 10.281 1 33.44 402 LEU B O 1
ATOM 11231 N N . LEU B 1 403 ? -8.703 -48.156 11.547 1 35.75 403 LEU B N 1
ATOM 11232 C CA . LEU B 1 403 ? -7.348 -48.688 11.461 1 35.75 403 LEU B CA 1
ATOM 11233 C C . LEU B 1 403 ? -7.137 -49.438 10.156 1 35.75 403 LEU B C 1
ATOM 11235 O O . LEU B 1 403 ? -7.551 -50.594 10.023 1 35.75 403 LEU B O 1
ATOM 11239 N N . LEU B 1 404 ? -7.523 -48.906 9.039 1 36.38 404 LEU B N 1
ATOM 11240 C CA . LEU B 1 404 ? -7.328 -49.812 7.898 1 36.38 404 LEU B CA 1
ATOM 11241 C C . LEU B 1 404 ? -6.051 -50.625 8.055 1 36.38 404 LEU B C 1
ATOM 11243 O O . LEU B 1 404 ? -6.09 -51.844 8.047 1 36.38 404 LEU B O 1
ATOM 11247 N N . ASN B 1 405 ? -4.867 -50.188 7.211 1 43.66 405 ASN B N 1
ATOM 11248 C CA . ASN B 1 405 ? -3.674 -51 6.992 1 43.66 405 ASN B CA 1
ATOM 11249 C C . ASN B 1 405 ? -2.646 -50.781 8.102 1 43.66 405 ASN B C 1
ATOM 11251 O O . ASN B 1 405 ? -1.443 -50.906 7.875 1 43.66 405 ASN B O 1
ATOM 11255 N N . GLY B 1 406 ? -3.064 -50.5 9.32 1 53.91 406 GLY B N 1
ATOM 11256 C CA . GLY B 1 406 ? -2.168 -50.406 10.461 1 53.91 406 GLY B CA 1
ATOM 11257 C C . GLY B 1 406 ? -1.505 -49.062 10.617 1 53.91 406 GLY B C 1
ATOM 11258 O O . GLY B 1 406 ? -0.792 -48.812 11.594 1 53.91 406 GLY B O 1
ATOM 11259 N N . PHE B 1 407 ? -1.687 -48.188 9.539 1 65.5 407 PHE B N 1
ATOM 11260 C CA . PHE B 1 407 ? -1.032 -46.875 9.695 1 65.5 407 PHE B CA 1
ATOM 11261 C C . PHE B 1 407 ? -2.043 -45.812 10.07 1 65.5 407 PHE B C 1
ATOM 11263 O O . PHE B 1 407 ? -2.877 -45.406 9.25 1 65.5 407 PHE B O 1
ATOM 11270 N N . ARG B 1 408 ? -1.967 -45.219 11.203 1 74.25 408 ARG B N 1
ATOM 11271 C CA . ARG B 1 408 ? -2.898 -44.219 11.727 1 74.25 408 ARG B CA 1
ATOM 11272 C C . ARG B 1 408 ? -2.883 -42.938 10.867 1 74.25 408 ARG B C 1
ATOM 11274 O O . ARG B 1 408 ? -3.9 -42.281 10.742 1 74.25 408 ARG B O 1
ATOM 11281 N N . ILE B 1 409 ? -1.772 -42.688 10.258 1 82.5 409 ILE B N 1
ATOM 11282 C CA . ILE B 1 409 ? -1.657 -41.5 9.445 1 82.5 409 ILE B CA 1
ATOM 11283 C C . ILE B 1 409 ? -2.527 -41.625 8.195 1 82.5 409 ILE B C 1
ATOM 11285 O O . ILE B 1 409 ? -3.09 -40.625 7.719 1 82.5 409 ILE B O 1
ATOM 11289 N N . LEU B 1 410 ? -2.648 -42.812 7.715 1 83.5 410 LEU B N 1
ATOM 11290 C CA . LEU B 1 410 ? -3.465 -43.062 6.527 1 83.5 410 LEU B CA 1
ATOM 11291 C C . LEU B 1 410 ? -4.945 -42.875 6.84 1 83.5 410 LEU B C 1
ATOM 11293 O O . LEU B 1 410 ? -5.695 -42.344 6.016 1 83.5 410 LEU B O 1
ATOM 11297 N N . ASP B 1 411 ? -5.293 -43.156 7.973 1 81 411 ASP B N 1
ATOM 11298 C CA . ASP B 1 411 ? -6.676 -42.969 8.398 1 81 411 ASP B CA 1
ATOM 11299 C C . ASP B 1 411 ? -6.957 -41.469 8.648 1 81 411 ASP B C 1
ATOM 11301 O O . ASP B 1 411 ? -7.992 -40.969 8.219 1 81 411 ASP B O 1
ATOM 11305 N N . ALA B 1 412 ? -6.082 -40.875 9.359 1 83.94 412 ALA B N 1
ATOM 11306 C CA . ALA B 1 412 ? -6.238 -39.469 9.68 1 83.94 412 ALA B CA 1
ATOM 11307 C C . ALA B 1 412 ? -6.273 -38.594 8.414 1 83.94 412 ALA B C 1
ATOM 11309 O O . ALA B 1 412 ? -6.969 -37.594 8.367 1 83.94 412 ALA B O 1
ATOM 11310 N N . ALA B 1 413 ? -5.535 -39.031 7.43 1 89.19 413 ALA B N 1
ATOM 11311 C CA . ALA B 1 413 ? -5.426 -38.25 6.184 1 89.19 413 ALA B CA 1
ATOM 11312 C C . ALA B 1 413 ? -6.789 -38.125 5.512 1 89.19 413 ALA B C 1
ATOM 11314 O O . ALA B 1 413 ? -7.055 -37.125 4.836 1 89.19 413 ALA B O 1
ATOM 11315 N N . HIS B 1 414 ? -7.656 -39.062 5.719 1 88.38 414 HIS B N 1
ATOM 11316 C CA . HIS B 1 414 ? -8.977 -39.062 5.102 1 88.38 414 HIS B CA 1
ATOM 11317 C C . HIS B 1 414 ? -9.875 -38.031 5.758 1 88.38 414 HIS B C 1
ATOM 11319 O O . HIS B 1 414 ? -10.93 -37.656 5.211 1 88.38 414 HIS B O 1
ATOM 11325 N N . PHE B 1 415 ? -9.414 -37.469 6.895 1 87.38 415 PHE B N 1
ATOM 11326 C CA . PHE B 1 415 ? -10.258 -36.531 7.629 1 87.38 415 PHE B CA 1
ATOM 11327 C C . PHE B 1 415 ? -9.625 -35.156 7.672 1 87.38 415 PHE B C 1
ATOM 11329 O O . PHE B 1 415 ? -10.125 -34.25 8.367 1 87.38 415 PHE B O 1
ATOM 11336 N N . VAL B 1 416 ? -8.586 -35.031 7.008 1 90.44 416 VAL B N 1
ATOM 11337 C CA . VAL B 1 416 ? -7.961 -33.719 6.898 1 90.44 416 VAL B CA 1
ATOM 11338 C C . VAL B 1 416 ? -8.57 -32.969 5.723 1 90.44 416 VAL B C 1
ATOM 11340 O O . VAL B 1 416 ? -8.648 -33.5 4.609 1 90.44 416 VAL B O 1
ATOM 11343 N N . VAL B 1 417 ? -9.047 -31.797 6.012 1 92.56 417 VAL B N 1
ATOM 11344 C CA . VAL B 1 417 ? -9.562 -30.938 4.945 1 92.56 417 VAL B CA 1
ATOM 11345 C C . VAL B 1 417 ? -8.398 -30.344 4.156 1 92.56 417 VAL B C 1
ATOM 11347 O O . VAL B 1 417 ? -7.48 -29.75 4.738 1 92.56 417 VAL B O 1
ATOM 11350 N N . CYS B 1 418 ? -8.398 -30.594 2.91 1 92.62 418 CYS B N 1
ATOM 11351 C CA . CYS B 1 418 ? -7.43 -29.984 2.01 1 92.62 418 CYS B CA 1
ATOM 11352 C C . CYS B 1 418 ? -8.039 -28.781 1.29 1 92.62 418 CYS B C 1
ATOM 11354 O O . CYS B 1 418 ? -8.961 -28.938 0.483 1 92.62 418 CYS B O 1
ATOM 11356 N N . ILE B 1 419 ? -7.527 -27.625 1.55 1 89.88 419 ILE B N 1
ATOM 11357 C CA . ILE B 1 419 ? -8.086 -26.406 0.984 1 89.88 419 ILE B CA 1
ATOM 11358 C C . ILE B 1 419 ? -7.445 -26.125 -0.373 1 89.88 419 ILE B C 1
ATOM 11360 O O . ILE B 1 419 ? -6.219 -26.047 -0.483 1 89.88 419 ILE B O 1
ATOM 11364 N N . VAL B 1 420 ? -8.266 -26.047 -1.341 1 89.56 420 VAL B N 1
ATOM 11365 C CA . VAL B 1 420 ? -7.789 -25.766 -2.691 1 89.56 420 VAL B CA 1
ATOM 11366 C C . VAL B 1 420 ? -7.734 -24.266 -2.932 1 89.56 420 VAL B C 1
ATOM 11368 O O . VAL B 1 420 ? -6.73 -23.75 -3.422 1 89.56 420 VAL B O 1
ATOM 11371 N N . GLN B 1 421 ? -8.844 -23.547 -2.596 1 85 421 GLN B N 1
ATOM 11372 C CA . GLN B 1 421 ? -8.914 -22.109 -2.77 1 85 421 GLN B CA 1
ATOM 11373 C C . GLN B 1 421 ? -10.023 -21.5 -1.919 1 85 421 GLN B C 1
ATOM 11375 O O . GLN B 1 421 ? -11 -22.172 -1.591 1 85 421 GLN B O 1
ATOM 11380 N N . ASP B 1 422 ? -9.828 -20.234 -1.569 1 84.38 422 ASP B N 1
ATOM 11381 C CA . ASP B 1 422 ? -10.875 -19.5 -0.879 1 84.38 422 ASP B CA 1
ATOM 11382 C C . ASP B 1 422 ? -11.789 -18.781 -1.874 1 84.38 422 ASP B C 1
ATOM 11384 O O . ASP B 1 422 ? -11.391 -18.531 -3.014 1 84.38 422 ASP B O 1
ATOM 11388 N N . ALA B 1 423 ? -12.977 -18.562 -1.511 1 83.94 423 ALA B N 1
ATOM 11389 C CA . ALA B 1 423 ? -13.945 -17.906 -2.391 1 83.94 423 ALA B CA 1
ATOM 11390 C C . ALA B 1 423 ? -13.758 -16.406 -2.391 1 83.94 423 ALA B C 1
ATOM 11392 O O . ALA B 1 423 ? -14.703 -15.648 -2.115 1 83.94 423 ALA B O 1
ATOM 11393 N N . SER B 1 424 ? -12.609 -15.922 -2.65 1 76.62 424 SER B N 1
ATOM 11394 C CA . SER B 1 424 ? -12.383 -14.484 -2.783 1 76.62 424 SER B CA 1
ATOM 11395 C C . SER B 1 424 ? -12.781 -13.984 -4.172 1 76.62 424 SER B C 1
ATOM 11397 O O . SER B 1 424 ? -12.539 -14.672 -5.168 1 76.62 424 SER B O 1
ATOM 11399 N N . TRP B 1 425 ? -13.523 -12.891 -4.258 1 82.69 425 TRP B N 1
ATOM 11400 C CA . TRP B 1 425 ? -13.93 -12.383 -5.562 1 82.69 425 TRP B CA 1
ATOM 11401 C C . TRP B 1 425 ? -12.797 -11.609 -6.223 1 82.69 425 TRP B C 1
ATOM 11403 O O . TRP B 1 425 ? -11.867 -11.148 -5.547 1 82.69 425 TRP B O 1
ATOM 11413 N N . ARG B 1 426 ? -12.719 -11.57 -7.406 1 83.19 426 ARG B N 1
ATOM 11414 C CA . ARG B 1 426 ? -11.766 -10.805 -8.195 1 83.19 426 ARG B CA 1
ATOM 11415 C C . ARG B 1 426 ? -12.438 -9.602 -8.852 1 83.19 426 ARG B C 1
ATOM 11417 O O . ARG B 1 426 ? -13.266 -9.766 -9.75 1 83.19 426 ARG B O 1
ATOM 11424 N N . TYR B 1 427 ? -12.148 -8.5 -8.328 1 81.25 427 TYR B N 1
ATOM 11425 C CA . TYR B 1 427 ? -12.75 -7.246 -8.773 1 81.25 427 TYR B CA 1
ATOM 11426 C C . TYR B 1 427 ? -11.68 -6.227 -9.133 1 81.25 427 TYR B C 1
ATOM 11428 O O . TYR B 1 427 ? -10.766 -5.977 -8.352 1 81.25 427 TYR B O 1
ATOM 11436 N N . PRO B 1 428 ? -11.578 -5.605 -10.383 1 82.94 428 PRO B N 1
ATOM 11437 C CA . PRO B 1 428 ? -12.547 -5.809 -11.461 1 82.94 428 PRO B CA 1
ATOM 11438 C C . PRO B 1 428 ? -12.242 -7.039 -12.312 1 82.94 428 PRO B C 1
ATOM 11440 O O . PRO B 1 428 ? -11.102 -7.523 -12.312 1 82.94 428 PRO B O 1
ATOM 11443 N N . ALA B 1 429 ? -13.25 -7.582 -12.914 1 88.5 429 ALA B N 1
ATOM 11444 C CA . ALA B 1 429 ? -13.055 -8.711 -13.82 1 88.5 429 ALA B CA 1
ATOM 11445 C C . ALA B 1 429 ? -12.586 -8.242 -15.195 1 88.5 429 ALA B C 1
ATOM 11447 O O . ALA B 1 429 ? -12.523 -7.035 -15.453 1 88.5 429 ALA B O 1
ATOM 11448 N N . GLN B 1 430 ? -12.18 -9.156 -16.062 1 86.56 430 GLN B N 1
ATOM 11449 C CA . GLN B 1 430 ? -11.742 -8.875 -17.422 1 86.56 430 GLN B CA 1
ATOM 11450 C C . GLN B 1 430 ? -12.633 -9.594 -18.438 1 86.56 430 GLN B C 1
ATOM 11452 O O . GLN B 1 430 ? -13.031 -10.742 -18.234 1 86.56 430 GLN B O 1
ATOM 11457 N N . LEU B 1 431 ? -12.953 -8.867 -19.422 1 87.94 431 LEU B N 1
ATOM 11458 C CA . LEU B 1 431 ? -13.617 -9.523 -20.547 1 87.94 431 LEU B CA 1
ATOM 11459 C C . LEU B 1 431 ? -12.641 -10.422 -21.297 1 87.94 431 LEU B C 1
ATOM 11461 O O . LEU B 1 431 ? -11.422 -10.25 -21.188 1 87.94 431 LEU B O 1
ATOM 11465 N N . SER B 1 432 ? -13.156 -11.391 -21.953 1 87.88 432 SER B N 1
ATOM 11466 C CA . SER B 1 432 ? -12.32 -12.336 -22.672 1 87.88 432 SER B CA 1
ATOM 11467 C C . SER B 1 432 ? -12.789 -12.523 -24.109 1 87.88 432 SER B C 1
ATOM 11469 O O . SER B 1 432 ? -13.891 -12.086 -24.469 1 87.88 432 SER B O 1
ATOM 11471 N N . LYS B 1 433 ? -12.031 -13.195 -24.891 1 88.06 433 LYS B N 1
ATOM 11472 C CA . LYS B 1 433 ? -12.328 -13.477 -26.297 1 88.06 433 LYS B CA 1
ATOM 11473 C C . LYS B 1 433 ? -13.539 -14.398 -26.422 1 88.06 433 LYS B C 1
ATOM 11475 O O . LYS B 1 433 ? -14.172 -14.461 -27.484 1 88.06 433 LYS B O 1
ATOM 11480 N N . GLN B 1 434 ? -13.844 -15.016 -25.297 1 90.81 434 GLN B N 1
ATOM 11481 C CA . GLN B 1 434 ? -14.984 -15.93 -25.359 1 90.81 434 GLN B CA 1
ATOM 11482 C C . GLN B 1 434 ? -16.281 -15.211 -24.984 1 90.81 434 GLN B C 1
ATOM 11484 O O . GLN B 1 434 ? -17.344 -15.539 -25.484 1 90.81 434 GLN B O 1
ATOM 11489 N N . LEU B 1 435 ? -16.234 -14.227 -24.188 1 93.19 435 LEU B N 1
ATOM 11490 C CA . LEU B 1 435 ? -17.422 -13.539 -23.703 1 93.19 435 LEU B CA 1
ATOM 11491 C C . LEU B 1 435 ? -17.875 -12.469 -24.688 1 93.19 435 LEU B C 1
ATOM 11493 O O . LEU B 1 435 ? -19.078 -12.242 -24.859 1 93.19 435 LEU B O 1
ATOM 11497 N N . ILE B 1 436 ? -16.953 -11.867 -25.406 1 93.31 436 ILE B N 1
ATOM 11498 C CA . ILE B 1 436 ? -17.219 -10.711 -26.25 1 93.31 436 ILE B CA 1
ATOM 11499 C C . ILE B 1 436 ? -18.156 -11.109 -27.391 1 93.31 436 ILE B C 1
ATOM 11501 O O . ILE B 1 436 ? -19.156 -10.445 -27.641 1 93.31 436 ILE B O 1
ATOM 11505 N N . PRO B 1 437 ? -17.891 -12.211 -28.125 1 92.62 437 PRO B N 1
ATOM 11506 C CA . PRO B 1 437 ? -18.797 -12.594 -29.203 1 92.62 437 PRO B CA 1
ATOM 11507 C C . PRO B 1 437 ? -20.219 -12.883 -28.703 1 92.62 437 PRO B C 1
ATOM 11509 O O . PRO B 1 437 ? -21.188 -12.586 -29.406 1 92.62 437 PRO B O 1
ATOM 11512 N N . ILE B 1 438 ? -20.344 -13.445 -27.531 1 95.06 438 ILE B N 1
ATOM 11513 C CA . ILE B 1 438 ? -21.656 -13.758 -26.984 1 95.06 438 ILE B CA 1
ATOM 11514 C C . ILE B 1 438 ? -22.406 -12.469 -26.656 1 95.06 438 ILE B C 1
ATOM 11516 O O . ILE B 1 438 ? -23.578 -12.312 -27 1 95.06 438 ILE B O 1
ATOM 11520 N N . LEU B 1 439 ? -21.781 -11.531 -26.031 1 95.81 439 LEU B N 1
ATOM 11521 C CA . LEU B 1 439 ? -22.375 -10.25 -25.688 1 95.81 439 LEU B CA 1
ATOM 11522 C C . LEU B 1 439 ? -22.875 -9.523 -26.922 1 95.81 439 LEU B C 1
ATOM 11524 O O . LEU B 1 439 ? -24 -9.031 -26.953 1 95.81 439 LEU B O 1
ATOM 11528 N N . HIS B 1 440 ? -22.062 -9.531 -27.922 1 94 440 HIS B N 1
ATOM 11529 C CA . HIS B 1 440 ? -22.406 -8.852 -29.156 1 94 440 HIS B CA 1
ATOM 11530 C C . HIS B 1 440 ? -23.562 -9.547 -29.859 1 94 440 HIS B C 1
ATOM 11532 O O . HIS B 1 440 ? -24.516 -8.891 -30.312 1 94 440 HIS B O 1
ATOM 11538 N N . HIS B 1 441 ? -23.469 -10.844 -29.953 1 93.81 441 HIS B N 1
ATOM 11539 C CA . HIS B 1 441 ? -24.5 -11.617 -30.641 1 93.81 441 HIS B CA 1
ATOM 11540 C C . HIS B 1 441 ? -25.844 -11.461 -29.938 1 93.81 441 HIS B C 1
ATOM 11542 O O . HIS B 1 441 ? -26.891 -11.469 -30.594 1 93.81 441 HIS B O 1
ATOM 11548 N N . GLN B 1 442 ? -25.812 -11.289 -28.656 1 95.62 442 GLN B N 1
ATOM 11549 C CA . GLN B 1 442 ? -27.031 -11.219 -27.875 1 95.62 442 GLN B CA 1
ATOM 11550 C C . GLN B 1 442 ? -27.516 -9.781 -27.734 1 95.62 442 GLN B C 1
ATOM 11552 O O . GLN B 1 442 ? -28.375 -9.484 -26.891 1 95.62 442 GLN B O 1
ATOM 11557 N N . GLY B 1 443 ? -26.875 -8.875 -28.375 1 94.62 443 GLY B N 1
ATOM 11558 C CA . GLY B 1 443 ? -27.516 -7.578 -28.516 1 94.62 443 GLY B CA 1
ATOM 11559 C C . GLY B 1 443 ? -26.625 -6.43 -28.078 1 94.62 443 GLY B C 1
ATOM 11560 O O . GLY B 1 443 ? -26.938 -5.266 -28.328 1 94.62 443 GLY B O 1
ATOM 11561 N N . VAL B 1 444 ? -25.531 -6.605 -27.453 1 95.62 444 VAL B N 1
ATOM 11562 C CA . VAL B 1 444 ? -24.656 -5.527 -26.984 1 95.62 444 VAL B CA 1
ATOM 11563 C C . VAL B 1 444 ? -23.891 -4.945 -28.172 1 95.62 444 VAL B C 1
ATOM 11565 O O . VAL B 1 444 ? -23.156 -5.66 -28.859 1 95.62 444 VAL B O 1
ATOM 11568 N N . PRO B 1 445 ? -24.062 -3.713 -28.359 1 94.56 445 PRO B N 1
ATOM 11569 C CA . PRO B 1 445 ? -23.344 -3.109 -29.5 1 94.56 445 PRO B CA 1
ATOM 11570 C C . PRO B 1 445 ? -21.828 -3.164 -29.328 1 94.56 445 PRO B C 1
ATOM 11572 O O . PRO B 1 445 ? -21.312 -2.984 -28.219 1 94.56 445 PRO B O 1
ATOM 11575 N N . VAL B 1 446 ? -21.141 -3.438 -30.406 1 91.88 446 VAL B N 1
ATOM 11576 C CA . VAL B 1 446 ? -19.688 -3.549 -30.391 1 91.88 446 VAL B CA 1
ATOM 11577 C C . VAL B 1 446 ? -19.062 -2.219 -29.953 1 91.88 446 VAL B C 1
ATOM 11579 O O . VAL B 1 446 ? -18.016 -2.191 -29.328 1 91.88 446 VAL B O 1
ATOM 11582 N N . GLU B 1 447 ? -19.766 -1.094 -30.219 1 91.06 447 GLU B N 1
ATOM 11583 C CA . GLU B 1 447 ? -19.281 0.235 -29.859 1 91.06 447 GLU B CA 1
ATOM 11584 C C . GLU B 1 447 ? -19.141 0.374 -28.344 1 91.06 447 GLU B C 1
ATOM 11586 O O . GLU B 1 447 ? -18.234 1.047 -27.859 1 91.06 447 GLU B O 1
ATOM 11591 N N . MET B 1 448 ? -20.016 -0.245 -27.719 1 90.94 448 MET B N 1
ATOM 11592 C CA . MET B 1 448 ? -19.953 -0.21 -26.25 1 90.94 448 MET B CA 1
ATOM 11593 C C . MET B 1 448 ? -18.734 -0.963 -25.734 1 90.94 448 MET B C 1
ATOM 11595 O O . MET B 1 448 ? -18.062 -0.51 -24.812 1 90.94 448 MET B O 1
ATOM 11599 N N . LEU B 1 449 ? -18.5 -2.049 -26.312 1 91.5 449 LEU B N 1
ATOM 11600 C CA . LEU B 1 449 ? -17.344 -2.848 -25.922 1 91.5 449 LEU B CA 1
ATOM 11601 C C . LEU B 1 449 ? -16.047 -2.137 -26.312 1 91.5 449 LEU B C 1
ATOM 11603 O O . LEU B 1 449 ? -15.062 -2.215 -25.578 1 91.5 449 LEU B O 1
ATOM 11607 N N . ALA B 1 450 ? -16.109 -1.434 -27.438 1 91.38 450 ALA B N 1
ATOM 11608 C CA . ALA B 1 450 ? -14.953 -0.658 -27.875 1 91.38 450 ALA B CA 1
ATOM 11609 C C . ALA B 1 450 ? -14.625 0.458 -26.891 1 91.38 450 ALA B C 1
ATOM 11611 O O . ALA B 1 450 ? -13.453 0.782 -26.688 1 91.38 450 ALA B O 1
ATOM 11612 N N . THR B 1 451 ? -15.594 1.018 -26.328 1 89.75 451 THR B N 1
ATOM 11613 C CA . THR B 1 451 ? -15.391 2.09 -25.359 1 89.75 451 THR B CA 1
ATOM 11614 C C . THR B 1 451 ? -14.648 1.573 -24.125 1 89.75 451 THR B C 1
ATOM 11616 O O . THR B 1 451 ? -13.805 2.275 -23.562 1 89.75 451 THR B O 1
ATOM 11619 N N . PHE B 1 452 ? -15.008 0.387 -23.719 1 89.06 452 PHE B N 1
ATOM 11620 C CA . PHE B 1 452 ? -14.312 -0.21 -22.594 1 89.06 452 PHE B CA 1
ATOM 11621 C C . PHE B 1 452 ? -12.852 -0.467 -22.922 1 89.06 452 PHE B C 1
ATOM 11623 O O . PHE B 1 452 ? -11.961 -0.253 -22.094 1 89.06 452 PHE B O 1
ATOM 11630 N N . LEU B 1 453 ? -12.617 -0.948 -24.125 1 91.38 453 LEU B N 1
ATOM 11631 C CA . LEU B 1 453 ? -11.258 -1.21 -24.594 1 91.38 453 LEU B CA 1
ATOM 11632 C C . LEU B 1 453 ? -10.438 0.075 -24.625 1 91.38 453 LEU B C 1
ATOM 11634 O O . LEU B 1 453 ? -9.297 0.102 -24.172 1 91.38 453 LEU B O 1
ATOM 11638 N N . GLU B 1 454 ? -10.984 1.109 -25.172 1 91.06 454 GLU B N 1
ATOM 11639 C CA . GLU B 1 454 ? -10.305 2.396 -25.297 1 91.06 454 GLU B CA 1
ATOM 11640 C C . GLU B 1 454 ? -9.992 2.975 -23.922 1 91.06 454 GLU B C 1
ATOM 11642 O O . GLU B 1 454 ? -8.914 3.535 -23.703 1 91.06 454 GLU B O 1
ATOM 11647 N N . LYS B 1 455 ? -10.914 2.867 -23.047 1 86.62 455 LYS B N 1
ATOM 11648 C CA . LYS B 1 455 ? -10.68 3.33 -21.688 1 86.62 455 LYS B CA 1
ATOM 11649 C C . LYS B 1 455 ? -9.531 2.564 -21.031 1 86.62 455 LYS B C 1
ATOM 11651 O O . LYS B 1 455 ? -8.703 3.152 -20.328 1 86.62 455 LYS B O 1
ATOM 11656 N N . ASP B 1 456 ? -9.531 1.274 -21.203 1 88.31 456 ASP B N 1
ATOM 11657 C CA . ASP B 1 456 ? -8.477 0.434 -20.641 1 88.31 456 ASP B CA 1
ATOM 11658 C C . ASP B 1 456 ? -7.113 0.831 -21.188 1 88.31 456 ASP B C 1
ATOM 11660 O O . ASP B 1 456 ? -6.129 0.897 -20.453 1 88.31 456 ASP B O 1
ATOM 11664 N N . ILE B 1 457 ? -7.09 1.06 -22.484 1 89.81 457 ILE B N 1
ATOM 11665 C CA . ILE B 1 457 ? -5.852 1.459 -23.156 1 89.81 457 ILE B CA 1
ATOM 11666 C C . ILE B 1 457 ? -5.391 2.811 -22.609 1 89.81 457 ILE B C 1
ATOM 11668 O O . ILE B 1 457 ? -4.211 2.994 -22.297 1 89.81 457 ILE B O 1
ATOM 11672 N N . SER B 1 458 ? -6.266 3.764 -22.5 1 87.75 458 SER B N 1
ATOM 11673 C CA . SER B 1 458 ? -5.945 5.098 -22 1 87.75 458 SER B CA 1
ATOM 11674 C C . SER B 1 458 ? -5.418 5.039 -20.578 1 87.75 458 SER B C 1
ATOM 11676 O O . SER B 1 458 ? -4.449 5.723 -20.234 1 87.75 458 SER B O 1
ATOM 11678 N N . GLU B 1 459 ? -6.074 4.285 -19.75 1 83.94 459 GLU B N 1
ATOM 11679 C CA . GLU B 1 459 ? -5.641 4.152 -18.359 1 83.94 459 GLU B CA 1
ATOM 11680 C C . GLU B 1 459 ? -4.25 3.531 -18.266 1 83.94 459 GLU B C 1
ATOM 11682 O O . GLU B 1 459 ? -3.438 3.936 -17.438 1 83.94 459 GLU B O 1
ATOM 11687 N N . THR B 1 460 ? -4 2.506 -19.062 1 87.06 460 THR B N 1
ATOM 11688 C CA . THR B 1 460 ? -2.689 1.864 -19.094 1 87.06 460 THR B CA 1
ATOM 11689 C C . THR B 1 460 ? -1.609 2.85 -19.531 1 87.06 460 THR B C 1
ATOM 11691 O O . THR B 1 460 ? -0.547 2.93 -18.906 1 87.06 460 THR B O 1
ATOM 11694 N N . MET B 1 461 ? -1.908 3.592 -20.547 1 86.44 461 MET B N 1
ATOM 11695 C CA . MET B 1 461 ? -0.947 4.555 -21.078 1 86.44 461 MET B CA 1
ATOM 11696 C C . MET B 1 461 ? -0.67 5.66 -20.062 1 86.44 461 MET B C 1
ATOM 11698 O O . MET B 1 461 ? 0.479 6.07 -19.891 1 86.44 461 MET B O 1
ATOM 11702 N N . LEU B 1 462 ? -1.635 6.113 -19.406 1 83.5 462 LEU B N 1
ATOM 11703 C CA . LEU B 1 462 ? -1.482 7.176 -18.422 1 83.5 462 LEU B CA 1
ATOM 11704 C C . LEU B 1 462 ? -0.718 6.68 -17.203 1 83.5 462 LEU B C 1
ATOM 11706 O O . LEU B 1 462 ? 0.083 7.414 -16.625 1 83.5 462 LEU B O 1
ATOM 11710 N N . SER B 1 463 ? -0.993 5.508 -16.766 1 85.31 463 SER B N 1
ATOM 11711 C CA . SER B 1 463 ? -0.329 4.969 -15.586 1 85.31 463 SER B CA 1
ATOM 11712 C C . SER B 1 463 ? 1.167 4.789 -15.828 1 85.31 463 SER B C 1
ATOM 11714 O O . SER B 1 463 ? 1.969 4.906 -14.898 1 85.31 463 SER B O 1
ATOM 11716 N N . LEU B 1 464 ? 1.565 4.508 -17.094 1 88.44 464 LEU B N 1
ATOM 11717 C CA . LEU B 1 464 ? 2.965 4.238 -17.406 1 88.44 464 LEU B CA 1
ATOM 11718 C C . LEU B 1 464 ? 3.627 5.453 -18.047 1 88.44 464 LEU B C 1
ATOM 11720 O O . LEU B 1 464 ? 4.727 5.348 -18.594 1 88.44 464 LEU B O 1
ATOM 11724 N N . LYS B 1 465 ? 3.004 6.555 -18.016 1 85.5 465 LYS B N 1
ATOM 11725 C CA . LYS B 1 465 ? 3.568 7.77 -18.594 1 85.5 465 LYS B CA 1
ATOM 11726 C C . LYS B 1 465 ? 4.855 8.172 -17.891 1 85.5 465 LYS B C 1
ATOM 11728 O O . LYS B 1 465 ? 4.914 8.195 -16.656 1 85.5 465 LYS B O 1
ATOM 11733 N N . LEU B 1 466 ? 5.863 8.359 -18.703 1 81.94 466 LEU B N 1
ATOM 11734 C CA . LEU B 1 466 ? 7.141 8.789 -18.141 1 81.94 466 LEU B CA 1
ATOM 11735 C C . LEU B 1 466 ? 7.07 10.234 -17.672 1 81.94 466 LEU B C 1
ATOM 11737 O O . LEU B 1 466 ? 6.469 11.078 -18.328 1 81.94 466 LEU B O 1
ATOM 11741 N N . GLN B 1 467 ? 7.34 10.297 -16.391 1 65.31 467 GLN B N 1
ATOM 11742 C CA . GLN B 1 467 ? 7.41 11.633 -15.82 1 65.31 467 GLN B CA 1
ATOM 11743 C C . GLN B 1 467 ? 8.859 12.086 -15.641 1 65.31 467 GLN B C 1
ATOM 11745 O O . GLN B 1 467 ? 9.727 11.266 -15.32 1 65.31 467 GLN B O 1
ATOM 11750 N N . PRO B 1 468 ? 9.18 13.188 -16.172 1 58.09 468 PRO B N 1
ATOM 11751 C CA . PRO B 1 468 ? 10.539 13.625 -15.828 1 58.09 468 PRO B CA 1
ATOM 11752 C C . PRO B 1 468 ? 10.797 13.648 -14.328 1 58.09 468 PRO B C 1
ATOM 11754 O O . PRO B 1 468 ? 9.852 13.766 -13.539 1 58.09 468 PRO B O 1
ATOM 11757 N N . PRO B 1 469 ? 12.008 13.016 -13.984 1 55.06 469 PRO B N 1
ATOM 11758 C CA . PRO B 1 469 ? 12.297 13.117 -12.555 1 55.06 469 PRO B CA 1
ATOM 11759 C C . PRO B 1 469 ? 11.844 14.445 -11.953 1 55.06 469 PRO B C 1
ATOM 11761 O O . PRO B 1 469 ? 11.93 15.484 -12.609 1 55.06 469 PRO B O 1
ATOM 11764 N N . PRO B 1 470 ? 11.078 14.18 -10.953 1 50.03 470 PRO B N 1
ATOM 11765 C CA . PRO B 1 470 ? 10.609 15.445 -10.375 1 50.03 470 PRO B CA 1
ATOM 11766 C C . PRO B 1 470 ? 11.734 16.453 -10.172 1 50.03 470 PRO B C 1
ATOM 11768 O O . PRO B 1 470 ? 12.859 16.078 -9.828 1 50.03 470 PRO B O 1
ATOM 11771 N N . ARG B 1 471 ? 11.547 17.5 -10.93 1 46.44 471 ARG B N 1
ATOM 11772 C CA . ARG B 1 471 ? 12.484 18.578 -10.648 1 46.44 471 ARG B CA 1
ATOM 11773 C C . ARG B 1 471 ? 12.586 18.844 -9.148 1 46.44 471 ARG B C 1
ATOM 11775 O O . ARG B 1 471 ? 11.703 18.453 -8.383 1 46.44 471 ARG B O 1
ATOM 11782 N N . ALA B 1 472 ? 13.781 19.141 -8.867 1 40.75 472 ALA B N 1
ATOM 11783 C CA . ALA B 1 472 ? 13.961 19.5 -7.461 1 40.75 472 ALA B CA 1
ATOM 11784 C C . ALA B 1 472 ? 12.734 20.219 -6.91 1 40.75 472 ALA B C 1
ATOM 11786 O O . ALA B 1 472 ? 12.258 21.188 -7.508 1 40.75 472 ALA B O 1
ATOM 11787 N N . GLY B 1 473 ? 11.758 19.75 -6.008 1 40.88 473 GLY B N 1
ATOM 11788 C CA . GLY B 1 473 ? 10.586 20.375 -5.418 1 40.88 473 GLY B CA 1
ATOM 11789 C C . GLY B 1 473 ? 9.289 19.703 -5.812 1 40.88 473 GLY B C 1
ATOM 11790 O O . GLY B 1 473 ? 8.219 20.047 -5.301 1 40.88 473 GLY B O 1
ATOM 11791 N N . GLU B 1 474 ? 9.445 18.875 -6.969 1 50.34 474 GLU B N 1
ATOM 11792 C CA . GLU B 1 474 ? 8.219 18.234 -7.422 1 50.34 474 GLU B CA 1
ATOM 11793 C C . GLU B 1 474 ? 7.918 16.984 -6.598 1 50.34 474 GLU B C 1
ATOM 11795 O O . GLU B 1 474 ? 8.828 16.344 -6.066 1 50.34 474 GLU B O 1
ATOM 11800 N N . SER B 1 475 ? 6.598 16.922 -6.355 1 55.59 475 SER B N 1
ATOM 11801 C CA . SER B 1 475 ? 6.141 15.734 -5.637 1 55.59 475 SER B CA 1
ATOM 11802 C C . SER B 1 475 ? 6.586 14.453 -6.34 1 55.59 475 SER B C 1
ATOM 11804 O O . SER B 1 475 ? 6.488 14.344 -7.562 1 55.59 475 SER B O 1
ATOM 11806 N N . PRO B 1 476 ? 7.367 13.688 -5.504 1 65.19 476 PRO B N 1
ATOM 11807 C CA . PRO B 1 476 ? 7.766 12.414 -6.105 1 65.19 476 PRO B CA 1
ATOM 11808 C C . PRO B 1 476 ? 6.578 11.492 -6.375 1 65.19 476 PRO B C 1
ATOM 11810 O O . PRO B 1 476 ? 6.766 10.328 -6.719 1 65.19 476 PRO B O 1
ATOM 11813 N N . ALA B 1 477 ? 5.336 12.102 -6.242 1 68.81 477 ALA B N 1
ATOM 11814 C CA . ALA B 1 477 ? 4.148 11.25 -6.336 1 68.81 477 ALA B CA 1
ATOM 11815 C C . ALA B 1 477 ? 4.051 10.594 -7.711 1 68.81 477 ALA B C 1
ATOM 11817 O O . ALA B 1 477 ? 3.707 9.414 -7.816 1 68.81 477 ALA B O 1
ATOM 11818 N N . ALA B 1 478 ? 4.43 11.414 -8.711 1 71.69 478 ALA B N 1
ATOM 11819 C CA . ALA B 1 478 ? 4.328 10.867 -10.062 1 71.69 478 ALA B CA 1
ATOM 11820 C C . ALA B 1 478 ? 5.328 9.734 -10.273 1 71.69 478 ALA B C 1
ATOM 11822 O O . ALA B 1 478 ? 5.004 8.727 -10.898 1 71.69 478 ALA B O 1
ATOM 11823 N N . VAL B 1 479 ? 6.484 10.023 -9.727 1 79.81 479 VAL B N 1
ATOM 11824 C CA . VAL B 1 479 ? 7.535 9.023 -9.891 1 79.81 479 VAL B CA 1
ATOM 11825 C C . VAL B 1 479 ? 7.168 7.758 -9.117 1 79.81 479 VAL B C 1
ATOM 11827 O O . VAL B 1 479 ? 7.363 6.645 -9.609 1 79.81 479 VAL B O 1
ATOM 11830 N N . LEU B 1 480 ? 6.648 7.941 -7.961 1 83.5 480 LEU B N 1
ATOM 11831 C CA . LEU B 1 480 ? 6.262 6.789 -7.152 1 83.5 480 LEU B CA 1
ATOM 11832 C C . LEU B 1 480 ? 5.035 6.098 -7.746 1 83.5 480 LEU B C 1
ATOM 11834 O O . LEU B 1 480 ? 4.887 4.879 -7.629 1 83.5 480 LEU B O 1
ATOM 11838 N N . GLY B 1 481 ? 4.152 6.91 -8.375 1 84.5 481 GLY B N 1
ATOM 11839 C CA . GLY B 1 481 ? 3.041 6.316 -9.094 1 84.5 481 GLY B CA 1
ATOM 11840 C C . GLY B 1 481 ? 3.48 5.449 -10.266 1 84.5 481 GLY B C 1
ATOM 11841 O O . GLY B 1 481 ? 2.922 4.375 -10.492 1 84.5 481 GLY B O 1
ATOM 11842 N N . LEU B 1 482 ? 4.473 5.93 -10.969 1 88.19 482 LEU B N 1
ATOM 11843 C CA . LEU B 1 482 ? 5.039 5.156 -12.062 1 88.19 482 LEU B CA 1
ATOM 11844 C C . LEU B 1 482 ? 5.676 3.869 -11.547 1 88.19 482 LEU B C 1
ATOM 11846 O O . LEU B 1 482 ? 5.539 2.812 -12.172 1 88.19 482 LEU B O 1
ATOM 11850 N N . ALA B 1 483 ? 6.383 3.959 -10.438 1 90.31 483 ALA B N 1
ATOM 11851 C CA . ALA B 1 483 ? 6.996 2.771 -9.852 1 90.31 483 ALA B CA 1
ATOM 11852 C C . ALA B 1 483 ? 5.945 1.716 -9.523 1 90.31 483 ALA B C 1
ATOM 11854 O O . ALA B 1 483 ? 6.137 0.53 -9.805 1 90.31 483 ALA B O 1
ATOM 11855 N N . LYS B 1 484 ? 4.879 2.148 -8.938 1 89.25 484 LYS B N 1
ATOM 11856 C CA . LYS B 1 484 ? 3.797 1.229 -8.594 1 89.25 484 LYS B CA 1
ATOM 11857 C C . LYS B 1 484 ? 3.186 0.612 -9.852 1 89.25 484 LYS B C 1
ATOM 11859 O O . LYS B 1 484 ? 2.838 -0.571 -9.859 1 89.25 484 LYS B O 1
ATOM 11864 N N . ALA B 1 485 ? 2.998 1.415 -10.93 1 89.75 485 ALA B N 1
ATOM 11865 C CA . ALA B 1 485 ? 2.465 0.92 -12.195 1 89.75 485 ALA B CA 1
ATOM 11866 C C . ALA B 1 485 ? 3.389 -0.13 -12.805 1 89.75 485 ALA B C 1
ATOM 11868 O O . ALA B 1 485 ? 2.924 -1.14 -13.344 1 89.75 485 ALA B O 1
ATOM 11869 N N . VAL B 1 486 ? 4.648 0.145 -12.727 1 92.31 486 VAL B N 1
ATOM 11870 C CA . VAL B 1 486 ? 5.633 -0.79 -13.266 1 92.31 486 VAL B CA 1
ATOM 11871 C C . VAL B 1 486 ? 5.582 -2.098 -12.477 1 92.31 486 VAL B C 1
ATOM 11873 O O . VAL B 1 486 ? 5.676 -3.182 -13.055 1 92.31 486 VAL B O 1
ATOM 11876 N N . GLN B 1 487 ? 5.449 -2.002 -11.188 1 89.31 487 GLN B N 1
ATOM 11877 C CA . GLN B 1 487 ? 5.32 -3.189 -10.344 1 89.31 487 GLN B CA 1
ATOM 11878 C C . GLN B 1 487 ? 4.09 -4.004 -10.727 1 89.31 487 GLN B C 1
ATOM 11880 O O . GLN B 1 487 ? 4.145 -5.234 -10.781 1 89.31 487 GLN B O 1
ATOM 11885 N N . ARG B 1 488 ? 3.084 -3.346 -11.023 1 85.19 488 ARG B N 1
ATOM 11886 C CA . ARG B 1 488 ? 1.822 -4.004 -11.352 1 85.19 488 ARG B CA 1
ATOM 11887 C C . ARG B 1 488 ? 1.881 -4.652 -12.727 1 85.19 488 ARG B C 1
ATOM 11889 O O . ARG B 1 488 ? 1.593 -5.844 -12.875 1 85.19 488 ARG B O 1
ATOM 11896 N N . HIS B 1 489 ? 2.287 -3.852 -13.719 1 85.31 489 HIS B N 1
ATOM 11897 C CA . HIS B 1 489 ? 2.289 -4.332 -15.102 1 85.31 489 HIS B CA 1
ATOM 11898 C C . HIS B 1 489 ? 3.41 -5.34 -15.328 1 85.31 489 HIS B C 1
ATOM 11900 O O . HIS B 1 489 ? 3.33 -6.164 -16.25 1 85.31 489 HIS B O 1
ATOM 11906 N N . GLY B 1 490 ? 4.453 -5.238 -14.414 1 84.31 490 GLY B N 1
ATOM 11907 C CA . GLY B 1 490 ? 5.551 -6.188 -14.5 1 84.31 490 GLY B CA 1
ATOM 11908 C C . GLY B 1 490 ? 5.348 -7.41 -13.625 1 84.31 490 GLY B C 1
ATOM 11909 O O . GLY B 1 490 ? 6.156 -8.344 -13.648 1 84.31 490 GLY B O 1
ATOM 11910 N N . ASN B 1 491 ? 4.277 -7.438 -12.766 1 80.56 491 ASN B N 1
ATOM 11911 C CA . ASN B 1 491 ? 3.963 -8.523 -11.852 1 80.56 491 ASN B CA 1
ATOM 11912 C C . ASN B 1 491 ? 5.125 -8.812 -10.898 1 80.56 491 ASN B C 1
ATOM 11914 O O . ASN B 1 491 ? 5.488 -9.969 -10.695 1 80.56 491 ASN B O 1
ATOM 11918 N N . LEU B 1 492 ? 5.703 -7.816 -10.469 1 85.56 492 LEU B N 1
ATOM 11919 C CA . LEU B 1 492 ? 6.922 -7.957 -9.688 1 85.56 492 LEU B CA 1
ATOM 11920 C C . LEU B 1 492 ? 6.621 -8.562 -8.312 1 85.56 492 LEU B C 1
ATOM 11922 O O . LEU B 1 492 ? 7.418 -9.344 -7.789 1 85.56 492 LEU B O 1
ATOM 11926 N N . ILE B 1 493 ? 5.57 -8.164 -7.641 1 78.75 493 ILE B N 1
ATOM 11927 C CA . ILE B 1 493 ? 5.227 -8.688 -6.324 1 78.75 493 ILE B CA 1
ATOM 11928 C C . ILE B 1 493 ? 4.945 -10.188 -6.418 1 78.75 493 ILE B C 1
ATOM 11930 O O . ILE B 1 493 ? 5.375 -10.961 -5.559 1 78.75 493 ILE B O 1
ATOM 11934 N N . HIS B 1 494 ? 4.262 -10.578 -7.461 1 69.81 494 HIS B N 1
ATOM 11935 C CA . HIS B 1 494 ? 3.99 -11.992 -7.684 1 69.81 494 HIS B CA 1
ATOM 11936 C C . HIS B 1 494 ? 5.285 -12.781 -7.859 1 69.81 494 HIS B C 1
ATOM 11938 O O . HIS B 1 494 ? 5.422 -13.883 -7.336 1 69.81 494 HIS B O 1
ATOM 11944 N N . ARG B 1 495 ? 6.156 -12.195 -8.547 1 71.62 495 ARG B N 1
ATOM 11945 C CA . ARG B 1 495 ? 7.453 -12.836 -8.758 1 71.62 495 ARG B CA 1
ATOM 11946 C C . ARG B 1 495 ? 8.211 -12.984 -7.445 1 71.62 495 ARG B C 1
ATOM 11948 O O . ARG B 1 495 ? 8.852 -14.008 -7.203 1 71.62 495 ARG B O 1
ATOM 11955 N N . ALA B 1 496 ? 8.094 -11.977 -6.648 1 75.5 496 ALA B N 1
ATOM 11956 C CA . ALA B 1 496 ? 8.758 -12.023 -5.348 1 75.5 496 ALA B CA 1
ATOM 11957 C C . ALA B 1 496 ? 8.125 -13.078 -4.441 1 75.5 496 ALA B C 1
ATOM 11959 O O . ALA B 1 496 ? 8.82 -13.727 -3.66 1 75.5 496 ALA B O 1
ATOM 11960 N N . LEU B 1 497 ? 6.863 -13.25 -4.539 1 66 497 LEU B N 1
ATOM 11961 C CA . LEU B 1 497 ? 6.152 -14.242 -3.744 1 66 497 LEU B CA 1
ATOM 11962 C C . LEU B 1 497 ? 6.547 -15.656 -4.156 1 66 497 LEU B C 1
ATOM 11964 O O . LEU B 1 497 ? 6.684 -16.547 -3.311 1 66 497 LEU B O 1
ATOM 11968 N N . MET B 1 498 ? 6.676 -15.781 -5.5 1 58.47 498 MET B N 1
ATOM 11969 C CA . MET B 1 498 ? 7.051 -17.094 -6.023 1 58.47 498 MET B CA 1
ATOM 11970 C C . MET B 1 498 ? 8.453 -17.469 -5.57 1 58.47 498 MET B C 1
ATOM 11972 O O . MET B 1 498 ? 8.758 -18.656 -5.41 1 58.47 498 MET B O 1
ATOM 11976 N N . ASP B 1 499 ? 9.211 -16.312 -5.32 1 56.22 499 ASP B N 1
ATOM 11977 C CA . ASP B 1 499 ? 10.586 -16.547 -4.906 1 56.22 499 ASP B CA 1
ATOM 11978 C C . ASP B 1 499 ? 10.68 -16.781 -3.4 1 56.22 499 ASP B C 1
ATOM 11980 O O . ASP B 1 499 ? 11.711 -17.219 -2.895 1 56.22 499 ASP B O 1
ATOM 11984 N N . ASP B 1 500 ? 9.516 -16.406 -2.814 1 53.75 500 ASP B N 1
ATOM 11985 C CA . ASP B 1 500 ? 9.5 -16.594 -1.367 1 53.75 500 ASP B CA 1
ATOM 11986 C C . ASP B 1 500 ? 9.336 -18.078 -1.016 1 53.75 500 ASP B C 1
ATOM 11988 O O . ASP B 1 500 ? 8.328 -18.688 -1.371 1 53.75 500 ASP B O 1
ATOM 11992 N N . PRO B 1 501 ? 10.57 -18.688 -0.733 1 46 501 PRO B N 1
ATOM 11993 C CA . PRO B 1 501 ? 10.469 -20.125 -0.421 1 46 501 PRO B CA 1
ATOM 11994 C C . PRO B 1 501 ? 9.312 -20.438 0.528 1 46 501 PRO B C 1
ATOM 11996 O O . PRO B 1 501 ? 8.836 -21.562 0.564 1 46 501 PRO B O 1
ATOM 11999 N N . TYR B 1 502 ? 9.039 -19.344 1.413 1 44.97 502 TYR B N 1
ATOM 12000 C CA . TYR B 1 502 ? 7.984 -19.562 2.398 1 44.97 502 TYR B CA 1
ATOM 12001 C C . TYR B 1 502 ? 6.656 -18.984 1.919 1 44.97 502 TYR B C 1
ATOM 12003 O O . TYR B 1 502 ? 5.648 -19.062 2.627 1 44.97 502 TYR B O 1
ATOM 12011 N N . GLY B 1 503 ? 6.965 -18.219 0.851 1 44.03 503 GLY B N 1
ATOM 12012 C CA . GLY B 1 503 ? 5.844 -17.359 0.522 1 44.03 503 GLY B CA 1
ATOM 12013 C C . GLY B 1 503 ? 4.566 -18.125 0.234 1 44.03 503 GLY B C 1
ATOM 12014 O O . GLY B 1 503 ? 4.613 -19.281 -0.188 1 44.03 503 GLY B O 1
ATOM 12015 N N . ARG B 1 504 ? 3.562 -17.984 0.952 1 43.06 504 ARG B N 1
ATOM 12016 C CA . ARG B 1 504 ? 2.176 -18.391 0.728 1 43.06 504 ARG B CA 1
ATOM 12017 C C . ARG B 1 504 ? 1.814 -18.297 -0.751 1 43.06 504 ARG B C 1
ATOM 12019 O O . ARG B 1 504 ? 2.031 -17.266 -1.391 1 43.06 504 ARG B O 1
ATOM 12026 N N . ARG B 1 505 ? 2.074 -19.312 -1.438 1 40.91 505 ARG B N 1
ATOM 12027 C CA . ARG B 1 505 ? 1.548 -19.172 -2.793 1 40.91 505 ARG B CA 1
ATOM 12028 C C . ARG B 1 505 ? 0.268 -18.344 -2.801 1 40.91 505 ARG B C 1
ATOM 12030 O O . ARG B 1 505 ? -0.569 -18.484 -1.906 1 40.91 505 ARG B O 1
ATOM 12037 N N . PRO B 1 506 ? 0.33 -17.156 -3.305 1 40.38 506 PRO B N 1
ATOM 12038 C CA . PRO B 1 506 ? -0.998 -16.547 -3.428 1 40.38 506 PRO B CA 1
ATOM 12039 C C . PRO B 1 506 ? -2.094 -17.578 -3.697 1 40.38 506 PRO B C 1
ATOM 12041 O O . PRO B 1 506 ? -1.864 -18.547 -4.414 1 40.38 506 PRO B O 1
ATOM 12044 N N . SER B 1 507 ? -2.82 -18.031 -2.619 1 37.09 507 SER B N 1
ATOM 12045 C CA . SER B 1 507 ? -3.953 -18.844 -3.031 1 37.09 507 SER B CA 1
ATOM 12046 C C . SER B 1 507 ? -4.242 -18.688 -4.52 1 37.09 507 SER B C 1
ATOM 12048 O O . SER B 1 507 ? -3.836 -17.703 -5.129 1 37.09 507 SER B O 1
ATOM 12050 N N . HIS B 1 508 ? -4.512 -19.766 -5.16 1 35.16 508 HIS B N 1
ATOM 12051 C CA . HIS B 1 508 ? -4.895 -19.688 -6.562 1 35.16 508 HIS B CA 1
ATOM 12052 C C . HIS B 1 508 ? -5.391 -18.297 -6.922 1 35.16 508 HIS B C 1
ATOM 12054 O O . HIS B 1 508 ? -5.281 -17.859 -8.078 1 35.16 508 HIS B O 1
ATOM 12060 N N . ARG B 1 509 ? -5.957 -17.656 -5.844 1 34.38 509 ARG B N 1
ATOM 12061 C CA . ARG B 1 509 ? -6.621 -16.375 -6.074 1 34.38 509 ARG B CA 1
ATOM 12062 C C . ARG B 1 509 ? -5.609 -15.234 -6.172 1 34.38 509 ARG B C 1
ATOM 12064 O O . ARG B 1 509 ? -5.914 -14.164 -6.703 1 34.38 509 ARG B O 1
ATOM 12071 N N . MET B 1 510 ? -4.699 -15.281 -5.211 1 34.56 510 MET B N 1
ATOM 12072 C CA . MET B 1 510 ? -3.709 -14.203 -5.207 1 34.56 510 MET B CA 1
ATOM 12073 C C . MET B 1 510 ? -3.016 -14.102 -6.562 1 34.56 510 MET B C 1
ATOM 12075 O O . MET B 1 510 ? -2.367 -13.094 -6.855 1 34.56 510 MET B O 1
ATOM 12079 N N . LYS B 1 511 ? -2.979 -15.258 -7.074 1 34.81 511 LYS B N 1
ATOM 12080 C CA . LYS B 1 511 ? -2.6 -15.219 -8.484 1 34.81 511 LYS B CA 1
ATOM 12081 C C . LYS B 1 511 ? -3.346 -14.117 -9.227 1 34.81 511 LYS B C 1
ATOM 12083 O O . LYS B 1 511 ? -2.795 -13.5 -10.141 1 34.81 511 LYS B O 1
ATOM 12088 N N . SER B 1 512 ? -4.766 -14.023 -8.875 1 31.61 512 SER B N 1
ATOM 12089 C CA . SER B 1 512 ? -5.637 -13.094 -9.578 1 31.61 512 SER B CA 1
ATOM 12090 C C . SER B 1 512 ? -5.484 -11.68 -9.039 1 31.61 512 SER B C 1
ATOM 12092 O O . SER B 1 512 ? -5.887 -10.711 -9.695 1 31.61 512 SER B O 1
ATOM 12094 N N . ILE B 1 513 ? -5.48 -11.453 -7.738 1 29.2 513 ILE B N 1
ATOM 12095 C CA . ILE B 1 513 ? -5.73 -10.102 -7.25 1 29.2 513 ILE B CA 1
ATOM 12096 C C . ILE B 1 513 ? -4.707 -9.141 -7.852 1 29.2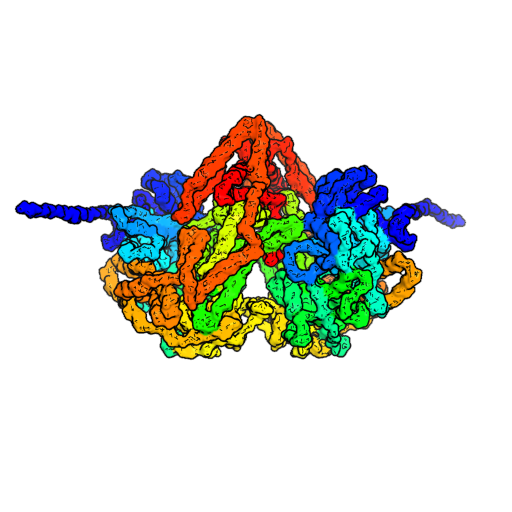 513 ILE B C 1
ATOM 12098 O O . ILE B 1 513 ? -5.062 -8.047 -8.297 1 29.2 513 ILE B O 1
ATOM 12102 N N . GLU B 1 514 ? -3.521 -9.117 -7.289 1 29.23 514 GLU B N 1
ATOM 12103 C CA . GLU B 1 514 ? -2.762 -8 -7.84 1 29.23 514 GLU B CA 1
ATOM 12104 C C . GLU B 1 514 ? -2.66 -8.094 -9.359 1 29.23 514 GLU B C 1
ATOM 12106 O O . GLU B 1 514 ? -2.342 -7.109 -10.031 1 29.23 514 GLU B O 1
ATOM 12111 N N . SER B 1 515 ? -2.189 -9.297 -9.93 1 28.09 515 SER B N 1
ATOM 12112 C CA . SER B 1 515 ? -2.447 -9.289 -11.367 1 28.09 515 SER B CA 1
ATOM 12113 C C . SER B 1 515 ? -3.943 -9.359 -11.656 1 28.09 515 SER B C 1
ATOM 12115 O O . SER B 1 515 ? -4.609 -10.328 -11.281 1 28.09 515 SER B O 1
ATOM 12117 N N . ASP B 1 516 ? -4.926 -8.547 -11.445 1 26.78 516 ASP B N 1
ATOM 12118 C CA . ASP B 1 516 ? -6.203 -8.5 -12.148 1 26.78 516 ASP B CA 1
ATOM 12119 C C . ASP B 1 516 ? -6.23 -9.516 -13.289 1 26.78 516 ASP B C 1
ATOM 12121 O O . ASP B 1 516 ? -7.285 -9.773 -13.875 1 26.78 516 ASP B O 1
ATOM 12125 N N . GLU B 1 517 ? -5.359 -9.367 -14.383 1 26.27 517 GLU B N 1
ATOM 12126 C CA . GLU B 1 517 ? -5.539 -10.133 -15.609 1 26.27 517 GLU B CA 1
ATOM 12127 C C . GLU B 1 517 ? -5.43 -11.633 -15.344 1 26.27 517 GLU B C 1
ATOM 12129 O O . GLU B 1 517 ? -4.562 -12.07 -14.594 1 26.27 517 GLU B O 1
ATOM 12134 N N . PRO B 1 518 ? -6.59 -12.336 -15.32 1 27.12 518 PRO B N 1
ATOM 12135 C CA . PRO B 1 518 ? -6.504 -13.781 -15.531 1 27.12 518 PRO B CA 1
ATOM 12136 C C . PRO B 1 518 ? -5.195 -14.203 -16.203 1 27.12 518 PRO B C 1
ATOM 12138 O O . PRO B 1 518 ? -4.996 -13.945 -17.391 1 27.12 518 PRO B O 1
ATOM 12141 N N . TRP B 1 519 ? -4.086 -13.953 -15.766 1 26.61 519 TRP B N 1
ATOM 12142 C CA . TRP B 1 519 ? -2.904 -14.422 -16.484 1 26.61 519 TRP B CA 1
ATOM 12143 C C . TRP B 1 519 ? -3.018 -15.914 -16.797 1 26.61 519 TRP B C 1
ATOM 12145 O O . TRP B 1 519 ? -3.305 -16.719 -15.906 1 26.61 519 TRP B O 1
ATOM 12155 N N . THR B 1 520 ? -3.75 -16.406 -17.734 1 25.27 520 THR B N 1
ATOM 12156 C CA . THR B 1 520 ? -3.354 -17.703 -18.266 1 25.27 520 THR B CA 1
ATOM 12157 C C . THR B 1 520 ? -1.896 -18.016 -17.922 1 25.27 520 THR B C 1
ATOM 12159 O O . THR B 1 520 ? -1.073 -17.094 -17.828 1 25.27 520 THR B O 1
ATOM 12162 N N . LEU B 1 521 ? -1.534 -19.078 -17.172 1 26.03 521 LEU B N 1
ATOM 12163 C CA . LEU B 1 521 ? -0.199 -19.641 -17 1 26.03 521 LEU B CA 1
ATOM 12164 C C . LEU B 1 521 ? 0.753 -19.141 -18.078 1 26.03 521 LEU B C 1
ATOM 12166 O O . LEU B 1 521 ? 1.974 -19.219 -17.922 1 26.03 521 LEU B O 1
ATOM 12170 N N . GLU B 1 522 ? 0.321 -19.047 -19.312 1 25.62 522 GLU B N 1
ATOM 12171 C CA . GLU B 1 522 ? 1.137 -18.75 -20.484 1 25.62 522 GLU B CA 1
ATOM 12172 C C . GLU B 1 522 ? 1.759 -17.359 -20.391 1 25.62 522 GLU B C 1
ATOM 12174 O O . GLU B 1 522 ? 2.865 -17.125 -20.891 1 25.62 522 GLU B O 1
ATOM 12179 N N . ASP B 1 523 ? 0.929 -16.234 -20.141 1 25.61 523 ASP B N 1
ATOM 12180 C CA . ASP B 1 523 ? 1.413 -14.898 -20.453 1 25.61 523 ASP B CA 1
ATOM 12181 C C . ASP B 1 523 ? 2.266 -14.344 -19.297 1 25.61 523 ASP B C 1
ATOM 12183 O O . ASP B 1 523 ? 2.947 -13.328 -19.469 1 25.61 523 ASP B O 1
ATOM 12187 N N . ILE B 1 524 ? 1.883 -14.312 -18.062 1 28.94 524 ILE B N 1
ATOM 12188 C CA . ILE B 1 524 ? 2.646 -13.727 -16.969 1 28.94 524 ILE B CA 1
ATOM 12189 C C . ILE B 1 524 ? 3.916 -14.539 -16.734 1 28.94 524 ILE B C 1
ATOM 12191 O O . ILE B 1 524 ? 4.859 -14.055 -16.109 1 28.94 524 ILE B O 1
ATOM 12195 N N . LEU B 1 525 ? 3.748 -15.891 -16.516 1 28.19 525 LEU B N 1
ATOM 12196 C CA . LEU B 1 525 ? 5.008 -16.625 -16.531 1 28.19 525 LEU B CA 1
ATOM 12197 C C . LEU B 1 525 ? 5.77 -16.359 -17.828 1 28.19 525 LEU B C 1
ATOM 12199 O O . LEU B 1 525 ? 5.164 -16.188 -18.875 1 28.19 525 LEU B O 1
ATOM 12203 N N . PRO B 1 526 ? 6.965 -15.82 -17.969 1 28.08 526 PRO B N 1
ATOM 12204 C CA . PRO B 1 526 ? 7.578 -16.109 -19.266 1 28.08 526 PRO B CA 1
ATOM 12205 C C . PRO B 1 526 ? 6.941 -17.312 -19.969 1 28.08 526 PRO B C 1
ATOM 12207 O O . PRO B 1 526 ? 6.336 -18.156 -19.312 1 28.08 526 PRO B O 1
ATOM 12210 N N . SER B 1 527 ? 6.512 -17.422 -21.266 1 26.53 527 SER B N 1
ATOM 12211 C CA . SER B 1 527 ? 6.191 -18.672 -21.938 1 26.53 527 SER B CA 1
ATOM 12212 C C . SER B 1 527 ? 6.555 -19.875 -21.078 1 26.53 527 SER B C 1
ATOM 12214 O O . SER B 1 527 ? 7.422 -19.781 -20.203 1 26.53 527 SER B O 1
ATOM 12216 N N . GLU B 1 528 ? 5.797 -21.125 -21.062 1 28.7 528 GLU B N 1
ATOM 12217 C CA . GLU B 1 528 ? 6.184 -22.453 -20.578 1 28.7 528 GLU B CA 1
ATOM 12218 C C . GLU B 1 528 ? 7.688 -22.547 -20.344 1 28.7 528 GLU B C 1
ATOM 12220 O O . GLU B 1 528 ? 8.156 -23.391 -19.594 1 28.7 528 GLU B O 1
ATOM 12225 N N . ASP B 1 529 ? 8.5 -22.125 -21.328 1 27.64 529 ASP B N 1
ATOM 12226 C CA . ASP B 1 529 ? 9.945 -22.297 -21.328 1 27.64 529 ASP B CA 1
ATOM 12227 C C . ASP B 1 529 ? 10.602 -21.516 -20.188 1 27.64 529 ASP B C 1
ATOM 12229 O O . ASP B 1 529 ? 11.812 -21.609 -19.984 1 27.64 529 ASP B O 1
ATOM 12233 N N . GLU B 1 530 ? 10.055 -20.406 -19.875 1 29.36 530 GLU B N 1
ATOM 12234 C CA . GLU B 1 530 ? 10.828 -19.672 -18.859 1 29.36 530 GLU B CA 1
ATOM 12235 C C . GLU B 1 530 ? 10.5 -20.156 -17.453 1 29.36 530 GLU B C 1
ATOM 12237 O O . GLU B 1 530 ? 10.703 -19.422 -16.484 1 29.36 530 GLU B O 1
ATOM 12242 N N . GLU B 1 531 ? 9.578 -20.984 -17.125 1 30.62 531 GLU B N 1
ATOM 12243 C CA . GLU B 1 531 ? 9.367 -21.672 -15.844 1 30.62 531 GLU B CA 1
ATOM 12244 C C . GLU B 1 531 ? 10.695 -22 -15.172 1 30.62 531 GLU B C 1
ATOM 12246 O O . GLU B 1 531 ? 10.758 -22.891 -14.312 1 30.62 531 GLU B O 1
ATOM 12251 N N . GLY B 1 532 ? 11.781 -21.875 -16 1 28.83 532 GLY B N 1
ATOM 12252 C CA . GLY B 1 532 ? 12.953 -22.344 -15.281 1 28.83 532 GLY B CA 1
ATOM 12253 C C . GLY B 1 532 ? 12.953 -21.953 -13.812 1 28.83 532 GLY B C 1
ATOM 12254 O O . GLY B 1 532 ? 11.992 -21.344 -13.328 1 28.83 532 GLY B O 1
ATOM 12255 N N . GLU B 1 533 ? 14.133 -21.906 -13.375 1 30.38 533 GLU B N 1
ATOM 12256 C CA . GLU B 1 533 ? 14.812 -21.828 -12.086 1 30.38 533 GLU B CA 1
ATOM 12257 C C . GLU B 1 533 ? 14.289 -20.656 -11.258 1 30.38 533 GLU B C 1
ATOM 12259 O O . GLU B 1 533 ? 13.828 -19.656 -11.805 1 30.38 533 GLU B O 1
ATOM 12264 N N . GLY B 1 534 ? 13.727 -20.875 -10.102 1 33.44 534 GLY B N 1
ATOM 12265 C CA . GLY B 1 534 ? 13.641 -19.812 -9.102 1 33.44 534 GLY B CA 1
ATOM 12266 C C . GLY B 1 534 ? 14.391 -18.562 -9.492 1 33.44 534 GLY B C 1
ATOM 12267 O O . GLY B 1 534 ? 15.594 -18.594 -9.75 1 33.44 534 GLY B O 1
ATOM 12268 N N . THR B 1 535 ? 13.852 -17.812 -10.422 1 36.12 535 THR B N 1
ATOM 12269 C CA . THR B 1 535 ? 14.461 -16.594 -10.914 1 36.12 535 THR B CA 1
ATOM 12270 C C . THR B 1 535 ? 15.32 -15.938 -9.836 1 36.12 535 THR B C 1
ATOM 12272 O O . THR B 1 535 ? 14.797 -15.383 -8.875 1 36.12 535 THR B O 1
ATOM 12275 N N . VAL B 1 536 ? 16.188 -16.703 -9.258 1 40.38 536 VAL B N 1
ATOM 12276 C CA . VAL B 1 536 ? 17.188 -16.016 -8.453 1 40.38 536 VAL B CA 1
ATOM 12277 C C . VAL B 1 536 ? 17.641 -14.742 -9.172 1 40.38 536 VAL B C 1
ATOM 12279 O O . VAL B 1 536 ? 18.312 -14.812 -10.203 1 40.38 536 VAL B O 1
ATOM 12282 N N . TYR B 1 537 ? 16.75 -13.727 -9.352 1 43.59 537 TYR B N 1
ATOM 12283 C CA . TYR B 1 537 ? 16.969 -12.461 -10.039 1 43.59 537 TYR B CA 1
ATOM 12284 C C . TYR B 1 537 ? 18.328 -11.859 -9.68 1 43.59 537 TYR B C 1
ATOM 12286 O O . TYR B 1 537 ? 18.984 -11.266 -10.523 1 43.59 537 TYR B O 1
ATOM 12294 N N . SER B 1 538 ? 18.609 -11.68 -8.461 1 49.72 538 SER B N 1
ATOM 12295 C CA . SER B 1 538 ? 19.797 -10.875 -8.266 1 49.72 538 SER B CA 1
ATOM 12296 C C . SER B 1 538 ? 21.031 -11.75 -8.07 1 49.72 538 SER B C 1
ATOM 12298 O O . SER B 1 538 ? 20.984 -12.742 -7.34 1 49.72 538 SER B O 1
ATOM 12300 N N . TYR B 1 539 ? 21.844 -12.148 -9.258 1 55.38 539 TYR B N 1
ATOM 12301 C CA . TYR B 1 539 ? 23.125 -12.812 -9.047 1 55.38 539 TYR B CA 1
ATOM 12302 C C . TYR B 1 539 ? 24.281 -11.82 -9.133 1 55.38 539 TYR B C 1
ATOM 12304 O O . TYR B 1 539 ? 24.344 -11.008 -10.055 1 55.38 539 TYR B O 1
ATOM 12312 N N . ALA B 1 540 ? 24.953 -11.883 -8.25 1 66.69 540 ALA B N 1
ATOM 12313 C CA . ALA B 1 540 ? 26.172 -11.078 -8.117 1 66.69 540 ALA B CA 1
ATOM 12314 C C . ALA B 1 540 ? 25.844 -9.594 -8.023 1 66.69 540 ALA B C 1
ATOM 12316 O O . ALA B 1 540 ? 25.172 -9.156 -7.086 1 66.69 540 ALA B O 1
ATOM 12317 N N . ASN B 1 541 ? 26.125 -8.844 -9.062 1 81.56 541 ASN B N 1
ATOM 12318 C CA . ASN B 1 541 ? 25.953 -7.398 -9.008 1 81.56 541 ASN B CA 1
ATOM 12319 C C . ASN B 1 541 ? 24.922 -6.91 -10.016 1 81.56 541 ASN B C 1
ATOM 12321 O O . ASN B 1 541 ? 25.016 -5.781 -10.5 1 81.56 541 ASN B O 1
ATOM 12325 N N . SER B 1 542 ? 23.922 -7.949 -10.375 1 84.44 542 SER B N 1
ATOM 12326 C CA . SER B 1 542 ? 22.922 -7.512 -11.359 1 84.44 542 SER B CA 1
ATOM 12327 C C . SER B 1 542 ? 21.594 -8.227 -11.164 1 84.44 542 SER B C 1
ATOM 12329 O O . SER B 1 542 ? 21.547 -9.32 -10.594 1 84.44 542 SER B O 1
ATOM 12331 N N . VAL B 1 543 ? 20.578 -7.551 -11.562 1 82.81 543 VAL B N 1
ATOM 12332 C CA . VAL B 1 543 ? 19.25 -8.125 -11.695 1 82.81 543 VAL B CA 1
ATOM 12333 C C . VAL B 1 543 ? 18.953 -8.43 -13.156 1 82.81 543 VAL B C 1
ATOM 12335 O O . VAL B 1 543 ? 19.188 -7.594 -14.031 1 82.81 543 VAL B O 1
ATOM 12338 N N . LEU B 1 544 ? 18.531 -9.555 -13.43 1 74.06 544 LEU B N 1
ATOM 12339 C CA . LEU B 1 544 ? 18.453 -9.992 -14.82 1 74.06 544 LEU B CA 1
ATOM 12340 C C . LEU B 1 544 ? 17.125 -9.609 -15.445 1 74.06 544 LEU B C 1
ATOM 12342 O O . LEU B 1 544 ? 17.047 -9.367 -16.656 1 74.06 544 LEU B O 1
ATOM 12346 N N . TYR B 1 545 ? 16.062 -9.555 -14.641 1 79.81 545 TYR B N 1
ATOM 12347 C CA . TYR B 1 545 ? 14.758 -9.195 -15.188 1 79.81 545 TYR B CA 1
ATOM 12348 C C . TYR B 1 545 ? 14.68 -7.699 -15.461 1 79.81 545 TYR B C 1
ATOM 12350 O O . TYR B 1 545 ? 14.797 -6.887 -14.547 1 79.81 545 TYR B O 1
ATOM 12358 N N . GLU B 1 546 ? 14.477 -7.309 -16.719 1 85.62 546 GLU B N 1
ATOM 12359 C CA . GLU B 1 546 ? 14.547 -5.93 -17.188 1 85.62 546 GLU B CA 1
ATOM 12360 C C . GLU B 1 546 ? 13.539 -5.043 -16.469 1 85.62 546 GLU B C 1
ATOM 12362 O O . GLU B 1 546 ? 13.82 -3.879 -16.188 1 85.62 546 GLU B O 1
ATOM 12367 N N . VAL B 1 547 ? 12.328 -5.594 -16.25 1 89.12 547 VAL B N 1
ATOM 12368 C CA . VAL B 1 547 ? 11.289 -4.777 -15.617 1 89.12 547 VAL B CA 1
ATOM 12369 C C . VAL B 1 547 ? 11.68 -4.473 -14.172 1 89.12 547 VAL B C 1
ATOM 12371 O O . VAL B 1 547 ? 11.359 -3.404 -13.648 1 89.12 547 VAL B O 1
ATOM 12374 N N . GLN B 1 548 ? 12.406 -5.438 -13.539 1 89.19 548 GLN B N 1
ATOM 12375 C CA . GLN B 1 548 ? 12.906 -5.199 -12.188 1 89.19 548 GLN B CA 1
ATOM 12376 C C . GLN B 1 548 ? 13.984 -4.117 -12.188 1 89.19 548 GLN B C 1
ATOM 12378 O O . GLN B 1 548 ? 14.055 -3.305 -11.266 1 89.19 548 GLN B O 1
ATOM 12383 N N . GLN B 1 549 ? 14.836 -4.145 -13.195 1 91.06 549 GLN B N 1
ATOM 12384 C CA . GLN B 1 549 ? 15.844 -3.105 -13.336 1 91.06 549 GLN B CA 1
ATOM 12385 C C . GLN B 1 549 ? 15.203 -1.73 -13.5 1 91.06 549 GLN B C 1
ATOM 12387 O O . GLN B 1 549 ? 15.664 -0.75 -12.914 1 91.06 549 GLN B O 1
ATOM 12392 N N . LEU B 1 550 ? 14.156 -1.776 -14.336 1 92.25 550 LEU B N 1
ATOM 12393 C CA . LEU B 1 550 ? 13.422 -0.538 -14.578 1 92.25 550 LEU B CA 1
ATOM 12394 C C . LEU B 1 550 ? 12.812 -0.009 -13.281 1 92.25 550 LEU B C 1
ATOM 12396 O O . LEU B 1 550 ? 12.891 1.188 -12.992 1 92.25 550 LEU B O 1
ATOM 12400 N N . TYR B 1 551 ? 12.148 -0.88 -12.461 1 92.81 551 TYR B N 1
ATOM 12401 C CA . TYR B 1 551 ? 11.562 -0.513 -11.18 1 92.81 551 TYR B CA 1
ATOM 12402 C C . TYR B 1 551 ? 12.617 0.078 -10.242 1 92.81 551 TYR B C 1
ATOM 12404 O O . TYR B 1 551 ? 12.391 1.126 -9.633 1 92.81 551 TYR B O 1
ATOM 12412 N N . LEU B 1 552 ? 13.797 -0.56 -10.172 1 92.38 552 LEU B N 1
ATOM 12413 C CA . LEU B 1 552 ? 14.883 -0.103 -9.305 1 92.38 552 LEU B CA 1
ATOM 12414 C C . LEU B 1 552 ? 15.406 1.256 -9.758 1 92.38 552 LEU B C 1
ATOM 12416 O O . LEU B 1 552 ? 15.703 2.117 -8.93 1 92.38 552 LEU B O 1
ATOM 12420 N N . ALA B 1 553 ? 15.539 1.379 -11.062 1 92.06 553 ALA B N 1
ATOM 12421 C CA . ALA B 1 553 ? 16.016 2.648 -11.609 1 92.06 553 ALA B CA 1
ATOM 12422 C C . ALA B 1 553 ? 15.094 3.799 -11.203 1 92.06 553 ALA B C 1
ATOM 12424 O O . ALA B 1 553 ? 15.57 4.887 -10.867 1 92.06 553 ALA B O 1
ATOM 12425 N N . ILE B 1 554 ? 13.797 3.57 -11.234 1 90.25 554 ILE B N 1
ATOM 12426 C CA . ILE B 1 554 ? 12.82 4.598 -10.883 1 90.25 554 ILE B CA 1
ATOM 12427 C C . ILE B 1 554 ? 12.922 4.914 -9.391 1 90.25 554 ILE B C 1
ATOM 12429 O O . ILE B 1 554 ? 12.938 6.082 -9 1 90.25 554 ILE B O 1
ATOM 12433 N N . ILE B 1 555 ? 13.078 3.898 -8.523 1 88.88 555 ILE B N 1
ATOM 12434 C CA . ILE B 1 555 ? 13.117 4.062 -7.074 1 88.88 555 ILE B CA 1
ATOM 12435 C C . ILE B 1 555 ? 14.391 4.809 -6.676 1 88.88 555 ILE B C 1
ATOM 12437 O O . ILE B 1 555 ? 14.375 5.605 -5.734 1 88.88 555 ILE B O 1
ATOM 12441 N N . VAL B 1 556 ? 15.477 4.531 -7.438 1 88.94 556 VAL B N 1
ATOM 12442 C CA . VAL B 1 556 ? 16.75 5.188 -7.125 1 88.94 556 VAL B CA 1
ATOM 12443 C C . VAL B 1 556 ? 16.719 6.633 -7.617 1 88.94 556 VAL B C 1
ATOM 12445 O O . VAL B 1 556 ? 17.5 7.465 -7.16 1 88.94 556 VAL B O 1
ATOM 12448 N N . GLY B 1 557 ? 15.828 6.977 -8.5 1 81.25 557 GLY B N 1
ATOM 12449 C CA . GLY B 1 557 ? 15.664 8.344 -8.953 1 81.25 557 GLY B CA 1
ATOM 12450 C C . GLY B 1 557 ? 16.281 8.594 -10.32 1 81.25 557 GLY B C 1
ATOM 12451 O O . GLY B 1 557 ? 16.578 9.742 -10.672 1 81.25 557 GLY B O 1
ATOM 12452 N N . PHE B 1 558 ? 16.5 7.477 -11.078 1 84.69 558 PHE B N 1
ATOM 12453 C CA . PHE B 1 558 ? 17.062 7.605 -12.414 1 84.69 558 PHE B CA 1
ATOM 12454 C C . PHE B 1 558 ? 16.031 8.148 -13.391 1 84.69 558 PHE B C 1
ATOM 12456 O O . PHE B 1 558 ? 14.852 7.773 -13.336 1 84.69 558 PHE B O 1
ATOM 12463 N N . ASN B 1 559 ? 16.422 9.055 -14.125 1 82.12 559 ASN B N 1
ATOM 12464 C CA . ASN B 1 559 ? 15.562 9.539 -15.195 1 82.12 559 ASN B CA 1
ATOM 12465 C C . ASN B 1 559 ? 15.523 8.562 -16.375 1 82.12 559 ASN B C 1
ATOM 12467 O O . ASN B 1 559 ? 16.469 8.508 -17.172 1 82.12 559 ASN B O 1
ATOM 12471 N N . ILE B 1 560 ? 14.484 7.914 -16.594 1 86 560 ILE B N 1
ATOM 12472 C CA . ILE B 1 560 ? 14.352 6.832 -17.562 1 86 560 ILE B CA 1
ATOM 12473 C C . ILE B 1 560 ? 14.469 7.391 -18.984 1 86 560 ILE B C 1
ATOM 12475 O O . ILE B 1 560 ? 15.039 6.738 -19.859 1 86 560 ILE B O 1
ATOM 12479 N N . SER B 1 561 ? 14.047 8.633 -19.172 1 78.5 561 SER B N 1
ATOM 12480 C CA . SER B 1 561 ? 14.062 9.227 -20.5 1 78.5 561 SER B CA 1
ATOM 12481 C C . SER B 1 561 ? 15.477 9.555 -20.938 1 78.5 561 SER B C 1
ATOM 12483 O O . SER B 1 561 ? 15.742 9.703 -22.141 1 78.5 561 SER B O 1
ATOM 12485 N N . SER B 1 562 ? 16.422 9.562 -19.969 1 78.81 562 SER B N 1
ATOM 12486 C CA . SER B 1 562 ? 17.797 9.93 -20.297 1 78.81 562 SER B CA 1
ATOM 12487 C C . SER B 1 562 ? 18.656 8.695 -20.578 1 78.81 562 SER B C 1
ATOM 12489 O O . SER B 1 562 ? 19.812 8.82 -20.953 1 78.81 562 SER B O 1
ATOM 12491 N N . SER B 1 563 ? 18.109 7.555 -20.422 1 83.38 563 SER B N 1
ATOM 12492 C CA . SER B 1 563 ? 18.844 6.309 -20.656 1 83.38 563 SER B CA 1
ATOM 12493 C C . SER B 1 563 ? 18.219 5.523 -21.812 1 83.38 563 SER B C 1
ATOM 12495 O O . SER B 1 563 ? 17.031 5.172 -21.766 1 83.38 563 SER B O 1
ATOM 12497 N N . ASN B 1 564 ? 19.047 5.277 -22.828 1 82.44 564 ASN B N 1
ATOM 12498 C CA . ASN B 1 564 ? 18.562 4.492 -23.969 1 82.44 564 ASN B CA 1
ATOM 12499 C C . ASN B 1 564 ? 18.125 3.1 -23.547 1 82.44 564 ASN B C 1
ATOM 12501 O O . ASN B 1 564 ? 17.094 2.602 -24 1 82.44 564 ASN B O 1
ATOM 12505 N N . TYR B 1 565 ? 18.875 2.549 -22.688 1 86.56 565 TYR B N 1
ATOM 12506 C CA . TYR B 1 565 ? 18.578 1.192 -22.25 1 86.56 565 TYR B CA 1
ATOM 12507 C C . TYR B 1 565 ? 17.234 1.142 -21.531 1 86.56 565 TYR B C 1
ATOM 12509 O O . TYR B 1 565 ? 16.375 0.317 -21.859 1 86.56 565 TYR B O 1
ATOM 12517 N N . PHE B 1 566 ? 17.031 1.969 -20.594 1 89.38 566 PHE B N 1
ATOM 12518 C CA . PHE B 1 566 ? 15.82 1.91 -19.781 1 89.38 566 PHE B CA 1
ATOM 12519 C C . PHE B 1 566 ? 14.609 2.408 -20.562 1 89.38 566 PHE B C 1
ATOM 12521 O O . PHE B 1 566 ? 13.484 1.988 -20.312 1 89.38 566 PHE B O 1
ATOM 12528 N N . LEU B 1 567 ? 14.852 3.309 -21.469 1 86.06 567 LEU B N 1
ATOM 12529 C CA . LEU B 1 567 ? 13.766 3.725 -22.344 1 86.06 567 LEU B CA 1
ATOM 12530 C C . LEU B 1 567 ? 13.258 2.549 -23.172 1 86.06 567 LEU B C 1
ATOM 12532 O O . LEU B 1 567 ? 12.047 2.41 -23.391 1 86.06 567 LEU B O 1
ATOM 12536 N N . GLN B 1 568 ? 14.18 1.74 -23.625 1 84.31 568 GLN B N 1
ATOM 12537 C CA . GLN B 1 568 ? 13.781 0.56 -24.391 1 84.31 568 GLN B CA 1
ATOM 12538 C C . GLN B 1 568 ? 13.031 -0.434 -23.5 1 84.31 568 GLN B C 1
ATOM 12540 O O . GLN B 1 568 ? 12.055 -1.05 -23.938 1 84.31 568 GLN B O 1
ATOM 12545 N N . CYS B 1 569 ? 13.555 -0.636 -22.297 1 88 569 CYS B N 1
ATOM 12546 C CA . CYS B 1 569 ? 12.859 -1.503 -21.359 1 88 569 CYS B CA 1
ATOM 12547 C C . CYS B 1 569 ? 11.43 -1.016 -21.125 1 88 569 CYS B C 1
ATOM 12549 O O . CYS B 1 569 ? 10.492 -1.813 -21.109 1 88 569 CYS B O 1
ATOM 12551 N N . TRP B 1 570 ? 11.312 0.297 -20.938 1 89 570 TRP B N 1
ATOM 12552 C CA . TRP B 1 570 ? 10.016 0.913 -20.703 1 89 570 TRP B CA 1
ATOM 12553 C C . TRP B 1 570 ? 9.086 0.729 -21.891 1 89 570 TRP B C 1
ATOM 12555 O O . TRP B 1 570 ? 7.91 0.403 -21.734 1 89 570 TRP B O 1
ATOM 12565 N N . LYS B 1 571 ? 9.594 0.913 -23.109 1 84.19 571 LYS B N 1
ATOM 12566 C CA . LYS B 1 571 ? 8.805 0.739 -24.328 1 84.19 571 LYS B CA 1
ATOM 12567 C C . LYS B 1 571 ? 8.289 -0.692 -24.453 1 84.19 571 LYS B C 1
ATOM 12569 O O . LYS B 1 571 ? 7.145 -0.915 -24.844 1 84.19 571 LYS B O 1
ATOM 12574 N N . ARG B 1 572 ? 9.133 -1.615 -24.141 1 83.88 572 ARG B N 1
ATOM 12575 C CA . ARG B 1 572 ? 8.742 -3.018 -24.203 1 83.88 572 ARG B CA 1
ATOM 12576 C C . ARG B 1 572 ? 7.648 -3.328 -23.172 1 83.88 572 ARG B C 1
ATOM 12578 O O . ARG B 1 572 ? 6.715 -4.074 -23.469 1 83.88 572 ARG B O 1
ATOM 12585 N N . LEU B 1 573 ? 7.797 -2.791 -21.984 1 87.19 573 LEU B N 1
ATOM 12586 C CA . LEU B 1 573 ? 6.77 -2.984 -20.969 1 87.19 573 LEU B CA 1
ATOM 12587 C C . LEU B 1 573 ? 5.445 -2.377 -21.406 1 87.19 573 LEU B C 1
ATOM 12589 O O . LEU B 1 573 ? 4.387 -2.98 -21.219 1 87.19 573 LEU B O 1
ATOM 12593 N N . LEU B 1 574 ? 5.543 -1.145 -21.969 1 86.06 574 LEU B N 1
ATOM 12594 C CA . LEU B 1 574 ? 4.34 -0.469 -22.453 1 86.06 574 LEU B CA 1
ATOM 12595 C C . LEU B 1 574 ? 3.654 -1.279 -23.547 1 86.06 574 LEU B C 1
ATOM 12597 O O . LEU B 1 574 ? 2.436 -1.458 -23.516 1 86.06 574 LEU B O 1
ATOM 12601 N N . LYS B 1 575 ? 4.434 -1.788 -24.438 1 80.62 575 LYS B N 1
ATOM 12602 C CA . LYS B 1 575 ? 3.898 -2.604 -25.516 1 80.62 575 LYS B CA 1
ATOM 12603 C C . LYS B 1 575 ? 3.24 -3.871 -24.984 1 80.62 575 LYS B C 1
ATOM 12605 O O . LYS B 1 575 ? 2.166 -4.262 -25.438 1 80.62 575 LYS B O 1
ATOM 12610 N N . ARG B 1 576 ? 3.871 -4.441 -24.047 1 81.38 576 ARG B N 1
ATOM 12611 C CA . ARG B 1 576 ? 3.326 -5.652 -23.453 1 81.38 576 ARG B CA 1
ATOM 12612 C C . ARG B 1 576 ? 2.014 -5.363 -22.719 1 81.38 576 ARG B C 1
ATOM 12614 O O . ARG B 1 576 ? 1.063 -6.141 -22.812 1 81.38 576 ARG B O 1
ATOM 12621 N N . ALA B 1 577 ? 1.989 -4.305 -22 1 83.19 577 ALA B N 1
ATOM 12622 C CA . ALA B 1 577 ? 0.79 -3.928 -21.266 1 83.19 577 ALA B CA 1
ATOM 12623 C C . ALA B 1 577 ? -0.371 -3.629 -22.203 1 83.19 577 ALA B C 1
ATOM 12625 O O . ALA B 1 577 ? -1.519 -3.979 -21.922 1 83.19 577 ALA B O 1
ATOM 12626 N N . LEU B 1 578 ? -0.076 -3.084 -23.359 1 82.31 578 LEU B N 1
ATOM 12627 C CA . LEU B 1 578 ? -1.104 -2.723 -24.328 1 82.31 578 LEU B CA 1
ATOM 12628 C C . LEU B 1 578 ? -1.567 -3.947 -25.109 1 82.31 578 LEU B C 1
ATOM 12630 O O . LEU B 1 578 ? -2.729 -4.023 -25.531 1 82.31 578 LEU B O 1
ATOM 12634 N N . ARG B 1 579 ? -0.671 -4.859 -25.297 1 76.12 579 ARG B N 1
ATOM 12635 C CA . ARG B 1 579 ? -1.017 -6.09 -26 1 76.12 579 ARG B CA 1
ATOM 12636 C C . ARG B 1 579 ? -2.039 -6.902 -25.203 1 76.12 579 ARG B C 1
ATOM 12638 O O . ARG B 1 579 ? -2.889 -7.578 -25.797 1 76.12 579 ARG B O 1
ATOM 12645 N N . LYS B 1 580 ? -1.945 -6.824 -24 1 75.81 580 LYS B N 1
ATOM 12646 C CA . LYS B 1 580 ? -2.895 -7.559 -23.172 1 75.81 580 LYS B CA 1
ATOM 12647 C C . LYS B 1 580 ? -4.328 -7.121 -23.453 1 75.81 580 LYS B C 1
ATOM 12649 O O . LYS B 1 580 ? -5.238 -7.949 -23.516 1 75.81 580 LYS B O 1
ATOM 12654 N N . SER B 1 581 ? -4.508 -5.887 -23.641 1 76.19 581 SER B N 1
ATOM 12655 C CA . SER B 1 581 ? -5.84 -5.344 -23.906 1 76.19 581 SER B CA 1
ATOM 12656 C C . SER B 1 581 ? -6.207 -5.461 -25.375 1 76.19 581 SER B C 1
ATOM 12658 O O . SER B 1 581 ? -7.305 -5.914 -25.719 1 76.19 581 SER B O 1
ATOM 12660 N N . SER B 1 582 ? -5.301 -5.141 -26.25 1 71.81 582 SER B N 1
ATOM 12661 C CA . SER B 1 582 ? -5.648 -4.984 -27.656 1 71.81 582 SER B CA 1
ATOM 12662 C C . SER B 1 582 ? -5.555 -6.312 -28.406 1 71.81 582 SER B C 1
ATOM 12664 O O . SER B 1 582 ? -6.199 -6.496 -29.438 1 71.81 582 SER B O 1
ATOM 12666 N N . ILE B 1 583 ? -4.762 -7.242 -27.844 1 67.81 583 ILE B N 1
ATOM 12667 C CA . ILE B 1 583 ? -4.562 -8.484 -28.578 1 67.81 583 ILE B CA 1
ATOM 12668 C C . ILE B 1 583 ? -5.234 -9.641 -27.828 1 67.81 583 ILE B C 1
ATOM 12670 O O . ILE B 1 583 ? -5.992 -10.406 -28.422 1 67.81 583 ILE B O 1
ATOM 12674 N N . ASP B 1 584 ? -5.098 -9.609 -26.594 1 74.06 584 ASP B N 1
ATOM 12675 C CA . ASP B 1 584 ? -5.637 -10.727 -25.812 1 74.06 584 ASP B CA 1
ATOM 12676 C C . ASP B 1 584 ? -7.062 -10.438 -25.344 1 74.06 584 ASP B C 1
ATOM 12678 O O . ASP B 1 584 ? -7.754 -11.328 -24.859 1 74.06 584 ASP B O 1
ATOM 12682 N N . PHE B 1 585 ? -7.527 -9.258 -25.641 1 80.88 585 PHE B N 1
ATOM 12683 C CA . PHE B 1 585 ? -8.875 -8.789 -25.328 1 80.88 585 PHE B CA 1
ATOM 12684 C C . PHE B 1 585 ? -9.18 -8.969 -23.844 1 80.88 585 PHE B C 1
ATOM 12686 O O . PHE B 1 585 ? -10.297 -9.328 -23.469 1 80.88 585 PHE B O 1
ATOM 12693 N N . ARG B 1 586 ? -8.18 -8.906 -23.094 1 82.56 586 ARG B N 1
ATOM 12694 C CA . ARG B 1 586 ? -8.383 -8.859 -21.641 1 82.56 586 ARG B CA 1
ATOM 12695 C C . ARG B 1 586 ? -8.695 -7.438 -21.188 1 82.56 586 ARG B C 1
ATOM 12697 O O . ARG B 1 586 ? -7.828 -6.75 -20.641 1 82.56 586 ARG B O 1
ATOM 12704 N N . ILE B 1 587 ? -9.922 -7.125 -21.391 1 86.12 587 ILE B N 1
ATOM 12705 C CA . ILE B 1 587 ? -10.352 -5.75 -21.156 1 86.12 587 ILE B CA 1
ATOM 12706 C C . ILE B 1 587 ? -10.883 -5.613 -19.734 1 86.12 587 ILE B C 1
ATOM 12708 O O . ILE B 1 587 ? -11.828 -6.301 -19.344 1 86.12 587 ILE B O 1
ATOM 12712 N N . SER B 1 588 ? -10.211 -4.762 -18.984 1 81.62 588 SER B N 1
ATOM 12713 C CA . SER B 1 588 ? -10.695 -4.496 -17.641 1 81.62 588 SER B CA 1
ATOM 12714 C C . SER B 1 588 ? -12.109 -3.938 -17.656 1 81.62 588 SER B C 1
ATOM 12716 O O . SER B 1 588 ? -12.398 -2.982 -18.375 1 81.62 588 SER B O 1
ATOM 12718 N N . PHE B 1 589 ? -12.961 -4.633 -16.969 1 84.75 589 PHE B N 1
ATOM 12719 C CA . PHE B 1 589 ? -14.367 -4.258 -16.875 1 84.75 589 PHE B CA 1
ATOM 12720 C C . PHE B 1 589 ? -14.742 -3.893 -15.453 1 84.75 589 PHE B C 1
ATOM 12722 O O . PHE B 1 589 ? -15.148 -4.754 -14.672 1 84.75 589 PHE B O 1
ATOM 12729 N N . SER B 1 590 ? -14.727 -2.566 -15.055 1 81.56 590 SER B N 1
ATOM 12730 C CA . SER B 1 590 ? -14.852 -2.064 -13.688 1 81.56 590 SER B CA 1
ATOM 12731 C C . SER B 1 590 ? -16.219 -2.412 -13.094 1 81.56 590 SER B C 1
ATOM 12733 O O . SER B 1 590 ? -16.359 -2.473 -11.875 1 81.56 590 SER B O 1
ATOM 12735 N N . SER B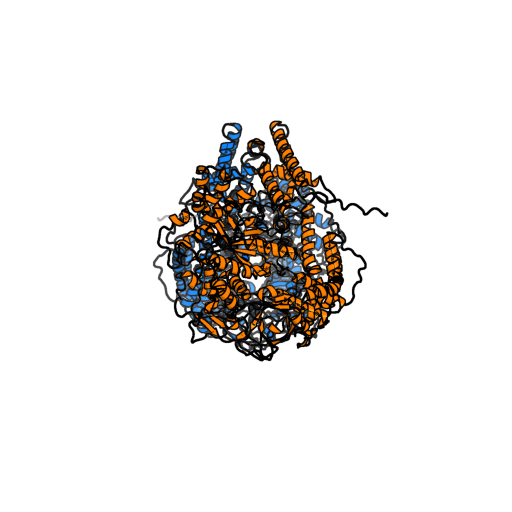 1 591 ? -17.219 -2.66 -13.922 1 89.94 591 SER B N 1
ATOM 12736 C CA . SER B 1 591 ? -18.547 -3.01 -13.438 1 89.94 591 SER B CA 1
ATOM 12737 C C . SER B 1 591 ? -18.781 -4.512 -13.508 1 89.94 591 SER B C 1
ATOM 12739 O O . SER B 1 591 ? -19.812 -4.961 -14.023 1 89.94 591 SER B O 1
ATOM 12741 N N . SER B 1 592 ? -17.812 -5.219 -13.062 1 91.81 592 SER B N 1
ATOM 12742 C CA . SER B 1 592 ? -17.906 -6.676 -13.094 1 91.81 592 SER B CA 1
ATOM 12743 C C . SER B 1 592 ? -16.953 -7.309 -12.078 1 91.81 592 SER B C 1
ATOM 12745 O O . SER B 1 592 ? -16.062 -6.641 -11.555 1 91.81 592 SER B O 1
ATOM 12747 N N . ALA B 1 593 ? -17.172 -8.586 -11.766 1 92.31 593 ALA B N 1
ATOM 12748 C CA . ALA B 1 593 ? -16.328 -9.352 -10.867 1 92.31 593 ALA B CA 1
ATOM 12749 C C . ALA B 1 593 ? -16.422 -10.844 -11.148 1 92.31 593 ALA B C 1
ATOM 12751 O O . ALA B 1 593 ? -17.438 -11.312 -11.695 1 92.31 593 ALA B O 1
ATOM 12752 N N . TYR B 1 594 ? -15.414 -11.562 -10.891 1 92.5 594 TYR B N 1
ATOM 12753 C CA . TYR B 1 594 ? -15.477 -13.023 -10.875 1 92.5 594 TYR B CA 1
ATOM 12754 C C . TYR B 1 594 ? -15.742 -13.547 -9.469 1 92.5 594 TYR B C 1
ATOM 12756 O O . TYR B 1 594 ? -15.102 -13.117 -8.508 1 92.5 594 TYR B O 1
ATOM 12764 N N . CYS B 1 595 ? -16.703 -14.359 -9.367 1 93.62 595 CYS B N 1
ATOM 12765 C CA . CYS B 1 595 ? -17.094 -14.953 -8.094 1 93.62 595 CYS B CA 1
ATOM 12766 C C . CYS B 1 595 ? -17.422 -16.438 -8.258 1 93.62 595 CYS B C 1
ATOM 12768 O O . CYS B 1 595 ? -17.766 -16.875 -9.359 1 93.62 595 CYS B O 1
ATOM 12770 N N . MET B 1 596 ? -17.328 -17.188 -7.191 1 94.88 596 MET B N 1
ATOM 12771 C CA . MET B 1 596 ? -17.703 -18.594 -7.223 1 94.88 596 MET B CA 1
ATOM 12772 C C . MET B 1 596 ? -19.219 -18.75 -7.203 1 94.88 596 MET B C 1
ATOM 12774 O O . MET B 1 596 ? -19.922 -17.953 -6.57 1 94.88 596 MET B O 1
ATOM 12778 N N . LEU B 1 597 ? -19.672 -19.75 -7.902 1 96.56 597 LEU B N 1
ATOM 12779 C CA . LEU B 1 597 ? -21.094 -20.109 -7.898 1 96.56 597 LEU B CA 1
ATOM 12780 C C . LEU B 1 597 ? -21.406 -21.047 -6.746 1 96.56 597 LEU B C 1
ATOM 12782 O O . LEU B 1 597 ? -20.672 -22.016 -6.508 1 96.56 597 LEU B O 1
ATOM 12786 N N . VAL B 1 598 ? -22.469 -20.75 -6.02 1 96.94 598 VAL B N 1
ATOM 12787 C CA . VAL B 1 598 ? -22.938 -21.656 -4.969 1 96.94 598 VAL B CA 1
ATOM 12788 C C . VAL B 1 598 ? -24.453 -21.766 -5.012 1 96.94 598 VAL B C 1
ATOM 12790 O O . VAL B 1 598 ? -25.141 -20.828 -5.445 1 96.94 598 VAL B O 1
ATOM 12793 N N . PRO B 1 599 ? -25.016 -22.922 -4.633 1 97.12 599 PRO B N 1
ATOM 12794 C CA . PRO B 1 599 ? -26.469 -23.078 -4.617 1 97.12 599 PRO B CA 1
ATOM 12795 C C . PRO B 1 599 ? -27.109 -22.531 -3.338 1 97.12 599 PRO B C 1
ATOM 12797 O O . PRO B 1 599 ? -26.453 -22.484 -2.293 1 97.12 599 PRO B O 1
ATOM 12800 N N . ASP B 1 600 ? -28.328 -22.125 -3.439 1 96.19 600 ASP B N 1
ATOM 12801 C CA . ASP B 1 600 ? -29.125 -21.719 -2.287 1 96.19 600 ASP B CA 1
ATOM 12802 C C . ASP B 1 600 ? -29.719 -22.922 -1.566 1 96.19 600 ASP B C 1
ATOM 12804 O O . ASP B 1 600 ? -30.766 -23.453 -1.969 1 96.19 600 ASP B O 1
ATOM 12808 N N . PHE B 1 601 ? -29.188 -23.312 -0.483 1 93.56 601 PHE B N 1
ATOM 12809 C CA . PHE B 1 601 ? -29.656 -24.469 0.265 1 93.56 601 PHE B CA 1
ATOM 12810 C C . PHE B 1 601 ? -30.953 -24.141 1.008 1 93.56 601 PHE B C 1
ATOM 12812 O O . PHE B 1 601 ? -31.703 -25.047 1.389 1 93.56 601 PHE B O 1
ATOM 12819 N N . SER B 1 602 ? -31.188 -22.812 1.225 1 90.75 602 SER B N 1
ATOM 12820 C CA . SER B 1 602 ? -32.406 -22.406 1.95 1 90.75 602 SER B CA 1
ATOM 12821 C C . SER B 1 602 ? -33.625 -22.562 1.086 1 90.75 602 SER B C 1
ATOM 12823 O O . SER B 1 602 ? -34.75 -22.656 1.605 1 90.75 602 SER B O 1
ATOM 12825 N N . GLY B 1 603 ? -33.469 -22.469 -0.224 1 92.06 603 GLY B N 1
ATOM 12826 C CA . GLY B 1 603 ? -34.594 -22.625 -1.152 1 92.06 603 GLY B CA 1
ATOM 12827 C C . GLY B 1 603 ? -35.438 -21.375 -1.272 1 92.06 603 GLY B C 1
ATOM 12828 O O . GLY B 1 603 ? -36.562 -21.422 -1.775 1 92.06 603 GLY B O 1
ATOM 12829 N N . GLN B 1 604 ? -34.906 -20.25 -0.87 1 93.44 604 GLN B N 1
ATOM 12830 C CA . GLN B 1 604 ? -35.688 -19.016 -0.847 1 93.44 604 GLN B CA 1
ATOM 12831 C C . GLN B 1 604 ? -35.594 -18.281 -2.182 1 93.44 604 GLN B C 1
ATOM 12833 O O . GLN B 1 604 ? -36.438 -17.453 -2.494 1 93.44 604 GLN B O 1
ATOM 12838 N N . LEU B 1 605 ? -34.625 -18.531 -2.947 1 95.69 605 LEU B N 1
ATOM 12839 C CA . LEU B 1 605 ? -34.438 -17.844 -4.215 1 95.69 605 LEU B CA 1
ATOM 12840 C C . LEU B 1 605 ? -35.312 -18.438 -5.309 1 95.69 605 LEU B C 1
ATOM 12842 O O . LEU B 1 605 ? -35.25 -19.641 -5.574 1 95.69 605 LEU B O 1
ATOM 12846 N N . PRO B 1 606 ? -36.156 -17.609 -5.934 1 95 606 PRO B N 1
ATOM 12847 C CA . PRO B 1 606 ? -36.938 -18.109 -7.051 1 95 606 PRO B CA 1
ATOM 12848 C C . PRO B 1 606 ? -36.094 -18.422 -8.289 1 95 606 PRO B C 1
ATOM 12850 O O . PRO B 1 606 ? -34.969 -17.953 -8.398 1 95 606 PRO B O 1
ATOM 12853 N N . GLU B 1 607 ? -36.719 -19.203 -9.172 1 94.25 607 GLU B N 1
ATOM 12854 C CA . GLU B 1 607 ? -36.031 -19.484 -10.438 1 94.25 607 GLU B CA 1
ATOM 12855 C C . GLU B 1 607 ? -35.75 -18.203 -11.203 1 94.25 607 GLU B C 1
ATOM 12857 O O . GLU B 1 607 ? -36.594 -17.297 -11.258 1 94.25 607 GLU B O 1
ATOM 12862 N N . GLY B 1 608 ? -34.594 -18.078 -11.734 1 94.38 608 GLY B N 1
ATOM 12863 C CA . GLY B 1 608 ? -34.219 -16.906 -12.508 1 94.38 608 GLY B CA 1
ATOM 12864 C C . GLY B 1 608 ? -33.594 -15.797 -11.664 1 94.38 608 GLY B C 1
ATOM 12865 O O . GLY B 1 608 ? -33.156 -14.773 -12.195 1 94.38 608 GLY B O 1
ATOM 12866 N N . TYR B 1 609 ? -33.594 -16.047 -10.367 1 96.56 609 TYR B N 1
ATOM 12867 C CA . TYR B 1 609 ? -33.062 -15.055 -9.461 1 96.56 609 TYR B CA 1
ATOM 12868 C C . TYR B 1 609 ? -31.734 -15.531 -8.867 1 96.56 609 TYR B C 1
ATOM 12870 O O . TYR B 1 609 ? -31.484 -16.734 -8.766 1 96.56 609 TYR B O 1
ATOM 12878 N N . ILE B 1 610 ? -30.859 -14.586 -8.547 1 97.62 610 ILE B N 1
ATOM 12879 C CA . ILE B 1 610 ? -29.641 -14.836 -7.781 1 97.62 610 ILE B CA 1
ATOM 12880 C C . ILE B 1 610 ? -29.547 -13.844 -6.625 1 97.62 610 ILE B C 1
ATOM 12882 O O . ILE B 1 610 ? -30.266 -12.844 -6.594 1 97.62 610 ILE B O 1
ATOM 12886 N N . SER B 1 611 ? -28.797 -14.211 -5.648 1 96.19 611 SER B N 1
ATOM 12887 C CA . SER B 1 611 ? -28.406 -13.281 -4.598 1 96.19 611 SER B CA 1
ATOM 12888 C C . SER B 1 611 ? -26.906 -12.992 -4.637 1 96.19 611 SER B C 1
ATOM 12890 O O . SER B 1 611 ? -26.109 -13.906 -4.828 1 96.19 611 SER B O 1
ATOM 12892 N N . PHE B 1 612 ? -26.578 -11.672 -4.574 1 94.88 612 PHE B N 1
ATOM 12893 C CA . PHE B 1 612 ? -25.172 -11.273 -4.621 1 94.88 612 PHE B CA 1
ATOM 12894 C C . PHE B 1 612 ? -24.922 -10.094 -3.688 1 94.88 612 PHE B C 1
ATOM 12896 O O . PHE B 1 612 ? -25.625 -9.086 -3.736 1 94.88 612 PHE B O 1
ATOM 12903 N N . THR B 1 613 ? -23.922 -10.273 -2.814 1 89.69 613 THR B N 1
ATOM 12904 C CA . THR B 1 613 ? -23.438 -9.211 -1.944 1 89.69 613 THR B CA 1
ATOM 12905 C C . THR B 1 613 ? -21.922 -9.047 -2.08 1 89.69 613 THR B C 1
ATOM 12907 O O . THR B 1 613 ? -21.156 -9.945 -1.713 1 89.69 613 THR B O 1
ATOM 12910 N N . PRO B 1 614 ? -21.516 -7.91 -2.629 1 87.5 614 PRO B N 1
ATOM 12911 C CA . PRO B 1 614 ? -20.062 -7.715 -2.771 1 87.5 614 PRO B CA 1
ATOM 12912 C C . PRO B 1 614 ? -19.359 -7.582 -1.429 1 87.5 614 PRO B C 1
ATOM 12914 O O . PRO B 1 614 ? -19.938 -7.109 -0.455 1 87.5 614 PRO B O 1
ATOM 12917 N N . PRO B 1 615 ? -18.078 -8.039 -1.356 1 80.5 615 PRO B N 1
ATOM 12918 C CA . PRO B 1 615 ? -17.328 -7.922 -0.111 1 80.5 615 PRO B CA 1
ATOM 12919 C C . PRO B 1 615 ? -16.891 -6.488 0.187 1 80.5 615 PRO B C 1
ATOM 12921 O O . PRO B 1 615 ? -16.5 -6.176 1.315 1 80.5 615 PRO B O 1
ATOM 12924 N N . GLU B 1 616 ? -16.906 -5.582 -0.816 1 76.12 616 GLU B N 1
ATOM 12925 C CA . GLU B 1 616 ? -16.594 -4.168 -0.664 1 76.12 616 GLU B CA 1
ATOM 12926 C C . GLU B 1 616 ? -17.594 -3.289 -1.399 1 76.12 616 GLU B C 1
ATOM 12928 O O . GLU B 1 616 ? -18.391 -3.783 -2.211 1 76.12 616 GLU B O 1
ATOM 12933 N N . ILE B 1 617 ? -17.531 -2.041 -1.049 1 73.44 617 ILE B N 1
ATOM 12934 C CA . ILE B 1 617 ? -18.453 -1.119 -1.709 1 73.44 617 ILE B CA 1
ATOM 12935 C C . ILE B 1 617 ? -17.969 -0.852 -3.135 1 73.44 617 ILE B C 1
ATOM 12937 O O . ILE B 1 617 ? -16.797 -0.56 -3.361 1 73.44 617 ILE B O 1
ATOM 12941 N N . VAL B 1 618 ? -18.828 -1.125 -4.031 1 80.5 618 VAL B N 1
ATOM 12942 C CA . VAL B 1 618 ? -18.531 -0.913 -5.441 1 80.5 618 VAL B CA 1
ATOM 12943 C C . VAL B 1 618 ? -19.25 0.332 -5.949 1 80.5 618 VAL B C 1
ATOM 12945 O O . VAL B 1 618 ? -20.406 0.579 -5.582 1 80.5 618 VAL B O 1
ATOM 12948 N N . TYR B 1 619 ? -18.594 1.152 -6.695 1 68.25 619 TYR B N 1
ATOM 12949 C CA . TYR B 1 619 ? -19.172 2.402 -7.191 1 68.25 619 TYR B CA 1
ATOM 12950 C C . TYR B 1 619 ? -19.406 2.334 -8.695 1 68.25 619 TYR B C 1
ATOM 12952 O O . TYR B 1 619 ? -18.703 1.628 -9.414 1 68.25 619 TYR B O 1
ATOM 12960 N N . ASP B 1 620 ? -20.453 2.918 -9.141 1 69.56 620 ASP B N 1
ATOM 12961 C CA . ASP B 1 620 ? -20.75 2.996 -10.57 1 69.56 620 ASP B CA 1
ATOM 12962 C C . ASP B 1 620 ? -19.969 4.133 -11.227 1 69.56 620 ASP B C 1
ATOM 12964 O O . ASP B 1 620 ? -19.078 4.723 -10.609 1 69.56 620 ASP B O 1
ATOM 12968 N N . GLY B 1 621 ? -20.125 4.266 -12.586 1 59.09 621 GLY B N 1
ATOM 12969 C CA . GLY B 1 621 ? -19.406 5.281 -13.336 1 59.09 621 GLY B CA 1
ATOM 12970 C C . GLY B 1 621 ? -19.609 6.68 -12.789 1 59.09 621 GLY B C 1
ATOM 12971 O O . GLY B 1 621 ? -18.781 7.566 -13.031 1 59.09 621 GLY B O 1
ATOM 12972 N N . ASP B 1 622 ? -20.75 6.863 -11.969 1 55.75 622 ASP B N 1
ATOM 12973 C CA . ASP B 1 622 ? -21.031 8.172 -11.391 1 55.75 622 ASP B CA 1
ATOM 12974 C C . ASP B 1 622 ? -20.578 8.25 -9.938 1 55.75 622 ASP B C 1
ATOM 12976 O O . ASP B 1 622 ? -21.031 9.102 -9.18 1 55.75 622 ASP B O 1
ATOM 12980 N N . ASN B 1 623 ? -19.781 7.195 -9.57 1 55.09 623 ASN B N 1
ATOM 12981 C CA . ASN B 1 623 ? -19.188 7.102 -8.242 1 55.09 623 ASN B CA 1
ATOM 12982 C C . ASN B 1 623 ? -20.266 6.934 -7.168 1 55.09 623 ASN B C 1
ATOM 12984 O O . ASN B 1 623 ? -20.141 7.48 -6.07 1 55.09 623 ASN B O 1
ATOM 12988 N N . ARG B 1 624 ? -21.438 6.531 -7.469 1 64.81 624 ARG B N 1
ATOM 12989 C CA . ARG B 1 624 ? -22.484 6.113 -6.535 1 64.81 624 ARG B CA 1
ATOM 12990 C C . ARG B 1 624 ? -22.359 4.633 -6.203 1 64.81 624 ARG B C 1
ATOM 12992 O O . ARG B 1 624 ? -22.016 3.822 -7.066 1 64.81 624 ARG B O 1
ATOM 12999 N N . ALA B 1 625 ? -22.484 4.352 -4.883 1 71 625 ALA B N 1
ATOM 13000 C CA . ALA B 1 625 ? -22.469 2.951 -4.469 1 71 625 ALA B CA 1
ATOM 13001 C C . ALA B 1 625 ? -23.531 2.143 -5.191 1 71 625 ALA B C 1
ATOM 13003 O O . ALA B 1 625 ? -24.688 2.572 -5.285 1 71 625 ALA B O 1
ATOM 13004 N N . VAL B 1 626 ? -23.219 1.03 -5.762 1 81.62 626 VAL B N 1
ATOM 13005 C CA . VAL B 1 626 ? -24.141 0.161 -6.5 1 81.62 626 VAL B CA 1
ATOM 13006 C C . VAL B 1 626 ? -25 -0.64 -5.523 1 81.62 626 VAL B C 1
ATOM 13008 O O . VAL B 1 626 ? -24.5 -1.132 -4.508 1 81.62 626 VAL B O 1
ATOM 13011 N N . ASP B 1 627 ? -26.266 -0.681 -5.797 1 80.88 627 ASP B N 1
ATOM 13012 C CA . ASP B 1 627 ? -27.203 -1.455 -4.988 1 80.88 627 ASP B CA 1
ATOM 13013 C C . ASP B 1 627 ? -27.469 -2.822 -5.613 1 80.88 627 ASP B C 1
ATOM 13015 O O . ASP B 1 627 ? -28 -2.908 -6.723 1 80.88 627 ASP B O 1
ATOM 13019 N N . PHE B 1 628 ? -27.203 -3.9 -4.914 1 88.38 628 PHE B N 1
ATOM 13020 C CA . PHE B 1 628 ? -27.359 -5.242 -5.457 1 88.38 628 PHE B CA 1
ATOM 13021 C C . PHE B 1 628 ? -28.594 -5.918 -4.875 1 88.38 628 PHE B C 1
ATOM 13023 O O . PHE B 1 628 ? -28.703 -7.148 -4.875 1 88.38 628 PHE B O 1
ATOM 13030 N N . THR B 1 629 ? -29.531 -5.156 -4.32 1 86.56 629 THR B N 1
ATOM 13031 C CA . THR B 1 629 ? -30.719 -5.738 -3.725 1 86.56 629 THR B CA 1
ATOM 13032 C C . THR B 1 629 ? -31.812 -5.906 -4.773 1 86.56 629 THR B C 1
ATOM 13034 O O . THR B 1 629 ? -32.781 -6.645 -4.559 1 86.56 629 THR B O 1
ATOM 13037 N N . LYS B 1 630 ? -31.672 -5.254 -5.918 1 89.12 630 LYS B N 1
ATOM 13038 C CA . LYS B 1 630 ? -32.656 -5.332 -6.996 1 89.12 630 LYS B CA 1
ATOM 13039 C C . LYS B 1 630 ? -32 -5.066 -8.352 1 89.12 630 LYS B C 1
ATOM 13041 O O . LYS B 1 630 ? -30.844 -4.641 -8.422 1 89.12 630 LYS B O 1
ATOM 13046 N N . GLY B 1 631 ? -32.75 -5.461 -9.383 1 92.75 631 GLY B N 1
ATOM 13047 C CA . GLY B 1 631 ? -32.25 -5.211 -10.727 1 92.75 631 GLY B CA 1
ATOM 13048 C C . GLY B 1 631 ? -31.797 -6.469 -11.438 1 92.75 631 GLY B C 1
ATOM 13049 O O . GLY B 1 631 ? -32.094 -7.582 -11.016 1 92.75 631 GLY B O 1
ATOM 13050 N N . GLU B 1 632 ? -31.188 -6.223 -12.609 1 96.25 632 GLU B N 1
ATOM 13051 C CA . GLU B 1 632 ? -30.719 -7.328 -13.438 1 96.25 632 GLU B CA 1
ATOM 13052 C C . GLU B 1 632 ? -29.203 -7.289 -13.594 1 96.25 632 GLU B C 1
ATOM 13054 O O . GLU B 1 632 ? -28.594 -6.215 -13.539 1 96.25 632 GLU B O 1
ATOM 13059 N N . VAL B 1 633 ? -28.672 -8.422 -13.68 1 96.94 633 VAL B N 1
ATOM 13060 C CA . VAL B 1 633 ? -27.25 -8.562 -13.914 1 96.94 633 VAL B CA 1
ATOM 13061 C C . VAL B 1 633 ? -26.984 -9.688 -14.906 1 96.94 633 VAL B C 1
ATOM 13063 O O . VAL B 1 633 ? -27.891 -10.469 -15.219 1 96.94 633 VAL B O 1
ATOM 13066 N N . LEU B 1 634 ? -25.859 -9.734 -15.469 1 97.75 634 LEU B N 1
ATOM 13067 C CA . LEU B 1 634 ? -25.438 -10.828 -16.344 1 97.75 634 LEU B CA 1
ATOM 13068 C C . LEU B 1 634 ? -24.469 -11.758 -15.617 1 97.75 634 LEU B C 1
ATOM 13070 O O . LEU B 1 634 ? -23.609 -11.305 -14.859 1 97.75 634 LEU B O 1
ATOM 13074 N N . ILE B 1 635 ? -24.641 -13.031 -15.828 1 97.81 635 ILE B N 1
ATOM 13075 C CA . ILE B 1 635 ? -23.734 -14.047 -15.297 1 97.81 635 ILE B CA 1
ATOM 13076 C C . ILE B 1 635 ? -23.156 -14.875 -16.453 1 97.81 635 ILE B C 1
ATOM 13078 O O . ILE B 1 635 ? -23.906 -15.367 -17.297 1 97.81 635 ILE B O 1
ATOM 13082 N N . GLY B 1 636 ? -21.859 -14.977 -16.484 1 96.5 636 GLY B N 1
ATOM 13083 C CA . GLY B 1 636 ? -21.188 -15.781 -17.5 1 96.5 636 GLY B CA 1
ATOM 13084 C C . GLY B 1 636 ? -20.125 -16.688 -16.922 1 96.5 636 GLY B C 1
ATOM 13085 O O . GLY B 1 636 ? -19.531 -16.391 -15.891 1 96.5 636 GLY B O 1
ATOM 13086 N N . ARG B 1 637 ? -19.875 -17.766 -17.594 1 94.5 637 ARG B N 1
ATOM 13087 C CA . ARG B 1 637 ? -18.891 -18.734 -17.125 1 94.5 637 ARG B CA 1
ATOM 13088 C C . ARG B 1 637 ? -18.016 -19.219 -18.266 1 94.5 637 ARG B C 1
ATOM 13090 O O . ARG B 1 637 ? -18.5 -19.438 -19.391 1 94.5 637 ARG B O 1
ATOM 13097 N N . HIS B 1 638 ? -16.781 -19.391 -18.031 1 89.5 638 HIS B N 1
ATOM 13098 C CA . HIS B 1 638 ? -15.844 -19.984 -18.984 1 89.5 638 HIS B CA 1
ATOM 13099 C C . HIS B 1 638 ? -15.836 -21.5 -18.859 1 89.5 638 HIS B C 1
ATOM 13101 O O . HIS B 1 638 ? -15.992 -22.047 -17.766 1 89.5 638 HIS B O 1
ATOM 13107 N N . PRO B 1 639 ? -15.57 -22.203 -19.797 1 89.56 639 PRO B N 1
ATOM 13108 C CA . PRO B 1 639 ? -15.477 -21.75 -21.188 1 89.56 639 PRO B CA 1
ATOM 13109 C C . PRO B 1 639 ? -16.812 -21.25 -21.734 1 89.56 639 PRO B C 1
ATOM 13111 O O . PRO B 1 639 ? -17.859 -21.828 -21.453 1 89.56 639 PRO B O 1
ATOM 13114 N N . ALA B 1 640 ? -16.828 -20.188 -22.375 1 93.25 640 ALA B N 1
ATOM 13115 C CA . ALA B 1 640 ? -18.031 -19.562 -22.938 1 93.25 640 ALA B CA 1
ATOM 13116 C C . ALA B 1 640 ? -18.016 -19.641 -24.469 1 93.25 640 ALA B C 1
ATOM 13118 O O . ALA B 1 640 ? -17.453 -18.75 -25.125 1 93.25 640 ALA B O 1
ATOM 13119 N N . LEU B 1 641 ? -18.734 -20.656 -25 1 93.31 641 LEU B N 1
ATOM 13120 C CA . LEU B 1 641 ? -18.688 -20.891 -26.453 1 93.31 641 LEU B CA 1
ATOM 13121 C C . LEU B 1 641 ? -20.094 -20.875 -27.047 1 93.31 641 LEU B C 1
ATOM 13123 O O . LEU B 1 641 ? -20.25 -20.656 -28.266 1 93.31 641 LEU B O 1
ATOM 13127 N N . LEU B 1 642 ? -21.078 -21.047 -26.203 1 94.44 642 LEU B N 1
ATOM 13128 C CA . LEU B 1 642 ? -22.469 -21.094 -26.672 1 94.44 642 LEU B CA 1
ATOM 13129 C C . LEU B 1 642 ? -23.188 -19.797 -26.344 1 94.44 642 LEU B C 1
ATOM 13131 O O . LEU B 1 642 ? -22.844 -19.109 -25.375 1 94.44 642 LEU B O 1
ATOM 13135 N N . PRO B 1 643 ? -24.203 -19.438 -27.094 1 93.81 643 PRO B N 1
ATOM 13136 C CA . PRO B 1 643 ? -24.953 -18.219 -26.812 1 93.81 643 PRO B CA 1
ATOM 13137 C C . PRO B 1 643 ? -25.578 -18.219 -25.422 1 93.81 643 PRO B C 1
ATOM 13139 O O . PRO B 1 643 ? -25.844 -17.141 -24.859 1 93.81 643 PRO B O 1
ATOM 13142 N N . THR B 1 644 ? -25.75 -19.391 -24.859 1 94.44 644 THR B N 1
ATOM 13143 C CA . THR B 1 644 ? -26.422 -19.5 -23.562 1 94.44 644 THR B CA 1
ATOM 13144 C C . THR B 1 644 ? -25.422 -19.375 -22.422 1 94.44 644 THR B C 1
ATOM 13146 O O . THR B 1 644 ? -25.797 -19.344 -21.25 1 94.44 644 THR B O 1
ATOM 13149 N N . ASP B 1 645 ? -24.172 -19.25 -22.734 1 95.81 645 ASP B N 1
ATOM 13150 C CA . ASP B 1 645 ? -23.141 -19.297 -21.703 1 95.81 645 ASP B CA 1
ATOM 13151 C C . ASP B 1 645 ? -23.109 -17.984 -20.922 1 95.81 645 ASP B C 1
ATOM 13153 O O . ASP B 1 645 ? -22.312 -17.828 -19.984 1 95.81 645 ASP B O 1
ATOM 13157 N N . ILE B 1 646 ? -23.875 -17.016 -21.297 1 97.12 646 ILE B N 1
ATOM 13158 C CA . ILE B 1 646 ? -24.188 -15.828 -20.5 1 97.12 646 ILE B CA 1
ATOM 13159 C C . ILE B 1 646 ? -25.703 -15.727 -20.297 1 97.12 646 ILE B C 1
ATOM 13161 O O . ILE B 1 646 ? -26.484 -15.984 -21.234 1 97.12 646 ILE B O 1
ATOM 13165 N N . GLN B 1 647 ? -26.094 -15.43 -19.094 1 97.5 647 GLN B N 1
ATOM 13166 C CA . GLN B 1 647 ? -27.516 -15.336 -18.766 1 97.5 647 GLN B CA 1
ATOM 13167 C C . GLN B 1 647 ? -27.828 -14.016 -18.062 1 97.5 647 GLN B C 1
ATOM 13169 O O . GLN B 1 647 ? -27.062 -13.555 -17.234 1 97.5 647 GLN B O 1
ATOM 13174 N N . LYS B 1 648 ? -28.859 -13.422 -18.516 1 97.88 648 LYS B N 1
ATOM 13175 C CA . LYS B 1 648 ? -29.438 -12.305 -17.781 1 97.88 648 LYS B CA 1
ATOM 13176 C C . LYS B 1 648 ? -30.375 -12.797 -16.688 1 97.88 648 LYS B C 1
ATOM 13178 O O . LYS B 1 648 ? -31.312 -13.539 -16.953 1 97.88 648 LYS B O 1
ATOM 13183 N N . VAL B 1 649 ? -30.062 -12.43 -15.438 1 97.62 649 VAL B N 1
ATOM 13184 C CA . VAL B 1 649 ? -30.828 -12.891 -14.289 1 97.62 649 VAL B CA 1
ATOM 13185 C C . VAL B 1 649 ? -31.219 -11.695 -13.414 1 97.62 649 VAL B C 1
ATOM 13187 O O . VAL B 1 649 ? -30.734 -10.578 -13.625 1 97.62 649 VAL B O 1
ATOM 13190 N N . ARG B 1 650 ? -32.125 -11.961 -12.492 1 97.12 650 ARG B N 1
ATOM 13191 C CA . ARG B 1 650 ? -32.594 -10.906 -11.602 1 97.12 650 ARG B CA 1
ATOM 13192 C C . ARG B 1 650 ? -32 -11.07 -10.203 1 97.12 650 ARG B C 1
ATOM 13194 O O . ARG B 1 650 ? -31.734 -12.188 -9.758 1 97.12 650 ARG B O 1
ATOM 13201 N N . LEU B 1 651 ? -31.797 -9.961 -9.547 1 96.12 651 LEU B N 1
ATOM 13202 C CA . LEU B 1 651 ? -31.297 -9.945 -8.18 1 96.12 651 LEU B CA 1
ATOM 13203 C C . LEU B 1 651 ? -32.438 -9.969 -7.176 1 96.12 651 LEU B C 1
ATOM 13205 O O . LEU B 1 651 ? -33.469 -9.344 -7.395 1 96.12 651 LEU B O 1
ATOM 13209 N N . ALA B 1 652 ? -32.25 -10.766 -6.117 1 94.5 652 ALA B N 1
ATOM 13210 C CA . ALA B 1 652 ? -33.219 -10.82 -5.027 1 94.5 652 ALA B CA 1
ATOM 13211 C C . ALA B 1 652 ? -32.594 -10.32 -3.725 1 94.5 652 ALA B C 1
ATOM 13213 O O . ALA B 1 652 ? -31.406 -10.492 -3.486 1 94.5 652 ALA B O 1
ATOM 13214 N N . ASN B 1 653 ? -33.438 -9.688 -2.949 1 88.88 653 ASN B N 1
ATOM 13215 C CA . ASN B 1 653 ? -33 -9.188 -1.643 1 88.88 653 ASN B CA 1
ATOM 13216 C C . ASN B 1 653 ? -33.438 -10.141 -0.524 1 88.88 653 ASN B C 1
ATOM 13218 O O . ASN B 1 653 ? -34.5 -9.977 0.068 1 88.88 653 ASN B O 1
ATOM 13222 N N . ILE B 1 654 ? -32.531 -11.07 -0.292 1 88.19 654 ILE B N 1
ATOM 13223 C CA . ILE B 1 654 ? -32.781 -12.016 0.789 1 88.19 654 ILE B CA 1
ATOM 13224 C C . ILE B 1 654 ? -31.797 -11.781 1.927 1 88.19 654 ILE B C 1
ATOM 13226 O O . ILE B 1 654 ? -30.594 -12.023 1.773 1 88.19 654 ILE B O 1
ATOM 13230 N N . THR B 1 655 ? -32.219 -11.453 3.102 1 79.94 655 THR B N 1
ATOM 13231 C CA . THR B 1 655 ? -31.406 -11.008 4.234 1 79.94 655 THR B CA 1
ATOM 13232 C C . THR B 1 655 ? -30.5 -12.133 4.73 1 79.94 655 THR B C 1
ATOM 13234 O O . THR B 1 655 ? -29.344 -11.891 5.082 1 79.94 655 THR B O 1
ATOM 13237 N N . SER B 1 656 ? -31.016 -13.352 4.762 1 80.38 656 SER B N 1
ATOM 13238 C CA . SER B 1 656 ? -30.25 -14.469 5.312 1 80.38 656 SER B CA 1
ATOM 13239 C C . SER B 1 656 ? -29.047 -14.805 4.438 1 80.38 656 SER B C 1
ATOM 13241 O O . SER B 1 656 ? -28.078 -15.398 4.906 1 80.38 656 SER B O 1
ATOM 13243 N N . LEU B 1 657 ? -29.109 -14.414 3.131 1 90 657 LEU B N 1
ATOM 13244 C CA . LEU B 1 657 ? -28.047 -14.758 2.188 1 90 657 LEU B CA 1
ATOM 13245 C C . LEU B 1 657 ? -27 -13.656 2.117 1 90 657 LEU B C 1
ATOM 13247 O O . LEU B 1 657 ? -25.906 -13.859 1.582 1 90 657 LEU B O 1
ATOM 13251 N N . LYS B 1 658 ? -27.266 -12.586 2.746 1 82.69 658 LYS B N 1
ATOM 13252 C CA . LYS B 1 658 ? -26.391 -11.414 2.635 1 82.69 658 LYS B CA 1
ATOM 13253 C C . LYS B 1 658 ? -25.078 -11.633 3.373 1 82.69 658 LYS B C 1
ATOM 13255 O O . LYS B 1 658 ? -24.094 -10.938 3.111 1 82.69 658 LYS B O 1
ATOM 13260 N N . GLN B 1 659 ? -25 -12.578 4.242 1 77.62 659 GLN B N 1
ATOM 13261 C CA . GLN B 1 659 ? -23.766 -12.852 4.969 1 77.62 659 GLN B CA 1
ATOM 13262 C C . GLN B 1 659 ? -22.75 -13.539 4.07 1 77.62 659 GLN B C 1
ATOM 13264 O O . GLN B 1 659 ? -21.547 -13.516 4.359 1 77.62 659 GLN B O 1
ATOM 13269 N N . LYS B 1 660 ? -23.266 -14.164 3.043 1 89.5 660 LYS B N 1
ATOM 13270 C CA . LYS B 1 660 ? -22.391 -14.844 2.096 1 89.5 660 LYS B CA 1
ATOM 13271 C C . LYS B 1 660 ? -21.859 -13.867 1.045 1 89.5 660 LYS B C 1
ATOM 13273 O O . LYS B 1 660 ? -22.312 -13.883 -0.103 1 89.5 660 LYS B O 1
ATOM 13278 N N . ARG B 1 661 ? -20.891 -13.227 1.436 1 85.5 661 ARG B N 1
ATOM 13279 C CA . ARG B 1 661 ? -20.375 -12.156 0.583 1 85.5 661 ARG B CA 1
ATOM 13280 C C . ARG B 1 661 ? -19.391 -12.703 -0.439 1 85.5 661 ARG B C 1
ATOM 13282 O O . ARG B 1 661 ? -18.625 -13.625 -0.141 1 85.5 661 ARG B O 1
ATOM 13289 N N . GLY B 1 662 ? -19.344 -12.109 -1.634 1 88.75 662 GLY B N 1
ATOM 13290 C CA . GLY B 1 662 ? -18.406 -12.469 -2.68 1 88.75 662 GLY B CA 1
ATOM 13291 C C . GLY B 1 662 ? -18.766 -13.742 -3.406 1 88.75 662 GLY B C 1
ATOM 13292 O O . GLY B 1 662 ? -17.922 -14.359 -4.066 1 88.75 662 GLY B O 1
ATOM 13293 N N . LEU B 1 663 ? -20.016 -14.211 -3.209 1 94.69 663 LEU B N 1
ATOM 13294 C CA . LEU B 1 663 ? -20.516 -15.43 -3.85 1 94.69 663 LEU B CA 1
ATOM 13295 C C . LEU B 1 663 ? -21.734 -15.125 -4.707 1 94.69 663 LEU B C 1
ATOM 13297 O O . LEU B 1 663 ? -22.531 -14.242 -4.383 1 94.69 663 LEU B O 1
ATOM 13301 N N . ILE B 1 664 ? -21.797 -15.797 -5.805 1 97 664 ILE B N 1
ATOM 13302 C CA . ILE B 1 664 ? -23.031 -15.789 -6.582 1 97 664 ILE B CA 1
ATOM 13303 C C . ILE B 1 664 ? -23.922 -16.953 -6.152 1 97 664 ILE B C 1
ATOM 13305 O O . ILE B 1 664 ? -23.656 -18.109 -6.5 1 97 664 ILE B O 1
ATOM 13309 N N . ILE B 1 665 ? -24.984 -16.641 -5.457 1 97.44 665 ILE B N 1
ATOM 13310 C CA . ILE B 1 665 ? -25.875 -17.672 -4.938 1 97.44 665 ILE B CA 1
ATOM 13311 C C . ILE B 1 665 ? -27 -17.938 -5.93 1 97.44 665 ILE B C 1
ATOM 13313 O O . ILE B 1 665 ? -27.766 -17.031 -6.27 1 97.44 665 ILE B O 1
ATOM 13317 N N . CYS B 1 666 ? -27.156 -19.156 -6.359 1 97.69 666 CYS B N 1
ATOM 13318 C CA . CYS B 1 666 ? -28.094 -19.531 -7.402 1 97.69 666 CYS B CA 1
ATOM 13319 C C . CYS B 1 666 ? -29.312 -20.25 -6.812 1 97.69 666 CYS B C 1
ATOM 13321 O O . CYS B 1 666 ? -29.188 -20.953 -5.805 1 97.69 666 CYS B O 1
ATOM 13323 N N . SER B 1 667 ? -30.359 -20.109 -7.5 1 96.94 667 SER B N 1
ATOM 13324 C CA . SER B 1 667 ? -31.609 -20.734 -7.074 1 96.94 667 SER B CA 1
ATOM 13325 C C . SER B 1 667 ? -31.547 -22.25 -7.203 1 96.94 667 SER B C 1
ATOM 13327 O O . SER B 1 667 ? -30.906 -22.781 -8.109 1 96.94 667 SER B O 1
ATOM 13329 N N . THR B 1 668 ? -32.188 -22.938 -6.273 1 96.38 668 THR B N 1
ATOM 13330 C CA . THR B 1 668 ? -32.344 -24.375 -6.355 1 96.38 668 THR B CA 1
ATOM 13331 C C . THR B 1 668 ? -33.781 -24.75 -6.73 1 96.38 668 THR B C 1
ATOM 13333 O O . THR B 1 668 ? -34.219 -25.875 -6.457 1 96.38 668 THR B O 1
ATOM 13336 N N . GLN B 1 669 ? -34.406 -23.719 -7.285 1 94 669 GLN B N 1
ATOM 13337 C CA . GLN B 1 669 ? -35.75 -23.922 -7.781 1 94 669 GLN B CA 1
ATOM 13338 C C . GLN B 1 669 ? -35.812 -23.875 -9.305 1 94 669 GLN B C 1
ATOM 13340 O O . GLN B 1 669 ? -34.844 -23.422 -9.945 1 94 669 GLN B O 1
ATOM 13345 N N . GLY B 1 670 ? -36.906 -24.516 -9.883 1 91.44 670 GLY B N 1
ATOM 13346 C CA . GLY B 1 670 ? -37.094 -24.469 -11.328 1 91.44 670 GLY B CA 1
ATOM 13347 C C . GLY B 1 670 ? -36.719 -25.781 -12.008 1 91.44 670 GLY B C 1
ATOM 13348 O O . GLY B 1 670 ? -36.688 -26.828 -11.359 1 91.44 670 GLY B O 1
ATOM 13349 N N . SER B 1 671 ? -36.469 -25.656 -13.312 1 89.12 671 SER B N 1
ATOM 13350 C CA . SER B 1 671 ? -36.344 -26.891 -14.102 1 89.12 671 SER B CA 1
ATOM 13351 C C . SER B 1 671 ? -34.906 -27.203 -14.383 1 89.12 671 SER B C 1
ATOM 13353 O O . SER B 1 671 ? -34.562 -28.359 -14.648 1 89.12 671 SER B O 1
ATOM 13355 N N . ARG B 1 672 ? -34.062 -26.203 -14.328 1 92.81 672 ARG B N 1
ATOM 13356 C CA . ARG B 1 672 ? -32.656 -26.391 -14.672 1 92.81 672 ARG B CA 1
ATOM 13357 C C . ARG B 1 672 ? -31.75 -25.469 -13.867 1 92.81 672 ARG B C 1
ATOM 13359 O O . ARG B 1 672 ? -32.062 -24.281 -13.719 1 92.81 672 ARG B O 1
ATOM 13366 N N . PRO B 1 673 ? -30.703 -26.031 -13.305 1 94.88 673 PRO B N 1
ATOM 13367 C CA . PRO B 1 673 ? -29.797 -25.156 -12.555 1 94.88 673 PRO B CA 1
ATOM 13368 C C . PRO B 1 673 ? -29.109 -24.125 -13.438 1 94.88 673 PRO B C 1
ATOM 13370 O O . PRO B 1 673 ? -28.734 -24.422 -14.578 1 94.88 673 PRO B O 1
ATOM 13373 N N . LEU B 1 674 ? -28.906 -22.984 -12.922 1 95.12 674 LEU B N 1
ATOM 13374 C CA . LEU B 1 674 ? -28.25 -21.906 -13.648 1 95.12 674 LEU B CA 1
ATOM 13375 C C . LEU B 1 674 ? -26.844 -22.312 -14.078 1 95.12 674 LEU B C 1
ATOM 13377 O O . LEU B 1 674 ? -26.422 -22 -15.188 1 95.12 674 LEU B O 1
ATOM 13381 N N . ALA B 1 675 ? -26.078 -23 -13.172 1 94.94 675 ALA B N 1
ATOM 13382 C CA . ALA B 1 675 ? -24.719 -23.422 -13.484 1 94.94 675 ALA B CA 1
ATOM 13383 C C . ALA B 1 675 ? -24.688 -24.328 -14.719 1 94.94 675 ALA B C 1
ATOM 13385 O O . ALA B 1 675 ? -23.781 -24.219 -15.547 1 94.94 675 ALA B O 1
ATOM 13386 N N . ASP B 1 676 ? -25.641 -25.172 -14.836 1 93.44 676 ASP B N 1
ATOM 13387 C CA . ASP B 1 676 ? -25.719 -26.078 -15.977 1 93.44 676 ASP B CA 1
ATOM 13388 C C . ASP B 1 676 ? -25.984 -25.297 -17.281 1 93.44 676 ASP B C 1
ATOM 13390 O O . ASP B 1 676 ? -25.469 -25.672 -18.328 1 93.44 676 ASP B O 1
ATOM 13394 N N . LEU B 1 677 ? -26.828 -24.328 -17.156 1 92.69 677 LEU B N 1
ATOM 13395 C CA . LEU B 1 677 ? -27.109 -23.5 -18.312 1 92.69 677 LEU B CA 1
ATOM 13396 C C . LEU B 1 677 ? -25.859 -22.766 -18.781 1 92.69 677 LEU B C 1
ATOM 13398 O O . LEU B 1 677 ? -25.734 -22.422 -19.953 1 92.69 677 LEU B O 1
ATOM 13402 N N . LEU B 1 678 ? -25.031 -22.5 -17.828 1 94.12 678 LEU B N 1
ATOM 13403 C CA . LEU B 1 678 ? -23.781 -21.812 -18.109 1 94.12 678 LEU B CA 1
ATOM 13404 C C . LEU B 1 678 ? -22.688 -22.812 -18.484 1 94.12 678 LEU B C 1
ATOM 13406 O O . LEU B 1 678 ? -21.844 -23.156 -17.656 1 94.12 678 LEU B O 1
ATOM 13410 N N . SER B 1 679 ? -22.609 -23.234 -19.672 1 88.56 679 SER B N 1
ATOM 13411 C CA . SER B 1 679 ? -21.562 -24.078 -20.25 1 88.56 679 SER B CA 1
ATOM 13412 C C . SER B 1 679 ? -21.5 -25.422 -19.531 1 88.56 679 SER B C 1
ATOM 13414 O O . SER B 1 679 ? -20.406 -25.969 -19.344 1 88.56 679 SER B O 1
ATOM 13416 N N . GLY B 1 680 ? -22.594 -25.859 -18.922 1 88.06 680 GLY B N 1
ATOM 13417 C CA . GLY B 1 680 ? -22.609 -27.156 -18.25 1 88.06 680 GLY B CA 1
ATOM 13418 C C . GLY B 1 680 ? -21.844 -27.156 -16.938 1 88.06 680 GLY B C 1
ATOM 13419 O O . GLY B 1 680 ? -21.312 -28.188 -16.531 1 88.06 680 GLY B O 1
ATOM 13420 N N . GLY B 1 681 ? -21.812 -26.047 -16.312 1 90.62 681 GLY B N 1
ATOM 13421 C CA . GLY B 1 681 ? -21.062 -25.922 -15.078 1 90.62 681 GLY B CA 1
ATOM 13422 C C . GLY B 1 681 ? -21.766 -26.562 -13.891 1 90.62 681 GLY B C 1
ATOM 13423 O O . GLY B 1 681 ? -22.844 -27.156 -14.039 1 90.62 681 GLY B O 1
ATOM 13424 N N . ASP B 1 682 ? -21.047 -26.578 -12.758 1 92.94 682 ASP B N 1
ATOM 13425 C CA . ASP B 1 682 ? -21.578 -27.047 -11.477 1 92.94 682 ASP B CA 1
ATOM 13426 C C . ASP B 1 682 ? -21.078 -26.172 -10.328 1 92.94 682 ASP B C 1
ATOM 13428 O O . ASP B 1 682 ? -20.688 -25.016 -10.539 1 92.94 682 ASP B O 1
ATOM 13432 N N . TYR B 1 683 ? -21.312 -26.641 -9.109 1 95.56 683 TYR B N 1
ATOM 13433 C CA . TYR B 1 683 ? -20.984 -25.812 -7.953 1 95.56 683 TYR B CA 1
ATOM 13434 C C . TYR B 1 683 ? -19.781 -26.391 -7.207 1 95.56 683 TYR B C 1
ATOM 13436 O O . TYR B 1 683 ? -19.781 -26.453 -5.973 1 95.56 683 TYR B O 1
ATOM 13444 N N . ASP B 1 684 ? -18.797 -26.844 -7.898 1 93.31 684 ASP B N 1
ATOM 13445 C CA . ASP B 1 684 ? -17.641 -27.453 -7.258 1 93.31 684 ASP B CA 1
ATOM 13446 C C . ASP B 1 684 ? -16.438 -26.516 -7.301 1 93.31 684 ASP B C 1
ATOM 13448 O O . ASP B 1 684 ? -15.289 -26.969 -7.254 1 93.31 684 ASP B O 1
ATOM 13452 N N . GLY B 1 685 ? -16.656 -25.312 -7.488 1 91.75 685 GLY B N 1
ATOM 13453 C CA . GLY B 1 685 ? -15.578 -24.344 -7.512 1 91.75 685 GLY B CA 1
ATOM 13454 C C . GLY B 1 685 ? -15.57 -23.484 -8.766 1 91.75 685 GLY B C 1
ATOM 13455 O O . GLY B 1 685 ? -14.68 -22.656 -8.961 1 91.75 685 GLY B O 1
ATOM 13456 N N . ASP B 1 686 ? -16.547 -23.578 -9.531 1 92.06 686 ASP B N 1
ATOM 13457 C CA . ASP B 1 686 ? -16.641 -22.797 -10.758 1 92.06 686 ASP B CA 1
ATOM 13458 C C . ASP B 1 686 ? -16.797 -21.312 -10.453 1 92.06 686 ASP B C 1
ATOM 13460 O O . ASP B 1 686 ? -17.516 -20.938 -9.531 1 92.06 686 ASP B O 1
ATOM 13464 N N . GLU B 1 687 ? -16.094 -20.609 -11.203 1 92.88 687 GLU B N 1
ATOM 13465 C CA . GLU B 1 687 ? -16.203 -19.156 -11.102 1 92.88 687 GLU B CA 1
ATOM 13466 C C . GLU B 1 687 ? -16.984 -18.578 -12.281 1 92.88 687 GLU B C 1
ATOM 13468 O O . GLU B 1 687 ? -16.906 -19.109 -13.398 1 92.88 687 GLU B O 1
ATOM 13473 N N . ALA B 1 688 ? -17.734 -17.625 -11.992 1 95.62 688 ALA B N 1
ATOM 13474 C CA . ALA B 1 688 ? -18.484 -16.922 -13.039 1 95.62 688 ALA B CA 1
ATOM 13475 C C . ALA B 1 688 ? -18.266 -15.414 -12.961 1 95.62 688 ALA B C 1
ATOM 13477 O O . ALA B 1 688 ? -17.922 -14.883 -11.898 1 95.62 688 ALA B O 1
ATOM 13478 N N . ILE B 1 689 ? -18.375 -14.805 -14.086 1 95.06 689 ILE B N 1
ATOM 13479 C CA . ILE B 1 689 ? -18.312 -13.352 -14.133 1 95.06 689 ILE B CA 1
ATOM 13480 C C . ILE B 1 689 ? -19.703 -12.766 -13.875 1 95.06 689 ILE B C 1
ATOM 13482 O O . ILE B 1 689 ? -20.703 -13.297 -14.359 1 95.06 689 ILE B O 1
ATOM 13486 N N . ILE B 1 690 ? -19.828 -11.82 -13.023 1 96.25 690 ILE B N 1
ATOM 13487 C CA . ILE B 1 690 ? -21.031 -11.031 -12.82 1 96.25 690 ILE B CA 1
ATOM 13488 C C . ILE B 1 690 ? -20.844 -9.625 -13.383 1 96.25 690 ILE B C 1
ATOM 13490 O O . ILE B 1 690 ? -19.859 -8.953 -13.055 1 96.25 690 ILE B O 1
ATOM 13494 N N . ILE B 1 691 ? -21.719 -9.211 -14.273 1 95.12 691 ILE B N 1
ATOM 13495 C CA . ILE B 1 691 ? -21.656 -7.902 -14.906 1 95.12 691 ILE B CA 1
ATOM 13496 C C . ILE B 1 691 ? -22.875 -7.074 -14.492 1 95.12 691 ILE B C 1
ATOM 13498 O O . ILE B 1 691 ? -24.016 -7.516 -14.656 1 95.12 691 ILE B O 1
ATOM 13502 N N . TRP B 1 692 ? -22.688 -5.824 -13.977 1 93.88 692 TRP B N 1
ATOM 13503 C CA . TRP B 1 692 ? -23.812 -5.016 -13.531 1 93.88 692 TRP B CA 1
ATOM 13504 C C . TRP B 1 692 ? -23.828 -3.662 -14.234 1 93.88 692 TRP B C 1
ATOM 13506 O O . TRP B 1 692 ? -24.531 -2.746 -13.82 1 93.88 692 TRP B O 1
ATOM 13516 N N . ASP B 1 693 ? -23.016 -3.514 -15.305 1 90.56 693 ASP B N 1
ATOM 13517 C CA . ASP B 1 693 ? -23.094 -2.293 -16.094 1 90.56 693 ASP B CA 1
ATOM 13518 C C . ASP B 1 693 ? -24.5 -2.123 -16.703 1 90.56 693 ASP B C 1
ATOM 13520 O O . ASP B 1 693 ? -24.938 -2.959 -17.484 1 90.56 693 ASP B O 1
ATOM 13524 N N . ARG B 1 694 ? -25.109 -1.062 -16.422 1 88.62 694 ARG B N 1
ATOM 13525 C CA . ARG B 1 694 ? -26.5 -0.871 -16.766 1 88.62 694 ARG B CA 1
ATOM 13526 C C . ARG B 1 694 ? -26.703 -0.906 -18.281 1 88.62 694 ARG B C 1
ATOM 13528 O O . ARG B 1 694 ? -27.688 -1.479 -18.766 1 88.62 694 ARG B O 1
ATOM 13535 N N . ASN B 1 695 ? -25.859 -0.337 -19 1 89.62 695 ASN B N 1
ATOM 13536 C CA . ASN B 1 695 ? -25.984 -0.272 -20.453 1 89.62 695 ASN B CA 1
ATOM 13537 C C . ASN B 1 695 ? -25.828 -1.646 -21.094 1 89.62 695 ASN B C 1
ATOM 13539 O O . ASN B 1 695 ? -26.578 -2.014 -22 1 89.62 695 ASN B O 1
ATOM 13543 N N . VAL B 1 696 ? -24.844 -2.391 -20.641 1 93.81 696 VAL B N 1
ATOM 13544 C CA . VAL B 1 696 ? -24.594 -3.727 -21.172 1 93.81 696 VAL B CA 1
ATOM 13545 C C . VAL B 1 696 ? -25.75 -4.652 -20.797 1 93.81 696 VAL B C 1
ATOM 13547 O O . VAL B 1 696 ? -26.234 -5.41 -21.641 1 93.81 696 VAL B O 1
ATOM 13550 N N . VAL B 1 697 ? -26.25 -4.57 -19.578 1 95.19 697 VAL B N 1
ATOM 13551 C CA . VAL B 1 697 ? -27.312 -5.434 -19.078 1 95.19 697 VAL B CA 1
ATOM 13552 C C . VAL B 1 697 ? -28.609 -5.141 -19.828 1 95.19 697 VAL B C 1
ATOM 13554 O O . VAL B 1 697 ? -29.328 -6.062 -20.219 1 95.19 697 VAL B O 1
ATOM 13557 N N . ASN B 1 698 ? -28.891 -3.863 -20.062 1 94.75 698 ASN B N 1
ATOM 13558 C CA . ASN B 1 698 ? -30.109 -3.479 -20.75 1 94.75 698 ASN B CA 1
ATOM 13559 C C . ASN B 1 698 ? -30.109 -3.91 -22.219 1 94.75 698 ASN B C 1
ATOM 13561 O O . ASN B 1 698 ? -31.141 -4.27 -22.766 1 94.75 698 ASN B O 1
ATOM 13565 N N . ALA B 1 699 ? -28.984 -3.922 -22.797 1 96.31 699 ALA B N 1
ATOM 13566 C CA . ALA B 1 699 ? -28.875 -4.262 -24.203 1 96.31 699 ALA B CA 1
ATOM 13567 C C . ALA B 1 699 ? -28.906 -5.773 -24.422 1 96.31 699 ALA B C 1
ATOM 13569 O O . ALA B 1 699 ? -29.328 -6.254 -25.469 1 96.31 699 ALA B O 1
ATOM 13570 N N . PHE B 1 700 ? -28.531 -6.539 -23.531 1 97.75 700 PHE B N 1
ATOM 13571 C CA . PHE B 1 700 ? -28.359 -7.984 -23.641 1 97.75 700 PHE B CA 1
ATOM 13572 C C . PHE B 1 700 ? -29.703 -8.695 -23.547 1 97.75 700 PHE B C 1
ATOM 13574 O O . PHE B 1 700 ? -30.562 -8.32 -22.734 1 97.75 700 PHE B O 1
ATOM 13581 N N . GLN B 1 701 ? -29.844 -9.727 -24.375 1 97.25 701 GLN B N 1
ATOM 13582 C CA . GLN B 1 701 ? -31.016 -10.594 -24.312 1 97.25 701 GLN B CA 1
ATOM 13583 C C . GLN B 1 701 ? -30.609 -12.062 -24.25 1 97.25 701 GLN B C 1
ATOM 13585 O O . GLN B 1 701 ? -29.703 -12.5 -24.953 1 97.25 701 GLN B O 1
ATOM 13590 N N . ASN B 1 702 ? -31.297 -12.781 -23.375 1 96.62 702 ASN B N 1
ATOM 13591 C CA . ASN B 1 702 ? -30.984 -14.203 -23.234 1 96.62 702 ASN B CA 1
ATOM 13592 C C . ASN B 1 702 ? -31.281 -14.969 -24.516 1 96.62 702 ASN B C 1
ATOM 13594 O O . ASN B 1 702 ? -32.281 -14.688 -25.203 1 96.62 702 ASN B O 1
ATOM 13598 N N . ALA B 1 703 ? -30.422 -15.875 -24.828 1 94.88 703 ALA B N 1
ATOM 13599 C CA . ALA B 1 703 ? -30.656 -16.766 -25.953 1 94.88 703 ALA B CA 1
ATOM 13600 C C . ALA B 1 703 ? -31.672 -17.859 -25.578 1 94.88 703 ALA B C 1
ATOM 13602 O O . ALA B 1 703 ? -31.938 -18.078 -24.391 1 94.88 703 ALA B O 1
ATOM 13603 N N . ASP B 1 704 ? -32.156 -18.5 -26.672 1 92.69 704 ASP B N 1
ATOM 13604 C CA . ASP B 1 704 ? -33.031 -19.656 -26.453 1 92.69 704 ASP B CA 1
ATOM 13605 C C . ASP B 1 704 ? -32.25 -20.781 -25.75 1 92.69 704 ASP B C 1
ATOM 13607 O O . ASP B 1 704 ? -31.188 -21.203 -26.203 1 92.69 704 ASP B O 1
ATOM 13611 N N . THR B 1 705 ? -32.781 -21.266 -24.641 1 91.38 705 THR B N 1
ATOM 13612 C CA . THR B 1 705 ? -32.125 -22.266 -23.812 1 91.38 705 THR B CA 1
ATOM 13613 C C . THR B 1 705 ? -31.906 -23.562 -24.594 1 91.38 705 THR B C 1
ATOM 13615 O O . THR B 1 705 ? -31.062 -24.375 -24.234 1 91.38 705 THR B O 1
ATOM 13618 N N . GLN B 1 706 ? -32.594 -23.766 -25.672 1 88.81 706 GLN B N 1
ATOM 13619 C CA . GLN B 1 706 ? -32.5 -24.969 -26.484 1 88.81 706 GLN B CA 1
ATOM 13620 C C . GLN B 1 706 ? -31.125 -25.047 -27.172 1 88.81 706 GLN B C 1
ATOM 13622 O O . GLN B 1 706 ? -30.641 -26.125 -27.5 1 88.81 706 GLN B O 1
ATOM 13627 N N . LEU B 1 707 ? -30.594 -23.953 -27.328 1 91.25 707 LEU B N 1
ATOM 13628 C CA . LEU B 1 707 ? -29.297 -23.875 -28 1 91.25 707 LEU B CA 1
ATOM 13629 C C . LEU B 1 707 ? -28.188 -24.469 -27.125 1 91.25 707 LEU B C 1
ATOM 13631 O O . LEU B 1 707 ? -27.094 -24.766 -27.609 1 91.25 707 LEU B O 1
ATOM 13635 N N . SER B 1 708 ? -28.469 -24.719 -25.859 1 90.56 708 SER B N 1
ATOM 13636 C CA . SER B 1 708 ? -27.484 -25.297 -24.938 1 90.56 708 SER B CA 1
ATOM 13637 C C . SER B 1 708 ? -27.406 -26.812 -25.078 1 90.56 708 SER B C 1
ATOM 13639 O O . SER B 1 708 ? -26.438 -27.422 -24.641 1 90.56 708 SER B O 1
ATOM 13641 N N . PHE B 1 709 ? -28.406 -27.406 -25.703 1 90.38 709 PHE B N 1
ATOM 13642 C CA . PHE B 1 709 ? -28.422 -28.859 -25.797 1 90.38 709 PHE B CA 1
ATOM 13643 C C . PHE B 1 709 ? -27.469 -29.344 -26.875 1 90.38 709 PHE B C 1
ATOM 13645 O O . PHE B 1 709 ? -27.328 -28.719 -27.922 1 90.38 709 PHE B O 1
ATOM 13652 N N . LYS B 1 710 ? -26.844 -30.422 -26.578 1 91.06 710 LYS B N 1
ATOM 13653 C CA . LYS B 1 710 ? -25.844 -31.031 -27.469 1 91.06 710 LYS B CA 1
ATOM 13654 C C . LYS B 1 710 ? -26.516 -31.656 -28.688 1 91.06 710 LYS B C 1
ATOM 13656 O O . LYS B 1 710 ? -27.422 -32.469 -28.547 1 91.06 710 LYS B O 1
ATOM 13661 N N . PRO B 1 711 ? -25.984 -31.312 -29.859 1 91.38 711 PRO B N 1
ATOM 13662 C CA . PRO B 1 711 ? -26.5 -31.984 -31.062 1 91.38 711 PRO B CA 1
ATOM 13663 C C . PRO B 1 711 ? -26.156 -33.469 -31.094 1 91.38 711 PRO B C 1
ATOM 13665 O O . PRO B 1 711 ? -25.094 -33.875 -30.578 1 91.38 711 PRO B O 1
ATOM 13668 N N . ALA B 1 712 ? -26.891 -34.281 -31.688 1 89.06 712 ALA B N 1
ATOM 13669 C CA . ALA B 1 712 ? -26.75 -35.75 -31.719 1 89.06 712 ALA B CA 1
ATOM 13670 C C . ALA B 1 712 ? -25.438 -36.156 -32.406 1 89.06 712 ALA B C 1
ATOM 13672 O O . ALA B 1 712 ? -24.828 -37.156 -32.031 1 89.06 712 ALA B O 1
ATOM 13673 N N . GLU B 1 713 ? -25.047 -35.344 -33.25 1 88.69 713 GLU B N 1
ATOM 13674 C CA . GLU B 1 713 ? -23.844 -35.594 -34.031 1 88.69 713 GLU B CA 1
ATOM 13675 C C . GLU B 1 713 ? -22.609 -35.625 -33.125 1 88.69 713 GLU B C 1
ATOM 13677 O O . GLU B 1 713 ? -21.625 -36.312 -33.406 1 88.69 713 GLU B O 1
ATOM 13682 N N . VAL B 1 714 ? -22.656 -34.938 -32.094 1 92.56 714 VAL B N 1
ATOM 13683 C CA . VAL B 1 714 ? -21.5 -34.844 -31.203 1 92.56 714 VAL B CA 1
ATOM 13684 C C . VAL B 1 714 ? -21.281 -36.156 -30.469 1 92.56 714 VAL B C 1
ATOM 13686 O O . VAL B 1 714 ? -20.156 -36.656 -30.375 1 92.56 714 VAL B O 1
ATOM 13689 N N . ASP B 1 715 ? -22.312 -36.781 -30.016 1 88.69 715 ASP B N 1
ATOM 13690 C CA . ASP B 1 715 ? -22.188 -38.031 -29.297 1 88.69 715 ASP B CA 1
ATOM 13691 C C . ASP B 1 715 ? -21.656 -39.125 -30.203 1 88.69 715 ASP B C 1
ATOM 13693 O O . ASP B 1 715 ? -20.922 -40 -29.766 1 88.69 715 ASP B O 1
ATOM 13697 N N . ALA B 1 716 ? -22.016 -39 -31.406 1 89.94 716 ALA B N 1
ATOM 13698 C CA . ALA B 1 716 ? -21.609 -40 -32.375 1 89.94 716 ALA B CA 1
ATOM 13699 C C . ALA B 1 716 ? -20.125 -39.875 -32.719 1 89.94 716 ALA B C 1
ATOM 13701 O O . ALA B 1 716 ? -19.5 -40.781 -33.25 1 89.94 716 ALA B O 1
ATOM 13702 N N . SER B 1 717 ? -19.641 -38.781 -32.375 1 92.38 717 SER B N 1
ATOM 13703 C CA . SER B 1 717 ? -18.266 -38.469 -32.75 1 92.38 717 SER B CA 1
ATOM 13704 C C . SER B 1 717 ? -17.281 -39.062 -31.734 1 92.38 717 SER B C 1
ATOM 13706 O O . SER B 1 717 ? -16.062 -39.062 -31.984 1 92.38 717 SER B O 1
ATOM 13708 N N . PHE B 1 718 ? -17.688 -39.562 -30.609 1 90.75 718 PHE B N 1
ATOM 13709 C CA . PHE B 1 718 ? -16.797 -40.031 -29.547 1 90.75 718 PHE B CA 1
ATOM 13710 C C . PHE B 1 718 ? -17.062 -41.5 -29.219 1 90.75 718 PHE B C 1
ATOM 13712 O O . PHE B 1 718 ? -18.156 -42 -29.422 1 90.75 718 PHE B O 1
ATOM 13719 N N . VAL B 1 719 ? -16.016 -42.156 -28.797 1 87.25 719 VAL B N 1
ATOM 13720 C CA . VAL B 1 719 ? -16.125 -43.531 -28.312 1 87.25 719 VAL B CA 1
ATOM 13721 C C . VAL B 1 719 ? -15.672 -43.594 -26.859 1 87.25 719 VAL B C 1
ATOM 13723 O O . VAL B 1 719 ? -14.711 -42.938 -26.469 1 87.25 719 VAL B O 1
ATOM 13726 N N . LYS B 1 720 ? -16.422 -44.281 -26.062 1 83.25 720 LYS B N 1
ATOM 13727 C CA . LYS B 1 720 ? -16.109 -44.406 -24.641 1 83.25 720 LYS B CA 1
ATOM 13728 C C . LYS B 1 720 ? -15.539 -45.781 -24.328 1 83.25 720 LYS B C 1
ATOM 13730 O O . LYS B 1 720 ? -16.016 -46.781 -24.844 1 83.25 720 LYS B O 1
ATOM 13735 N N . ASP B 1 721 ? -14.406 -45.75 -23.594 1 77.44 721 ASP B N 1
ATOM 13736 C CA . ASP B 1 721 ? -13.867 -47 -23.078 1 77.44 721 ASP B CA 1
ATOM 13737 C C . ASP B 1 721 ? -14.703 -47.531 -21.906 1 77.44 721 ASP B C 1
ATOM 13739 O O . ASP B 1 721 ? -14.898 -46.844 -20.922 1 77.44 721 ASP B O 1
ATOM 13743 N N . SER B 1 722 ? -15.234 -48.781 -21.984 1 74.88 722 SER B N 1
ATOM 13744 C CA . SER B 1 722 ? -16.234 -49.281 -21.047 1 74.88 722 SER B CA 1
ATOM 13745 C C . SER B 1 722 ? -15.594 -50.219 -20.016 1 74.88 722 SER B C 1
ATOM 13747 O O . SER B 1 722 ? -16.297 -50.812 -19.203 1 74.88 722 SER B O 1
ATOM 13749 N N . GLN B 1 723 ? -14.281 -50.219 -19.938 1 85.88 723 GLN B N 1
ATOM 13750 C CA . GLN B 1 723 ? -13.695 -51.125 -18.953 1 85.88 723 GLN B CA 1
ATOM 13751 C C . GLN B 1 723 ? -13.883 -50.594 -17.531 1 85.88 723 GLN B C 1
ATOM 13753 O O . GLN B 1 723 ? -13.656 -49.438 -17.266 1 85.88 723 GLN B O 1
ATOM 13758 N N . THR B 1 724 ? -14.375 -51.5 -16.672 1 89.94 724 THR B N 1
ATOM 13759 C CA . THR B 1 724 ? -14.656 -51.125 -15.297 1 89.94 724 THR B CA 1
ATOM 13760 C C . THR B 1 724 ? -13.555 -51.625 -14.359 1 89.94 724 THR B C 1
ATOM 13762 O O . THR B 1 724 ? -12.68 -52.375 -14.773 1 89.94 724 THR B O 1
ATOM 13765 N N . ILE B 1 725 ? -13.594 -51.188 -13.125 1 90.75 725 ILE B N 1
ATOM 13766 C CA . ILE B 1 725 ? -12.648 -51.625 -12.094 1 90.75 725 ILE B CA 1
ATOM 13767 C C . ILE B 1 725 ? -12.789 -53.125 -11.844 1 90.75 725 ILE B C 1
ATOM 13769 O O . ILE B 1 725 ? -11.797 -53.812 -11.586 1 90.75 725 ILE B O 1
ATOM 13773 N N . GLN B 1 726 ? -13.984 -53.594 -11.984 1 91.19 726 GLN B N 1
ATOM 13774 C CA . GLN B 1 726 ? -14.211 -55.031 -11.852 1 91.19 726 GLN B CA 1
ATOM 13775 C C . GLN B 1 726 ? -13.438 -55.812 -12.914 1 91.19 726 GLN B C 1
ATOM 13777 O O . GLN B 1 726 ? -12.844 -56.844 -12.617 1 91.19 726 GLN B O 1
ATOM 13782 N N . ASP B 1 727 ? -13.477 -55.281 -14.062 1 90.38 727 ASP B N 1
ATOM 13783 C CA . ASP B 1 727 ? -12.734 -55.906 -15.148 1 90.38 727 ASP B CA 1
ATOM 13784 C C . ASP B 1 727 ? -11.234 -55.906 -14.859 1 90.38 727 ASP B C 1
ATOM 13786 O O . ASP B 1 727 ? -10.547 -56.906 -15.141 1 90.38 727 ASP B O 1
ATOM 13790 N N . LEU B 1 728 ? -10.812 -54.875 -14.375 1 89.56 728 LEU B N 1
ATOM 13791 C CA . LEU B 1 728 ? -9.406 -54.781 -14 1 89.56 728 LEU B CA 1
ATOM 13792 C C . LEU B 1 728 ? -9.062 -55.781 -12.914 1 89.56 728 LEU B C 1
ATOM 13794 O O . LEU B 1 728 ? -8.023 -56.438 -12.977 1 89.56 728 LEU B O 1
ATOM 13798 N N . CYS B 1 729 ? -9.891 -55.844 -11.898 1 90.31 729 CYS B N 1
ATOM 13799 C CA . CYS B 1 729 ? -9.664 -56.781 -10.797 1 90.31 729 CYS B CA 1
ATOM 13800 C C . CYS B 1 729 ? -9.586 -58.219 -11.305 1 90.31 729 CYS B C 1
ATOM 13802 O O . CYS B 1 729 ? -8.734 -59 -10.859 1 90.31 729 CYS B O 1
ATOM 13804 N N . HIS B 1 730 ? -10.414 -58.5 -12.266 1 90.5 730 HIS B N 1
ATOM 13805 C CA . HIS B 1 730 ? -10.406 -59.844 -12.852 1 90.5 730 HIS B CA 1
ATOM 13806 C C . HIS B 1 730 ? -9.109 -60.094 -13.625 1 90.5 730 HIS B C 1
ATOM 13808 O O . HIS B 1 730 ? -8.57 -61.219 -13.586 1 90.5 730 HIS B O 1
ATOM 13814 N N . LYS B 1 731 ? -8.75 -59.094 -14.227 1 88.06 731 LYS B N 1
ATOM 13815 C CA . LYS B 1 731 ? -7.539 -59.219 -15.039 1 88.06 731 LYS B CA 1
ATOM 13816 C C . LYS B 1 731 ? -6.305 -59.375 -14.156 1 88.06 731 LYS B C 1
ATOM 13818 O O . LYS B 1 731 ? -5.391 -60.125 -14.5 1 88.06 731 LYS B O 1
ATOM 13823 N N . ILE B 1 732 ? -6.262 -58.75 -13.031 1 87.19 732 ILE B N 1
ATOM 13824 C CA . ILE B 1 732 ? -5.035 -58.719 -12.25 1 87.19 732 ILE B CA 1
ATOM 13825 C C . ILE B 1 732 ? -5.062 -59.812 -11.188 1 87.19 732 ILE B C 1
ATOM 13827 O O . ILE B 1 732 ? -4.059 -60.094 -10.523 1 87.19 732 ILE B O 1
ATOM 13831 N N . GLU B 1 733 ? -6.156 -60.5 -10.875 1 83.94 733 GLU B N 1
ATOM 13832 C CA . GLU B 1 733 ? -6.32 -61.469 -9.812 1 83.94 733 GLU B CA 1
ATOM 13833 C C . GLU B 1 733 ? -5.262 -62.562 -9.898 1 83.94 733 GLU B C 1
ATOM 13835 O O . GLU B 1 733 ? -4.742 -63.031 -8.875 1 83.94 733 GLU B O 1
ATOM 13840 N N . SER B 1 734 ? -4.867 -62.969 -11.039 1 85.75 734 SER B N 1
ATOM 13841 C CA . SER B 1 734 ? -3.949 -64.125 -11.188 1 85.75 734 SER B CA 1
ATOM 13842 C C . SER B 1 734 ? -2.529 -63.625 -11.477 1 85.75 734 SER B C 1
ATOM 13844 O O . SER B 1 734 ? -1.626 -64.438 -11.68 1 85.75 734 SER B O 1
ATOM 13846 N N . MET B 1 735 ? -2.352 -62.344 -11.258 1 86.69 735 MET B N 1
ATOM 13847 C CA . MET B 1 735 ? -1.053 -61.781 -11.625 1 86.69 735 MET B CA 1
ATOM 13848 C C . MET B 1 735 ? -0.166 -61.594 -10.398 1 86.69 735 MET B C 1
ATOM 13850 O O . MET B 1 735 ? -0.657 -61.594 -9.273 1 86.69 735 MET B O 1
ATOM 13854 N N . SER B 1 736 ? 1.125 -61.594 -10.711 1 83.19 736 SER B N 1
ATOM 13855 C CA . SER B 1 736 ? 2.072 -61.25 -9.664 1 83.19 736 SER B CA 1
ATOM 13856 C C . SER B 1 736 ? 1.957 -59.781 -9.281 1 83.19 736 SER B C 1
ATOM 13858 O O . SER B 1 736 ? 1.379 -59 -10.023 1 83.19 736 SER B O 1
ATOM 13860 N N . GLU B 1 737 ? 2.43 -59.469 -8.18 1 80 737 GLU B N 1
ATOM 13861 C CA . GLU B 1 737 ? 2.381 -58.094 -7.688 1 80 737 GLU B CA 1
ATOM 13862 C C . GLU B 1 737 ? 2.992 -57.125 -8.695 1 80 737 GLU B C 1
ATOM 13864 O O . GLU B 1 737 ? 2.475 -56.031 -8.898 1 80 737 GLU B O 1
ATOM 13869 N N . ASP B 1 738 ? 4.066 -57.438 -9.234 1 81 738 ASP B N 1
ATOM 13870 C CA . ASP B 1 738 ? 4.75 -56.594 -10.211 1 81 738 ASP B CA 1
ATOM 13871 C C . ASP B 1 738 ? 3.912 -56.438 -11.477 1 81 738 ASP B C 1
ATOM 13873 O O . ASP B 1 738 ? 3.854 -55.344 -12.039 1 81 738 ASP B O 1
ATOM 13877 N N . GLN B 1 739 ? 3.332 -57.562 -11.844 1 85.25 739 GLN B N 1
ATOM 13878 C CA . GLN B 1 739 ? 2.488 -57.5 -13.031 1 85.25 739 GLN B CA 1
ATOM 13879 C C . GLN B 1 739 ? 1.231 -56.688 -12.781 1 85.25 739 GLN B C 1
ATOM 13881 O O . GLN B 1 739 ? 0.762 -55.969 -13.672 1 85.25 739 GLN B O 1
ATOM 13886 N N . GLU B 1 740 ? 0.798 -56.906 -11.594 1 87.31 740 GLU B N 1
ATOM 13887 C CA . GLU B 1 740 ? -0.359 -56.125 -11.211 1 87.31 740 GLU B CA 1
ATOM 13888 C C . GLU B 1 740 ? -0.048 -54.625 -11.297 1 87.31 740 GLU B C 1
ATOM 13890 O O . GLU B 1 740 ? -0.828 -53.844 -11.859 1 87.31 740 GLU B O 1
ATOM 13895 N N . ARG B 1 741 ? 1.021 -54.25 -10.797 1 87.44 741 ARG B N 1
ATOM 13896 C CA . ARG B 1 741 ? 1.456 -52.844 -10.797 1 87.44 741 ARG B CA 1
ATOM 13897 C C . ARG B 1 741 ? 1.617 -52.312 -12.219 1 87.44 741 ARG B C 1
ATOM 13899 O O . ARG B 1 741 ? 1.207 -51.219 -12.516 1 87.44 741 ARG B O 1
ATOM 13906 N N . ALA B 1 742 ? 2.205 -53.062 -12.992 1 86.75 742 ALA B N 1
ATOM 13907 C CA . ALA B 1 742 ? 2.463 -52.688 -14.375 1 86.75 742 ALA B CA 1
ATOM 13908 C C . ALA B 1 742 ? 1.158 -52.5 -15.141 1 86.75 742 ALA B C 1
ATOM 13910 O O . ALA B 1 742 ? 1.024 -51.562 -15.93 1 86.75 742 ALA B O 1
ATOM 13911 N N . THR B 1 743 ? 0.287 -53.406 -14.914 1 88.38 743 THR B N 1
ATOM 13912 C CA . THR B 1 743 ? -0.999 -53.344 -15.602 1 88.38 743 THR B CA 1
ATOM 13913 C C . THR B 1 743 ? -1.775 -52.094 -15.188 1 88.38 743 THR B C 1
ATOM 13915 O O . THR B 1 743 ? -2.367 -51.406 -16.031 1 88.38 743 THR B O 1
ATOM 13918 N N . ILE B 1 744 ? -1.763 -51.875 -13.945 1 90.19 744 ILE B N 1
ATOM 13919 C CA . ILE B 1 744 ? -2.457 -50.688 -13.438 1 90.19 744 ILE B CA 1
ATOM 13920 C C . ILE B 1 744 ? -1.809 -49.438 -14 1 90.19 744 ILE B C 1
ATOM 13922 O O . ILE B 1 744 ? -2.504 -48.5 -14.461 1 90.19 744 ILE B O 1
ATOM 13926 N N . ALA B 1 745 ? -0.5 -49.344 -14.008 1 90.69 745 ALA B N 1
ATOM 13927 C CA . ALA B 1 745 ? 0.233 -48.188 -14.523 1 90.69 745 ALA B CA 1
ATOM 13928 C C . ALA B 1 745 ? -0.075 -47.969 -16 1 90.69 745 ALA B C 1
ATOM 13930 O O . ALA B 1 745 ? -0.139 -46.812 -16.453 1 90.69 745 ALA B O 1
ATOM 13931 N N . GLU B 1 746 ? -0.269 -49.031 -16.703 1 89.75 746 GLU B N 1
ATOM 13932 C CA . GLU B 1 746 ? -0.601 -48.906 -18.125 1 89.75 746 GLU B CA 1
ATOM 13933 C C . GLU B 1 746 ? -1.902 -48.156 -18.328 1 89.75 746 GLU B C 1
ATOM 13935 O O . GLU B 1 746 ? -1.993 -47.312 -19.219 1 89.75 746 GLU B O 1
ATOM 13940 N N . HIS B 1 747 ? -2.758 -48.469 -17.5 1 86.94 747 HIS B N 1
ATOM 13941 C CA . HIS B 1 747 ? -4.055 -47.812 -17.625 1 86.94 747 HIS B CA 1
ATOM 13942 C C . HIS B 1 747 ? -3.992 -46.375 -17.125 1 86.94 747 HIS B C 1
ATOM 13944 O O . HIS B 1 747 ? -4.668 -45.5 -17.656 1 86.94 747 HIS B O 1
ATOM 13950 N N . PHE B 1 748 ? -3.252 -46.188 -16.062 1 90.56 748 PHE B N 1
ATOM 13951 C CA . PHE B 1 748 ? -3.197 -44.844 -15.438 1 90.56 748 PHE B CA 1
ATOM 13952 C C . PHE B 1 748 ? -2.424 -43.875 -16.312 1 90.56 748 PHE B C 1
ATOM 13954 O O . PHE B 1 748 ? -2.576 -42.656 -16.156 1 90.56 748 PHE B O 1
ATOM 13961 N N . LEU B 1 749 ? -1.607 -44.312 -17.234 1 90.62 749 LEU B N 1
ATOM 13962 C CA . LEU B 1 749 ? -0.786 -43.469 -18.078 1 90.62 749 LEU B CA 1
ATOM 13963 C C . LEU B 1 749 ? -1.292 -43.469 -19.516 1 90.62 749 LEU B C 1
ATOM 13965 O O . LEU B 1 749 ? -0.616 -42.969 -20.422 1 90.62 749 LEU B O 1
ATOM 13969 N N . GLU B 1 750 ? -2.43 -43.969 -19.719 1 83.62 750 GLU B N 1
ATOM 13970 C CA . GLU B 1 750 ? -2.994 -44.094 -21.062 1 83.62 750 GLU B CA 1
ATOM 13971 C C . GLU B 1 750 ? -3.227 -42.719 -21.672 1 83.62 750 GLU B C 1
ATOM 13973 O O . GLU B 1 750 ? -3.23 -42.562 -22.906 1 83.62 750 GLU B O 1
ATOM 13978 N N . SER B 1 751 ? -3.467 -41.75 -20.859 1 81.62 751 SER B N 1
ATOM 13979 C CA . SER B 1 751 ? -3.676 -40.406 -21.344 1 81.62 751 SER B CA 1
ATOM 13980 C C . SER B 1 751 ? -2.486 -39.906 -22.172 1 81.62 751 SER B C 1
ATOM 13982 O O . SER B 1 751 ? -2.637 -39.062 -23.047 1 81.62 751 SER B O 1
ATOM 13984 N N . LEU B 1 752 ? -1.333 -40.5 -21.953 1 85.06 752 LEU B N 1
ATOM 13985 C CA . LEU B 1 752 ? -0.114 -40.094 -22.641 1 85.06 752 LEU B CA 1
ATOM 13986 C C . LEU B 1 752 ? -0.114 -40.594 -24.078 1 85.06 752 LEU B C 1
ATOM 13988 O O . LEU B 1 752 ? 0.639 -40.094 -24.922 1 85.06 752 LEU B O 1
ATOM 13992 N N . LYS B 1 753 ? -0.997 -41.5 -24.359 1 79.5 753 LYS B N 1
ATOM 13993 C CA . LYS B 1 753 ? -1.105 -42.031 -25.719 1 79.5 753 LYS B CA 1
ATOM 13994 C C . LYS B 1 753 ? -1.896 -41.094 -26.625 1 79.5 753 LYS B C 1
ATOM 13996 O O . LYS B 1 753 ? -1.812 -41.188 -27.844 1 79.5 753 LYS B O 1
ATOM 14001 N N . MET B 1 754 ? -2.586 -40.281 -25.969 1 75.75 754 MET B N 1
ATOM 14002 C CA . MET B 1 754 ? -3.477 -39.406 -26.734 1 75.75 754 MET B CA 1
ATOM 14003 C C . MET B 1 754 ? -2.832 -38.062 -27 1 75.75 754 MET B C 1
ATOM 14005 O O . MET B 1 754 ? -2.285 -37.438 -26.078 1 75.75 754 MET B O 1
ATOM 14009 N N . PRO B 1 755 ? -2.85 -37.625 -28.266 1 74.56 755 PRO B N 1
ATOM 14010 C CA . PRO B 1 755 ? -2.359 -36.281 -28.547 1 74.56 755 PRO B CA 1
ATOM 14011 C C . PRO B 1 755 ? -3.285 -35.188 -28 1 74.56 755 PRO B C 1
ATOM 14013 O O . PRO B 1 755 ? -4.484 -35.438 -27.812 1 74.56 755 PRO B O 1
ATOM 14016 N N . LEU B 1 756 ? -2.711 -34.094 -27.688 1 75.81 756 LEU B N 1
ATOM 14017 C CA . LEU B 1 756 ? -3.492 -32.938 -27.219 1 75.81 756 LEU B CA 1
ATOM 14018 C C . LEU B 1 756 ? -4.152 -32.219 -28.375 1 75.81 756 LEU B C 1
ATOM 14020 O O . LEU B 1 756 ? -3.508 -31.406 -29.047 1 75.81 756 LEU B O 1
ATOM 14024 N N . ILE B 1 757 ? -5.398 -32.5 -28.641 1 78.94 757 ILE B N 1
ATOM 14025 C CA . ILE B 1 757 ? -6.039 -31.984 -29.844 1 78.94 757 ILE B CA 1
ATOM 14026 C C . ILE B 1 757 ? -7.043 -30.906 -29.453 1 78.94 757 ILE B C 1
ATOM 14028 O O . ILE B 1 757 ? -7.66 -30.281 -30.328 1 78.94 757 ILE B O 1
ATOM 14032 N N . HIS B 1 758 ? -7.277 -30.688 -28.156 1 80.62 758 HIS B N 1
ATOM 14033 C CA . HIS B 1 758 ? -8.219 -29.656 -27.719 1 80.62 758 HIS B CA 1
ATOM 14034 C C . HIS B 1 758 ? -7.895 -28.312 -28.344 1 80.62 758 HIS B C 1
ATOM 14036 O O . HIS B 1 758 ? -8.797 -27.578 -28.75 1 80.62 758 HIS B O 1
ATOM 14042 N N . GLY B 1 759 ? -6.645 -27.906 -28.453 1 80.25 759 GLY B N 1
ATOM 14043 C CA . GLY B 1 759 ? -6.238 -26.656 -29.047 1 80.25 759 GLY B CA 1
ATOM 14044 C C . GLY B 1 759 ? -6.637 -26.531 -30.5 1 80.25 759 GLY B C 1
ATOM 14045 O O . GLY B 1 759 ? -7.031 -25.453 -30.953 1 80.25 759 GLY B O 1
ATOM 14046 N N . ILE B 1 760 ? -6.598 -27.625 -31.141 1 84.94 760 ILE B N 1
ATOM 14047 C CA . ILE B 1 760 ? -6.953 -27.656 -32.562 1 84.94 760 ILE B CA 1
ATOM 14048 C C . ILE B 1 760 ? -8.453 -27.422 -32.719 1 84.94 760 ILE B C 1
ATOM 14050 O O . ILE B 1 760 ? -8.875 -26.641 -33.562 1 84.94 760 ILE B O 1
ATOM 14054 N N . TYR B 1 761 ? -9.172 -28.047 -31.922 1 89.25 761 TYR B N 1
ATOM 14055 C CA . TYR B 1 761 ? -10.617 -27.922 -32.031 1 89.25 761 TYR B CA 1
ATOM 14056 C C . TYR B 1 761 ? -11.078 -26.531 -31.594 1 89.25 761 TYR B C 1
ATOM 14058 O O . TYR B 1 761 ? -12.07 -26.016 -32.094 1 89.25 761 TYR B O 1
ATOM 14066 N N . ASN B 1 762 ? -10.344 -25.953 -30.672 1 87.88 762 ASN B N 1
ATOM 14067 C CA . ASN B 1 762 ? -10.625 -24.562 -30.344 1 87.88 762 ASN B CA 1
ATOM 14068 C C . ASN B 1 762 ? -10.359 -23.656 -31.531 1 87.88 762 ASN B C 1
ATOM 14070 O O . ASN B 1 762 ? -11.094 -22.688 -31.766 1 87.88 762 ASN B O 1
ATOM 14074 N N . SER B 1 763 ? -9.352 -23.938 -32.281 1 87.75 763 SER B N 1
ATOM 14075 C CA . SER B 1 763 ? -9.055 -23.188 -33.5 1 87.75 763 SER B CA 1
ATOM 14076 C C . SER B 1 763 ? -10.141 -23.391 -34.531 1 87.75 763 SER B C 1
ATOM 14078 O O . SER B 1 763 ? -10.531 -22.438 -35.219 1 87.75 763 SER B O 1
ATOM 14080 N N . TYR B 1 764 ? -10.617 -24.656 -34.656 1 93 764 TYR B N 1
ATOM 14081 C CA . TYR B 1 764 ? -11.703 -24.953 -35.594 1 93 764 TYR B CA 1
ATOM 14082 C C . TYR B 1 764 ? -12.953 -24.156 -35.219 1 93 764 TYR B C 1
ATOM 14084 O O . TYR B 1 764 ? -13.641 -23.641 -36.125 1 93 764 TYR B O 1
ATOM 14092 N N . TYR B 1 765 ? -13.195 -24.109 -34 1 92.75 765 TYR B N 1
ATOM 14093 C CA . TYR B 1 765 ? -14.352 -23.359 -33.531 1 92.75 765 TYR B CA 1
ATOM 14094 C C . TYR B 1 765 ? -14.25 -21.891 -33.906 1 92.75 765 TYR B C 1
ATOM 14096 O O . TYR B 1 765 ? -15.203 -21.312 -34.438 1 92.75 765 TYR B O 1
ATOM 14104 N N . LEU B 1 766 ? -13.086 -21.266 -33.719 1 89.31 766 LEU B N 1
ATOM 14105 C CA . LEU B 1 766 ? -12.891 -19.859 -34.031 1 89.31 766 LEU B CA 1
ATOM 14106 C C . LEU B 1 766 ? -13.039 -19.609 -35.531 1 89.31 766 LEU B C 1
ATOM 14108 O O . LEU B 1 766 ? -13.602 -18.594 -35.938 1 89.31 766 LEU B O 1
ATOM 14112 N N . LYS B 1 767 ? -12.562 -20.516 -36.25 1 90.06 767 LYS B N 1
ATOM 14113 C CA . LYS B 1 767 ? -12.688 -20.422 -37.688 1 90.06 767 LYS B CA 1
ATOM 14114 C C . LYS B 1 767 ? -14.148 -20.547 -38.125 1 90.06 767 LYS B C 1
ATOM 14116 O O . LYS B 1 767 ? -14.602 -19.828 -39.031 1 90.06 767 LYS B O 1
ATOM 14121 N N . ALA B 1 768 ? -14.797 -21.438 -37.5 1 91.81 768 ALA B N 1
ATOM 14122 C CA . ALA B 1 768 ? -16.188 -21.703 -37.844 1 91.81 768 ALA B CA 1
ATOM 14123 C C . ALA B 1 768 ? -17.062 -20.5 -37.5 1 91.81 768 ALA B C 1
ATOM 14125 O O . ALA B 1 768 ? -17.969 -20.141 -38.281 1 91.81 768 ALA B O 1
ATOM 14126 N N . ILE B 1 769 ? -16.844 -19.875 -36.375 1 90.62 769 ILE B N 1
ATOM 14127 C CA . ILE B 1 769 ? -17.641 -18.719 -35.969 1 90.62 769 ILE B CA 1
ATOM 14128 C C . ILE B 1 769 ? -17.391 -17.578 -36.938 1 90.62 769 ILE B C 1
ATOM 14130 O O . ILE B 1 769 ? -18.312 -16.797 -37.219 1 90.62 769 ILE B O 1
ATOM 14134 N N . ASP B 1 770 ? -16.219 -17.438 -37.344 1 88.31 770 ASP B N 1
ATOM 14135 C CA . ASP B 1 770 ? -15.867 -16.359 -38.281 1 88.31 770 ASP B CA 1
ATOM 14136 C C . ASP B 1 770 ? -16.5 -16.609 -39.656 1 88.31 770 ASP B C 1
ATOM 14138 O O . ASP B 1 770 ? -16.984 -15.68 -40.312 1 88.31 770 ASP B O 1
ATOM 14142 N N . LYS B 1 771 ? -16.516 -17.797 -40.156 1 88.31 771 LYS B N 1
ATOM 14143 C CA . LYS B 1 771 ? -16.953 -18.141 -41.5 1 88.31 771 LYS B CA 1
ATOM 14144 C C . LYS B 1 771 ? -18.469 -18.312 -41.531 1 88.31 771 LYS B C 1
ATOM 14146 O O . LYS B 1 771 ? -19.125 -17.812 -42.469 1 88.31 771 LYS B O 1
ATOM 14151 N N . PHE B 1 772 ? -19.016 -19.078 -40.562 1 90.25 772 PHE B N 1
ATOM 14152 C CA . PHE B 1 772 ? -20.406 -19.5 -40.688 1 90.25 772 PHE B CA 1
ATOM 14153 C C . PHE B 1 772 ? -21.297 -18.703 -39.719 1 90.25 772 PHE B C 1
ATOM 14155 O O . PHE B 1 772 ? -22.531 -18.75 -39.844 1 90.25 772 PHE B O 1
ATOM 14162 N N . GLY B 1 773 ? -20.703 -17.953 -38.812 1 87.12 773 GLY B N 1
ATOM 14163 C CA . GLY B 1 773 ? -21.469 -17.203 -37.844 1 87.12 773 GLY B CA 1
ATOM 14164 C C . GLY B 1 773 ? -21.469 -17.828 -36.469 1 87.12 773 GLY B C 1
ATOM 14165 O O . GLY B 1 773 ? -21.328 -19.047 -36.344 1 87.12 773 GLY B O 1
ATOM 14166 N N . PHE B 1 774 ? -21.781 -17.109 -35.469 1 87.62 774 PHE B N 1
ATOM 14167 C CA . PHE B 1 774 ? -21.672 -17.516 -34.094 1 87.62 774 PHE B CA 1
ATOM 14168 C C . PHE B 1 774 ? -22.734 -18.562 -33.75 1 87.62 774 PHE B C 1
ATOM 14170 O O . PHE B 1 774 ? -22.469 -19.484 -32.969 1 87.62 774 PHE B O 1
ATOM 14177 N N . ASP B 1 775 ? -23.906 -18.453 -34.188 1 82.62 775 ASP B N 1
ATOM 14178 C CA . ASP B 1 775 ? -25 -19.359 -33.812 1 82.62 775 ASP B CA 1
ATOM 14179 C C . ASP B 1 775 ? -25.188 -20.453 -34.844 1 82.62 775 ASP B C 1
ATOM 14181 O O . ASP B 1 775 ? -26.219 -21.125 -34.875 1 82.62 775 ASP B O 1
ATOM 14185 N N . SER B 1 776 ? -24.188 -20.641 -35.688 1 89.88 776 SER B N 1
ATOM 14186 C CA . SER B 1 776 ? -24.281 -21.672 -36.719 1 89.88 776 SER B CA 1
ATOM 14187 C C . SER B 1 776 ? -24.234 -23.078 -36.094 1 89.88 776 SER B C 1
ATOM 14189 O O . SER B 1 776 ? -23.703 -23.25 -35 1 89.88 776 SER B O 1
ATOM 14191 N N . LEU B 1 777 ? -24.781 -23.984 -36.781 1 91.81 777 LEU B N 1
ATOM 14192 C CA . LEU B 1 777 ? -24.766 -25.375 -36.312 1 91.81 777 LEU B CA 1
ATOM 14193 C C . LEU B 1 777 ? -23.344 -25.891 -36.219 1 91.81 777 LEU B C 1
ATOM 14195 O O . LEU B 1 777 ? -23.016 -26.609 -35.25 1 91.81 777 LEU B O 1
ATOM 14199 N N . ASP B 1 778 ? -22.5 -25.516 -37.156 1 92.94 778 ASP B N 1
ATOM 14200 C CA . ASP B 1 778 ? -21.109 -25.938 -37.125 1 92.94 778 ASP B CA 1
ATOM 14201 C C . ASP B 1 778 ? -20.406 -25.438 -35.875 1 92.94 778 ASP B C 1
ATOM 14203 O O . ASP B 1 778 ? -19.656 -26.172 -35.25 1 92.94 778 ASP B O 1
ATOM 14207 N N . ALA B 1 779 ? -20.672 -24.188 -35.625 1 92.44 779 ALA B N 1
ATOM 14208 C CA . ALA B 1 779 ? -20.062 -23.594 -34.438 1 92.44 779 ALA B CA 1
ATOM 14209 C C . ALA B 1 779 ? -20.531 -24.297 -33.156 1 92.44 779 ALA B C 1
ATOM 14211 O O . ALA B 1 779 ? -19.75 -24.547 -32.25 1 92.44 779 ALA B O 1
ATOM 14212 N N . ARG B 1 780 ? -21.75 -24.625 -33.125 1 93.75 780 ARG B N 1
ATOM 14213 C CA . ARG B 1 780 ? -22.297 -25.281 -31.938 1 93.75 780 ARG B CA 1
ATOM 14214 C C . ARG B 1 780 ? -21.719 -26.688 -31.781 1 93.75 780 ARG B C 1
ATOM 14216 O O . ARG B 1 780 ? -21.406 -27.109 -30.672 1 93.75 780 ARG B O 1
ATOM 14223 N N . ILE B 1 781 ? -21.656 -27.391 -32.875 1 94.75 781 ILE B N 1
ATOM 14224 C CA . ILE B 1 781 ? -21.094 -28.734 -32.844 1 94.75 781 ILE B CA 1
ATOM 14225 C C . ILE B 1 781 ? -19.641 -28.688 -32.344 1 94.75 781 ILE B C 1
ATOM 14227 O O . ILE B 1 781 ? -19.25 -29.469 -31.484 1 94.75 781 ILE B O 1
ATOM 14231 N N . LEU B 1 782 ? -18.922 -27.797 -32.875 1 94.56 782 LEU B N 1
ATOM 14232 C CA . LEU B 1 782 ? -17.516 -27.672 -32.531 1 94.56 782 LEU B CA 1
ATOM 14233 C C . LEU B 1 782 ? -17.359 -27.219 -31.062 1 94.56 782 LEU B C 1
ATOM 14235 O O . LEU B 1 782 ? -16.422 -27.625 -30.391 1 94.56 782 LEU B O 1
ATOM 14239 N N . ALA B 1 783 ? -18.266 -26.344 -30.625 1 93.44 783 ALA B N 1
ATOM 14240 C CA . ALA B 1 783 ? -18.25 -25.906 -29.234 1 93.44 783 ALA B CA 1
ATOM 14241 C C . ALA B 1 783 ? -18.406 -27.109 -28.281 1 93.44 783 ALA B C 1
ATOM 14243 O O . ALA B 1 783 ? -17.656 -27.25 -27.328 1 93.44 783 ALA B O 1
ATOM 14244 N N . HIS B 1 784 ? -19.344 -27.938 -28.594 1 93.12 784 HIS B N 1
ATOM 14245 C CA . HIS B 1 784 ? -19.594 -29.109 -27.766 1 93.12 784 HIS B CA 1
ATOM 14246 C C . HIS B 1 784 ? -18.438 -30.094 -27.859 1 93.12 784 HIS B C 1
ATOM 14248 O O . HIS B 1 784 ? -18.047 -30.719 -26.859 1 93.12 784 HIS B O 1
ATOM 14254 N N . LYS B 1 785 ? -17.875 -30.297 -29.062 1 92.38 785 LYS B N 1
ATOM 14255 C CA . LYS B 1 785 ? -16.734 -31.172 -29.219 1 92.38 785 LYS B CA 1
ATOM 14256 C C . LYS B 1 785 ? -15.531 -30.672 -28.422 1 92.38 785 LYS B C 1
ATOM 14258 O O . LYS B 1 785 ? -14.844 -31.453 -27.766 1 92.38 785 LYS B O 1
ATOM 14263 N N . SER B 1 786 ? -15.352 -29.406 -28.531 1 89.44 786 SER B N 1
ATOM 14264 C CA . SER B 1 786 ? -14.25 -28.797 -27.797 1 89.44 786 SER B CA 1
ATOM 14265 C C . SER B 1 786 ? -14.414 -28.984 -26.281 1 89.44 786 SER B C 1
ATOM 14267 O O . SER B 1 786 ? -13.453 -29.312 -25.594 1 89.44 786 SER B O 1
ATOM 14269 N N . ASN B 1 787 ? -15.547 -28.75 -25.75 1 87.38 787 ASN B N 1
ATOM 14270 C CA . ASN B 1 787 ? -15.812 -28.922 -24.328 1 87.38 787 ASN B CA 1
ATOM 14271 C C . ASN B 1 787 ? -15.625 -30.375 -23.906 1 87.38 787 ASN B C 1
ATOM 14273 O O . ASN B 1 787 ? -15.086 -30.641 -22.828 1 87.38 787 ASN B O 1
ATOM 14277 N N . MET B 1 788 ? -16.031 -31.25 -24.703 1 87.31 788 MET B N 1
ATOM 14278 C CA . MET B 1 788 ? -15.898 -32.688 -24.406 1 87.31 788 MET B CA 1
ATOM 14279 C C . MET B 1 788 ? -14.438 -33.094 -24.422 1 87.31 788 MET B C 1
ATOM 14281 O O . MET B 1 788 ? -14.016 -33.969 -23.641 1 87.31 788 MET B O 1
ATOM 14285 N N . LEU B 1 789 ? -13.719 -32.562 -25.344 1 84.56 789 LEU B N 1
ATOM 14286 C CA . LEU B 1 789 ? -12.297 -32.875 -25.453 1 84.56 789 LEU B CA 1
ATOM 14287 C C . LEU B 1 789 ? -11.531 -32.344 -24.234 1 84.56 789 LEU B C 1
ATOM 14289 O O . LEU B 1 789 ? -10.539 -32.938 -23.828 1 84.56 789 LEU B O 1
ATOM 14293 N N . LEU B 1 790 ? -11.969 -31.297 -23.734 1 80.62 790 LEU B N 1
ATOM 14294 C CA . LEU B 1 790 ? -11.352 -30.766 -22.531 1 80.62 790 LEU B CA 1
ATOM 14295 C C . LEU B 1 790 ? -11.531 -31.734 -21.359 1 80.62 790 LEU B C 1
ATOM 14297 O O . LEU B 1 790 ? -10.641 -31.859 -20.516 1 80.62 790 LEU B O 1
ATOM 14301 N N . ASP B 1 791 ? -12.586 -32.469 -21.344 1 76.12 791 ASP B N 1
ATOM 14302 C CA . ASP B 1 791 ? -12.898 -33.375 -20.234 1 76.12 791 ASP B CA 1
ATOM 14303 C C . ASP B 1 791 ? -12.516 -34.812 -20.594 1 76.12 791 ASP B C 1
ATOM 14305 O O . ASP B 1 791 ? -12.609 -35.719 -19.75 1 76.12 791 ASP B O 1
ATOM 14309 N N . ALA B 1 792 ? -12.125 -35.062 -21.766 1 76.62 792 ALA B N 1
ATOM 14310 C CA . ALA B 1 792 ? -11.914 -36.406 -22.312 1 76.62 792 ALA B CA 1
ATOM 14311 C C . ALA B 1 792 ? -10.914 -37.156 -21.453 1 76.62 792 ALA B C 1
ATOM 14313 O O . ALA B 1 792 ? -11.125 -38.344 -21.156 1 76.62 792 ALA B O 1
ATOM 14314 N N . PRO B 1 793 ? -9.883 -36.5 -21.047 1 70.12 793 PRO B N 1
ATOM 14315 C CA . PRO B 1 793 ? -8.938 -37.281 -20.25 1 70.12 793 PRO B CA 1
ATOM 14316 C C . PRO B 1 793 ? -9.555 -37.844 -18.969 1 70.12 793 PRO B C 1
ATOM 14318 O O . PRO B 1 793 ? -9.133 -38.875 -18.469 1 70.12 793 PRO B O 1
ATOM 14321 N N . LYS B 1 794 ? -10.602 -37.25 -18.516 1 73.44 794 LYS B N 1
ATOM 14322 C CA . LYS B 1 794 ? -11.25 -37.656 -17.281 1 73.44 794 LYS B CA 1
ATOM 14323 C C . LYS B 1 794 ? -12.367 -38.656 -17.531 1 73.44 794 LYS B C 1
ATOM 14325 O O . LYS B 1 794 ? -12.758 -39.406 -16.625 1 73.44 794 LYS B O 1
ATOM 14330 N N . THR B 1 795 ? -12.93 -38.719 -18.719 1 72.31 795 THR B N 1
ATOM 14331 C CA . THR B 1 795 ? -14.125 -39.5 -18.984 1 72.31 795 THR B CA 1
ATOM 14332 C C . THR B 1 795 ? -13.805 -40.656 -19.922 1 72.31 795 THR B C 1
ATOM 14334 O O . THR B 1 795 ? -14.703 -41.406 -20.312 1 72.31 795 THR B O 1
ATOM 14337 N N . SER B 1 796 ? -12.633 -40.875 -20.266 1 73.62 796 SER B N 1
ATOM 14338 C CA . SER B 1 796 ? -12.211 -41.938 -21.156 1 73.62 796 SER B CA 1
ATOM 14339 C C . SER B 1 796 ? -12.883 -41.812 -22.531 1 73.62 796 SER B C 1
ATOM 14341 O O . SER B 1 796 ? -13.266 -42.812 -23.125 1 73.62 796 SER B O 1
ATOM 14343 N N . MET B 1 797 ? -13.219 -40.625 -22.859 1 81.25 797 MET B N 1
ATOM 14344 C CA . MET B 1 797 ? -13.789 -40.406 -24.188 1 81.25 797 MET B CA 1
ATOM 14345 C C . MET B 1 797 ? -12.703 -40.062 -25.203 1 81.25 797 MET B C 1
ATOM 14347 O O . MET B 1 797 ? -11.719 -39.406 -24.875 1 81.25 797 MET B O 1
ATOM 14351 N N . ARG B 1 798 ? -12.875 -40.656 -26.328 1 83.06 798 ARG B N 1
ATOM 14352 C CA . ARG B 1 798 ? -11.922 -40.438 -27.406 1 83.06 798 ARG B CA 1
ATOM 14353 C C . ARG B 1 798 ? -12.641 -40.062 -28.703 1 83.06 798 ARG B C 1
ATOM 14355 O O . ARG B 1 798 ? -13.68 -40.625 -29.031 1 83.06 798 ARG B O 1
ATOM 14362 N N . LEU B 1 799 ? -12.047 -39.125 -29.344 1 89.06 799 LEU B N 1
ATOM 14363 C CA . LEU B 1 799 ? -12.594 -38.719 -30.641 1 89.06 799 LEU B CA 1
ATOM 14364 C C . LEU B 1 799 ? -12.266 -39.75 -31.703 1 89.06 799 LEU B C 1
ATOM 14366 O O . LEU B 1 799 ? -11.141 -40.25 -31.781 1 89.06 799 LEU B O 1
ATOM 14370 N N . LEU B 1 800 ? -13.273 -40.094 -32.5 1 89.88 800 LEU B N 1
ATOM 14371 C CA . LEU B 1 800 ? -13.078 -41.031 -33.594 1 89.88 800 LEU B CA 1
ATOM 14372 C C . LEU B 1 800 ? -12.141 -40.469 -34.656 1 89.88 800 LEU B C 1
ATOM 14374 O O . LEU B 1 800 ? -12.219 -39.312 -34.969 1 89.88 800 LEU B O 1
ATOM 14378 N N . GLU B 1 801 ? -11.258 -41.312 -35.125 1 87 801 GLU B N 1
ATOM 14379 C CA . GLU B 1 801 ? -10.258 -40.875 -36.094 1 87 801 GLU B CA 1
ATOM 14380 C C . GLU B 1 801 ? -10.922 -40.406 -37.406 1 87 801 GLU B C 1
ATOM 14382 O O . GLU B 1 801 ? -10.391 -39.562 -38.094 1 87 801 GLU B O 1
ATOM 14387 N N . GLU B 1 802 ? -11.938 -41.062 -37.75 1 91.38 802 GLU B N 1
ATOM 14388 C CA . GLU B 1 802 ? -12.656 -40.688 -38.969 1 91.38 802 GLU B CA 1
ATOM 14389 C C . GLU B 1 802 ? -13.242 -39.281 -38.844 1 91.38 802 GLU B C 1
ATOM 14391 O O . GLU B 1 802 ? -13.234 -38.5 -39.781 1 91.38 802 GLU B O 1
ATOM 14396 N N . VAL B 1 803 ? -13.773 -39.031 -37.656 1 93.12 803 VAL B N 1
ATOM 14397 C CA . VAL B 1 803 ? -14.352 -37.719 -37.375 1 93.12 803 VAL B CA 1
ATOM 14398 C C . VAL B 1 803 ? -13.25 -36.656 -37.375 1 93.12 803 VAL B C 1
ATOM 14400 O O . VAL B 1 803 ? -13.438 -35.562 -37.906 1 93.12 803 VAL B O 1
ATOM 14403 N N . LYS B 1 804 ? -12.18 -36.969 -36.781 1 90.62 804 LYS B N 1
ATOM 14404 C CA . LYS B 1 804 ? -11.039 -36.031 -36.75 1 90.62 804 LYS B CA 1
ATOM 14405 C C . LYS B 1 804 ? -10.594 -35.656 -38.156 1 90.62 804 LYS B C 1
ATOM 14407 O O . LYS B 1 804 ? -10.359 -34.5 -38.438 1 90.62 804 LYS B O 1
ATOM 14412 N N . SER B 1 805 ? -10.531 -36.688 -39 1 91.44 805 SER B N 1
ATOM 14413 C CA . SER B 1 805 ? -10.117 -36.438 -40.406 1 91.44 805 SER B CA 1
ATOM 14414 C C . SER B 1 805 ? -11.148 -35.625 -41.156 1 91.44 805 SER B C 1
ATOM 14416 O O . SER B 1 805 ? -10.797 -34.75 -41.938 1 91.44 805 SER B O 1
ATOM 14418 N N . ALA B 1 806 ? -12.328 -35.969 -40.906 1 93.75 806 ALA B N 1
ATOM 14419 C CA . ALA B 1 806 ? -13.406 -35.219 -41.562 1 93.75 806 ALA B CA 1
ATOM 14420 C C . ALA B 1 806 ? -13.414 -33.75 -41.125 1 93.75 806 ALA B C 1
ATOM 14422 O O . ALA B 1 806 ? -13.609 -32.844 -41.938 1 93.75 806 ALA B O 1
ATOM 14423 N N . ASP B 1 807 ? -13.297 -33.531 -39.812 1 93.88 807 ASP B N 1
ATOM 14424 C CA . ASP B 1 807 ? -13.273 -32.156 -39.281 1 93.88 807 ASP B CA 1
ATOM 14425 C C . ASP B 1 807 ? -12.078 -31.391 -39.812 1 93.88 807 ASP B C 1
ATOM 14427 O O . ASP B 1 807 ? -12.172 -30.188 -40.062 1 93.88 807 ASP B O 1
ATOM 14431 N N . GLU B 1 808 ? -10.945 -31.984 -39.906 1 92.44 808 GLU B N 1
ATOM 14432 C CA . GLU B 1 808 ? -9.75 -31.344 -40.438 1 92.44 808 GLU B CA 1
ATOM 14433 C C . GLU B 1 808 ? -9.961 -30.875 -41.875 1 92.44 808 GLU B C 1
ATOM 14435 O O . GLU B 1 808 ? -9.539 -29.781 -42.25 1 92.44 808 GLU B O 1
ATOM 14440 N N . LYS B 1 809 ? -10.617 -31.703 -42.656 1 93.12 809 LYS B N 1
ATOM 14441 C CA . LYS B 1 809 ? -10.891 -31.359 -44.062 1 93.12 809 LYS B CA 1
ATOM 14442 C C . LYS B 1 809 ? -11.891 -30.219 -44.156 1 93.12 809 LYS B C 1
ATOM 14444 O O . LYS B 1 809 ? -11.789 -29.375 -45.031 1 93.12 809 LYS B O 1
ATOM 14449 N N . LYS B 1 810 ? -12.789 -30.25 -43.281 1 93.5 810 LYS B N 1
ATOM 14450 C CA . LYS B 1 810 ? -13.867 -29.266 -43.344 1 93.5 810 LYS B CA 1
ATOM 14451 C C . LYS B 1 810 ? -13.445 -27.938 -42.719 1 93.5 810 LYS B C 1
ATOM 14453 O O . LYS B 1 810 ? -13.719 -26.875 -43.281 1 93.5 810 LYS B O 1
ATOM 14458 N N . TYR B 1 811 ? -12.906 -28 -41.562 1 93.38 811 TYR B N 1
ATOM 14459 C CA . TYR B 1 811 ? -12.648 -26.781 -40.812 1 93.38 811 TYR B CA 1
ATOM 14460 C C . TYR B 1 811 ? -11.172 -26.391 -40.875 1 93.38 811 TYR B C 1
ATOM 14462 O O . TYR B 1 811 ? -10.82 -25.234 -40.688 1 93.38 811 TYR B O 1
ATOM 14470 N N . GLY B 1 812 ? -10.25 -27.328 -41.031 1 90 812 GLY B N 1
ATOM 14471 C CA . GLY B 1 812 ? -8.82 -27.078 -41.062 1 90 812 GLY B CA 1
ATOM 14472 C C . GLY B 1 812 ? -8.422 -26.141 -42.219 1 90 812 GLY B C 1
ATOM 14473 O O . GLY B 1 812 ? -7.453 -25.391 -42.094 1 90 812 GLY B O 1
ATOM 14474 N N . ILE B 1 813 ? -9.156 -26.172 -43.219 1 88.44 813 ILE B N 1
ATOM 14475 C CA . ILE B 1 813 ? -8.805 -25.422 -44.438 1 88.44 813 ILE B CA 1
ATOM 14476 C C . ILE B 1 813 ? -9.32 -23.984 -44.312 1 88.44 813 ILE B C 1
ATOM 14478 O O . ILE B 1 813 ? -8.914 -23.109 -45.062 1 88.44 813 ILE B O 1
ATOM 14482 N N . LEU B 1 814 ? -10.219 -23.75 -43.438 1 89.88 814 LEU B N 1
ATOM 14483 C CA . LEU B 1 814 ? -10.773 -22.406 -43.281 1 89.88 814 LEU B CA 1
ATOM 14484 C C . LEU B 1 814 ? -9.711 -21.438 -42.781 1 89.88 814 LEU B C 1
ATOM 14486 O O . LEU B 1 814 ? -8.828 -21.828 -42 1 89.88 814 LEU B O 1
ATOM 14490 N N . PRO B 1 815 ? -9.742 -20.219 -43.219 1 85.75 815 PRO B N 1
ATOM 14491 C CA . PRO B 1 815 ? -8.789 -19.234 -42.719 1 85.75 815 PRO B CA 1
ATOM 14492 C C . PRO B 1 815 ? -9.047 -18.828 -41.281 1 85.75 815 PRO B C 1
ATOM 14494 O O . PRO B 1 815 ? -10.203 -18.781 -40.844 1 85.75 815 PRO B O 1
ATOM 14497 N N . ARG B 1 816 ? -7.984 -18.578 -40.625 1 85.75 816 ARG B N 1
ATOM 14498 C CA . ARG B 1 816 ? -8.109 -18.031 -39.281 1 85.75 816 ARG B CA 1
ATOM 14499 C C . ARG B 1 816 ? -8.719 -16.625 -39.312 1 85.75 816 ARG B C 1
ATOM 14501 O O . ARG B 1 816 ? -8.594 -15.914 -40.312 1 85.75 816 ARG B O 1
ATOM 14508 N N . PRO B 1 817 ? -9.484 -16.25 -38.188 1 84.69 817 PRO B N 1
ATOM 14509 C CA . PRO B 1 817 ? -10.016 -14.883 -38.156 1 84.69 817 PRO B CA 1
ATOM 14510 C C . PRO B 1 817 ? -8.945 -13.82 -38.344 1 84.69 817 PRO B C 1
ATOM 14512 O O . PRO B 1 817 ? -7.766 -14.062 -38.062 1 84.69 817 PRO B O 1
ATOM 14515 N N . TYR B 1 818 ? -9.352 -12.695 -38.75 1 80.62 818 TYR B N 1
ATOM 14516 C CA . TYR B 1 818 ? -8.461 -11.602 -39.094 1 80.62 818 TYR B CA 1
ATOM 14517 C C . TYR B 1 818 ? -7.57 -11.203 -37.938 1 80.62 818 TYR B C 1
ATOM 14519 O O . TYR B 1 818 ? -6.363 -11.016 -38.094 1 80.62 818 TYR B O 1
ATOM 14527 N N . TRP B 1 819 ? -8.117 -11.023 -36.781 1 80 819 TRP B N 1
ATOM 14528 C CA . TRP B 1 819 ? -7.363 -10.57 -35.594 1 80 819 TRP B CA 1
ATOM 14529 C C . TRP B 1 819 ? -6.242 -11.547 -35.25 1 80 819 TRP B C 1
ATOM 14531 O O . TRP B 1 819 ? -5.156 -11.133 -34.844 1 80 819 TRP B O 1
ATOM 14541 N N . LYS B 1 820 ? -6.434 -12.828 -35.375 1 80.38 820 LYS B N 1
ATOM 14542 C CA . LYS B 1 820 ? -5.426 -13.844 -35.094 1 80.38 820 LYS B CA 1
ATOM 14543 C C . LYS B 1 820 ? -4.328 -13.852 -36.156 1 80.38 820 LYS B C 1
ATOM 14545 O O . LYS B 1 820 ? -3.156 -14.07 -35.844 1 80.38 820 LYS B O 1
ATOM 14550 N N . ARG B 1 821 ? -4.684 -13.695 -37.406 1 77 821 ARG B N 1
ATOM 14551 C CA . ARG B 1 821 ? -3.707 -13.633 -38.5 1 77 821 ARG B CA 1
ATOM 14552 C C . ARG B 1 821 ? -2.764 -12.453 -38.312 1 77 821 ARG B C 1
ATOM 14554 O O . ARG B 1 821 ? -1.56 -12.562 -38.562 1 77 821 ARG B O 1
ATOM 14561 N N . ARG B 1 822 ? -3.314 -11.391 -37.906 1 72 822 ARG B N 1
ATOM 14562 C CA . ARG B 1 822 ? -2.506 -10.203 -37.656 1 72 822 ARG B CA 1
ATOM 14563 C C . ARG B 1 822 ? -1.535 -10.445 -36.5 1 72 822 ARG B C 1
ATOM 14565 O O . ARG B 1 822 ? -0.395 -9.977 -36.531 1 72 822 ARG B O 1
ATOM 14572 N N . LEU B 1 823 ? -2.014 -11.117 -35.562 1 70.25 823 LEU B N 1
ATOM 14573 C CA . LEU B 1 823 ? -1.179 -11.445 -34.406 1 70.25 823 LEU B CA 1
ATOM 14574 C C . LEU B 1 823 ? -0.018 -12.344 -34.812 1 70.25 823 LEU B C 1
ATOM 14576 O O . LEU B 1 823 ? 1.112 -12.148 -34.344 1 70.25 823 LEU B O 1
ATOM 14580 N N . ASP B 1 824 ? -0.373 -13.305 -35.594 1 67.69 824 ASP B N 1
ATOM 14581 C CA . ASP B 1 824 ? 0.654 -14.234 -36.062 1 67.69 824 ASP B CA 1
ATOM 14582 C C . ASP B 1 824 ? 1.711 -13.516 -36.906 1 67.69 824 ASP B C 1
ATOM 14584 O O . ASP B 1 824 ? 2.9 -13.82 -36.812 1 67.69 824 ASP B O 1
ATOM 14588 N N . SER B 1 825 ? 1.226 -12.609 -37.656 1 63.66 825 SER B N 1
ATOM 14589 C CA . SER B 1 825 ? 2.141 -11.82 -38.469 1 63.66 825 SER B CA 1
ATOM 14590 C C . SER B 1 825 ? 3.039 -10.938 -37.594 1 63.66 825 SER B C 1
ATOM 14592 O O . SER B 1 825 ? 4.23 -10.797 -37.906 1 63.66 825 SER B O 1
ATOM 14594 N N . TYR B 1 826 ? 2.408 -10.398 -36.656 1 61.5 826 TYR B N 1
ATOM 14595 C CA . TYR B 1 826 ? 3.154 -9.57 -35.719 1 61.5 826 TYR B CA 1
ATOM 14596 C C . TYR B 1 826 ? 4.215 -10.383 -35 1 61.5 826 TYR B C 1
ATOM 14598 O O . TYR B 1 826 ? 5.344 -9.922 -34.812 1 61.5 826 TYR B O 1
ATOM 14606 N N . LYS B 1 827 ? 3.875 -11.531 -34.469 1 57.53 827 LYS B N 1
ATOM 14607 C CA . LYS B 1 827 ? 4.801 -12.391 -33.75 1 57.53 827 LYS B CA 1
ATOM 14608 C C . LYS B 1 827 ? 5.965 -12.82 -34.625 1 57.53 827 LYS B C 1
ATOM 14610 O O . LYS B 1 827 ? 7.098 -12.945 -34.156 1 57.53 827 LYS B O 1
ATOM 14615 N N . LYS B 1 828 ? 5.645 -13.125 -35.875 1 56.38 828 LYS B N 1
ATOM 14616 C CA . LYS B 1 828 ? 6.668 -13.562 -36.812 1 56.38 828 LYS B CA 1
ATOM 14617 C C . LYS B 1 828 ? 7.59 -12.414 -37.188 1 56.38 828 LYS B C 1
ATOM 14619 O O . LYS B 1 828 ? 8.805 -12.586 -37.281 1 56.38 828 LYS B O 1
ATOM 14624 N N . SER B 1 829 ? 6.895 -11.234 -37.438 1 53.44 829 SER B N 1
ATOM 14625 C CA . SER B 1 829 ? 7.695 -10.125 -37.938 1 53.44 829 SER B CA 1
ATOM 14626 C C . SER B 1 829 ? 8.266 -9.281 -36.812 1 53.44 829 SER B C 1
ATOM 14628 O O . SER B 1 829 ? 9.203 -8.516 -37 1 53.44 829 SER B O 1
ATOM 14630 N N . GLY B 1 830 ? 7.988 -9.727 -35.406 1 49.84 830 GLY B N 1
ATOM 14631 C CA . GLY B 1 830 ? 8.453 -9.016 -34.25 1 49.84 830 GLY B CA 1
ATOM 14632 C C . GLY B 1 830 ? 7.949 -7.59 -34.156 1 49.84 830 GLY B C 1
ATOM 14633 O O . GLY B 1 830 ? 8.031 -6.953 -33.094 1 49.84 830 GLY B O 1
ATOM 14634 N N . GLU B 1 831 ? 7.926 -6.609 -35.219 1 49.25 831 GLU B N 1
ATOM 14635 C CA . GLU B 1 831 ? 7.719 -5.168 -35.156 1 49.25 831 GLU B CA 1
ATOM 14636 C C . GLU B 1 831 ? 6.484 -4.738 -35.938 1 49.25 831 GLU B C 1
ATOM 14638 O O . GLU B 1 831 ? 5.871 -3.715 -35.625 1 49.25 831 GLU B O 1
ATOM 14643 N N . HIS B 1 832 ? 6.355 -5.145 -37.25 1 44.75 832 HIS B N 1
ATOM 14644 C CA . HIS B 1 832 ? 5.496 -4.477 -38.219 1 44.75 832 HIS B CA 1
ATOM 14645 C C . HIS B 1 832 ? 4.168 -5.215 -38.375 1 44.75 832 HIS B C 1
ATOM 14647 O O . HIS B 1 832 ? 4.148 -6.441 -38.5 1 44.75 832 HIS B O 1
ATOM 14653 N N . TRP B 1 833 ? 3.135 -4.578 -37.875 1 44.88 833 TRP B N 1
ATOM 14654 C CA . TRP B 1 833 ? 1.79 -5.059 -38.188 1 44.88 833 TRP B CA 1
ATOM 14655 C C . TRP B 1 833 ? 1.591 -5.211 -39.688 1 44.88 833 TRP B C 1
ATOM 14657 O O . TRP B 1 833 ? 1.954 -4.324 -40.469 1 44.88 833 TRP B O 1
ATOM 14667 N N . ASP B 1 834 ? 1.77 -6.215 -40.344 1 41.62 834 ASP B N 1
ATOM 14668 C CA . ASP B 1 834 ? 1.403 -6.324 -41.781 1 41.62 834 ASP B CA 1
ATOM 14669 C C . ASP B 1 834 ? 0.07 -5.637 -42.031 1 41.62 834 ASP B C 1
ATOM 14671 O O . ASP B 1 834 ? -0.966 -6.039 -41.5 1 41.62 834 ASP B O 1
ATOM 14675 N N . ASP B 1 835 ? 0.084 -4.367 -42.344 1 39.97 835 ASP B N 1
ATOM 14676 C CA . ASP B 1 835 ? -1.042 -3.545 -42.781 1 39.97 835 ASP B CA 1
ATOM 14677 C C . ASP B 1 835 ? -1.775 -4.184 -43.938 1 39.97 835 ASP B C 1
ATOM 14679 O O . ASP B 1 835 ? -2.529 -3.512 -44.656 1 39.97 835 ASP B O 1
ATOM 14683 N N . GLY B 1 836 ? -1.316 -5.27 -44.625 1 38.91 836 GLY B N 1
ATOM 14684 C CA . GLY B 1 836 ? -2.074 -5.559 -45.844 1 38.91 836 GLY B CA 1
ATOM 14685 C C . GLY B 1 836 ? -3.57 -5.645 -45.594 1 38.91 836 GLY B C 1
ATOM 14686 O O . GLY B 1 836 ? -4.012 -5.766 -44.469 1 38.91 836 GLY B O 1
ATOM 14687 N N . HIS B 1 837 ? -4.363 -5.105 -46.688 1 39.31 837 HIS B N 1
ATOM 14688 C CA . HIS B 1 837 ? -5.805 -5.004 -46.875 1 39.31 837 HIS B CA 1
ATOM 14689 C C . HIS B 1 837 ? -6.504 -6.305 -46.5 1 39.31 837 HIS B C 1
ATOM 14691 O O . HIS B 1 837 ? -6.691 -7.18 -47.344 1 39.31 837 HIS B O 1
ATOM 14697 N N . LEU B 1 838 ? -6.02 -6.93 -45.562 1 43.44 838 LEU B N 1
ATOM 14698 C CA . LEU B 1 838 ? -6.781 -8.164 -45.406 1 43.44 838 LEU B CA 1
ATOM 14699 C C . LEU B 1 838 ? -8.273 -7.871 -45.25 1 43.44 838 LEU B C 1
ATOM 14701 O O . LEU B 1 838 ? -8.656 -6.797 -44.781 1 43.44 838 LEU B O 1
ATOM 14705 N N . PRO B 1 839 ? -9.023 -8.633 -45.906 1 40.28 839 PRO B N 1
ATOM 14706 C CA . PRO B 1 839 ? -10.461 -8.375 -45.938 1 40.28 839 PRO B CA 1
ATOM 14707 C C . PRO B 1 839 ? -11.055 -8.047 -44.594 1 40.28 839 PRO B C 1
ATOM 14709 O O . PRO B 1 839 ? -10.727 -8.703 -43.594 1 40.28 839 PRO B O 1
ATOM 14712 N N . THR B 1 840 ? -10.961 -6.777 -44.156 1 42.91 840 THR B N 1
ATOM 14713 C CA . THR B 1 840 ? -11.797 -6.285 -43.062 1 42.91 840 THR B CA 1
ATOM 14714 C C . THR B 1 840 ? -13.039 -7.164 -42.906 1 42.91 840 THR B C 1
ATOM 14716 O O . THR B 1 840 ? -13.953 -7.113 -43.719 1 42.91 840 THR B O 1
ATOM 14719 N N . ALA B 1 841 ? -12.898 -8.336 -42.812 1 42.28 841 ALA B N 1
ATOM 14720 C CA . ALA B 1 841 ? -14.109 -9.148 -42.656 1 42.28 841 ALA B CA 1
ATOM 14721 C C . ALA B 1 841 ? -15.078 -8.531 -41.656 1 42.28 841 ALA B C 1
ATOM 14723 O O . ALA B 1 841 ? -14.656 -8.047 -40.594 1 42.28 841 ALA B O 1
ATOM 14724 N N . GLN B 1 842 ? -16.203 -8.094 -42.156 1 50.09 842 GLN B N 1
ATOM 14725 C CA . GLN B 1 842 ? -17.328 -7.32 -41.625 1 50.09 842 GLN B CA 1
ATOM 14726 C C . GLN B 1 842 ? -17.625 -7.668 -40.188 1 50.09 842 GLN B C 1
ATOM 14728 O O . GLN B 1 842 ? -17.641 -6.789 -39.312 1 50.09 842 GLN B O 1
ATOM 14733 N N . ASN B 1 843 ? -18.562 -8.844 -39.844 1 63.69 843 ASN B N 1
ATOM 14734 C CA . ASN B 1 843 ? -19.516 -8.852 -38.719 1 63.69 843 ASN B CA 1
ATOM 14735 C C . ASN B 1 843 ? -18.922 -9.477 -37.469 1 63.69 843 ASN B C 1
ATOM 14737 O O . ASN B 1 843 ? -19.641 -9.797 -36.531 1 63.69 843 ASN B O 1
ATOM 14741 N N . ASN B 1 844 ? -17.453 -9.727 -37.375 1 83.44 844 ASN B N 1
ATOM 14742 C CA . ASN B 1 844 ? -16.875 -10.297 -36.156 1 83.44 844 ASN B CA 1
ATOM 14743 C C . ASN B 1 844 ? -16.469 -9.219 -35.156 1 83.44 844 ASN B C 1
ATOM 14745 O O . ASN B 1 844 ? -15.602 -8.391 -35.469 1 83.44 844 ASN B O 1
ATOM 14749 N N . PRO B 1 845 ? -17.047 -9.258 -33.969 1 89.62 845 PRO B N 1
ATOM 14750 C CA . PRO B 1 845 ? -16.75 -8.203 -33 1 89.62 845 PRO B CA 1
ATOM 14751 C C . PRO B 1 845 ? -15.289 -8.172 -32.594 1 89.62 845 PRO B C 1
ATOM 14753 O O . PRO B 1 845 ? -14.75 -7.105 -32.25 1 89.62 845 PRO B O 1
ATOM 14756 N N . LEU B 1 846 ? -14.539 -9.297 -32.594 1 89 846 LEU B N 1
ATOM 14757 C CA . LEU B 1 846 ? -13.133 -9.344 -32.188 1 89 846 LEU B CA 1
ATOM 14758 C C . LEU B 1 846 ? -12.25 -8.641 -33.188 1 89 846 LEU B C 1
ATOM 14760 O O . LEU B 1 846 ? -11.281 -7.969 -32.812 1 89 846 LEU B O 1
ATOM 14764 N N . ASP B 1 847 ? -12.586 -8.781 -34.469 1 87.19 847 ASP B N 1
ATOM 14765 C CA . ASP B 1 847 ? -11.844 -8.094 -35.531 1 87.19 847 ASP B CA 1
ATOM 14766 C C . ASP B 1 847 ? -12.031 -6.578 -35.438 1 87.19 847 ASP B C 1
ATOM 14768 O O . ASP B 1 847 ? -11.086 -5.816 -35.625 1 87.19 847 ASP B O 1
ATOM 14772 N N . ILE B 1 848 ? -13.266 -6.219 -35.188 1 87.5 848 ILE B N 1
ATOM 14773 C CA . ILE B 1 848 ? -13.578 -4.801 -35.062 1 87.5 848 ILE B CA 1
ATOM 14774 C C . ILE B 1 848 ? -12.836 -4.207 -33.875 1 87.5 848 ILE B C 1
ATOM 14776 O O . ILE B 1 848 ? -12.25 -3.131 -33.969 1 87.5 848 ILE B O 1
ATOM 14780 N N . LEU B 1 849 ? -12.898 -4.898 -32.75 1 89.75 849 LEU B N 1
ATOM 14781 C CA . LEU B 1 849 ? -12.25 -4.414 -31.531 1 89.75 849 LEU B CA 1
ATOM 14782 C C . LEU B 1 849 ? -10.734 -4.359 -31.719 1 89.75 849 LEU B C 1
ATOM 14784 O O . LEU B 1 849 ? -10.078 -3.459 -31.188 1 89.75 849 LEU B O 1
ATOM 14788 N N . HIS B 1 850 ? -10.203 -5.383 -32.375 1 85.75 850 HIS B N 1
ATOM 14789 C CA . HIS B 1 850 ? -8.773 -5.402 -32.625 1 85.75 850 HIS B CA 1
ATOM 14790 C C . HIS B 1 850 ? -8.336 -4.168 -33.438 1 85.75 850 HIS B C 1
ATOM 14792 O O . HIS B 1 850 ? -7.359 -3.508 -33.062 1 85.75 850 HIS B O 1
ATOM 14798 N N . ASP B 1 851 ? -9.023 -3.818 -34.469 1 83.56 851 ASP B N 1
ATOM 14799 C CA . ASP B 1 851 ? -8.703 -2.672 -35.312 1 83.56 851 ASP B CA 1
ATOM 14800 C C . ASP B 1 851 ? -8.883 -1.361 -34.562 1 83.56 851 ASP B C 1
ATOM 14802 O O . ASP B 1 851 ? -8.039 -0.466 -34.625 1 83.56 851 ASP B O 1
ATOM 14806 N N . ARG B 1 852 ? -9.922 -1.312 -33.938 1 86.44 852 ARG B N 1
ATOM 14807 C CA . ARG B 1 852 ? -10.211 -0.1 -33.188 1 86.44 852 ARG B CA 1
ATOM 14808 C C . ARG B 1 852 ? -9.203 0.088 -32.031 1 86.44 852 ARG B C 1
ATOM 14810 O O . ARG B 1 852 ? -8.789 1.213 -31.75 1 86.44 852 ARG B O 1
ATOM 14817 N N . GLY B 1 853 ? -8.93 -1.003 -31.344 1 86.81 853 GLY B N 1
ATOM 14818 C CA . GLY B 1 853 ? -7.953 -0.932 -30.266 1 86.81 853 GLY B CA 1
ATOM 14819 C C . GLY B 1 853 ? -6.582 -0.475 -30.734 1 86.81 853 GLY B C 1
ATOM 14820 O O . GLY B 1 853 ? -5.938 0.342 -30.078 1 86.81 853 GLY B O 1
ATOM 14821 N N . HIS B 1 854 ? -6.125 -0.927 -31.844 1 82.25 854 HIS B N 1
ATOM 14822 C CA . HIS B 1 854 ? -4.824 -0.554 -32.406 1 82.25 854 HIS B CA 1
ATOM 14823 C C . HIS B 1 854 ? -4.812 0.904 -32.844 1 82.25 854 HIS B C 1
ATOM 14825 O O . HIS B 1 854 ? -3.842 1.624 -32.594 1 82.25 854 HIS B O 1
ATOM 14831 N N . ALA B 1 855 ? -5.824 1.274 -33.5 1 83.75 855 ALA B N 1
ATOM 14832 C CA . ALA B 1 855 ? -5.934 2.66 -33.969 1 83.75 855 ALA B CA 1
ATOM 14833 C C . ALA B 1 855 ? -5.953 3.623 -32.781 1 83.75 855 ALA B C 1
ATOM 14835 O O . ALA B 1 855 ? -5.285 4.66 -32.812 1 83.75 855 ALA B O 1
ATOM 14836 N N . PHE B 1 856 ? -6.66 3.252 -31.844 1 88 856 PHE B N 1
ATOM 14837 C CA . PHE B 1 856 ? -6.773 4.113 -30.672 1 88 856 PHE B CA 1
ATOM 14838 C C . PHE B 1 856 ? -5.461 4.16 -29.906 1 88 856 PHE B C 1
ATOM 14840 O O . PHE B 1 856 ? -5.078 5.207 -29.375 1 88 856 PHE B O 1
ATOM 14847 N N . ALA B 1 857 ? -4.855 3.01 -29.719 1 84.31 857 ALA B N 1
ATOM 14848 C CA . ALA B 1 857 ? -3.572 2.959 -29.016 1 84.31 857 ALA B CA 1
ATOM 14849 C C . ALA B 1 857 ? -2.551 3.879 -29.672 1 84.31 857 ALA B C 1
ATOM 14851 O O . ALA B 1 857 ? -1.769 4.543 -29 1 84.31 857 ALA B O 1
ATOM 14852 N N . GLU B 1 858 ? -2.529 3.945 -30.969 1 79.44 858 GLU B N 1
ATOM 14853 C CA . GLU B 1 858 ? -1.623 4.816 -31.703 1 79.44 858 GLU B CA 1
ATOM 14854 C C . GLU B 1 858 ? -1.963 6.289 -31.484 1 79.44 858 GLU B C 1
ATOM 14856 O O . GLU B 1 858 ? -1.068 7.117 -31.297 1 79.44 858 GLU B O 1
ATOM 14861 N N . GLU B 1 859 ? -3.166 6.531 -31.547 1 83.06 859 GLU B N 1
ATOM 14862 C CA . GLU B 1 859 ? -3.617 7.898 -31.312 1 83.06 859 GLU B CA 1
ATOM 14863 C C . GLU B 1 859 ? -3.281 8.352 -29.891 1 83.06 859 GLU B C 1
ATOM 14865 O O . GLU B 1 859 ? -2.814 9.477 -29.688 1 83.06 859 GLU B O 1
ATOM 14870 N N . GLU B 1 860 ? -3.598 7.5 -28.969 1 81.06 860 GLU B N 1
ATOM 14871 C CA . GLU B 1 860 ? -3.346 7.82 -27.578 1 81.06 860 GLU B CA 1
ATOM 14872 C C . GLU B 1 860 ? -1.853 7.973 -27.297 1 81.06 860 GLU B C 1
ATOM 14874 O O . GLU B 1 860 ? -1.447 8.789 -26.469 1 81.06 860 GLU B O 1
ATOM 14879 N N . HIS B 1 861 ? -1.087 7.129 -27.922 1 77.69 861 HIS B N 1
ATOM 14880 C CA . HIS B 1 861 ? 0.362 7.238 -27.812 1 77.69 861 HIS B CA 1
ATOM 14881 C C . HIS B 1 861 ? 0.856 8.602 -28.281 1 77.69 861 HIS B C 1
ATOM 14883 O O . HIS B 1 861 ? 1.705 9.219 -27.641 1 77.69 861 HIS B O 1
ATOM 14889 N N . ARG B 1 862 ? 0.305 9.109 -29.344 1 75.62 862 ARG B N 1
ATOM 14890 C CA . ARG B 1 862 ? 0.646 10.422 -29.891 1 75.62 862 ARG B CA 1
ATOM 14891 C C . ARG B 1 862 ? 0.208 11.531 -28.938 1 75.62 862 ARG B C 1
ATOM 14893 O O . ARG B 1 862 ? 0.906 12.539 -28.797 1 75.62 862 ARG B O 1
ATOM 14900 N N . ARG B 1 863 ? -0.841 11.328 -28.422 1 76.69 863 ARG B N 1
ATOM 14901 C CA . ARG B 1 863 ? -1.39 12.328 -27.516 1 76.69 863 ARG B CA 1
ATOM 14902 C C . ARG B 1 863 ? -0.54 12.453 -26.25 1 76.69 863 ARG B C 1
ATOM 14904 O O . ARG B 1 863 ? -0.249 13.562 -25.797 1 76.69 863 ARG B O 1
ATOM 14911 N N . VAL B 1 864 ? -0.212 11.367 -25.688 1 70.88 864 VAL B N 1
ATOM 14912 C CA . VAL B 1 864 ? 0.488 11.336 -24.406 1 70.88 864 VAL B CA 1
ATOM 14913 C C . VAL B 1 864 ? 1.964 11.672 -24.625 1 70.88 864 VAL B C 1
ATOM 14915 O O . VAL B 1 864 ? 2.568 12.383 -23.812 1 70.88 864 VAL B O 1
ATOM 14918 N N . TYR B 1 865 ? 2.607 11.164 -25.672 1 67.12 865 TYR B N 1
ATOM 14919 C CA . TYR B 1 865 ? 4.055 11.281 -25.812 1 67.12 865 TYR B CA 1
ATOM 14920 C C . TYR B 1 865 ? 4.41 12.188 -26.984 1 67.12 865 TYR B C 1
ATOM 14922 O O . TYR B 1 865 ? 5.582 12.5 -27.203 1 67.12 865 TYR B O 1
ATOM 14930 N N . GLY B 1 866 ? 3.402 12.977 -27.469 1 59.97 866 GLY B N 1
ATOM 14931 C CA . GLY B 1 866 ? 3.641 13.805 -28.641 1 59.97 866 GLY B CA 1
ATOM 14932 C C . GLY B 1 866 ? 3.99 13 -29.875 1 59.97 866 GLY B C 1
ATOM 14933 O O . GLY B 1 866 ? 3.9 11.773 -29.859 1 59.97 866 GLY B O 1
ATOM 14934 N N . HIS B 1 867 ? 3.869 13.664 -31 1 50.56 867 HIS B N 1
ATOM 14935 C CA . HIS B 1 867 ? 4.133 13.062 -32.312 1 50.56 867 HIS B CA 1
ATOM 14936 C C . HIS B 1 867 ? 5.492 12.367 -32.312 1 50.56 867 HIS B C 1
ATOM 14938 O O . HIS B 1 867 ? 5.832 11.688 -33.281 1 50.56 867 HIS B O 1
ATOM 14944 N N . SER B 1 868 ? 6.352 12.812 -31.516 1 43.31 868 SER B N 1
ATOM 14945 C CA . SER B 1 868 ? 7.707 12.289 -31.688 1 43.31 868 SER B CA 1
ATOM 14946 C C . SER B 1 868 ? 7.809 10.852 -31.203 1 43.31 868 SER B C 1
ATOM 14948 O O . SER B 1 868 ? 7.539 10.562 -30.031 1 43.31 868 SER B O 1
ATOM 14950 N N . ASP B 1 869 ? 7.281 10.039 -31.938 1 45.81 869 ASP B N 1
ATOM 14951 C CA . ASP B 1 869 ? 7.758 8.672 -31.719 1 45.81 869 ASP B CA 1
ATOM 14952 C C . ASP B 1 869 ? 9.062 8.664 -30.922 1 45.81 869 ASP B C 1
ATOM 14954 O O . ASP B 1 869 ? 9.531 7.605 -30.5 1 45.81 869 ASP B O 1
ATOM 14958 N N . GLN B 1 870 ? 9.961 9.703 -31.203 1 45.44 870 GLN B N 1
ATOM 14959 C CA . GLN B 1 870 ? 11.375 9.75 -30.828 1 45.44 870 GLN B CA 1
ATOM 14960 C C . GLN B 1 870 ? 11.547 10.258 -29.406 1 45.44 870 GLN B C 1
ATOM 14962 O O . GLN B 1 870 ? 11.656 11.469 -29.188 1 45.44 870 GLN B O 1
ATOM 14967 N N . LEU B 1 871 ? 10.625 9.891 -28.484 1 49.16 871 LEU B N 1
ATOM 14968 C CA . LEU B 1 871 ? 11.273 10.164 -27.203 1 49.16 871 LEU B CA 1
ATOM 14969 C C . LEU B 1 871 ? 12.789 10.211 -27.375 1 49.16 871 LEU B C 1
ATOM 14971 O O . LEU B 1 871 ? 13.414 9.203 -27.688 1 49.16 871 LEU B O 1
ATOM 14975 N N . GLN B 1 872 ? 13.211 11.258 -28.188 1 46.84 872 GLN B N 1
ATOM 14976 C CA . GLN B 1 872 ? 14.625 11.477 -28.469 1 46.84 872 GLN B CA 1
ATOM 14977 C C . GLN B 1 872 ? 15.5 11.008 -27.312 1 46.84 872 GLN B C 1
ATOM 14979 O O . GLN B 1 872 ? 15.312 11.438 -26.172 1 46.84 872 GLN B O 1
ATOM 14984 N N . ILE B 1 873 ? 15.898 9.82 -27.469 1 49.88 873 ILE B N 1
ATOM 14985 C CA . ILE B 1 873 ? 16.953 9.164 -26.703 1 49.88 873 ILE B CA 1
ATOM 14986 C C . ILE B 1 873 ? 18.141 10.109 -26.562 1 49.88 873 ILE B C 1
ATOM 14988 O O . ILE B 1 873 ? 18.906 10.312 -27.5 1 49.88 873 ILE B O 1
ATOM 14992 N N . ASP B 1 874 ? 17.891 11.344 -26.219 1 48.78 874 ASP B N 1
ATOM 14993 C CA . ASP B 1 874 ? 19.203 11.961 -25.984 1 48.78 874 ASP B CA 1
ATOM 14994 C C . ASP B 1 874 ? 20.047 11.109 -25.031 1 48.78 874 ASP B C 1
ATOM 14996 O O . ASP B 1 874 ? 19.719 10.984 -23.844 1 48.78 874 ASP B O 1
ATOM 15000 N N . THR B 1 875 ? 20.578 10.047 -25.703 1 55.41 875 THR B N 1
ATOM 15001 C CA . THR B 1 875 ? 21.5 9.234 -24.938 1 55.41 875 THR B CA 1
ATOM 15002 C C . THR B 1 875 ? 22.547 10.109 -24.234 1 55.41 875 THR B C 1
ATOM 15004 O O . THR B 1 875 ? 23.5 10.578 -24.875 1 55.41 875 THR B O 1
ATOM 15007 N N . VAL B 1 876 ? 22.062 10.914 -23.25 1 63.62 876 VAL B N 1
ATOM 15008 C CA . VAL B 1 876 ? 22.984 11.734 -22.453 1 63.62 876 VAL B CA 1
ATOM 15009 C C . VAL B 1 876 ? 23.734 10.852 -21.453 1 63.62 876 VAL B C 1
ATOM 15011 O O . VAL B 1 876 ? 23.125 9.984 -20.812 1 63.62 876 VAL B O 1
ATOM 15014 N N . GLN B 1 877 ? 25.109 10.719 -21.906 1 78.88 877 GLN B N 1
ATOM 15015 C CA . GLN B 1 877 ? 25.953 10.078 -20.906 1 78.88 877 GLN B CA 1
ATOM 15016 C C . GLN B 1 877 ? 25.734 10.703 -19.516 1 78.88 877 GLN B C 1
ATOM 15018 O O . GLN B 1 877 ? 25.766 11.93 -19.375 1 78.88 877 GLN B O 1
ATOM 15023 N N . HIS B 1 878 ? 25.344 9.859 -18.703 1 85.06 878 HIS B N 1
ATOM 15024 C CA . HIS B 1 878 ? 25.125 10.336 -17.344 1 85.06 878 HIS B CA 1
ATOM 15025 C C . HIS B 1 878 ? 26.453 10.625 -16.641 1 85.06 878 HIS B C 1
ATOM 15027 O O . HIS B 1 878 ? 27.25 9.711 -16.406 1 85.06 878 HIS B O 1
ATOM 15033 N N . LYS B 1 879 ? 26.719 11.734 -16.266 1 86.19 879 LYS B N 1
ATOM 15034 C CA . LYS B 1 879 ? 27.984 12.188 -15.703 1 86.19 879 LYS B CA 1
ATOM 15035 C C . LYS B 1 879 ? 28.328 11.414 -14.438 1 86.19 879 LYS B C 1
ATOM 15037 O O . LYS B 1 879 ? 29.5 11.062 -14.219 1 86.19 879 LYS B O 1
ATOM 15042 N N . LYS B 1 880 ? 27.406 11.086 -13.648 1 89.06 880 LYS B N 1
ATOM 15043 C CA . LYS B 1 880 ? 27.656 10.398 -12.383 1 89.06 880 LYS B CA 1
ATOM 15044 C C . LYS B 1 880 ? 28.141 8.969 -12.625 1 89.06 880 LYS B C 1
ATOM 15046 O O . LYS B 1 880 ? 28.938 8.438 -11.844 1 89.06 880 LYS B O 1
ATOM 15051 N N . LEU B 1 881 ? 27.672 8.328 -13.703 1 93.06 881 LEU B N 1
ATOM 15052 C CA . LEU B 1 881 ? 28.047 6.945 -13.992 1 93.06 881 LEU B CA 1
ATOM 15053 C C . LEU B 1 881 ? 29.438 6.863 -14.602 1 93.06 881 LEU B C 1
ATOM 15055 O O . LEU B 1 881 ? 30.078 5.809 -14.562 1 93.06 881 LEU B O 1
ATOM 15059 N N . LEU B 1 882 ? 29.938 8.031 -15.102 1 94 882 LEU B N 1
ATOM 15060 C CA . LEU B 1 882 ? 31.266 8.07 -15.703 1 94 882 LEU B CA 1
ATOM 15061 C C . LEU B 1 882 ? 32.344 8.438 -14.664 1 94 882 LEU B C 1
ATOM 15063 O O . LEU B 1 882 ? 33.531 8.195 -14.875 1 94 882 LEU B O 1
ATOM 15067 N N . GLN B 1 883 ? 31.891 8.906 -13.539 1 92.5 883 GLN B N 1
ATOM 15068 C CA . GLN B 1 883 ? 32.781 9.516 -12.562 1 92.5 883 GLN B CA 1
ATOM 15069 C C . GLN B 1 883 ? 33.719 8.484 -11.961 1 92.5 883 GLN B C 1
ATOM 15071 O O . GLN B 1 883 ? 34.938 8.75 -11.805 1 92.5 883 GLN B O 1
ATOM 15076 N N . PRO B 1 884 ? 33.312 7.242 -11.641 1 94.19 884 PRO B N 1
ATOM 15077 C CA . PRO B 1 884 ? 34.25 6.297 -11.008 1 94.19 884 PRO B CA 1
ATOM 15078 C C . PRO B 1 884 ? 35.438 5.949 -11.906 1 94.19 884 PRO B C 1
ATOM 15080 O O . PRO B 1 884 ? 36.562 5.836 -11.43 1 94.19 884 PRO B O 1
ATOM 15083 N N . TRP B 1 885 ? 35.219 5.844 -13.172 1 95.44 885 TRP B N 1
ATOM 15084 C CA . TRP B 1 885 ? 36.312 5.535 -14.078 1 95.44 885 TRP B CA 1
ATOM 15085 C C . TRP B 1 885 ? 37.219 6.75 -14.281 1 95.44 885 TRP B C 1
ATOM 15087 O O . TRP B 1 885 ? 38.438 6.613 -14.359 1 95.44 885 TRP B O 1
ATOM 15097 N N . GLN B 1 886 ? 36.625 7.887 -14.336 1 94.5 886 GLN B N 1
ATOM 15098 C CA . GLN B 1 886 ? 37.406 9.109 -14.453 1 94.5 886 GLN B CA 1
ATOM 15099 C C . GLN B 1 886 ? 38.312 9.305 -13.234 1 94.5 886 GLN B C 1
ATOM 15101 O O . GLN B 1 886 ? 39.469 9.688 -13.375 1 94.5 886 GLN B O 1
ATOM 15106 N N . LYS B 1 887 ? 37.781 9.008 -12.148 1 92.94 887 LYS B N 1
ATOM 15107 C CA . LYS B 1 887 ? 38.562 9.102 -10.922 1 92.94 887 LYS B CA 1
ATOM 15108 C C . LYS B 1 887 ? 39.688 8.047 -10.891 1 92.94 887 LYS B C 1
ATOM 15110 O O . LYS B 1 887 ? 40.75 8.289 -10.367 1 92.94 887 LYS B O 1
ATOM 15115 N N . ALA B 1 888 ? 39.375 6.883 -11.438 1 94.69 888 ALA B N 1
ATOM 15116 C CA . ALA B 1 888 ? 40.375 5.824 -11.516 1 94.69 888 ALA B CA 1
ATOM 15117 C C . ALA B 1 888 ? 41.531 6.234 -12.43 1 94.69 888 ALA B C 1
ATOM 15119 O O . ALA B 1 888 ? 42.688 5.965 -12.125 1 94.69 888 ALA B O 1
ATOM 15120 N N . GLU B 1 889 ? 41.188 6.883 -13.492 1 95 889 GLU B N 1
ATOM 15121 C CA . GLU B 1 889 ? 42.219 7.367 -14.414 1 95 889 GLU B CA 1
ATOM 15122 C C . GLU B 1 889 ? 43.062 8.445 -13.766 1 95 889 GLU B C 1
ATOM 15124 O O . GLU B 1 889 ? 44.281 8.453 -13.93 1 95 889 GLU B O 1
ATOM 15129 N N . GLN B 1 890 ? 42.406 9.281 -13.008 1 92.06 890 GLN B N 1
ATOM 15130 C CA . GLN B 1 890 ? 43.125 10.328 -12.297 1 92.06 890 GLN B CA 1
ATOM 15131 C C . GLN B 1 890 ? 44.031 9.742 -11.203 1 92.06 890 GLN B C 1
ATOM 15133 O O . GLN B 1 890 ? 45.156 10.195 -11 1 92.06 890 GLN B O 1
ATOM 15138 N N . TRP B 1 891 ? 43.5 8.766 -10.586 1 90.56 891 TRP B N 1
ATOM 15139 C CA . TRP B 1 891 ? 44.219 8.078 -9.508 1 90.56 891 TRP B CA 1
ATOM 15140 C C . TRP B 1 891 ? 45.469 7.383 -10.039 1 90.56 891 TRP B C 1
ATOM 15142 O O . TRP B 1 891 ? 46.5 7.348 -9.359 1 90.56 891 TRP B O 1
ATOM 15152 N N . ALA B 1 892 ? 45.406 6.906 -11.234 1 92.62 892 ALA B N 1
ATOM 15153 C CA . ALA B 1 892 ? 46.531 6.121 -11.797 1 92.62 892 ALA B CA 1
ATOM 15154 C C . ALA B 1 892 ? 47.531 7.016 -12.492 1 92.62 892 ALA B C 1
ATOM 15156 O O . ALA B 1 892 ? 48.656 6.594 -12.766 1 92.62 892 ALA B O 1
ATOM 15157 N N . ARG B 1 893 ? 47.156 8.195 -12.664 1 90.88 893 ARG B N 1
ATOM 15158 C CA . ARG B 1 893 ? 48.031 9.078 -13.438 1 90.88 893 ARG B CA 1
ATOM 15159 C C . ARG B 1 893 ? 49.406 9.219 -12.789 1 90.88 893 ARG B C 1
ATOM 15161 O O . ARG B 1 893 ? 49.5 9.547 -11.609 1 90.88 893 ARG B O 1
ATOM 15168 N N . GLY B 1 894 ? 50.5 8.992 -13.508 1 87.44 894 GLY B N 1
ATOM 15169 C CA . GLY B 1 894 ? 51.844 9.211 -13.07 1 87.44 894 GLY B CA 1
ATOM 15170 C C . GLY B 1 894 ? 52.469 8.016 -12.367 1 87.44 894 GLY B C 1
ATOM 15171 O O . GLY B 1 894 ? 53.625 8.016 -12.023 1 87.44 894 GLY B O 1
ATOM 15172 N N . ASP B 1 895 ? 51.719 6.941 -12.023 1 91.25 895 ASP B N 1
ATOM 15173 C CA . ASP B 1 895 ? 52.219 5.738 -11.359 1 91.25 895 ASP B CA 1
ATOM 15174 C C . ASP B 1 895 ? 52.062 4.512 -12.258 1 91.25 895 ASP B C 1
ATOM 15176 O O . ASP B 1 895 ? 50.938 4.039 -12.477 1 91.25 895 ASP B O 1
ATOM 15180 N N . PRO B 1 896 ? 53.156 4.016 -12.711 1 92.44 896 PRO B N 1
ATOM 15181 C CA . PRO B 1 896 ? 53.094 2.906 -13.656 1 92.44 896 PRO B CA 1
ATOM 15182 C C . PRO B 1 896 ? 52.375 1.675 -13.086 1 92.44 896 PRO B C 1
ATOM 15184 O O . PRO B 1 896 ? 51.719 0.942 -13.828 1 92.44 896 PRO B O 1
ATOM 15187 N N . ASP B 1 897 ? 52.531 1.445 -11.812 1 90.44 897 ASP B N 1
ATOM 15188 C CA . ASP B 1 897 ? 51.875 0.287 -11.203 1 90.44 897 ASP B CA 1
ATOM 15189 C C . ASP B 1 897 ? 50.344 0.449 -11.203 1 90.44 897 ASP B C 1
ATOM 15191 O O . ASP B 1 897 ? 49.625 -0.509 -11.453 1 90.44 897 ASP B O 1
ATOM 15195 N N . ARG B 1 898 ? 49.938 1.628 -10.938 1 92.25 898 ARG B N 1
ATOM 15196 C CA . ARG B 1 898 ? 48.531 1.914 -10.938 1 92.25 898 ARG B CA 1
ATOM 15197 C C . ARG B 1 898 ? 47.938 1.867 -12.352 1 92.25 898 ARG B C 1
ATOM 15199 O O . ARG B 1 898 ? 46.812 1.443 -12.555 1 92.25 898 ARG B O 1
ATOM 15206 N N . GLU B 1 899 ? 48.75 2.24 -13.273 1 94.94 899 GLU B N 1
ATOM 15207 C CA . GLU B 1 899 ? 48.312 2.184 -14.672 1 94.94 899 GLU B CA 1
ATOM 15208 C C . GLU B 1 899 ? 48.156 0.741 -15.148 1 94.94 899 GLU B C 1
ATOM 15210 O O . GLU B 1 899 ? 47.281 0.434 -15.953 1 94.94 899 GLU B O 1
ATOM 15215 N N . ARG B 1 900 ? 49.062 -0.05 -14.656 1 94.69 900 ARG B N 1
ATOM 15216 C CA . ARG B 1 900 ? 48.969 -1.467 -14.992 1 94.69 900 ARG B CA 1
ATOM 15217 C C . ARG B 1 900 ? 47.656 -2.072 -14.453 1 94.69 900 ARG B C 1
ATOM 15219 O O . ARG B 1 900 ? 47.062 -2.916 -15.109 1 94.69 900 ARG B O 1
ATOM 15226 N N . GLU B 1 901 ? 47.312 -1.688 -13.297 1 94.69 901 GLU B N 1
ATOM 15227 C CA . GLU B 1 901 ? 46.094 -2.193 -12.719 1 94.69 901 GLU B CA 1
ATOM 15228 C C . GLU B 1 901 ? 44.875 -1.729 -13.516 1 94.69 901 GLU B C 1
ATOM 15230 O O . GLU B 1 901 ? 43.906 -2.473 -13.672 1 94.69 901 GLU B O 1
ATOM 15235 N N . LEU B 1 902 ? 44.844 -0.546 -14.023 1 95.94 902 LEU B N 1
ATOM 15236 C CA . LEU B 1 902 ? 43.75 -0.051 -14.852 1 95.94 902 LEU B CA 1
ATOM 15237 C C . LEU B 1 902 ? 43.656 -0.832 -16.156 1 95.94 902 LEU B C 1
ATOM 15239 O O . LEU B 1 902 ? 42.562 -1.03 -16.703 1 95.94 902 LEU B O 1
ATOM 15243 N N . ASP B 1 903 ? 44.906 -1.234 -16.609 1 96 903 ASP B N 1
ATOM 15244 C CA . ASP B 1 903 ? 44.938 -2.045 -17.812 1 96 903 ASP B CA 1
ATOM 15245 C C . ASP B 1 903 ? 44.281 -3.4 -17.578 1 96 903 ASP B C 1
ATOM 15247 O O . ASP B 1 903 ? 43.625 -3.947 -18.484 1 96 903 ASP B O 1
ATOM 15251 N N . VAL B 1 904 ? 44.469 -3.865 -16.391 1 96.62 904 VAL B N 1
ATOM 15252 C CA . VAL B 1 904 ? 43.812 -5.121 -16.031 1 96.62 904 VAL B CA 1
ATOM 15253 C C . VAL B 1 904 ? 42.281 -4.941 -16.078 1 96.62 904 VAL B C 1
ATOM 15255 O O . VAL B 1 904 ? 41.562 -5.801 -16.594 1 96.62 904 VAL B O 1
ATOM 15258 N N . ILE B 1 905 ? 41.781 -3.852 -15.539 1 96.69 905 ILE B N 1
ATOM 15259 C CA . ILE B 1 905 ? 40.344 -3.562 -15.523 1 96.69 905 ILE B CA 1
ATOM 15260 C C . ILE B 1 905 ? 39.844 -3.426 -16.953 1 96.69 905 ILE B C 1
ATOM 15262 O O . ILE B 1 905 ? 38.781 -3.959 -17.297 1 96.69 905 ILE B O 1
ATOM 15266 N N . ARG B 1 906 ? 40.594 -2.732 -17.812 1 97.19 906 ARG B N 1
ATOM 15267 C CA . ARG B 1 906 ? 40.219 -2.57 -19.219 1 97.19 906 ARG B CA 1
ATOM 15268 C C . ARG B 1 906 ? 40.125 -3.924 -19.922 1 97.19 906 ARG B C 1
ATOM 15270 O O . ARG B 1 906 ? 39.188 -4.16 -20.688 1 97.19 906 ARG B O 1
ATOM 15277 N N . ASN B 1 907 ? 41.062 -4.75 -19.578 1 96.62 907 ASN B N 1
ATOM 15278 C CA . ASN B 1 907 ? 41.062 -6.062 -20.203 1 96.62 907 ASN B CA 1
ATOM 15279 C C . ASN B 1 907 ? 39.875 -6.91 -19.766 1 96.62 907 ASN B C 1
ATOM 15281 O O . ASN B 1 907 ? 39.281 -7.617 -20.578 1 96.62 907 ASN B O 1
ATOM 15285 N N . VAL B 1 908 ? 39.594 -6.863 -18.531 1 96.56 908 VAL B N 1
ATOM 15286 C CA . VAL B 1 908 ? 38.469 -7.613 -18 1 96.56 908 VAL B CA 1
ATOM 15287 C C . VAL B 1 908 ? 37.188 -7.145 -18.688 1 96.56 908 VAL B C 1
ATOM 15289 O O . VAL B 1 908 ? 36.375 -7.965 -19.141 1 96.56 908 VAL B O 1
ATOM 15292 N N . VAL B 1 909 ? 36.906 -5.828 -18.766 1 97.25 909 VAL B N 1
ATOM 15293 C CA . VAL B 1 909 ? 35.688 -5.273 -19.328 1 97.25 909 VAL B CA 1
ATOM 15294 C C . VAL B 1 909 ? 35.594 -5.633 -20.812 1 97.25 909 VAL B C 1
ATOM 15296 O O . VAL B 1 909 ? 34.531 -6.016 -21.312 1 97.25 909 VAL B O 1
ATOM 15299 N N . ASN B 1 910 ? 36.781 -5.586 -21.5 1 95.94 910 ASN B N 1
ATOM 15300 C CA . ASN B 1 910 ? 36.844 -5.902 -22.922 1 95.94 910 ASN B CA 1
ATOM 15301 C C . ASN B 1 910 ? 36.562 -7.383 -23.172 1 95.94 910 ASN B C 1
ATOM 15303 O O . ASN B 1 910 ? 35.812 -7.73 -24.094 1 95.94 910 ASN B O 1
ATOM 15307 N N . GLU B 1 911 ? 37.125 -8.141 -22.359 1 95.94 911 GLU B N 1
ATOM 15308 C CA . GLU B 1 911 ? 36.969 -9.578 -22.5 1 95.94 911 GLU B CA 1
ATOM 15309 C C . GLU B 1 911 ? 35.5 -9.984 -22.297 1 95.94 911 GLU B C 1
ATOM 15311 O O . GLU B 1 911 ? 34.938 -10.727 -23.109 1 95.94 911 GLU B O 1
ATOM 15316 N N . TYR B 1 912 ? 34.969 -9.547 -21.281 1 95.06 912 TYR B N 1
ATOM 15317 C CA . TYR B 1 912 ? 33.594 -9.953 -20.953 1 95.06 912 TYR B CA 1
ATOM 15318 C C . TYR B 1 912 ? 32.594 -9.312 -21.891 1 95.06 912 TYR B C 1
ATOM 15320 O O . TYR B 1 912 ? 31.547 -9.891 -22.172 1 95.06 912 TYR B O 1
ATOM 15328 N N . THR B 1 913 ? 32.844 -8.047 -22.391 1 94.38 913 THR B N 1
ATOM 15329 C CA . THR B 1 913 ? 32 -7.434 -23.406 1 94.38 913 THR B CA 1
ATOM 15330 C C . THR B 1 913 ? 32 -8.258 -24.688 1 94.38 913 THR B C 1
ATOM 15332 O O . THR B 1 913 ? 30.953 -8.43 -25.328 1 94.38 913 THR B O 1
ATOM 15335 N N . ALA B 1 914 ? 33.188 -8.789 -25.016 1 93.44 914 ALA B N 1
ATOM 15336 C CA . ALA B 1 914 ? 33.312 -9.625 -26.203 1 93.44 914 ALA B CA 1
ATOM 15337 C C . ALA B 1 914 ? 32.531 -10.93 -26.047 1 93.44 914 ALA B C 1
ATOM 15339 O O . ALA B 1 914 ? 31.906 -11.398 -27 1 93.44 914 ALA B O 1
ATOM 15340 N N . GLU B 1 915 ? 32.562 -11.438 -24.922 1 93.5 915 GLU B N 1
ATOM 15341 C CA . GLU B 1 915 ? 31.828 -12.664 -24.672 1 93.5 915 GLU B CA 1
ATOM 15342 C C . GLU B 1 915 ? 30.312 -12.422 -24.719 1 93.5 915 GLU B C 1
ATOM 15344 O O . GLU B 1 915 ? 29.547 -13.281 -25.156 1 93.5 915 GLU B O 1
ATOM 15349 N N . PHE B 1 916 ? 29.906 -11.344 -24.203 1 91.75 916 PHE B N 1
ATOM 15350 C CA . PHE B 1 916 ? 28.5 -10.969 -24.188 1 91.75 916 PHE B CA 1
ATOM 15351 C C . PHE B 1 916 ? 27.938 -10.898 -25.609 1 91.75 916 PHE B C 1
ATOM 15353 O O . PHE B 1 916 ? 26.812 -11.305 -25.844 1 91.75 916 PHE B O 1
ATOM 15360 N N . THR B 1 917 ? 28.688 -10.359 -26.516 1 87 917 THR B N 1
ATOM 15361 C CA . THR B 1 917 ? 28.25 -10.203 -27.891 1 87 917 THR B CA 1
ATOM 15362 C C . THR B 1 917 ? 28.109 -11.562 -28.578 1 87 917 THR B C 1
ATOM 15364 O O . THR B 1 917 ? 27.422 -11.688 -29.594 1 87 917 THR B O 1
ATOM 15367 N N . LYS B 1 918 ? 28.672 -12.625 -27.969 1 86.81 918 LYS B N 1
ATOM 15368 C CA . LYS B 1 918 ? 28.641 -13.953 -28.578 1 86.81 918 LYS B CA 1
ATOM 15369 C C . LYS B 1 918 ? 27.547 -14.82 -27.969 1 86.81 918 LYS B C 1
ATOM 15371 O O . LYS B 1 918 ? 27.391 -15.977 -28.344 1 86.81 918 LYS B O 1
ATOM 15376 N N . LEU B 1 919 ? 26.891 -14.32 -27.031 1 86.19 919 LEU B N 1
ATOM 15377 C CA . LEU B 1 919 ? 25.797 -15.086 -26.422 1 86.19 919 LEU B CA 1
ATOM 15378 C C . LEU B 1 919 ? 24.75 -15.461 -27.469 1 86.19 919 LEU B C 1
ATOM 15380 O O . LEU B 1 919 ? 24.562 -14.734 -28.453 1 86.19 919 LEU B O 1
ATOM 15384 N N . PRO B 1 920 ? 24.062 -16.594 -27.234 1 76.81 920 PRO B N 1
ATOM 15385 C CA . PRO B 1 920 ? 23 -16.969 -28.172 1 76.81 920 PRO B CA 1
ATOM 15386 C C . PRO B 1 920 ? 21.828 -15.992 -28.141 1 76.81 920 PRO B C 1
ATOM 15388 O O . PRO B 1 920 ? 21.641 -15.258 -27.172 1 76.81 920 PRO B O 1
ATOM 15391 N N . SER B 1 921 ? 21.156 -15.914 -29.219 1 69.31 921 SER B N 1
ATOM 15392 C CA . SER B 1 921 ? 20.016 -15.023 -29.312 1 69.31 921 SER B CA 1
ATOM 15393 C C . SER B 1 921 ? 18.906 -15.445 -28.344 1 69.31 921 SER B C 1
ATOM 15395 O O . SER B 1 921 ? 18.625 -16.641 -28.188 1 69.31 921 SER B O 1
ATOM 15397 N N . MET B 1 922 ? 18.406 -14.523 -27.625 1 65.5 922 MET B N 1
ATOM 15398 C CA . MET B 1 922 ? 17.297 -14.727 -26.688 1 65.5 922 MET B CA 1
ATOM 15399 C C . MET B 1 922 ? 16.094 -15.344 -27.406 1 65.5 922 MET B C 1
ATOM 15401 O O . MET B 1 922 ? 15.32 -16.078 -26.797 1 65.5 922 MET B O 1
ATOM 15405 N N . LYS B 1 923 ? 15.961 -15.078 -28.672 1 60.34 923 LYS B N 1
ATOM 15406 C CA . LYS B 1 923 ? 14.805 -15.508 -29.469 1 60.34 923 LYS B CA 1
ATOM 15407 C C . LYS B 1 923 ? 14.859 -17 -29.75 1 60.34 923 LYS B C 1
ATOM 15409 O O . LYS B 1 923 ? 13.82 -17.672 -29.797 1 60.34 923 LYS B O 1
ATOM 15414 N N . THR B 1 924 ? 16.141 -17.516 -29.812 1 58.22 924 THR B N 1
ATOM 15415 C CA . THR B 1 924 ? 16.281 -18.922 -30.203 1 58.22 924 THR B CA 1
ATOM 15416 C C . THR B 1 924 ? 16.188 -19.828 -28.984 1 58.22 924 THR B C 1
ATOM 15418 O O . THR B 1 924 ? 15.531 -20.875 -29.031 1 58.22 924 THR B O 1
ATOM 15421 N N . ASP B 1 925 ? 16.906 -19.406 -27.984 1 61.53 925 ASP B N 1
ATOM 15422 C CA . ASP B 1 925 ? 16.922 -20.203 -26.766 1 61.53 925 ASP B CA 1
ATOM 15423 C C . ASP B 1 925 ? 17.031 -19.328 -25.531 1 61.53 925 ASP B C 1
ATOM 15425 O O . ASP B 1 925 ? 18.141 -19.016 -25.078 1 61.53 925 ASP B O 1
ATOM 15429 N N . TYR B 1 926 ? 16.031 -18.984 -25.031 1 63.34 926 TYR B N 1
ATOM 15430 C CA . TYR B 1 926 ? 15.984 -18.047 -23.906 1 63.34 926 TYR B CA 1
ATOM 15431 C C . TYR B 1 926 ? 16.641 -18.641 -22.672 1 63.34 926 TYR B C 1
ATOM 15433 O O . TYR B 1 926 ? 17.359 -17.953 -21.953 1 63.34 926 TYR B O 1
ATOM 15441 N N . LYS B 1 927 ? 16.469 -19.938 -22.469 1 60.22 927 LYS B N 1
ATOM 15442 C CA . LYS B 1 927 ? 17.016 -20.594 -21.281 1 60.22 927 LYS B CA 1
ATOM 15443 C C . LYS B 1 927 ? 18.547 -20.641 -21.328 1 60.22 927 LYS B C 1
ATOM 15445 O O . LYS B 1 927 ? 19.219 -20.375 -20.328 1 60.22 927 LYS B O 1
ATOM 15450 N N . ALA B 1 928 ? 18.969 -20.984 -22.562 1 65.56 928 ALA B N 1
ATOM 15451 C CA . ALA B 1 928 ? 20.406 -21.031 -22.734 1 65.56 928 ALA B CA 1
ATOM 15452 C C . ALA B 1 928 ? 21.016 -19.641 -22.578 1 65.56 928 ALA B C 1
ATOM 15454 O O . ALA B 1 928 ? 22.094 -19.469 -21.984 1 65.56 928 ALA B O 1
ATOM 15455 N N . TYR B 1 929 ? 20.344 -18.656 -23.062 1 75.94 929 TYR B N 1
ATOM 15456 C CA . TYR B 1 929 ? 20.797 -17.281 -22.938 1 75.94 929 TYR B CA 1
ATOM 15457 C C . TYR B 1 929 ? 20.875 -16.859 -21.484 1 75.94 929 TYR B C 1
ATOM 15459 O O . TYR B 1 929 ? 21.891 -16.281 -21.047 1 75.94 929 TYR B O 1
ATOM 15467 N N . GLN B 1 930 ? 19.906 -17.203 -20.734 1 70.62 930 GLN B N 1
ATOM 15468 C CA . GLN B 1 930 ? 19.859 -16.781 -19.344 1 70.62 930 GLN B CA 1
ATOM 15469 C C . GLN B 1 930 ? 20.953 -17.469 -18.516 1 70.62 930 GLN B C 1
ATOM 15471 O O . GLN B 1 930 ? 21.578 -16.828 -17.672 1 70.62 930 GLN B O 1
ATOM 15476 N N . ALA B 1 931 ? 21.125 -18.703 -18.797 1 66.62 931 ALA B N 1
ATOM 15477 C CA . ALA B 1 931 ? 22.156 -19.453 -18.078 1 66.62 931 ALA B CA 1
ATOM 15478 C C . ALA B 1 931 ? 23.547 -18.891 -18.359 1 66.62 931 ALA B C 1
ATOM 15480 O O . ALA B 1 931 ? 24.359 -18.734 -17.438 1 66.62 931 ALA B O 1
ATOM 15481 N N . LYS B 1 932 ? 23.734 -18.641 -19.609 1 78.12 932 LYS B N 1
ATOM 15482 C CA . LYS B 1 932 ? 25.047 -18.094 -20 1 78.12 932 LYS B CA 1
ATOM 15483 C C . LYS B 1 932 ? 25.234 -16.672 -19.453 1 78.12 932 LYS B C 1
ATOM 15485 O O . LYS B 1 932 ? 26.328 -16.297 -19.062 1 78.12 932 LYS B O 1
ATOM 15490 N N . LEU B 1 933 ? 24.203 -15.93 -19.531 1 82.5 933 LEU B N 1
ATOM 15491 C CA . LEU B 1 933 ? 24.266 -14.57 -19.016 1 82.5 933 LEU B CA 1
ATOM 15492 C C . LEU B 1 933 ? 24.516 -14.578 -17.5 1 82.5 933 LEU B C 1
ATOM 15494 O O . LEU B 1 933 ? 25.266 -13.742 -16.984 1 82.5 933 LEU B O 1
ATOM 15498 N N . PHE B 1 934 ? 23.953 -15.523 -16.859 1 75.75 934 PHE B N 1
ATOM 15499 C CA . PHE B 1 934 ? 24.141 -15.672 -15.422 1 75.75 934 PHE B CA 1
ATOM 15500 C C . PHE B 1 934 ? 25.594 -15.984 -15.102 1 75.75 934 PHE B C 1
ATOM 15502 O O . PHE B 1 934 ? 26.172 -15.406 -14.18 1 75.75 934 PHE B O 1
ATOM 15509 N N . ASP B 1 935 ? 26.062 -16.828 -15.836 1 78.56 935 ASP B N 1
ATOM 15510 C CA . ASP B 1 935 ? 27.453 -17.203 -15.641 1 78.56 935 ASP B CA 1
ATOM 15511 C C . ASP B 1 935 ? 28.391 -16.031 -15.945 1 78.56 935 ASP B C 1
ATOM 15513 O O . ASP B 1 935 ? 29.359 -15.797 -15.219 1 78.56 935 ASP B O 1
ATOM 15517 N N . LEU B 1 936 ? 28.047 -15.438 -16.984 1 87.19 936 LEU B N 1
ATOM 15518 C CA . LEU B 1 936 ? 28.844 -14.281 -17.359 1 87.19 936 LEU B CA 1
ATOM 15519 C C . LEU B 1 936 ? 28.812 -13.211 -16.281 1 87.19 936 LEU B C 1
ATOM 15521 O O . LEU B 1 936 ? 29.859 -12.641 -15.93 1 87.19 936 LEU B O 1
ATOM 15525 N N . ALA B 1 937 ? 27.688 -12.867 -15.758 1 86.69 937 ALA B N 1
ATOM 15526 C CA . ALA B 1 937 ? 27.531 -11.844 -14.727 1 86.69 937 ALA B CA 1
ATOM 15527 C C . ALA B 1 937 ? 28.266 -12.234 -13.445 1 86.69 937 ALA B C 1
ATOM 15529 O O . ALA B 1 937 ? 28.875 -11.383 -12.789 1 86.69 937 ALA B O 1
ATOM 15530 N N . ARG B 1 938 ? 28.234 -13.469 -13.094 1 82.94 938 ARG B N 1
ATOM 15531 C CA . ARG B 1 938 ? 28.906 -13.961 -11.906 1 82.94 938 ARG B CA 1
ATOM 15532 C C . ARG B 1 938 ? 30.422 -13.82 -12.047 1 82.94 938 ARG B C 1
ATOM 15534 O O . ARG B 1 938 ? 31.109 -13.367 -11.125 1 82.94 938 ARG B O 1
ATOM 15541 N N . ARG B 1 939 ? 30.969 -14.227 -13.188 1 87.38 939 ARG B N 1
ATOM 15542 C CA . ARG B 1 939 ? 32.406 -14.148 -13.438 1 87.38 939 ARG B CA 1
ATOM 15543 C C . ARG B 1 939 ? 32.875 -12.695 -13.523 1 87.38 939 ARG B C 1
ATOM 15545 O O . ARG B 1 939 ? 33.969 -12.359 -13.07 1 87.38 939 ARG B O 1
ATOM 15552 N N . PHE B 1 940 ? 32.031 -11.914 -14.109 1 92.62 940 PHE B N 1
ATOM 15553 C CA . PHE B 1 940 ? 32.375 -10.5 -14.188 1 92.62 940 PHE B CA 1
ATOM 15554 C C . PHE B 1 940 ? 32.469 -9.891 -12.797 1 92.62 940 PHE B C 1
ATOM 15556 O O . PHE B 1 940 ? 33.344 -9.047 -12.539 1 92.62 940 PHE B O 1
ATOM 15563 N N . ALA B 1 941 ? 31.594 -10.32 -11.914 1 89.25 941 ALA B N 1
ATOM 15564 C CA . ALA B 1 941 ? 31.547 -9.781 -10.555 1 89.25 941 ALA B CA 1
ATOM 15565 C C . ALA B 1 941 ? 32.781 -10.203 -9.758 1 89.25 941 ALA B C 1
ATOM 15567 O O . ALA B 1 941 ? 33.25 -9.469 -8.883 1 89.25 941 ALA B O 1
ATOM 15568 N N . THR B 1 942 ? 33.375 -11.312 -10.078 1 87.69 942 THR B N 1
ATOM 15569 C CA . THR B 1 942 ? 34.469 -11.852 -9.281 1 87.69 942 THR B CA 1
ATOM 15570 C C . THR B 1 942 ? 35.812 -11.578 -9.953 1 87.69 942 THR B C 1
ATOM 15572 O O . THR B 1 942 ? 36.844 -11.898 -9.398 1 87.69 942 THR B O 1
ATOM 15575 N N . SER B 1 943 ? 35.719 -11.008 -11.156 1 90.5 943 SER B N 1
ATOM 15576 C CA . SER B 1 943 ? 36.938 -10.656 -11.867 1 90.5 943 SER B CA 1
ATOM 15577 C C . SER B 1 943 ? 37.188 -9.156 -11.805 1 90.5 943 SER B C 1
ATOM 15579 O O . SER B 1 943 ? 36.281 -8.352 -11.883 1 90.5 943 SER B O 1
ATOM 15581 N N . PRO B 1 944 ? 38.438 -8.648 -11.68 1 91.88 944 PRO B N 1
ATOM 15582 C CA . PRO B 1 944 ? 39.719 -9.352 -11.453 1 91.88 944 PRO B CA 1
ATOM 15583 C C . PRO B 1 944 ? 39.875 -9.781 -10 1 91.88 944 PRO B C 1
ATOM 15585 O O . PRO B 1 944 ? 39.125 -9.359 -9.125 1 91.88 944 PRO B O 1
ATOM 15588 N N . THR B 1 945 ? 40.812 -10.609 -9.797 1 88.94 945 THR B N 1
ATOM 15589 C CA . THR B 1 945 ? 41.094 -11.086 -8.445 1 88.94 945 THR B CA 1
ATOM 15590 C C . THR B 1 945 ? 41.906 -10.047 -7.66 1 88.94 945 THR B C 1
ATOM 15592 O O . THR B 1 945 ? 42.438 -9.102 -8.234 1 88.94 945 THR B O 1
ATOM 15595 N N . GLU B 1 946 ? 41.938 -10.234 -6.426 1 86.44 946 GLU B N 1
ATOM 15596 C CA . GLU B 1 946 ? 42.625 -9.32 -5.535 1 86.44 946 GLU B CA 1
ATOM 15597 C C . GLU B 1 946 ? 44.125 -9.266 -5.863 1 86.44 946 GLU B C 1
ATOM 15599 O O . GLU B 1 946 ? 44.75 -8.203 -5.762 1 86.44 946 GLU B O 1
ATOM 15604 N N . SER B 1 947 ? 44.719 -10.281 -6.348 1 87.62 947 SER B N 1
ATOM 15605 C CA . SER B 1 947 ? 46.125 -10.352 -6.656 1 87.62 947 SER B CA 1
ATOM 15606 C C . SER B 1 947 ? 46.469 -9.555 -7.914 1 87.62 947 SER B C 1
ATOM 15608 O O . SER B 1 947 ? 47.594 -9.062 -8.062 1 87.62 947 SER B O 1
ATOM 15610 N N . GLU B 1 948 ? 45.5 -9.359 -8.773 1 91.25 948 GLU B N 1
ATOM 15611 C CA . GLU B 1 948 ? 45.719 -8.68 -10.047 1 91.25 948 GLU B CA 1
ATOM 15612 C C . GLU B 1 948 ? 45.656 -7.164 -9.883 1 91.25 948 GLU B C 1
ATOM 15614 O O . GLU B 1 948 ? 46.281 -6.426 -10.633 1 91.25 948 GLU B O 1
ATOM 15619 N N . VAL B 1 949 ? 44.844 -6.742 -8.906 1 92.31 949 VAL B N 1
ATOM 15620 C CA . VAL B 1 949 ? 44.688 -5.309 -8.695 1 92.31 949 VAL B CA 1
ATOM 15621 C C . VAL B 1 949 ? 44.75 -5 -7.199 1 92.31 949 VAL B C 1
ATOM 15623 O O . VAL B 1 949 ? 43.812 -4.414 -6.648 1 92.31 949 VAL B O 1
ATOM 15626 N N . PRO B 1 950 ? 45.875 -5.199 -6.574 1 85.81 950 PRO B N 1
ATOM 15627 C CA . PRO B 1 950 ? 45.969 -5.074 -5.121 1 85.81 950 PRO B CA 1
ATOM 15628 C C . PRO B 1 950 ? 45.812 -3.635 -4.637 1 85.81 950 PRO B C 1
ATOM 15630 O O . PRO B 1 950 ? 45.219 -3.4 -3.57 1 85.81 950 PRO B O 1
ATOM 15633 N N . GLN B 1 951 ? 46.281 -2.652 -5.363 1 85.38 951 GLN B N 1
ATOM 15634 C CA . GLN B 1 951 ? 46.219 -1.263 -4.926 1 85.38 951 GLN B CA 1
ATOM 15635 C C . GLN B 1 951 ? 44.781 -0.721 -5.059 1 85.38 951 GLN B C 1
ATOM 15637 O O . GLN B 1 951 ? 44.312 0.017 -4.191 1 85.38 951 GLN B O 1
ATOM 15642 N N . LEU B 1 952 ? 44.156 -1.119 -6.137 1 88.38 952 LEU B N 1
ATOM 15643 C CA . LEU B 1 952 ? 42.812 -0.638 -6.383 1 88.38 952 LEU B CA 1
ATOM 15644 C C . LEU B 1 952 ? 41.812 -1.318 -5.449 1 88.38 952 LEU B C 1
ATOM 15646 O O . LEU B 1 952 ? 40.812 -0.722 -5.074 1 88.38 952 LEU B O 1
ATOM 15650 N N . MET B 1 953 ? 42 -2.5 -5.129 1 86.56 953 MET B N 1
ATOM 15651 C CA . MET B 1 953 ? 41.125 -3.273 -4.254 1 86.56 953 MET B CA 1
ATOM 15652 C C . MET B 1 953 ? 41.094 -2.67 -2.855 1 86.56 953 MET B C 1
ATOM 15654 O O . MET B 1 953 ? 40.031 -2.553 -2.26 1 86.56 953 MET B O 1
ATOM 15658 N N . GLY B 1 954 ? 42.281 -2.273 -2.32 1 81 954 GLY B N 1
ATOM 15659 C CA . GLY B 1 954 ? 42.344 -1.709 -0.982 1 81 954 GLY B CA 1
ATOM 15660 C C . GLY B 1 954 ? 41.75 -2.621 0.08 1 81 954 GLY B C 1
ATOM 15661 O O . GLY B 1 954 ? 42.125 -3.797 0.162 1 81 954 GLY B O 1
ATOM 15662 N N . ILE B 1 955 ? 40.719 -2.105 0.838 1 84.69 955 ILE B N 1
ATOM 15663 C CA . ILE B 1 955 ? 40.156 -2.871 1.942 1 84.69 955 ILE B CA 1
ATOM 15664 C C . ILE B 1 955 ? 38.812 -3.477 1.519 1 84.69 955 ILE B C 1
ATOM 15666 O O . ILE B 1 955 ? 38.344 -4.422 2.146 1 84.69 955 ILE B O 1
ATOM 15670 N N . THR B 1 956 ? 38.188 -2.879 0.528 1 84.88 956 THR B N 1
ATOM 15671 C CA . THR B 1 956 ? 36.938 -3.385 -0.035 1 84.88 956 THR B CA 1
ATOM 15672 C C . THR B 1 956 ? 37 -3.428 -1.559 1 84.88 956 THR B C 1
ATOM 15674 O O . THR B 1 956 ? 37.844 -2.754 -2.164 1 84.88 956 THR B O 1
ATOM 15677 N N . ASP B 1 957 ? 36.156 -4.176 -2.186 1 86.62 957 ASP B N 1
ATOM 15678 C CA . ASP B 1 957 ? 36.188 -4.305 -3.641 1 86.62 957 ASP B CA 1
ATOM 15679 C C . ASP B 1 957 ? 35.281 -3.27 -4.297 1 86.62 957 ASP B C 1
ATOM 15681 O O . ASP B 1 957 ? 34.969 -3.373 -5.488 1 86.62 957 ASP B O 1
ATOM 15685 N N . ASP B 1 958 ? 34.812 -2.303 -3.525 1 88.75 958 ASP B N 1
ATOM 15686 C CA . ASP B 1 958 ? 33.875 -1.314 -4.035 1 88.75 958 ASP B CA 1
ATOM 15687 C C . ASP B 1 958 ? 34.5 -0.506 -5.176 1 88.75 958 ASP B C 1
ATOM 15689 O O . ASP B 1 958 ? 33.812 -0.244 -6.184 1 88.75 958 ASP B O 1
ATOM 15693 N N . GLY B 1 959 ? 35.781 -0.099 -4.988 1 89.88 959 GLY B N 1
ATOM 15694 C CA . GLY B 1 959 ? 36.438 0.685 -6.016 1 89.88 959 GLY B CA 1
ATOM 15695 C C . GLY B 1 959 ? 36.594 -0.055 -7.332 1 89.88 959 GLY B C 1
ATOM 15696 O O . GLY B 1 959 ? 36.375 0.52 -8.398 1 89.88 959 GLY B O 1
ATOM 15697 N N . VAL B 1 960 ? 36.906 -1.303 -7.27 1 92.88 960 VAL B N 1
ATOM 15698 C CA . VAL B 1 960 ? 37.094 -2.125 -8.461 1 92.88 960 VAL B CA 1
ATOM 15699 C C . VAL B 1 960 ? 35.781 -2.314 -9.172 1 92.88 960 VAL B C 1
ATOM 15701 O O . VAL B 1 960 ? 35.688 -2.17 -10.398 1 92.88 960 VAL B O 1
ATOM 15704 N N . GLN B 1 961 ? 34.719 -2.652 -8.398 1 92.94 961 GLN B N 1
ATOM 15705 C CA . GLN B 1 961 ? 33.406 -2.9 -8.977 1 92.94 961 GLN B CA 1
ATOM 15706 C C . GLN B 1 961 ? 32.844 -1.648 -9.664 1 92.94 961 GLN B C 1
ATOM 15708 O O . GLN B 1 961 ? 32.312 -1.725 -10.766 1 92.94 961 GLN B O 1
ATOM 15713 N N . LYS B 1 962 ? 33.031 -0.469 -9.023 1 94.12 962 LYS B N 1
ATOM 15714 C CA . LYS B 1 962 ? 32.531 0.785 -9.586 1 94.12 962 LYS B CA 1
ATOM 15715 C C . LYS B 1 962 ? 33.312 1.186 -10.828 1 94.12 962 LYS B C 1
ATOM 15717 O O . LYS B 1 962 ? 32.719 1.671 -11.805 1 94.12 962 LYS B O 1
ATOM 15722 N N . ALA B 1 963 ? 34.625 0.935 -10.82 1 96 963 ALA B N 1
ATOM 15723 C CA . ALA B 1 963 ? 35.438 1.263 -11.977 1 96 963 ALA B CA 1
ATOM 15724 C C . ALA B 1 963 ? 35.094 0.379 -13.172 1 96 963 ALA B C 1
ATOM 15726 O O . ALA B 1 963 ? 34.969 0.867 -14.297 1 96 963 ALA B O 1
ATOM 15727 N N . LYS B 1 964 ? 34.969 -0.866 -12.883 1 95.94 964 LYS B N 1
ATOM 15728 C CA . LYS B 1 964 ? 34.594 -1.804 -13.938 1 95.94 964 LYS B CA 1
ATOM 15729 C C . LYS B 1 964 ? 33.25 -1.449 -14.555 1 95.94 964 LYS B C 1
ATOM 15731 O O . LYS B 1 964 ? 33.125 -1.396 -15.781 1 95.94 964 LYS B O 1
ATOM 15736 N N . ALA B 1 965 ? 32.25 -1.298 -13.711 1 96.12 965 ALA B N 1
ATOM 15737 C CA . ALA B 1 965 ? 30.906 -0.983 -14.172 1 96.12 965 ALA B CA 1
ATOM 15738 C C . ALA B 1 965 ? 30.875 0.333 -14.945 1 96.12 965 ALA B C 1
ATOM 15740 O O . ALA B 1 965 ? 30.203 0.445 -15.969 1 96.12 965 ALA B O 1
ATOM 15741 N N . SER B 1 966 ? 31.594 1.382 -14.414 1 96.25 966 SER B N 1
ATOM 15742 C CA . SER B 1 966 ? 31.672 2.697 -15.039 1 96.25 966 SER B CA 1
ATOM 15743 C C . SER B 1 966 ? 32.344 2.619 -16.406 1 96.25 966 SER B C 1
ATOM 15745 O O . SER B 1 966 ? 31.891 3.271 -17.359 1 96.25 966 SER B O 1
ATOM 15747 N N . LEU B 1 967 ? 33.406 1.843 -16.578 1 97.06 967 LEU B N 1
ATOM 15748 C CA . LEU B 1 967 ? 34.062 1.677 -17.859 1 97.06 967 LEU B CA 1
ATOM 15749 C C . LEU B 1 967 ? 33.156 0.96 -18.859 1 97.06 967 LEU B C 1
ATOM 15751 O O . LEU B 1 967 ? 33.094 1.348 -20.031 1 97.06 967 LEU B O 1
ATOM 15755 N N . ALA B 1 968 ? 32.531 -0.095 -18.328 1 95.94 968 ALA B N 1
ATOM 15756 C CA . ALA B 1 968 ? 31.594 -0.811 -19.203 1 95.94 968 ALA B CA 1
ATOM 15757 C C . ALA B 1 968 ? 30.5 0.119 -19.719 1 95.94 968 ALA B C 1
ATOM 15759 O O . ALA B 1 968 ? 30.125 0.045 -20.891 1 95.94 968 ALA B O 1
ATOM 15760 N N . TYR B 1 969 ? 29.984 0.928 -18.859 1 94.5 969 TYR B N 1
ATOM 15761 C CA . TYR B 1 969 ? 28.953 1.896 -19.234 1 94.5 969 TYR B CA 1
ATOM 15762 C C . TYR B 1 969 ? 29.484 2.881 -20.266 1 94.5 969 TYR B C 1
ATOM 15764 O O . TYR B 1 969 ? 28.812 3.154 -21.266 1 94.5 969 TYR B O 1
ATOM 15772 N N . LYS B 1 970 ? 30.672 3.441 -20 1 93.31 970 LYS B N 1
ATOM 15773 C CA . LYS B 1 970 ? 31.297 4.383 -20.922 1 93.31 970 LYS B CA 1
ATOM 15774 C C . LYS B 1 970 ? 31.453 3.773 -22.312 1 93.31 970 LYS B C 1
ATOM 15776 O O . LYS B 1 970 ? 31.094 4.402 -23.312 1 93.31 970 LYS B O 1
ATOM 15781 N N . GLN B 1 971 ? 31.906 2.557 -22.375 1 92.62 971 GLN B N 1
ATOM 15782 C CA . GLN B 1 971 ? 32.125 1.874 -23.641 1 92.62 971 GLN B CA 1
ATOM 15783 C C . GLN B 1 971 ? 30.812 1.565 -24.344 1 92.62 971 GLN B C 1
ATOM 15785 O O . GLN B 1 971 ? 30.719 1.649 -25.562 1 92.62 971 GLN B O 1
ATOM 15790 N N . ASP B 1 972 ? 29.859 1.168 -23.562 1 91.31 972 ASP B N 1
ATOM 15791 C CA . ASP B 1 972 ? 28.562 0.837 -24.141 1 91.31 972 ASP B CA 1
ATOM 15792 C C . ASP B 1 972 ? 27.906 2.068 -24.75 1 91.31 972 ASP B C 1
ATOM 15794 O O . ASP B 1 972 ? 27.203 1.962 -25.766 1 91.31 972 ASP B O 1
ATOM 15798 N N . CYS B 1 973 ? 28.062 3.256 -24.094 1 86.44 973 CYS B N 1
ATOM 15799 C CA . CYS B 1 973 ? 27.484 4.496 -24.609 1 86.44 973 CYS B CA 1
ATOM 15800 C C . CYS B 1 973 ? 28.141 4.91 -25.922 1 86.44 973 CYS B C 1
ATOM 15802 O O . CYS B 1 973 ? 27.547 5.625 -26.719 1 86.44 973 CYS B O 1
ATOM 15804 N N . GLN B 1 974 ? 29.312 4.465 -26.078 1 81.75 974 GLN B N 1
ATOM 15805 C CA . GLN B 1 974 ? 30.062 4.84 -27.281 1 81.75 974 GLN B CA 1
ATOM 15806 C C . GLN B 1 974 ? 29.719 3.918 -28.453 1 81.75 974 GLN B C 1
ATOM 15808 O O . GLN B 1 974 ? 29.891 4.293 -29.609 1 81.75 974 GLN B O 1
ATOM 15813 N N . TYR B 1 975 ? 29.219 2.758 -28.078 1 77 975 TYR B N 1
ATOM 15814 C CA . TYR B 1 975 ? 28.922 1.794 -29.125 1 77 975 TYR B CA 1
ATOM 15815 C C . TYR B 1 975 ? 27.422 1.708 -29.359 1 77 975 TYR B C 1
ATOM 15817 O O . TYR B 1 975 ? 26.734 0.844 -28.797 1 77 975 TYR B O 1
ATOM 15825 N N . ILE B 1 976 ? 26.844 2.598 -30.016 1 70 976 ILE B N 1
ATOM 15826 C CA . ILE B 1 976 ? 25.406 2.586 -30.312 1 70 976 ILE B CA 1
ATOM 15827 C C . ILE B 1 976 ? 25.172 1.939 -31.672 1 70 976 ILE B C 1
ATOM 15829 O O . ILE B 1 976 ? 25.75 2.361 -32.688 1 70 976 ILE B O 1
ATOM 15833 N N . ARG B 1 977 ? 24.656 0.765 -31.672 1 63.5 977 ARG B N 1
ATOM 15834 C CA . ARG B 1 977 ? 24.25 0.111 -32.906 1 63.5 977 ARG B CA 1
ATOM 15835 C C . ARG B 1 977 ? 22.734 0.216 -33.125 1 63.5 977 ARG B C 1
ATOM 15837 O O . ARG B 1 977 ? 21.953 -0.241 -32.281 1 63.5 977 ARG B O 1
ATOM 15844 N N . GLY B 1 978 ? 22.25 0.667 -34.281 1 60.84 978 GLY B N 1
ATOM 15845 C CA . GLY B 1 978 ? 20.844 0.755 -34.625 1 60.84 978 GLY B CA 1
ATOM 15846 C C . GLY B 1 978 ? 20.031 1.593 -33.625 1 60.84 978 GLY B C 1
ATOM 15847 O O . GLY B 1 978 ? 18.891 1.273 -33.344 1 60.84 978 GLY B O 1
ATOM 15848 N N . GLY B 1 979 ? 20.734 2.566 -32.875 1 61.94 979 GLY B N 1
ATOM 15849 C CA . GLY B 1 979 ? 20.031 3.496 -32 1 61.94 979 GLY B CA 1
ATOM 15850 C C . GLY B 1 979 ? 19.922 3.002 -30.578 1 61.94 979 GLY B C 1
ATOM 15851 O O . GLY B 1 979 ? 19.406 3.711 -29.703 1 61.94 979 GLY B O 1
ATOM 15852 N N . SER B 1 980 ? 20.453 1.698 -30.344 1 72 980 SER B N 1
ATOM 15853 C CA . SER B 1 980 ? 20.328 1.174 -28.984 1 72 980 SER B CA 1
ATOM 15854 C C . SER B 1 980 ? 21.672 0.693 -28.453 1 72 980 SER B C 1
ATOM 15856 O O . SER B 1 980 ? 22.547 0.28 -29.234 1 72 980 SER B O 1
ATOM 15858 N N . THR B 1 981 ? 21.953 0.867 -27.266 1 79.75 981 THR B N 1
ATOM 15859 C CA . THR B 1 981 ? 23.109 0.309 -26.594 1 79.75 981 THR B CA 1
ATOM 15860 C C . THR B 1 981 ? 22.969 -1.198 -26.406 1 79.75 981 THR B C 1
ATOM 15862 O O . THR B 1 981 ? 21.875 -1.745 -26.594 1 79.75 981 THR B O 1
ATOM 15865 N N . SER B 1 982 ? 24.047 -1.869 -26.297 1 83.12 982 SER B N 1
ATOM 15866 C CA . SER B 1 982 ? 24 -3.314 -26.109 1 83.12 982 SER B CA 1
ATOM 15867 C C . SER B 1 982 ? 23.328 -3.68 -24.781 1 83.12 982 SER B C 1
ATOM 15869 O O . SER B 1 982 ? 22.734 -4.75 -24.656 1 83.12 982 SER B O 1
ATOM 15871 N N . GLY B 1 983 ? 23.438 -2.805 -23.875 1 88.31 983 GLY B N 1
ATOM 15872 C CA . GLY B 1 983 ? 22.859 -3.055 -22.562 1 88.31 983 GLY B CA 1
ATOM 15873 C C . GLY B 1 983 ? 23.734 -3.918 -21.688 1 88.31 983 GLY B C 1
ATOM 15874 O O . GLY B 1 983 ? 23.359 -4.254 -20.562 1 88.31 983 GLY B O 1
ATOM 15875 N N . PHE B 1 984 ? 25.109 -4.133 -22.109 1 91.88 984 PHE B N 1
ATOM 15876 C CA . PHE B 1 984 ? 26.031 -5.023 -21.422 1 91.88 984 PHE B CA 1
ATOM 15877 C C . PHE B 1 984 ? 26.219 -4.586 -19.969 1 91.88 984 PHE B C 1
ATOM 15879 O O . PHE B 1 984 ? 26.078 -5.395 -19.047 1 91.88 984 PHE B O 1
ATOM 15886 N N . PRO B 1 985 ? 26.5 -3.332 -19.688 1 93.69 985 PRO B N 1
ATOM 15887 C CA . PRO B 1 985 ? 26.75 -2.93 -18.297 1 93.69 985 PRO B CA 1
ATOM 15888 C C . PRO B 1 985 ? 25.562 -3.182 -17.375 1 93.69 985 PRO B C 1
ATOM 15890 O O . PRO B 1 985 ? 25.734 -3.529 -16.203 1 93.69 985 PRO B O 1
ATOM 15893 N N . TRP B 1 986 ? 24.359 -3.016 -17.922 1 92.06 986 TRP B N 1
ATOM 15894 C CA . TRP B 1 986 ? 23.141 -3.162 -17.125 1 92.06 986 TRP B CA 1
ATOM 15895 C C . TRP B 1 986 ? 22.812 -4.633 -16.906 1 92.06 986 TRP B C 1
ATOM 15897 O O . TRP B 1 986 ? 22.141 -4.984 -15.93 1 92.06 986 TRP B O 1
ATOM 15907 N N . LYS B 1 987 ? 23.281 -5.516 -17.734 1 90.19 987 LYS B N 1
ATOM 15908 C CA . LYS B 1 987 ? 23.031 -6.949 -17.609 1 90.19 987 LYS B CA 1
ATOM 15909 C C . LYS B 1 987 ? 24 -7.582 -16.609 1 90.19 987 LYS B C 1
ATOM 15911 O O . LYS B 1 987 ? 23.703 -8.617 -16.016 1 90.19 987 LYS B O 1
ATOM 15916 N N . VAL B 1 988 ? 25.203 -6.941 -16.438 1 91.75 988 VAL B N 1
ATOM 15917 C CA . VAL B 1 988 ? 26.219 -7.602 -15.625 1 91.75 988 VAL B CA 1
ATOM 15918 C C . VAL B 1 988 ? 26.438 -6.812 -14.336 1 91.75 988 VAL B C 1
ATOM 15920 O O . VAL B 1 988 ? 26.953 -7.348 -13.352 1 91.75 988 VAL B O 1
ATOM 15923 N N . ALA B 1 989 ? 26.031 -5.523 -14.281 1 94.31 989 ALA B N 1
ATOM 15924 C CA . ALA B 1 989 ? 26.391 -4.703 -13.125 1 94.31 989 ALA B CA 1
ATOM 15925 C C . ALA B 1 989 ? 25.297 -3.674 -12.836 1 94.31 989 ALA B C 1
ATOM 15927 O O . ALA B 1 989 ? 25.594 -2.537 -12.453 1 94.31 989 ALA B O 1
ATOM 15928 N N . SER B 1 990 ? 24.062 -3.973 -13.031 1 93.25 990 SER B N 1
ATOM 15929 C CA . SER B 1 990 ? 22.969 -3.016 -12.859 1 93.25 990 SER B CA 1
ATOM 15930 C C . SER B 1 990 ? 22.922 -2.49 -11.43 1 93.25 990 SER B C 1
ATOM 15932 O O . SER B 1 990 ? 22.688 -1.298 -11.211 1 93.25 990 SER B O 1
ATOM 15934 N N . LEU B 1 991 ? 23.156 -3.314 -10.414 1 93.19 991 LEU B N 1
ATOM 15935 C CA . LEU B 1 991 ? 23.062 -2.902 -9.023 1 93.19 991 LEU B CA 1
ATOM 15936 C C . LEU B 1 991 ? 24.156 -1.913 -8.664 1 93.19 991 LEU B C 1
ATOM 15938 O O . LEU B 1 991 ? 23.938 -0.969 -7.902 1 93.19 991 LEU B O 1
ATOM 15942 N N . ILE B 1 992 ? 25.375 -2.131 -9.234 1 93.5 992 ILE B N 1
ATOM 15943 C CA . ILE B 1 992 ? 26.5 -1.239 -8.984 1 93.5 992 ILE B CA 1
ATOM 15944 C C . ILE B 1 992 ? 26.25 0.114 -9.641 1 93.5 992 ILE B C 1
ATOM 15946 O O . ILE B 1 992 ? 26.453 1.161 -9.023 1 93.5 992 ILE B O 1
ATOM 15950 N N . LEU B 1 993 ? 25.797 0.088 -10.875 1 94.31 993 LEU B N 1
ATOM 15951 C CA . LEU B 1 993 ? 25.531 1.317 -11.617 1 94.31 993 LEU B CA 1
ATOM 15952 C C . LEU B 1 993 ? 24.438 2.139 -10.93 1 94.31 993 LEU B C 1
ATOM 15954 O O . LEU B 1 993 ? 24.562 3.357 -10.805 1 94.31 993 LEU B O 1
ATOM 15958 N N . LEU B 1 994 ? 23.406 1.473 -10.508 1 93.06 994 LEU B N 1
ATOM 15959 C CA . LEU B 1 994 ? 22.328 2.17 -9.836 1 93.06 994 LEU B CA 1
ATOM 15960 C C . LEU B 1 994 ? 22.781 2.713 -8.484 1 93.06 994 LEU B C 1
ATOM 15962 O O . LEU B 1 994 ? 22.312 3.762 -8.039 1 93.06 994 LEU B O 1
ATOM 15966 N N . SER B 1 995 ? 23.672 1.99 -7.793 1 92.44 995 SER B N 1
ATOM 15967 C CA . SER B 1 995 ? 24.219 2.461 -6.527 1 92.44 995 SER B CA 1
ATOM 15968 C C . SER B 1 995 ? 25.047 3.732 -6.719 1 92.44 995 SER B C 1
ATOM 15970 O O . SER B 1 995 ? 25.078 4.59 -5.832 1 92.44 995 SER B O 1
ATOM 15972 N N . ILE B 1 996 ? 25.719 3.842 -7.879 1 92.69 996 ILE B N 1
ATOM 15973 C CA . ILE B 1 996 ? 26.516 5.027 -8.18 1 92.69 996 ILE B CA 1
ATOM 15974 C C . ILE B 1 996 ? 25.594 6.246 -8.281 1 92.69 996 ILE B C 1
ATOM 15976 O O . ILE B 1 996 ? 25.984 7.352 -7.883 1 92.69 996 ILE B O 1
ATOM 15980 N N . LEU B 1 997 ? 24.375 6.004 -8.672 1 89.19 997 LEU B N 1
ATOM 15981 C CA . LEU B 1 997 ? 23.438 7.094 -8.891 1 89.19 997 LEU B CA 1
ATOM 15982 C C . LEU B 1 997 ? 22.828 7.562 -7.57 1 89.19 997 LEU B C 1
ATOM 15984 O O . LEU B 1 997 ? 22.281 8.664 -7.484 1 89.19 997 LEU B O 1
ATOM 15988 N N . ALA B 1 998 ? 22.859 6.66 -6.551 1 83.12 998 ALA B N 1
ATOM 15989 C CA . ALA B 1 998 ? 22.203 6.992 -5.285 1 83.12 998 ALA B CA 1
ATOM 15990 C C . ALA B 1 998 ? 22.984 8.055 -4.523 1 83.12 998 ALA B C 1
ATOM 15992 O O . ALA B 1 998 ? 24.188 7.902 -4.293 1 83.12 998 ALA B O 1
ATOM 15993 N N . GLU B 1 999 ? 22.547 9.297 -4.551 1 65.69 999 GLU B N 1
ATOM 15994 C CA . GLU B 1 999 ? 23.25 10.43 -3.957 1 65.69 999 GLU B CA 1
ATOM 15995 C C . GLU B 1 999 ? 22.859 10.609 -2.49 1 65.69 999 GLU B C 1
ATOM 15997 O O . GLU B 1 999 ? 21.781 10.188 -2.068 1 65.69 999 GLU B O 1
ATOM 16002 N N . GLY B 1 1000 ? 23.766 11.109 -1.641 1 66.06 1000 GLY B N 1
ATOM 16003 C CA . GLY B 1 1000 ? 23.438 11.617 -0.32 1 66.06 1000 GLY B CA 1
ATOM 16004 C C . GLY B 1 1000 ? 23.422 10.539 0.749 1 66.06 1000 GLY B C 1
ATOM 16005 O O . GLY B 1 1000 ? 24.297 9.68 0.779 1 66.06 1000 GLY B O 1
ATOM 16006 N N . SER B 1 1001 ? 22.547 10.625 1.72 1 79.44 1001 SER B N 1
ATOM 16007 C CA . SER B 1 1001 ? 22.312 9.695 2.814 1 79.44 1001 SER B CA 1
ATOM 16008 C C . SER B 1 1001 ? 21.609 8.43 2.316 1 79.44 1001 SER B C 1
ATOM 16010 O O . SER B 1 1001 ? 20.391 8.367 2.246 1 79.44 1001 SER B O 1
ATOM 16012 N N . SER B 1 1002 ? 22.547 7.418 1.89 1 89.5 1002 SER B N 1
ATOM 16013 C CA . SER B 1 1002 ? 22 6.219 1.255 1 89.5 1002 SER B CA 1
ATOM 16014 C C . SER B 1 1002 ? 22.359 4.965 2.047 1 89.5 1002 SER B C 1
ATOM 16016 O O . SER B 1 1002 ? 23.281 4.984 2.873 1 89.5 1002 SER B O 1
ATOM 16018 N N . VAL B 1 1003 ? 21.625 3.992 1.903 1 91.31 1003 VAL B N 1
ATOM 16019 C CA . VAL B 1 1003 ? 21.859 2.705 2.553 1 91.31 1003 VAL B CA 1
ATOM 16020 C C . VAL B 1 1003 ? 21.734 1.58 1.526 1 91.31 1003 VAL B C 1
ATOM 16022 O O . VAL B 1 1003 ? 20.953 1.679 0.574 1 91.31 1003 VAL B O 1
ATOM 16025 N N . LYS B 1 1004 ? 22.609 0.627 1.677 1 91.75 1004 LYS B N 1
ATOM 16026 C CA . LYS B 1 1004 ? 22.547 -0.551 0.817 1 91.75 1004 LYS B CA 1
ATOM 16027 C C . LYS B 1 1004 ? 21.5 -1.545 1.328 1 91.75 1004 LYS B C 1
ATOM 16029 O O . LYS B 1 1004 ? 21.422 -1.792 2.533 1 91.75 1004 LYS B O 1
ATOM 16034 N N . ILE B 1 1005 ? 20.688 -2.023 0.433 1 90.44 1005 ILE B N 1
ATOM 16035 C CA . ILE B 1 1005 ? 19.688 -3.033 0.753 1 90.44 1005 ILE B CA 1
ATOM 16036 C C . ILE B 1 1005 ? 19.766 -4.18 -0.252 1 90.44 1005 ILE B C 1
ATOM 16038 O O . ILE B 1 1005 ? 19.953 -3.951 -1.449 1 90.44 1005 ILE B O 1
ATOM 16042 N N . SER B 1 1006 ? 19.688 -5.391 0.3 1 86.88 1006 SER B N 1
ATOM 16043 C CA . SER B 1 1006 ? 19.672 -6.551 -0.587 1 86.88 1006 SER B CA 1
ATOM 16044 C C . SER B 1 1006 ? 18.438 -6.566 -1.472 1 86.88 1006 SER B C 1
ATOM 16046 O O . SER B 1 1006 ? 17.344 -6.195 -1.029 1 86.88 1006 SER B O 1
ATOM 16048 N N . PHE B 1 1007 ? 18.562 -7.012 -2.686 1 83.12 1007 PHE B N 1
ATOM 16049 C CA . PHE B 1 1007 ? 17.5 -6.957 -3.674 1 83.12 1007 PHE B CA 1
ATOM 16050 C C . PHE B 1 1007 ? 16.297 -7.793 -3.227 1 83.12 1007 PHE B C 1
ATOM 16052 O O . PHE B 1 1007 ? 15.156 -7.355 -3.336 1 83.12 1007 PHE B O 1
ATOM 16059 N N . PRO B 1 1008 ? 16.422 -9.047 -2.725 1 77 1008 PRO B N 1
ATOM 16060 C CA . PRO B 1 1008 ? 15.266 -9.836 -2.312 1 77 1008 PRO B CA 1
ATOM 16061 C C . PRO B 1 1008 ? 14.406 -9.117 -1.271 1 77 1008 PRO B C 1
ATOM 16063 O O . PRO B 1 1008 ? 13.18 -9.297 -1.248 1 77 1008 PRO B O 1
ATOM 16066 N N . ARG B 1 1009 ? 15.062 -8.289 -0.451 1 83 1009 ARG B N 1
ATOM 16067 C CA . ARG B 1 1009 ? 14.336 -7.543 0.57 1 83 1009 ARG B CA 1
ATOM 16068 C C . ARG B 1 1009 ? 13.656 -6.312 -0.029 1 83 1009 ARG B C 1
ATOM 16070 O O . ARG B 1 1009 ? 12.539 -5.965 0.353 1 83 1009 ARG B O 1
ATOM 16077 N N . LEU B 1 1010 ? 14.352 -5.746 -0.931 1 87.31 1010 LEU B N 1
ATOM 16078 C CA . LEU B 1 1010 ? 13.812 -4.559 -1.579 1 87.31 1010 LEU B CA 1
ATOM 16079 C C . LEU B 1 1010 ? 12.625 -4.914 -2.465 1 87.31 1010 LEU B C 1
ATOM 16081 O O . LEU B 1 1010 ? 11.688 -4.121 -2.604 1 87.31 1010 LEU B O 1
ATOM 16085 N N . ALA B 1 1011 ? 12.664 -6.09 -3.037 1 83.62 1011 ALA B N 1
ATOM 16086 C CA . ALA B 1 1011 ? 11.625 -6.543 -3.951 1 83.62 1011 ALA B CA 1
ATOM 16087 C C . ALA B 1 1011 ? 10.297 -6.719 -3.223 1 83.62 1011 ALA B C 1
ATOM 16089 O O . ALA B 1 1011 ? 9.234 -6.793 -3.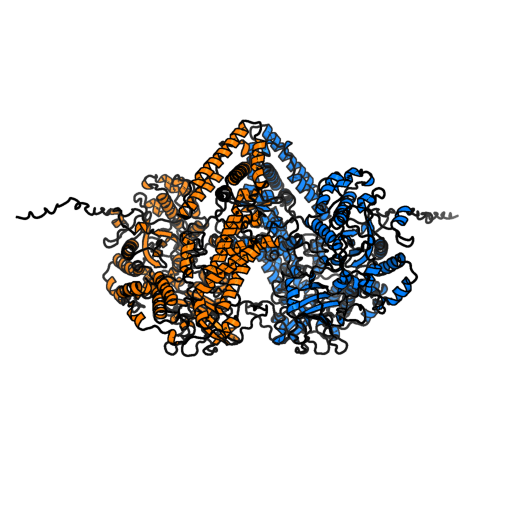855 1 83.62 1011 ALA B O 1
ATOM 16090 N N . ARG B 1 1012 ? 10.344 -6.719 -1.923 1 86.56 1012 ARG B N 1
ATOM 16091 C CA . ARG B 1 1012 ? 9.133 -6.953 -1.143 1 86.56 1012 ARG B CA 1
ATOM 16092 C C . ARG B 1 1012 ? 8.523 -5.641 -0.655 1 86.56 1012 ARG B C 1
ATOM 16094 O O . ARG B 1 1012 ? 7.488 -5.637 0.009 1 86.56 1012 ARG B O 1
ATOM 16101 N N . LEU B 1 1013 ? 9.164 -4.527 -0.996 1 89.81 1013 LEU B N 1
ATOM 16102 C CA . LEU B 1 1013 ? 8.68 -3.205 -0.606 1 89.81 1013 LEU B CA 1
ATOM 16103 C C . LEU B 1 1013 ? 7.922 -2.545 -1.751 1 89.81 1013 LEU B C 1
ATOM 16105 O O . LEU B 1 1013 ? 8.156 -2.859 -2.92 1 89.81 1013 LEU B O 1
ATOM 16109 N N . THR B 1 1014 ? 6.965 -1.698 -1.475 1 90.75 1014 THR B N 1
ATOM 16110 C CA . THR B 1 1014 ? 6.16 -0.939 -2.424 1 90.75 1014 THR B CA 1
ATOM 16111 C C . THR B 1 1014 ? 5.969 0.497 -1.946 1 90.75 1014 THR B C 1
ATOM 16113 O O . THR B 1 1014 ? 6.062 0.776 -0.749 1 90.75 1014 THR B O 1
ATOM 16116 N N . PRO B 1 1015 ? 5.875 1.456 -2.885 1 88.25 1015 PRO B N 1
ATOM 16117 C CA . PRO B 1 1015 ? 5.555 2.814 -2.441 1 88.25 1015 PRO B CA 1
ATOM 16118 C C . PRO B 1 1015 ? 4.258 2.885 -1.639 1 88.25 1015 PRO B C 1
ATOM 16120 O O . PRO B 1 1015 ? 3.268 2.242 -2 1 88.25 1015 PRO B O 1
ATOM 16123 N N . HIS B 1 1016 ? 4.328 3.547 -0.521 1 83.75 1016 HIS B N 1
ATOM 16124 C CA . HIS B 1 1016 ? 3.127 3.701 0.29 1 83.75 1016 HIS B CA 1
ATOM 16125 C C . HIS B 1 1016 ? 2.059 4.496 -0.453 1 83.75 1016 HIS B C 1
ATOM 16127 O O . HIS B 1 1016 ? 2.373 5.453 -1.163 1 83.75 1016 HIS B O 1
ATOM 16133 N N . SER B 1 1017 ? 0.836 4.18 -0.309 1 75.69 1017 SER B N 1
ATOM 16134 C CA . SER B 1 1017 ? -0.291 4.727 -1.058 1 75.69 1017 SER B CA 1
ATOM 16135 C C . SER B 1 1017 ? -0.429 6.23 -0.828 1 75.69 1017 SER B C 1
ATOM 16137 O O . SER B 1 1017 ? -0.916 6.953 -1.698 1 75.69 1017 SER B O 1
ATOM 16139 N N . SER B 1 1018 ? 0.053 6.715 0.317 1 69.12 1018 SER B N 1
ATOM 16140 C CA . SER B 1 1018 ? -0.09 8.125 0.659 1 69.12 1018 SER B CA 1
ATOM 16141 C C . SER B 1 1018 ? 0.772 9 -0.242 1 69.12 1018 SER B C 1
ATOM 16143 O O . SER B 1 1018 ? 0.568 10.219 -0.314 1 69.12 1018 SER B O 1
ATOM 16145 N N . PHE B 1 1019 ? 1.726 8.312 -0.945 1 73.31 1019 PHE B N 1
ATOM 16146 C CA . PHE B 1 1019 ? 2.646 9.094 -1.764 1 73.31 1019 PHE B CA 1
ATOM 16147 C C . PHE B 1 1019 ? 2.297 8.969 -3.24 1 73.31 1019 PHE B C 1
ATOM 16149 O O . PHE B 1 1019 ? 3.008 9.492 -4.102 1 73.31 1019 PHE B O 1
ATOM 16156 N N . VAL B 1 1020 ? 1.256 8.172 -3.547 1 70.81 1020 VAL B N 1
ATOM 16157 C CA . VAL B 1 1020 ? 0.922 7.898 -4.941 1 70.81 1020 VAL B CA 1
ATOM 16158 C C . VAL B 1 1020 ? -0.35 8.648 -5.328 1 70.81 1020 VAL B C 1
ATOM 16160 O O . VAL B 1 1020 ? -1.279 8.758 -4.523 1 70.81 1020 VAL B O 1
ATOM 16163 N N . SER B 1 1021 ? -0.351 9.641 -6.289 1 59.06 1021 SER B N 1
ATOM 16164 C CA . SER B 1 1021 ? -1.521 10.344 -6.809 1 59.06 1021 SER B CA 1
ATOM 16165 C C . SER B 1 1021 ? -2.443 9.391 -7.566 1 59.06 1021 SER B C 1
ATOM 16167 O O . SER B 1 1021 ? -1.985 8.414 -8.148 1 59.06 1021 SER B O 1
#

Solvent-accessible surface area (backbone atoms only — not comparable to full-atom values): 108584 Å² total; per-residue (Å²): 140,82,77,76,78,78,78,76,78,77,87,72,77,72,84,69,82,79,76,78,80,71,74,68,63,64,40,64,75,66,68,53,58,91,87,52,61,70,59,46,69,74,44,79,49,75,93,50,43,72,59,48,56,29,19,12,53,66,30,46,51,50,48,51,41,50,29,61,74,67,69,51,68,67,80,74,52,58,70,78,59,52,53,67,45,53,28,49,25,67,76,15,46,78,47,47,27,69,62,71,71,46,75,86,66,93,62,75,45,60,37,46,22,46,32,53,46,46,47,42,44,44,43,38,48,5,77,46,68,45,56,48,45,66,81,68,78,50,73,83,61,75,64,44,20,19,42,43,40,38,29,35,35,47,51,73,58,50,53,65,77,84,62,84,65,76,69,81,77,48,62,45,68,49,82,53,40,54,52,75,18,21,58,48,24,23,73,69,34,28,86,35,37,40,35,33,31,48,46,68,53,72,73,44,48,63,73,41,16,49,49,43,34,56,55,54,62,24,26,38,31,49,56,86,42,48,28,33,52,54,41,59,56,95,58,24,39,33,20,39,50,53,46,68,68,66,55,11,46,36,45,49,60,76,50,76,59,77,54,26,68,30,15,68,60,65,61,44,71,40,71,64,52,50,46,37,69,73,47,30,60,88,59,39,34,83,40,46,46,48,45,56,44,53,55,50,46,65,34,68,37,68,31,42,59,26,46,67,56,73,46,53,44,80,39,79,61,52,70,40,89,90,35,63,39,38,39,16,36,31,32,25,26,65,63,40,48,52,51,49,45,68,63,44,74,78,53,87,60,86,54,33,30,33,26,37,32,40,55,61,24,43,19,22,33,30,58,50,81,62,86,58,86,90,45,68,69,55,36,35,38,39,25,54,70,18,50,71,59,44,88,58,95,59,49,73,49,56,90,49,74,58,60,55,100,72,33,48,38,67,41,49,51,48,33,29,34,29,35,54,37,67,32,66,51,37,77,43,21,52,44,38,75,46,51,50,55,40,44,39,74,31,49,25,57,60,67,61,55,41,51,41,43,50,50,44,47,52,52,53,52,61,43,63,46,85,63,74,54,54,52,84,52,42,50,57,22,61,58,40,31,29,37,49,38,46,36,47,79,58,42,41,57,61,52,43,36,71,56,30,71,47,38,66,66,51,47,73,53,49,57,33,56,74,43,47,59,76,54,56,77,52,72,70,42,54,52,84,75,53,68,57,66,75,71,71,41,55,49,48,33,12,42,66,51,59,63,58,45,48,39,49,37,46,65,43,60,51,47,46,68,40,32,47,58,48,39,50,49,49,51,51,51,52,50,52,58,48,39,41,39,42,69,57,34,46,28,58,33,77,51,26,26,34,23,32,40,39,56,37,86,84,58,79,43,50,61,66,29,32,38,53,29,71,75,57,85,48,56,44,101,82,67,43,74,65,70,53,51,52,56,64,30,33,41,30,23,79,71,30,72,50,65,35,11,40,39,72,35,33,38,40,73,53,76,76,57,51,74,44,29,24,31,40,33,33,24,57,37,72,69,60,40,64,42,42,53,25,62,64,39,55,21,47,57,40,52,29,40,40,36,60,41,63,69,56,45,69,40,43,49,65,50,67,73,71,72,66,57,79,60,72,68,53,63,70,38,46,47,69,67,81,56,26,34,46,56,49,50,62,66,36,67,87,44,52,71,66,52,34,47,51,54,51,32,52,63,33,38,44,68,47,43,50,58,68,52,43,67,55,37,49,50,36,26,50,25,31,29,67,73,66,32,69,85,26,68,67,21,50,49,34,40,51,48,30,56,47,49,68,45,15,79,58,63,40,45,39,74,37,67,68,49,52,53,50,46,43,67,66,40,62,72,51,65,69,44,68,50,58,51,48,47,53,42,24,65,71,60,71,76,53,66,74,74,66,86,53,76,82,66,80,98,47,58,64,44,53,41,30,53,50,37,52,54,46,50,54,50,50,47,32,68,76,61,39,81,49,84,56,75,61,54,50,66,50,81,56,65,65,54,43,41,43,30,53,35,43,53,60,67,19,58,94,37,71,72,47,42,51,33,49,48,51,49,52,47,53,45,52,50,52,52,56,52,58,73,63,52,64,54,58,87,81,38,48,61,61,26,50,52,51,47,49,52,50,15,42,53,54,62,60,50,76,50,63,87,70,31,52,75,60,28,64,62,43,59,62,44,47,53,42,27,43,36,14,44,35,41,54,53,36,70,71,46,59,57,97,85,36,50,80,47,61,34,48,55,33,24,30,27,54,52,46,28,58,60,29,60,79,30,39,33,34,33,25,42,82,55,53,52,47,44,36,65,37,68,91,50,38,120,140,85,79,77,83,80,80,78,79,76,81,84,74,67,84,66,85,74,76,76,80,71,73,67,64,65,42,63,74,65,68,54,58,91,87,52,61,70,58,48,69,72,43,78,50,75,94,49,44,75,59,47,56,30,19,12,53,66,29,47,52,49,48,50,41,51,28,59,74,68,69,50,68,67,81,74,53,58,69,78,62,50,52,68,45,52,29,48,26,67,76,14,46,78,46,47,27,70,61,70,70,46,76,84,66,94,61,73,45,60,37,45,20,46,32,53,44,48,47,42,44,44,42,38,48,4,76,46,69,43,55,49,46,68,81,67,77,51,72,88,62,76,64,44,21,18,43,44,40,38,30,34,36,46,51,75,53,48,54,64,78,80,61,86,62,76,67,81,77,45,62,46,68,47,83,53,39,55,50,76,17,20,60,47,23,24,73,71,33,28,86,36,37,41,35,35,32,47,44,68,54,70,74,44,48,64,74,40,15,48,50,41,33,56,55,54,62,25,27,40,31,50,57,86,44,50,26,32,52,54,40,56,57,96,59,24,36,34,20,40,49,53,46,67,66,66,56,11,44,37,42,49,60,76,47,74,60,79,54,26,68,29,15,70,60,64,60,42,73,40,72,63,52,50,44,37,69,74,48,30,58,87,56,39,33,82,40,44,45,50,46,56,44,52,57,51,46,65,35,67,36,68,32,42,59,26,47,68,56,73,45,51,44,80,39,79,61,52,71,40,89,91,35,62,40,35,37,15,36,34,31,26,25,63,64,41,49,51,52,49,45,67,65,44,74,77,54,88,61,86,56,35,31,32,26,36,30,40,53,60,24,43,18,21,34,31,58,49,81,62,86,55,86,89,44,68,68,53,36,36,37,40,25,53,68,18,50,72,60,44,85,55,95,60,49,82,38,46,89,58,81,59,61,73,89,76,35,46,37,66,44,50,52,47,33,31,32,29,35,52,36,66,32,65,53,37,76,44,23,56,45,38,74,46,51,51,54,40,42,40,74,31,49,25,58,61,66,60,55,42,51,40,42,49,49,42,48,50,52,54,51,60,44,62,48,86,65,73,55,53,50,84,50,39,48,56,21,62,57,41,31,28,36,50,38,47,36,46,77,57,42,41,56,60,52,43,34,68,58,29,70,49,37,64,63,51,48,74,53,47,58,34,54,75,41,47,57,77,55,56,75,50,73,70,44,56,52,81,73,55,69,58,66,75,73,70,41,57,48,50,33,11,42,66,49,58,64,58,46,48,38,50,37,48,66,45,60,51,48,47,68,39,32,47,57,47,39,50,48,49,50,52,50,51,50,53,58,46,38,41,39,42,70,57,33,45,26,60,33,79,51,25,26,32,22,34,40,38,56,37,86,83,58,78,43,51,60,66,26,32,37,53,30,69,76,58,83,47,55,46,99,83,67,42,75,65,70,52,52,50,56,64,31,32,42,31,23,78,72,31,73,50,65,37,12,41,38,72,34,34,36,41,74,53,77,77,56,52,74,43,27,24,30,41,33,32,24,55,38,71,69,61,39,65,42,43,52,24,61,64,39,55,21,47,57,40,52,28,40,40,36,58,41,64,68,57,46,70,41,42,49,67,50,66,70,71,73,65,58,81,60,73,67,52,63,71,38,44,48,70,68,81,56,25,35,47,55,48,51,63,67,37,68,85,46,52,71,67,53,34,47,50,54,51,28,52,61,33,36,45,65,47,41,51,59,68,52,45,67,55,36,49,50,34,26,51,22,32,29,65,74,68,31,69,87,27,67,66,20,49,47,32,38,54,46,30,57,47,48,69,44,13,80,59,63,39,43,40,74,37,67,68,51,51,53,51,47,42,65,66,39,62,70,51,65,70,42,64,51,57,52,46,47,52,40,23,66,73,58,70,76,51,67,73,73,68,84,54,76,77,65,79,93,45,57,63,41,52,40,31,53,49,36,51,54,46,51,54,52,49,46,32,67,75,60,39,80,49,86,57,72,62,55,51,64,50,79,54,65,64,52,42,42,42,31,52,34,43,53,60,66,19,58,94,37,71,70,45,44,50,33,52,49,49,46,51,47,52,46,50,51,54,54,55,51,58,74,64,52,63,55,58,89,80,36,48,59,61,27,50,54,51,47,48,50,49,15,41,50,53,60,58,50,76,49,62,86,69,30,52,75,60,27,64,64,44,60,60,46,47,54,42,27,43,37,14,45,35,41,54,53,35,71,70,48,59,56,96,86,36,49,79,46,61,34,48,53,34,22,30,26,54,52,46,28,57,61,29,60,79,28,40,33,34,34,26,44,81,55,53,53,45,43,36,65,39,70,91,50,38,118

pLDDT: mean 78.64, std 19.14, range [16.78, 97.88]

Radius of gyration: 40.35 Å; Cα contacts (8 Å, |Δi|>4): 3709; chains: 2; bounding box: 92×126×154 Å

Nearest PDB structures (foldseek):
  7y7q-assembly1_A  TM=7.708E-01  e=1.201E-37  Neurospora crassa
  7y7t-assembly1_A  TM=7.736E-01  e=9.123E-38  Neurospora crassa
  5fsw-assembly2_D  TM=7.909E-01  e=9.907E-37  Thermothielavioides terrestris
  7y7t-assembly1_B  TM=7.076E-01  e=6.993E-39  Neurospora crassa
  2j7o-assembly1_A-2  TM=7.309E-01  e=6.618E-38  Neurospora crassa

Secondary structure (DSSP, 8-state):
----------TTS----------HHHHHHTT--TTSPPPEEEE--GGGHHHHHHS-HHHHHHHHHHHHHTT--GGGS-HHHHGGG-S-HHHHGGGHHHHHT--------HHHHHHHHHHHHHHHHTSSGGG----S--SS---TT-EEEEEEE-GGGT---S--S--S---EE---EE--EEHHHHHH-GGGEEEEEETTGGG--HHHHHHHHHHHTS-EEETTEEEEEEEEETTEEEEEE-EE---HHHHHHHT-S---TTS--SEEP-HHHHHHHHS-GGG-TTSBHHHHHHHHHHHHSEEEEEEE---EEEE---EETTEETTTTEEEE-HHHHHHHHHH-TT-SS--SEEEEEETTEEEEEEE-SS--TTS-SS-EEEEGGGB-S---SS-SS-SS----SS-HHHHHHTTEEEEEEE---BSSEEE-TTHHHHHHHTT--HHHHHHHHHHHHHHHHHHTPPPP---TTS-THHHHHHHHHHHHHHTHHHHHHHH-SS-----TTHHHHSS-S---TTTSSSSGGG--S----EETTEE--HHHHHHHHHHHT--GGG-HHHHHHHHHHHHHHHHHHHTS--EEETTEEEEEEEE-TT--SPTTEEEE--SS--B-TTSPBPP-SSSEEEEEESS--SGGGEEEEEE---GGGTTSTTEEEE-S-SSS-HHHHTTT--SSS-EEEEE--HHHHHH--PPPGGGGSPPHHHHHTEEE---BHHHHHHHHTTS-HHHHHHHHHHHHTGGGGS---HHHHHHHHHHHHHHH-TT-HHHHHHHHHHHHHHHHHHHTEEE-HHHHHHHHHHHTTSPPPHHHHHHHHHHHHSS----------SS-HHHHHHHHHHHHHHHHHHHHH-S-S---------HHHHHHHHHHHHHHTT-HHHHHHHHHHHHHHHHHHHHHHTSPPTTT-HHHHHHHHHHHHHHHHH-S-TTTSHHHHTTSSHHHHHHHHHHHHHHHHH--BTTB---HHHHHHHHHHHHHH--SSEEEEEHHHHTTEEE-GGG--/----------SGGG---------HHHHHHTT--TTS---EEEE--GGGHHHHHHS-HHHHHHHHHHHHHTT--GGGS-HHHHGGG-S-HHHHGGGHHHHHT--------HHHHHHHHHHHHHHHHTSSGGG----S--SS---TT-EE-EEEE-GGGT--SS-SS--S---EE---EE--B-HHHHHH-GGGEEEEEETTGGG--HHHHHHHHHHHTS-EEETTEEEEEEEEETTEEEEEE-EE---HHHHHHHT-S---TTS--SEEP-HHHHHHHHS-GGG-TTSBHHHHHHHHHHHHS-BEEEEE---EEEE---EETTEETTTTEEEE-HHHHHHHHHH-TT-SS--SEEEEEETTEEEEEEE-SS--TTS-SS-EEEEGGGB-S---SS-SS-SS----SS-HHHHHHTTEEEEEEE---BSSEE--TTHHHHHHHTT--HHHHHHHHHHHHHHHHHHTPPPP---TTS-THHHHHHHHHHHHHHTHHHHHHHH-SS-----TTHHHHSS-S---TTTSSSSGGG--S----EETTEE--HHHHHHHHHHHT--GGG-HHHHHHHHHHHHHHHHHHHTS---EETTEEEEEEEE-TT--SPTTEEEE--SS--B-TTSPBPP-SSSEEEEEESS--SGGGEEEEEE---GGGTTSTTEEEE---SSS-HHHHTTT--SSS-EEEEE--HHHHHH--PPPGGGGSPPHHHHHTEEE---BHHHHHHHHTTS-HHHHHHHHHHHHTGGGGS---HHHHHHHHHHHHHHH-TT-HHHHHHHHHHHHHHHHHHHTEEE-HHHHHHHHHHHTTSPPPHHHHHHHHHHHHSS----------SS-HHHHHHHHHHHHHHHHHHHHH-S-S---------HHHHHHHHHHHHHHTT-HHHHHHHHHHHHHHHHHHHHHHTSPPTTT-HHHHHHHHHHHHHHHHH-S-TTTSHHHHTTSSHHHHHHHHHHHHHHHHH--BTTB---HHHHHHHHHHHHHH--SSEEEEEHHHHTTEEE-GGG--

InterPro domains:
  IPR007855 RNA-dependent RNA polymerase [PTHR23079] (184-798)
  IPR057596 RDRP, core domain [PF05183] (171-823)